Protein 6N1Z (pdb70)

Radius of gyration: 55.21 Å; Cα contacts (8 Å, |Δi|>4): 2971; chains: 6; bounding box: 134×99×136 Å

CATH classification: 1.10.20.10

Structure (mmCIF, N/CA/C/O backbone):
data_6N1Z
#
_entry.id   6N1Z
#
_cell.length_a   127.424
_cell.length_b   223.289
_cell.length_c   131.833
_cell.angle_alpha   90.00
_cell.angle_beta   90.00
_cell.angle_gamma   90.00
#
_symmetry.space_group_name_H-M   'P 21 21 2'
#
loop_
_entity.id
_entity.type
_entity.pdbx_description
1 polymer Importin-9
2 polymer 'Histone H2A'
3 polymer 'Histone H2B 1.1'
4 water water
#
loop_
_atom_site.group_PDB
_atom_site.id
_atom_site.type_symbol
_atom_site.label_atom_id
_atom_site.label_alt_id
_atom_site.label_comp_id
_atom_site.label_asym_id
_atom_site.label_entity_id
_atom_site.label_seq_id
_atom_site.pdbx_PDB_ins_code
_atom_site.Cartn_x
_atom_site.Cartn_y
_atom_site.Cartn_z
_atom_site.occupancy
_atom_site.B_iso_or_equiv
_atom_site.auth_seq_id
_atom_site.auth_comp_id
_atom_site.auth_asym_id
_atom_site.auth_atom_id
_atom_site.pdbx_PDB_model_num
ATOM 1 N N . GLY A 1 15 ? 11.758 -9.996 -29.856 1.00 83.38 15 GLY A N 1
ATOM 2 C CA . GLY A 1 15 ? 12.007 -9.928 -31.284 1.00 85.37 15 GLY A CA 1
ATOM 3 C C . GLY A 1 15 ? 13.368 -10.474 -31.667 1.00 85.86 15 GLY A C 1
ATOM 4 O O . GLY A 1 15 ? 14.224 -10.666 -30.804 1.00 84.55 15 GLY A O 1
ATOM 7 N N . PRO A 1 16 ? 13.579 -10.719 -32.963 1.00 78.52 16 PRO A N 1
ATOM 8 C CA . PRO A 1 16 ? 14.865 -11.296 -33.387 1.00 79.33 16 PRO A CA 1
ATOM 9 C C . PRO A 1 16 ? 16.032 -10.335 -33.262 1.00 77.98 16 PRO A C 1
ATOM 10 O O . PRO A 1 16 ? 17.163 -10.786 -33.035 1.00 77.87 16 PRO A O 1
ATOM 21 N N . VAL A 1 17 ? 15.806 -9.029 -33.414 1.00 87.76 17 VAL A N 1
ATOM 22 C CA . VAL A 1 17 ? 16.907 -8.081 -33.297 1.00 86.85 17 VAL A CA 1
ATOM 23 C C . VAL A 1 17 ? 17.289 -7.858 -31.836 1.00 84.95 17 VAL A C 1
ATOM 24 O O . VAL A 1 17 ? 18.452 -7.561 -31.537 1.00 84.33 17 VAL A O 1
ATOM 37 N N . ALA A 1 18 ? 16.339 -7.997 -30.908 1.00 76.26 18 ALA A N 1
ATOM 38 C CA . ALA A 1 18 ? 16.667 -7.869 -29.492 1.00 74.03 18 ALA A CA 1
ATOM 39 C C . ALA A 1 18 ? 17.448 -9.082 -29.001 1.00 74.33 18 ALA A C 1
ATOM 40 O O . ALA A 1 18 ? 18.401 -8.944 -28.225 1.00 72.89 18 ALA A O 1
ATOM 47 N N . GLN A 1 19 ? 17.049 -10.281 -29.433 1.00 80.25 19 GLN A N 1
ATOM 48 C CA . GLN A 1 19 ? 17.777 -11.489 -29.059 1.00 80.19 19 GLN A CA 1
ATOM 49 C C . GLN A 1 19 ? 19.202 -11.470 -29.596 1.00 79.39 19 GLN A C 1
ATOM 50 O O . GLN A 1 19 ? 20.113 -12.002 -28.951 1.00 78.58 19 GLN A O 1
ATOM 64 N N . GLY A 1 20 ? 19.414 -10.871 -30.770 1.00 74.49 20 GLY A N 1
ATOM 65 C CA . GLY A 1 20 ? 20.759 -10.747 -31.301 1.00 75.19 20 GLY A CA 1
ATOM 66 C C . GLY A 1 20 ? 21.555 -9.634 -30.660 1.00 73.36 20 GLY A C 1
ATOM 67 O O . GLY A 1 20 ? 22.778 -9.744 -30.525 1.00 73.46 20 GLY A O 1
ATOM 71 N N . LEU A 1 21 ? 20.884 -8.553 -30.255 1.00 71.80 21 LEU A N 1
ATOM 72 C CA . LEU A 1 21 ? 21.567 -7.502 -29.512 1.00 70.02 21 LEU A CA 1
ATOM 73 C C . LEU A 1 21 ? 21.951 -7.974 -28.117 1.00 68.51 21 LEU A C 1
ATOM 74 O O . LEU A 1 21 ? 22.907 -7.455 -27.529 1.00 67.51 21 LEU A O 1
ATOM 90 N N . LYS A 1 22 ? 21.220 -8.945 -27.569 1.00 77.11 22 LYS A N 1
ATOM 91 C CA . LYS A 1 22 ? 21.599 -9.508 -26.281 1.00 76.22 22 LYS A CA 1
ATOM 92 C C . LYS A 1 22 ? 22.788 -10.451 -26.411 1.00 77.53 22 LYS A C 1
ATOM 93 O O . LYS A 1 22 ? 23.697 -10.424 -25.574 1.00 76.81 22 LYS A O 1
ATOM 112 N N . GLU A 1 23 ? 22.803 -11.295 -27.448 1.00 70.71 23 GLU A N 1
ATOM 113 C CA . GLU A 1 23 ? 23.983 -12.112 -27.703 1.00 72.16 23 GLU A CA 1
ATOM 114 C C . GLU A 1 23 ? 25.210 -11.238 -27.916 1.00 71.95 23 GLU A C 1
ATOM 115 O O . GLU A 1 23 ? 26.322 -11.623 -27.536 1.00 72.27 23 GLU A O 1
ATOM 127 N N . ALA A 1 24 ? 25.029 -10.062 -28.521 1.00 71.59 24 ALA A N 1
ATOM 128 C CA . ALA A 1 24 ? 26.128 -9.113 -28.653 1.00 71.34 24 ALA A CA 1
ATOM 129 C C . ALA A 1 24 ? 26.620 -8.663 -27.283 1.00 69.35 24 ALA A C 1
ATOM 130 O O . ALA A 1 24 ? 27.830 -8.617 -27.027 1.00 69.55 24 ALA A O 1
ATOM 137 N N . LEU A 1 25 ? 25.690 -8.323 -26.387 1.00 67.53 25 LEU A N 1
ATOM 138 C CA . LEU A 1 25 ? 26.061 -7.933 -25.031 1.00 65.64 25 LEU A CA 1
ATOM 139 C C . LEU A 1 25 ? 26.868 -9.030 -24.347 1.00 66.05 25 LEU A C 1
ATOM 140 O O . LEU A 1 25 ? 27.966 -8.783 -23.836 1.00 65.76 25 LEU A O 1
ATOM 156 N N . VAL A 1 26 ? 26.333 -10.254 -24.325 1.00 69.90 26 VAL A N 1
ATOM 157 C CA . VAL A 1 26 ? 27.042 -11.366 -23.699 1.00 70.83 26 VAL A CA 1
ATOM 158 C C . VAL A 1 26 ? 28.444 -11.490 -24.277 1.00 73.66 26 VAL A C 1
ATOM 159 O O . VAL A 1 26 ? 29.422 -11.678 -23.543 1.00 74.13 26 VAL A O 1
ATOM 172 N N . ASP A 1 27 ? 28.567 -11.374 -25.602 1.00 82.04 27 ASP A N 1
ATOM 173 C CA . ASP A 1 27 ? 29.878 -11.484 -26.231 1.00 84.31 27 ASP A CA 1
ATOM 174 C C . ASP A 1 27 ? 30.795 -10.354 -25.783 1.00 83.14 27 ASP A C 1
ATOM 175 O O . ASP A 1 27 ? 32.000 -10.559 -25.595 1.00 84.11 27 ASP A O 1
ATOM 184 N N . THR A 1 28 ? 30.244 -9.151 -25.608 1.00 86.33 28 THR A N 1
ATOM 185 C CA . THR A 1 28 ? 31.062 -8.026 -25.173 1.00 85.62 28 THR A CA 1
ATOM 186 C C . THR A 1 28 ? 31.461 -8.175 -23.710 1.00 84.61 28 THR A C 1
ATOM 187 O O . THR A 1 28 ? 32.592 -7.848 -23.334 1.00 85.26 28 THR A O 1
ATOM 198 N N . LEU A 1 29 ? 30.551 -8.680 -22.872 1.00 78.40 29 LEU A N 1
ATOM 199 C CA . LEU A 1 29 ? 30.868 -8.872 -21.461 1.00 77.06 29 LEU A CA 1
ATOM 200 C C . LEU A 1 29 ? 31.970 -9.910 -21.288 1.00 79.20 29 LEU A C 1
ATOM 201 O O . LEU A 1 29 ? 32.920 -9.705 -20.524 1.00 79.44 29 LEU A O 1
ATOM 217 N N . THR A 1 30 ? 31.856 -11.042 -21.991 1.00 77.76 30 THR A N 1
ATOM 218 C CA . THR A 1 30 ? 32.917 -12.041 -21.950 1.00 79.12 30 THR A CA 1
ATOM 219 C C . THR A 1 30 ? 34.221 -11.486 -22.509 1.00 80.49 30 THR A C 1
ATOM 220 O O . THR A 1 30 ? 35.305 -11.932 -22.116 1.00 81.62 30 THR A O 1
ATOM 231 N N . GLY A 1 31 ? 34.138 -10.504 -23.412 1.00 78.09 31 GLY A N 1
ATOM 232 C CA . GLY A 1 31 ? 35.340 -9.898 -23.953 1.00 80.17 31 GLY A CA 1
ATOM 233 C C . GLY A 1 31 ? 35.994 -8.918 -23.002 1.00 79.56 31 GLY A C 1
ATOM 234 O O . GLY A 1 31 ? 37.219 -8.756 -23.025 1.00 80.64 31 GLY A O 1
ATOM 238 N N . ILE A 1 32 ? 35.196 -8.243 -22.169 1.00 87.89 32 ILE A N 1
ATOM 239 C CA . ILE A 1 32 ? 35.742 -7.361 -21.149 1.00 86.27 32 ILE A CA 1
ATOM 240 C C . ILE A 1 32 ? 36.464 -8.160 -20.071 1.00 86.22 32 ILE A C 1
ATOM 241 O O . ILE A 1 32 ? 37.349 -7.625 -19.397 1.00 85.85 32 ILE A O 1
ATOM 257 N N . LEU A 1 33 ? 36.122 -9.441 -19.915 1.00 90.43 33 LEU A N 1
ATOM 258 C CA . LEU A 1 33 ? 36.718 -10.308 -18.917 1.00 90.63 33 LEU A CA 1
ATOM 259 C C . LEU A 1 33 ? 37.831 -11.188 -19.485 1.00 94.35 33 LEU A C 1
ATOM 260 O O . LEU A 1 33 ? 37.983 -12.338 -19.064 1.00 95.08 33 LEU A O 1
ATOM 276 N N . SER A 1 34 ? 38.582 -10.676 -20.455 1.00 105.05 34 SER A N 1
ATOM 277 C CA . SER A 1 34 ? 39.610 -11.465 -21.114 1.00 108.30 34 SER A CA 1
ATOM 278 C C . SER A 1 34 ? 40.993 -10.884 -20.842 1.00 109.07 34 SER A C 1
ATOM 279 O O . SER A 1 34 ? 41.143 -9.667 -20.700 1.00 107.31 34 SER A O 1
ATOM 287 N N . PRO A 1 35 ? 42.028 -11.729 -20.771 1.00 120.82 35 PRO A N 1
ATOM 288 C CA . PRO A 1 35 ? 43.381 -11.194 -20.552 1.00 122.43 35 PRO A CA 1
ATOM 289 C C . PRO A 1 35 ? 43.945 -10.479 -21.766 1.00 124.65 35 PRO A C 1
ATOM 290 O O . PRO A 1 35 ? 44.681 -9.498 -21.604 1.00 124.99 35 PRO A O 1
ATOM 301 N N . VAL A 1 36 ? 43.619 -10.936 -22.976 1.00 103.98 36 VAL A N 1
ATOM 302 C CA . VAL A 1 36 ? 44.134 -10.299 -24.182 1.00 105.17 36 VAL A CA 1
ATOM 303 C C . VAL A 1 36 ? 43.591 -8.880 -24.254 1.00 102.98 36 VAL A C 1
ATOM 304 O O . VAL A 1 36 ? 42.376 -8.669 -24.351 1.00 100.91 36 VAL A O 1
ATOM 317 N N . GLN A 1 37 ? 44.495 -7.896 -24.212 1.00 128.30 37 GLN A N 1
ATOM 318 C CA . GLN A 1 37 ? 44.069 -6.502 -24.217 1.00 126.91 37 GLN A CA 1
ATOM 319 C C . GLN A 1 37 ? 43.297 -6.151 -25.483 1.00 127.78 37 GLN A C 1
ATOM 320 O O . GLN A 1 37 ? 42.446 -5.254 -25.459 1.00 126.27 37 GLN A O 1
ATOM 334 N N . GLU A 1 38 ? 43.573 -6.841 -26.595 1.00 143.11 38 GLU A N 1
ATOM 335 C CA . GLU A 1 38 ? 42.855 -6.559 -27.833 1.00 143.11 38 GLU A CA 1
ATOM 336 C C . GLU A 1 38 ? 41.361 -6.803 -27.681 1.00 140.32 38 GLU A C 1
ATOM 337 O O . GLU A 1 38 ? 40.544 -5.976 -28.107 1.00 138.96 38 GLU A O 1
ATOM 349 N N . VAL A 1 39 ? 40.983 -7.913 -27.048 1.00 127.78 39 VAL A N 1
ATOM 350 C CA . VAL A 1 39 ? 39.568 -8.213 -26.886 1.00 125.72 39 VAL A CA 1
ATOM 351 C C . VAL A 1 39 ? 38.925 -7.218 -25.929 1.00 123.05 39 VAL A C 1
ATOM 352 O O . VAL A 1 39 ? 37.750 -6.866 -26.088 1.00 122.19 39 VAL A O 1
ATOM 365 N N . ARG A 1 40 ? 39.673 -6.746 -24.930 1.00 111.64 40 ARG A N 1
ATOM 366 C CA . ARG A 1 40 ? 39.131 -5.781 -23.981 1.00 109.14 40 ARG A CA 1
ATOM 367 C C . ARG A 1 40 ? 39.029 -4.385 -24.585 1.00 108.59 40 ARG A C 1
ATOM 368 O O . ARG A 1 40 ? 38.061 -3.663 -24.321 1.00 106.61 40 ARG A O 1
ATOM 389 N N . ALA A 1 41 ? 40.012 -3.984 -25.395 1.00 114.46 41 ALA A N 1
ATOM 390 C CA . ALA A 1 41 ? 39.944 -2.676 -26.038 1.00 114.36 41 ALA A CA 1
ATOM 391 C C . ALA A 1 41 ? 38.823 -2.633 -27.068 1.00 114.04 41 ALA A C 1
ATOM 392 O O . ALA A 1 41 ? 38.143 -1.611 -27.213 1.00 112.50 41 ALA A O 1
ATOM 399 N N . ALA A 1 42 ? 38.622 -3.732 -27.798 1.00 116.02 42 ALA A N 1
ATOM 400 C CA . ALA A 1 42 ? 37.490 -3.819 -28.714 1.00 116.02 42 ALA A CA 1
ATOM 401 C C . ALA A 1 42 ? 36.175 -3.870 -27.947 1.00 112.85 42 ALA A C 1
ATOM 402 O O . ALA A 1 42 ? 35.261 -3.080 -28.208 1.00 111.77 42 ALA A O 1
ATOM 409 N N . ALA A 1 43 ? 36.064 -4.793 -26.986 1.00 88.21 43 ALA A N 1
ATOM 410 C CA . ALA A 1 43 ? 34.859 -4.877 -26.169 1.00 85.67 43 ALA A CA 1
ATOM 411 C C . ALA A 1 43 ? 34.543 -3.544 -25.504 1.00 83.41 43 ALA A C 1
ATOM 412 O O . ALA A 1 43 ? 33.377 -3.254 -25.215 1.00 81.18 43 ALA A O 1
ATOM 419 N N . GLU A 1 44 ? 35.566 -2.727 -25.243 1.00 104.32 44 GLU A N 1
ATOM 420 C CA . GLU A 1 44 ? 35.329 -1.397 -24.694 1.00 103.28 44 GLU A CA 1
ATOM 421 C C . GLU A 1 44 ? 34.620 -0.512 -25.710 1.00 103.01 44 GLU A C 1
ATOM 422 O O . GLU A 1 44 ? 33.611 0.129 -25.394 1.00 101.26 44 GLU A O 1
ATOM 434 N N . GLU A 1 45 ? 35.132 -0.466 -26.943 1.00 95.80 45 GLU A N 1
ATOM 435 C CA . GLU A 1 45 ? 34.485 0.324 -27.984 1.00 95.59 45 GLU A CA 1
ATOM 436 C C . GLU A 1 45 ? 33.112 -0.236 -28.341 1.00 94.15 45 GLU A C 1
ATOM 437 O O . GLU A 1 45 ? 32.214 0.527 -28.716 1.00 93.82 45 GLU A O 1
ATOM 449 N N . GLN A 1 46 ? 32.927 -1.554 -28.232 1.00 80.99 46 GLN A N 1
ATOM 450 C CA . GLN A 1 46 ? 31.628 -2.147 -28.528 1.00 80.68 46 GLN A CA 1
ATOM 451 C C . GLN A 1 46 ? 30.566 -1.643 -27.557 1.00 78.57 46 GLN A C 1
ATOM 452 O O . GLN A 1 46 ? 29.543 -1.082 -27.966 1.00 78.08 46 GLN A O 1
ATOM 466 N N . ILE A 1 47 ? 30.799 -1.830 -26.255 1.00 70.91 47 ILE A N 1
ATOM 467 C CA . ILE A 1 47 ? 29.796 -1.474 -25.260 1.00 68.34 47 ILE A CA 1
ATOM 468 C C . ILE A 1 47 ? 29.523 0.022 -25.253 1.00 66.96 47 ILE A C 1
ATOM 469 O O . ILE A 1 47 ? 28.453 0.452 -24.807 1.00 65.11 47 ILE A O 1
ATOM 485 N N . LYS A 1 48 ? 30.462 0.836 -25.746 1.00 94.46 48 LYS A N 1
ATOM 486 C CA . LYS A 1 48 ? 30.183 2.255 -25.924 1.00 94.63 48 LYS A CA 1
ATOM 487 C C . LYS A 1 48 ? 28.989 2.482 -26.841 1.00 94.78 48 LYS A C 1
ATOM 488 O O . LYS A 1 48 ? 28.339 3.529 -26.749 1.00 93.95 48 LYS A O 1
ATOM 507 N N . VAL A 1 49 ? 28.690 1.529 -27.719 1.00 71.06 49 VAL A N 1
ATOM 508 C CA . VAL A 1 49 ? 27.543 1.619 -28.611 1.00 71.01 49 VAL A CA 1
ATOM 509 C C . VAL A 1 49 ? 26.331 0.893 -28.040 1.00 69.18 49 VAL A C 1
ATOM 510 O O . VAL A 1 49 ? 25.211 1.399 -28.118 1.00 68.63 49 VAL A O 1
ATOM 523 N N . LEU A 1 50 ? 26.537 -0.297 -27.463 1.00 64.83 50 LEU A N 1
ATOM 524 C CA . LEU A 1 50 ? 25.438 -1.003 -26.815 1.00 63.76 50 LEU A CA 1
ATOM 525 C C . LEU A 1 50 ? 24.779 -0.148 -25.739 1.00 61.83 50 LEU A C 1
ATOM 526 O O . LEU A 1 50 ? 23.585 -0.308 -25.464 1.00 61.17 50 LEU A O 1
ATOM 542 N N . GLU A 1 51 ? 25.539 0.760 -25.120 1.00 81.04 51 GLU A N 1
ATOM 543 C CA . GLU A 1 51 ? 24.986 1.592 -24.057 1.00 79.70 51 GLU A CA 1
ATOM 544 C C . GLU A 1 51 ? 23.798 2.410 -24.543 1.00 79.63 51 GLU A C 1
ATOM 545 O O . GLU A 1 51 ? 22.903 2.732 -23.753 1.00 78.25 51 GLU A O 1
ATOM 557 N N . VAL A 1 52 ? 23.762 2.744 -25.838 1.00 84.82 52 VAL A N 1
ATOM 558 C CA . VAL A 1 52 ? 22.680 3.551 -26.393 1.00 84.59 52 VAL A CA 1
ATOM 559 C C . VAL A 1 52 ? 21.521 2.699 -26.890 1.00 84.14 52 VAL A C 1
ATOM 560 O O . VAL A 1 52 ? 20.514 3.247 -27.359 1.00 84.88 52 VAL A O 1
ATOM 573 N N . THR A 1 53 ? 21.616 1.379 -26.778 1.00 68.45 53 THR A N 1
ATOM 574 C CA . THR A 1 53 ? 20.501 0.515 -27.135 1.00 69.04 53 THR A CA 1
ATOM 575 C C . THR A 1 53 ? 19.349 0.726 -26.159 1.00 67.82 53 THR A C 1
ATOM 576 O O . THR A 1 53 ? 19.551 1.065 -24.989 1.00 67.31 53 THR A O 1
ATOM 587 N N . GLU A 1 54 ? 18.124 0.537 -26.654 1.00 67.85 54 GLU A N 1
ATOM 588 C CA . GLU A 1 54 ? 16.956 0.731 -25.804 1.00 67.20 54 GLU A CA 1
ATOM 589 C C . GLU A 1 54 ? 16.926 -0.297 -24.679 1.00 66.43 54 GLU A C 1
ATOM 590 O O . GLU A 1 54 ? 16.699 0.047 -23.512 1.00 65.44 54 GLU A O 1
ATOM 602 N N . GLU A 1 55 ? 17.165 -1.567 -25.011 1.00 65.96 55 GLU A N 1
ATOM 603 C CA . GLU A 1 55 ? 17.090 -2.661 -24.054 1.00 64.78 55 GLU A CA 1
ATOM 604 C C . GLU A 1 55 ? 18.453 -3.032 -23.477 1.00 63.09 55 GLU A C 1
ATOM 605 O O . GLU A 1 55 ? 18.626 -4.151 -22.981 1.00 62.17 55 GLU A O 1
ATOM 617 N N . PHE A 1 56 ? 19.422 -2.115 -23.530 1.00 61.46 56 PHE A N 1
ATOM 618 C CA . PHE A 1 56 ? 20.715 -2.366 -22.903 1.00 61.93 56 PHE A CA 1
ATOM 619 C C . PHE A 1 56 ? 20.546 -2.719 -21.433 1.00 61.47 56 PHE A C 1
ATOM 620 O O . PHE A 1 56 ? 21.014 -3.768 -20.974 1.00 61.97 56 PHE A O 1
ATOM 637 N N . GLY A 1 57 ? 19.854 -1.860 -20.681 1.00 65.71 57 GLY A N 1
ATOM 638 C CA . GLY A 1 57 ? 19.643 -2.124 -19.271 1.00 63.29 57 GLY A CA 1
ATOM 639 C C . GLY A 1 57 ? 18.770 -3.334 -19.022 1.00 63.01 57 GLY A C 1
ATOM 640 O O . GLY A 1 57 ? 18.955 -4.043 -18.028 1.00 63.06 57 GLY A O 1
ATOM 644 N N . VAL A 1 58 ? 17.807 -3.589 -19.910 1.00 56.69 58 VAL A N 1
ATOM 645 C CA . VAL A 1 58 ? 16.954 -4.764 -19.760 1.00 57.23 58 VAL A CA 1
ATOM 646 C C . VAL A 1 58 ? 17.797 -6.033 -19.823 1.00 59.06 58 VAL A C 1
ATOM 647 O O . VAL A 1 58 ? 17.662 -6.930 -18.984 1.00 59.78 58 VAL A O 1
ATOM 660 N N . HIS A 1 59 ? 18.688 -6.123 -20.816 1.00 59.79 59 HIS A N 1
ATOM 661 C CA . HIS A 1 59 ? 19.541 -7.300 -20.938 1.00 60.81 59 HIS A CA 1
ATOM 662 C C . HIS A 1 59 ? 20.487 -7.419 -19.748 1.00 59.59 59 HIS A C 1
ATOM 663 O O . HIS A 1 59 ? 20.694 -8.516 -19.213 1.00 59.90 59 HIS A O 1
ATOM 677 N N . LEU A 1 60 ? 21.070 -6.297 -19.313 1.00 57.41 60 LEU A N 1
ATOM 678 C CA . LEU A 1 60 ? 21.898 -6.309 -18.113 1.00 56.25 60 LEU A CA 1
ATOM 679 C C . LEU A 1 60 ? 21.101 -6.818 -16.920 1.00 55.19 60 LEU A C 1
ATOM 680 O O . LEU A 1 60 ? 21.579 -7.654 -16.144 1.00 55.12 60 LEU A O 1
ATOM 696 N N . ALA A 1 61 ? 19.869 -6.326 -16.765 1.00 58.91 61 ALA A N 1
ATOM 697 C CA . ALA A 1 61 ? 19.025 -6.773 -15.666 1.00 58.27 61 ALA A CA 1
ATOM 698 C C . ALA A 1 61 ? 18.801 -8.279 -15.727 1.00 60.34 61 ALA A C 1
ATOM 699 O O . ALA A 1 61 ? 18.859 -8.965 -14.700 1.00 59.94 61 ALA A O 1
ATOM 706 N N . GLU A 1 62 ? 18.539 -8.814 -16.923 1.00 60.36 62 GLU A N 1
ATOM 707 C CA . GLU A 1 62 ? 18.336 -10.252 -17.057 1.00 61.59 62 GLU A CA 1
ATOM 708 C C . GLU A 1 62 ? 19.608 -11.018 -16.712 1.00 60.91 62 GLU A C 1
ATOM 709 O O . GLU A 1 62 ? 19.570 -12.007 -15.971 1.00 60.30 62 GLU A O 1
ATOM 721 N N . LEU A 1 63 ? 20.753 -10.557 -17.220 1.00 57.47 63 LEU A N 1
ATOM 722 C CA . LEU A 1 63 ? 22.005 -11.263 -16.974 1.00 58.16 63 LEU A CA 1
ATOM 723 C C . LEU A 1 63 ? 22.350 -11.286 -15.492 1.00 56.76 63 LEU A C 1
ATOM 724 O O . LEU A 1 63 ? 22.946 -12.256 -15.007 1.00 57.47 63 LEU A O 1
ATOM 740 N N . THR A 1 64 ? 21.967 -10.244 -14.754 1.00 72.53 64 THR A N 1
ATOM 741 C CA . THR A 1 64 ? 22.321 -10.159 -13.344 1.00 70.70 64 THR A CA 1
ATOM 742 C C . THR A 1 64 ? 21.378 -10.972 -12.467 1.00 70.40 64 THR A C 1
ATOM 743 O O . THR A 1 64 ? 21.820 -11.604 -11.501 1.00 71.09 64 THR A O 1
ATOM 754 N N . VAL A 1 65 ? 20.086 -10.982 -12.793 1.00 65.28 65 VAL A N 1
ATOM 755 C CA . VAL A 1 65 ? 19.099 -11.569 -11.895 1.00 65.08 65 VAL A CA 1
ATOM 756 C C . VAL A 1 65 ? 19.062 -13.087 -12.021 1.00 68.07 65 VAL A C 1
ATOM 757 O O . VAL A 1 65 ? 18.970 -13.798 -11.015 1.00 67.86 65 VAL A O 1
ATOM 770 N N . ASP A 1 66 ? 19.124 -13.605 -13.240 1.00 109.52 66 ASP A N 1
ATOM 771 C CA . ASP A 1 66 ? 18.933 -15.035 -13.455 1.00 112.54 66 ASP A CA 1
ATOM 772 C C . ASP A 1 66 ? 19.968 -15.834 -12.667 1.00 112.45 66 ASP A C 1
ATOM 773 O O . ASP A 1 66 ? 21.174 -15.586 -12.805 1.00 112.02 66 ASP A O 1
ATOM 782 N N . PRO A 1 67 ? 19.543 -16.790 -11.835 1.00 78.94 67 PRO A N 1
ATOM 783 C CA . PRO A 1 67 ? 20.463 -17.414 -10.875 1.00 79.01 67 PRO A CA 1
ATOM 784 C C . PRO A 1 67 ? 21.385 -18.479 -11.451 1.00 81.66 67 PRO A C 1
ATOM 785 O O . PRO A 1 67 ? 22.213 -19.012 -10.702 1.00 81.49 67 PRO A O 1
ATOM 796 N N . GLN A 1 68 ? 21.272 -18.821 -12.734 1.00 108.90 68 GLN A N 1
ATOM 797 C CA . GLN A 1 68 ? 22.067 -19.901 -13.306 1.00 110.98 68 GLN A CA 1
ATOM 798 C C . GLN A 1 68 ? 23.263 -19.418 -14.117 1.00 110.30 68 GLN A C 1
ATOM 799 O O . GLN A 1 68 ? 24.089 -20.244 -14.520 1.00 112.61 68 GLN A O 1
ATOM 813 N N . GLY A 1 69 ? 23.390 -18.117 -14.352 1.00 79.92 69 GLY A N 1
ATOM 814 C CA . GLY A 1 69 ? 24.475 -17.611 -15.166 1.00 79.96 69 GLY A CA 1
ATOM 815 C C . GLY A 1 69 ? 25.822 -17.714 -14.471 1.00 80.51 69 GLY A C 1
ATOM 816 O O . GLY A 1 69 ? 25.934 -18.059 -13.294 1.00 80.49 69 GLY A O 1
ATOM 820 N N . ALA A 1 70 ? 26.868 -17.415 -15.240 1.00 79.91 70 ALA A N 1
ATOM 821 C CA . ALA A 1 70 ? 28.229 -17.448 -14.714 1.00 80.95 70 ALA A CA 1
ATOM 822 C C . ALA A 1 70 ? 28.471 -16.243 -13.814 1.00 79.14 70 ALA A C 1
ATOM 823 O O . ALA A 1 70 ? 28.121 -15.113 -14.165 1.00 77.72 70 ALA A O 1
ATOM 830 N N . LEU A 1 71 ? 29.066 -16.488 -12.643 1.00 96.53 71 LEU A N 1
ATOM 831 C CA . LEU A 1 71 ? 29.270 -15.418 -11.670 1.00 94.71 71 LEU A CA 1
ATOM 832 C C . LEU A 1 71 ? 30.090 -14.277 -12.261 1.00 94.22 71 LEU A C 1
ATOM 833 O O . LEU A 1 71 ? 29.852 -13.106 -11.951 1.00 92.63 71 LEU A O 1
ATOM 849 N N . ALA A 1 72 ? 31.062 -14.593 -13.119 1.00 94.04 72 ALA A N 1
ATOM 850 C CA . ALA A 1 72 ? 31.886 -13.538 -13.696 1.00 93.66 72 ALA A CA 1
ATOM 851 C C . ALA A 1 72 ? 31.070 -12.628 -14.606 1.00 92.97 72 ALA A C 1
ATOM 852 O O . ALA A 1 72 ? 31.401 -11.447 -14.757 1.00 92.04 72 ALA A O 1
ATOM 859 N N . ILE A 1 73 ? 30.006 -13.153 -15.214 1.00 75.27 73 ILE A N 1
ATOM 860 C CA . ILE A 1 73 ? 29.132 -12.338 -16.046 1.00 73.87 73 ILE A CA 1
ATOM 861 C C . ILE A 1 73 ? 28.168 -11.543 -15.180 1.00 71.02 73 ILE A C 1
ATOM 862 O O . ILE A 1 73 ? 27.987 -10.332 -15.354 1.00 69.44 73 ILE A O 1
ATOM 878 N N . ARG A 1 74 ? 27.531 -12.231 -14.236 1.00 86.72 74 ARG A N 1
ATOM 879 C CA . ARG A 1 74 ? 26.574 -11.596 -13.343 1.00 84.25 74 ARG A CA 1
ATOM 880 C C . ARG A 1 74 ? 27.208 -10.450 -12.580 1.00 83.20 74 ARG A C 1
ATOM 881 O O . ARG A 1 74 ? 26.629 -9.362 -12.473 1.00 81.72 74 ARG A O 1
ATOM 902 N N . GLN A 1 75 ? 28.391 -10.686 -12.017 1.00 86.35 75 GLN A N 1
ATOM 903 C CA . GLN A 1 75 ? 29.108 -9.610 -11.351 1.00 85.77 75 GLN A CA 1
ATOM 904 C C . GLN A 1 75 ? 29.292 -8.428 -12.292 1.00 84.79 75 GLN A C 1
ATOM 905 O O . GLN A 1 75 ? 29.055 -7.278 -11.905 1.00 83.56 75 GLN A O 1
ATOM 919 N N . LEU A 1 76 ? 29.678 -8.686 -13.541 1.00 69.33 76 LEU A N 1
ATOM 920 C CA . LEU A 1 76 ? 29.943 -7.578 -14.446 1.00 69.10 76 LEU A CA 1
ATOM 921 C C . LEU A 1 76 ? 28.654 -6.882 -14.867 1.00 67.55 76 LEU A C 1
ATOM 922 O O . LEU A 1 76 ? 28.579 -5.647 -14.876 1.00 66.15 76 LEU A O 1
ATOM 938 N N . ALA A 1 77 ? 27.629 -7.652 -15.232 1.00 70.36 77 ALA A N 1
ATOM 939 C CA . ALA A 1 77 ? 26.376 -7.031 -15.643 1.00 69.79 77 ALA A CA 1
ATOM 940 C C . ALA A 1 77 ? 25.811 -6.175 -14.521 1.00 67.68 77 ALA A C 1
ATOM 941 O O . ALA A 1 77 ? 25.313 -5.068 -14.758 1.00 66.51 77 ALA A O 1
ATOM 948 N N . SER A 1 78 ? 25.916 -6.660 -13.284 1.00 72.94 78 SER A N 1
ATOM 949 C CA . SER A 1 78 ? 25.396 -5.913 -12.149 1.00 71.04 78 SER A CA 1
ATOM 950 C C . SER A 1 78 ? 26.159 -4.609 -11.951 1.00 69.35 78 SER A C 1
ATOM 951 O O . SER A 1 78 ? 25.559 -3.573 -11.653 1.00 68.06 78 SER A O 1
ATOM 959 N N . VAL A 1 79 ? 27.482 -4.638 -12.115 1.00 63.35 79 VAL A N 1
ATOM 960 C CA . VAL A 1 79 ? 28.272 -3.425 -11.943 1.00 63.31 79 VAL A CA 1
ATOM 961 C C . VAL A 1 79 ? 27.894 -2.385 -12.989 1.00 63.76 79 VAL A C 1
ATOM 962 O O . VAL A 1 79 ? 27.814 -1.183 -12.697 1.00 62.85 79 VAL A O 1
ATOM 975 N N . ILE A 1 80 ? 27.688 -2.825 -14.228 1.00 58.69 80 ILE A N 1
ATOM 976 C CA . ILE A 1 80 ? 27.314 -1.912 -15.298 1.00 58.55 80 ILE A CA 1
ATOM 977 C C . ILE A 1 80 ? 25.837 -1.572 -15.206 1.00 56.19 80 ILE A C 1
ATOM 978 O O . ILE A 1 80 ? 25.425 -0.465 -15.571 1.00 55.44 80 ILE A O 1
ATOM 994 N N . LEU A 1 81 ? 25.021 -2.500 -14.714 1.00 52.36 81 LEU A N 1
ATOM 995 C CA . LEU A 1 81 ? 23.611 -2.205 -14.502 1.00 51.50 81 LEU A CA 1
ATOM 996 C C . LEU A 1 81 ? 23.437 -1.064 -13.511 1.00 50.60 81 LEU A C 1
ATOM 997 O O . LEU A 1 81 ? 22.640 -0.145 -13.736 1.00 50.02 81 LEU A O 1
ATOM 1013 N N . LYS A 1 82 ? 24.169 -1.109 -12.396 1.00 74.15 82 LYS A N 1
ATOM 1014 C CA . LYS A 1 82 ? 24.078 -0.032 -11.421 1.00 73.53 82 LYS A CA 1
ATOM 1015 C C . LYS A 1 82 ? 24.430 1.301 -12.067 1.00 73.46 82 LYS A C 1
ATOM 1016 O O . LYS A 1 82 ? 23.715 2.296 -11.904 1.00 73.46 82 LYS A O 1
ATOM 1035 N N . GLN A 1 83 ? 25.538 1.336 -12.812 1.00 68.92 83 GLN A N 1
ATOM 1036 C CA . GLN A 1 83 ? 25.979 2.583 -13.422 1.00 69.17 83 GLN A CA 1
ATOM 1037 C C . GLN A 1 83 ? 25.040 3.030 -14.534 1.00 69.65 83 GLN A C 1
ATOM 1038 O O . GLN A 1 83 ? 24.901 4.234 -14.774 1.00 69.68 83 GLN A O 1
ATOM 1052 N N . TYR A 1 84 ? 24.392 2.088 -15.224 1.00 54.76 84 TYR A N 1
ATOM 1053 C CA . TYR A 1 84 ? 23.439 2.466 -16.262 1.00 55.59 84 TYR A CA 1
ATOM 1054 C C . TYR A 1 84 ? 22.223 3.155 -15.655 1.00 54.78 84 TYR A C 1
ATOM 1055 O O . TYR A 1 84 ? 21.799 4.219 -16.122 1.00 54.78 84 TYR A O 1
ATOM 1073 N N . VAL A 1 85 ? 21.643 2.554 -14.615 1.00 61.31 85 VAL A N 1
ATOM 1074 C CA . VAL A 1 85 ? 20.473 3.142 -13.971 1.00 60.48 85 VAL A CA 1
ATOM 1075 C C . VAL A 1 85 ? 20.826 4.493 -13.362 1.00 59.57 85 VAL A C 1
ATOM 1076 O O . VAL A 1 85 ? 20.021 5.432 -13.386 1.00 58.76 85 VAL A O 1
ATOM 1089 N N . GLU A 1 86 ? 22.033 4.615 -12.804 1.00 90.00 86 GLU A N 1
ATOM 1090 C CA . GLU A 1 86 ? 22.442 5.878 -12.205 1.00 90.83 86 GLU A CA 1
ATOM 1091 C C . GLU A 1 86 ? 22.487 7.004 -13.230 1.00 91.39 86 GLU A C 1
ATOM 1092 O O . GLU A 1 86 ? 22.248 8.167 -12.884 1.00 91.17 86 GLU A O 1
ATOM 1104 N N . THR A 1 87 ? 22.785 6.685 -14.492 1.00 65.50 87 THR A N 1
ATOM 1105 C CA . THR A 1 87 ? 23.074 7.704 -15.491 1.00 65.65 87 THR A CA 1
ATOM 1106 C C . THR A 1 87 ? 22.027 7.842 -16.586 1.00 65.34 87 THR A C 1
ATOM 1107 O O . THR A 1 87 ? 22.043 8.851 -17.299 1.00 66.38 87 THR A O 1
ATOM 1118 N N . HIS A 1 88 ? 21.125 6.871 -16.741 1.00 49.41 88 HIS A N 1
ATOM 1119 C CA . HIS A 1 88 ? 20.176 6.881 -17.845 1.00 50.52 88 HIS A CA 1
ATOM 1120 C C . HIS A 1 88 ? 18.713 6.901 -17.424 1.00 49.95 88 HIS A C 1
ATOM 1121 O O . HIS A 1 88 ? 17.850 7.124 -18.280 1.00 50.95 88 HIS A O 1
ATOM 1136 N N . TRP A 1 89 ? 18.402 6.679 -16.145 1.00 51.55 89 TRP A N 1
ATOM 1137 C CA . TRP A 1 89 ? 17.011 6.452 -15.765 1.00 51.41 89 TRP A CA 1
ATOM 1138 C C . TRP A 1 89 ? 16.184 7.737 -15.790 1.00 52.54 89 TRP A C 1
ATOM 1139 O O . TRP A 1 89 ? 14.987 7.685 -16.095 1.00 53.00 89 TRP A O 1
ATOM 1160 N N . CYS A 1 90 ? 16.778 8.884 -15.456 1.00 54.53 90 CYS A N 1
ATOM 1161 C CA . CYS A 1 90 ? 16.061 10.156 -15.455 1.00 54.72 90 CYS A CA 1
ATOM 1162 C C . CYS A 1 90 ? 16.804 11.171 -16.313 1.00 55.72 90 CYS A C 1
ATOM 1163 O O . CYS A 1 90 ? 18.014 11.359 -16.151 1.00 54.41 90 CYS A O 1
ATOM 1171 N N . ALA A 1 91 ? 16.072 11.832 -17.217 1.00 78.06 91 ALA A N 1
ATOM 1172 C CA . ALA A 1 91 ? 16.685 12.833 -18.083 1.00 79.38 91 ALA A CA 1
ATOM 1173 C C . ALA A 1 91 ? 17.075 14.088 -17.313 1.00 79.52 91 ALA A C 1
ATOM 1174 O O . ALA A 1 91 ? 17.988 14.811 -17.730 1.00 80.60 91 ALA A O 1
ATOM 1181 N N . GLN A 1 92 ? 16.408 14.361 -16.194 1.00 71.30 92 GLN A N 1
ATOM 1182 C CA . GLN A 1 92 ? 16.704 15.532 -15.381 1.00 70.43 92 GLN A CA 1
ATOM 1183 C C . GLN A 1 92 ? 17.795 15.269 -14.350 1.00 68.11 92 GLN A C 1
ATOM 1184 O O . GLN A 1 92 ? 18.134 16.174 -13.581 1.00 67.08 92 GLN A O 1
ATOM 1198 N N . SER A 1 93 ? 18.352 14.061 -14.321 1.00 66.64 93 SER A N 1
ATOM 1199 C CA . SER A 1 93 ? 19.450 13.754 -13.419 1.00 65.27 93 SER A CA 1
ATOM 1200 C C . SER A 1 93 ? 20.658 14.633 -13.731 1.00 66.77 93 SER A C 1
ATOM 1201 O O . SER A 1 93 ? 20.811 15.162 -14.836 1.00 68.56 93 SER A O 1
ATOM 1209 N N . GLU A 1 94 ? 21.528 14.787 -12.731 1.00 71.75 94 GLU A N 1
ATOM 1210 C CA . GLU A 1 94 ? 22.721 15.611 -12.901 1.00 73.65 94 GLU A CA 1
ATOM 1211 C C . GLU A 1 94 ? 23.710 14.957 -13.855 1.00 74.67 94 GLU A C 1
ATOM 1212 O O . GLU A 1 94 ? 24.074 15.534 -14.886 1.00 76.27 94 GLU A O 1
ATOM 1224 N N . LYS A 1 95 ? 24.151 13.745 -13.529 1.00 98.00 95 LYS A N 1
ATOM 1225 C CA . LYS A 1 95 ? 25.083 13.004 -14.375 1.00 99.94 95 LYS A CA 1
ATOM 1226 C C . LYS A 1 95 ? 24.352 12.215 -15.447 1.00 99.77 95 LYS A C 1
ATOM 1227 O O . LYS A 1 95 ? 24.684 11.059 -15.725 1.00 99.08 95 LYS A O 1
ATOM 1246 N N . PHE A 1 96 ? 23.355 12.833 -16.074 1.00 69.09 96 PHE A N 1
ATOM 1247 C CA . PHE A 1 96 ? 22.539 12.135 -17.053 1.00 69.03 96 PHE A CA 1
ATOM 1248 C C . PHE A 1 96 ? 23.331 11.887 -18.328 1.00 70.17 96 PHE A C 1
ATOM 1249 O O . PHE A 1 96 ? 24.084 12.746 -18.792 1.00 70.52 96 PHE A O 1
ATOM 1266 N N . ARG A 1 97 ? 23.160 10.692 -18.888 1.00 86.27 97 ARG A N 1
ATOM 1267 C CA . ARG A 1 97 ? 23.802 10.304 -20.141 1.00 87.57 97 ARG A CA 1
ATOM 1268 C C . ARG A 1 97 ? 22.711 9.738 -21.039 1.00 87.27 97 ARG A C 1
ATOM 1269 O O . ARG A 1 97 ? 22.047 8.754 -20.655 1.00 86.24 97 ARG A O 1
ATOM 1290 N N . PRO A 1 98 ? 22.468 10.312 -22.214 1.00 67.44 98 PRO A N 1
ATOM 1291 C CA . PRO A 1 98 ? 21.386 9.807 -23.071 1.00 67.67 98 PRO A CA 1
ATOM 1292 C C . PRO A 1 98 ? 21.745 8.452 -23.651 1.00 67.89 98 PRO A C 1
ATOM 1293 O O . PRO A 1 98 ? 22.929 8.086 -23.703 1.00 68.10 98 PRO A O 1
ATOM 1304 N N . PRO A 1 99 ? 20.750 7.664 -24.092 1.00 63.70 99 PRO A N 1
ATOM 1305 C CA . PRO A 1 99 ? 19.315 7.969 -24.071 1.00 63.22 99 PRO A CA 1
ATOM 1306 C C . PRO A 1 99 ? 18.658 7.648 -22.740 1.00 61.37 99 PRO A C 1
ATOM 1307 O O . PRO A 1 99 ? 19.161 6.810 -21.991 1.00 59.93 99 PRO A O 1
ATOM 1318 N N . GLU A 1 100 ? 17.552 8.323 -22.437 1.00 67.18 100 GLU A N 1
ATOM 1319 C CA . GLU A 1 100 ? 16.806 8.010 -21.229 1.00 64.85 100 GLU A CA 1
ATOM 1320 C C . GLU A 1 100 ? 16.124 6.655 -21.382 1.00 64.79 100 GLU A C 1
ATOM 1321 O O . GLU A 1 100 ? 15.549 6.345 -22.431 1.00 65.77 100 GLU A O 1
ATOM 1333 N N . THR A 1 101 ? 16.188 5.846 -20.329 1.00 63.35 101 THR A N 1
ATOM 1334 C CA . THR A 1 101 ? 15.498 4.562 -20.332 1.00 63.74 101 THR A CA 1
ATOM 1335 C C . THR A 1 101 ? 14.034 4.767 -20.698 1.00 64.19 101 THR A C 1
ATOM 1336 O O . THR A 1 101 ? 13.340 5.594 -20.100 1.00 63.45 101 THR A O 1
ATOM 1347 N N . THR A 1 102 ? 13.571 4.019 -21.694 1.00 57.79 102 THR A N 1
ATOM 1348 C CA . THR A 1 102 ? 12.210 4.175 -22.179 1.00 58.86 102 THR A CA 1
ATOM 1349 C C . THR A 1 102 ? 11.213 3.558 -21.202 1.00 57.29 102 THR A C 1
ATOM 1350 O O . THR A 1 102 ? 11.547 2.683 -20.399 1.00 56.18 102 THR A O 1
ATOM 1361 N N . GLU A 1 103 ? 9.967 4.035 -21.281 1.00 66.41 103 GLU A N 1
ATOM 1362 C CA . GLU A 1 103 ? 8.911 3.483 -20.440 1.00 65.76 103 GLU A CA 1
ATOM 1363 C C . GLU A 1 103 ? 8.800 1.976 -20.630 1.00 66.96 103 GLU A C 1
ATOM 1364 O O . GLU A 1 103 ? 8.593 1.232 -19.663 1.00 66.88 103 GLU A O 1
ATOM 1376 N N . ARG A 1 104 ? 8.938 1.507 -21.871 1.00 72.59 104 ARG A N 1
ATOM 1377 C CA . ARG A 1 104 ? 8.928 0.073 -22.135 1.00 74.25 104 ARG A CA 1
ATOM 1378 C C . ARG A 1 104 ? 10.013 -0.636 -21.335 1.00 72.14 104 ARG A C 1
ATOM 1379 O O . ARG A 1 104 ? 9.760 -1.664 -20.695 1.00 70.76 104 ARG A O 1
ATOM 1400 N N . ALA A 1 105 ? 11.236 -0.100 -21.361 1.00 59.33 105 ALA A N 1
ATOM 1401 C CA . ALA A 1 105 ? 12.346 -0.754 -20.680 1.00 57.79 105 ALA A CA 1
ATOM 1402 C C . ALA A 1 105 ? 12.180 -0.693 -19.167 1.00 56.86 105 ALA A C 1
ATOM 1403 O O . ALA A 1 105 ? 12.443 -1.679 -18.468 1.00 56.64 105 ALA A O 1
ATOM 1410 N N . LYS A 1 106 ? 11.747 0.455 -18.642 1.00 60.30 106 LYS A N 1
ATOM 1411 C CA . LYS A 1 106 ? 11.589 0.598 -17.198 1.00 57.95 106 LYS A CA 1
ATOM 1412 C C . LYS A 1 106 ? 10.603 -0.426 -16.649 1.00 57.83 106 LYS A C 1
ATOM 1413 O O . LYS A 1 106 ? 10.864 -1.068 -15.625 1.00 57.89 106 LYS A O 1
ATOM 1432 N N . ILE A 1 107 ? 9.461 -0.597 -17.320 1.00 52.91 107 ILE A N 1
ATOM 1433 C CA . ILE A 1 107 ? 8.478 -1.585 -16.876 1.00 53.30 107 ILE A CA 1
ATOM 1434 C C . ILE A 1 107 ? 9.128 -2.957 -16.750 1.00 53.44 107 ILE A C 1
ATOM 1435 O O . ILE A 1 107 ? 8.934 -3.671 -15.759 1.00 52.82 107 ILE A O 1
ATOM 1451 N N . VAL A 1 108 ? 9.911 -3.346 -17.758 1.00 54.40 108 VAL A N 1
ATOM 1452 C CA . VAL A 1 108 ? 10.546 -4.660 -17.739 1.00 54.83 108 VAL A CA 1
ATOM 1453 C C . VAL A 1 108 ? 11.544 -4.746 -16.592 1.00 53.20 108 VAL A C 1
ATOM 1454 O O . VAL A 1 108 ? 11.514 -5.685 -15.789 1.00 52.94 108 VAL A O 1
ATOM 1467 N N . ILE A 1 109 ? 12.435 -3.758 -16.491 1.00 57.07 109 ILE A N 1
ATOM 1468 C CA . ILE A 1 109 ? 13.460 -3.781 -15.452 1.00 55.88 109 ILE A CA 1
ATOM 1469 C C . ILE A 1 109 ? 12.820 -3.749 -14.070 1.00 54.37 109 ILE A C 1
ATOM 1470 O O . ILE A 1 109 ? 13.304 -4.394 -13.131 1.00 53.03 109 ILE A O 1
ATOM 1486 N N . ARG A 1 110 ? 11.725 -2.998 -13.917 1.00 58.95 110 ARG A N 1
ATOM 1487 C CA . ARG A 1 110 ? 11.038 -2.959 -12.629 1.00 57.70 110 ARG A CA 1
ATOM 1488 C C . ARG A 1 110 ? 10.402 -4.305 -12.299 1.00 57.62 110 ARG A C 1
ATOM 1489 O O . ARG A 1 110 ? 10.401 -4.729 -11.137 1.00 56.97 110 ARG A O 1
ATOM 1510 N N . GLU A 1 111 ? 9.861 -4.995 -13.307 1.00 67.75 111 GLU A N 1
ATOM 1511 C CA . GLU A 1 111 ? 9.305 -6.326 -13.105 1.00 69.41 111 GLU A CA 1
ATOM 1512 C C . GLU A 1 111 ? 10.384 -7.378 -12.892 1.00 68.58 111 GLU A C 1
ATOM 1513 O O . GLU A 1 111 ? 10.066 -8.494 -12.467 1.00 68.62 111 GLU A O 1
ATOM 1525 N N . LEU A 1 112 ? 11.641 -7.048 -13.181 1.00 64.94 112 LEU A N 1
ATOM 1526 C CA . LEU A 1 112 ? 12.737 -8.008 -13.233 1.00 66.25 112 LEU A CA 1
ATOM 1527 C C . LEU A 1 112 ? 13.593 -8.013 -11.973 1.00 65.24 112 LEU A C 1
ATOM 1528 O O . LEU A 1 112 ? 13.818 -9.073 -11.381 1.00 66.25 112 LEU A O 1
ATOM 1544 N N . LEU A 1 113 ? 14.073 -6.846 -11.552 1.00 57.37 113 LEU A N 1
ATOM 1545 C CA . LEU A 1 113 ? 15.059 -6.793 -10.478 1.00 55.63 113 LEU A CA 1
ATOM 1546 C C . LEU A 1 113 ? 14.571 -7.359 -9.150 1.00 55.70 113 LEU A C 1
ATOM 1547 O O . LEU A 1 113 ? 15.353 -8.068 -8.492 1.00 55.42 113 LEU A O 1
ATOM 1563 N N . PRO A 1 114 ? 13.343 -7.089 -8.692 1.00 70.85 114 PRO A N 1
ATOM 1564 C CA . PRO A 1 114 ? 12.949 -7.533 -7.341 1.00 69.98 114 PRO A CA 1
ATOM 1565 C C . PRO A 1 114 ? 13.305 -8.975 -7.015 1.00 71.73 114 PRO A C 1
ATOM 1566 O O . PRO A 1 114 ? 13.766 -9.251 -5.900 1.00 71.59 114 PRO A O 1
ATOM 1577 N N . ASN A 1 115 ? 13.094 -9.908 -7.944 1.00 74.69 115 ASN A N 1
ATOM 1578 C CA . ASN A 1 115 ? 13.437 -11.302 -7.685 1.00 75.99 115 ASN A CA 1
ATOM 1579 C C . ASN A 1 115 ? 14.930 -11.498 -7.455 1.00 73.71 115 ASN A C 1
ATOM 1580 O O . ASN A 1 115 ? 15.322 -12.479 -6.814 1.00 73.63 115 ASN A O 1
ATOM 1591 N N . GLY A 1 116 ? 15.770 -10.595 -7.961 1.00 50.06 116 GLY A N 1
ATOM 1592 C CA . GLY A 1 116 ? 17.201 -10.683 -7.731 1.00 49.90 116 GLY A CA 1
ATOM 1593 C C . GLY A 1 116 ? 17.635 -10.338 -6.320 1.00 48.45 116 GLY A C 1
ATOM 1594 O O . GLY A 1 116 ? 18.781 -10.625 -5.955 1.00 48.53 116 GLY A O 1
ATOM 1598 N N . LEU A 1 117 ? 16.753 -9.729 -5.524 1.00 45.89 117 LEU A N 1
ATOM 1599 C CA . LEU A 1 117 ? 17.050 -9.479 -4.122 1.00 44.63 117 LEU A CA 1
ATOM 1600 C C . LEU A 1 117 ? 17.066 -10.758 -3.294 1.00 45.33 117 LEU A C 1
ATOM 1601 O O . LEU A 1 117 ? 17.536 -10.730 -2.152 1.00 44.55 117 LEU A O 1
ATOM 1617 N N . ARG A 1 118 ? 16.562 -11.864 -3.836 1.00 70.13 118 ARG A N 1
ATOM 1618 C CA . ARG A 1 118 ? 16.605 -13.158 -3.169 1.00 71.22 118 ARG A CA 1
ATOM 1619 C C . ARG A 1 118 ? 17.871 -13.940 -3.494 1.00 72.13 118 ARG A C 1
ATOM 1620 O O . ARG A 1 118 ? 17.998 -15.093 -3.070 1.00 73.41 118 ARG A O 1
ATOM 1641 N N . GLU A 1 119 ? 18.803 -13.343 -4.234 1.00 61.76 119 GLU A N 1
ATOM 1642 C CA . GLU A 1 119 ? 19.980 -14.065 -4.698 1.00 64.28 119 GLU A CA 1
ATOM 1643 C C . GLU A 1 119 ? 20.832 -14.549 -3.532 1.00 66.14 119 GLU A C 1
ATOM 1644 O O . GLU A 1 119 ? 20.996 -13.855 -2.524 1.00 65.90 119 GLU A O 1
ATOM 1656 N N . SER A 1 120 ? 21.386 -15.754 -3.686 1.00 69.74 120 SER A N 1
ATOM 1657 C CA . SER A 1 120 ? 22.236 -16.331 -2.652 1.00 70.55 120 SER A CA 1
ATOM 1658 C C . SER A 1 120 ? 23.562 -15.587 -2.547 1.00 70.09 120 SER A C 1
ATOM 1659 O O . SER A 1 120 ? 24.049 -15.329 -1.440 1.00 69.62 120 SER A O 1
ATOM 1667 N N . ILE A 1 121 ? 24.165 -15.246 -3.686 1.00 70.14 121 ILE A N 1
ATOM 1668 C CA . ILE A 1 121 ? 25.439 -14.538 -3.684 1.00 70.97 121 ILE A CA 1
ATOM 1669 C C . ILE A 1 121 ? 25.221 -13.121 -3.171 1.00 69.62 121 ILE A C 1
ATOM 1670 O O . ILE A 1 121 ? 24.281 -12.430 -3.585 1.00 69.30 121 ILE A O 1
ATOM 1686 N N . SER A 1 122 ? 26.093 -12.679 -2.262 1.00 66.95 122 SER A N 1
ATOM 1687 C CA . SER A 1 122 ? 25.905 -11.379 -1.626 1.00 65.14 122 SER A CA 1
ATOM 1688 C C . SER A 1 122 ? 26.217 -10.240 -2.588 1.00 63.21 122 SER A C 1
ATOM 1689 O O . SER A 1 122 ? 25.447 -9.279 -2.699 1.00 61.39 122 SER A O 1
ATOM 1697 N N . LYS A 1 123 ? 27.343 -10.333 -3.298 1.00 77.29 123 LYS A N 1
ATOM 1698 C CA . LYS A 1 123 ? 27.767 -9.234 -4.161 1.00 77.53 123 LYS A CA 1
ATOM 1699 C C . LYS A 1 123 ? 26.710 -8.927 -5.212 1.00 76.31 123 LYS A C 1
ATOM 1700 O O . LYS A 1 123 ? 26.506 -7.763 -5.578 1.00 76.24 123 LYS A O 1
ATOM 1719 N N . VAL A 1 124 ? 26.025 -9.956 -5.708 1.00 51.02 124 VAL A N 1
ATOM 1720 C CA . VAL A 1 124 ? 24.983 -9.739 -6.702 1.00 50.96 124 VAL A CA 1
ATOM 1721 C C . VAL A 1 124 ? 23.725 -9.180 -6.049 1.00 49.44 124 VAL A C 1
ATOM 1722 O O . VAL A 1 124 ? 23.105 -8.246 -6.571 1.00 48.76 124 VAL A O 1
ATOM 1735 N N . ARG A 1 125 ? 23.331 -9.731 -4.897 1.00 50.32 125 ARG A N 1
ATOM 1736 C CA . ARG A 1 125 ? 22.151 -9.226 -4.204 1.00 48.16 125 ARG A CA 1
ATOM 1737 C C . ARG A 1 125 ? 22.314 -7.756 -3.836 1.00 46.64 125 ARG A C 1
ATOM 1738 O O . ARG A 1 125 ? 21.360 -6.975 -3.933 1.00 45.80 125 ARG A O 1
ATOM 1759 N N . SER A 1 126 ? 23.515 -7.360 -3.409 1.00 57.17 126 SER A N 1
ATOM 1760 C CA . SER A 1 126 ? 23.741 -5.967 -3.041 1.00 57.62 126 SER A CA 1
ATOM 1761 C C . SER A 1 126 ? 23.638 -5.050 -4.252 1.00 57.94 126 SER A C 1
ATOM 1762 O O . SER A 1 126 ? 23.041 -3.970 -4.170 1.00 57.39 126 SER A O 1
ATOM 1770 N N . SER A 1 127 ? 24.213 -5.459 -5.386 1.00 48.37 127 SER A N 1
ATOM 1771 C CA . SER A 1 127 ? 24.129 -4.635 -6.587 1.00 47.69 127 SER A CA 1
ATOM 1772 C C . SER A 1 127 ? 22.684 -4.485 -7.045 1.00 46.21 127 SER A C 1
ATOM 1773 O O . SER A 1 127 ? 22.246 -3.382 -7.391 1.00 46.04 127 SER A O 1
ATOM 1781 N N . VAL A 1 128 ? 21.927 -5.584 -7.051 1.00 44.22 128 VAL A N 1
ATOM 1782 C CA . VAL A 1 128 ? 20.509 -5.506 -7.385 1.00 44.11 128 VAL A CA 1
ATOM 1783 C C . VAL A 1 128 ? 19.807 -4.523 -6.457 1.00 42.61 128 VAL A C 1
ATOM 1784 O O . VAL A 1 128 ? 18.936 -3.755 -6.883 1.00 42.37 128 VAL A O 1
ATOM 1797 N N . ALA A 1 129 ? 20.176 -4.532 -5.173 1.00 42.87 129 ALA A N 1
ATOM 1798 C CA . ALA A 1 129 ? 19.548 -3.639 -4.207 1.00 41.05 129 ALA A CA 1
ATOM 1799 C C . ALA A 1 129 ? 19.938 -2.187 -4.455 1.00 40.49 129 ALA A C 1
ATOM 1800 O O . ALA A 1 129 ? 19.093 -1.289 -4.363 1.00 39.88 129 ALA A O 1
ATOM 1807 N N . TYR A 1 130 ? 21.214 -1.934 -4.756 1.00 56.96 130 TYR A N 1
ATOM 1808 C CA . TYR A 1 130 ? 21.638 -0.575 -5.077 1.00 57.41 130 TYR A CA 1
ATOM 1809 C C . TYR A 1 130 ? 20.878 -0.039 -6.282 1.00 57.67 130 TYR A C 1
ATOM 1810 O O . TYR A 1 130 ? 20.462 1.125 -6.298 1.00 57.21 130 TYR A O 1
ATOM 1828 N N . ALA A 1 131 ? 20.680 -0.880 -7.301 1.00 41.51 131 ALA A N 1
ATOM 1829 C CA . ALA A 1 131 ? 19.958 -0.451 -8.493 1.00 42.21 131 ALA A CA 1
ATOM 1830 C C . ALA A 1 131 ? 18.489 -0.195 -8.184 1.00 41.70 131 ALA A C 1
ATOM 1831 O O . ALA A 1 131 ? 17.889 0.741 -8.725 1.00 41.83 131 ALA A O 1
ATOM 1838 N N . VAL A 1 132 ? 17.890 -1.018 -7.321 1.00 41.27 132 VAL A N 1
ATOM 1839 C CA . VAL A 1 132 ? 16.495 -0.808 -6.947 1.00 40.89 132 VAL A CA 1
ATOM 1840 C C . VAL A 1 132 ? 16.339 0.518 -6.213 1.00 39.81 132 VAL A C 1
ATOM 1841 O O . VAL A 1 132 ? 15.352 1.240 -6.404 1.00 39.83 132 VAL A O 1
ATOM 1854 N N . SER A 1 133 ? 17.308 0.863 -5.361 1.00 39.58 133 SER A N 1
ATOM 1855 C CA . SER A 1 133 ? 17.233 2.124 -4.631 1.00 38.67 133 SER A CA 1
ATOM 1856 C C . SER A 1 133 ? 17.389 3.314 -5.569 1.00 39.17 133 SER A C 1
ATOM 1857 O O . SER A 1 133 ? 16.707 4.332 -5.407 1.00 38.92 133 SER A O 1
ATOM 1865 N N . ALA A 1 134 ? 18.285 3.209 -6.553 1.00 49.62 134 ALA A N 1
ATOM 1866 C CA . ALA A 1 134 ? 18.425 4.278 -7.535 1.00 50.31 134 ALA A CA 1
ATOM 1867 C C . ALA A 1 134 ? 17.109 4.529 -8.259 1.00 50.79 134 ALA A C 1
ATOM 1868 O O . ALA A 1 134 ? 16.733 5.681 -8.503 1.00 51.08 134 ALA A O 1
ATOM 1875 N N . ILE A 1 135 ? 16.393 3.459 -8.605 1.00 47.03 135 ILE A N 1
ATOM 1876 C CA . ILE A 1 135 ? 15.128 3.601 -9.316 1.00 48.47 135 ILE A CA 1
ATOM 1877 C C . ILE A 1 135 ? 14.081 4.251 -8.419 1.00 48.26 135 ILE A C 1
ATOM 1878 O O . ILE A 1 135 ? 13.368 5.172 -8.835 1.00 48.34 135 ILE A O 1
ATOM 1894 N N . ALA A 1 136 ? 13.971 3.782 -7.173 1.00 41.81 136 ALA A N 1
ATOM 1895 C CA . ALA A 1 136 ? 12.961 4.320 -6.268 1.00 40.98 136 ALA A CA 1
ATOM 1896 C C . ALA A 1 136 ? 13.153 5.813 -6.039 1.00 40.10 136 ALA A C 1
ATOM 1897 O O . ALA A 1 136 ? 12.175 6.539 -5.827 1.00 40.47 136 ALA A O 1
ATOM 1904 N N . HIS A 1 137 ? 14.401 6.286 -6.071 1.00 42.25 137 HIS A N 1
ATOM 1905 C CA . HIS A 1 137 ? 14.662 7.714 -5.917 1.00 42.31 137 HIS A CA 1
ATOM 1906 C C . HIS A 1 137 ? 13.899 8.532 -6.953 1.00 44.10 137 HIS A C 1
ATOM 1907 O O . HIS A 1 137 ? 13.435 9.641 -6.660 1.00 44.38 137 HIS A O 1
ATOM 1921 N N . TRP A 1 138 ? 13.762 8.004 -8.169 1.00 56.04 138 TRP A N 1
ATOM 1922 C CA . TRP A 1 138 ? 13.100 8.718 -9.253 1.00 57.00 138 TRP A CA 1
ATOM 1923 C C . TRP A 1 138 ? 11.656 8.296 -9.476 1.00 59.07 138 TRP A C 1
ATOM 1924 O O . TRP A 1 138 ? 10.839 9.125 -9.893 1.00 60.71 138 TRP A O 1
ATOM 1945 N N . ASP A 1 139 ? 11.316 7.035 -9.211 1.00 51.35 139 ASP A N 1
ATOM 1946 C CA . ASP A 1 139 ? 10.035 6.484 -9.627 1.00 52.88 139 ASP A CA 1
ATOM 1947 C C . ASP A 1 139 ? 9.022 6.332 -8.501 1.00 51.92 139 ASP A C 1
ATOM 1948 O O . ASP A 1 139 ? 7.839 6.117 -8.789 1.00 52.60 139 ASP A O 1
ATOM 1957 N N . TRP A 1 140 ? 9.438 6.427 -7.244 1.00 47.36 140 TRP A N 1
ATOM 1958 C CA . TRP A 1 140 ? 8.427 6.217 -6.205 1.00 47.54 140 TRP A CA 1
ATOM 1959 C C . TRP A 1 140 ? 7.833 7.558 -5.764 1.00 47.85 140 TRP A C 1
ATOM 1960 O O . TRP A 1 140 ? 8.572 8.521 -5.557 1.00 46.13 140 TRP A O 1
ATOM 1981 N N . PRO A 1 141 ? 6.504 7.662 -5.577 1.00 63.86 141 PRO A N 1
ATOM 1982 C CA . PRO A 1 141 ? 5.471 6.629 -5.700 1.00 65.04 141 PRO A CA 1
ATOM 1983 C C . PRO A 1 141 ? 4.721 6.605 -7.033 1.00 67.63 141 PRO A C 1
ATOM 1984 O O . PRO A 1 141 ? 3.864 5.740 -7.229 1.00 68.24 141 PRO A O 1
ATOM 1995 N N . GLU A 1 142 ? 5.035 7.537 -7.934 1.00 70.60 142 GLU A N 1
ATOM 1996 C CA . GLU A 1 142 ? 4.207 7.723 -9.120 1.00 72.16 142 GLU A CA 1
ATOM 1997 C C . GLU A 1 142 ? 4.398 6.589 -10.122 1.00 71.31 142 GLU A C 1
ATOM 1998 O O . GLU A 1 142 ? 3.421 6.021 -10.623 1.00 72.92 142 GLU A O 1
ATOM 2010 N N . ALA A 1 143 ? 5.649 6.242 -10.422 1.00 58.55 143 ALA A N 1
ATOM 2011 C CA . ALA A 1 143 ? 5.941 5.274 -11.470 1.00 58.33 143 ALA A CA 1
ATOM 2012 C C . ALA A 1 143 ? 6.105 3.849 -10.959 1.00 57.76 143 ALA A C 1
ATOM 2013 O O . ALA A 1 143 ? 6.116 2.917 -11.769 1.00 58.99 143 ALA A O 1
ATOM 2020 N N . TRP A 1 144 ? 6.213 3.651 -9.648 1.00 48.24 144 TRP A N 1
ATOM 2021 C CA . TRP A 1 144 ? 6.392 2.320 -9.063 1.00 46.25 144 TRP A CA 1
ATOM 2022 C C . TRP A 1 144 ? 5.553 2.236 -7.797 1.00 45.97 144 TRP A C 1
ATOM 2023 O O . TRP A 1 144 ? 6.080 2.140 -6.682 1.00 44.17 144 TRP A O 1
ATOM 2044 N N . PRO A 1 145 ? 4.225 2.262 -7.935 1.00 67.75 145 PRO A N 1
ATOM 2045 C CA . PRO A 1 145 ? 3.370 2.345 -6.740 1.00 68.04 145 PRO A CA 1
ATOM 2046 C C . PRO A 1 145 ? 3.411 1.102 -5.868 1.00 65.97 145 PRO A C 1
ATOM 2047 O O . PRO A 1 145 ? 3.076 1.195 -4.680 1.00 65.35 145 PRO A O 1
ATOM 2058 N N . GLN A 1 146 ? 3.808 -0.048 -6.408 1.00 78.19 146 GLN A N 1
ATOM 2059 C CA . GLN A 1 146 ? 3.773 -1.307 -5.677 1.00 77.16 146 GLN A CA 1
ATOM 2060 C C . GLN A 1 146 ? 5.099 -1.663 -5.016 1.00 75.04 146 GLN A C 1
ATOM 2061 O O . GLN A 1 146 ? 5.238 -2.775 -4.495 1.00 74.44 146 GLN A O 1
ATOM 2075 N N . LEU A 1 147 ? 6.072 -0.750 -5.006 1.00 50.68 147 LEU A N 1
ATOM 2076 C CA . LEU A 1 147 ? 7.390 -1.100 -4.484 1.00 48.82 147 LEU A CA 1
ATOM 2077 C C . LEU A 1 147 ? 7.336 -1.426 -2.995 1.00 47.85 147 LEU A C 1
ATOM 2078 O O . LEU A 1 147 ? 7.960 -2.394 -2.545 1.00 47.48 147 LEU A O 1
ATOM 2094 N N . PHE A 1 148 ? 6.587 -0.643 -2.213 1.00 48.83 148 PHE A N 1
ATOM 2095 C CA . PHE A 1 148 ? 6.550 -0.868 -0.771 1.00 47.29 148 PHE A CA 1
ATOM 2096 C C . PHE A 1 148 ? 5.923 -2.219 -0.448 1.00 47.70 148 PHE A C 1
ATOM 2097 O O . PHE A 1 148 ? 6.542 -3.068 0.205 1.00 46.76 148 PHE A O 1
ATOM 2114 N N . ASN A 1 149 ? 4.682 -2.434 -0.896 1.00 63.81 149 ASN A N 1
ATOM 2115 C CA . ASN A 1 149 ? 4.028 -3.717 -0.670 1.00 64.87 149 ASN A CA 1
ATOM 2116 C C . ASN A 1 149 ? 4.883 -4.862 -1.192 1.00 63.99 149 ASN A C 1
ATOM 2117 O O . ASN A 1 149 ? 4.812 -5.982 -0.676 1.00 64.18 149 ASN A O 1
ATOM 2128 N N . LEU A 1 150 ? 5.709 -4.593 -2.207 1.00 53.47 150 LEU A N 1
ATOM 2129 C CA . LEU A 1 150 ? 6.563 -5.627 -2.780 1.00 54.53 150 LEU A CA 1
ATOM 2130 C C . LEU A 1 150 ? 7.718 -5.973 -1.850 1.00 53.17 150 LEU A C 1
ATOM 2131 O O . LEU A 1 150 ? 8.075 -7.148 -1.708 1.00 54.21 150 LEU A O 1
ATOM 2147 N N . LEU A 1 151 ? 8.307 -4.968 -1.199 1.00 43.55 151 LEU A N 1
ATOM 2148 C CA . LEU A 1 151 ? 9.432 -5.223 -0.306 1.00 42.22 151 LEU A CA 1
ATOM 2149 C C . LEU A 1 151 ? 8.972 -5.849 1.005 1.00 42.29 151 LEU A C 1
ATOM 2150 O O . LEU A 1 151 ? 9.652 -6.727 1.551 1.00 42.94 151 LEU A O 1
ATOM 2166 N N . MET A 1 152 ? 7.824 -5.411 1.531 1.00 46.49 152 MET A N 1
ATOM 2167 C CA . MET A 1 152 ? 7.303 -6.015 2.752 1.00 47.20 152 MET A CA 1
ATOM 2168 C C . MET A 1 152 ? 7.122 -7.520 2.580 1.00 50.35 152 MET A C 1
ATOM 2169 O O . MET A 1 152 ? 7.446 -8.299 3.484 1.00 50.63 152 MET A O 1
ATOM 2183 N N . GLU A 1 153 ? 6.611 -7.948 1.421 1.00 72.01 153 GLU A N 1
ATOM 2184 C CA . GLU A 1 153 ? 6.464 -9.375 1.162 1.00 74.00 153 GLU A CA 1
ATOM 2185 C C . GLU A 1 153 ? 7.784 -10.105 1.365 1.00 72.68 153 GLU A C 1
ATOM 2186 O O . GLU A 1 153 ? 7.824 -11.190 1.955 1.00 74.12 153 GLU A O 1
ATOM 2198 N N . MET A 1 154 ? 8.882 -9.516 0.885 1.00 59.29 154 MET A N 1
ATOM 2199 C CA . MET A 1 154 ? 10.173 -10.186 0.959 1.00 59.75 154 MET A CA 1
ATOM 2200 C C . MET A 1 154 ? 10.634 -10.353 2.398 1.00 60.21 154 MET A C 1
ATOM 2201 O O . MET A 1 154 ? 11.272 -11.361 2.728 1.00 61.70 154 MET A O 1
ATOM 2215 N N . LEU A 1 155 ? 10.302 -9.401 3.268 1.00 46.34 155 LEU A N 1
ATOM 2216 C CA . LEU A 1 155 ? 10.699 -9.510 4.665 1.00 45.52 155 LEU A CA 1
ATOM 2217 C C . LEU A 1 155 ? 10.065 -10.733 5.314 1.00 47.29 155 LEU A C 1
ATOM 2218 O O . LEU A 1 155 ? 10.752 -11.542 5.949 1.00 47.73 155 LEU A O 1
ATOM 2234 N N . VAL A 1 156 ? 8.746 -10.888 5.154 1.00 75.84 156 VAL A N 1
ATOM 2235 C CA . VAL A 1 156 ? 8.009 -11.949 5.826 1.00 77.39 156 VAL A CA 1
ATOM 2236 C C . VAL A 1 156 ? 8.019 -13.259 5.057 1.00 80.10 156 VAL A C 1
ATOM 2237 O O . VAL A 1 156 ? 7.370 -14.223 5.487 1.00 82.12 156 VAL A O 1
ATOM 2250 N N . SER A 1 157 ? 8.746 -13.336 3.942 1.00 79.29 157 SER A N 1
ATOM 2251 C CA . SER A 1 157 ? 8.748 -14.559 3.149 1.00 81.00 157 SER A CA 1
ATOM 2252 C C . SER A 1 157 ? 9.326 -15.729 3.934 1.00 82.29 157 SER A C 1
ATOM 2253 O O . SER A 1 157 ? 8.802 -16.848 3.873 1.00 85.26 157 SER A O 1
ATOM 2261 N N . GLY A 1 158 ? 10.392 -15.488 4.687 1.00 72.35 158 GLY A N 1
ATOM 2262 C CA . GLY A 1 158 ? 11.117 -16.531 5.381 1.00 73.02 158 GLY A CA 1
ATOM 2263 C C . GLY A 1 158 ? 12.438 -16.874 4.734 1.00 73.88 158 GLY A C 1
ATOM 2264 O O . GLY A 1 158 ? 13.240 -17.599 5.338 1.00 74.78 158 GLY A O 1
ATOM 2268 N N . ASP A 1 159 ? 12.694 -16.363 3.532 1.00 75.70 159 ASP A N 1
ATOM 2269 C CA . ASP A 1 159 ? 13.986 -16.517 2.874 1.00 75.92 159 ASP A CA 1
ATOM 2270 C C . ASP A 1 159 ? 14.917 -15.449 3.435 1.00 74.27 159 ASP A C 1
ATOM 2271 O O . ASP A 1 159 ? 14.707 -14.253 3.204 1.00 73.28 159 ASP A O 1
ATOM 2280 N N . LEU A 1 160 ? 15.940 -15.869 4.180 1.00 66.03 160 LEU A N 1
ATOM 2281 C CA . LEU A 1 160 ? 16.830 -14.901 4.809 1.00 64.33 160 LEU A CA 1
ATOM 2282 C C . LEU A 1 160 ? 17.615 -14.091 3.783 1.00 62.91 160 LEU A C 1
ATOM 2283 O O . LEU A 1 160 ? 18.150 -13.033 4.128 1.00 61.03 160 LEU A O 1
ATOM 2299 N N . ASN A 1 161 ? 17.722 -14.569 2.540 1.00 56.12 161 ASN A N 1
ATOM 2300 C CA . ASN A 1 161 ? 18.302 -13.738 1.492 1.00 55.38 161 ASN A CA 1
ATOM 2301 C C . ASN A 1 161 ? 17.334 -12.653 1.036 1.00 53.64 161 ASN A C 1
ATOM 2302 O O . ASN A 1 161 ? 17.771 -11.582 0.602 1.00 52.78 161 ASN A O 1
ATOM 2313 N N . ALA A 1 162 ? 16.025 -12.905 1.136 1.00 52.36 162 ALA A N 1
ATOM 2314 C CA . ALA A 1 162 ? 15.047 -11.888 0.769 1.00 51.52 162 ALA A CA 1
ATOM 2315 C C . ALA A 1 162 ? 15.068 -10.723 1.751 1.00 49.86 162 ALA A C 1
ATOM 2316 O O . ALA A 1 162 ? 14.987 -9.558 1.343 1.00 49.07 162 ALA A O 1
ATOM 2323 N N . VAL A 1 163 ? 15.183 -11.013 3.050 1.00 56.34 163 VAL A N 1
ATOM 2324 C CA . VAL A 1 163 ? 15.177 -9.942 4.041 1.00 54.90 163 VAL A CA 1
ATOM 2325 C C . VAL A 1 163 ? 16.463 -9.129 3.959 1.00 53.15 163 VAL A C 1
ATOM 2326 O O . VAL A 1 163 ? 16.442 -7.899 4.087 1.00 52.66 163 VAL A O 1
ATOM 2339 N N . HIS A 1 164 ? 17.602 -9.791 3.735 1.00 58.05 164 HIS A N 1
ATOM 2340 C CA . HIS A 1 164 ? 18.852 -9.056 3.574 1.00 60.16 164 HIS A CA 1
ATOM 2341 C C . HIS A 1 164 ? 18.767 -8.097 2.394 1.00 60.01 164 HIS A C 1
ATOM 2342 O O . HIS A 1 164 ? 19.218 -6.949 2.480 1.00 59.68 164 HIS A O 1
ATOM 2356 N N . GLY A 1 165 ? 18.190 -8.550 1.280 1.00 41.66 165 GLY A N 1
ATOM 2357 C CA . GLY A 1 165 ? 18.058 -7.681 0.126 1.00 41.54 165 GLY A CA 1
ATOM 2358 C C . GLY A 1 165 ? 17.011 -6.603 0.327 1.00 40.47 165 GLY A C 1
ATOM 2359 O O . GLY A 1 165 ? 17.237 -5.438 -0.012 1.00 39.80 165 GLY A O 1
ATOM 2363 N N . ALA A 1 166 ? 15.856 -6.972 0.886 1.00 39.19 166 ALA A N 1
ATOM 2364 C CA . ALA A 1 166 ? 14.795 -5.995 1.099 1.00 38.37 166 ALA A CA 1
ATOM 2365 C C . ALA A 1 166 ? 15.185 -4.974 2.161 1.00 36.98 166 ALA A C 1
ATOM 2366 O O . ALA A 1 166 ? 14.878 -3.784 2.027 1.00 36.29 166 ALA A O 1
ATOM 2373 N N . MET A 1 167 ? 15.865 -5.416 3.222 1.00 37.60 167 MET A N 1
ATOM 2374 C CA . MET A 1 167 ? 16.307 -4.483 4.252 1.00 36.40 167 MET A CA 1
ATOM 2375 C C . MET A 1 167 ? 17.361 -3.525 3.716 1.00 36.64 167 MET A C 1
ATOM 2376 O O . MET A 1 167 ? 17.406 -2.358 4.126 1.00 35.82 167 MET A O 1
ATOM 2390 N N . ARG A 1 168 ? 18.220 -4.000 2.812 1.00 50.21 168 ARG A N 1
ATOM 2391 C CA . ARG A 1 168 ? 19.226 -3.129 2.217 1.00 49.37 168 ARG A CA 1
ATOM 2392 C C . ARG A 1 168 ? 18.586 -2.090 1.307 1.00 49.49 168 ARG A C 1
ATOM 2393 O O . ARG A 1 168 ? 19.152 -1.011 1.108 1.00 50.77 168 ARG A O 1
ATOM 2414 N N . VAL A 1 169 ? 17.414 -2.395 0.746 1.00 36.17 169 VAL A N 1
ATOM 2415 C CA . VAL A 1 169 ? 16.685 -1.409 -0.043 1.00 36.15 169 VAL A CA 1
ATOM 2416 C C . VAL A 1 169 ? 15.841 -0.514 0.859 1.00 35.21 169 VAL A C 1
ATOM 2417 O O . VAL A 1 169 ? 15.735 0.696 0.630 1.00 34.90 169 VAL A O 1
ATOM 2430 N N . LEU A 1 170 ? 15.233 -1.091 1.898 1.00 34.88 170 LEU A N 1
ATOM 2431 C CA . LEU A 1 170 ? 14.332 -0.332 2.757 1.00 34.15 170 LEU A CA 1
ATOM 2432 C C . LEU A 1 170 ? 15.053 0.765 3.528 1.00 33.23 170 LEU A C 1
ATOM 2433 O O . LEU A 1 170 ? 14.412 1.738 3.942 1.00 32.76 170 LEU A O 1
ATOM 2449 N N . THR A 1 171 ? 16.365 0.632 3.733 1.00 33.12 171 THR A N 1
ATOM 2450 C CA . THR A 1 171 ? 17.131 1.706 4.353 1.00 32.46 171 THR A CA 1
ATOM 2451 C C . THR A 1 171 ? 17.023 2.988 3.538 1.00 32.56 171 THR A C 1
ATOM 2452 O O . THR A 1 171 ? 16.768 4.067 4.085 1.00 32.07 171 THR A O 1
ATOM 2463 N N . GLU A 1 172 ? 17.204 2.882 2.218 1.00 43.12 172 GLU A N 1
ATOM 2464 C CA . GLU A 1 172 ? 17.106 4.044 1.343 1.00 42.81 172 GLU A CA 1
ATOM 2465 C C . GLU A 1 172 ? 15.656 4.396 1.035 1.00 43.07 172 GLU A C 1
ATOM 2466 O O . GLU A 1 172 ? 15.303 5.579 0.965 1.00 43.53 172 GLU A O 1
ATOM 2478 N N . PHE A 1 173 ? 14.803 3.386 0.848 1.00 34.14 173 PHE A N 1
ATOM 2479 C CA . PHE A 1 173 ? 13.419 3.647 0.470 1.00 34.55 173 PHE A CA 1
ATOM 2480 C C . PHE A 1 173 ? 12.716 4.505 1.513 1.00 33.91 173 PHE A C 1
ATOM 2481 O O . PHE A 1 173 ? 12.025 5.473 1.175 1.00 34.22 173 PHE A O 1
ATOM 2498 N N . THR A 1 174 ? 12.877 4.162 2.795 1.00 36.73 174 THR A N 1
ATOM 2499 C CA . THR A 1 174 ? 12.175 4.894 3.843 1.00 36.48 174 THR A CA 1
ATOM 2500 C C . THR A 1 174 ? 12.646 6.338 3.932 1.00 36.75 174 THR A C 1
ATOM 2501 O O . THR A 1 174 ? 11.885 7.210 4.367 1.00 36.98 174 THR A O 1
ATOM 2512 N N . ARG A 1 175 ? 13.886 6.613 3.525 1.00 44.26 175 ARG A N 1
ATOM 2513 C CA . ARG A 1 175 ? 14.353 7.989 3.411 1.00 43.92 175 ARG A CA 1
ATOM 2514 C C . ARG A 1 175 ? 13.728 8.724 2.235 1.00 45.16 175 ARG A C 1
ATOM 2515 O O . ARG A 1 175 ? 13.882 9.945 2.138 1.00 45.41 175 ARG A O 1
ATOM 2536 N N . GLU A 1 176 ? 13.032 8.017 1.349 1.00 39.00 176 GLU A N 1
ATOM 2537 C CA . GLU A 1 176 ? 12.318 8.637 0.244 1.00 40.70 176 GLU A CA 1
ATOM 2538 C C . GLU A 1 176 ? 10.852 8.893 0.564 1.00 42.37 176 GLU A C 1
ATOM 2539 O O . GLU A 1 176 ? 10.165 9.544 -0.229 1.00 44.51 176 GLU A O 1
ATOM 2551 N N . VAL A 1 177 ? 10.364 8.401 1.698 1.00 34.54 177 VAL A N 1
ATOM 2552 C CA . VAL A 1 177 ? 8.953 8.516 2.048 1.00 34.89 177 VAL A CA 1
ATOM 2553 C C . VAL A 1 177 ? 8.706 9.873 2.690 1.00 34.83 177 VAL A C 1
ATOM 2554 O O . VAL A 1 177 ? 9.470 10.313 3.559 1.00 34.08 177 VAL A O 1
ATOM 2567 N N . THR A 1 178 ? 7.634 10.535 2.270 1.00 41.50 178 THR A N 1
ATOM 2568 C CA . THR A 1 178 ? 7.284 11.859 2.756 1.00 42.76 178 THR A CA 1
ATOM 2569 C C . THR A 1 178 ? 6.041 11.782 3.638 1.00 43.79 178 THR A C 1
ATOM 2570 O O . THR A 1 178 ? 5.449 10.718 3.835 1.00 43.82 178 THR A O 1
ATOM 2581 N N . ASP A 1 179 ? 5.641 12.945 4.156 1.00 53.31 179 ASP A N 1
ATOM 2582 C CA . ASP A 1 179 ? 4.479 13.022 5.034 1.00 54.82 179 ASP A CA 1
ATOM 2583 C C . ASP A 1 179 ? 3.222 12.505 4.350 1.00 57.35 179 ASP A C 1
ATOM 2584 O O . ASP A 1 179 ? 2.312 12.005 5.022 1.00 58.58 179 ASP A O 1
ATOM 2593 N N . THR A 1 180 ? 3.146 12.622 3.023 1.00 55.96 180 THR A N 1
ATOM 2594 C CA . THR A 1 180 ? 1.954 12.181 2.309 1.00 58.01 180 THR A CA 1
ATOM 2595 C C . THR A 1 180 ? 1.784 10.670 2.391 1.00 56.98 180 THR A C 1
ATOM 2596 O O . THR A 1 180 ? 0.659 10.172 2.523 1.00 57.73 180 THR A O 1
ATOM 2607 N N . GLN A 1 181 ? 2.887 9.927 2.331 1.00 57.78 181 GLN A N 1
ATOM 2608 C CA . GLN A 1 181 ? 2.849 8.474 2.268 1.00 55.26 181 GLN A CA 1
ATOM 2609 C C . GLN A 1 181 ? 3.180 7.808 3.597 1.00 51.85 181 GLN A C 1
ATOM 2610 O O . GLN A 1 181 ? 2.951 6.603 3.740 1.00 51.04 181 GLN A O 1
ATOM 2624 N N . MET A 1 182 ? 3.706 8.554 4.565 1.00 42.40 182 MET A N 1
ATOM 2625 C CA . MET A 1 182 ? 4.114 7.942 5.826 1.00 40.57 182 MET A CA 1
ATOM 2626 C C . MET A 1 182 ? 2.957 7.313 6.592 1.00 39.77 182 MET A C 1
ATOM 2627 O O . MET A 1 182 ? 3.178 6.276 7.243 1.00 37.31 182 MET A O 1
ATOM 2641 N N . PRO A 1 183 ? 1.736 7.856 6.577 1.00 41.44 183 PRO A N 1
ATOM 2642 C CA . PRO A 1 183 ? 0.628 7.166 7.259 1.00 39.77 183 PRO A CA 1
ATOM 2643 C C . PRO A 1 183 ? 0.382 5.762 6.741 1.00 39.51 183 PRO A C 1
ATOM 2644 O O . PRO A 1 183 ? -0.237 4.957 7.447 1.00 39.21 183 PRO A O 1
ATOM 2655 N N . LEU A 1 184 ? 0.838 5.445 5.529 1.00 42.31 184 LEU A N 1
ATOM 2656 C CA . LEU A 1 184 ? 0.642 4.130 4.937 1.00 41.60 184 LEU A CA 1
ATOM 2657 C C . LEU A 1 184 ? 1.865 3.232 5.064 1.00 39.10 184 LEU A C 1
ATOM 2658 O O . LEU A 1 184 ? 1.752 2.023 4.839 1.00 39.02 184 LEU A O 1
ATOM 2674 N N . VAL A 1 185 ? 3.017 3.787 5.422 1.00 36.42 185 VAL A N 1
ATOM 2675 C CA . VAL A 1 185 ? 4.256 3.025 5.533 1.00 35.62 185 VAL A CA 1
ATOM 2676 C C . VAL A 1 185 ? 4.615 2.761 6.988 1.00 34.67 185 VAL A C 1
ATOM 2677 O O . VAL A 1 185 ? 4.963 1.639 7.356 1.00 34.56 185 VAL A O 1
ATOM 2690 N N . ALA A 1 186 ? 4.529 3.788 7.833 1.00 40.35 186 ALA A N 1
ATOM 2691 C CA . ALA A 1 186 ? 4.950 3.635 9.223 1.00 38.42 186 ALA A CA 1
ATOM 2692 C C . ALA A 1 186 ? 4.179 2.547 9.952 1.00 38.22 186 ALA A C 1
ATOM 2693 O O . ALA A 1 186 ? 4.818 1.649 10.526 1.00 38.46 186 ALA A O 1
ATOM 2700 N N . PRO A 1 187 ? 2.843 2.544 9.972 1.00 34.56 187 PRO A N 1
ATOM 2701 C CA . PRO A 1 187 ? 2.138 1.481 10.705 1.00 35.09 187 PRO A CA 1
ATOM 2702 C C . PRO A 1 187 ? 2.516 0.090 10.242 1.00 35.50 187 PRO A C 1
ATOM 2703 O O . PRO A 1 187 ? 2.471 -0.855 11.040 1.00 35.63 187 PRO A O 1
ATOM 2714 N N . VAL A 1 188 ? 2.889 -0.069 8.981 1.00 35.83 188 VAL A N 1
ATOM 2715 C CA . VAL A 1 188 ? 3.170 -1.388 8.430 1.00 36.47 188 VAL A CA 1
ATOM 2716 C C . VAL A 1 188 ? 4.596 -1.824 8.713 1.00 35.59 188 VAL A C 1
ATOM 2717 O O . VAL A 1 188 ? 4.839 -2.950 9.147 1.00 35.87 188 VAL A O 1
ATOM 2730 N N . ILE A 1 189 ? 5.561 -0.930 8.495 1.00 36.82 189 ILE A N 1
ATOM 2731 C CA . ILE A 1 189 ? 6.958 -1.347 8.481 1.00 35.87 189 ILE A CA 1
ATOM 2732 C C . ILE A 1 189 ? 7.528 -1.418 9.891 1.00 35.04 189 ILE A C 1
ATOM 2733 O O . ILE A 1 189 ? 8.266 -2.352 10.221 1.00 36.08 189 ILE A O 1
ATOM 2749 N N . LEU A 1 190 ? 7.206 -0.449 10.746 1.00 32.61 190 LEU A N 1
ATOM 2750 C CA . LEU A 1 190 ? 7.763 -0.438 12.097 1.00 31.87 190 LEU A CA 1
ATOM 2751 C C . LEU A 1 190 ? 7.506 -1.738 12.848 1.00 32.38 190 LEU A C 1
ATOM 2752 O O . LEU A 1 190 ? 8.450 -2.271 13.453 1.00 32.08 190 LEU A O 1
ATOM 2768 N N . PRO A 1 191 ? 6.294 -2.301 12.852 1.00 36.48 191 PRO A N 1
ATOM 2769 C CA . PRO A 1 191 ? 6.102 -3.598 13.524 1.00 36.84 191 PRO A CA 1
ATOM 2770 C C . PRO A 1 191 ? 7.047 -4.680 13.031 1.00 37.25 191 PRO A C 1
ATOM 2771 O O . PRO A 1 191 ? 7.497 -5.511 13.829 1.00 37.45 191 PRO A O 1
ATOM 2782 N N . GLU A 1 192 ? 7.362 -4.698 11.734 1.00 43.97 192 GLU A N 1
ATOM 2783 C CA . GLU A 1 192 ? 8.277 -5.705 11.211 1.00 45.27 192 GLU A CA 1
ATOM 2784 C C . GLU A 1 192 ? 9.722 -5.391 11.574 1.00 44.66 192 GLU A C 1
ATOM 2785 O O . GLU A 1 192 ? 10.523 -6.313 11.761 1.00 45.71 192 GLU A O 1
ATOM 2797 N N . MET A 1 193 ? 10.071 -4.105 11.681 1.00 33.18 193 MET A N 1
ATOM 2798 C CA . MET A 1 193 ? 11.400 -3.742 12.155 1.00 32.42 193 MET A CA 1
ATOM 2799 C C . MET A 1 193 ? 11.600 -4.178 13.600 1.00 32.26 193 MET A C 1
ATOM 2800 O O . MET A 1 193 ? 12.723 -4.502 14.002 1.00 32.17 193 MET A O 1
ATOM 2814 N N . TYR A 1 194 ? 10.529 -4.174 14.398 1.00 39.87 194 TYR A N 1
ATOM 2815 C CA . TYR A 1 194 ? 10.626 -4.640 15.777 1.00 40.60 194 TYR A CA 1
ATOM 2816 C C . TYR A 1 194 ? 10.888 -6.141 15.837 1.00 42.45 194 TYR A C 1
ATOM 2817 O O . TYR A 1 194 ? 11.720 -6.598 16.631 1.00 42.37 194 TYR A O 1
ATOM 2835 N N . LYS A 1 195 ? 10.184 -6.926 15.017 1.00 46.11 195 LYS A N 1
ATOM 2836 C CA . LYS A 1 195 ? 10.454 -8.358 14.959 1.00 47.55 195 LYS A CA 1
ATOM 2837 C C . LYS A 1 195 ? 11.919 -8.616 14.635 1.00 47.20 195 LYS A C 1
ATOM 2838 O O . LYS A 1 195 ? 12.612 -9.347 15.350 1.00 48.32 195 LYS A O 1
ATOM 2857 N N . ILE A 1 196 ? 12.403 -8.026 13.540 1.00 37.23 196 ILE A N 1
ATOM 2858 C CA . ILE A 1 196 ? 13.773 -8.269 13.103 1.00 37.38 196 ILE A CA 1
ATOM 2859 C C . ILE A 1 196 ? 14.761 -7.807 14.163 1.00 36.63 196 ILE A C 1
ATOM 2860 O O . ILE A 1 196 ? 15.788 -8.456 14.402 1.00 37.18 196 ILE A O 1
ATOM 2876 N N . PHE A 1 197 ? 14.468 -6.683 14.819 1.00 37.66 197 PHE A N 1
ATOM 2877 C CA . PHE A 1 197 ? 15.411 -6.122 15.782 1.00 37.03 197 PHE A CA 1
ATOM 2878 C C . PHE A 1 197 ? 15.562 -7.017 17.006 1.00 38.15 197 PHE A C 1
ATOM 2879 O O . PHE A 1 197 ? 16.663 -7.141 17.556 1.00 38.79 197 PHE A O 1
ATOM 2896 N N . THR A 1 198 ? 14.470 -7.635 17.457 1.00 39.48 198 THR A N 1
ATOM 2897 C CA . THR A 1 198 ? 14.483 -8.414 18.687 1.00 38.89 198 THR A CA 1
ATOM 2898 C C . THR A 1 198 ? 14.844 -9.880 18.483 1.00 40.81 198 THR A C 1
ATOM 2899 O O . THR A 1 198 ? 15.086 -10.583 19.471 1.00 42.11 198 THR A O 1
ATOM 2910 N N . MET A 1 199 ? 14.910 -10.355 17.244 1.00 44.22 199 MET A N 1
ATOM 2911 C CA . MET A 1 199 ? 15.190 -11.765 16.978 1.00 46.62 199 MET A CA 1
ATOM 2912 C C . MET A 1 199 ? 16.679 -11.925 16.678 1.00 47.04 199 MET A C 1
ATOM 2913 O O . MET A 1 199 ? 17.109 -12.244 15.571 1.00 46.89 199 MET A O 1
ATOM 2927 N N . ALA A 1 200 ? 17.470 -11.696 17.730 1.00 58.89 200 ALA A N 1
ATOM 2928 C CA . ALA A 1 200 ? 18.923 -11.690 17.611 1.00 59.35 200 ALA A CA 1
ATOM 2929 C C . ALA A 1 200 ? 19.491 -13.052 17.253 1.00 61.54 200 ALA A C 1
ATOM 2930 O O . ALA A 1 200 ? 20.626 -13.131 16.771 1.00 62.34 200 ALA A O 1
ATOM 2937 N N . GLU A 1 201 ? 18.733 -14.119 17.491 1.00 94.89 201 GLU A N 1
ATOM 2938 C CA . GLU A 1 201 ? 19.191 -15.466 17.202 1.00 97.14 201 GLU A CA 1
ATOM 2939 C C . GLU A 1 201 ? 18.981 -15.854 15.745 1.00 97.33 201 GLU A C 1
ATOM 2940 O O . GLU A 1 201 ? 19.493 -16.892 15.322 1.00 99.27 201 GLU A O 1
ATOM 2952 N N . VAL A 1 202 ? 18.248 -15.059 14.977 1.00 57.15 202 VAL A N 1
ATOM 2953 C CA . VAL A 1 202 ? 17.933 -15.370 13.589 1.00 57.66 202 VAL A CA 1
ATOM 2954 C C . VAL A 1 202 ? 18.686 -14.457 12.627 1.00 56.88 202 VAL A C 1
ATOM 2955 O O . VAL A 1 202 ? 19.314 -14.926 11.676 1.00 57.99 202 VAL A O 1
ATOM 2968 N N . TYR A 1 203 ? 18.605 -13.149 12.846 1.00 49.52 203 TYR A N 1
ATOM 2969 C CA . TYR A 1 203 ? 19.149 -12.154 11.938 1.00 47.70 203 TYR A CA 1
ATOM 2970 C C . TYR A 1 203 ? 20.478 -11.625 12.460 1.00 47.77 203 TYR A C 1
ATOM 2971 O O . TYR A 1 203 ? 20.711 -11.555 13.668 1.00 47.16 203 TYR A O 1
ATOM 2989 N N . GLY A 1 204 ? 21.358 -11.259 11.523 1.00 48.07 204 GLY A N 1
ATOM 2990 C CA . GLY A 1 204 ? 22.680 -10.788 11.873 1.00 48.80 204 GLY A CA 1
ATOM 2991 C C . GLY A 1 204 ? 22.692 -9.358 12.380 1.00 46.57 204 GLY A C 1
ATOM 2992 O O . GLY A 1 204 ? 21.710 -8.622 12.289 1.00 44.47 204 GLY A O 1
ATOM 2996 N N . ILE A 1 205 ? 23.851 -8.962 12.914 1.00 37.96 205 ILE A N 1
ATOM 2997 C CA . ILE A 1 205 ? 23.981 -7.645 13.530 1.00 36.65 205 ILE A CA 1
ATOM 2998 C C . ILE A 1 205 ? 23.660 -6.548 12.522 1.00 35.75 205 ILE A C 1
ATOM 2999 O O . ILE A 1 205 ? 22.867 -5.639 12.796 1.00 34.60 205 ILE A O 1
ATOM 3015 N N . ARG A 1 206 ? 24.279 -6.611 11.341 1.00 36.37 206 ARG A N 1
ATOM 3016 C CA . ARG A 1 206 ? 24.103 -5.547 10.358 1.00 35.70 206 ARG A CA 1
ATOM 3017 C C . ARG A 1 206 ? 22.640 -5.407 9.959 1.00 35.08 206 ARG A C 1
ATOM 3018 O O . ARG A 1 206 ? 22.156 -4.292 9.729 1.00 34.17 206 ARG A O 1
ATOM 3039 N N . THR A 1 207 ? 21.919 -6.527 9.870 1.00 36.12 207 THR A N 1
ATOM 3040 C CA . THR A 1 207 ? 20.512 -6.473 9.488 1.00 35.77 207 THR A CA 1
ATOM 3041 C C . THR A 1 207 ? 19.663 -5.839 10.584 1.00 34.71 207 THR A C 1
ATOM 3042 O O . THR A 1 207 ? 18.800 -5.000 10.299 1.00 33.99 207 THR A O 1
ATOM 3053 N N . ARG A 1 208 ? 19.883 -6.229 11.843 1.00 37.89 208 ARG A N 1
ATOM 3054 C CA . ARG A 1 208 ? 19.159 -5.595 12.937 1.00 36.79 208 ARG A CA 1
ATOM 3055 C C . ARG A 1 208 ? 19.508 -4.115 13.033 1.00 36.12 208 ARG A C 1
ATOM 3056 O O . ARG A 1 208 ? 18.654 -3.292 13.382 1.00 34.26 208 ARG A O 1
ATOM 3077 N N . SER A 1 209 ? 20.759 -3.758 12.727 1.00 39.45 209 SER A N 1
ATOM 3078 C CA . SER A 1 209 ? 21.147 -2.353 12.721 1.00 39.12 209 SER A CA 1
ATOM 3079 C C . SER A 1 209 ? 20.350 -1.572 11.685 1.00 37.81 209 SER A C 1
ATOM 3080 O O . SER A 1 209 ? 19.887 -0.459 11.958 1.00 37.38 209 SER A O 1
ATOM 3088 N N . ARG A 1 210 ? 20.176 -2.139 10.488 1.00 33.10 210 ARG A N 1
ATOM 3089 C CA . ARG A 1 210 ? 19.368 -1.471 9.475 1.00 32.90 210 ARG A CA 1
ATOM 3090 C C . ARG A 1 210 ? 17.938 -1.267 9.953 1.00 32.41 210 ARG A C 1
ATOM 3091 O O . ARG A 1 210 ? 17.288 -0.290 9.565 1.00 32.03 210 ARG A O 1
ATOM 3112 N N . ALA A 1 211 ? 17.431 -2.174 10.791 1.00 31.58 211 ALA A N 1
ATOM 3113 C CA . ALA A 1 211 ? 16.093 -1.996 11.341 1.00 31.23 211 ALA A CA 1
ATOM 3114 C C . ALA A 1 211 ? 16.025 -0.752 12.218 1.00 30.33 211 ALA A C 1
ATOM 3115 O O . ALA A 1 211 ? 15.029 -0.020 12.194 1.00 30.02 211 ALA A O 1
ATOM 3122 N N . VAL A 1 212 ? 17.081 -0.490 12.992 1.00 34.78 212 VAL A N 1
ATOM 3123 C CA . VAL A 1 212 ? 17.113 0.712 13.816 1.00 34.02 212 VAL A CA 1
ATOM 3124 C C . VAL A 1 212 ? 17.168 1.957 12.937 1.00 33.44 212 VAL A C 1
ATOM 3125 O O . VAL A 1 212 ? 16.496 2.957 13.214 1.00 32.92 212 VAL A O 1
ATOM 3138 N N . GLU A 1 213 ? 17.969 1.917 11.868 1.00 38.02 213 GLU A N 1
ATOM 3139 C CA . GLU A 1 213 ? 17.999 3.025 10.920 1.00 40.15 213 GLU A CA 1
ATOM 3140 C C . GLU A 1 213 ? 16.595 3.375 10.447 1.00 39.52 213 GLU A C 1
ATOM 3141 O O . GLU A 1 213 ? 16.195 4.544 10.445 1.00 39.93 213 GLU A O 1
ATOM 3153 N N . ILE A 1 214 ? 15.833 2.361 10.031 1.00 29.75 214 ILE A N 1
ATOM 3154 C CA . ILE A 1 214 ? 14.502 2.600 9.488 1.00 29.95 214 ILE A CA 1
ATOM 3155 C C . ILE A 1 214 ? 13.579 3.159 10.559 1.00 29.51 214 ILE A C 1
ATOM 3156 O O . ILE A 1 214 ? 12.760 4.046 10.287 1.00 29.56 214 ILE A O 1
ATOM 3172 N N . PHE A 1 215 ? 13.693 2.664 11.792 1.00 29.19 215 PHE A N 1
ATOM 3173 C CA . PHE A 1 215 ? 12.935 3.257 12.887 1.00 28.80 215 P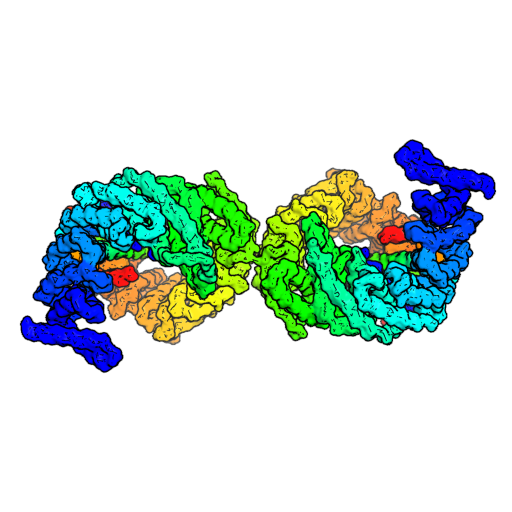HE A CA 1
ATOM 3174 C C . PHE A 1 215 ? 13.264 4.738 13.027 1.00 28.45 215 PHE A C 1
ATOM 3175 O O . PHE A 1 215 ? 12.368 5.589 13.051 1.00 28.49 215 PHE A O 1
ATOM 3192 N N . THR A 1 216 ? 14.556 5.064 13.125 1.00 28.53 216 THR A N 1
ATOM 3193 C CA . THR A 1 216 ? 14.958 6.451 13.327 1.00 28.35 216 THR A CA 1
ATOM 3194 C C . THR A 1 216 ? 14.517 7.332 12.164 1.00 28.73 216 THR A C 1
ATOM 3195 O O . THR A 1 216 ? 14.141 8.492 12.365 1.00 28.77 216 THR A O 1
ATOM 3206 N N . THR A 1 217 ? 14.563 6.805 10.938 1.00 28.87 217 THR A N 1
ATOM 3207 C CA . THR A 1 217 ? 14.128 7.591 9.789 1.00 29.37 217 THR A CA 1
ATOM 3208 C C . THR A 1 217 ? 12.638 7.901 9.881 1.00 29.57 217 THR A C 1
ATOM 3209 O O . THR A 1 217 ? 12.218 9.051 9.706 1.00 29.85 217 THR A O 1
ATOM 3220 N N . CYS A 1 218 ? 11.821 6.885 10.171 1.00 30.30 218 CYS A N 1
ATOM 3221 C CA . CYS A 1 218 ? 10.385 7.107 10.296 1.00 30.64 218 CYS A CA 1
ATOM 3222 C C . CYS A 1 218 ? 10.077 8.088 11.420 1.00 30.36 218 CYS A C 1
ATOM 3223 O O . CYS A 1 218 ? 9.172 8.922 11.297 1.00 30.81 218 CYS A O 1
ATOM 3231 N N . ALA A 1 219 ? 10.821 8.007 12.527 1.00 38.23 219 ALA A N 1
ATOM 3232 C CA . ALA A 1 219 ? 10.555 8.890 13.658 1.00 38.60 219 ALA A CA 1
ATOM 3233 C C . ALA A 1 219 ? 10.815 10.349 13.299 1.00 38.79 219 ALA A C 1
ATOM 3234 O O . ALA A 1 219 ? 10.044 11.235 13.681 1.00 39.47 219 ALA A O 1
ATOM 3241 N N . HIS A 1 220 ? 11.899 10.623 12.566 1.00 47.26 220 HIS A N 1
ATOM 3242 C CA . HIS A 1 220 ? 12.174 11.999 12.163 1.00 48.00 220 HIS A CA 1
ATOM 3243 C C . HIS A 1 220 ? 11.029 12.565 11.331 1.00 49.98 220 HIS A C 1
ATOM 3244 O O . HIS A 1 220 ? 10.598 13.704 11.547 1.00 49.62 220 HIS A O 1
ATOM 3258 N N . MET A 1 221 ? 10.520 11.782 10.375 1.00 50.11 221 MET A N 1
ATOM 3259 C CA . MET A 1 221 ? 9.422 12.254 9.538 1.00 52.83 221 MET A CA 1
ATOM 3260 C C . MET A 1 221 ? 8.152 12.444 10.357 1.00 52.78 221 MET A C 1
ATOM 3261 O O . MET A 1 221 ? 7.450 13.449 10.198 1.00 55.35 221 MET A O 1
ATOM 3275 N N . ILE A 1 222 ? 7.844 11.494 11.242 1.00 39.83 222 ILE A N 1
ATOM 3276 C CA . ILE A 1 222 ? 6.662 11.626 12.087 1.00 40.12 222 ILE A CA 1
ATOM 3277 C C . ILE A 1 222 ? 6.779 12.857 12.973 1.00 40.17 222 ILE A C 1
ATOM 3278 O O . ILE A 1 222 ? 5.773 13.500 13.297 1.00 41.55 222 ILE A O 1
ATOM 3294 N N . CYS A 1 223 ? 8.001 13.206 13.382 1.00 45.98 223 CYS A N 1
ATOM 3295 C CA . CYS A 1 223 ? 8.197 14.385 14.217 1.00 44.64 223 CYS A CA 1
ATOM 3296 C C . CYS A 1 223 ? 7.789 15.649 13.470 1.00 46.59 223 CYS A C 1
ATOM 3297 O O . CYS A 1 223 ? 7.086 16.506 14.016 1.00 48.01 223 CYS A O 1
ATOM 3305 N N . ASN A 1 224 ? 8.228 15.785 12.216 1.00 50.31 224 ASN A N 1
ATOM 3306 C CA . ASN A 1 224 ? 7.823 16.932 11.409 1.00 52.78 224 ASN A CA 1
ATOM 3307 C C . ASN A 1 224 ? 6.303 17.039 11.337 1.00 56.10 224 ASN A C 1
ATOM 3308 O O . ASN A 1 224 ? 5.734 18.125 11.505 1.00 57.67 224 ASN A O 1
ATOM 3319 N N . MET A 1 225 ? 5.627 15.914 11.097 1.00 49.32 225 MET A N 1
ATOM 3320 C CA . MET A 1 225 ? 4.177 15.936 10.948 1.00 52.52 225 MET A CA 1
ATOM 3321 C C . MET A 1 225 ? 3.492 16.247 12.272 1.00 51.81 225 MET A C 1
ATOM 3322 O O . MET A 1 225 ? 2.520 17.010 12.310 1.00 54.06 225 MET A O 1
ATOM 3336 N N . GLU A 1 226 ? 3.992 15.676 13.370 1.00 84.15 226 GLU A N 1
ATOM 3337 C CA . GLU A 1 226 ? 3.336 15.842 14.662 1.00 83.91 226 GLU A CA 1
ATOM 3338 C C . GLU A 1 226 ? 3.362 17.298 15.110 1.00 84.91 226 GLU A C 1
ATOM 3339 O O . GLU A 1 226 ? 2.335 17.853 15.515 1.00 87.00 226 GLU A O 1
ATOM 3351 N N . GLU A 1 227 ? 4.527 17.936 15.038 1.00 90.61 227 GLU A N 1
ATOM 3352 C CA . GLU A 1 227 ? 4.661 19.309 15.512 1.00 91.16 227 GLU A CA 1
ATOM 3353 C C . GLU A 1 227 ? 4.078 20.332 14.545 1.00 93.34 227 GLU A C 1
ATOM 3354 O O . GLU A 1 227 ? 4.065 21.524 14.872 1.00 93.84 227 GLU A O 1
ATOM 3366 N N . LEU A 1 228 ? 3.603 19.906 13.375 1.00 60.05 228 LEU A N 1
ATOM 3367 C CA . LEU A 1 228 ? 2.759 20.765 12.553 1.00 64.84 228 LEU A CA 1
ATOM 3368 C C . LEU A 1 228 ? 1.289 20.621 12.936 1.00 68.51 228 LEU A C 1
ATOM 3369 O O . LEU A 1 228 ? 0.600 21.619 13.167 1.00 70.25 228 LEU A O 1
ATOM 3385 N N . GLU A 1 229 ? 0.803 19.384 13.016 1.00 69.87 229 GLU A N 1
ATOM 3386 C CA . GLU A 1 229 ? -0.599 19.112 13.317 1.00 72.88 229 GLU A CA 1
ATOM 3387 C C . GLU A 1 229 ? -0.629 17.962 14.312 1.00 70.96 229 GLU A C 1
ATOM 3388 O O . GLU A 1 229 ? -0.359 16.815 13.942 1.00 69.53 229 GLU A O 1
ATOM 3400 N N . LYS A 1 230 ? -0.957 18.261 15.567 1.00 94.46 230 LYS A N 1
ATOM 3401 C CA . LYS A 1 230 ? -0.973 17.224 16.589 1.00 93.99 230 LYS A CA 1
ATOM 3402 C C . LYS A 1 230 ? -2.017 16.172 16.233 1.00 96.59 230 LYS A C 1
ATOM 3403 O O . LYS A 1 230 ? -3.066 16.472 15.653 1.00 99.59 230 LYS A O 1
ATOM 3422 N N . GLY A 1 231 ? -1.719 14.928 16.588 1.00 95.90 231 GLY A N 1
ATOM 3423 C CA . GLY A 1 231 ? -2.535 13.797 16.208 1.00 98.08 231 GLY A CA 1
ATOM 3424 C C . GLY A 1 231 ? -1.907 12.894 15.173 1.00 98.07 231 GLY A C 1
ATOM 3425 O O . GLY A 1 231 ? -2.608 12.046 14.607 1.00 99.77 231 GLY A O 1
ATOM 3429 N N . ALA A 1 232 ? -0.613 13.063 14.890 1.00 99.92 232 ALA A N 1
ATOM 3430 C CA . ALA A 1 232 ? 0.111 12.205 13.967 1.00 98.65 232 ALA A CA 1
ATOM 3431 C C . ALA A 1 232 ? 1.063 11.246 14.665 1.00 96.12 232 ALA A C 1
ATOM 3432 O O . ALA A 1 232 ? 1.389 10.202 14.092 1.00 96.14 232 ALA A O 1
ATOM 3439 N N . ALA A 1 233 ? 1.530 11.585 15.870 1.00 79.58 233 ALA A N 1
ATOM 3440 C CA . ALA A 1 233 ? 2.438 10.726 16.621 1.00 77.29 233 ALA A CA 1
ATOM 3441 C C . ALA A 1 233 ? 1.724 9.797 17.595 1.00 78.87 233 ALA A C 1
ATOM 3442 O O . ALA A 1 233 ? 2.311 8.789 18.004 1.00 77.35 233 ALA A O 1
ATOM 3449 N N . LYS A 1 234 ? 0.486 10.115 17.993 1.00 121.45 234 LYS A N 1
ATOM 3450 C CA . LYS A 1 234 ? -0.300 9.171 18.779 1.00 122.67 234 LYS A CA 1
ATOM 3451 C C . LYS A 1 234 ? -0.713 7.965 17.944 1.00 122.98 234 LYS A C 1
ATOM 3452 O O . LYS A 1 234 ? -0.838 6.853 18.470 1.00 122.21 234 LYS A O 1
ATOM 3471 N N . VAL A 1 235 ? -0.918 8.171 16.642 1.00 70.52 235 VAL A N 1
ATOM 3472 C CA . VAL A 1 235 ? -1.563 7.184 15.785 1.00 71.37 235 VAL A CA 1
ATOM 3473 C C . VAL A 1 235 ? -0.576 6.383 14.951 1.00 69.87 235 VAL A C 1
ATOM 3474 O O . VAL A 1 235 ? -0.983 5.398 14.311 1.00 71.13 235 VAL A O 1
ATOM 3487 N N . LEU A 1 236 ? 0.701 6.755 14.946 1.00 76.79 236 LEU A N 1
ATOM 3488 C CA . LEU A 1 236 ? 1.673 6.131 14.062 1.00 75.59 236 LEU A CA 1
ATOM 3489 C C . LEU A 1 236 ? 2.858 5.491 14.771 1.00 73.52 236 LEU A C 1
ATOM 3490 O O . LEU A 1 236 ? 3.404 4.517 14.247 1.00 73.00 236 LEU A O 1
ATOM 3506 N N . ILE A 1 237 ? 3.280 5.998 15.931 1.00 119.63 237 ILE A N 1
ATOM 3507 C CA . ILE A 1 237 ? 4.516 5.502 16.524 1.00 117.52 237 ILE A CA 1
ATOM 3508 C C . ILE A 1 237 ? 4.517 5.469 18.047 1.00 116.51 237 ILE A C 1
ATOM 3509 O O . ILE A 1 237 ? 5.257 4.681 18.648 1.00 115.52 237 ILE A O 1
ATOM 3525 N N . PHE A 1 238 ? 3.694 6.298 18.689 1.00 88.26 238 PHE A N 1
ATOM 3526 C CA . PHE A 1 238 ? 3.796 6.434 20.141 1.00 87.07 238 PHE A CA 1
ATOM 3527 C C . PHE A 1 238 ? 3.604 5.109 20.874 1.00 88.39 238 PHE A C 1
ATOM 3528 O O . PHE A 1 238 ? 4.419 4.795 21.759 1.00 87.48 238 PHE A O 1
ATOM 3545 N N . PRO A 1 239 ? 2.582 4.300 20.581 1.00 85.99 239 PRO A N 1
ATOM 3546 C CA . PRO A 1 239 ? 2.498 2.985 21.240 1.00 85.78 239 PRO A CA 1
ATOM 3547 C C . PRO A 1 239 ? 3.685 2.075 20.975 1.00 83.79 239 PRO A C 1
ATOM 3548 O O . PRO A 1 239 ? 4.040 1.278 21.853 1.00 83.65 239 PRO A O 1
ATOM 3559 N N . VAL A 1 240 ? 4.327 2.174 19.809 1.00 62.55 240 VAL A N 1
ATOM 3560 C CA . VAL A 1 240 ? 5.494 1.342 19.536 1.00 60.98 240 VAL A CA 1
ATOM 3561 C C . VAL A 1 240 ? 6.799 1.970 20.023 1.00 57.13 240 VAL A C 1
ATOM 3562 O O . VAL A 1 240 ? 7.817 1.268 20.104 1.00 55.75 240 VAL A O 1
ATOM 3575 N N . VAL A 1 241 ? 6.804 3.268 20.342 1.00 57.60 241 VAL A N 1
ATOM 3576 C CA . VAL A 1 241 ? 7.978 3.856 20.980 1.00 56.29 241 VAL A CA 1
ATOM 3577 C C . VAL A 1 241 ? 8.283 3.131 22.283 1.00 56.91 241 VAL A C 1
ATOM 3578 O O . VAL A 1 241 ? 9.444 2.836 22.594 1.00 55.69 241 VAL A O 1
ATOM 3591 N N . GLN A 1 242 ? 7.243 2.817 23.057 1.00 69.11 242 GLN A N 1
ATOM 3592 C CA . GLN A 1 242 ? 7.443 2.112 24.315 1.00 68.28 242 GLN A CA 1
ATOM 3593 C C . GLN A 1 242 ? 8.143 0.783 24.075 1.00 67.80 242 GLN A C 1
ATOM 3594 O O . GLN A 1 242 ? 9.142 0.465 24.729 1.00 67.20 242 GLN A O 1
ATOM 3608 N N . GLN A 1 243 ? 7.649 0.003 23.114 1.00 70.86 243 GLN A N 1
ATOM 3609 C CA . GLN A 1 243 ? 8.232 -1.308 22.862 1.00 71.47 243 GLN A CA 1
ATOM 3610 C C . GLN A 1 243 ? 9.652 -1.179 22.325 1.00 68.68 243 GLN A C 1
ATOM 3611 O O . GLN A 1 243 ? 10.528 -1.979 22.673 1.00 67.92 243 GLN A O 1
ATOM 3625 N N . PHE A 1 244 ? 9.903 -0.175 21.480 1.00 36.36 244 PHE A N 1
ATOM 3626 C CA . PHE A 1 244 ? 11.235 -0.004 20.907 1.00 34.73 244 PHE A CA 1
ATOM 3627 C C . PHE A 1 244 ? 12.234 0.493 21.945 1.00 32.82 244 PHE A C 1
ATOM 3628 O O . PHE A 1 244 ? 13.332 -0.062 22.074 1.00 31.92 244 PHE A O 1
ATOM 3645 N N . THR A 1 245 ? 11.878 1.541 22.694 1.00 51.10 245 THR A N 1
ATOM 3646 C CA . THR A 1 245 ? 12.772 2.042 23.733 1.00 50.24 245 THR A CA 1
ATOM 3647 C C . THR A 1 245 ? 13.163 0.924 24.691 1.00 50.22 245 THR A C 1
ATOM 3648 O O . THR A 1 245 ? 14.336 0.774 25.050 1.00 48.62 245 THR A O 1
ATOM 3659 N N . GLU A 1 246 ? 12.182 0.122 25.113 1.00 57.05 246 GLU A N 1
ATOM 3660 C CA . GLU A 1 246 ? 12.482 -1.017 25.970 1.00 57.82 246 GLU A CA 1
ATOM 3661 C C . GLU A 1 246 ? 13.456 -1.966 25.288 1.00 56.89 246 GLU A C 1
ATOM 3662 O O . GLU A 1 246 ? 14.394 -2.466 25.918 1.00 56.54 246 GLU A O 1
ATOM 3674 N N . ALA A 1 247 ? 13.259 -2.218 23.991 1.00 33.39 247 ALA A N 1
ATOM 3675 C CA . ALA A 1 247 ? 14.171 -3.091 23.264 1.00 33.32 247 ALA A CA 1
ATOM 3676 C C . ALA A 1 247 ? 15.532 -2.438 23.079 1.00 31.29 247 ALA A C 1
ATOM 3677 O O . ALA A 1 247 ? 16.559 -3.128 23.118 1.00 30.91 247 ALA A O 1
ATOM 3684 N N . PHE A 1 248 ? 15.563 -1.117 22.902 1.00 30.11 248 PHE A N 1
ATOM 3685 C CA . PHE A 1 248 ? 16.831 -0.419 22.736 1.00 28.30 248 PHE A CA 1
ATOM 3686 C C . PHE A 1 248 ? 17.671 -0.487 24.007 1.00 27.28 248 PHE A C 1
ATOM 3687 O O . PHE A 1 248 ? 18.886 -0.705 23.943 1.00 26.36 248 PHE A O 1
ATOM 3704 N N . VAL A 1 249 ? 17.047 -0.296 25.173 1.00 45.96 249 VAL A N 1
ATOM 3705 C CA . VAL A 1 249 ? 17.810 -0.292 26.417 1.00 45.94 249 VAL A CA 1
ATOM 3706 C C . VAL A 1 249 ? 18.290 -1.700 26.750 1.00 47.06 249 VAL A C 1
ATOM 3707 O O . VAL A 1 249 ? 19.393 -1.883 27.280 1.00 46.69 249 VAL A O 1
ATOM 3720 N N . GLN A 1 250 ? 17.477 -2.718 26.455 1.00 51.91 250 GLN A N 1
ATOM 3721 C CA . GLN A 1 250 ? 17.941 -4.092 26.618 1.00 52.85 250 GLN A CA 1
ATOM 3722 C C . GLN A 1 250 ? 19.179 -4.353 25.769 1.00 51.59 250 GLN A C 1
ATOM 3723 O O . GLN A 1 250 ? 20.138 -4.983 26.230 1.00 52.34 250 GLN A O 1
ATOM 3737 N N . ALA A 1 251 ? 19.183 -3.861 24.527 1.00 28.99 251 ALA A N 1
ATOM 3738 C CA . ALA A 1 251 ? 20.284 -4.146 23.616 1.00 28.53 251 ALA A CA 1
ATOM 3739 C C . ALA A 1 251 ? 21.539 -3.361 23.974 1.00 26.66 251 ALA A C 1
ATOM 3740 O O . ALA A 1 251 ? 22.652 -3.807 23.670 1.00 26.38 251 ALA A O 1
ATOM 3747 N N . LEU A 1 252 ? 21.389 -2.194 24.605 1.00 33.96 252 LEU A N 1
ATOM 3748 C CA . LEU A 1 252 ? 22.552 -1.392 24.966 1.00 32.83 252 LEU A CA 1
ATOM 3749 C C . LEU A 1 252 ? 23.409 -2.065 26.031 1.00 33.45 252 LEU A C 1
ATOM 3750 O O . LEU A 1 252 ? 24.570 -1.681 26.205 1.00 32.74 252 LEU A O 1
ATOM 3766 N N . GLN A 1 253 ? 22.867 -3.051 26.744 1.00 40.90 253 GLN A N 1
ATOM 3767 C CA . GLN A 1 253 ? 23.602 -3.756 27.782 1.00 40.73 253 GLN A CA 1
ATOM 3768 C C . GLN A 1 253 ? 24.272 -5.030 27.278 1.00 42.49 253 GLN A C 1
ATOM 3769 O O . GLN A 1 253 ? 24.793 -5.801 28.091 1.00 44.31 253 GLN A O 1
ATOM 3783 N N . ILE A 1 254 ? 24.250 -5.279 25.972 1.00 33.12 254 ILE A N 1
ATOM 3784 C CA . ILE A 1 254 ? 24.795 -6.512 25.412 1.00 34.22 254 ILE A CA 1
ATOM 3785 C C . ILE A 1 254 ? 26.286 -6.331 25.202 1.00 33.69 254 ILE A C 1
ATOM 3786 O O . ILE A 1 254 ? 26.699 -5.480 24.398 1.00 32.98 254 ILE A O 1
ATOM 3802 N N . PRO A 1 255 ? 27.142 -7.082 25.900 1.00 40.05 255 PRO A N 1
ATOM 3803 C CA . PRO A 1 255 ? 28.580 -6.982 25.631 1.00 39.08 255 PRO A CA 1
ATOM 3804 C C . PRO A 1 255 ? 28.890 -7.446 24.218 1.00 40.73 255 PRO A C 1
ATOM 3805 O O . PRO A 1 255 ? 28.233 -8.339 23.682 1.00 42.94 255 PRO A O 1
ATOM 3816 N N . ASP A 1 256 ? 29.912 -6.826 23.623 1.00 63.78 256 ASP A N 1
ATOM 3817 C CA . ASP A 1 256 ? 30.343 -7.166 22.272 1.00 65.39 256 ASP A CA 1
ATOM 3818 C C . ASP A 1 256 ? 30.446 -8.673 22.087 1.00 66.62 256 ASP A C 1
ATOM 3819 O O . ASP A 1 256 ? 31.085 -9.365 22.886 1.00 66.94 256 ASP A O 1
ATOM 3828 N N . GLY A 1 257 ? 29.826 -9.180 21.023 1.00 47.45 257 GLY A N 1
ATOM 3829 C CA . GLY A 1 257 ? 29.849 -10.596 20.737 1.00 49.40 257 GLY A CA 1
ATOM 3830 C C . GLY A 1 257 ? 29.069 -10.953 19.488 1.00 51.22 257 GLY A C 1
ATOM 3831 O O . GLY A 1 257 ? 28.927 -10.149 18.565 1.00 51.28 257 GLY A O 1
ATOM 3835 N N . PRO A 1 258 ? 28.547 -12.182 19.439 1.00 50.78 258 PRO A N 1
ATOM 3836 C CA . PRO A 1 258 ? 27.795 -12.613 18.247 1.00 52.83 258 PRO A CA 1
ATOM 3837 C C . PRO A 1 258 ? 26.528 -11.817 17.980 1.00 52.09 258 PRO A C 1
ATOM 3838 O O . PRO A 1 258 ? 26.035 -11.839 16.845 1.00 52.16 258 PRO A O 1
ATOM 3849 N N . THR A 1 259 ? 25.985 -11.120 18.979 1.00 54.46 259 THR A N 1
ATOM 3850 C CA . THR A 1 259 ? 24.714 -10.424 18.830 1.00 54.28 259 THR A CA 1
ATOM 3851 C C . THR A 1 259 ? 24.840 -8.911 18.924 1.00 50.78 259 THR A C 1
ATOM 3852 O O . THR A 1 259 ? 23.820 -8.215 18.872 1.00 49.67 259 THR A O 1
ATOM 3863 N N . SER A 1 260 ? 26.052 -8.378 19.040 1.00 50.27 260 SER A N 1
ATOM 3864 C CA . SER A 1 260 ? 26.210 -6.941 19.204 1.00 48.59 260 SER A CA 1
ATOM 3865 C C . SER A 1 260 ? 27.655 -6.549 18.939 1.00 47.67 260 SER A C 1
ATOM 3866 O O . SER A 1 260 ? 28.584 -7.301 19.246 1.00 48.92 260 SER A O 1
ATOM 3874 N N . ASP A 1 261 ? 27.825 -5.361 18.364 1.00 41.48 261 ASP A N 1
ATOM 3875 C CA . ASP A 1 261 ? 29.137 -4.747 18.216 1.00 40.64 261 ASP A CA 1
ATOM 3876 C C . ASP A 1 261 ? 28.961 -3.236 18.297 1.00 39.14 261 ASP A C 1
ATOM 3877 O O . ASP A 1 261 ? 27.840 -2.722 18.357 1.00 38.00 261 ASP A O 1
ATOM 3886 N N . SER A 1 262 ? 30.089 -2.524 18.292 1.00 37.81 262 SER A N 1
ATOM 3887 C CA . SER A 1 262 ? 30.065 -1.085 18.544 1.00 34.84 262 SER A CA 1
ATOM 3888 C C . SER A 1 262 ? 29.159 -0.356 17.557 1.00 33.90 262 SER A C 1
ATOM 3889 O O . SER A 1 262 ? 28.327 0.466 17.955 1.00 33.12 262 SER A O 1
ATOM 3897 N N . GLY A 1 263 ? 29.303 -0.643 16.264 1.00 29.91 263 GLY A N 1
ATOM 3898 C CA . GLY A 1 263 ? 28.477 0.035 15.281 1.00 29.76 263 GLY A CA 1
ATOM 3899 C C . GLY A 1 263 ? 26.997 -0.156 15.544 1.00 30.14 263 GLY A C 1
ATOM 3900 O O . GLY A 1 263 ? 26.205 0.781 15.414 1.00 29.50 263 GLY A O 1
ATOM 3904 N N . PHE A 1 264 ? 26.606 -1.370 15.931 1.00 25.22 264 PHE A N 1
ATOM 3905 C CA . PHE A 1 264 ? 25.208 -1.641 16.246 1.00 25.98 264 PHE A CA 1
ATOM 3906 C C . PHE A 1 264 ? 24.771 -0.882 17.492 1.00 24.73 264 PHE A C 1
ATOM 3907 O O . PHE A 1 264 ? 23.702 -0.261 17.510 1.00 24.84 264 PHE A O 1
ATOM 3924 N N . LYS A 1 265 ? 25.590 -0.916 18.546 1.00 30.39 265 LYS A N 1
ATOM 3925 C CA . LYS A 1 265 ? 25.257 -0.180 19.759 1.00 28.42 265 LYS A CA 1
ATOM 3926 C C . LYS A 1 265 ? 25.134 1.312 19.473 1.00 26.87 265 LYS A C 1
ATOM 3927 O O . LYS A 1 265 ? 24.273 1.993 20.043 1.00 26.54 265 LYS A O 1
ATOM 3946 N N . MET A 1 266 ? 25.988 1.839 18.591 1.00 25.90 266 MET A N 1
ATOM 3947 C CA . MET A 1 266 ? 25.903 3.247 18.220 1.00 25.17 266 MET A CA 1
ATOM 3948 C C . MET A 1 266 ? 24.543 3.569 17.614 1.00 26.56 266 MET A C 1
ATOM 3949 O O . MET A 1 266 ? 23.916 4.575 17.966 1.00 27.19 266 MET A O 1
ATOM 3963 N N . GLU A 1 267 ? 24.070 2.726 16.693 1.00 31.67 267 GLU A N 1
ATOM 3964 C CA . GLU A 1 267 ? 22.783 2.983 16.053 1.00 33.41 267 GLU A CA 1
ATOM 3965 C C . GLU A 1 267 ? 21.653 2.988 17.074 1.00 32.57 267 GLU A C 1
ATOM 3966 O O . GLU A 1 267 ? 20.767 3.850 17.024 1.00 32.31 267 GLU A O 1
ATOM 3978 N N . VAL A 1 268 ? 21.656 2.030 18.003 1.00 25.48 268 VAL A N 1
ATOM 3979 C CA . VAL A 1 268 ? 20.653 2.035 19.063 1.00 25.68 268 VAL A CA 1
ATOM 3980 C C . VAL A 1 268 ? 20.691 3.364 19.807 1.00 24.47 268 VAL A C 1
ATOM 3981 O O . VAL A 1 268 ? 19.663 4.025 19.995 1.00 25.03 268 VAL A O 1
ATOM 3994 N N . LEU A 1 269 ? 21.890 3.785 20.220 1.00 22.72 269 LEU A N 1
ATOM 3995 C CA . LEU A 1 269 ? 22.020 4.998 21.019 1.00 21.56 269 LEU A CA 1
ATOM 3996 C C . LEU A 1 269 ? 21.554 6.221 20.242 1.00 21.69 269 LEU A C 1
ATOM 3997 O O . LEU A 1 269 ? 20.909 7.112 20.807 1.00 21.64 269 LEU A O 1
ATOM 4013 N N . LYS A 1 270 ? 21.862 6.284 18.944 1.00 27.00 270 LYS A N 1
ATOM 4014 C CA . LYS A 1 270 ? 21.392 7.407 18.139 1.00 27.43 270 LYS A CA 1
ATOM 4015 C C . LYS A 1 270 ? 19.872 7.405 18.030 1.00 27.91 270 LYS A C 1
ATOM 4016 O O . LYS A 1 270 ? 19.244 8.469 18.020 1.00 28.49 270 LYS A O 1
ATOM 4035 N N . ALA A 1 271 ? 19.262 6.220 17.958 1.00 23.99 271 ALA A N 1
ATOM 4036 C CA . ALA A 1 271 ? 17.806 6.141 17.927 1.00 25.37 271 ALA A CA 1
ATOM 4037 C C . ALA A 1 271 ? 17.212 6.656 19.230 1.00 25.07 271 ALA A C 1
ATOM 4038 O O . ALA A 1 271 ? 16.250 7.433 19.227 1.00 25.79 271 ALA A O 1
ATOM 4045 N N . VAL A 1 272 ? 17.776 6.229 20.361 1.00 24.18 272 VAL A N 1
ATOM 4046 C CA . VAL A 1 272 ? 17.332 6.738 21.654 1.00 23.96 272 VAL A CA 1
ATOM 4047 C C . VAL A 1 272 ? 17.513 8.249 21.716 1.00 23.31 272 VAL A C 1
ATOM 4048 O O . VAL A 1 272 ? 16.623 8.979 22.171 1.00 23.90 272 VAL A O 1
ATOM 4061 N N . THR A 1 273 ? 18.666 8.745 21.258 1.00 22.24 273 THR A N 1
ATOM 4062 C CA . THR A 1 273 ? 18.910 10.183 21.280 1.00 21.75 273 THR A CA 1
ATOM 4063 C C . THR A 1 273 ? 17.913 10.924 20.396 1.00 22.96 273 THR A C 1
ATOM 4064 O O . THR A 1 273 ? 17.462 12.023 20.742 1.00 23.22 273 THR A O 1
ATOM 4075 N N . ALA A 1 274 ? 17.565 10.345 19.244 1.00 25.99 274 ALA A N 1
ATOM 4076 C CA . ALA A 1 274 ? 16.593 10.986 18.367 1.00 27.23 274 ALA A CA 1
ATOM 4077 C C . ALA A 1 274 ? 15.233 11.087 19.045 1.00 28.21 274 ALA A C 1
ATOM 4078 O O . ALA A 1 274 ? 14.545 12.107 18.927 1.00 30.32 274 ALA A O 1
ATOM 4085 N N . LEU A 1 275 ? 14.828 10.036 19.760 1.00 26.53 275 LEU A N 1
ATOM 4086 C CA . LEU A 1 275 ? 13.555 10.079 20.469 1.00 27.68 275 LEU A CA 1
ATOM 4087 C C . LEU A 1 275 ? 13.580 11.095 21.605 1.00 27.18 275 LEU A C 1
ATOM 4088 O O . LEU A 1 275 ? 12.552 11.713 21.904 1.00 28.31 275 LEU A O 1
ATOM 4104 N N . VAL A 1 276 ? 14.732 11.271 22.258 1.00 25.98 276 VAL A N 1
ATOM 4105 C CA . VAL A 1 276 ? 14.826 12.242 23.343 1.00 25.60 276 VAL A CA 1
ATOM 4106 C C . VAL A 1 276 ? 14.689 13.661 22.804 1.00 25.97 276 VAL A C 1
ATOM 4107 O O . VAL A 1 276 ? 14.060 14.518 23.434 1.00 26.69 276 VAL A O 1
ATOM 4120 N N . LYS A 1 277 ? 15.270 13.935 21.633 1.00 38.74 277 LYS A N 1
ATOM 4121 C CA . LYS A 1 277 ? 15.183 15.272 21.059 1.00 40.10 277 LYS A CA 1
ATOM 4122 C C . LYS A 1 277 ? 13.831 15.541 20.413 1.00 42.96 277 LYS A C 1
ATOM 4123 O O . LYS A 1 277 ? 13.371 16.689 20.411 1.00 43.62 277 LYS A O 1
ATOM 4142 N N . ASN A 1 278 ? 13.176 14.511 19.878 1.00 35.19 278 ASN A N 1
ATOM 4143 C CA . ASN A 1 278 ? 11.954 14.704 19.110 1.00 36.85 278 ASN A CA 1
ATOM 4144 C C . ASN A 1 278 ? 10.686 14.400 19.892 1.00 38.15 278 ASN A C 1
ATOM 4145 O O . ASN A 1 278 ? 9.656 15.035 19.644 1.00 40.45 278 ASN A O 1
ATOM 4156 N N . PHE A 1 279 ? 10.727 13.448 20.825 1.00 31.10 279 PHE A N 1
ATOM 4157 C CA . PHE A 1 279 ? 9.546 13.071 21.604 1.00 32.40 279 PHE A CA 1
ATOM 4158 C C . PHE A 1 279 ? 9.863 13.055 23.097 1.00 31.58 279 PHE A C 1
ATOM 4159 O O . PHE A 1 279 ? 9.599 12.074 23.793 1.00 31.76 279 PHE A O 1
ATOM 4176 N N . PRO A 1 280 ? 10.420 14.150 23.624 1.00 31.19 280 PRO A N 1
ATOM 4177 C CA . PRO A 1 280 ? 10.801 14.153 25.050 1.00 30.49 280 PRO A CA 1
ATOM 4178 C C . PRO A 1 280 ? 9.632 13.913 25.990 1.00 32.01 280 PRO A C 1
ATOM 4179 O O . PRO A 1 280 ? 9.726 13.065 26.887 1.00 31.78 280 PRO A O 1
ATOM 4190 N N . LYS A 1 281 ? 8.522 14.636 25.808 1.00 49.07 281 LYS A N 1
ATOM 4191 C CA . LYS A 1 281 ? 7.385 14.475 26.705 1.00 51.37 281 LYS A CA 1
ATOM 4192 C C . LYS A 1 281 ? 6.916 13.030 26.766 1.00 50.96 281 LYS A C 1
ATOM 4193 O O . LYS A 1 281 ? 6.427 12.578 27.807 1.00 51.28 281 LYS A O 1
ATOM 4212 N N . HIS A 1 282 ? 7.064 12.286 25.670 1.00 59.87 282 HIS A N 1
ATOM 4213 C CA . HIS A 1 282 ? 6.575 10.918 25.623 1.00 61.48 282 HIS A CA 1
ATOM 4214 C C . HIS A 1 282 ? 7.533 9.908 26.243 1.00 59.91 282 HIS A C 1
ATOM 4215 O O . HIS A 1 282 ? 7.137 8.757 26.453 1.00 60.72 282 HIS A O 1
ATOM 4229 N N . MET A 1 283 ? 8.775 10.292 26.527 1.00 50.74 283 MET A N 1
ATOM 4230 C CA . MET A 1 283 ? 9.758 9.364 27.070 1.00 49.21 283 MET A CA 1
ATOM 4231 C C . MET A 1 283 ? 10.193 9.688 28.492 1.00 47.24 283 MET A C 1
ATOM 4232 O O . MET A 1 283 ? 11.128 9.062 28.999 1.00 45.92 283 MET A O 1
ATOM 4246 N N . VAL A 1 284 ? 9.545 10.652 29.145 1.00 40.11 284 VAL A N 1
ATOM 4247 C CA . VAL A 1 284 ? 9.785 10.881 30.567 1.00 39.30 284 VAL A CA 1
ATOM 4248 C C . VAL A 1 284 ? 9.602 9.593 31.357 1.00 39.65 284 VAL A C 1
ATOM 4249 O O . VAL A 1 284 ? 10.309 9.352 32.344 1.00 39.90 284 VAL A O 1
ATOM 4262 N N . SER A 1 285 ? 8.669 8.738 30.930 1.00 43.28 285 SER A N 1
ATOM 4263 C CA . SER A 1 285 ? 8.382 7.507 31.657 1.00 44.77 285 SER A CA 1
ATOM 4264 C C . SER A 1 285 ? 9.510 6.488 31.582 1.00 43.46 285 SER A C 1
ATOM 4265 O O . SER A 1 285 ? 9.549 5.571 32.410 1.00 44.31 285 SER A O 1
ATOM 4273 N N . SER A 1 286 ? 10.443 6.637 30.639 1.00 44.95 286 SER A N 1
ATOM 4274 C CA . SER A 1 286 ? 11.484 5.641 30.430 1.00 43.55 286 SER A CA 1
ATOM 4275 C C . SER A 1 286 ? 12.865 6.119 30.853 1.00 41.10 286 SER A C 1
ATOM 4276 O O . SER A 1 286 ? 13.786 5.299 30.938 1.00 39.79 286 SER A O 1
ATOM 4284 N N . MET A 1 287 ? 13.027 7.411 31.145 1.00 43.68 287 MET A N 1
ATOM 4285 C CA . MET A 1 287 ? 14.354 7.952 31.418 1.00 42.48 287 MET A CA 1
ATOM 4286 C C . MET A 1 287 ? 15.014 7.251 32.600 1.00 43.04 287 MET A C 1
ATOM 4287 O O . MET A 1 287 ? 16.234 7.053 32.606 1.00 42.44 287 MET A O 1
ATOM 4301 N N . GLN A 1 288 ? 14.233 6.882 33.621 1.00 48.30 288 GLN A N 1
ATOM 4302 C CA . GLN A 1 288 ? 14.823 6.198 34.767 1.00 48.65 288 GLN A CA 1
ATOM 4303 C C . GLN A 1 288 ? 15.535 4.918 34.349 1.00 46.69 288 GLN A C 1
ATOM 4304 O O . GLN A 1 288 ? 16.498 4.504 35.003 1.00 46.85 288 GLN A O 1
ATOM 4318 N N . GLN A 1 289 ? 15.083 4.280 33.266 1.00 43.40 289 GLN A N 1
ATOM 4319 C CA . GLN A 1 289 ? 15.737 3.071 32.787 1.00 44.17 289 GLN A CA 1
ATOM 4320 C C . GLN A 1 289 ? 16.928 3.379 31.890 1.00 42.57 289 GLN A C 1
ATOM 4321 O O . GLN A 1 289 ? 17.925 2.646 31.916 1.00 42.07 289 GLN A O 1
ATOM 4335 N N . ILE A 1 290 ? 16.856 4.459 31.113 1.00 30.16 290 ILE A N 1
ATOM 4336 C CA . ILE A 1 290 ? 17.874 4.729 30.107 1.00 28.01 290 ILE A CA 1
ATOM 4337 C C . ILE A 1 290 ? 19.146 5.257 30.751 1.00 26.45 290 ILE A C 1
ATOM 4338 O O . ILE A 1 290 ? 20.248 4.774 30.465 1.00 25.41 290 ILE A O 1
ATOM 4354 N N . LEU A 1 291 ? 19.012 6.255 31.624 1.00 22.45 291 LEU A N 1
ATOM 4355 C CA . LEU A 1 291 ? 20.185 6.955 32.140 1.00 21.27 291 LEU A CA 1
ATOM 4356 C C . LEU A 1 291 ? 21.202 6.022 32.779 1.00 20.98 291 LEU A C 1
ATOM 4357 O O . LEU A 1 291 ? 22.392 6.117 32.434 1.00 19.84 291 LEU A O 1
ATOM 4373 N N . PRO A 1 292 ? 20.831 5.114 33.684 1.00 22.07 292 PRO A N 1
ATOM 4374 C CA . PRO A 1 292 ? 21.848 4.210 34.242 1.00 21.93 292 PRO A CA 1
ATOM 4375 C C . PRO A 1 292 ? 22.532 3.376 33.176 1.00 21.40 292 PRO A C 1
ATOM 4376 O O . PRO A 1 292 ? 23.725 3.073 33.301 1.00 20.75 292 PRO A O 1
ATOM 4387 N N . ILE A 1 293 ? 21.803 2.997 32.125 1.00 21.83 293 ILE A N 1
ATOM 4388 C CA . ILE A 1 293 ? 22.361 2.124 31.100 1.00 21.65 293 ILE A CA 1
ATOM 4389 C C . ILE A 1 293 ? 23.352 2.887 30.231 1.00 20.21 293 ILE A C 1
ATOM 4390 O O . ILE A 1 293 ? 24.459 2.406 29.959 1.00 19.70 293 ILE A O 1
ATOM 4406 N N . VAL A 1 294 ? 22.973 4.087 29.778 1.00 19.69 294 VAL A N 1
ATOM 4407 C CA . VAL A 1 294 ? 23.909 4.896 29.004 1.00 18.47 294 VAL A CA 1
ATOM 4408 C C . VAL A 1 294 ? 25.105 5.276 29.864 1.00 17.60 294 VAL A C 1
ATOM 4409 O O . VAL A 1 294 ? 26.223 5.430 29.358 1.00 16.76 294 VAL A O 1
ATOM 4422 N N . TRP A 1 295 ? 24.895 5.438 31.171 1.00 17.94 295 TRP A N 1
ATOM 4423 C CA . TRP A 1 295 ? 26.015 5.721 32.056 1.00 17.34 295 TRP A CA 1
ATOM 4424 C C . TRP A 1 295 ? 26.996 4.554 32.088 1.00 17.36 295 TRP A C 1
ATOM 4425 O O . TRP A 1 295 ? 28.214 4.757 32.036 1.00 16.58 295 TRP A O 1
ATOM 4446 N N . ASN A 1 296 ? 26.486 3.320 32.178 1.00 21.63 296 ASN A N 1
ATOM 4447 C CA . ASN A 1 296 ? 27.373 2.163 32.109 1.00 21.82 296 ASN A CA 1
ATOM 4448 C C . ASN A 1 296 ? 28.128 2.152 30.790 1.00 20.30 296 ASN A C 1
ATOM 4449 O O . ASN A 1 296 ? 29.317 1.817 30.745 1.00 21.40 296 ASN A O 1
ATOM 4460 N N . THR A 1 297 ? 27.447 2.511 29.700 1.00 17.81 297 THR A N 1
ATOM 4461 C CA . THR A 1 297 ? 28.111 2.578 28.406 1.00 17.28 297 THR A CA 1
ATOM 4462 C C . THR A 1 297 ? 29.185 3.655 28.402 1.00 16.09 297 THR A C 1
ATOM 4463 O O . THR A 1 297 ? 30.258 3.471 27.817 1.00 15.73 297 THR A O 1
ATOM 4474 N N . LEU A 1 298 ? 28.917 4.783 29.063 1.00 22.76 298 LEU A N 1
ATOM 4475 C CA . LEU A 1 298 ? 29.862 5.893 29.065 1.00 21.82 298 LEU A CA 1
ATOM 4476 C C . LEU A 1 298 ? 31.127 5.539 29.836 1.00 22.00 298 LEU A C 1
ATOM 4477 O O . LEU A 1 298 ? 32.238 5.839 29.384 1.00 22.46 298 LEU A O 1
ATOM 4493 N N . THR A 1 299 ? 30.981 4.900 30.998 1.00 17.90 299 THR A N 1
ATOM 4494 C CA . THR A 1 299 ? 32.144 4.588 31.819 1.00 18.51 299 THR A CA 1
ATOM 4495 C C . THR A 1 299 ? 32.922 3.400 31.263 1.00 19.16 299 THR A C 1
ATOM 4496 O O . THR A 1 299 ? 34.158 3.433 31.220 1.00 19.34 299 THR A O 1
ATOM 4507 N N . GLU A 1 300 ? 32.227 2.338 30.844 1.00 34.78 300 GLU A N 1
ATOM 4508 C CA . GLU A 1 300 ? 32.922 1.205 30.244 1.00 36.14 300 GLU A CA 1
ATOM 4509 C C . GLU A 1 300 ? 33.677 1.623 28.988 1.00 35.76 300 GLU A C 1
ATOM 4510 O O . GLU A 1 300 ? 34.829 1.220 28.786 1.00 35.78 300 GLU A O 1
ATOM 4522 N N . SER A 1 301 ? 33.048 2.436 28.133 1.00 17.90 301 SER A N 1
ATOM 4523 C CA . SER A 1 301 ? 33.716 2.889 26.918 1.00 16.49 301 SER A CA 1
ATOM 4524 C C . SER A 1 301 ? 34.943 3.731 27.241 1.00 16.17 301 SER A C 1
ATOM 4525 O O . SER A 1 301 ? 35.935 3.695 26.503 1.00 16.15 301 SER A O 1
ATOM 4533 N N . ALA A 1 302 ? 34.896 4.498 28.333 1.00 14.02 302 ALA A N 1
ATOM 4534 C CA . ALA A 1 302 ? 36.064 5.265 28.752 1.00 13.42 302 ALA A CA 1
ATOM 4535 C C . ALA A 1 302 ? 37.237 4.342 29.055 1.00 14.21 302 ALA A C 1
ATOM 4536 O O . ALA A 1 302 ? 38.359 4.569 28.588 1.00 15.01 302 ALA A O 1
ATOM 4543 N N . ALA A 1 303 ? 36.992 3.289 29.841 1.00 14.75 303 ALA A N 1
ATOM 4544 C CA . ALA A 1 303 ? 38.050 2.341 30.173 1.00 15.40 303 ALA A CA 1
ATOM 4545 C C . ALA A 1 303 ? 38.592 1.658 28.925 1.00 15.78 303 ALA A C 1
ATOM 4546 O O . ALA A 1 303 ? 39.806 1.458 28.795 1.00 17.20 303 ALA A O 1
ATOM 4553 N N . PHE A 1 304 ? 37.706 1.280 28.001 1.00 15.96 304 PHE A N 1
ATOM 4554 C CA . PHE A 1 304 ? 38.148 0.628 26.773 1.00 16.54 304 PHE A CA 1
ATOM 4555 C C . PHE A 1 304 ? 38.900 1.600 25.874 1.00 15.85 304 PHE A C 1
ATOM 4556 O O . PHE A 1 304 ? 39.915 1.236 25.268 1.00 16.66 304 PHE A O 1
ATOM 4573 N N . TYR A 1 305 ? 38.415 2.840 25.771 1.00 22.41 305 TYR A N 1
ATOM 4574 C CA . TYR A 1 305 ? 39.103 3.846 24.970 1.00 21.23 305 TYR A CA 1
ATOM 4575 C C . TYR A 1 305 ? 40.522 4.076 25.477 1.00 22.00 305 TYR A C 1
ATOM 4576 O O . TYR A 1 305 ? 41.474 4.124 24.690 1.00 23.19 305 TYR A O 1
ATOM 4594 N N . VAL A 1 306 ? 40.686 4.208 26.796 1.00 13.77 306 VAL A N 1
ATOM 4595 C CA . VAL A 1 306 ? 42.004 4.511 27.346 1.00 13.71 306 VAL A CA 1
ATOM 4596 C C . VAL A 1 306 ? 42.966 3.361 27.081 1.00 14.65 306 VAL A C 1
ATOM 4597 O O . VAL A 1 306 ? 44.155 3.576 26.817 1.00 14.80 306 VAL A O 1
ATOM 4610 N N . ARG A 1 307 ? 42.476 2.125 27.159 1.00 30.28 307 ARG A N 1
ATOM 4611 C CA . ARG A 1 307 ? 43.338 0.968 26.949 1.00 31.70 307 ARG A CA 1
ATOM 4612 C C . ARG A 1 307 ? 43.682 0.753 25.481 1.00 32.57 307 ARG A C 1
ATOM 4613 O O . ARG A 1 307 ? 44.791 0.304 25.175 1.00 35.55 307 ARG A O 1
ATOM 4634 N N . THR A 1 308 ? 42.760 1.063 24.568 1.00 21.65 308 THR A N 1
ATOM 4635 C CA . THR A 1 308 ? 42.928 0.720 23.160 1.00 23.55 308 THR A CA 1
ATOM 4636 C C . THR A 1 308 ? 43.298 1.902 22.269 1.00 24.31 308 THR A C 1
ATOM 4637 O O . THR A 1 308 ? 43.596 1.688 21.090 1.00 26.26 308 THR A O 1
ATOM 4648 N N . GLU A 1 309 ? 43.278 3.129 22.786 1.00 27.02 309 GLU A N 1
ATOM 4649 C CA . GLU A 1 309 ? 43.643 4.284 21.976 1.00 26.37 309 GLU A CA 1
ATOM 4650 C C . GLU A 1 309 ? 44.666 5.147 22.708 1.00 26.10 309 GLU A C 1
ATOM 4651 O O . GLU A 1 309 ? 45.750 5.428 22.183 1.00 27.05 309 GLU A O 1
ATOM 4663 N N . VAL A 1 310 ? 44.323 5.572 23.926 1.00 20.99 310 VAL A N 1
ATOM 4664 C CA . VAL A 1 310 ? 45.148 6.539 24.644 1.00 20.38 310 VAL A CA 1
ATOM 4665 C C . VAL A 1 310 ? 46.542 5.979 24.897 1.00 22.78 310 VAL A C 1
ATOM 4666 O O . VAL A 1 310 ? 47.552 6.610 24.567 1.00 23.94 310 VAL A O 1
ATOM 4679 N N . ASN A 1 311 ? 46.617 4.784 25.486 1.00 23.50 311 ASN A N 1
ATOM 4680 C CA . ASN A 1 311 ? 47.879 4.208 25.938 1.00 24.25 311 ASN A CA 1
ATOM 4681 C C . ASN A 1 311 ? 48.202 2.912 25.202 1.00 26.70 311 ASN A C 1
ATOM 4682 O O . ASN A 1 311 ? 48.778 1.988 25.781 1.00 28.32 311 ASN A O 1
ATOM 4693 N N . TYR A 1 312 ? 47.831 2.833 23.932 1.00 22.20 312 TYR A N 1
ATOM 4694 C CA . TYR A 1 312 ? 48.029 1.632 23.136 1.00 24.41 312 TYR A CA 1
ATOM 4695 C C . TYR A 1 312 ? 49.284 1.784 22.288 1.00 27.22 312 TYR A C 1
ATOM 4696 O O . TYR A 1 312 ? 49.390 2.724 21.493 1.00 28.87 312 TYR A O 1
ATOM 4714 N N . THR A 1 313 ? 50.233 0.870 22.466 1.00 30.17 313 THR A N 1
ATOM 4715 C CA . THR A 1 313 ? 51.445 0.822 21.657 1.00 32.06 313 THR A CA 1
ATOM 4716 C C . THR A 1 313 ? 51.306 -0.304 20.636 1.00 33.15 313 THR A C 1
ATOM 4717 O O . THR A 1 313 ? 51.078 -1.460 21.009 1.00 32.23 313 THR A O 1
ATOM 4728 N N . GLU A 1 314 ? 51.444 0.037 19.351 1.00 53.69 314 GLU A N 1
ATOM 4729 C CA . GLU A 1 314 ? 51.205 -0.939 18.293 1.00 55.44 314 GLU A CA 1
ATOM 4730 C C . GLU A 1 314 ? 52.261 -2.038 18.289 1.00 55.42 314 GLU A C 1
ATOM 4731 O O . GLU A 1 314 ? 51.984 -3.162 17.855 1.00 55.29 314 GLU A O 1
ATOM 4743 N N . GLU A 1 315 ? 53.467 -1.736 18.770 1.00 51.45 315 GLU A N 1
ATOM 4744 C CA . GLU A 1 315 ? 54.588 -2.658 18.659 1.00 52.90 315 GLU A CA 1
ATOM 4745 C C . GLU A 1 315 ? 54.503 -3.830 19.629 1.00 51.82 315 GLU A C 1
ATOM 4746 O O . GLU A 1 315 ? 55.263 -4.792 19.473 1.00 52.89 315 GLU A O 1
ATOM 4758 N N . VAL A 1 316 ? 53.604 -3.786 20.607 1.00 34.26 316 VAL A N 1
ATOM 4759 C CA . VAL A 1 316 ? 53.523 -4.831 21.623 1.00 33.41 316 VAL A CA 1
ATOM 4760 C C . VAL A 1 316 ? 52.752 -6.020 21.066 1.00 34.56 316 VAL A C 1
ATOM 4761 O O . VAL A 1 316 ? 51.612 -5.878 20.607 1.00 34.43 316 VAL A O 1
ATOM 4774 N N . GLU A 1 317 ? 53.367 -7.200 21.121 1.00 66.03 317 GLU A N 1
ATOM 4775 C CA . GLU A 1 317 ? 52.758 -8.418 20.602 1.00 67.68 317 GLU A CA 1
ATOM 4776 C C . GLU A 1 317 ? 51.938 -9.102 21.689 1.00 65.91 317 GLU A C 1
ATOM 4777 O O . GLU A 1 317 ? 52.408 -9.269 22.819 1.00 65.80 317 GLU A O 1
ATOM 4789 N N . ASP A 1 318 ? 50.719 -9.501 21.342 1.00 38.00 318 ASP A N 1
ATOM 4790 C CA . ASP A 1 318 ? 49.865 -10.197 22.291 1.00 37.15 318 ASP A CA 1
ATOM 4791 C C . ASP A 1 318 ? 50.397 -11.606 22.548 1.00 39.57 318 ASP A C 1
ATOM 4792 O O . ASP A 1 318 ? 50.843 -12.282 21.615 1.00 41.49 318 ASP A O 1
ATOM 4801 N N . PRO A 1 319 ? 50.363 -12.080 23.798 1.00 37.11 319 PRO A N 1
ATOM 4802 C CA . PRO A 1 319 ? 50.714 -13.483 24.059 1.00 39.75 319 PRO A CA 1
ATOM 4803 C C . PRO A 1 319 ? 49.606 -14.468 23.723 1.00 40.97 319 PRO A C 1
ATOM 4804 O O . PRO A 1 319 ? 49.879 -15.674 23.648 1.00 43.48 319 PRO A O 1
ATOM 4815 N N . VAL A 1 320 ? 48.377 -13.999 23.516 1.00 39.44 320 VAL A N 1
ATOM 4816 C CA . VAL A 1 320 ? 47.232 -14.865 23.243 1.00 40.54 320 VAL A CA 1
ATOM 4817 C C . VAL A 1 320 ? 46.387 -14.209 22.160 1.00 39.29 320 VAL A C 1
ATOM 4818 O O . VAL A 1 320 ? 45.887 -13.094 22.349 1.00 36.97 320 VAL A O 1
ATOM 4831 N N . ASP A 1 321 ? 46.220 -14.899 21.034 1.00 46.77 321 ASP A N 1
ATOM 4832 C CA . ASP A 1 321 ? 45.459 -14.366 19.916 1.00 46.63 321 ASP A CA 1
ATOM 4833 C C . ASP A 1 321 ? 43.960 -14.458 20.177 1.00 46.31 321 ASP A C 1
ATOM 4834 O O . ASP A 1 321 ? 43.482 -15.344 20.893 1.00 46.96 321 ASP A O 1
ATOM 4843 N N . SER A 1 322 ? 43.217 -13.530 19.575 1.00 49.77 322 SER A N 1
ATOM 4844 C CA . SER A 1 322 ? 41.762 -13.568 19.581 1.00 49.53 322 SER A CA 1
ATOM 4845 C C . SER A 1 322 ? 41.254 -13.244 18.183 1.00 49.54 322 SER A C 1
ATOM 4846 O O . SER A 1 322 ? 41.978 -12.699 17.347 1.00 49.64 322 SER A O 1
ATOM 4854 N N . ASP A 1 323 ? 39.991 -13.593 17.934 1.00 79.28 323 ASP A N 1
ATOM 4855 C CA . ASP A 1 323 ? 39.321 -13.243 16.680 1.00 81.15 323 ASP A CA 1
ATOM 4856 C C . ASP A 1 323 ? 38.672 -11.867 16.838 1.00 79.98 323 ASP A C 1
ATOM 4857 O O . ASP A 1 323 ? 37.452 -11.707 16.881 1.00 79.57 323 ASP A O 1
ATOM 4866 N N . GLY A 1 324 ? 39.535 -10.854 16.921 1.00 98.34 324 GLY A N 1
ATOM 4867 C CA . GLY A 1 324 ? 39.132 -9.535 17.345 1.00 96.99 324 GLY A CA 1
ATOM 4868 C C . GLY A 1 324 ? 38.809 -8.602 16.198 1.00 96.22 324 GLY A C 1
ATOM 4869 O O . GLY A 1 324 ? 39.629 -8.392 15.301 1.00 96.04 324 GLY A O 1
ATOM 4873 N N . GLU A 1 325 ? 37.602 -8.040 16.233 1.00 105.11 325 GLU A N 1
ATOM 4874 C CA . GLU A 1 325 ? 37.232 -6.917 15.375 1.00 104.20 325 GLU A CA 1
ATOM 4875 C C . GLU A 1 325 ? 36.460 -5.931 16.242 1.00 101.59 325 GLU A C 1
ATOM 4876 O O . GLU A 1 325 ? 35.356 -6.234 16.705 1.00 101.92 325 GLU A O 1
ATOM 4888 N N . VAL A 1 326 ? 37.058 -4.777 16.500 1.00 51.36 326 VAL A N 1
ATOM 4889 C CA . VAL A 1 326 ? 36.398 -3.686 17.214 1.00 48.33 326 VAL A CA 1
ATOM 4890 C C . VAL A 1 326 ? 36.417 -2.495 16.264 1.00 47.58 326 VAL A C 1
ATOM 4891 O O . VAL A 1 326 ? 37.332 -1.667 16.290 1.00 48.01 326 VAL A O 1
ATOM 4904 N N . LEU A 1 327 ? 35.400 -2.409 15.414 1.00 41.97 327 LEU A N 1
ATOM 4905 C CA . LEU A 1 327 ? 35.327 -1.389 14.381 1.00 40.95 327 LEU A CA 1
ATOM 4906 C C . LEU A 1 327 ? 34.377 -0.272 14.795 1.00 38.35 327 LEU A C 1
ATOM 4907 O O . LEU A 1 327 ? 33.372 -0.501 15.473 1.00 37.38 327 LEU A O 1
ATOM 4923 N N . GLY A 1 328 ? 34.712 0.945 14.379 1.00 39.33 328 GLY A N 1
ATOM 4924 C CA . GLY A 1 328 ? 33.849 2.083 14.631 1.00 38.44 328 GLY A CA 1
ATOM 4925 C C . GLY A 1 328 ? 33.610 2.380 16.092 1.00 36.88 328 GLY A C 1
ATOM 4926 O O . GLY A 1 328 ? 32.561 2.930 16.440 1.00 35.94 328 GLY A O 1
ATOM 4930 N N . PHE A 1 329 ? 34.562 2.043 16.964 1.00 29.49 329 PHE A N 1
ATOM 4931 C CA . PHE A 1 329 ? 34.373 2.327 18.381 1.00 27.48 329 PHE A CA 1
ATOM 4932 C C . PHE A 1 329 ? 34.435 3.825 18.644 1.00 25.87 329 PHE A C 1
ATOM 4933 O O . PHE A 1 329 ? 33.702 4.344 19.493 1.00 25.67 329 PHE A O 1
ATOM 4950 N N . GLU A 1 330 ? 35.309 4.534 17.930 1.00 37.92 330 GLU A N 1
ATOM 4951 C CA . GLU A 1 330 ? 35.392 5.981 18.086 1.00 36.53 330 GLU A CA 1
ATOM 4952 C C . GLU A 1 330 ? 34.040 6.634 17.820 1.00 36.65 330 GLU A C 1
ATOM 4953 O O . GLU A 1 330 ? 33.659 7.592 18.502 1.00 35.34 330 GLU A O 1
ATOM 4965 N N . ASN A 1 331 ? 33.294 6.119 16.836 1.00 34.00 331 ASN A N 1
ATOM 4966 C CA . ASN A 1 331 ? 31.998 6.698 16.497 1.00 33.04 331 ASN A CA 1
ATOM 4967 C C . ASN A 1 331 ? 30.946 6.412 17.560 1.00 32.07 331 ASN A C 1
ATOM 4968 O O . ASN A 1 331 ? 30.009 7.202 17.727 1.00 31.92 331 ASN A O 1
ATOM 4979 N N . LEU A 1 332 ? 31.071 5.298 18.284 1.00 21.87 332 LEU A N 1
ATOM 4980 C CA . LEU A 1 332 ? 30.203 5.074 19.433 1.00 20.58 332 LEU A CA 1
ATOM 4981 C C . LEU A 1 332 ? 30.427 6.151 20.484 1.00 20.43 332 LEU A C 1
ATOM 4982 O O . LEU A 1 332 ? 29.472 6.751 20.991 1.00 20.72 332 LEU A O 1
ATOM 4998 N N . VAL A 1 333 ? 31.695 6.419 20.813 1.00 19.39 333 VAL A N 1
ATOM 4999 C CA . VAL A 1 333 ? 32.024 7.436 21.808 1.00 17.23 333 VAL A CA 1
ATOM 5000 C C . VAL A 1 333 ? 31.359 8.759 21.456 1.00 16.89 333 VAL A C 1
ATOM 5001 O O . VAL A 1 333 ? 30.744 9.413 22.307 1.00 17.54 333 VAL A O 1
ATOM 5014 N N . PHE A 1 334 ? 31.474 9.176 20.194 1.00 14.51 334 PHE A N 1
ATOM 5015 C CA . PHE A 1 334 ? 30.851 10.426 19.772 1.00 14.66 334 PHE A CA 1
ATOM 5016 C C . PHE A 1 334 ? 29.355 10.415 20.060 1.00 15.12 334 PHE A C 1
ATOM 5017 O O . PHE A 1 334 ? 28.805 11.401 20.564 1.00 15.01 334 PHE A O 1
ATOM 5034 N N . SER A 1 335 ? 28.679 9.305 19.754 1.00 15.79 335 SER A N 1
ATOM 5035 C CA . SER A 1 335 ? 27.241 9.242 19.985 1.00 16.40 335 SER A CA 1
ATOM 5036 C C . SER A 1 335 ? 26.912 9.300 21.472 1.00 15.94 335 SER A C 1
ATOM 5037 O O . SER A 1 335 ? 25.818 9.738 21.843 1.00 16.34 335 SER A O 1
ATOM 5045 N N . ILE A 1 336 ? 27.836 8.877 22.336 1.00 15.25 336 ILE A N 1
ATOM 5046 C CA . ILE A 1 336 ? 27.605 9.006 23.771 1.00 14.94 336 ILE A CA 1
ATOM 5047 C C . ILE A 1 336 ? 27.576 10.479 24.162 1.00 14.57 336 ILE A C 1
ATOM 5048 O O . ILE A 1 336 ? 26.676 10.929 24.881 1.00 14.88 336 ILE A O 1
ATOM 5064 N N . PHE A 1 337 ? 28.556 11.253 23.687 1.00 14.08 337 PHE A N 1
ATOM 5065 C CA . PHE A 1 337 ? 28.555 12.684 23.958 1.00 13.93 337 PHE A CA 1
ATOM 5066 C C . PHE A 1 337 ? 27.291 13.330 23.409 1.00 14.74 337 PHE A C 1
ATOM 5067 O O . PHE A 1 337 ? 26.674 14.175 24.069 1.00 14.99 337 PHE A O 1
ATOM 5084 N N . GLU A 1 338 ? 26.887 12.938 22.200 1.00 26.49 338 GLU A N 1
ATOM 5085 C CA . GLU A 1 338 ? 25.676 13.495 21.614 1.00 26.62 338 GLU A CA 1
ATOM 5086 C C . GLU A 1 338 ? 24.458 13.216 22.483 1.00 27.04 338 GLU A C 1
ATOM 5087 O O . GLU A 1 338 ? 23.571 14.067 22.605 1.00 27.83 338 GLU A O 1
ATOM 5099 N N . PHE A 1 339 ? 24.392 12.033 23.095 1.00 16.62 339 PHE A N 1
ATOM 5100 C CA . PHE A 1 339 ? 23.275 11.743 23.983 1.00 17.22 339 PHE A CA 1
ATOM 5101 C C . PHE A 1 339 ? 23.264 12.698 25.168 1.00 17.02 339 PHE A C 1
ATOM 5102 O O . PHE A 1 339 ? 22.202 13.178 25.581 1.00 17.81 339 PHE A O 1
ATOM 5119 N N . VAL A 1 340 ? 24.437 12.972 25.741 1.00 16.11 340 VAL A N 1
ATOM 5120 C CA . VAL A 1 340 ? 24.514 13.891 26.870 1.00 16.03 340 VAL A CA 1
ATOM 5121 C C . VAL A 1 340 ? 24.131 15.302 26.438 1.00 16.50 340 VAL A C 1
ATOM 5122 O O . VAL A 1 340 ? 23.420 16.013 27.159 1.00 17.16 340 VAL A O 1
ATOM 5135 N N . HIS A 1 341 ? 24.594 15.734 25.263 1.00 18.43 341 HIS A N 1
ATOM 5136 C CA . HIS A 1 341 ? 24.186 17.035 24.744 1.00 19.05 341 HIS A CA 1
ATOM 5137 C C . HIS A 1 341 ? 22.672 17.122 24.609 1.00 20.56 341 HIS A C 1
ATOM 5138 O O . HIS A 1 341 ? 22.078 18.178 24.858 1.00 22.15 341 HIS A O 1
ATOM 5152 N N . ALA A 1 342 ? 22.026 16.024 24.208 1.00 19.88 342 ALA A N 1
ATOM 5153 C CA . ALA A 1 342 ? 20.575 16.034 24.064 1.00 21.06 342 ALA A CA 1
ATOM 5154 C C . ALA A 1 342 ? 19.899 16.304 25.403 1.00 21.54 342 ALA A C 1
ATOM 5155 O O . ALA A 1 342 ? 19.008 17.156 25.500 1.00 23.19 342 ALA A O 1
ATOM 5162 N N . LEU A 1 343 ? 20.313 15.589 26.453 1.00 20.38 343 LEU A N 1
ATOM 5163 C CA . LEU A 1 343 ? 19.769 15.853 27.780 1.00 20.95 343 LEU A CA 1
ATOM 5164 C C . LEU A 1 343 ? 20.006 17.302 28.183 1.00 21.42 343 LEU A C 1
ATOM 5165 O O . LEU A 1 343 ? 19.122 17.954 28.754 1.00 23.39 343 LEU A O 1
ATOM 5181 N N . LEU A 1 344 ? 21.201 17.821 27.897 1.00 26.97 344 LEU A N 1
ATOM 5182 C CA . LEU A 1 344 ? 21.547 19.182 28.283 1.00 27.78 344 LEU A CA 1
ATOM 5183 C C . LEU A 1 344 ? 20.645 20.210 27.612 1.00 29.84 344 LEU A C 1
ATOM 5184 O O . LEU A 1 344 ? 20.405 21.284 28.176 1.00 31.57 344 LEU A O 1
ATOM 5200 N N . GLU A 1 345 ? 20.142 19.907 26.419 1.00 31.20 345 GLU A N 1
ATOM 5201 C CA . GLU A 1 345 ? 19.331 20.839 25.647 1.00 32.14 345 GLU A CA 1
ATOM 5202 C C . GLU A 1 345 ? 17.837 20.704 25.917 1.00 33.85 345 GLU A C 1
ATOM 5203 O O . GLU A 1 345 ? 17.035 21.290 25.183 1.00 35.37 345 GLU A O 1
ATOM 5215 N N . ASN A 1 346 ? 17.447 19.949 26.939 1.00 32.90 346 ASN A N 1
ATOM 5216 C CA . ASN A 1 346 ? 16.050 19.806 27.333 1.00 34.72 346 ASN A CA 1
ATOM 5217 C C . ASN A 1 346 ? 15.858 20.411 28.718 1.00 36.03 346 ASN A C 1
ATOM 5218 O O . ASN A 1 346 ? 16.631 20.122 29.637 1.00 35.66 346 ASN A O 1
ATOM 5229 N N . SER A 1 347 ? 14.817 21.237 28.870 1.00 45.09 347 SER A N 1
ATOM 5230 C CA . SER A 1 347 ? 14.612 21.943 30.131 1.00 47.35 347 SER A CA 1
ATOM 5231 C C . SER A 1 347 ? 14.348 20.987 31.287 1.00 47.25 347 SER A C 1
ATOM 5232 O O . SER A 1 347 ? 14.653 21.313 32.441 1.00 47.87 347 SER A O 1
ATOM 5240 N N . LYS A 1 348 ? 13.792 19.806 31.007 1.00 54.17 348 LYS A N 1
ATOM 5241 C CA . LYS A 1 348 ? 13.445 18.867 32.063 1.00 54.30 348 LYS A CA 1
ATOM 5242 C C . LYS A 1 348 ? 14.545 17.851 32.336 1.00 52.61 348 LYS A C 1
ATOM 5243 O O . LYS A 1 348 ? 14.736 17.451 33.491 1.00 53.79 348 LYS A O 1
ATOM 5262 N N . PHE A 1 349 ? 15.281 17.435 31.306 1.00 38.92 349 PHE A N 1
ATOM 5263 C CA . PHE A 1 349 ? 16.284 16.391 31.454 1.00 36.76 349 PHE A CA 1
ATOM 5264 C C . PHE A 1 349 ? 17.640 16.916 31.900 1.00 34.86 349 PHE A C 1
ATOM 5265 O O . PHE A 1 349 ? 18.453 16.134 32.406 1.00 33.80 349 PHE A O 1
ATOM 5282 N N . LYS A 1 350 ? 17.910 18.210 31.724 1.00 31.19 350 LYS A N 1
ATOM 5283 C CA . LYS A 1 350 ? 19.232 18.735 32.044 1.00 29.90 350 LYS A CA 1
ATOM 5284 C C . LYS A 1 350 ? 19.550 18.649 33.529 1.00 30.73 350 LYS A C 1
ATOM 5285 O O . LYS A 1 350 ? 20.728 18.686 33.898 1.00 30.68 350 LYS A O 1
ATOM 5304 N N . SER A 1 351 ? 18.537 18.529 34.389 1.00 28.07 351 SER A N 1
ATOM 5305 C CA . SER A 1 351 ? 18.799 18.414 35.819 1.00 27.88 351 SER A CA 1
ATOM 5306 C C . SER A 1 351 ? 19.600 17.159 36.140 1.00 26.28 351 SER A C 1
ATOM 5307 O O . SER A 1 351 ? 20.364 17.145 37.112 1.00 26.15 351 SER A O 1
ATOM 5315 N N . THR A 1 352 ? 19.445 16.098 35.339 1.00 30.92 352 THR A N 1
ATOM 5316 C CA . THR A 1 352 ? 20.137 14.847 35.627 1.00 29.51 352 THR A CA 1
ATOM 5317 C C . THR A 1 352 ? 21.617 14.930 35.277 1.00 27.94 352 THR A C 1
ATOM 5318 O O . THR A 1 352 ? 22.430 14.210 35.867 1.00 27.16 352 THR A O 1
ATOM 5329 N N . VAL A 1 353 ? 21.981 15.788 34.321 1.00 27.53 353 VAL A N 1
ATOM 5330 C CA . VAL A 1 353 ? 23.391 16.046 34.049 1.00 25.80 353 VAL A CA 1
ATOM 5331 C C . VAL A 1 353 ? 23.983 16.909 35.155 1.00 25.56 353 VAL A C 1
ATOM 5332 O O . VAL A 1 353 ? 25.051 16.610 35.702 1.00 24.09 353 VAL A O 1
ATOM 5345 N N . LYS A 1 354 ? 23.291 17.999 35.494 1.00 32.45 354 LYS A N 1
ATOM 5346 C CA . LYS A 1 354 ? 23.703 18.850 36.603 1.00 32.81 354 LYS A CA 1
ATOM 5347 C C . LYS A 1 354 ? 24.013 18.025 37.843 1.00 31.11 354 LYS A C 1
ATOM 5348 O O . LYS A 1 354 ? 25.040 18.228 38.497 1.00 31.17 354 LYS A O 1
ATOM 5367 N N . LYS A 1 355 ? 23.149 17.060 38.163 1.00 30.90 355 LYS A N 1
ATOM 5368 C CA . LYS A 1 355 ? 23.358 16.233 39.343 1.00 31.40 355 LYS A CA 1
ATOM 5369 C C . LYS A 1 355 ? 24.558 15.304 39.199 1.00 30.07 355 LYS A C 1
ATOM 5370 O O . LYS A 1 355 ? 25.138 14.898 40.212 1.00 30.80 355 LYS A O 1
ATOM 5389 N N . ALA A 1 356 ? 24.958 14.979 37.971 1.00 25.55 356 ALA A N 1
ATOM 5390 C CA . ALA A 1 356 ? 26.023 14.019 37.721 1.00 24.02 356 ALA A CA 1
ATOM 5391 C C . ALA A 1 356 ? 27.347 14.681 37.357 1.00 22.77 356 ALA A C 1
ATOM 5392 O O . ALA A 1 356 ? 28.301 13.979 37.004 1.00 21.62 356 ALA A O 1
ATOM 5399 N N . LEU A 1 357 ? 27.425 16.008 37.421 1.00 19.44 357 LEU A N 1
ATOM 5400 C CA . LEU A 1 357 ? 28.616 16.706 36.947 1.00 18.83 357 LEU A CA 1
ATOM 5401 C C . LEU A 1 357 ? 29.914 16.199 37.559 1.00 18.48 357 LEU A C 1
ATOM 5402 O O . LEU A 1 357 ? 30.890 16.035 36.807 1.00 18.03 357 LEU A O 1
ATOM 5418 N N . PRO A 1 358 ? 30.011 15.941 38.868 1.00 23.91 358 PRO A N 1
ATOM 5419 C CA . PRO A 1 358 ? 31.299 15.464 39.410 1.00 22.54 358 PRO A CA 1
ATOM 5420 C C . PRO A 1 358 ? 31.784 14.188 38.745 1.00 21.78 358 PRO A C 1
ATOM 5421 O O . PRO A 1 358 ? 32.963 14.088 38.380 1.00 21.90 358 PRO A O 1
ATOM 5432 N N . GLU A 1 359 ? 30.901 13.201 38.577 1.00 34.66 359 GLU A N 1
ATOM 5433 C CA . GLU A 1 359 ? 31.289 11.953 37.931 1.00 33.49 359 GLU A CA 1
ATOM 5434 C C . GLU A 1 359 ? 31.428 12.122 36.423 1.00 31.78 359 GLU A C 1
ATOM 5435 O O . GLU A 1 359 ? 32.359 11.580 35.820 1.00 30.88 359 GLU A O 1
ATOM 5447 N N . LEU A 1 360 ? 30.513 12.865 35.798 1.00 20.09 360 LEU A N 1
ATOM 5448 C CA . LEU A 1 360 ? 30.607 13.096 34.360 1.00 18.87 360 LEU A CA 1
ATOM 5449 C C . LEU A 1 360 ? 31.940 13.740 33.997 1.00 18.08 360 LEU A C 1
ATOM 5450 O O . LEU A 1 360 ? 32.647 13.272 33.097 1.00 17.79 360 LEU A O 1
ATOM 5466 N N . ILE A 1 361 ? 32.305 14.814 34.699 1.00 16.79 361 ILE A N 1
ATOM 5467 C CA . ILE A 1 361 ? 33.528 15.528 34.360 1.00 16.60 361 ILE A CA 1
ATOM 5468 C C . ILE A 1 361 ? 34.756 14.680 34.661 1.00 16.38 361 ILE A C 1
ATOM 5469 O O . ILE A 1 361 ? 35.788 14.815 33.992 1.00 16.92 361 ILE A O 1
ATOM 5485 N N . TYR A 1 362 ? 34.678 13.799 35.657 1.00 21.07 362 TYR A N 1
ATOM 5486 C CA . TYR A 1 362 ? 35.774 12.867 35.898 1.00 20.96 362 TYR A CA 1
ATOM 5487 C C . TYR A 1 362 ? 36.044 12.014 34.662 1.00 19.87 362 TYR A C 1
ATOM 5488 O O . TYR A 1 362 ? 37.194 11.861 34.238 1.00 20.31 362 TYR A O 1
ATOM 5506 N N . TYR A 1 363 ? 34.992 11.448 34.070 1.00 18.56 363 TYR A N 1
ATOM 5507 C CA . TYR A 1 363 ? 35.167 10.583 32.910 1.00 19.28 363 TYR A CA 1
ATOM 5508 C C . TYR A 1 363 ? 35.443 11.375 31.640 1.00 18.16 363 TYR A C 1
ATOM 5509 O O . TYR A 1 363 ? 36.149 10.881 30.752 1.00 17.91 363 TYR A O 1
ATOM 5527 N N . ILE A 1 364 ? 34.901 12.589 31.529 1.00 17.26 364 ILE A N 1
ATOM 5528 C CA . ILE A 1 364 ? 35.265 13.460 30.416 1.00 17.43 364 ILE A CA 1
ATOM 5529 C C . ILE A 1 364 ? 36.777 13.626 30.360 1.00 18.14 364 ILE A C 1
ATOM 5530 O O . ILE A 1 364 ? 37.388 13.569 29.285 1.00 19.02 364 ILE A O 1
ATOM 5546 N N . ILE A 1 365 ? 37.405 13.823 31.521 1.00 13.36 365 ILE A N 1
ATOM 5547 C CA . ILE A 1 365 ? 38.846 14.052 31.568 1.00 12.48 365 ILE A CA 1
ATOM 5548 C C . ILE A 1 365 ? 39.603 12.831 31.061 1.00 12.38 365 ILE A C 1
ATOM 5549 O O . ILE A 1 365 ? 40.648 12.960 30.412 1.00 12.28 365 ILE A O 1
ATOM 5565 N N . LEU A 1 366 ? 39.099 11.628 31.351 1.00 11.50 366 LEU A N 1
ATOM 5566 C CA . LEU A 1 366 ? 39.707 10.426 30.789 1.00 11.44 366 LEU A CA 1
ATOM 5567 C C . LEU A 1 366 ? 39.684 10.470 29.265 1.00 11.33 366 LEU A C 1
ATOM 5568 O O . LEU A 1 366 ? 40.671 10.118 28.609 1.00 12.19 366 LEU A O 1
ATOM 5584 N N . TYR A 1 367 ? 38.560 10.904 28.682 1.00 11.77 367 TYR A N 1
ATOM 5585 C CA . TYR A 1 367 ? 38.447 10.986 27.232 1.00 11.77 367 TYR A CA 1
ATOM 5586 C C . TYR A 1 367 ? 39.346 12.059 26.634 1.00 11.43 367 TYR A C 1
ATOM 5587 O O . TYR A 1 367 ? 39.683 11.977 25.448 1.00 12.19 367 TYR A O 1
ATOM 5605 N N . MET A 1 368 ? 39.737 13.059 27.418 1.00 11.95 368 MET A N 1
ATOM 5606 C CA . MET A 1 368 ? 40.522 14.179 26.913 1.00 11.76 368 MET A CA 1
ATOM 5607 C C . MET A 1 368 ? 42.014 13.886 26.834 1.00 11.68 368 MET A C 1
ATOM 5608 O O . MET A 1 368 ? 42.772 14.760 26.404 1.00 13.16 368 MET A O 1
ATOM 5622 N N . GLN A 1 369 ? 42.456 12.698 27.234 1.00 14.59 369 GLN A N 1
ATOM 5623 C CA . GLN A 1 369 ? 43.883 12.418 27.308 1.00 15.51 369 GLN A CA 1
ATOM 5624 C C . GLN A 1 369 ? 44.507 12.320 25.921 1.00 16.51 369 GLN A C 1
ATOM 5625 O O . GLN A 1 369 ? 43.883 11.861 24.960 1.00 17.89 369 GLN A O 1
ATOM 5639 N N . ILE A 1 370 ? 45.765 12.760 25.830 1.00 19.88 370 ILE A N 1
ATOM 5640 C CA . ILE A 1 370 ? 46.519 12.678 24.585 1.00 21.19 370 ILE A CA 1
ATOM 5641 C C . ILE A 1 370 ? 46.801 11.216 24.265 1.00 22.39 370 ILE A C 1
ATOM 5642 O O . ILE A 1 370 ? 47.295 10.462 25.114 1.00 22.98 370 ILE A O 1
ATOM 5658 N N . THR A 1 371 ? 46.478 10.807 23.040 1.00 13.30 371 THR A N 1
ATOM 5659 C CA . THR A 1 371 ? 46.704 9.440 22.594 1.00 13.91 371 THR A CA 1
ATOM 5660 C C . THR A 1 371 ? 48.121 9.277 22.045 1.00 15.91 371 THR A C 1
ATOM 5661 O O . THR A 1 371 ? 48.806 10.251 21.725 1.00 16.71 371 THR A O 1
ATOM 5672 N N . GLU A 1 372 ? 48.554 8.018 21.933 1.00 18.19 372 GLU A N 1
ATOM 5673 C CA . GLU A 1 372 ? 49.861 7.741 21.346 1.00 20.40 372 GLU A CA 1
ATOM 5674 C C . GLU A 1 372 ? 49.900 8.155 19.881 1.00 22.00 372 GLU A C 1
ATOM 5675 O O . GLU A 1 372 ? 50.922 8.653 19.394 1.00 22.74 372 GLU A O 1
ATOM 5687 N N . GLU A 1 373 ? 48.793 7.953 19.159 1.00 24.61 373 GLU A N 1
ATOM 5688 C CA . GLU A 1 373 ? 48.737 8.379 17.764 1.00 24.41 373 GLU A CA 1
ATOM 5689 C C . GLU A 1 373 ? 48.835 9.896 17.657 1.00 22.89 373 GLU A C 1
ATOM 5690 O O . GLU A 1 373 ? 49.550 10.420 16.795 1.00 23.75 373 GLU A O 1
ATOM 5702 N N . GLN A 1 374 ? 48.125 10.618 18.530 1.00 28.17 374 GLN A N 1
ATOM 5703 C CA . GLN A 1 374 ? 48.219 12.073 18.539 1.00 26.29 374 GLN A CA 1
ATOM 5704 C C . GLN A 1 374 ? 49.645 12.531 18.818 1.00 27.51 374 GLN A C 1
ATOM 5705 O O . GLN A 1 374 ? 50.138 13.470 18.184 1.00 28.35 374 GLN A O 1
ATOM 5719 N N . ILE A 1 375 ? 50.323 11.885 19.772 1.00 16.13 375 ILE A N 1
ATOM 5720 C CA . ILE A 1 375 ? 51.723 12.206 20.033 1.00 16.73 375 ILE A CA 1
ATOM 5721 C C . ILE A 1 375 ? 52.555 11.987 18.777 1.00 18.06 375 ILE A C 1
ATOM 5722 O O . ILE A 1 375 ? 53.452 12.778 18.459 1.00 18.75 375 ILE A O 1
ATOM 5738 N N . LYS A 1 376 ? 52.275 10.904 18.046 1.00 26.30 376 LYS A N 1
ATOM 5739 C CA . LYS A 1 376 ? 53.027 10.604 16.833 1.00 27.80 376 LYS A CA 1
ATOM 5740 C C . LYS A 1 376 ? 52.826 11.686 15.781 1.00 26.52 376 LYS A C 1
ATOM 5741 O O . LYS A 1 376 ? 53.792 12.174 15.182 1.00 27.74 376 LYS A O 1
ATOM 5760 N N . VAL A 1 377 ? 51.574 12.079 15.545 1.00 24.17 377 VAL A N 1
ATOM 5761 C CA . VAL A 1 377 ? 51.282 13.065 14.508 1.00 24.68 377 VAL A CA 1
ATOM 5762 C C . VAL A 1 377 ? 51.874 14.421 14.876 1.00 24.14 377 VAL A C 1
ATOM 5763 O O . VAL A 1 377 ? 52.618 15.024 14.096 1.00 25.18 377 VAL A O 1
ATOM 5776 N N . TRP A 1 378 ? 51.551 14.919 16.073 1.00 23.43 378 TRP A N 1
ATOM 5777 C CA . TRP A 1 378 ? 51.974 16.260 16.461 1.00 22.12 378 TRP A CA 1
ATOM 5778 C C . TRP A 1 378 ? 53.492 16.389 16.478 1.00 23.09 378 TRP A C 1
ATOM 5779 O O . TRP A 1 378 ? 54.035 17.432 16.096 1.00 24.26 378 TRP A O 1
ATOM 5800 N N . THR A 1 379 ? 54.198 15.351 16.929 1.00 20.28 379 THR A N 1
ATOM 5801 C CA . THR A 1 379 ? 55.655 15.403 16.903 1.00 21.40 379 THR A CA 1
ATOM 5802 C C . THR A 1 379 ? 56.176 15.486 15.475 1.00 23.01 379 THR A C 1
ATOM 5803 O O . THR A 1 379 ? 57.203 16.128 15.223 1.00 24.13 379 THR A O 1
ATOM 5814 N N . ALA A 1 380 ? 55.478 14.857 14.529 1.00 25.51 380 ALA A N 1
ATOM 5815 C CA . ALA A 1 380 ? 55.944 14.825 13.149 1.00 26.55 380 ALA A CA 1
ATOM 5816 C C . ALA A 1 380 ? 55.539 16.067 12.368 1.00 26.48 380 ALA A C 1
ATOM 5817 O O . ALA A 1 380 ? 56.225 16.433 11.408 1.00 28.42 380 ALA A O 1
ATOM 5824 N N . ASN A 1 381 ? 54.445 16.726 12.752 1.00 36.48 381 ASN A N 1
ATOM 5825 C CA . ASN A 1 381 ? 53.973 17.918 12.050 1.00 36.27 381 ASN A CA 1
ATOM 5826 C C . ASN A 1 381 ? 53.581 18.997 13.049 1.00 33.85 381 ASN A C 1
ATOM 5827 O O . ASN A 1 381 ? 52.416 19.096 13.456 1.00 31.98 381 ASN A O 1
ATOM 5838 N N . PRO A 1 382 ? 54.532 19.838 13.458 1.00 26.69 382 PRO A N 1
ATOM 5839 C CA . PRO A 1 382 ? 54.186 20.953 14.355 1.00 26.75 382 PRO A CA 1
ATOM 5840 C C . PRO A 1 382 ? 53.055 21.831 13.847 1.00 27.47 382 PRO A C 1
ATOM 5841 O O . PRO A 1 382 ? 52.340 22.432 14.660 1.00 27.78 382 PRO A O 1
ATOM 5852 N N . GLN A 1 383 ? 52.875 21.943 12.529 1.00 25.16 383 GLN A N 1
ATOM 5853 C CA . GLN A 1 383 ? 51.774 22.745 12.008 1.00 25.45 383 GLN A CA 1
ATOM 5854 C C . GLN A 1 383 ? 50.430 22.144 12.399 1.00 23.97 383 GLN A C 1
ATOM 5855 O O . GLN A 1 383 ? 49.480 22.873 12.708 1.00 23.55 383 GLN A O 1
ATOM 5869 N N . GLN A 1 384 ? 50.329 20.810 12.397 1.00 41.84 384 GLN A N 1
ATOM 5870 C CA . GLN A 1 384 ? 49.115 20.160 12.879 1.00 41.00 384 GLN A CA 1
ATOM 5871 C C . GLN A 1 384 ? 48.877 20.474 14.349 1.00 38.49 384 GLN A C 1
ATOM 5872 O O . GLN A 1 384 ? 47.737 20.697 14.769 1.00 36.83 384 GLN A O 1
ATOM 5886 N N . PHE A 1 385 ? 49.946 20.504 15.148 1.00 20.31 385 PHE A N 1
ATOM 5887 C CA . PHE A 1 385 ? 49.812 20.825 16.565 1.00 19.19 385 PHE A CA 1
ATOM 5888 C C . PHE A 1 385 ? 49.190 22.205 16.751 1.00 19.40 385 PHE A C 1
ATOM 5889 O O . PHE A 1 385 ? 48.248 22.372 17.534 1.00 18.50 385 PHE A O 1
ATOM 5906 N N . VAL A 1 386 ? 49.698 23.207 16.029 1.00 22.83 386 VAL A N 1
ATOM 5907 C CA . VAL A 1 386 ? 49.104 24.540 16.091 1.00 23.35 386 VAL A CA 1
ATOM 5908 C C . VAL A 1 386 ? 47.643 24.487 15.670 1.00 23.38 386 VAL A C 1
ATOM 5909 O O . VAL A 1 386 ? 46.777 25.122 16.284 1.00 24.02 386 VAL A O 1
ATOM 5922 N N . GLU A 1 387 ? 47.350 23.743 14.605 1.00 44.10 387 GLU A N 1
ATOM 5923 C CA . GLU A 1 387 ? 45.998 23.705 14.059 1.00 45.06 387 GLU A CA 1
ATOM 5924 C C . GLU A 1 387 ? 45.050 22.926 14.961 1.00 44.48 387 GLU A C 1
ATOM 5925 O O . GLU A 1 387 ? 43.924 23.369 15.213 1.00 44.28 387 GLU A O 1
ATOM 5937 N N . ASP A 1 388 ? 45.494 21.779 15.483 1.00 36.40 388 ASP A N 1
ATOM 5938 C CA . ASP A 1 388 ? 44.613 20.934 16.279 1.00 33.80 388 ASP A CA 1
ATOM 5939 C C . ASP A 1 388 ? 44.349 21.530 17.656 1.00 34.07 388 ASP A C 1
ATOM 5940 O O . ASP A 1 388 ? 43.295 21.273 18.249 1.00 33.51 388 ASP A O 1
ATOM 5949 N N . GLU A 1 389 ? 45.298 22.296 18.190 1.00 50.22 389 GLU A N 1
ATOM 5950 C CA . GLU A 1 389 ? 45.201 22.843 19.536 1.00 50.40 389 GLU A CA 1
ATOM 5951 C C . GLU A 1 389 ? 44.830 24.322 19.536 1.00 51.65 389 GLU A C 1
ATOM 5952 O O . GLU A 1 389 ? 45.079 25.021 20.524 1.00 52.17 389 GLU A O 1
ATOM 5964 N N . ASP A 1 390 ? 44.249 24.807 18.445 1.00 63.29 390 ASP A N 1
ATOM 5965 C CA . ASP A 1 390 ? 43.654 26.134 18.406 1.00 63.79 390 ASP A CA 1
ATOM 5966 C C . ASP A 1 390 ? 42.230 26.061 18.946 1.00 63.10 390 ASP A C 1
ATOM 5967 O O . ASP A 1 390 ? 41.536 25.054 18.784 1.00 62.36 390 ASP A O 1
ATOM 5976 N N . ASP A 1 391 ? 41.802 27.130 19.619 1.00 76.74 391 ASP A N 1
ATOM 5977 C CA . ASP A 1 391 ? 40.452 27.146 20.173 1.00 77.86 391 ASP A CA 1
ATOM 5978 C C . ASP A 1 391 ? 39.395 27.100 19.076 1.00 78.89 391 ASP A C 1
ATOM 5979 O O . ASP A 1 391 ? 38.309 26.546 19.282 1.00 78.83 391 ASP A O 1
ATOM 5988 N N . ASP A 1 392 ? 39.692 27.669 17.905 1.00 68.90 392 ASP A N 1
ATOM 5989 C CA . ASP A 1 392 ? 38.773 27.676 16.773 1.00 68.67 392 ASP A CA 1
ATOM 5990 C C . ASP A 1 392 ? 39.136 26.621 15.733 1.00 66.89 392 ASP A C 1
ATOM 5991 O O . ASP A 1 392 ? 38.944 26.833 14.530 1.00 67.91 392 ASP A O 1
ATOM 6000 N N . THR A 1 393 ? 39.655 25.483 16.176 1.00 33.27 393 THR A N 1
ATOM 6001 C CA . THR A 1 393 ? 40.060 24.436 15.251 1.00 32.36 393 THR A CA 1
ATOM 6002 C C . THR A 1 393 ? 38.846 23.761 14.624 1.00 33.57 393 THR A C 1
ATOM 6003 O O . THR A 1 393 ? 37.783 23.641 15.239 1.00 33.69 393 THR A O 1
ATOM 6014 N N . PHE A 1 394 ? 39.024 23.300 13.394 1.00 57.03 394 PHE A N 1
ATOM 6015 C CA . PHE A 1 394 ? 38.008 22.516 12.709 1.00 57.56 394 PHE A CA 1
ATOM 6016 C C . PHE A 1 394 ? 38.172 21.019 12.941 1.00 56.44 394 PHE A C 1
ATOM 6017 O O . PHE A 1 394 ? 37.346 20.238 12.460 1.00 57.23 394 PHE A O 1
ATOM 6034 N N . SER A 1 395 ? 39.225 20.601 13.641 1.00 33.54 395 SER A N 1
ATOM 6035 C CA . SER A 1 395 ? 39.439 19.188 13.913 1.00 31.77 395 SER A CA 1
ATOM 6036 C C . SER A 1 395 ? 38.343 18.647 14.822 1.00 30.54 395 SER A C 1
ATOM 6037 O O . SER A 1 395 ? 37.805 19.356 15.676 1.00 30.03 395 SER A O 1
ATOM 6045 N N . TYR A 1 396 ? 38.020 17.367 14.643 1.00 28.70 396 TYR A N 1
ATOM 6046 C CA . TYR A 1 396 ? 37.029 16.699 15.481 1.00 27.95 396 TYR A CA 1
ATOM 6047 C C . TYR A 1 396 ? 37.608 15.365 15.932 1.00 28.26 396 TYR A C 1
ATOM 6048 O O . TYR A 1 396 ? 37.765 14.441 15.126 1.00 29.25 396 TYR A O 1
ATOM 6066 N N . THR A 1 397 ? 37.924 15.276 17.219 1.00 20.06 397 THR A N 1
ATOM 6067 C CA . THR A 1 397 ? 38.475 14.086 17.843 1.00 17.80 397 THR A CA 1
ATOM 6068 C C . THR A 1 397 ? 37.727 13.839 19.143 1.00 15.96 397 THR A C 1
ATOM 6069 O O . THR A 1 397 ? 37.026 14.716 19.657 1.00 16.19 397 THR A O 1
ATOM 6080 N N . VAL A 1 398 ? 37.886 12.630 19.688 1.00 13.37 398 VAL A N 1
ATOM 6081 C CA . VAL A 1 398 ? 37.321 12.339 21.002 1.00 12.78 398 VAL A CA 1
ATOM 6082 C C . VAL A 1 398 ? 37.752 13.401 21.999 1.00 12.28 398 VAL A C 1
ATOM 6083 O O . VAL A 1 398 ? 36.941 13.907 22.789 1.00 12.07 398 VAL A O 1
ATOM 6096 N N . ARG A 1 399 ? 39.034 13.771 21.967 1.00 16.40 399 ARG A N 1
ATOM 6097 C CA . ARG A 1 399 ? 39.556 14.770 22.890 1.00 16.10 399 ARG A CA 1
ATOM 6098 C C . ARG A 1 399 ? 38.827 16.097 22.737 1.00 16.06 399 ARG A C 1
ATOM 6099 O O . ARG A 1 399 ? 38.387 16.694 23.726 1.00 16.38 399 ARG A O 1
ATOM 6120 N N . ILE A 1 400 ? 38.673 16.570 21.500 1.00 16.29 400 ILE A N 1
ATOM 6121 C CA . ILE A 1 400 ? 38.028 17.861 21.290 1.00 16.97 400 ILE A CA 1
ATOM 6122 C C . ILE A 1 400 ? 36.541 17.772 21.602 1.00 17.10 400 ILE A C 1
ATOM 6123 O O . ILE A 1 400 ? 35.966 18.684 22.208 1.00 17.79 400 ILE A O 1
ATOM 6139 N N . ALA A 1 401 ? 35.893 16.676 21.201 1.00 12.80 401 ALA A N 1
ATOM 6140 C CA . ALA A 1 401 ? 34.483 16.497 21.524 1.00 12.90 401 ALA A CA 1
ATOM 6141 C C . ALA A 1 401 ? 34.272 16.487 23.031 1.00 12.41 401 ALA A C 1
ATOM 6142 O O . ALA A 1 401 ? 33.371 17.155 23.551 1.00 12.65 401 ALA A O 1
ATOM 6149 N N . ALA A 1 402 ? 35.105 15.735 23.753 1.00 11.89 402 ALA A N 1
ATOM 6150 C CA . ALA A 1 402 ? 35.011 15.714 25.206 1.00 11.59 402 ALA A CA 1
ATOM 6151 C C . ALA A 1 402 ? 35.148 17.120 25.771 1.00 11.75 402 ALA A C 1
ATOM 6152 O O . ALA A 1 402 ? 34.353 17.546 26.617 1.00 11.95 402 ALA A O 1
ATOM 6159 N N . GLN A 1 403 ? 36.145 17.866 25.292 1.00 21.20 403 GLN A N 1
ATOM 6160 C CA . GLN A 1 403 ? 36.336 19.237 25.749 1.00 21.91 403 GLN A CA 1
ATOM 6161 C C . GLN A 1 403 ? 35.100 20.083 25.475 1.00 22.24 403 GLN A C 1
ATOM 6162 O O . GLN A 1 403 ? 34.701 20.898 26.313 1.00 23.57 403 GLN A O 1
ATOM 6176 N N . ASP A 1 404 ? 34.473 19.894 24.311 1.00 19.81 404 ASP A N 1
ATOM 6177 C CA . ASP A 1 404 ? 33.268 20.650 23.987 1.00 20.95 404 ASP A CA 1
ATOM 6178 C C . ASP A 1 404 ? 32.141 20.338 24.962 1.00 21.07 404 ASP A C 1
ATOM 6179 O O . ASP A 1 404 ? 31.418 21.241 25.400 1.00 22.46 404 ASP A O 1
ATOM 6188 N N . LEU A 1 405 ? 31.966 19.061 25.310 1.00 18.12 405 LEU A N 1
ATOM 6189 C CA . LEU A 1 405 ? 30.944 18.704 26.287 1.00 17.80 405 LEU A CA 1
ATOM 6190 C C . LEU A 1 405 ? 31.224 19.369 27.627 1.00 18.26 405 LEU A C 1
ATOM 6191 O O . LEU A 1 405 ? 30.296 19.787 28.328 1.00 19.70 405 LEU A O 1
ATOM 6207 N N . LEU A 1 406 ? 32.502 19.493 27.990 1.00 17.38 406 LEU A N 1
ATOM 6208 C CA . LEU A 1 406 ? 32.855 20.188 29.222 1.00 17.60 406 LEU A CA 1
ATOM 6209 C C . LEU A 1 406 ? 32.464 21.657 29.141 1.00 20.12 406 LEU A C 1
ATOM 6210 O O . LEU A 1 406 ? 31.878 22.209 30.080 1.00 22.39 406 LEU A O 1
ATOM 6226 N N . LEU A 1 407 ? 32.792 22.312 28.024 1.00 26.06 407 LEU A N 1
ATOM 6227 C CA . LEU A 1 407 ? 32.430 23.714 27.858 1.00 28.33 407 LEU A CA 1
ATOM 6228 C C . LEU A 1 407 ? 30.923 23.912 27.930 1.00 28.92 407 LEU A C 1
ATOM 6229 O O . LEU A 1 407 ? 30.459 24.944 28.426 1.00 30.18 407 LEU A O 1
ATOM 6245 N N . ALA A 1 408 ? 30.147 22.940 27.446 1.00 19.68 408 ALA A N 1
ATOM 6246 C CA . ALA A 1 408 ? 28.692 23.055 27.479 1.00 19.93 408 ALA A CA 1
ATOM 6247 C C . ALA A 1 408 ? 28.173 23.043 28.912 1.00 21.06 408 ALA A C 1
ATOM 6248 O O . ALA A 1 408 ? 27.476 23.971 29.341 1.00 24.26 408 ALA A O 1
ATOM 6255 N N . VAL A 1 409 ? 28.496 21.991 29.672 1.00 17.85 409 VAL A N 1
ATOM 6256 C CA . VAL A 1 409 ? 28.020 21.907 31.049 1.00 18.67 409 VAL A CA 1
ATOM 6257 C C . VAL A 1 409 ? 28.543 23.079 31.865 1.00 19.92 409 VAL A C 1
ATOM 6258 O O . VAL A 1 409 ? 27.871 23.558 32.787 1.00 21.36 409 VAL A O 1
ATOM 6271 N N . ALA A 1 410 ? 29.732 23.577 31.530 1.00 26.00 410 ALA A N 1
ATOM 6272 C CA . ALA A 1 410 ? 30.288 24.703 32.268 1.00 27.12 410 ALA A CA 1
ATOM 6273 C C . ALA A 1 410 ? 29.568 26.001 31.934 1.00 29.50 410 ALA A C 1
ATOM 6274 O O . ALA A 1 410 ? 29.538 26.921 32.758 1.00 31.31 410 ALA A O 1
ATOM 6281 N N . THR A 1 411 ? 28.978 26.093 30.748 1.00 22.01 411 THR A N 1
ATOM 6282 C CA . THR A 1 411 ? 28.223 27.284 30.391 1.00 23.85 411 THR A CA 1
ATOM 6283 C C . THR A 1 411 ? 26.815 27.252 30.954 1.00 25.05 411 THR A C 1
ATOM 6284 O O . THR A 1 411 ? 26.223 28.306 31.210 1.00 26.99 411 THR A O 1
ATOM 6295 N N . ASP A 1 412 ? 26.275 26.059 31.145 1.00 40.29 412 ASP A N 1
ATOM 6296 C CA . ASP A 1 412 ? 24.917 25.899 31.626 1.00 42.15 412 ASP A CA 1
ATOM 6297 C C . ASP A 1 412 ? 24.847 25.874 33.142 1.00 42.65 412 ASP A C 1
ATOM 6298 O O . ASP A 1 412 ? 23.902 26.411 33.727 1.00 45.66 412 ASP A O 1
ATOM 6307 N N . PHE A 1 413 ? 25.836 25.261 33.789 1.00 30.68 413 PHE A N 1
ATOM 6308 C CA . PHE A 1 413 ? 25.875 25.139 35.246 1.00 30.32 413 PHE A CA 1
ATOM 6309 C C . PHE A 1 413 ? 27.244 25.641 35.715 1.00 29.12 413 PHE A C 1
ATOM 6310 O O . PHE A 1 413 ? 28.081 24.865 36.173 1.00 27.92 413 PHE A O 1
ATOM 6327 N N . GLN A 1 414 ? 27.460 26.953 35.568 1.00 28.37 414 GLN A N 1
ATOM 6328 C CA . GLN A 1 414 ? 28.734 27.575 35.913 1.00 28.43 414 GLN A CA 1
ATOM 6329 C C . GLN A 1 414 ? 29.243 27.136 37.284 1.00 28.10 414 GLN A C 1
ATOM 6330 O O . GLN A 1 414 ? 30.348 26.592 37.408 1.00 26.70 414 GLN A O 1
ATOM 6344 N N . ASN A 1 415 ? 28.456 27.385 38.331 1.00 37.85 415 ASN A N 1
ATOM 6345 C CA . ASN A 1 415 ? 28.933 27.131 39.686 1.00 37.85 415 ASN A CA 1
ATOM 6346 C C . ASN A 1 415 ? 29.044 25.641 39.972 1.00 36.02 415 ASN A C 1
ATOM 6347 O O . ASN A 1 415 ? 29.972 25.204 40.666 1.00 36.25 415 ASN A O 1
ATOM 6358 N N . GLU A 1 416 ? 28.115 24.845 39.452 1.00 31.63 416 GLU A N 1
ATOM 6359 C CA . GLU A 1 416 ? 28.152 23.416 39.725 1.00 30.15 416 GLU A CA 1
ATOM 6360 C C . GLU A 1 416 ? 29.276 22.738 38.957 1.00 28.25 416 GLU A C 1
ATOM 6361 O O . GLU A 1 416 ? 29.808 21.715 39.410 1.00 26.48 416 GLU A O 1
ATOM 6373 N N . SER A 1 417 ? 29.660 23.294 37.812 1.00 32.17 417 SER A N 1
ATOM 6374 C CA . SER A 1 417 ? 30.777 22.740 37.060 1.00 30.90 417 SER A CA 1
ATOM 6375 C C . SER A 1 417 ? 32.105 23.055 37.729 1.00 30.46 417 SER A C 1
ATOM 6376 O O . SER A 1 417 ? 33.023 22.225 37.722 1.00 29.99 417 SER A O 1
ATOM 6384 N N . ALA A 1 418 ? 32.237 24.255 38.290 1.00 27.44 418 ALA A N 1
ATOM 6385 C CA . ALA A 1 418 ? 33.471 24.608 38.977 1.00 27.88 418 ALA A CA 1
ATOM 6386 C C . ALA A 1 418 ? 33.712 23.699 40.174 1.00 26.50 418 ALA A C 1
ATOM 6387 O O . ALA A 1 418 ? 34.839 23.244 40.400 1.00 26.98 418 ALA A O 1
ATOM 6394 N N . ALA A 1 419 ? 32.669 23.440 40.963 1.00 23.22 419 ALA A N 1
ATOM 6395 C CA . ALA A 1 419 ? 32.809 22.535 42.095 1.00 23.93 419 ALA A CA 1
ATOM 6396 C C . ALA A 1 419 ? 33.012 21.097 41.633 1.00 23.59 419 ALA A C 1
ATOM 6397 O O . ALA A 1 419 ? 33.784 20.345 42.241 1.00 23.82 419 ALA A O 1
ATOM 6404 N N . ALA A 1 420 ? 32.320 20.692 40.565 1.00 20.20 420 ALA A N 1
ATOM 6405 C CA . ALA A 1 420 ? 32.472 19.336 40.054 1.00 18.49 420 ALA A CA 1
ATOM 6406 C C . ALA A 1 420 ? 33.853 19.132 39.447 1.00 17.43 420 ALA A C 1
ATOM 6407 O O . ALA A 1 420 ? 34.498 18.105 39.687 1.00 17.06 420 ALA A O 1
ATOM 6414 N N . LEU A 1 421 ? 34.322 20.101 38.657 1.00 21.89 421 LEU A N 1
ATOM 6415 C CA . LEU A 1 421 ? 35.643 19.989 38.048 1.00 21.50 421 LEU A CA 1
ATOM 6416 C C . LEU A 1 421 ? 36.741 19.993 39.104 1.00 21.15 421 LEU A C 1
ATOM 6417 O O . LEU A 1 421 ? 37.752 19.296 38.960 1.00 20.43 421 LEU A O 1
ATOM 6433 N N . ALA A 1 422 ? 36.564 20.769 40.173 1.00 22.48 422 ALA A N 1
ATOM 6434 C CA . ALA A 1 422 ? 37.541 20.760 41.256 1.00 22.55 422 ALA A CA 1
ATOM 6435 C C . ALA A 1 422 ? 37.614 19.383 41.903 1.00 22.95 422 ALA A C 1
ATOM 6436 O O . ALA A 1 422 ? 38.704 18.835 42.107 1.00 24.19 422 ALA A O 1
ATOM 6443 N N . ALA A 1 423 ? 36.456 18.801 42.225 1.00 18.23 423 ALA A N 1
ATOM 6444 C CA . ALA A 1 423 ? 36.435 17.469 42.819 1.00 18.40 423 ALA A CA 1
ATOM 6445 C C . ALA A 1 423 ? 37.009 16.436 41.861 1.00 17.19 423 ALA A C 1
ATOM 6446 O O . ALA A 1 423 ? 37.736 15.527 42.278 1.00 17.30 423 ALA A O 1
ATOM 6453 N N . ALA A 1 424 ? 36.687 16.553 40.571 1.00 16.19 424 ALA A N 1
ATOM 6454 C CA . ALA A 1 424 ? 37.184 15.594 39.592 1.00 15.19 424 ALA A CA 1
ATOM 6455 C C . ALA A 1 424 ? 38.700 15.675 39.468 1.00 14.90 424 ALA A C 1
ATOM 6456 O O . ALA A 1 424 ? 39.395 14.653 39.514 1.00 14.79 424 ALA A O 1
ATOM 6463 N N . ALA A 1 425 ? 39.235 16.889 39.306 1.00 18.45 425 ALA A N 1
ATOM 6464 C CA . ALA A 1 425 ? 40.680 17.052 39.192 1.00 18.63 425 ALA A CA 1
ATOM 6465 C C . ALA A 1 425 ? 41.390 16.581 40.454 1.00 19.58 425 ALA A C 1
ATOM 6466 O O . ALA A 1 425 ? 42.426 15.910 40.382 1.00 19.68 425 ALA A O 1
ATOM 6473 N N . THR A 1 426 ? 40.851 16.929 41.623 1.00 22.12 426 THR A N 1
ATOM 6474 C CA . THR A 1 426 ? 41.469 16.510 42.876 1.00 23.01 426 THR A CA 1
ATOM 6475 C C . THR A 1 426 ? 41.592 14.994 42.934 1.00 22.87 426 THR A C 1
ATOM 6476 O O . THR A 1 426 ? 42.648 14.456 43.287 1.00 23.89 426 THR A O 1
ATOM 6487 N N . ARG A 1 427 ? 40.518 14.285 42.580 1.00 20.85 427 ARG A N 1
ATOM 6488 C CA . ARG A 1 427 ? 40.576 12.829 42.523 1.00 20.32 427 ARG A CA 1
ATOM 6489 C C . ARG A 1 427 ? 41.605 12.363 41.500 1.00 19.89 427 ARG A C 1
ATOM 6490 O O . ARG A 1 427 ? 42.492 11.562 41.816 1.00 20.19 427 ARG A O 1
ATOM 6511 N N . HIS A 1 428 ? 41.504 12.864 40.264 1.00 16.96 428 HIS A N 1
ATOM 6512 C CA . HIS A 1 428 ? 42.424 12.445 39.213 1.00 16.29 428 HIS A CA 1
ATOM 6513 C C . HIS A 1 428 ? 43.876 12.619 39.639 1.00 16.75 428 HIS A C 1
ATOM 6514 O O . HIS A 1 428 ? 44.708 11.731 39.417 1.00 16.85 428 HIS A O 1
ATOM 6528 N N . LEU A 1 429 ? 44.205 13.760 40.249 1.00 20.47 429 LEU A N 1
ATOM 6529 C CA . LEU A 1 429 ? 45.583 13.999 40.662 1.00 21.62 429 LEU A CA 1
ATOM 6530 C C . LEU A 1 429 ? 46.007 13.026 41.753 1.00 23.15 429 LEU A C 1
ATOM 6531 O O . LEU A 1 429 ? 47.160 12.582 41.782 1.00 24.01 429 LEU A O 1
ATOM 6547 N N . GLN A 1 430 ? 45.089 12.683 42.659 1.00 29.58 430 GLN A N 1
ATOM 6548 C CA . GLN A 1 430 ? 45.385 11.686 43.682 1.00 29.08 430 GLN A CA 1
ATOM 6549 C C . GLN A 1 430 ? 45.663 10.331 43.046 1.00 29.74 430 GLN A C 1
ATOM 6550 O O . GLN A 1 430 ? 46.671 9.682 43.349 1.00 31.71 430 GLN A O 1
ATOM 6564 N N . GLU A 1 431 ? 44.778 9.891 42.150 1.00 25.37 431 GLU A N 1
ATOM 6565 C CA . GLU A 1 431 ? 45.002 8.641 41.435 1.00 25.47 431 GLU A CA 1
ATOM 6566 C C . GLU A 1 431 ? 46.272 8.696 40.594 1.00 24.94 431 GLU A C 1
ATOM 6567 O O . GLU A 1 431 ? 46.931 7.669 40.396 1.00 25.93 431 GLU A O 1
ATOM 6579 N N . ALA A 1 432 ? 46.633 9.881 40.092 1.00 17.56 432 ALA A N 1
ATOM 6580 C CA . ALA A 1 432 ? 47.810 9.996 39.239 1.00 17.31 432 ALA A CA 1
ATOM 6581 C C . ALA A 1 432 ? 49.102 9.846 40.033 1.00 18.40 432 ALA A C 1
ATOM 6582 O O . ALA A 1 432 ? 50.091 9.320 39.508 1.00 18.63 432 ALA A O 1
ATOM 6589 N N . GLU A 1 433 ? 49.118 10.297 41.290 1.00 25.98 433 GLU A N 1
ATOM 6590 C CA . GLU A 1 433 ? 50.292 10.094 42.133 1.00 27.81 433 GLU A CA 1
ATOM 6591 C C . GLU A 1 433 ? 50.542 8.610 42.369 1.00 28.86 433 GLU A C 1
ATOM 6592 O O . GLU A 1 433 ? 51.689 8.152 42.336 1.00 28.74 433 GLU A O 1
ATOM 6604 N N . GLN A 1 434 ? 49.475 7.844 42.607 1.00 29.15 434 GLN A N 1
ATOM 6605 C CA . GLN A 1 434 ? 49.606 6.399 42.765 1.00 28.92 434 GLN A CA 1
ATOM 6606 C C . GLN A 1 434 ? 50.113 5.753 41.483 1.00 28.78 434 GLN A C 1
ATOM 6607 O O . GLN A 1 434 ? 51.093 5.000 41.497 1.00 30.36 434 GLN A O 1
ATOM 6621 N N . THR A 1 435 ? 49.446 6.030 40.360 1.00 25.89 435 THR A N 1
ATOM 6622 C CA . THR A 1 435 ? 49.884 5.496 39.075 1.00 25.14 435 THR A CA 1
ATOM 6623 C C . THR A 1 435 ? 51.355 5.800 38.819 1.00 25.66 435 THR A C 1
ATOM 6624 O O . THR A 1 435 ? 52.111 4.928 38.372 1.00 26.10 435 THR A O 1
ATOM 6635 N N . LYS A 1 436 ? 51.778 7.036 39.094 1.00 31.28 436 LYS A N 1
ATOM 6636 C CA . LYS A 1 436 ? 53.169 7.414 38.874 1.00 32.46 436 LYS A CA 1
ATOM 6637 C C . LYS A 1 436 ? 54.113 6.587 39.736 1.00 33.63 436 LYS A C 1
ATOM 6638 O O . LYS A 1 436 ? 55.178 6.162 39.272 1.00 34.80 436 LYS A O 1
ATOM 6657 N N . ASN A 1 437 ? 53.749 6.358 40.998 1.00 26.98 437 ASN A N 1
ATOM 6658 C CA . ASN A 1 437 ? 54.610 5.593 41.891 1.00 29.47 437 ASN A CA 1
ATOM 6659 C C . ASN A 1 437 ? 54.619 4.108 41.556 1.00 30.65 437 ASN A C 1
ATOM 6660 O O . ASN A 1 437 ? 55.539 3.398 41.977 1.00 33.33 437 ASN A O 1
ATOM 6671 N N . SER A 1 438 ? 53.622 3.623 40.817 1.00 33.15 438 SER A N 1
ATOM 6672 C CA . SER A 1 438 ? 53.626 2.245 40.344 1.00 33.36 438 SER A CA 1
ATOM 6673 C C . SER A 1 438 ? 54.552 2.037 39.153 1.00 32.75 438 SER A C 1
ATOM 6674 O O . SER A 1 438 ? 54.666 0.906 38.670 1.00 34.06 438 SER A O 1
ATOM 6682 N N . GLY A 1 439 ? 55.209 3.088 38.672 1.00 26.74 439 GLY A N 1
ATOM 6683 C CA . GLY A 1 439 ? 56.103 2.978 37.541 1.00 26.65 439 GLY A CA 1
ATOM 6684 C C . GLY A 1 439 ? 55.451 3.144 36.190 1.00 26.50 439 GLY A C 1
ATOM 6685 O O . GLY A 1 439 ? 56.123 2.950 35.170 1.00 28.06 439 GLY A O 1
ATOM 6689 N N . THR A 1 440 ? 54.165 3.482 36.149 1.00 21.31 440 THR A N 1
ATOM 6690 C CA . THR A 1 440 ? 53.462 3.648 34.884 1.00 20.19 440 THR A CA 1
ATOM 6691 C C . THR A 1 440 ? 53.963 4.895 34.164 1.00 19.41 440 THR A C 1
ATOM 6692 O O . THR A 1 440 ? 53.945 5.997 34.721 1.00 18.91 440 THR A O 1
ATOM 6703 N N . GLU A 1 441 ? 54.397 4.723 32.914 1.00 34.74 441 GLU A N 1
ATOM 6704 C CA . GLU A 1 441 ? 55.020 5.823 32.185 1.00 35.17 441 GLU A CA 1
ATOM 6705 C C . GLU A 1 441 ? 54.036 6.955 31.913 1.00 33.89 441 GLU A C 1
ATOM 6706 O O . GLU A 1 441 ? 54.402 8.133 32.000 1.00 34.39 441 GLU A O 1
ATOM 6718 N N . HIS A 1 442 ? 52.788 6.624 31.572 1.00 23.66 442 HIS A N 1
ATOM 6719 C CA . HIS A 1 442 ? 51.839 7.607 31.067 1.00 22.39 442 HIS A CA 1
ATOM 6720 C C . HIS A 1 442 ? 51.001 8.263 32.164 1.00 21.31 442 HIS A C 1
ATOM 6721 O O . HIS A 1 442 ? 49.907 8.763 31.878 1.00 21.26 442 HIS A O 1
ATOM 6735 N N . TRP A 1 443 ? 51.493 8.290 33.404 1.00 18.95 443 TRP A N 1
ATOM 6736 C CA . TRP A 1 443 ? 50.780 8.988 34.470 1.00 18.42 443 TRP A CA 1
ATOM 6737 C C . TRP A 1 443 ? 50.546 10.453 34.115 1.00 17.43 443 TRP A C 1
ATOM 6738 O O . TRP A 1 443 ? 49.504 11.026 34.458 1.00 16.74 443 TRP A O 1
ATOM 6759 N N . TRP A 1 444 ? 51.508 11.081 33.431 1.00 15.75 444 TRP A N 1
ATOM 6760 C CA . TRP A 1 444 ? 51.440 12.512 33.172 1.00 15.38 444 TRP A CA 1
ATOM 6761 C C . TRP A 1 444 ? 50.228 12.891 32.336 1.00 14.51 444 TRP A C 1
ATOM 6762 O O . TRP A 1 444 ? 49.770 14.037 32.414 1.00 14.23 444 TRP A O 1
ATOM 6783 N N . LYS A 1 445 ? 49.694 11.961 31.548 1.00 13.42 445 LYS A N 1
ATOM 6784 C CA . LYS A 1 445 ? 48.548 12.285 30.709 1.00 12.74 445 LYS A CA 1
ATOM 6785 C C . LYS A 1 445 ? 47.362 12.755 31.538 1.00 12.36 445 LYS A C 1
ATOM 6786 O O . LYS A 1 445 ? 46.541 13.540 31.053 1.00 11.95 445 LYS A O 1
ATOM 6805 N N . ILE A 1 446 ? 47.251 12.292 32.784 1.00 12.66 446 ILE A N 1
ATOM 6806 C CA . ILE A 1 446 ? 46.178 12.764 33.652 1.00 12.52 446 ILE A CA 1
ATOM 6807 C C . ILE A 1 446 ? 46.439 14.204 34.081 1.00 12.66 446 ILE A C 1
ATOM 6808 O O . ILE A 1 446 ? 45.508 15.013 34.184 1.00 12.47 446 ILE A O 1
ATOM 6824 N N . HIS A 1 447 ? 47.704 14.550 34.340 1.00 13.15 447 HIS A N 1
ATOM 6825 C CA . HIS A 1 447 ? 48.041 15.945 34.610 1.00 13.44 447 HIS A CA 1
ATOM 6826 C C . HIS A 1 447 ? 47.733 16.816 33.399 1.00 13.04 447 HIS A C 1
ATOM 6827 O O . HIS A 1 447 ? 47.130 17.888 33.524 1.00 13.09 447 HIS A O 1
ATOM 6841 N N . GLU A 1 448 ? 48.146 16.366 32.213 1.00 12.90 448 GLU A N 1
ATOM 6842 C CA . GLU A 1 448 ? 47.921 17.144 31.001 1.00 12.72 448 GLU A CA 1
ATOM 6843 C C . GLU A 1 448 ? 46.432 17.366 30.761 1.00 12.25 448 GLU A C 1
ATOM 6844 O O . GLU A 1 448 ? 46.011 18.474 30.411 1.00 12.82 448 GLU A O 1
ATOM 6856 N N . ALA A 1 449 ? 45.617 16.327 30.953 1.00 11.87 449 ALA A N 1
ATOM 6857 C CA . ALA A 1 449 ? 44.182 16.465 30.724 1.00 11.54 449 ALA A CA 1
ATOM 6858 C C . ALA A 1 449 ? 43.535 17.343 31.790 1.00 11.78 449 ALA A C 1
ATOM 6859 O O . ALA A 1 449 ? 42.638 18.138 31.483 1.00 11.80 449 ALA A O 1
ATOM 6866 N N . CYS A 1 450 ? 43.973 17.217 33.046 1.00 12.06 450 CYS A N 1
ATOM 6867 C CA . CYS A 1 450 ? 43.434 18.070 34.101 1.00 12.52 450 CYS A CA 1
ATOM 6868 C C . CYS A 1 450 ? 43.792 19.532 33.861 1.00 12.93 450 CYS A C 1
ATOM 6869 O O . CYS A 1 450 ? 42.947 20.421 34.027 1.00 13.23 450 CYS A O 1
ATOM 6877 N N . MET A 1 451 ? 45.044 19.805 33.480 1.00 14.20 451 MET A N 1
ATOM 6878 C CA . MET A 1 451 ? 45.446 21.178 33.199 1.00 14.76 451 MET A CA 1
ATOM 6879 C C . MET A 1 451 ? 44.685 21.730 32.002 1.00 14.74 451 MET A C 1
ATOM 6880 O O . MET A 1 451 ? 44.273 22.896 32.001 1.00 16.41 451 MET A O 1
ATOM 6894 N N . LEU A 1 452 ? 44.474 20.902 30.978 1.00 12.87 452 LEU A N 1
ATOM 6895 C CA . LEU A 1 452 ? 43.661 21.325 29.845 1.00 12.79 452 LEU A CA 1
ATOM 6896 C C . LEU A 1 452 ? 42.247 21.666 30.296 1.00 12.85 452 LEU A C 1
ATOM 6897 O O . LEU A 1 452 ? 41.725 22.744 29.990 1.00 13.37 452 LEU A O 1
ATOM 6913 N N . ALA A 1 453 ? 41.620 20.759 31.048 1.00 14.47 453 ALA A N 1
ATOM 6914 C CA . ALA A 1 453 ? 40.252 20.973 31.501 1.00 14.39 453 ALA A CA 1
ATOM 6915 C C . ALA A 1 453 ? 40.134 22.257 32.311 1.00 16.12 453 ALA A C 1
ATOM 6916 O O . ALA A 1 453 ? 39.348 23.150 31.976 1.00 17.58 453 ALA A O 1
ATOM 6923 N N . LEU A 1 454 ? 40.920 22.368 33.385 1.00 21.45 454 LEU A N 1
ATOM 6924 C CA . LEU A 1 454 ? 40.827 23.532 34.260 1.00 22.49 454 LEU A CA 1
ATOM 6925 C C . LEU A 1 454 ? 41.090 24.825 33.498 1.00 23.42 454 LEU A C 1
ATOM 6926 O O . LEU A 1 454 ? 40.439 25.846 33.752 1.00 24.54 454 LEU A O 1
ATOM 6942 N N . GLY A 1 455 ? 42.035 24.806 32.558 1.00 15.40 455 GLY A N 1
ATOM 6943 C CA . GLY A 1 455 ? 42.298 25.997 31.772 1.00 16.11 455 GLY A CA 1
ATOM 6944 C C . GLY A 1 455 ? 41.172 26.341 30.818 1.00 16.19 455 GLY A C 1
ATOM 6945 O O . GLY A 1 455 ? 40.947 27.518 30.518 1.00 17.65 455 GLY A O 1
ATOM 6949 N N . SER A 1 456 ? 40.441 25.330 30.343 1.00 24.78 456 SER A N 1
ATOM 6950 C CA . SER A 1 456 ? 39.366 25.569 29.386 1.00 24.69 456 SER A CA 1
ATOM 6951 C C . SER A 1 456 ? 38.245 26.391 30.001 1.00 26.34 456 SER A C 1
ATOM 6952 O O . SER A 1 456 ? 37.521 27.091 29.287 1.00 28.69 456 SER A O 1
ATOM 6960 N N . VAL A 1 457 ? 38.070 26.292 31.314 1.00 19.76 457 VAL A N 1
ATOM 6961 C CA . VAL A 1 457 ? 36.984 26.964 32.009 1.00 20.63 457 VAL A CA 1
ATOM 6962 C C . VAL A 1 457 ? 37.583 27.752 33.164 1.00 22.55 457 VAL A C 1
ATOM 6963 O O . VAL A 1 457 ? 37.037 27.775 34.272 1.00 22.59 457 VAL A O 1
ATOM 6976 N N . LYS A 1 458 ? 38.704 28.420 32.900 1.00 40.13 458 LYS A N 1
ATOM 6977 C CA . LYS A 1 458 ? 39.449 29.070 33.965 1.00 40.20 458 LYS A CA 1
ATOM 6978 C C . LYS A 1 458 ? 38.611 30.122 34.675 1.00 41.55 458 LYS A C 1
ATOM 6979 O O . LYS A 1 458 ? 38.780 30.335 35.882 1.00 42.12 458 LYS A O 1
ATOM 6998 N N . ALA A 1 459 ? 37.708 30.785 33.958 1.00 35.91 459 ALA A N 1
ATOM 6999 C CA . ALA A 1 459 ? 36.975 31.887 34.561 1.00 37.33 459 ALA A CA 1
ATOM 7000 C C . ALA A 1 459 ? 36.076 31.421 35.693 1.00 37.54 459 ALA A C 1
ATOM 7001 O O . ALA A 1 459 ? 35.893 32.151 36.675 1.00 39.43 459 ALA A O 1
ATOM 7008 N N . ILE A 1 460 ? 35.517 30.220 35.586 1.00 33.21 460 ILE A N 1
ATOM 7009 C CA . ILE A 1 460 ? 34.610 29.763 36.626 1.00 33.35 460 ILE A CA 1
ATOM 7010 C C . ILE A 1 460 ? 35.354 29.158 37.809 1.00 31.68 460 ILE A C 1
ATOM 7011 O O . ILE A 1 460 ? 34.801 29.112 38.913 1.00 32.29 460 ILE A O 1
ATOM 7027 N N . ILE A 1 461 ? 36.595 28.714 37.615 1.00 28.28 461 ILE A N 1
ATOM 7028 C CA . ILE A 1 461 ? 37.377 28.183 38.723 1.00 28.06 461 ILE A CA 1
ATOM 7029 C C . ILE A 1 461 ? 37.903 29.318 39.592 1.00 29.91 461 ILE A C 1
ATOM 7030 O O . ILE A 1 461 ? 37.775 29.295 40.823 1.00 30.38 461 ILE A O 1
ATOM 7046 N N . THR A 1 462 ? 38.494 30.337 38.964 1.00 37.38 462 THR A N 1
ATOM 7047 C CA . THR A 1 462 ? 39.045 31.455 39.720 1.00 38.78 462 THR A CA 1
ATOM 7048 C C . THR A 1 462 ? 37.944 32.240 40.423 1.00 40.50 462 THR A C 1
ATOM 7049 O O . THR A 1 462 ? 38.109 32.649 41.577 1.00 41.69 462 THR A O 1
ATOM 7060 N N . ASP A 1 463 ? 36.813 32.462 39.748 1.00 53.49 463 ASP A N 1
ATOM 7061 C CA . ASP A 1 463 ? 35.726 33.208 40.373 1.00 55.08 463 ASP A CA 1
ATOM 7062 C C . ASP A 1 463 ? 35.159 32.454 41.570 1.00 55.16 463 ASP A C 1
ATOM 7063 O O . ASP A 1 463 ? 34.862 33.056 42.609 1.00 57.64 463 ASP A O 1
ATOM 7072 N N . SER A 1 464 ? 35.011 31.130 41.451 1.00 43.60 464 SER A N 1
ATOM 7073 C CA . SER A 1 464 ? 34.486 30.344 42.562 1.00 43.41 464 SER A CA 1
ATOM 7074 C C . SER A 1 464 ? 35.503 30.207 43.689 1.00 43.88 464 SER A C 1
ATOM 7075 O O . SER A 1 464 ? 35.115 30.099 44.858 1.00 46.08 464 SER A O 1
ATOM 7083 N N . VAL A 1 465 ? 36.799 30.205 43.367 1.00 38.12 465 VAL A N 1
ATOM 7084 C CA . VAL A 1 465 ? 37.816 30.137 44.412 1.00 39.56 465 VAL A CA 1
ATOM 7085 C C . VAL A 1 465 ? 37.934 31.474 45.135 1.00 42.76 465 VAL A C 1
ATOM 7086 O O . VAL A 1 465 ? 38.058 31.518 46.365 1.00 43.75 465 VAL A O 1
ATOM 7099 N N . LYS A 1 466 ? 37.891 32.584 44.391 1.00 68.16 466 LYS A N 1
ATOM 7100 C CA . LYS A 1 466 ? 37.970 33.900 45.018 1.00 70.95 466 LYS A CA 1
ATOM 7101 C C . LYS A 1 466 ? 36.850 34.089 46.034 1.00 72.40 466 LYS A C 1
ATOM 7102 O O . LYS A 1 466 ? 37.085 34.537 47.162 1.00 74.83 466 LYS A O 1
ATOM 7121 N N . ASN A 1 467 ? 35.621 33.743 45.653 1.00 54.92 467 ASN A N 1
ATOM 7122 C CA . ASN A 1 467 ? 34.459 33.905 46.511 1.00 55.72 467 ASN A CA 1
ATOM 7123 C C . ASN A 1 467 ? 34.251 32.725 47.457 1.00 55.31 467 ASN A C 1
ATOM 7124 O O . ASN A 1 467 ? 33.166 32.587 48.034 1.00 56.46 467 ASN A O 1
ATOM 7135 N N . GLY A 1 468 ? 35.266 31.880 47.635 1.00 53.10 468 GLY A N 1
ATOM 7136 C CA . GLY A 1 468 ? 35.192 30.804 48.609 1.00 53.50 468 GLY A CA 1
ATOM 7137 C C . GLY A 1 468 ? 34.011 29.877 48.436 1.00 53.51 468 GLY A C 1
ATOM 7138 O O . GLY A 1 468 ? 33.548 29.285 49.419 1.00 54.03 468 GLY A O 1
ATOM 7142 N N . ARG A 1 469 ? 33.503 29.736 47.212 1.00 68.66 469 ARG A N 1
ATOM 7143 C CA . ARG A 1 469 ? 32.349 28.874 46.983 1.00 67.20 469 ARG A CA 1
ATOM 7144 C C . ARG A 1 469 ? 32.734 27.402 46.888 1.00 64.93 469 ARG A C 1
ATOM 7145 O O . ARG A 1 469 ? 31.900 26.534 47.165 1.00 65.24 469 ARG A O 1
ATOM 7166 N N . ILE A 1 470 ? 33.976 27.100 46.506 1.00 39.33 470 ILE A N 1
ATOM 7167 C CA . ILE A 1 470 ? 34.413 25.726 46.305 1.00 37.79 470 ILE A CA 1
ATOM 7168 C C . ILE A 1 470 ? 35.682 25.478 47.108 1.00 38.62 470 ILE A C 1
ATOM 7169 O O . ILE A 1 470 ? 36.406 26.405 47.476 1.00 39.17 470 ILE A O 1
ATOM 7185 N N . HIS A 1 471 ? 35.944 24.199 47.371 1.00 93.57 471 HIS A N 1
ATOM 7186 C CA . HIS A 1 471 ? 37.150 23.763 48.070 1.00 95.41 471 HIS A CA 1
ATOM 7187 C C . HIS A 1 471 ? 38.168 23.366 47.005 1.00 92.91 471 HIS A C 1
ATOM 7188 O O . HIS A 1 471 ? 38.066 22.293 46.404 1.00 91.58 471 HIS A O 1
ATOM 7202 N N . PHE A 1 472 ? 39.150 24.236 46.770 1.00 50.30 472 PHE A N 1
ATOM 7203 C CA . PHE A 1 472 ? 40.185 23.953 45.776 1.00 47.56 472 PHE A CA 1
ATOM 7204 C C . PHE A 1 472 ? 41.434 24.740 46.131 1.00 47.12 472 PHE A C 1
ATOM 7205 O O . PHE A 1 472 ? 41.383 25.971 46.242 1.00 47.97 472 PHE A O 1
ATOM 7222 N N . ASP A 1 473 ? 42.551 24.035 46.307 1.00 40.52 473 ASP A N 1
ATOM 7223 C CA . ASP A 1 473 ? 43.826 24.646 46.682 1.00 42.31 473 ASP A CA 1
ATOM 7224 C C . ASP A 1 473 ? 44.479 25.234 45.433 1.00 41.81 473 ASP A C 1
ATOM 7225 O O . ASP A 1 473 ? 45.337 24.625 44.788 1.00 40.85 473 ASP A O 1
ATOM 7234 N N . MET A 1 474 ? 44.050 26.451 45.086 1.00 40.56 474 MET A N 1
ATOM 7235 C CA . MET A 1 474 ? 44.568 27.109 43.890 1.00 39.98 474 MET A CA 1
ATOM 7236 C C . MET A 1 474 ? 46.085 27.243 43.950 1.00 40.53 474 MET A C 1
ATOM 7237 O O . MET A 1 474 ? 46.792 26.865 43.008 1.00 39.56 474 MET A O 1
ATOM 7251 N N . HIS A 1 475 ? 46.603 27.787 45.053 1.00 40.23 475 HIS A N 1
ATOM 7252 C CA . HIS A 1 475 ? 48.044 27.970 45.183 1.00 40.21 475 HIS A CA 1
ATOM 7253 C C . HIS A 1 475 ? 48.770 26.633 45.123 1.00 37.73 475 HIS A C 1
ATOM 7254 O O . HIS A 1 475 ? 49.884 26.543 44.592 1.00 36.75 475 HIS A O 1
ATOM 7268 N N . GLY A 1 476 ? 48.161 25.579 45.676 1.00 33.86 476 GLY A N 1
ATOM 7269 C CA . GLY A 1 476 ? 48.746 24.253 45.564 1.00 32.33 476 GLY A CA 1
ATOM 7270 C C . GLY A 1 476 ? 48.702 23.719 44.146 1.00 31.26 476 GLY A C 1
ATOM 7271 O O . GLY A 1 476 ? 49.631 23.038 43.700 1.00 31.83 476 GLY A O 1
ATOM 7275 N N . PHE A 1 477 ? 47.619 24.007 43.422 1.00 25.56 477 PHE A N 1
ATOM 7276 C CA . PHE A 1 477 ? 47.527 23.587 42.028 1.00 24.01 477 PHE A CA 1
ATOM 7277 C C . PHE A 1 477 ? 48.610 24.250 41.186 1.00 24.45 477 PHE A C 1
ATOM 7278 O O . PHE A 1 477 ? 49.339 23.578 40.446 1.00 23.23 477 PHE A O 1
ATOM 7295 N N . LEU A 1 478 ? 48.733 25.575 41.292 1.00 25.16 478 LEU A N 1
ATOM 7296 C CA . LEU A 1 478 ? 49.748 26.293 40.532 1.00 25.53 478 LEU A CA 1
ATOM 7297 C C . LEU A 1 478 ? 51.150 25.828 40.905 1.00 26.19 478 LEU A C 1
ATOM 7298 O O . LEU A 1 478 ? 52.020 25.692 40.036 1.00 26.44 478 LEU A O 1
ATOM 7314 N N . THR A 1 479 ? 51.389 25.575 42.192 1.00 30.90 479 THR A N 1
ATOM 7315 C CA . THR A 1 479 ? 52.734 25.257 42.651 1.00 31.97 479 THR A CA 1
ATOM 7316 C C . THR A 1 479 ? 53.048 23.776 42.485 1.00 31.03 479 THR A C 1
ATOM 7317 O O . THR A 1 479 ? 54.061 23.412 41.880 1.00 31.44 479 THR A O 1
ATOM 7328 N N . ASN A 1 480 ? 52.182 22.909 43.007 1.00 28.81 480 ASN A N 1
ATOM 7329 C CA . ASN A 1 480 ? 52.481 21.487 43.085 1.00 29.01 480 ASN A CA 1
ATOM 7330 C C . ASN A 1 480 ? 52.119 20.724 41.821 1.00 27.24 480 ASN A C 1
ATOM 7331 O O . ASN A 1 480 ? 52.573 19.585 41.658 1.00 27.47 480 ASN A O 1
ATOM 7342 N N . VAL A 1 481 ? 51.316 21.307 40.930 1.00 19.76 481 VAL A N 1
ATOM 7343 C CA . VAL A 1 481 ? 50.989 20.648 39.671 1.00 18.43 481 VAL A CA 1
ATOM 7344 C C . VAL A 1 481 ? 51.635 21.400 38.513 1.00 18.30 481 VAL A C 1
ATOM 7345 O O . VAL A 1 481 ? 52.523 20.869 37.837 1.00 18.13 481 VAL A O 1
ATOM 7358 N N . ILE A 1 482 ? 51.201 22.640 38.275 1.00 19.17 482 ILE A N 1
ATOM 7359 C CA . ILE A 1 482 ? 51.655 23.369 37.092 1.00 19.12 482 ILE A CA 1
ATOM 7360 C C . ILE A 1 482 ? 53.152 23.645 37.177 1.00 20.09 482 ILE A C 1
ATOM 7361 O O . ILE A 1 482 ? 53.926 23.230 36.307 1.00 19.93 482 ILE A O 1
ATOM 7377 N N . LEU A 1 483 ? 53.579 24.368 38.214 1.00 20.69 483 LEU A N 1
ATOM 7378 C CA . LEU A 1 483 ? 54.993 24.712 38.343 1.00 21.81 483 LEU A CA 1
ATOM 7379 C C . LEU A 1 483 ? 55.854 23.458 38.442 1.00 21.68 483 LEU A C 1
ATOM 7380 O O . LEU A 1 483 ? 56.881 23.341 37.763 1.00 21.95 483 LEU A O 1
ATOM 7396 N N . ALA A 1 484 ? 55.447 22.502 39.281 1.00 29.40 484 ALA A N 1
ATOM 7397 C CA . ALA A 1 484 ? 56.210 21.266 39.420 1.00 29.47 484 ALA A CA 1
ATOM 7398 C C . ALA A 1 484 ? 56.386 20.572 38.075 1.00 29.99 484 ALA A C 1
ATOM 7399 O O . ALA A 1 484 ? 57.480 20.097 37.752 1.00 32.09 484 ALA A O 1
ATOM 7406 N N . ASP A 1 485 ? 55.324 20.512 37.271 1.00 28.21 485 ASP A N 1
ATOM 7407 C CA . ASP A 1 485 ? 55.409 19.836 35.984 1.00 28.73 485 ASP A CA 1
ATOM 7408 C C . ASP A 1 485 ? 56.265 20.600 34.980 1.00 30.44 485 ASP A C 1
ATOM 7409 O O . ASP A 1 485 ? 56.781 19.988 34.037 1.00 31.32 485 ASP A O 1
ATOM 7418 N N . LEU A 1 486 ? 56.425 21.917 35.150 1.00 35.67 486 LEU A N 1
ATOM 7419 C CA . LEU A 1 486 ? 57.328 22.664 34.281 1.00 36.63 486 LEU A CA 1
ATOM 7420 C C . LEU A 1 486 ? 58.776 22.235 34.474 1.00 37.28 486 LEU A C 1
ATOM 7421 O O . LEU A 1 486 ? 59.576 22.312 33.535 1.00 38.11 486 LEU A O 1
ATOM 7437 N N . ASN A 1 487 ? 59.134 21.793 35.675 1.00 54.88 487 ASN A N 1
ATOM 7438 C CA . ASN A 1 487 ? 60.499 21.395 35.980 1.00 56.50 487 ASN A CA 1
ATOM 7439 C C . ASN A 1 487 ? 60.687 19.885 35.887 1.00 56.13 487 ASN A C 1
ATOM 7440 O O . ASN A 1 487 ? 61.745 19.375 36.267 1.00 57.05 487 ASN A O 1
ATOM 7451 N N . LEU A 1 488 ? 59.695 19.168 35.359 1.00 51.35 488 LEU A N 1
ATOM 7452 C CA . LEU A 1 488 ? 59.785 17.742 35.084 1.00 50.74 488 LEU A CA 1
ATOM 7453 C C . LEU A 1 488 ? 60.052 17.522 33.597 1.00 51.47 488 LEU A C 1
ATOM 7454 O O . LEU A 1 488 ? 59.732 18.363 32.753 1.00 52.67 488 LEU A O 1
ATOM 7470 N N . SER A 1 489 ? 60.652 16.371 33.290 1.00 86.52 489 SER A N 1
ATOM 7471 C CA . SER A 1 489 ? 61.042 16.025 31.931 1.00 88.54 489 SER A CA 1
ATOM 7472 C C . SER A 1 489 ? 60.422 14.703 31.506 1.00 87.84 489 SER A C 1
ATOM 7473 O O . SER A 1 489 ? 61.136 13.729 31.215 1.00 88.51 489 SER A O 1
ATOM 7481 N N . VAL A 1 490 ? 59.098 14.652 31.462 1.00 38.87 490 VAL A N 1
ATOM 7482 C CA . VAL A 1 490 ? 58.378 13.428 31.151 1.00 37.02 490 VAL A CA 1
ATOM 7483 C C . VAL A 1 490 ? 57.862 13.427 29.719 1.00 36.39 490 VAL A C 1
ATOM 7484 O O . VAL A 1 490 ? 57.936 12.408 29.033 1.00 37.17 490 VAL A O 1
ATOM 7497 N N . SER A 1 491 ? 57.358 14.567 29.245 1.00 21.53 491 SER A N 1
ATOM 7498 C CA . SER A 1 491 ? 56.859 14.679 27.883 1.00 20.59 491 SER A CA 1
ATOM 7499 C C . SER A 1 491 ? 56.820 16.150 27.523 1.00 20.77 491 SER A C 1
ATOM 7500 O O . SER A 1 491 ? 56.380 16.961 28.349 1.00 19.79 491 SER A O 1
ATOM 7508 N N . PRO A 1 492 ? 57.264 16.537 26.326 1.00 15.49 492 PRO A N 1
ATOM 7509 C CA . PRO A 1 492 ? 57.124 17.949 25.937 1.00 15.54 492 PRO A CA 1
ATOM 7510 C C . PRO A 1 492 ? 55.686 18.427 25.967 1.00 14.80 492 PRO A C 1
ATOM 7511 O O . PRO A 1 492 ? 55.443 19.625 26.155 1.00 15.87 492 PRO A O 1
ATOM 7522 N N . PHE A 1 493 ? 54.719 17.522 25.797 1.00 11.44 493 PHE A N 1
ATOM 7523 C CA . PHE A 1 493 ? 53.315 17.914 25.816 1.00 11.40 493 PHE A CA 1
ATOM 7524 C C . PHE A 1 493 ? 52.815 18.205 27.221 1.00 10.95 493 PHE A C 1
ATOM 7525 O O . PHE A 1 493 ? 51.833 18.938 27.372 1.00 10.91 493 PHE A O 1
ATOM 7542 N N . LEU A 1 494 ? 53.462 17.649 28.247 1.00 12.76 494 LEU A N 1
ATOM 7543 C CA . LEU A 1 494 ? 53.185 18.071 29.616 1.00 12.39 494 LEU A CA 1
ATOM 7544 C C . LEU A 1 494 ? 53.773 19.450 29.876 1.00 12.29 494 LEU A C 1
ATOM 7545 O O . LEU A 1 494 ? 53.074 20.361 30.333 1.00 13.75 494 LEU A O 1
ATOM 7561 N N . LEU A 1 495 ? 55.063 19.621 29.580 1.00 20.83 495 LEU A N 1
ATOM 7562 C CA . LEU A 1 495 ? 55.717 20.912 29.762 1.00 21.30 495 LEU A CA 1
ATOM 7563 C C . LEU A 1 495 ? 54.971 22.010 29.017 1.00 21.34 495 LEU A C 1
ATOM 7564 O O . LEU A 1 495 ? 54.708 23.085 29.566 1.00 22.03 495 LEU A O 1
ATOM 7580 N N . GLY A 1 496 ? 54.617 21.751 27.756 1.00 14.29 496 GLY A N 1
ATOM 7581 C CA . GLY A 1 496 ? 53.907 22.749 26.976 1.00 13.96 496 GLY A CA 1
ATOM 7582 C C . GLY A 1 496 ? 52.529 23.056 27.529 1.00 13.72 496 GLY A C 1
ATOM 7583 O O . GLY A 1 496 ? 52.118 24.218 27.589 1.00 14.01 496 GLY A O 1
ATOM 7587 N N . ARG A 1 497 ? 51.789 22.018 27.933 1.00 11.60 497 ARG A N 1
ATOM 7588 C CA . ARG A 1 497 ? 50.473 22.242 28.519 1.00 11.54 497 ARG A CA 1
ATOM 7589 C C . ARG A 1 497 ? 50.567 23.073 29.789 1.00 12.75 497 ARG A C 1
ATOM 7590 O O . ARG A 1 497 ? 49.651 23.846 30.093 1.00 12.96 497 ARG A O 1
ATOM 7611 N N . ALA A 1 498 ? 51.653 22.914 30.551 1.00 13.55 498 ALA A N 1
ATOM 7612 C CA . ALA A 1 498 ? 51.801 23.657 31.797 1.00 13.69 498 ALA A CA 1
ATOM 7613 C C . ALA A 1 498 ? 52.020 25.142 31.534 1.00 13.47 498 ALA A C 1
ATOM 7614 O O . ALA A 1 498 ? 51.417 25.990 32.202 1.00 14.41 498 ALA A O 1
ATOM 7621 N N . LEU A 1 499 ? 52.885 25.480 30.576 1.00 15.55 499 LEU A N 1
ATOM 7622 C CA . LEU A 1 499 ? 53.069 26.882 30.218 1.00 15.75 499 LEU A CA 1
ATOM 7623 C C . LEU A 1 499 ? 51.743 27.512 29.810 1.00 16.11 499 LEU A C 1
ATOM 7624 O O . LEU A 1 499 ? 51.416 28.627 30.233 1.00 17.03 499 LEU A O 1
ATOM 7640 N N . TRP A 1 500 ? 50.964 26.803 28.989 1.00 11.33 500 TRP A N 1
ATOM 7641 C CA . TRP A 1 500 ? 49.648 27.293 28.592 1.00 11.71 500 TRP A CA 1
ATOM 7642 C C . TRP A 1 500 ? 48.737 27.453 29.804 1.00 11.91 500 TRP A C 1
ATOM 7643 O O . TRP A 1 500 ? 48.141 28.517 30.012 1.00 12.34 500 TRP A O 1
ATOM 7664 N N . ALA A 1 501 ? 48.630 26.407 30.627 1.00 12.01 501 ALA A N 1
ATOM 7665 C CA . ALA A 1 501 ? 47.716 26.450 31.763 1.00 12.96 501 ALA A CA 1
ATOM 7666 C C . ALA A 1 501 ? 48.060 27.591 32.710 1.00 14.34 501 ALA A C 1
ATOM 7667 O O . ALA A 1 501 ? 47.167 28.289 33.203 1.00 15.63 501 ALA A O 1
ATOM 7674 N N . ALA A 1 502 ? 49.349 27.790 32.989 1.00 17.84 502 ALA A N 1
ATOM 7675 C CA . ALA A 1 502 ? 49.750 28.880 33.871 1.00 18.76 502 ALA A CA 1
ATOM 7676 C C . ALA A 1 502 ? 49.247 30.218 33.343 1.00 18.83 502 ALA A C 1
ATOM 7677 O O . ALA A 1 502 ? 48.695 31.030 34.095 1.00 20.38 502 ALA A O 1
ATOM 7684 N N . SER A 1 503 ? 49.415 30.460 32.039 1.00 23.93 503 SER A N 1
ATOM 7685 C CA . SER A 1 503 ? 49.009 31.739 31.471 1.00 24.58 503 SER A CA 1
ATOM 7686 C C . SER A 1 503 ? 47.504 31.942 31.579 1.00 25.40 503 SER A C 1
ATOM 7687 O O . SER A 1 503 ? 47.036 33.085 31.626 1.00 25.80 503 SER A O 1
ATOM 7695 N N . ARG A 1 504 ? 46.730 30.855 31.604 1.00 27.41 504 ARG A N 1
ATOM 7696 C CA . ARG A 1 504 ? 45.288 30.993 31.763 1.00 28.14 504 ARG A CA 1
ATOM 7697 C C . ARG A 1 504 ? 44.931 31.454 33.170 1.00 29.59 504 ARG A C 1
ATOM 7698 O O . ARG A 1 504 ? 43.972 32.210 33.347 1.00 30.85 504 ARG A O 1
ATOM 7719 N N . PHE A 1 505 ? 45.709 31.047 34.174 1.00 23.98 505 PHE A N 1
ATOM 7720 C CA . PHE A 1 505 ? 45.432 31.377 35.565 1.00 25.33 505 PHE A CA 1
ATOM 7721 C C . PHE A 1 505 ? 46.233 32.579 36.048 1.00 25.37 505 PHE A C 1
ATOM 7722 O O . PHE A 1 505 ? 46.454 32.726 37.256 1.00 25.77 505 PHE A O 1
ATOM 7739 N N . THR A 1 506 ? 46.657 33.448 35.127 1.00 28.65 506 THR A N 1
ATOM 7740 C CA . THR A 1 506 ? 47.438 34.623 35.499 1.00 28.73 506 THR A CA 1
ATOM 7741 C C . THR A 1 506 ? 46.781 35.408 36.626 1.00 30.87 506 THR A C 1
ATOM 7742 O O . THR A 1 506 ? 47.467 35.952 37.498 1.00 32.58 506 THR A O 1
ATOM 7753 N N . VAL A 1 507 ? 45.448 35.477 36.625 1.00 32.08 507 VAL A N 1
ATOM 7754 C CA . VAL A 1 507 ? 44.745 36.334 37.567 1.00 33.79 507 VAL A CA 1
ATOM 7755 C C . VAL A 1 507 ? 44.846 35.820 38.996 1.00 34.93 507 VAL A C 1
ATOM 7756 O O . VAL A 1 507 ? 44.634 36.589 39.942 1.00 36.66 507 VAL A O 1
ATOM 7769 N N . ALA A 1 508 ? 45.162 34.541 39.182 1.00 31.43 508 ALA A N 1
ATOM 7770 C CA . ALA A 1 508 ? 45.190 33.922 40.501 1.00 31.90 508 ALA A CA 1
ATOM 7771 C C . ALA A 1 508 ? 46.605 33.686 41.013 1.00 32.10 508 ALA A C 1
ATOM 7772 O O . ALA A 1 508 ? 46.785 32.935 41.981 1.00 31.69 508 ALA A O 1
ATOM 7779 N N . MET A 1 509 ? 47.610 34.309 40.406 1.00 41.93 509 MET A N 1
ATOM 7780 C CA . MET A 1 509 ? 48.996 34.000 40.716 1.00 39.54 509 MET A CA 1
ATOM 7781 C C . MET A 1 509 ? 49.594 35.028 41.664 1.00 40.23 509 MET A C 1
ATOM 7782 O O . MET A 1 509 ? 49.315 36.227 41.565 1.00 40.35 509 MET A O 1
ATOM 7796 N N . SER A 1 510 ? 50.433 34.544 42.577 1.00 32.88 510 SER A N 1
ATOM 7797 C CA . SER A 1 510 ? 51.196 35.415 43.446 1.00 32.65 510 SER A CA 1
ATOM 7798 C C . SER A 1 510 ? 52.337 36.045 42.652 1.00 32.65 510 SER A C 1
ATOM 7799 O O . SER A 1 510 ? 52.743 35.522 41.610 1.00 31.84 510 SER A O 1
ATOM 7807 N N . PRO A 1 511 ? 52.882 37.166 43.128 1.00 40.13 511 PRO A N 1
ATOM 7808 C CA . PRO A 1 511 ? 54.028 37.757 42.415 1.00 38.71 511 PRO A CA 1
ATOM 7809 C C . PRO A 1 511 ? 55.199 36.801 42.287 1.00 35.98 511 PRO A C 1
ATOM 7810 O O . PRO A 1 511 ? 55.875 36.793 41.253 1.00 35.06 511 PRO A O 1
ATOM 7821 N N . GLU A 1 512 ? 55.453 35.981 43.309 1.00 46.06 512 GLU A N 1
ATOM 7822 C CA . GLU A 1 512 ? 56.527 34.999 43.208 1.00 47.10 512 GLU A CA 1
ATOM 7823 C C . GLU A 1 512 ? 56.264 34.018 42.072 1.00 45.97 512 GLU A C 1
ATOM 7824 O O . GLU A 1 512 ? 57.197 33.585 41.386 1.00 45.03 512 GLU A O 1
ATOM 7836 N N . LEU A 1 513 ? 54.998 33.652 41.859 1.00 26.29 513 LEU A N 1
ATOM 7837 C CA . LEU A 1 513 ? 54.674 32.676 40.824 1.00 23.56 513 LEU A CA 1
ATOM 7838 C C . LEU A 1 513 ? 54.778 33.286 39.432 1.00 21.90 513 LEU A C 1
ATOM 7839 O O . LEU A 1 513 ? 55.374 32.689 38.527 1.00 22.14 513 LEU A O 1
ATOM 7855 N N . ILE A 1 514 ? 54.205 34.477 39.237 1.00 21.32 514 ILE A N 1
ATOM 7856 C CA . ILE A 1 514 ? 54.230 35.093 37.913 1.00 21.83 514 ILE A CA 1
ATOM 7857 C C . ILE A 1 514 ? 55.663 35.303 37.442 1.00 20.58 514 ILE A C 1
ATOM 7858 O O . ILE A 1 514 ? 55.945 35.235 36.241 1.00 20.32 514 ILE A O 1
ATOM 7874 N N . GLN A 1 515 ? 56.588 35.568 38.367 1.00 25.01 515 GLN A N 1
ATOM 7875 C CA . GLN A 1 515 ? 57.991 35.699 37.991 1.00 25.05 515 GLN A CA 1
ATOM 7876 C C . GLN A 1 515 ? 58.542 34.379 37.467 1.00 24.23 515 GLN A C 1
ATOM 7877 O O . GLN A 1 515 ? 59.200 34.334 36.422 1.00 24.25 515 GLN A O 1
ATOM 7891 N N . GLN A 1 516 ? 58.279 33.285 38.185 1.00 22.04 516 GLN A N 1
ATOM 7892 C CA . GLN A 1 516 ? 58.819 31.987 37.793 1.00 21.44 516 GLN A CA 1
ATOM 7893 C C . GLN A 1 516 ? 58.188 31.496 36.497 1.00 20.76 516 GLN A C 1
ATOM 7894 O O . GLN A 1 516 ? 58.861 30.864 35.675 1.00 20.76 516 GLN A O 1
ATOM 7908 N N . PHE A 1 517 ? 56.894 31.764 36.303 1.00 18.46 517 PHE A N 1
ATOM 7909 C CA . PHE A 1 517 ? 56.213 31.292 35.101 1.00 17.88 517 PHE A CA 1
ATOM 7910 C C . PHE A 1 517 ? 56.636 32.081 33.865 1.00 16.96 517 PHE A C 1
ATOM 7911 O O . PHE A 1 517 ? 56.760 31.512 32.774 1.00 17.32 517 PHE A O 1
ATOM 7928 N N . LEU A 1 518 ? 56.850 33.391 34.004 1.00 17.17 518 LEU A N 1
ATOM 7929 C CA . LEU A 1 518 ? 57.343 34.165 32.871 1.00 17.12 518 LEU A CA 1
ATOM 7930 C C . LEU A 1 518 ? 58.742 33.708 32.478 1.00 17.67 518 LEU A C 1
ATOM 7931 O O . LEU A 1 518 ? 59.055 33.586 31.287 1.00 17.72 518 LEU A O 1
ATOM 7947 N N . GLN A 1 519 ? 59.601 33.451 33.470 1.00 17.60 519 GLN A N 1
ATOM 7948 C CA . GLN A 1 519 ? 60.925 32.909 33.189 1.00 17.17 519 GLN A CA 1
ATOM 7949 C C . GLN A 1 519 ? 60.830 31.568 32.476 1.00 17.54 519 GLN A C 1
ATOM 7950 O O . GLN A 1 519 ? 61.584 31.302 31.531 1.00 17.34 519 GLN A O 1
ATOM 7964 N N . ALA A 1 520 ? 59.909 30.706 32.917 1.00 14.06 520 ALA A N 1
ATOM 7965 C CA . ALA A 1 520 ? 59.759 29.398 32.294 1.00 13.33 520 ALA A CA 1
ATOM 7966 C C . ALA A 1 520 ? 59.212 29.516 30.882 1.00 13.30 520 ALA A C 1
ATOM 7967 O O . ALA A 1 520 ? 59.511 28.672 30.030 1.00 14.53 520 ALA A O 1
ATOM 7974 N N . THR A 1 521 ? 58.412 30.549 30.616 1.00 12.27 521 THR A N 1
ATOM 7975 C CA . THR A 1 521 ? 57.862 30.732 29.279 1.00 12.20 521 THR A CA 1
ATOM 7976 C C . THR A 1 521 ? 58.938 31.180 28.300 1.00 12.55 521 THR A C 1
ATOM 7977 O O . THR A 1 521 ? 58.989 30.698 27.163 1.00 12.45 521 THR A O 1
ATOM 7988 N N . VAL A 1 522 ? 59.808 32.101 28.720 1.00 12.89 522 VAL A N 1
ATOM 7989 C CA . VAL A 1 522 ? 60.925 32.509 27.873 1.00 13.35 522 VAL A CA 1
ATOM 7990 C C . VAL A 1 522 ? 61.827 31.317 27.572 1.00 13.20 522 VAL A C 1
ATOM 7991 O O . VAL A 1 522 ? 62.298 31.148 26.441 1.00 13.39 522 VAL A O 1
ATOM 8004 N N . SER A 1 523 ? 62.090 30.474 28.577 1.00 14.45 523 SER A N 1
ATOM 8005 C CA . SER A 1 523 ? 62.869 29.264 28.336 1.00 13.97 523 SER A CA 1
ATOM 8006 C C . SER A 1 523 ? 62.154 28.327 27.374 1.00 14.13 523 SER A C 1
ATOM 8007 O O . SER A 1 523 ? 62.806 27.588 26.627 1.00 13.91 523 SER A O 1
ATOM 8015 N N . GLY A 1 524 ? 60.819 28.340 27.377 1.00 21.28 524 GLY A N 1
ATOM 8016 C CA . GLY A 1 524 ? 60.069 27.493 26.471 1.00 20.85 524 GLY A CA 1
ATOM 8017 C C . GLY A 1 524 ? 60.207 27.880 25.017 1.00 20.40 524 GLY A C 1
ATOM 8018 O O . GLY A 1 524 ? 59.876 27.077 24.140 1.00 21.18 524 GLY A O 1
ATOM 8022 N N . LEU A 1 525 ? 60.702 29.087 24.740 1.00 20.56 525 LEU A N 1
ATOM 8023 C CA . LEU A 1 525 ? 60.845 29.557 23.369 1.00 20.47 525 LEU A CA 1
ATOM 8024 C C . LEU A 1 525 ? 62.136 29.095 22.703 1.00 19.87 525 LEU A C 1
ATOM 8025 O O . LEU A 1 525 ? 62.196 29.059 21.470 1.00 21.08 525 LEU A O 1
ATOM 8041 N N . HIS A 1 526 ? 63.160 28.745 23.475 1.00 26.00 526 HIS A N 1
ATOM 8042 C CA . HIS A 1 526 ? 64.491 28.546 22.912 1.00 28.71 526 HIS A CA 1
ATOM 8043 C C . HIS A 1 526 ? 64.551 27.307 22.026 1.00 29.48 526 HIS A C 1
ATOM 8044 O O . HIS A 1 526 ? 63.781 26.357 22.186 1.00 28.94 526 HIS A O 1
ATOM 8058 N N . GLU A 1 527 ? 65.494 27.331 21.076 1.00 33.97 527 GLU A N 1
ATOM 8059 C CA . GLU A 1 527 ? 65.559 26.314 20.032 1.00 34.69 527 GLU A CA 1
ATOM 8060 C C . GLU A 1 527 ? 65.931 24.935 20.568 1.00 34.46 527 GLU A C 1
ATOM 8061 O O . GLU A 1 527 ? 65.709 23.938 19.872 1.00 35.13 527 GLU A O 1
ATOM 8073 N N . THR A 1 528 ? 66.490 24.848 21.778 1.00 35.48 528 THR A N 1
ATOM 8074 C CA . THR A 1 528 ? 66.758 23.542 22.369 1.00 36.09 528 THR A CA 1
ATOM 8075 C C . THR A 1 528 ? 65.482 22.820 22.783 1.00 35.66 528 THR A C 1
ATOM 8076 O O . THR A 1 528 ? 65.556 21.665 23.213 1.00 36.69 528 THR A O 1
ATOM 8087 N N . GLN A 1 529 ? 64.326 23.479 22.694 1.00 24.85 529 GLN A N 1
ATOM 8088 C CA . GLN A 1 529 ? 63.046 22.882 23.050 1.00 23.03 529 GLN A CA 1
ATOM 8089 C C . GLN A 1 529 ? 62.380 22.283 21.814 1.00 22.71 529 GLN A C 1
ATOM 8090 O O . GLN A 1 529 ? 62.612 22.741 20.692 1.00 24.42 529 GLN A O 1
ATOM 8104 N N . PRO A 1 530 ? 61.556 21.248 21.981 1.00 17.35 530 PRO A N 1
ATOM 8105 C CA . PRO A 1 530 ? 60.851 20.696 20.823 1.00 18.09 530 PRO A CA 1
ATOM 8106 C C . PRO A 1 530 ? 59.770 21.638 20.350 1.00 18.10 530 PRO A C 1
ATOM 8107 O O . PRO A 1 530 ? 59.232 22.443 21.135 1.00 17.47 530 PRO A O 1
ATOM 8118 N N . PRO A 1 531 ? 59.395 21.582 19.065 1.00 15.10 531 PRO A N 1
ATOM 8119 C CA . PRO A 1 531 ? 58.497 22.608 18.511 1.00 15.08 531 PRO A CA 1
ATOM 8120 C C . PRO A 1 531 ? 57.210 22.812 19.293 1.00 14.44 531 PRO A C 1
ATOM 8121 O O . PRO A 1 531 ? 56.752 23.955 19.421 1.00 14.59 531 PRO A O 1
ATOM 8132 N N . SER A 1 532 ? 56.600 21.740 19.807 1.00 17.79 532 SER A N 1
ATOM 8133 C CA . SER A 1 532 ? 55.331 21.889 20.513 1.00 16.03 532 SER A CA 1
ATOM 8134 C C . SER A 1 532 ? 55.499 22.755 21.754 1.00 15.99 532 SER A C 1
ATOM 8135 O O . SER A 1 532 ? 54.605 23.535 22.104 1.00 15.59 532 SER A O 1
ATOM 8143 N N . VAL A 1 533 ? 56.642 22.631 22.431 1.00 20.54 533 VAL A N 1
ATOM 8144 C CA . VAL A 1 533 ? 56.902 23.446 23.612 1.00 19.99 533 VAL A CA 1
ATOM 8145 C C . VAL A 1 533 ? 57.019 24.915 23.226 1.00 20.99 533 VAL A C 1
ATOM 8146 O O . VAL A 1 533 ? 56.405 25.792 23.847 1.00 21.65 533 VAL A O 1
ATOM 8159 N N . ARG A 1 534 ? 57.811 25.205 22.193 1.00 15.65 534 ARG A N 1
ATOM 8160 C CA . ARG A 1 534 ? 57.982 26.586 21.758 1.00 15.72 534 ARG A CA 1
ATOM 8161 C C . ARG A 1 534 ? 56.655 27.182 21.310 1.00 15.30 534 ARG A C 1
ATOM 8162 O O . ARG A 1 534 ? 56.356 28.344 21.606 1.00 15.91 534 ARG A O 1
ATOM 8183 N N . ILE A 1 535 ? 55.834 26.394 20.615 1.00 16.33 535 ILE A N 1
ATOM 8184 C CA . ILE A 1 535 ? 54.514 26.869 20.212 1.00 16.15 535 ILE A CA 1
ATOM 8185 C C . ILE A 1 535 ? 53.665 27.166 21.442 1.00 15.49 535 ILE A C 1
ATOM 8186 O O . ILE A 1 535 ? 52.995 28.202 21.521 1.00 16.11 535 ILE A O 1
ATOM 8202 N N . SER A 1 536 ? 53.680 26.258 22.422 1.00 17.15 536 SER A N 1
ATOM 8203 C CA . SER A 1 536 ? 52.921 26.485 23.646 1.00 16.09 536 SER A CA 1
ATOM 8204 C C . SER A 1 536 ? 53.382 27.754 24.349 1.00 16.85 536 SER A C 1
ATOM 8205 O O . SER A 1 536 ? 52.563 28.506 24.890 1.00 17.85 536 SER A O 1
ATOM 8213 N N . ALA A 1 537 ? 54.692 28.010 24.355 1.00 14.42 537 ALA A N 1
ATOM 8214 C CA . ALA A 1 537 ? 55.204 29.205 25.016 1.00 14.49 537 ALA A CA 1
ATOM 8215 C C . ALA A 1 537 ? 54.727 30.471 24.315 1.00 14.32 537 ALA A C 1
ATOM 8216 O O . ALA A 1 537 ? 54.444 31.481 24.972 1.00 14.50 537 ALA A O 1
ATOM 8223 N N . VAL A 1 538 ? 54.632 30.440 22.983 1.00 13.98 538 VAL A N 1
ATOM 8224 C CA . VAL A 1 538 ? 54.133 31.598 22.246 1.00 13.65 538 VAL A CA 1
ATOM 8225 C C . VAL A 1 538 ? 52.697 31.900 22.654 1.00 14.13 538 VAL A C 1
ATOM 8226 O O . VAL A 1 538 ? 52.353 33.041 22.983 1.00 14.58 538 VAL A O 1
ATOM 8239 N N . ARG A 1 539 ? 51.834 30.879 22.632 1.00 25.26 539 ARG A N 1
ATOM 8240 C CA . ARG A 1 539 ? 50.471 31.055 23.114 1.00 25.53 539 ARG A CA 1
ATOM 8241 C C . ARG A 1 539 ? 50.468 31.647 24.515 1.00 25.41 539 ARG A C 1
ATOM 8242 O O . ARG A 1 539 ? 49.686 32.555 24.818 1.00 26.37 539 ARG A O 1
ATOM 8263 N N . ALA A 1 540 ? 51.339 31.134 25.387 1.00 15.40 540 ALA A N 1
ATOM 8264 C CA . ALA A 1 540 ? 51.404 31.620 26.758 1.00 15.60 540 ALA A CA 1
ATOM 8265 C C . ALA A 1 540 ? 51.731 33.107 26.799 1.00 16.43 540 ALA A C 1
ATOM 8266 O O . ALA A 1 540 ? 51.098 33.873 27.536 1.00 17.82 540 ALA A O 1
ATOM 8273 N N . ILE A 1 541 ? 52.723 33.535 26.016 1.00 13.87 541 ILE A N 1
ATOM 8274 C CA . ILE A 1 541 ? 53.095 34.946 26.000 1.00 13.79 541 ILE A CA 1
ATOM 8275 C C . ILE A 1 541 ? 51.924 35.795 25.533 1.00 14.48 541 ILE A C 1
ATOM 8276 O O . ILE A 1 541 ? 51.649 36.865 26.091 1.00 14.87 541 ILE A O 1
ATOM 8292 N N . TRP A 1 542 ? 51.211 35.334 24.503 1.00 19.96 542 TRP A N 1
ATOM 8293 C CA . TRP A 1 542 ? 50.024 36.056 24.068 1.00 20.17 542 TRP A CA 1
ATOM 8294 C C . TRP A 1 542 ? 49.043 36.222 25.220 1.00 20.72 542 TRP A C 1
ATOM 8295 O O . TRP A 1 542 ? 48.500 37.313 25.432 1.00 22.17 542 TRP A O 1
ATOM 8316 N N . GLY A 1 543 ? 48.817 35.155 25.986 1.00 14.34 543 GLY A N 1
ATOM 8317 C CA . GLY A 1 543 ? 47.884 35.234 27.095 1.00 14.61 543 GLY A CA 1
ATOM 8318 C C . GLY A 1 543 ? 48.329 36.204 28.171 1.00 15.00 543 GLY A C 1
ATOM 8319 O O . GLY A 1 543 ? 47.513 36.935 28.737 1.00 15.69 543 GLY A O 1
ATOM 8323 N N . TYR A 1 544 ? 49.628 36.213 28.482 1.00 15.80 544 TYR A N 1
ATOM 8324 C CA . TYR A 1 544 ? 50.143 37.146 29.478 1.00 16.61 544 TYR A CA 1
ATOM 8325 C C . TYR A 1 544 ? 49.945 38.591 29.029 1.00 17.44 544 TYR A C 1
ATOM 8326 O O . TYR A 1 544 ? 49.423 39.422 29.781 1.00 18.24 544 TYR A O 1
ATOM 8344 N N . CYS A 1 545 ? 50.373 38.915 27.804 1.00 20.45 545 CYS A N 1
ATOM 8345 C CA . CYS A 1 545 ? 50.207 40.276 27.307 1.00 21.48 545 CYS A CA 1
ATOM 8346 C C . CYS A 1 545 ? 48.744 40.697 27.339 1.00 22.92 545 CYS A C 1
ATOM 8347 O O . CYS A 1 545 ? 48.420 41.812 27.763 1.00 22.90 545 CYS A O 1
ATOM 8355 N N . ASP A 1 546 ? 47.844 39.811 26.906 1.00 30.59 546 ASP A N 1
ATOM 8356 C CA . ASP A 1 546 ? 46.432 40.166 26.829 1.00 31.06 546 ASP A CA 1
ATOM 8357 C C . ASP A 1 546 ? 45.837 40.388 28.213 1.00 31.26 546 ASP A C 1
ATOM 8358 O O . ASP A 1 546 ? 45.107 41.362 28.429 1.00 33.47 546 ASP A O 1
ATOM 8367 N N . GLN A 1 547 ? 46.140 39.505 29.163 1.00 31.48 547 GLN A N 1
ATOM 8368 C CA . GLN A 1 547 ? 45.521 39.598 30.478 1.00 33.16 547 GLN A CA 1
ATOM 8369 C C . GLN A 1 547 ? 46.131 40.712 31.318 1.00 35.09 547 GLN A C 1
ATOM 8370 O O . GLN A 1 547 ? 45.406 41.429 32.017 1.00 37.78 547 GLN A O 1
ATOM 8384 N N . LEU A 1 548 ? 47.455 40.868 31.278 1.00 27.77 548 LEU A N 1
ATOM 8385 C CA . LEU A 1 548 ? 48.097 41.891 32.093 1.00 28.08 548 LEU A CA 1
ATOM 8386 C C . LEU A 1 548 ? 47.815 43.299 31.577 1.00 29.76 548 LEU A C 1
ATOM 8387 O O . LEU A 1 548 ? 47.913 44.257 32.352 1.00 31.39 548 LEU A O 1
ATOM 8403 N N . LYS A 1 549 ? 47.461 43.450 30.298 1.00 42.15 549 LYS A N 1
ATOM 8404 C CA . LYS A 1 549 ? 47.009 44.749 29.810 1.00 42.37 549 LYS A CA 1
ATOM 8405 C C . LYS A 1 549 ? 45.637 45.094 30.377 1.00 45.08 549 LYS A C 1
ATOM 8406 O O . LYS A 1 549 ? 45.427 46.193 30.903 1.00 46.69 549 LYS A O 1
ATOM 8425 N N . VAL A 1 550 ? 44.692 44.155 30.290 1.00 41.35 550 VAL A N 1
ATOM 8426 C CA . VAL A 1 550 ? 43.351 44.395 30.813 1.00 42.06 550 VAL A CA 1
ATOM 8427 C C . VAL A 1 550 ? 43.416 44.743 32.294 1.00 43.09 550 VAL A C 1
ATOM 8428 O O . VAL A 1 550 ? 42.734 45.662 32.763 1.00 44.13 550 VAL A O 1
ATOM 8441 N N . SER A 1 551 ? 44.244 44.023 33.049 1.00 50.69 551 SER A N 1
ATOM 8442 C CA . SER A 1 551 ? 44.382 44.246 34.481 1.00 52.28 551 SER A CA 1
ATOM 8443 C C . SER A 1 551 ? 45.221 45.470 34.818 1.00 52.02 551 SER A C 1
ATOM 8444 O O . SER A 1 551 ? 45.380 45.781 36.003 1.00 52.70 551 SER A O 1
ATOM 8452 N N . GLU A 1 552 ? 45.752 46.173 33.820 1.00 55.29 552 GLU A N 1
ATOM 8453 C CA . GLU A 1 552 ? 46.618 47.323 34.061 1.00 55.61 552 GLU A CA 1
ATOM 8454 C C . GLU A 1 552 ? 47.827 46.935 34.908 1.00 55.01 552 GLU A C 1
ATOM 8455 O O . GLU A 1 552 ? 48.313 47.728 35.718 1.00 55.69 552 GLU A O 1
ATOM 8467 N N . SER A 1 553 ? 48.318 45.705 34.723 1.00 45.72 553 SER A N 1
ATOM 8468 C CA . SER A 1 553 ? 49.417 45.162 35.511 1.00 44.87 553 SER A CA 1
ATOM 8469 C C . SER A 1 553 ? 50.600 44.760 34.634 1.00 43.58 553 SER A C 1
ATOM 8470 O O . SER A 1 553 ? 51.336 43.828 34.964 1.00 43.09 553 SER A O 1
ATOM 8478 N N . THR A 1 554 ? 50.805 45.463 33.518 1.00 42.45 554 THR A N 1
ATOM 8479 C CA . THR A 1 554 ? 51.875 45.105 32.593 1.00 40.78 554 THR A CA 1
ATOM 8480 C C . THR A 1 554 ? 53.266 45.384 33.151 1.00 40.75 554 THR A C 1
ATOM 8481 O O . THR A 1 554 ? 54.254 45.016 32.508 1.00 40.29 554 THR A O 1
ATOM 8492 N N . HIS A 1 555 ? 53.371 46.020 34.320 1.00 50.59 555 HIS A N 1
ATOM 8493 C CA . HIS A 1 555 ? 54.683 46.371 34.852 1.00 51.23 555 HIS A CA 1
ATOM 8494 C C . HIS A 1 555 ? 55.520 45.130 35.134 1.00 49.11 555 HIS A C 1
ATOM 8495 O O . HIS A 1 555 ? 56.732 45.121 34.890 1.00 48.11 555 HIS A O 1
ATOM 8509 N N . VAL A 1 556 ? 54.888 44.065 35.637 1.00 30.70 556 VAL A N 1
ATOM 8510 C CA . VAL A 1 556 ? 55.622 42.852 35.968 1.00 29.17 556 VAL A CA 1
ATOM 8511 C C . VAL A 1 556 ? 56.201 42.210 34.717 1.00 27.38 556 VAL A C 1
ATOM 8512 O O . VAL A 1 556 ? 57.153 41.425 34.804 1.00 27.53 556 VAL A O 1
ATOM 8525 N N . LEU A 1 557 ? 55.654 42.540 33.552 1.00 24.36 557 LEU A N 1
ATOM 8526 C CA . LEU A 1 557 ? 56.066 41.945 32.291 1.00 23.45 557 LEU A CA 1
ATOM 8527 C C . LEU A 1 557 ? 57.206 42.702 31.626 1.00 24.04 557 LEU A C 1
ATOM 8528 O O . LEU A 1 557 ? 57.883 42.139 30.757 1.00 23.18 557 LEU A O 1
ATOM 8544 N N . GLN A 1 558 ? 57.440 43.952 32.023 1.00 33.88 558 GLN A N 1
ATOM 8545 C CA . GLN A 1 558 ? 58.384 44.797 31.301 1.00 33.18 558 GLN A CA 1
ATOM 8546 C C . GLN A 1 558 ? 59.798 44.234 31.252 1.00 32.45 558 GLN A C 1
ATOM 8547 O O . GLN A 1 558 ? 60.426 44.322 30.183 1.00 34.48 558 GLN A O 1
ATOM 8561 N N . PRO A 1 559 ? 60.363 43.674 32.326 1.00 21.11 559 PRO A N 1
ATOM 8562 C CA . PRO A 1 559 ? 61.749 43.182 32.242 1.00 21.07 559 PRO A CA 1
ATOM 8563 C C . PRO A 1 559 ? 61.931 41.992 31.315 1.00 19.84 559 PRO A C 1
ATOM 8564 O O . PRO A 1 559 ? 63.072 41.701 30.935 1.00 19.92 559 PRO A O 1
ATOM 8575 N N . PHE A 1 560 ? 60.860 41.286 30.949 1.00 20.99 560 PHE A N 1
ATOM 8576 C CA . PHE A 1 560 ? 60.977 40.116 30.089 1.00 19.40 560 PHE A CA 1
ATOM 8577 C C . PHE A 1 560 ? 60.810 40.437 28.609 1.00 19.32 560 PHE A C 1
ATOM 8578 O O . PHE A 1 560 ? 61.054 39.561 27.773 1.00 19.56 560 PHE A O 1
ATOM 8595 N N . LEU A 1 561 ? 60.392 41.653 28.266 1.00 20.50 561 LEU A N 1
ATOM 8596 C CA . LEU A 1 561 ? 60.138 41.975 26.866 1.00 20.12 561 LEU A CA 1
ATOM 8597 C C . LEU A 1 561 ? 61.364 41.789 25.979 1.00 20.26 561 LEU A C 1
ATOM 8598 O O . LEU A 1 561 ? 61.209 41.247 24.871 1.00 20.13 561 LEU A O 1
ATOM 8614 N N . PRO A 1 562 ? 62.572 42.209 26.370 1.00 19.32 562 PRO A N 1
ATOM 8615 C CA . PRO A 1 562 ? 63.728 41.993 25.478 1.00 19.57 562 PRO A CA 1
ATOM 8616 C C . PRO A 1 562 ? 63.928 40.538 25.090 1.00 18.65 562 PRO A C 1
ATOM 8617 O O . PRO A 1 562 ? 64.149 40.238 23.910 1.00 18.57 562 PRO A O 1
ATOM 8628 N N . SER A 1 563 ? 63.863 39.619 26.057 1.00 20.80 563 SER A N 1
ATOM 8629 C CA . SER A 1 563 ? 64.082 38.211 25.750 1.00 20.26 563 SER A CA 1
ATOM 8630 C C . SER A 1 563 ? 62.888 37.605 25.024 1.00 19.34 563 SER A C 1
ATOM 8631 O O . SER A 1 563 ? 63.060 36.697 24.203 1.00 19.45 563 SER A O 1
ATOM 8639 N N . ILE A 1 564 ? 61.676 38.083 25.312 1.00 16.30 564 ILE A N 1
ATOM 8640 C CA . ILE A 1 564 ? 60.502 37.617 24.578 1.00 15.72 564 ILE A CA 1
ATOM 8641 C C . ILE A 1 564 ? 60.621 37.989 23.106 1.00 16.08 564 ILE A C 1
ATOM 8642 O O . ILE A 1 564 ? 60.451 37.147 22.217 1.00 15.73 564 ILE A O 1
ATOM 8658 N N . LEU A 1 565 ? 60.922 39.259 22.829 1.00 16.88 565 LEU A N 1
ATOM 8659 C CA . LEU A 1 565 ? 61.034 39.717 21.448 1.00 17.35 565 LEU A CA 1
ATOM 8660 C C . LEU A 1 565 ? 62.066 38.898 20.683 1.00 17.37 565 LEU A C 1
ATOM 8661 O O . LEU A 1 565 ? 61.816 38.461 19.553 1.00 17.32 565 LEU A O 1
ATOM 8677 N N . ASP A 1 566 ? 63.244 38.689 21.280 1.00 25.13 566 ASP A N 1
ATOM 8678 C CA . ASP A 1 566 ? 64.277 37.901 20.617 1.00 24.53 566 ASP A CA 1
ATOM 8679 C C . ASP A 1 566 ? 63.816 36.466 20.402 1.00 23.87 566 ASP A C 1
ATOM 8680 O O . ASP A 1 566 ? 64.134 35.849 19.380 1.00 24.43 566 ASP A O 1
ATOM 8689 N N . GLY A 1 567 ? 63.064 35.915 21.356 1.00 19.63 567 GLY A N 1
ATOM 8690 C CA . GLY A 1 567 ? 62.569 34.558 21.201 1.00 18.60 567 GLY A CA 1
ATOM 8691 C C . GLY A 1 567 ? 61.568 34.419 20.071 1.00 18.22 567 GLY A C 1
ATOM 8692 O O . GLY A 1 567 ? 61.581 33.426 19.338 1.00 18.87 567 GLY A O 1
ATOM 8696 N N . LEU A 1 568 ? 60.683 35.405 19.915 1.00 15.57 568 LEU A N 1
ATOM 8697 C CA . LEU A 1 568 ? 59.679 35.340 18.857 1.00 15.61 568 LEU A CA 1
ATOM 8698 C C . LEU A 1 568 ? 60.317 35.509 17.483 1.00 16.31 568 LEU A C 1
ATOM 8699 O O . LEU A 1 568 ? 60.030 34.742 16.557 1.00 16.37 568 LEU A O 1
ATOM 8715 N N . ILE A 1 569 ? 61.192 36.508 17.330 1.00 17.15 569 ILE A N 1
ATOM 8716 C CA . ILE A 1 569 ? 61.853 36.725 16.047 1.00 17.94 569 ILE A CA 1
ATOM 8717 C C . ILE A 1 569 ? 62.667 35.499 15.652 1.00 18.00 569 ILE A C 1
ATOM 8718 O O . ILE A 1 569 ? 62.712 35.117 14.475 1.00 18.46 569 ILE A O 1
ATOM 8734 N N . HIS A 1 570 ? 63.319 34.862 16.619 1.00 28.57 570 HIS A N 1
ATOM 8735 C CA . HIS A 1 570 ? 64.135 33.701 16.292 1.00 29.68 570 HIS A CA 1
ATOM 8736 C C . HIS A 1 570 ? 63.270 32.535 15.835 1.00 30.92 570 HIS A C 1
ATOM 8737 O O . HIS A 1 570 ? 63.650 31.781 14.931 1.00 32.34 570 HIS A O 1
ATOM 8751 N N . LEU A 1 571 ? 62.099 32.381 16.443 1.00 20.09 571 LEU A N 1
ATOM 8752 C CA . LEU A 1 571 ? 61.191 31.310 16.061 1.00 19.94 571 LEU A CA 1
ATOM 8753 C C . LEU A 1 571 ? 60.638 31.525 14.661 1.00 20.65 571 LEU A C 1
ATOM 8754 O O . LEU A 1 571 ? 60.501 30.571 13.886 1.00 21.12 571 LEU A O 1
ATOM 8770 N N . ALA A 1 572 ? 60.327 32.772 14.314 1.00 29.34 572 ALA A N 1
ATOM 8771 C CA . ALA A 1 572 ? 59.776 33.051 12.998 1.00 29.90 572 ALA A CA 1
ATOM 8772 C C . ALA A 1 572 ? 60.741 32.663 11.888 1.00 30.97 572 ALA A C 1
ATOM 8773 O O . ALA A 1 572 ? 60.312 32.380 10.764 1.00 31.53 572 ALA A O 1
ATOM 8780 N N . ALA A 1 573 ? 62.041 32.640 12.179 1.00 30.17 573 ALA A N 1
ATOM 8781 C CA . ALA A 1 573 ? 63.029 32.291 11.170 1.00 31.66 573 ALA A CA 1
ATOM 8782 C C . ALA A 1 573 ? 63.060 30.801 10.861 1.00 33.20 573 ALA A C 1
ATOM 8783 O O . ALA A 1 573 ? 63.667 30.410 9.857 1.00 34.71 573 ALA A O 1
ATOM 8790 N N . GLN A 1 574 ? 62.417 29.968 11.685 1.00 42.03 574 GLN A N 1
ATOM 8791 C CA . GLN A 1 574 ? 62.477 28.523 11.529 1.00 41.62 574 GLN A CA 1
ATOM 8792 C C . GLN A 1 574 ? 61.149 27.882 11.153 1.00 41.30 574 GLN A C 1
ATOM 8793 O O . GLN A 1 574 ? 61.121 26.676 10.883 1.00 43.17 574 GLN A O 1
ATOM 8807 N N . PHE A 1 575 ? 60.054 28.637 11.142 1.00 29.63 575 PHE A N 1
ATOM 8808 C CA . PHE A 1 575 ? 58.744 28.078 10.848 1.00 30.19 575 PHE A CA 1
ATOM 8809 C C . PHE A 1 575 ? 57.958 29.019 9.953 1.00 30.44 575 PHE A C 1
ATOM 8810 O O . PHE A 1 575 ? 58.074 30.243 10.073 1.00 30.14 575 PHE A O 1
ATOM 8827 N N . SER A 1 576 ? 57.165 28.438 9.059 1.00 40.58 576 SER A N 1
ATOM 8828 C CA . SER A 1 576 ? 56.252 29.203 8.223 1.00 41.90 576 SER A CA 1
ATOM 8829 C C . SER A 1 576 ? 54.813 28.813 8.539 1.00 41.66 576 SER A C 1
ATOM 8830 O O . SER A 1 576 ? 54.542 28.217 9.586 1.00 41.53 576 SER A O 1
ATOM 8838 N N . SER A 1 577 ? 53.888 29.149 7.645 1.00 44.64 577 SER A N 1
ATOM 8839 C CA . SER A 1 577 ? 52.496 28.688 7.723 1.00 44.92 577 SER A CA 1
ATOM 8840 C C . SER A 1 577 ? 51.922 29.066 9.086 1.00 43.10 577 SER A C 1
ATOM 8841 O O . SER A 1 577 ? 52.100 30.217 9.517 1.00 42.42 577 SER A O 1
ATOM 8849 N N . GLU A 1 578 ? 51.239 28.156 9.787 1.00 43.30 578 GLU A N 1
ATOM 8850 C CA . GLU A 1 578 ? 50.425 28.543 10.935 1.00 42.97 578 GLU A CA 1
ATOM 8851 C C . GLU A 1 578 ? 51.266 28.905 12.152 1.00 41.30 578 GLU A C 1
ATOM 8852 O O . GLU A 1 578 ? 50.859 29.764 12.942 1.00 41.18 578 GLU A O 1
ATOM 8864 N N . VAL A 1 579 ? 52.423 28.266 12.336 1.00 23.73 579 VAL A N 1
ATOM 8865 C CA . VAL A 1 579 ? 53.305 28.656 13.433 1.00 22.92 579 VAL A CA 1
ATOM 8866 C C . VAL A 1 579 ? 53.693 30.122 13.292 1.00 23.93 579 VAL A C 1
ATOM 8867 O O . VAL A 1 579 ? 53.653 30.894 14.258 1.00 23.34 579 VAL A O 1
ATOM 8880 N N . LEU A 1 580 ? 54.074 30.527 12.078 1.00 23.03 580 LEU A N 1
ATOM 8881 C CA . LEU A 1 580 ? 54.487 31.905 11.843 1.00 21.61 580 LEU A CA 1
ATOM 8882 C C . LEU A 1 580 ? 53.349 32.872 12.135 1.00 20.70 580 LEU A C 1
ATOM 8883 O O . LEU A 1 580 ? 53.540 33.886 12.817 1.00 20.07 580 LEU A O 1
ATOM 8899 N N . ASN A 1 581 ? 52.150 32.570 11.631 1.00 24.71 581 ASN A N 1
ATOM 8900 C CA . ASN A 1 581 ? 50.993 33.413 11.912 1.00 24.78 581 ASN A CA 1
ATOM 8901 C C . ASN A 1 581 ? 50.800 33.588 13.411 1.00 23.94 581 ASN A C 1
ATOM 8902 O O . ASN A 1 581 ? 50.429 34.670 13.879 1.00 24.14 581 ASN A O 1
ATOM 8913 N N . LEU A 1 582 ? 51.050 32.527 14.182 1.00 22.51 582 LEU A N 1
ATOM 8914 C CA . LEU A 1 582 ? 50.945 32.617 15.633 1.00 21.82 582 LEU A CA 1
ATOM 8915 C C . LEU A 1 582 ? 52.029 33.523 16.202 1.00 21.80 582 LEU A C 1
ATOM 8916 O O . LEU A 1 582 ? 51.773 34.308 17.123 1.00 21.19 582 LEU A O 1
ATOM 8932 N N . VAL A 1 583 ? 53.248 33.430 15.666 1.00 22.78 583 VAL A N 1
ATOM 8933 C CA . VAL A 1 583 ? 54.337 34.284 16.128 1.00 21.97 583 VAL A CA 1
ATOM 8934 C C . VAL A 1 583 ? 54.081 35.735 15.743 1.00 22.06 583 VAL A C 1
ATOM 8935 O O . VAL A 1 583 ? 54.410 36.657 16.498 1.00 22.14 583 VAL A O 1
ATOM 8948 N N . MET A 1 584 ? 53.504 35.966 14.561 1.00 25.31 584 MET A N 1
ATOM 8949 C CA . MET A 1 584 ? 53.224 37.333 14.131 1.00 25.70 584 MET A CA 1
ATOM 8950 C C . MET A 1 584 ? 52.118 37.961 14.970 1.00 25.66 584 MET A C 1
ATOM 8951 O O . MET A 1 584 ? 52.206 39.139 15.338 1.00 25.94 584 MET A O 1
ATOM 8965 N N . GLU A 1 585 ? 51.065 37.197 15.275 1.00 30.97 585 GLU A N 1
ATOM 8966 C CA . GLU A 1 585 ? 50.021 37.698 16.163 1.00 30.75 585 GLU A CA 1
ATOM 8967 C C . GLU A 1 585 ? 50.596 38.061 17.524 1.00 30.78 585 GLU A C 1
ATOM 8968 O O . GLU A 1 585 ? 50.249 39.099 18.099 1.00 31.19 585 GLU A O 1
ATOM 8980 N N . THR A 1 586 ? 51.471 37.206 18.060 1.00 21.70 586 THR A N 1
ATOM 8981 C CA . THR A 1 586 ? 52.041 37.451 19.379 1.00 20.78 586 THR A CA 1
ATOM 8982 C C . THR A 1 586 ? 53.053 38.586 19.337 1.00 20.17 586 THR A C 1
ATOM 8983 O O . THR A 1 586 ? 53.106 39.412 20.256 1.00 20.31 586 THR A O 1
ATOM 8994 N N . LEU A 1 587 ? 53.870 38.645 18.285 1.00 22.42 587 LEU A N 1
ATOM 8995 C CA . LEU A 1 587 ? 54.777 39.775 18.131 1.00 23.09 587 LEU A CA 1
ATOM 8996 C C . LEU A 1 587 ? 54.006 41.085 18.147 1.00 23.99 587 LEU A C 1
ATOM 8997 O O . LEU A 1 587 ? 54.461 42.077 18.726 1.00 25.63 587 LEU A O 1
ATOM 9013 N N . CYS A 1 588 ? 52.825 41.104 17.526 1.00 22.30 588 CYS A N 1
ATOM 9014 C CA . CYS A 1 588 ? 52.050 42.334 17.453 1.00 22.62 588 CYS A CA 1
ATOM 9015 C C . CYS A 1 588 ? 51.561 42.761 18.832 1.00 23.28 588 CYS A C 1
ATOM 9016 O O . CYS A 1 588 ? 51.697 43.928 19.213 1.00 25.32 588 CYS A O 1
ATOM 9024 N N . ILE A 1 589 ? 50.991 41.831 19.602 1.00 20.91 589 ILE A N 1
ATOM 9025 C CA . ILE A 1 589 ? 50.446 42.229 20.895 1.00 21.67 589 ILE A CA 1
ATOM 9026 C C . ILE A 1 589 ? 51.571 42.632 21.837 1.00 22.13 589 ILE A C 1
ATOM 9027 O O . ILE A 1 589 ? 51.407 43.545 22.655 1.00 22.68 589 ILE A O 1
ATOM 9043 N N . VAL A 1 590 ? 52.730 41.973 21.735 1.00 20.84 590 VAL A N 1
ATOM 9044 C CA . VAL A 1 590 ? 53.894 42.381 22.518 1.00 20.17 590 VAL A CA 1
ATOM 9045 C C . VAL A 1 590 ? 54.203 43.852 22.282 1.00 20.82 590 VAL A C 1
ATOM 9046 O O . VAL A 1 590 ? 54.561 44.586 23.212 1.00 21.35 590 VAL A O 1
ATOM 9059 N N . CYS A 1 591 ? 54.055 44.313 21.037 1.00 25.20 591 CYS A N 1
ATOM 9060 C CA . CYS A 1 591 ? 54.373 45.697 20.707 1.00 26.63 591 CYS A CA 1
ATOM 9061 C C . CYS A 1 591 ? 53.486 46.695 21.441 1.00 27.55 591 CYS A C 1
ATOM 9062 O O . CYS A 1 591 ? 53.827 47.881 21.497 1.00 28.73 591 CYS A O 1
ATOM 9070 N N . THR A 1 592 ? 52.361 46.255 22.003 1.00 26.02 592 THR A N 1
ATOM 9071 C CA . THR A 1 592 ? 51.427 47.155 22.666 1.00 26.48 592 THR A CA 1
ATOM 9072 C C . THR A 1 592 ? 51.580 47.170 24.183 1.00 27.75 592 THR A C 1
ATOM 9073 O O . THR A 1 592 ? 50.794 47.836 24.864 1.00 29.55 592 THR A O 1
ATOM 9084 N N . VAL A 1 593 ? 52.557 46.446 24.728 1.00 24.03 593 VAL A N 1
ATOM 9085 C CA . VAL A 1 593 ? 52.722 46.376 26.177 1.00 23.83 593 VAL A CA 1
ATOM 9086 C C . VAL A 1 593 ? 53.359 47.654 26.710 1.00 26.17 593 VAL A C 1
ATOM 9087 O O . VAL A 1 593 ? 52.795 48.340 27.570 1.00 27.14 593 VAL A O 1
ATOM 9100 N N . ASP A 1 594 ? 54.544 47.989 26.206 1.00 29.80 594 ASP A N 1
ATOM 9101 C CA . ASP A 1 594 ? 55.313 49.141 26.676 1.00 30.21 594 ASP A CA 1
ATOM 9102 C C . ASP A 1 594 ? 55.772 49.931 25.458 1.00 30.67 594 ASP A C 1
ATOM 9103 O O . ASP A 1 594 ? 56.736 49.529 24.783 1.00 30.17 594 ASP A O 1
ATOM 9112 N N . PRO A 1 595 ? 55.119 51.055 25.144 1.00 30.81 595 PRO A N 1
ATOM 9113 C CA . PRO A 1 595 ? 55.537 51.828 23.962 1.00 30.79 595 PRO A CA 1
ATOM 9114 C C . PRO A 1 595 ? 56.988 52.262 24.015 1.00 32.16 595 PRO A C 1
ATOM 9115 O O . PRO A 1 595 ? 57.648 52.315 22.970 1.00 32.42 595 PRO A O 1
ATOM 9126 N N . GLU A 1 596 ? 57.507 52.579 25.204 1.00 50.94 596 GLU A N 1
ATOM 9127 C CA . GLU A 1 596 ? 58.923 52.903 25.324 1.00 52.15 596 GLU A CA 1
ATOM 9128 C C . GLU A 1 596 ? 59.783 51.758 24.806 1.00 50.46 596 GLU A C 1
ATOM 9129 O O . GLU A 1 596 ? 60.756 51.981 24.078 1.00 51.06 596 GLU A O 1
ATOM 9141 N N . PHE A 1 597 ? 59.439 50.522 25.176 1.00 26.45 597 PHE A N 1
ATOM 9142 C CA . PHE A 1 597 ? 60.207 49.372 24.717 1.00 25.42 597 PHE A CA 1
ATOM 9143 C C . PHE A 1 597 ? 60.097 49.197 23.207 1.00 25.06 597 PHE A C 1
ATOM 9144 O O . PHE A 1 597 ? 61.108 49.025 22.518 1.00 25.14 597 PHE A O 1
ATOM 9161 N N . THR A 1 598 ? 58.873 49.215 22.675 1.00 24.79 598 THR A N 1
ATOM 9162 C CA . THR A 1 598 ? 58.693 49.020 21.242 1.00 24.89 598 THR A CA 1
ATOM 9163 C C . THR A 1 598 ? 59.522 50.025 20.452 1.00 26.52 598 THR A C 1
ATOM 9164 O O . THR A 1 598 ? 60.144 49.675 19.441 1.00 26.15 598 THR A O 1
ATOM 9175 N N . ALA A 1 599 ? 59.555 51.280 20.908 1.00 36.34 599 ALA A N 1
ATOM 9176 C CA . ALA A 1 599 ? 60.336 52.301 20.218 1.00 37.58 599 ALA A CA 1
ATOM 9177 C C . ALA A 1 599 ? 61.829 51.986 20.256 1.00 38.04 599 ALA A C 1
ATOM 9178 O O . ALA A 1 599 ? 62.530 52.170 19.257 1.00 39.03 599 ALA A O 1
ATOM 9185 N N . SER A 1 600 ? 62.340 51.510 21.396 1.00 33.80 600 SER A N 1
ATOM 9186 C CA . SER A 1 600 ? 63.763 51.200 21.467 1.00 34.56 600 SER A CA 1
ATOM 9187 C C . SER A 1 600 ? 64.125 49.986 20.620 1.00 33.68 600 SER A C 1
ATOM 9188 O O . SER A 1 600 ? 65.286 49.847 20.222 1.00 34.92 600 SER A O 1
ATOM 9196 N N . MET A 1 601 ? 63.166 49.112 20.331 1.00 31.60 601 MET A N 1
ATOM 9197 C CA . MET A 1 601 ? 63.423 47.948 19.499 1.00 30.32 601 MET A CA 1
ATOM 9198 C C . MET A 1 601 ? 62.883 48.104 18.085 1.00 29.44 601 MET A C 1
ATOM 9199 O O . MET A 1 601 ? 62.788 47.113 17.355 1.00 28.44 601 MET A O 1
ATOM 9213 N N . GLU A 1 602 ? 62.528 49.323 17.680 1.00 28.02 602 GLU A N 1
ATOM 9214 C CA . GLU A 1 602 ? 62.107 49.547 16.301 1.00 28.49 602 GLU A CA 1
ATOM 9215 C C . GLU A 1 602 ? 63.172 49.066 15.323 1.00 29.32 602 GLU A C 1
ATOM 9216 O O . GLU A 1 602 ? 62.849 48.534 14.255 1.00 28.71 602 GLU A O 1
ATOM 9228 N N . SER A 1 603 ? 64.452 49.232 15.678 1.00 32.95 603 SER A N 1
ATOM 9229 C CA . SER A 1 603 ? 65.537 48.920 14.755 1.00 33.13 603 SER A CA 1
ATOM 9230 C C . SER A 1 603 ? 65.582 47.448 14.365 1.00 31.18 603 SER A C 1
ATOM 9231 O O . SER A 1 603 ? 66.270 47.098 13.401 1.00 30.91 603 SER A O 1
ATOM 9239 N N . LYS A 1 604 ? 64.899 46.575 15.098 1.00 34.08 604 LYS A N 1
ATOM 9240 C CA . LYS A 1 604 ? 64.815 45.172 14.714 1.00 34.23 604 LYS A CA 1
ATOM 9241 C C . LYS A 1 604 ? 63.399 44.712 14.406 1.00 33.06 604 LYS A C 1
ATOM 9242 O O . LYS A 1 604 ? 63.226 43.852 13.540 1.00 33.03 604 LYS A O 1
ATOM 9261 N N . ILE A 1 605 ? 62.383 45.266 15.073 1.00 24.02 605 ILE A N 1
ATOM 9262 C CA . ILE A 1 605 ? 61.006 44.877 14.779 1.00 23.20 605 ILE A CA 1
ATOM 9263 C C . ILE A 1 605 ? 60.653 45.239 13.341 1.00 23.83 605 ILE A C 1
ATOM 9264 O O . ILE A 1 605 ? 60.100 44.423 12.594 1.00 23.49 605 ILE A O 1
ATOM 9280 N N . CYS A 1 606 ? 60.968 46.473 12.930 1.00 26.14 606 CYS A N 1
ATOM 9281 C CA . CYS A 1 606 ? 60.509 46.939 11.624 1.00 27.10 606 CYS A CA 1
ATOM 9282 C C . CYS A 1 606 ? 61.241 46.254 10.478 1.00 27.39 606 CYS A C 1
ATOM 9283 O O . CYS A 1 606 ? 60.577 45.846 9.508 1.00 28.00 606 CYS A O 1
ATOM 9291 N N . PRO A 1 607 ? 62.570 46.099 10.498 1.00 32.53 607 PRO A N 1
ATOM 9292 C CA . PRO A 1 607 ? 63.210 45.347 9.403 1.00 32.71 607 PRO A CA 1
ATOM 9293 C C . PRO A 1 607 ? 62.766 43.898 9.349 1.00 31.72 607 PRO A C 1
ATOM 9294 O O . PRO A 1 607 ? 62.629 43.333 8.257 1.00 32.02 607 PRO A O 1
ATOM 9305 N N . PHE A 1 608 ? 62.545 43.274 10.509 1.00 25.59 608 PHE A N 1
ATOM 9306 C CA . PHE A 1 608 ? 62.006 41.920 10.530 1.00 24.86 608 PHE A CA 1
ATOM 9307 C C . PHE A 1 608 ? 60.653 41.8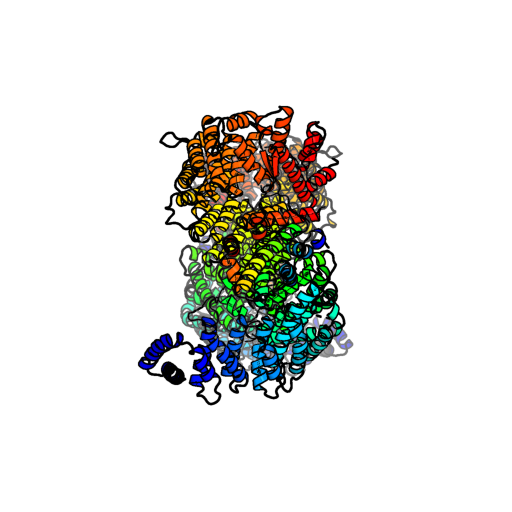68 9.834 1.00 24.94 608 PHE A C 1
ATOM 9308 O O . PHE A 1 608 ? 60.429 41.039 8.944 1.00 24.97 608 PHE A O 1
ATOM 9325 N N . THR A 1 609 ? 59.739 42.762 10.223 1.00 29.22 609 THR A N 1
ATOM 9326 C CA . THR A 1 609 ? 58.386 42.724 9.681 1.00 29.02 609 THR A CA 1
ATOM 9327 C C . THR A 1 609 ? 58.382 43.009 8.186 1.00 30.71 609 THR A C 1
ATOM 9328 O O . THR A 1 609 ? 57.632 42.381 7.430 1.00 31.45 609 THR A O 1
ATOM 9339 N N . ILE A 1 610 ? 59.210 43.956 7.737 1.00 24.42 610 ILE A N 1
ATOM 9340 C CA . ILE A 1 610 ? 59.305 44.228 6.307 1.00 25.50 610 ILE A CA 1
ATOM 9341 C C . ILE A 1 610 ? 59.745 42.972 5.566 1.00 25.57 610 ILE A C 1
ATOM 9342 O O . ILE A 1 610 ? 59.156 42.589 4.548 1.00 26.04 610 ILE A O 1
ATOM 9358 N N . ALA A 1 611 ? 60.783 42.302 6.077 1.00 25.20 611 ALA A N 1
ATOM 9359 C CA . ALA A 1 611 ? 61.276 41.094 5.427 1.00 25.38 611 ALA A CA 1
ATOM 9360 C C . ALA A 1 611 ? 60.190 40.029 5.351 1.00 24.78 611 ALA A C 1
ATOM 9361 O O . ALA A 1 611 ? 60.007 39.393 4.306 1.00 25.40 611 ALA A O 1
ATOM 9368 N N . ILE A 1 612 ? 59.456 39.821 6.448 1.00 31.39 612 ILE A N 1
ATOM 9369 C CA . ILE A 1 612 ? 58.316 38.909 6.415 1.00 30.69 612 ILE A CA 1
ATOM 9370 C C . ILE A 1 612 ? 57.302 39.382 5.384 1.00 31.32 612 ILE A C 1
ATOM 9371 O O . ILE A 1 612 ? 56.824 38.605 4.548 1.00 32.44 612 ILE A O 1
ATOM 9387 N N . PHE A 1 613 ? 56.958 40.671 5.435 1.00 26.60 613 PHE A N 1
ATOM 9388 C CA . PHE A 1 613 ? 55.963 41.233 4.527 1.00 27.17 613 PHE A CA 1
ATOM 9389 C C . PHE A 1 613 ? 56.287 40.894 3.078 1.00 28.96 613 PHE A C 1
ATOM 9390 O O . PHE A 1 613 ? 55.409 40.473 2.314 1.00 29.80 613 PHE A O 1
ATOM 9407 N N . LEU A 1 614 ? 57.552 41.055 2.686 1.00 32.21 614 LEU A N 1
ATOM 9408 C CA . LEU A 1 614 ? 57.943 40.807 1.304 1.00 33.91 614 LEU A CA 1
ATOM 9409 C C . LEU A 1 614 ? 58.096 39.318 1.016 1.00 34.26 614 LEU A C 1
ATOM 9410 O O . LEU A 1 614 ? 57.678 38.844 -0.047 1.00 35.63 614 LEU A O 1
ATOM 9426 N N . LYS A 1 615 ? 58.696 38.567 1.943 1.00 33.25 615 LYS A N 1
ATOM 9427 C CA . LYS A 1 615 ? 58.982 37.160 1.684 1.00 33.52 615 LYS A CA 1
ATOM 9428 C C . LYS A 1 615 ? 57.707 36.368 1.432 1.00 33.70 615 LYS A C 1
ATOM 9429 O O . LYS A 1 615 ? 57.657 35.533 0.520 1.00 34.84 615 LYS A O 1
ATOM 9448 N N . TYR A 1 616 ? 56.669 36.610 2.228 1.00 31.69 616 TYR A N 1
ATOM 9449 C CA . TYR A 1 616 ? 55.368 35.972 2.045 1.00 31.26 616 TYR A CA 1
ATOM 9450 C C . TYR A 1 616 ? 54.376 36.928 1.399 1.00 32.12 616 TYR A C 1
ATOM 9451 O O . TYR A 1 616 ? 53.190 36.944 1.737 1.00 31.41 616 TYR A O 1
ATOM 9469 N N . SER A 1 617 ? 54.857 37.736 0.450 1.00 38.48 617 SER A N 1
ATOM 9470 C CA . SER A 1 617 ? 54.004 38.700 -0.233 1.00 40.14 617 SER A CA 1
ATOM 9471 C C . SER A 1 617 ? 52.824 38.042 -0.932 1.00 40.71 617 SER A C 1
ATOM 9472 O O . SER A 1 617 ? 51.835 38.722 -1.227 1.00 40.80 617 SER A O 1
ATOM 9480 N N . ASN A 1 618 ? 52.907 36.744 -1.212 1.00 54.59 618 ASN A N 1
ATOM 9481 C CA . ASN A 1 618 ? 51.825 36.039 -1.885 1.00 56.18 618 ASN A CA 1
ATOM 9482 C C . ASN A 1 618 ? 50.722 35.600 -0.931 1.00 54.30 618 ASN A C 1
ATOM 9483 O O . ASN A 1 618 ? 49.714 35.049 -1.388 1.00 54.39 618 ASN A O 1
ATOM 9494 N N . ASP A 1 619 ? 50.880 35.838 0.368 1.00 40.96 619 ASP A N 1
ATOM 9495 C CA . ASP A 1 619 ? 49.944 35.353 1.376 1.00 38.63 619 ASP A CA 1
ATOM 9496 C C . ASP A 1 619 ? 49.234 36.522 2.043 1.00 38.37 619 ASP A C 1
ATOM 9497 O O . ASP A 1 619 ? 49.857 37.247 2.835 1.00 38.45 619 ASP A O 1
ATOM 9506 N N . PRO A 1 620 ? 47.946 36.751 1.765 1.00 31.98 620 PRO A N 1
ATOM 9507 C CA . PRO A 1 620 ? 47.260 37.891 2.397 1.00 31.48 620 PRO A CA 1
ATOM 9508 C C . PRO A 1 620 ? 47.205 37.821 3.912 1.00 30.89 620 PRO A C 1
ATOM 9509 O O . PRO A 1 620 ? 47.190 38.871 4.567 1.00 30.87 620 PRO A O 1
ATOM 9520 N N . VAL A 1 621 ? 47.173 36.622 4.495 1.00 32.94 621 VAL A N 1
ATOM 9521 C CA . VAL A 1 621 ? 47.064 36.520 5.946 1.00 31.67 621 VAL A CA 1
ATOM 9522 C C . VAL A 1 621 ? 48.311 37.088 6.610 1.00 30.11 621 VAL A C 1
ATOM 9523 O O . VAL A 1 621 ? 48.223 37.807 7.613 1.00 29.01 621 VAL A O 1
ATOM 9536 N N . VAL A 1 622 ? 49.489 36.787 6.060 1.00 25.17 622 VAL A N 1
ATOM 9537 C CA . VAL A 1 622 ? 50.725 37.332 6.610 1.00 24.59 622 VAL A CA 1
ATOM 9538 C C . VAL A 1 622 ? 50.807 38.831 6.352 1.00 25.52 622 VAL A C 1
ATOM 9539 O O . VAL A 1 622 ? 51.211 39.606 7.228 1.00 24.67 622 VAL A O 1
ATOM 9552 N N . ALA A 1 623 ? 50.437 39.265 5.143 1.00 27.91 623 ALA A N 1
ATOM 9553 C CA . ALA A 1 623 ? 50.446 40.690 4.833 1.00 27.72 623 ALA A CA 1
ATOM 9554 C C . ALA A 1 623 ? 49.609 41.473 5.834 1.00 26.58 623 ALA A C 1
ATOM 9555 O O . ALA A 1 623 ? 50.036 42.525 6.326 1.00 26.97 623 ALA A O 1
ATOM 9562 N N . SER A 1 624 ? 48.420 40.969 6.163 1.00 25.80 624 SER A N 1
ATOM 9563 C CA . SER A 1 624 ? 47.569 41.653 7.126 1.00 25.61 624 SER A CA 1
ATOM 9564 C C . SER A 1 624 ? 48.192 41.655 8.516 1.00 24.58 624 SER A C 1
ATOM 9565 O O . SER A 1 624 ? 48.021 42.620 9.269 1.00 24.51 624 SER A O 1
ATOM 9573 N N . LEU A 1 625 ? 48.912 40.589 8.878 1.00 29.36 625 LEU A N 1
ATOM 9574 C CA . LEU A 1 625 ? 49.591 40.561 10.169 1.00 28.47 625 LEU A CA 1
ATOM 9575 C C . LEU A 1 625 ? 50.787 41.504 10.180 1.00 28.63 625 LEU A C 1
ATOM 9576 O O . LEU A 1 625 ? 51.016 42.214 11.166 1.00 28.73 625 LEU A O 1
ATOM 9592 N N . ALA A 1 626 ? 51.570 41.518 9.099 1.00 25.92 626 ALA A N 1
ATOM 9593 C CA . ALA A 1 626 ? 52.597 42.542 8.958 1.00 26.85 626 ALA A CA 1
ATOM 9594 C C . ALA A 1 626 ? 51.981 43.926 9.092 1.00 28.42 626 ALA A C 1
ATOM 9595 O O . ALA A 1 626 ? 52.531 44.803 9.769 1.00 28.61 626 ALA A O 1
ATOM 9602 N N . GLN A 1 627 ? 50.825 44.135 8.455 1.00 25.78 627 GLN A N 1
ATOM 9603 C CA . GLN A 1 627 ? 50.156 45.428 8.519 1.00 25.96 627 GLN A CA 1
ATOM 9604 C C . GLN A 1 627 ? 49.766 45.781 9.948 1.00 25.28 627 GLN A C 1
ATOM 9605 O O . GLN A 1 627 ? 49.862 46.945 10.353 1.00 25.84 627 GLN A O 1
ATOM 9619 N N . ASP A 1 628 ? 49.321 44.794 10.729 1.00 30.70 628 ASP A N 1
ATOM 9620 C CA . ASP A 1 628 ? 48.938 45.076 12.108 1.00 30.76 628 ASP A CA 1
ATOM 9621 C C . ASP A 1 628 ? 50.133 45.565 12.916 1.00 30.36 628 ASP A C 1
ATOM 9622 O O . ASP A 1 628 ? 50.005 46.484 13.733 1.00 30.92 628 ASP A O 1
ATOM 9631 N N . ILE A 1 629 ? 51.308 44.976 12.689 1.00 22.12 629 ILE A N 1
ATOM 9632 C CA . ILE A 1 629 ? 52.509 45.415 13.393 1.00 21.98 629 ILE A CA 1
ATOM 9633 C C . ILE A 1 629 ? 52.879 46.831 12.968 1.00 23.04 629 ILE A C 1
ATOM 9634 O O . ILE A 1 629 ? 53.133 47.702 13.807 1.00 23.35 629 ILE A O 1
ATOM 9650 N N . PHE A 1 630 ? 52.915 47.082 11.655 1.00 23.74 630 PHE A N 1
ATOM 9651 C CA . PHE A 1 630 ? 53.213 48.423 11.163 1.00 24.85 630 PHE A CA 1
ATOM 9652 C C . PHE A 1 630 ? 52.260 49.451 11.762 1.00 25.44 630 PHE A C 1
ATOM 9653 O O . PHE A 1 630 ? 52.665 50.574 12.084 1.00 26.18 630 PHE A O 1
ATOM 9670 N N . LYS A 1 631 ? 50.986 49.085 11.918 1.00 38.42 631 LYS A N 1
ATOM 9671 C CA . LYS A 1 631 ? 50.024 50.006 12.509 1.00 39.95 631 LYS A CA 1
ATOM 9672 C C . LYS A 1 631 ? 50.400 50.346 13.946 1.00 39.88 631 LYS A C 1
ATOM 9673 O O . LYS A 1 631 ? 50.354 51.515 14.346 1.00 41.14 631 LYS A O 1
ATOM 9692 N N . GLU A 1 632 ? 50.783 49.339 14.737 1.00 33.60 632 GLU A N 1
ATOM 9693 C CA . GLU A 1 632 ? 51.137 49.591 16.130 1.00 33.38 632 GLU A CA 1
ATOM 9694 C C . GLU A 1 632 ? 52.398 50.439 16.244 1.00 33.90 632 GLU A C 1
ATOM 9695 O O . GLU A 1 632 ? 52.525 51.233 17.184 1.00 34.45 632 GLU A O 1
ATOM 9707 N N . LEU A 1 633 ? 53.336 50.294 15.303 1.00 33.01 633 LEU A N 1
ATOM 9708 C CA . LEU A 1 633 ? 54.522 51.144 15.310 1.00 33.87 633 LEU A CA 1
ATOM 9709 C C . LEU A 1 633 ? 54.177 52.564 14.878 1.00 35.25 633 LEU A C 1
ATOM 9710 O O . LEU A 1 633 ? 54.664 53.536 15.466 1.00 36.14 633 LEU A O 1
ATOM 9726 N N . SER A 1 634 ? 53.336 52.701 13.850 1.00 27.44 634 SER A N 1
ATOM 9727 C CA . SER A 1 634 ? 52.947 54.019 13.370 1.00 28.81 634 SER A CA 1
ATOM 9728 C C . SER A 1 634 ? 52.256 54.843 14.447 1.00 29.46 634 SER A C 1
ATOM 9729 O O . SER A 1 634 ? 52.277 56.077 14.375 1.00 30.74 634 SER A O 1
ATOM 9737 N N . GLN A 1 635 ? 51.646 54.197 15.437 1.00 35.67 635 GLN A N 1
ATOM 9738 C CA . GLN A 1 635 ? 50.953 54.898 16.509 1.00 36.30 635 GLN A CA 1
ATOM 9739 C C . GLN A 1 635 ? 51.873 55.291 17.657 1.00 37.22 635 GLN A C 1
ATOM 9740 O O . GLN A 1 635 ? 51.390 55.827 18.660 1.00 37.99 635 GLN A O 1
ATOM 9754 N N . ILE A 1 636 ? 53.173 55.041 17.539 1.00 39.31 636 ILE A N 1
ATOM 9755 C CA . ILE A 1 636 ? 54.153 55.424 18.551 1.00 39.53 636 ILE A CA 1
ATOM 9756 C C . ILE A 1 636 ? 55.040 56.503 17.945 1.00 41.85 636 ILE A C 1
ATOM 9757 O O . ILE A 1 636 ? 55.718 56.268 16.936 1.00 41.62 636 ILE A O 1
ATOM 9773 N N . GLU A 1 637 ? 55.035 57.686 18.565 1.00 58.59 637 GLU A N 1
ATOM 9774 C CA . GLU A 1 637 ? 55.695 58.845 17.973 1.00 60.24 637 GLU A CA 1
ATOM 9775 C C . GLU A 1 637 ? 57.183 58.596 17.765 1.00 59.31 637 GLU A C 1
ATOM 9776 O O . GLU A 1 637 ? 57.728 58.913 16.700 1.00 59.49 637 GLU A O 1
ATOM 9788 N N . ALA A 1 638 ? 57.856 58.019 18.760 1.00 40.12 638 ALA A N 1
ATOM 9789 C CA . ALA A 1 638 ? 59.291 57.787 18.663 1.00 39.00 638 ALA A CA 1
ATOM 9790 C C . ALA A 1 638 ? 59.663 56.779 17.581 1.00 38.41 638 ALA A C 1
ATOM 9791 O O . ALA A 1 638 ? 60.847 56.681 17.237 1.00 38.47 638 ALA A O 1
ATOM 9798 N N . CYS A 1 639 ? 58.697 56.035 17.038 1.00 44.44 639 CYS A N 1
ATOM 9799 C CA . CYS A 1 639 ? 58.975 55.094 15.962 1.00 43.57 639 CYS A CA 1
ATOM 9800 C C . CYS A 1 639 ? 58.860 55.717 14.576 1.00 44.22 639 CYS A C 1
ATOM 9801 O O . CYS A 1 639 ? 59.526 55.255 13.643 1.00 44.61 639 CYS A O 1
ATOM 9809 N N . GLN A 1 640 ? 58.044 56.763 14.427 1.00 34.86 640 GLN A N 1
ATOM 9810 C CA . GLN A 1 640 ? 57.632 57.215 13.100 1.00 35.81 640 GLN A CA 1
ATOM 9811 C C . GLN A 1 640 ? 58.828 57.567 12.223 1.00 35.77 640 GLN A C 1
ATOM 9812 O O . GLN A 1 640 ? 58.912 57.130 11.070 1.00 35.37 640 GLN A O 1
ATOM 9826 N N . GLY A 1 641 ? 59.757 58.362 12.745 1.00 34.10 641 GLY A N 1
ATOM 9827 C CA . GLY A 1 641 ? 60.906 58.780 11.979 1.00 35.04 641 GLY A CA 1
ATOM 9828 C C . GLY A 1 641 ? 61.738 57.613 11.487 1.00 34.14 641 GLY A C 1
ATOM 9829 O O . GLY A 1 641 ? 61.914 57.404 10.281 1.00 34.31 641 GLY A O 1
ATOM 9833 N N . PRO A 1 642 ? 62.274 56.826 12.422 1.00 38.54 642 PRO A N 1
ATOM 9834 C CA . PRO A 1 642 ? 63.108 55.683 12.012 1.00 37.51 642 PRO A CA 1
ATOM 9835 C C . PRO A 1 642 ? 62.389 54.672 11.135 1.00 37.26 642 PRO A C 1
ATOM 9836 O O . PRO A 1 642 ? 62.978 54.187 10.161 1.00 38.77 642 PRO A O 1
ATOM 9847 N N . MET A 1 643 ? 61.136 54.328 11.443 1.00 43.97 643 MET A N 1
ATOM 9848 C CA . MET A 1 643 ? 60.451 53.315 10.645 1.00 43.63 643 MET A CA 1
ATOM 9849 C C . MET A 1 643 ? 60.130 53.830 9.245 1.00 43.98 643 MET A C 1
ATOM 9850 O O . MET A 1 643 ? 60.164 53.066 8.275 1.00 42.61 643 MET A O 1
ATOM 9864 N N . GLN A 1 644 ? 59.786 55.117 9.119 1.00 31.81 644 GLN A N 1
ATOM 9865 C CA . GLN A 1 644 ? 59.383 55.652 7.821 1.00 32.74 644 GLN A CA 1
ATOM 9866 C C . GLN A 1 644 ? 60.544 55.661 6.835 1.00 33.49 644 GLN A C 1
ATOM 9867 O O . GLN A 1 644 ? 60.385 55.270 5.673 1.00 33.66 644 GLN A O 1
ATOM 9881 N N . MET A 1 645 ? 61.724 56.117 7.272 1.00 44.84 645 MET A N 1
ATOM 9882 C CA . MET A 1 645 ? 62.901 56.034 6.412 1.00 46.16 645 MET A CA 1
ATOM 9883 C C . MET A 1 645 ? 63.136 54.601 5.962 1.00 44.62 645 MET A C 1
ATOM 9884 O O . MET A 1 645 ? 63.739 54.361 4.909 1.00 44.62 645 MET A O 1
ATOM 9898 N N . ARG A 1 646 ? 62.658 53.642 6.750 1.00 42.35 646 ARG A N 1
ATOM 9899 C CA . ARG A 1 646 ? 62.785 52.216 6.497 1.00 41.11 646 ARG A CA 1
ATOM 9900 C C . ARG A 1 646 ? 61.659 51.699 5.611 1.00 40.17 646 ARG A C 1
ATOM 9901 O O . ARG A 1 646 ? 61.908 51.052 4.588 1.00 39.69 646 ARG A O 1
ATOM 9922 N N . LEU A 1 647 ? 60.419 52.001 5.986 1.00 34.96 647 LEU A N 1
ATOM 9923 C CA . LEU A 1 647 ? 59.240 51.393 5.388 1.00 34.43 647 LEU A CA 1
ATOM 9924 C C . LEU A 1 647 ? 58.785 52.109 4.125 1.00 35.80 647 LEU A C 1
ATOM 9925 O O . LEU A 1 647 ? 58.347 51.457 3.171 1.00 36.04 647 LEU A O 1
ATOM 9941 N N . ILE A 1 648 ? 58.870 53.441 4.103 1.00 34.13 648 ILE A N 1
ATOM 9942 C CA . ILE A 1 648 ? 58.354 54.192 2.961 1.00 35.34 648 ILE A CA 1
ATOM 9943 C C . ILE A 1 648 ? 59.054 53.796 1.667 1.00 36.04 648 ILE A C 1
ATOM 9944 O O . ILE A 1 648 ? 58.360 53.546 0.667 1.00 36.44 648 ILE A O 1
ATOM 9960 N N . PRO A 1 649 ? 60.386 53.710 1.603 1.00 34.88 649 PRO A N 1
ATOM 9961 C CA . PRO A 1 649 ? 61.020 53.279 0.346 1.00 35.67 649 PRO A CA 1
ATOM 9962 C C . PRO A 1 649 ? 60.532 51.924 -0.131 1.00 34.97 649 PRO A C 1
ATOM 9963 O O . PRO A 1 649 ? 60.446 51.694 -1.344 1.00 35.80 649 PRO A O 1
ATOM 9974 N N . THR A 1 650 ? 60.216 51.013 0.791 1.00 48.46 650 THR A N 1
ATOM 9975 C CA . THR A 1 650 ? 59.736 49.695 0.393 1.00 48.39 650 THR A CA 1
ATOM 9976 C C . THR A 1 650 ? 58.313 49.772 -0.146 1.00 48.12 650 THR A C 1
ATOM 9977 O O . THR A 1 650 ? 58.000 49.158 -1.172 1.00 48.50 650 THR A O 1
ATOM 9988 N N . LEU A 1 651 ? 57.439 50.520 0.532 1.00 32.89 651 LEU A N 1
ATOM 9989 C CA . LEU A 1 651 ? 56.090 50.731 0.017 1.00 33.29 651 LEU A CA 1
ATOM 9990 C C . LEU A 1 651 ? 56.135 51.392 -1.355 1.00 34.85 651 LEU A C 1
ATOM 9991 O O . LEU A 1 651 ? 55.447 50.962 -2.288 1.00 35.38 651 LEU A O 1
ATOM 10007 N N . VAL A 1 652 ? 56.948 52.442 -1.496 1.00 35.72 652 VAL A N 1
ATOM 10008 C CA . VAL A 1 652 ? 57.076 53.115 -2.785 1.00 37.31 652 VAL A CA 1
ATOM 10009 C C . VAL A 1 652 ? 57.518 52.126 -3.854 1.00 37.73 652 VAL A C 1
ATOM 10010 O O . VAL A 1 652 ? 57.006 52.134 -4.979 1.00 38.76 652 VAL A O 1
ATOM 10023 N N . SER A 1 653 ? 58.475 51.259 -3.520 1.00 39.50 653 SER A N 1
ATOM 10024 C CA . SER A 1 653 ? 58.914 50.242 -4.468 1.00 40.69 653 SER A CA 1
ATOM 10025 C C . SER A 1 653 ? 57.747 49.370 -4.910 1.00 39.84 653 SER A C 1
ATOM 10026 O O . SER A 1 653 ? 57.642 49.008 -6.088 1.00 40.42 653 SER A O 1
ATOM 10034 N N . ILE A 1 654 ? 56.853 49.029 -3.979 1.00 37.36 654 ILE A N 1
ATOM 10035 C CA . ILE A 1 654 ? 55.714 48.182 -4.311 1.00 37.21 654 ILE A CA 1
ATOM 10036 C C . ILE A 1 654 ? 54.764 48.908 -5.254 1.00 38.49 654 ILE A C 1
ATOM 10037 O O . ILE A 1 654 ? 54.243 48.317 -6.208 1.00 39.27 654 ILE A O 1
ATOM 10053 N N . MET A 1 655 ? 54.525 50.199 -5.007 1.00 44.34 655 MET A N 1
ATOM 10054 C CA . MET A 1 655 ? 53.543 50.934 -5.797 1.00 46.45 655 MET A CA 1
ATOM 10055 C C . MET A 1 655 ? 54.034 51.200 -7.213 1.00 49.06 655 MET A C 1
ATOM 10056 O O . MET A 1 655 ? 53.217 51.334 -8.132 1.00 51.08 655 MET A O 1
ATOM 10070 N N . GLN A 1 656 ? 55.347 51.274 -7.413 1.00 59.23 656 GLN A N 1
ATOM 10071 C CA . GLN A 1 656 ? 55.904 51.483 -8.741 1.00 60.95 656 GLN A CA 1
ATOM 10072 C C . GLN A 1 656 ? 56.166 50.177 -9.476 1.00 61.80 656 GLN A C 1
ATOM 10073 O O . GLN A 1 656 ? 56.401 50.204 -10.689 1.00 63.40 656 GLN A O 1
ATOM 10087 N N . ALA A 1 657 ? 56.116 49.044 -8.782 1.00 54.07 657 ALA A N 1
ATOM 10088 C CA . ALA A 1 657 ? 56.328 47.762 -9.428 1.00 55.18 657 ALA A CA 1
ATOM 10089 C C . ALA A 1 657 ? 55.203 47.487 -10.426 1.00 56.48 657 ALA A C 1
ATOM 10090 O O . ALA A 1 657 ? 54.080 47.965 -10.252 1.00 56.10 657 ALA A O 1
ATOM 10097 N N . PRO A 1 658 ? 55.483 46.728 -11.486 1.00 69.98 658 PRO A N 1
ATOM 10098 C CA . PRO A 1 658 ? 54.426 46.420 -12.458 1.00 71.23 658 PRO A CA 1
ATOM 10099 C C . PRO A 1 658 ? 53.339 45.566 -11.825 1.00 69.47 658 PRO A C 1
ATOM 10100 O O . PRO A 1 658 ? 53.617 44.671 -11.025 1.00 68.12 658 PRO A O 1
ATOM 10111 N N . ALA A 1 659 ? 52.088 45.851 -12.193 1.00 65.88 659 ALA A N 1
ATOM 10112 C CA . ALA A 1 659 ? 50.964 45.159 -11.570 1.00 65.55 659 ALA A CA 1
ATOM 10113 C C . ALA A 1 659 ? 51.002 43.662 -11.851 1.00 66.04 659 ALA A C 1
ATOM 10114 O O . ALA A 1 659 ? 50.765 42.848 -10.951 1.00 65.33 659 ALA A O 1
ATOM 10121 N N . ASP A 1 660 ? 51.320 43.277 -13.089 1.00 82.91 660 ASP A N 1
ATOM 10122 C CA . ASP A 1 660 ? 51.297 41.869 -13.466 1.00 84.22 660 ASP A CA 1
ATOM 10123 C C . ASP A 1 660 ? 52.448 41.072 -12.867 1.00 82.77 660 ASP A C 1
ATOM 10124 O O . ASP A 1 660 ? 52.467 39.846 -13.018 1.00 83.37 660 ASP A O 1
ATOM 10133 N N . LYS A 1 661 ? 53.385 41.724 -12.175 1.00 66.21 661 LYS A N 1
ATOM 10134 C CA . LYS A 1 661 ? 54.577 41.058 -11.671 1.00 65.19 661 LYS A CA 1
ATOM 10135 C C . LYS A 1 661 ? 54.595 40.874 -10.160 1.00 61.59 661 LYS A C 1
ATOM 10136 O O . LYS A 1 661 ? 55.380 40.056 -9.670 1.00 60.25 661 LYS A O 1
ATOM 10155 N N . ILE A 1 662 ? 53.766 41.600 -9.417 1.00 48.27 662 ILE A N 1
ATOM 10156 C CA . ILE A 1 662 ? 53.699 41.448 -7.964 1.00 45.65 662 ILE A CA 1
ATOM 10157 C C . ILE A 1 662 ? 52.412 40.715 -7.604 1.00 44.80 662 ILE A C 1
ATOM 10158 O O . ILE A 1 662 ? 51.446 40.745 -8.381 1.00 45.79 662 ILE A O 1
ATOM 10174 N N . PRO A 1 663 ? 52.347 40.049 -6.455 1.00 55.64 663 PRO A N 1
ATOM 10175 C CA . PRO A 1 663 ? 51.144 39.279 -6.121 1.00 55.32 663 PRO A CA 1
ATOM 10176 C C . PRO A 1 663 ? 49.939 40.181 -5.901 1.00 56.30 663 PRO A C 1
ATOM 10177 O O . PRO A 1 663 ? 50.055 41.367 -5.586 1.00 56.47 663 PRO A O 1
ATOM 10188 N N . ALA A 1 664 ? 48.761 39.583 -6.068 1.00 64.94 664 ALA A N 1
ATOM 10189 C CA . ALA A 1 664 ? 47.513 40.322 -5.948 1.00 64.79 664 ALA A CA 1
ATOM 10190 C C . ALA A 1 664 ? 47.300 40.785 -4.513 1.00 62.35 664 ALA A C 1
ATOM 10191 O O . ALA A 1 664 ? 47.448 40.005 -3.568 1.00 61.05 664 ALA A O 1
ATOM 10198 N N . GLY A 1 665 ? 46.963 42.064 -4.352 1.00 44.13 665 GLY A N 1
ATOM 10199 C CA . GLY A 1 665 ? 46.662 42.626 -3.058 1.00 41.70 665 GLY A CA 1
ATOM 10200 C C . GLY A 1 665 ? 47.832 43.276 -2.352 1.00 40.50 665 GLY A C 1
ATOM 10201 O O . GLY A 1 665 ? 47.615 44.089 -1.446 1.00 39.93 665 GLY A O 1
ATOM 10205 N N . LEU A 1 666 ? 49.067 42.946 -2.736 1.00 40.06 666 LEU A N 1
ATOM 10206 C CA . LEU A 1 666 ? 50.222 43.535 -2.068 1.00 39.70 666 LEU A CA 1
ATOM 10207 C C . LEU A 1 666 ? 50.236 45.049 -2.229 1.00 40.43 666 LEU A C 1
ATOM 10208 O O . LEU A 1 666 ? 50.520 45.780 -1.273 1.00 39.62 666 LEU A O 1
ATOM 10224 N N . CYS A 1 667 ? 49.940 45.540 -3.434 1.00 42.37 667 CYS A N 1
ATOM 10225 C CA . CYS A 1 667 ? 49.944 46.981 -3.654 1.00 42.98 667 CYS A CA 1
ATOM 10226 C C . CYS A 1 667 ? 48.840 47.660 -2.856 1.00 42.86 667 CYS A C 1
ATOM 10227 O O . CYS A 1 667 ? 49.064 48.714 -2.250 1.00 43.73 667 CYS A O 1
ATOM 10235 N N . ALA A 1 668 ? 47.640 47.073 -2.842 1.00 40.15 668 ALA A N 1
ATOM 10236 C CA . ALA A 1 668 ? 46.540 47.667 -2.090 1.00 40.50 668 ALA A CA 1
ATOM 10237 C C . ALA A 1 668 ? 46.851 47.699 -0.598 1.00 38.26 668 ALA A C 1
ATOM 10238 O O . ALA A 1 668 ? 46.507 48.664 0.095 1.00 37.17 668 ALA A O 1
ATOM 10245 N N . THR A 1 669 ? 47.502 46.652 -0.083 1.00 38.21 669 THR A N 1
ATOM 10246 C CA . THR A 1 669 ? 47.904 46.657 1.319 1.00 36.29 669 THR A CA 1
ATOM 10247 C C . THR A 1 669 ? 49.002 47.684 1.568 1.00 35.04 669 THR A C 1
ATOM 10248 O O . THR A 1 669 ? 49.012 48.350 2.610 1.00 34.00 669 THR A O 1
ATOM 10259 N N . ALA A 1 670 ? 49.937 47.826 0.624 1.00 31.52 670 ALA A N 1
ATOM 10260 C CA . ALA A 1 670 ? 50.982 48.832 0.768 1.00 31.75 670 ALA A CA 1
ATOM 10261 C C . ALA A 1 670 ? 50.380 50.221 0.927 1.00 32.53 670 ALA A C 1
ATOM 10262 O O . ALA A 1 670 ? 50.821 51.004 1.779 1.00 32.30 670 ALA A O 1
ATOM 10269 N N . ILE A 1 671 ? 49.364 50.544 0.122 1.00 33.59 671 ILE A N 1
ATOM 10270 C CA . ILE A 1 671 ? 48.726 51.853 0.223 1.00 34.49 671 ILE A CA 1
ATOM 10271 C C . ILE A 1 671 ? 48.065 52.020 1.586 1.00 33.74 671 ILE A C 1
ATOM 10272 O O . ILE A 1 671 ? 48.173 53.080 2.217 1.00 34.01 671 ILE A O 1
ATOM 10288 N N . ASP A 1 672 ? 47.371 50.984 2.065 1.00 41.93 672 ASP A N 1
ATOM 10289 C CA . ASP A 1 672 ? 46.720 51.082 3.366 1.00 42.42 672 ASP A CA 1
ATOM 10290 C C . ASP A 1 672 ? 47.740 51.291 4.479 1.00 41.28 672 ASP A C 1
ATOM 10291 O O . ASP A 1 672 ? 47.481 52.029 5.437 1.00 41.73 672 ASP A O 1
ATOM 10300 N N . ILE A 1 673 ? 48.902 50.639 4.384 1.00 30.63 673 ILE A N 1
ATOM 10301 C CA . ILE A 1 673 ? 49.953 50.877 5.368 1.00 29.94 673 ILE A CA 1
ATOM 10302 C C . ILE A 1 673 ? 50.391 52.334 5.322 1.00 30.96 673 ILE A C 1
ATOM 10303 O O . ILE A 1 673 ? 50.580 52.977 6.362 1.00 30.85 673 ILE A O 1
ATOM 10319 N N . LEU A 1 674 ? 50.554 52.880 4.113 1.00 32.07 674 LEU A N 1
ATOM 10320 C CA . LEU A 1 674 ? 50.934 54.282 3.970 1.00 33.20 674 LEU A CA 1
ATOM 10321 C C . LEU A 1 674 ? 49.873 55.196 4.567 1.00 33.81 674 LEU A C 1
ATOM 10322 O O . LEU A 1 674 ? 50.192 56.142 5.297 1.00 34.18 674 LEU A O 1
ATOM 10338 N N . THR A 1 675 ? 48.598 54.927 4.268 1.00 34.04 675 THR A N 1
ATOM 10339 C CA . THR A 1 675 ? 47.521 55.733 4.830 1.00 34.73 675 THR A CA 1
ATOM 10340 C C . THR A 1 675 ? 47.607 55.778 6.349 1.00 33.96 675 THR A C 1
ATOM 10341 O O . THR A 1 675 ? 47.397 56.831 6.962 1.00 34.72 675 THR A O 1
ATOM 10352 N N . THR A 1 676 ? 47.914 54.641 6.976 1.00 35.10 676 THR A N 1
ATOM 10353 C CA . THR A 1 676 ? 48.000 54.599 8.430 1.00 34.52 676 THR A CA 1
ATOM 10354 C C . THR A 1 676 ? 49.165 55.442 8.933 1.00 35.20 676 THR A C 1
ATOM 10355 O O . THR A 1 676 ? 49.066 56.082 9.986 1.00 35.60 676 THR A O 1
ATOM 10366 N N . VAL A 1 677 ? 50.273 55.464 8.187 1.00 32.53 677 VAL A N 1
ATOM 10367 C CA . VAL A 1 677 ? 51.403 56.315 8.551 1.00 33.01 677 VAL A CA 1
ATOM 10368 C C . VAL A 1 677 ? 50.991 57.781 8.506 1.00 34.54 677 VAL A C 1
ATOM 10369 O O . VAL A 1 677 ? 51.190 58.533 9.468 1.00 34.97 677 VAL A O 1
ATOM 10382 N N . VAL A 1 678 ? 50.407 58.206 7.382 1.00 35.16 678 VAL A N 1
ATOM 10383 C CA . VAL A 1 678 ? 49.996 59.597 7.228 1.00 36.75 678 VAL A CA 1
ATOM 10384 C C . VAL A 1 678 ? 48.997 59.980 8.310 1.00 36.99 678 VAL A C 1
ATOM 10385 O O . VAL A 1 678 ? 49.097 61.055 8.917 1.00 37.99 678 VAL A O 1
ATOM 10398 N N . ARG A 1 679 ? 48.021 59.111 8.568 1.00 46.34 679 ARG A N 1
ATOM 10399 C CA . ARG A 1 679 ? 46.985 59.415 9.545 1.00 46.68 679 ARG A CA 1
ATOM 10400 C C . ARG A 1 679 ? 47.559 59.646 10.936 1.00 46.14 679 ARG A C 1
ATOM 10401 O O . ARG A 1 679 ? 46.954 60.363 11.742 1.00 45.96 679 ARG A O 1
ATOM 10422 N N . ASN A 1 680 ? 48.716 59.055 11.240 1.00 40.73 680 ASN A N 1
ATOM 10423 C CA . ASN A 1 680 ? 49.268 59.094 12.586 1.00 40.43 680 ASN A CA 1
ATOM 10424 C C . ASN A 1 680 ? 50.452 60.038 12.742 1.00 40.76 680 ASN A C 1
ATOM 10425 O O . ASN A 1 680 ? 50.901 60.253 13.874 1.00 39.67 680 ASN A O 1
ATOM 10436 N N . THR A 1 681 ? 50.970 60.596 11.653 1.00 46.09 681 THR A N 1
ATOM 10437 C CA . THR A 1 681 ? 52.081 61.534 11.723 1.00 48.25 681 THR A CA 1
ATOM 10438 C C . THR A 1 681 ? 51.543 62.958 11.811 1.00 50.88 681 THR A C 1
ATOM 10439 O O . THR A 1 681 ? 50.752 63.383 10.962 1.00 50.82 681 THR A O 1
ATOM 10450 N N . LYS A 1 682 ? 51.966 63.687 12.840 1.00 56.42 682 LYS A N 1
ATOM 10451 C CA . LYS A 1 682 ? 51.550 65.074 12.984 1.00 57.69 682 LYS A CA 1
ATOM 10452 C C . LYS A 1 682 ? 52.241 65.931 11.927 1.00 59.61 682 LYS A C 1
ATOM 10453 O O . LYS A 1 682 ? 53.424 65.726 11.635 1.00 58.44 682 LYS A O 1
ATOM 10472 N N . PRO A 1 683 ? 51.538 66.892 11.334 1.00 62.58 683 PRO A N 1
ATOM 10473 C CA . PRO A 1 683 ? 52.152 67.717 10.289 1.00 63.37 683 PRO A CA 1
ATOM 10474 C C . PRO A 1 683 ? 53.105 68.730 10.894 1.00 63.84 683 PRO A C 1
ATOM 10475 O O . PRO A 1 683 ? 52.967 69.096 12.071 1.00 64.06 683 PRO A O 1
ATOM 10486 N N . PRO A 1 684 ? 54.094 69.208 10.125 1.00 60.03 684 PRO A N 1
ATOM 10487 C CA . PRO A 1 684 ? 54.366 68.834 8.731 1.00 59.91 684 PRO A CA 1
ATOM 10488 C C . PRO A 1 684 ? 54.986 67.450 8.587 1.00 58.28 684 PRO A C 1
ATOM 10489 O O . PRO A 1 684 ? 55.653 66.970 9.503 1.00 57.84 684 PRO A O 1
ATOM 10500 N N . LEU A 1 685 ? 54.746 66.814 7.446 1.00 48.92 685 LEU A N 1
ATOM 10501 C CA . LEU A 1 685 ? 55.296 65.496 7.172 1.00 46.59 685 LEU A CA 1
ATOM 10502 C C . LEU A 1 685 ? 56.672 65.626 6.526 1.00 46.99 685 LEU A C 1
ATOM 10503 O O . LEU A 1 685 ? 56.963 66.607 5.836 1.00 48.10 685 LEU A O 1
ATOM 10519 N N . SER A 1 686 ? 57.515 64.618 6.759 1.00 55.15 686 SER A N 1
ATOM 10520 C CA . SER A 1 686 ? 58.850 64.595 6.171 1.00 55.92 686 SER A CA 1
ATOM 10521 C C . SER A 1 686 ? 58.757 64.783 4.663 1.00 56.47 686 SER A C 1
ATOM 10522 O O . SER A 1 686 ? 57.740 64.495 4.040 1.00 56.15 686 SER A O 1
ATOM 10530 N N . GLN A 1 687 ? 59.846 65.287 4.063 1.00 59.53 687 GLN A N 1
ATOM 10531 C CA . GLN A 1 687 ? 59.903 65.338 2.603 1.00 60.76 687 GLN A CA 1
ATOM 10532 C C . GLN A 1 687 ? 59.835 63.940 2.003 1.00 58.31 687 GLN A C 1
ATOM 10533 O O . GLN A 1 687 ? 59.425 63.782 0.848 1.00 57.96 687 GLN A O 1
ATOM 10547 N N . LEU A 1 688 ? 60.224 62.925 2.778 1.00 55.67 688 LEU A N 1
ATOM 10548 C CA . LEU A 1 688 ? 60.080 61.543 2.343 1.00 53.96 688 LEU A CA 1
ATOM 10549 C C . LEU A 1 688 ? 58.625 61.211 2.046 1.00 52.53 688 LEU A C 1
ATOM 10550 O O . LEU A 1 688 ? 58.319 60.571 1.033 1.00 51.49 688 LEU A O 1
ATOM 10566 N N . LEU A 1 689 ? 57.710 61.642 2.918 1.00 46.61 689 LEU A N 1
ATOM 10567 C CA . LEU A 1 689 ? 56.293 61.374 2.714 1.00 46.38 689 LEU A CA 1
ATOM 10568 C C . LEU A 1 689 ? 55.688 62.257 1.629 1.00 49.08 689 LEU A C 1
ATOM 10569 O O . LEU A 1 689 ? 54.752 61.828 0.943 1.00 49.73 689 LEU A O 1
ATOM 10585 N N . ILE A 1 690 ? 56.192 63.477 1.458 1.00 45.92 690 ILE A N 1
ATOM 10586 C CA . ILE A 1 690 ? 55.579 64.427 0.533 1.00 47.11 690 ILE A CA 1
ATOM 10587 C C . ILE A 1 690 ? 56.154 64.296 -0.872 1.00 47.85 690 ILE A C 1
ATOM 10588 O O . ILE A 1 690 ? 55.410 64.272 -1.855 1.00 48.41 690 ILE A O 1
ATOM 10604 N N . CYS A 1 691 ? 57.477 64.216 -1.001 1.00 48.98 691 CYS A N 1
ATOM 10605 C CA . CYS A 1 691 ? 58.101 64.239 -2.318 1.00 49.98 691 CYS A CA 1
ATOM 10606 C C . CYS A 1 691 ? 58.291 62.858 -2.927 1.00 48.98 691 CYS A C 1
ATOM 10607 O O . CYS A 1 691 ? 58.459 62.759 -4.148 1.00 49.84 691 CYS A O 1
ATOM 10615 N N . GLN A 1 692 ? 58.271 61.798 -2.121 1.00 73.31 692 GLN A N 1
ATOM 10616 C CA . GLN A 1 692 ? 58.406 60.441 -2.631 1.00 72.87 692 GLN A CA 1
ATOM 10617 C C . GLN A 1 692 ? 57.111 59.648 -2.537 1.00 70.37 692 GLN A C 1
ATOM 10618 O O . GLN A 1 692 ? 56.661 59.078 -3.535 1.00 69.86 692 GLN A O 1
ATOM 10632 N N . ALA A 1 693 ? 56.486 59.608 -1.359 1.00 49.70 693 ALA A N 1
ATOM 10633 C CA . ALA A 1 693 ? 55.320 58.751 -1.161 1.00 48.93 693 ALA A CA 1
ATOM 10634 C C . ALA A 1 693 ? 54.091 59.310 -1.869 1.00 49.88 693 ALA A C 1
ATOM 10635 O O . ALA A 1 693 ? 53.458 58.619 -2.677 1.00 49.49 693 ALA A O 1
ATOM 10642 N N . PHE A 1 694 ? 53.731 60.559 -1.573 1.00 43.19 694 PHE A N 1
ATOM 10643 C CA . PHE A 1 694 ? 52.519 61.147 -2.143 1.00 44.24 694 PHE A CA 1
ATOM 10644 C C . PHE A 1 694 ? 52.481 61.065 -3.663 1.00 45.32 694 PHE A C 1
ATOM 10645 O O . PHE A 1 694 ? 51.428 60.704 -4.212 1.00 45.54 694 PHE A O 1
ATOM 10662 N N . PRO A 1 695 ? 53.551 61.384 -4.396 1.00 50.52 695 PRO A N 1
ATOM 10663 C CA . PRO A 1 695 ? 53.491 61.222 -5.859 1.00 51.78 695 PRO A CA 1
ATOM 10664 C C . PRO A 1 695 ? 53.335 59.776 -6.289 1.00 51.39 695 PRO A C 1
ATOM 10665 O O . PRO A 1 695 ? 52.583 59.487 -7.227 1.00 51.99 695 PRO A O 1
ATOM 10676 N N . ALA A 1 696 ? 54.023 58.851 -5.617 1.00 53.43 696 ALA A N 1
ATOM 10677 C CA . ALA A 1 696 ? 53.954 57.450 -6.012 1.00 52.02 696 ALA A CA 1
ATOM 10678 C C . ALA A 1 696 ? 52.540 56.907 -5.856 1.00 50.34 696 ALA A C 1
ATOM 10679 O O . ALA A 1 696 ? 52.062 56.146 -6.705 1.00 49.87 696 ALA A O 1
ATOM 10686 N N . VAL A 1 697 ? 51.853 57.289 -4.777 1.00 42.07 697 VAL A N 1
ATOM 10687 C CA . VAL A 1 697 ? 50.506 56.778 -4.545 1.00 41.66 697 VAL A CA 1
ATOM 10688 C C . VAL A 1 697 ? 49.515 57.427 -5.504 1.00 43.23 697 VAL A C 1
ATOM 10689 O O . VAL A 1 697 ? 48.604 56.765 -6.016 1.00 43.43 697 VAL A O 1
ATOM 10702 N N . ALA A 1 698 ? 49.674 58.725 -5.770 1.00 48.22 698 ALA A N 1
ATOM 10703 C CA . ALA A 1 698 ? 48.824 59.380 -6.759 1.00 49.85 698 ALA A CA 1
ATOM 10704 C C . ALA A 1 698 ? 49.023 58.755 -8.134 1.00 49.64 698 ALA A C 1
ATOM 10705 O O . ALA A 1 698 ? 48.055 58.427 -8.829 1.00 49.87 698 ALA A O 1
ATOM 10712 N N . GLN A 1 699 ? 50.283 58.577 -8.540 1.00 57.60 699 GLN A N 1
ATOM 10713 C CA . GLN A 1 699 ? 50.573 57.945 -9.821 1.00 59.58 699 GLN A CA 1
ATOM 10714 C C . GLN A 1 699 ? 50.062 56.510 -9.854 1.00 58.41 699 GLN A C 1
ATOM 10715 O O . GLN A 1 699 ? 49.505 56.063 -10.863 1.00 59.11 699 GLN A O 1
ATOM 10729 N N . CYS A 1 700 ? 50.245 55.769 -8.758 1.00 54.32 700 CYS A N 1
ATOM 10730 C CA . CYS A 1 700 ? 49.774 54.389 -8.710 1.00 53.54 700 CYS A CA 1
ATOM 10731 C C . CYS A 1 700 ? 48.261 54.322 -8.868 1.00 53.42 700 CYS A C 1
ATOM 10732 O O . CYS A 1 700 ? 47.737 53.430 -9.546 1.00 53.34 700 CYS A O 1
ATOM 10740 N N . THR A 1 701 ? 47.543 55.269 -8.259 1.00 49.42 701 THR A N 1
ATOM 10741 C CA . THR A 1 701 ? 46.089 55.271 -8.338 1.00 50.23 701 THR A CA 1
ATOM 10742 C C . THR A 1 701 ? 45.603 55.659 -9.727 1.00 52.54 701 THR A C 1
ATOM 10743 O O . THR A 1 701 ? 44.565 55.165 -10.181 1.00 52.87 701 THR A O 1
ATOM 10754 N N . LEU A 1 702 ? 46.327 56.546 -10.409 1.00 49.49 702 LEU A N 1
ATOM 10755 C CA . LEU A 1 702 ? 45.926 56.990 -11.736 1.00 51.47 702 LEU A CA 1
ATOM 10756 C C . LEU A 1 702 ? 46.265 55.985 -12.829 1.00 52.05 702 LEU A C 1
ATOM 10757 O O . LEU A 1 702 ? 45.696 56.071 -13.924 1.00 53.70 702 LEU A O 1
ATOM 10773 N N . HIS A 1 703 ? 47.165 55.038 -12.562 1.00 75.94 703 HIS A N 1
ATOM 10774 C CA . HIS A 1 703 ? 47.604 54.080 -13.567 1.00 77.33 703 HIS A CA 1
ATOM 10775 C C . HIS A 1 703 ? 47.118 52.662 -13.304 1.00 76.40 703 HIS A C 1
ATOM 10776 O O . HIS A 1 703 ? 47.440 51.759 -14.084 1.00 77.24 703 HIS A O 1
ATOM 10790 N N . THR A 1 704 ? 46.360 52.437 -12.236 1.00 64.46 704 THR A N 1
ATOM 10791 C CA . THR A 1 704 ? 45.941 51.094 -11.869 1.00 63.28 704 THR A CA 1
ATOM 10792 C C . THR A 1 704 ? 44.606 50.742 -12.513 1.00 63.97 704 THR A C 1
ATOM 10793 O O . THR A 1 704 ? 43.785 51.614 -12.810 1.00 64.56 704 THR A O 1
ATOM 10804 N N . ASP A 1 705 ? 44.404 49.443 -12.735 1.00 75.81 705 ASP A N 1
ATOM 10805 C CA . ASP A 1 705 ? 43.129 48.909 -13.190 1.00 77.64 705 ASP A CA 1
ATOM 10806 C C . ASP A 1 705 ? 42.418 48.107 -12.108 1.00 76.30 705 ASP A C 1
ATOM 10807 O O . ASP A 1 705 ? 41.362 47.524 -12.377 1.00 76.99 705 ASP A O 1
ATOM 10816 N N . ASP A 1 706 ? 42.969 48.062 -10.899 1.00 74.88 706 ASP A N 1
ATOM 10817 C CA . ASP A 1 706 ? 42.412 47.292 -9.795 1.00 72.94 706 ASP A CA 1
ATOM 10818 C C . ASP A 1 706 ? 41.553 48.193 -8.919 1.00 72.11 706 ASP A C 1
ATOM 10819 O O . ASP A 1 706 ? 41.999 49.265 -8.497 1.00 71.38 706 ASP A O 1
ATOM 10828 N N . ASN A 1 707 ? 40.322 47.752 -8.645 1.00 60.45 707 ASN A N 1
ATOM 10829 C CA . ASN A 1 707 ? 39.399 48.565 -7.860 1.00 59.80 707 ASN A CA 1
ATOM 10830 C C . ASN A 1 707 ? 39.883 48.730 -6.425 1.00 58.35 707 ASN A C 1
ATOM 10831 O O . ASN A 1 707 ? 39.729 49.804 -5.833 1.00 58.01 707 ASN A O 1
ATOM 10842 N N . ALA A 1 708 ? 40.473 47.680 -5.846 1.00 51.72 708 ALA A N 1
ATOM 10843 C CA . ALA A 1 708 ? 40.951 47.769 -4.470 1.00 49.87 708 ALA A CA 1
ATOM 10844 C C . ALA A 1 708 ? 42.063 48.804 -4.337 1.00 50.33 708 ALA A C 1
ATOM 10845 O O . ALA A 1 708 ? 42.079 49.589 -3.382 1.00 50.14 708 ALA A O 1
ATOM 10852 N N . THR A 1 709 ? 43.001 48.825 -5.286 1.00 48.11 709 THR A N 1
ATOM 10853 C CA . THR A 1 709 ? 44.076 49.809 -5.240 1.00 49.47 709 THR A CA 1
ATOM 10854 C C . THR A 1 709 ? 43.517 51.221 -5.335 1.00 50.84 709 THR A C 1
ATOM 10855 O O . THR A 1 709 ? 43.830 52.087 -4.509 1.00 51.02 709 THR A O 1
ATOM 10866 N N . MET A 1 710 ? 42.667 51.461 -6.336 1.00 52.56 710 MET A N 1
ATOM 10867 C CA . MET A 1 710 ? 42.079 52.778 -6.545 1.00 52.67 710 MET A CA 1
ATOM 10868 C C . MET A 1 710 ? 41.418 53.298 -5.275 1.00 51.22 710 MET A C 1
ATOM 10869 O O . MET A 1 710 ? 41.691 54.419 -4.831 1.00 50.61 710 MET A O 1
ATOM 10883 N N . GLN A 1 711 ? 40.538 52.490 -4.678 1.00 48.24 711 GLN A N 1
ATOM 10884 C CA . GLN A 1 711 ? 39.829 52.912 -3.474 1.00 47.38 711 GLN A CA 1
ATOM 10885 C C . GLN A 1 711 ? 40.806 53.281 -2.366 1.00 46.40 711 GLN A C 1
ATOM 10886 O O . GLN A 1 711 ? 40.685 54.339 -1.739 1.00 45.55 711 GLN A O 1
ATOM 10900 N N . ASN A 1 712 ? 41.782 52.408 -2.106 1.00 43.08 712 ASN A N 1
ATOM 10901 C CA . ASN A 1 712 ? 42.762 52.684 -1.062 1.00 43.84 712 ASN A CA 1
ATOM 10902 C C . ASN A 1 712 ? 43.607 53.897 -1.419 1.00 44.73 712 ASN A C 1
ATOM 10903 O O . ASN A 1 712 ? 43.963 54.696 -0.545 1.00 45.43 712 ASN A O 1
ATOM 10914 N N . GLY A 1 713 ? 43.942 54.053 -2.702 1.00 44.86 713 GLY A N 1
ATOM 10915 C CA . GLY A 1 713 ? 44.681 55.230 -3.123 1.00 46.18 713 GLY A CA 1
ATOM 10916 C C . GLY A 1 713 ? 43.943 56.519 -2.817 1.00 46.76 713 GLY A C 1
ATOM 10917 O O . GLY A 1 713 ? 44.537 57.486 -2.336 1.00 47.41 713 GLY A O 1
ATOM 10921 N N . GLY A 1 714 ? 42.638 56.550 -3.097 1.00 46.60 714 GLY A N 1
ATOM 10922 C CA . GLY A 1 714 ? 41.851 57.732 -2.789 1.00 47.13 714 GLY A CA 1
ATOM 10923 C C . GLY A 1 714 ? 41.762 58.007 -1.301 1.00 46.46 714 GLY A C 1
ATOM 10924 O O . GLY A 1 714 ? 41.831 59.159 -0.867 1.00 47.17 714 GLY A O 1
ATOM 10928 N N . GLU A 1 715 ? 41.600 56.951 -0.498 1.00 45.12 715 GLU A N 1
ATOM 10929 C CA . GLU A 1 715 ? 41.588 57.124 0.950 1.00 44.47 715 GLU A CA 1
ATOM 10930 C C . GLU A 1 715 ? 42.937 57.614 1.459 1.00 44.96 715 GLU A C 1
ATOM 10931 O O . GLU A 1 715 ? 43.005 58.279 2.499 1.00 44.99 715 GLU A O 1
ATOM 10943 N N . CYS A 1 716 ? 44.019 57.294 0.744 1.00 45.38 716 CYS A N 1
ATOM 10944 C CA . CYS A 1 716 ? 45.341 57.768 1.137 1.00 45.95 716 CYS A CA 1
ATOM 10945 C C . CYS A 1 716 ? 45.495 59.254 0.841 1.00 47.39 716 CYS A C 1
ATOM 10946 O O . CYS A 1 716 ? 45.921 60.031 1.704 1.00 47.75 716 CYS A O 1
ATOM 10954 N N . LEU A 1 717 ? 45.150 59.669 -0.380 1.00 48.29 717 LEU A N 1
ATOM 10955 C CA . LEU A 1 717 ? 45.184 61.088 -0.717 1.00 49.72 717 LEU A CA 1
ATOM 10956 C C . LEU A 1 717 ? 44.243 61.882 0.180 1.00 49.65 717 LEU A C 1
ATOM 10957 O O . LEU A 1 717 ? 44.566 63.000 0.596 1.00 50.56 717 LEU A O 1
ATOM 10973 N N . ARG A 1 718 ? 43.074 61.315 0.494 1.00 48.63 718 ARG A N 1
ATOM 10974 C CA . ARG A 1 718 ? 42.185 61.944 1.465 1.00 48.44 718 ARG A CA 1
ATOM 10975 C C . ARG A 1 718 ? 42.907 62.182 2.785 1.00 48.21 718 ARG A C 1
ATOM 10976 O O . ARG A 1 718 ? 42.719 63.223 3.427 1.00 48.81 718 ARG A O 1
ATOM 10997 N N . ALA A 1 719 ? 43.736 61.226 3.207 1.00 47.39 719 ALA A N 1
ATOM 10998 C CA . ALA A 1 719 ? 44.485 61.386 4.448 1.00 47.18 719 ALA A CA 1
ATOM 10999 C C . ALA A 1 719 ? 45.480 62.534 4.336 1.00 48.60 719 ALA A C 1
ATOM 11000 O O . ALA A 1 719 ? 45.594 63.362 5.249 1.00 49.01 719 ALA A O 1
ATOM 11007 N N . TYR A 1 720 ? 46.211 62.601 3.221 1.00 49.42 720 TYR A N 1
ATOM 11008 C CA . TYR A 1 720 ? 47.119 63.720 2.997 1.00 50.88 720 TYR A CA 1
ATOM 11009 C C . TYR A 1 720 ? 46.374 65.046 3.080 1.00 51.88 720 TYR A C 1
ATOM 11010 O O . TYR A 1 720 ? 46.768 65.950 3.826 1.00 52.57 720 TYR A O 1
ATOM 11028 N N . VAL A 1 721 ? 45.284 65.175 2.319 1.00 57.38 721 VAL A N 1
ATOM 11029 C CA . VAL A 1 721 ? 44.524 66.420 2.297 1.00 57.50 721 VAL A CA 1
ATOM 11030 C C . VAL A 1 721 ? 44.023 66.767 3.692 1.00 56.42 721 VAL A C 1
ATOM 11031 O O . VAL A 1 721 ? 43.990 67.940 4.083 1.00 58.11 721 VAL A O 1
ATOM 11044 N N . SER A 1 722 ? 43.625 65.756 4.464 1.00 51.06 722 SER A N 1
ATOM 11045 C CA . SER A 1 722 ? 43.072 66.000 5.791 1.00 50.57 722 SER A CA 1
ATOM 11046 C C . SER A 1 722 ? 44.138 66.360 6.815 1.00 50.85 722 SER A C 1
ATOM 11047 O O . SER A 1 722 ? 43.847 67.086 7.772 1.00 51.13 722 SER A O 1
ATOM 11055 N N . VAL A 1 723 ? 45.362 65.873 6.642 1.00 50.82 723 VAL A N 1
ATOM 11056 C CA . VAL A 1 723 ? 46.386 66.038 7.669 1.00 50.94 723 VAL A CA 1
ATOM 11057 C C . VAL A 1 723 ? 47.253 67.263 7.410 1.00 52.61 723 VAL A C 1
ATOM 11058 O O . VAL A 1 723 ? 47.586 67.998 8.342 1.00 53.16 723 VAL A O 1
ATOM 11071 N N . THR A 1 724 ? 47.627 67.508 6.149 1.00 54.15 724 THR A N 1
ATOM 11072 C CA . THR A 1 724 ? 48.519 68.621 5.822 1.00 55.80 724 THR A CA 1
ATOM 11073 C C . THR A 1 724 ? 48.126 69.139 4.434 1.00 56.79 724 THR A C 1
ATOM 11074 O O . THR A 1 724 ? 48.767 68.862 3.418 1.00 57.18 724 THR A O 1
ATOM 11085 N N . LEU A 1 725 ? 47.040 69.915 4.396 1.00 56.81 725 LEU A N 1
ATOM 11086 C CA . LEU A 1 725 ? 46.603 70.506 3.138 1.00 57.87 725 LEU A CA 1
ATOM 11087 C C . LEU A 1 725 ? 47.666 71.436 2.570 1.00 59.55 725 LEU A C 1
ATOM 11088 O O . LEU A 1 725 ? 47.907 71.447 1.358 1.00 60.22 725 LEU A O 1
ATOM 11104 N N . GLU A 1 726 ? 48.316 72.221 3.433 1.00 84.35 726 GLU A N 1
ATOM 11105 C CA . GLU A 1 726 ? 49.319 73.174 2.972 1.00 86.66 726 GLU A CA 1
ATOM 11106 C C . GLU A 1 726 ? 50.369 72.491 2.103 1.00 85.87 726 GLU A C 1
ATOM 11107 O O . GLU A 1 726 ? 50.661 72.940 0.988 1.00 86.93 726 GLU A O 1
ATOM 11119 N N . GLN A 1 727 ? 50.951 71.398 2.603 1.00 67.97 727 GLN A N 1
ATOM 11120 C CA . GLN A 1 727 ? 52.039 70.743 1.888 1.00 67.72 727 GLN A CA 1
ATOM 11121 C C . GLN A 1 727 ? 51.570 70.103 0.588 1.00 67.42 727 GLN A C 1
ATOM 11122 O O . GLN A 1 727 ? 52.344 70.025 -0.373 1.00 68.09 727 GLN A O 1
ATOM 11136 N N . VAL A 1 728 ? 50.323 69.634 0.534 1.00 59.32 728 VAL A N 1
ATOM 11137 C CA . VAL A 1 728 ? 49.809 69.080 -0.713 1.00 59.16 728 VAL A CA 1
ATOM 11138 C C . VAL A 1 728 ? 49.686 70.178 -1.762 1.00 60.86 728 VAL A C 1
ATOM 11139 O O . VAL A 1 728 ? 49.947 69.955 -2.949 1.00 61.38 728 VAL A O 1
ATOM 11152 N N . ALA A 1 729 ? 49.302 71.384 -1.340 1.00 61.83 729 ALA A N 1
ATOM 11153 C CA . ALA A 1 729 ? 49.169 72.492 -2.279 1.00 63.54 729 ALA A CA 1
ATOM 11154 C C . ALA A 1 729 ? 50.532 72.987 -2.748 1.00 64.91 729 ALA A C 1
ATOM 11155 O O . ALA A 1 729 ? 50.749 73.195 -3.948 1.00 65.92 729 ALA A O 1
ATOM 11162 N N . GLN A 1 730 ? 51.469 73.170 -1.816 1.00 93.96 730 GLN A N 1
ATOM 11163 C CA . GLN A 1 730 ? 52.761 73.767 -2.133 1.00 95.93 730 GLN A CA 1
ATOM 11164 C C . GLN A 1 730 ? 53.697 72.819 -2.874 1.00 95.18 730 GLN A C 1
ATOM 11165 O O . GLN A 1 730 ? 54.762 73.259 -3.317 1.00 96.70 730 GLN A O 1
ATOM 11179 N N . TRP A 1 731 ? 53.340 71.543 -3.004 1.00 64.56 731 TRP A N 1
ATOM 11180 C CA . TRP A 1 731 ? 54.151 70.602 -3.764 1.00 64.29 731 TRP A CA 1
ATOM 11181 C C . TRP A 1 731 ? 53.799 70.683 -5.242 1.00 65.09 731 TRP A C 1
ATOM 11182 O O . TRP A 1 731 ? 52.637 70.877 -5.607 1.00 65.03 731 TRP A O 1
ATOM 11203 N N . HIS A 1 732 ? 54.813 70.539 -6.094 1.00 73.75 732 HIS A N 1
ATOM 11204 C CA . HIS A 1 732 ? 54.613 70.523 -7.534 1.00 75.29 732 HIS A CA 1
ATOM 11205 C C . HIS A 1 732 ? 55.524 69.479 -8.165 1.00 74.33 732 HIS A C 1
ATOM 11206 O O . HIS A 1 732 ? 56.595 69.165 -7.639 1.00 73.23 732 HIS A O 1
ATOM 11220 N N . ASP A 1 733 ? 55.087 68.953 -9.306 1.00 94.34 733 ASP A N 1
ATOM 11221 C CA . ASP A 1 733 ? 55.931 68.133 -10.159 1.00 96.23 733 ASP A CA 1
ATOM 11222 C C . ASP A 1 733 ? 56.664 69.047 -11.142 1.00 99.97 733 ASP A C 1
ATOM 11223 O O . ASP A 1 733 ? 56.581 70.276 -11.059 1.00 101.39 733 ASP A O 1
ATOM 11232 N N . GLU A 1 734 ? 57.404 68.458 -12.083 1.00 128.20 734 GLU A N 1
ATOM 11233 C CA . GLU A 1 734 ? 58.192 69.263 -13.010 1.00 131.15 734 GLU A CA 1
ATOM 11234 C C . GLU A 1 734 ? 57.312 70.107 -13.927 1.00 132.02 734 GLU A C 1
ATOM 11235 O O . GLU A 1 734 ? 57.753 71.159 -14.405 1.00 133.57 734 GLU A O 1
ATOM 11247 N N . GLN A 1 735 ? 56.077 69.677 -14.177 1.00 101.89 735 GLN A N 1
ATOM 11248 C CA . GLN A 1 735 ? 55.193 70.358 -15.113 1.00 101.99 735 GLN A CA 1
ATOM 11249 C C . GLN A 1 735 ? 54.408 71.511 -14.495 1.00 101.85 735 GLN A C 1
ATOM 11250 O O . GLN A 1 735 ? 53.681 72.199 -15.220 1.00 102.50 735 GLN A O 1
ATOM 11264 N N . GLY A 1 736 ? 54.530 71.740 -13.191 1.00 99.52 736 GLY A N 1
ATOM 11265 C CA . GLY A 1 736 ? 53.766 72.757 -12.511 1.00 99.72 736 GLY A CA 1
ATOM 11266 C C . GLY A 1 736 ? 52.542 72.238 -11.785 1.00 98.21 736 GLY A C 1
ATOM 11267 O O . GLY A 1 736 ? 52.019 72.934 -10.905 1.00 97.97 736 GLY A O 1
ATOM 11271 N N . HIS A 1 737 ? 52.076 71.037 -12.126 1.00 95.41 737 HIS A N 1
ATOM 11272 C CA . HIS A 1 737 ? 50.923 70.457 -11.452 1.00 92.96 737 HIS A CA 1
ATOM 11273 C C . HIS A 1 737 ? 51.207 70.318 -9.962 1.00 90.83 737 HIS A C 1
ATOM 11274 O O . HIS A 1 737 ? 52.233 69.760 -9.563 1.00 90.41 737 HIS A O 1
ATOM 11288 N N . ASN A 1 738 ? 50.289 70.813 -9.137 1.00 76.60 738 ASN A N 1
ATOM 11289 C CA . ASN A 1 738 ? 50.440 70.746 -7.693 1.00 75.19 738 ASN A CA 1
ATOM 11290 C C . ASN A 1 738 ? 49.693 69.530 -7.144 1.00 73.06 738 ASN A C 1
ATOM 11291 O O . ASN A 1 738 ? 49.126 68.723 -7.884 1.00 72.39 738 ASN A O 1
ATOM 11302 N N . GLY A 1 739 ? 49.708 69.393 -5.817 1.00 67.94 739 GLY A N 1
ATOM 11303 C CA . GLY A 1 739 ? 49.096 68.230 -5.196 1.00 66.28 739 GLY A CA 1
ATOM 11304 C C . GLY A 1 739 ? 47.593 68.184 -5.397 1.00 65.56 739 GLY A C 1
ATOM 11305 O O . GLY A 1 739 ? 47.036 67.148 -5.772 1.00 64.41 739 GLY A O 1
ATOM 11309 N N . LEU A 1 740 ? 46.914 69.305 -5.137 1.00 60.85 740 LEU A N 1
ATOM 11310 C CA . LEU A 1 740 ? 45.469 69.344 -5.323 1.00 60.52 740 LEU A CA 1
ATOM 11311 C C . LEU A 1 740 ? 45.090 69.029 -6.762 1.00 60.97 740 LEU A C 1
ATOM 11312 O O . LEU A 1 740 ? 43.978 68.556 -7.023 1.00 60.30 740 LEU A O 1
ATOM 11328 N N . TRP A 1 741 ? 45.997 69.278 -7.709 1.00 67.54 741 TRP A N 1
ATOM 11329 C CA . TRP A 1 741 ? 45.751 68.876 -9.087 1.00 67.97 741 TRP A CA 1
ATOM 11330 C C . TRP A 1 741 ? 45.640 67.361 -9.194 1.00 66.45 741 TRP A C 1
ATOM 11331 O O . TRP A 1 741 ? 44.724 66.837 -9.837 1.00 66.09 741 TRP A O 1
ATOM 11352 N N . TYR A 1 742 ? 46.561 66.636 -8.551 1.00 78.47 742 TYR A N 1
ATOM 11353 C CA . TYR A 1 742 ? 46.529 65.179 -8.612 1.00 76.91 742 TYR A CA 1
ATOM 11354 C C . TYR A 1 742 ? 45.302 64.621 -7.902 1.00 74.24 742 TYR A C 1
ATOM 11355 O O . TYR A 1 742 ? 44.670 63.678 -8.392 1.00 72.85 742 TYR A O 1
ATOM 11373 N N . VAL A 1 743 ? 44.955 65.183 -6.743 1.00 57.04 743 VAL A N 1
ATOM 11374 C CA . VAL A 1 743 ? 43.727 64.780 -6.063 1.00 55.85 743 VAL A CA 1
ATOM 11375 C C . VAL A 1 743 ? 42.536 64.947 -6.997 1.00 56.27 743 VAL A C 1
ATOM 11376 O O . VAL A 1 743 ? 41.683 64.059 -7.112 1.00 55.28 743 VAL A O 1
ATOM 11389 N N . MET A 1 744 ? 42.467 66.087 -7.690 1.00 69.81 744 MET A N 1
ATOM 11390 C CA . MET A 1 744 ? 41.358 66.334 -8.604 1.00 70.51 744 MET A CA 1
ATOM 11391 C C . MET A 1 744 ? 41.328 65.301 -9.722 1.00 69.30 744 MET A C 1
ATOM 11392 O O . MET A 1 744 ? 40.257 64.803 -10.091 1.00 68.73 744 MET A O 1
ATOM 11406 N N . GLN A 1 745 ? 42.495 64.970 -10.281 1.00 64.18 745 GLN A N 1
ATOM 11407 C CA . GLN A 1 745 ? 42.551 63.969 -11.340 1.00 64.04 745 GLN A CA 1
ATOM 11408 C C . GLN A 1 745 ? 42.080 62.611 -10.833 1.00 62.67 745 GLN A C 1
ATOM 11409 O O . GLN A 1 745 ? 41.390 61.877 -11.552 1.00 62.10 745 GLN A O 1
ATOM 11423 N N . VAL A 1 746 ? 42.443 62.258 -9.597 1.00 63.22 746 VAL A N 1
ATOM 11424 C CA . VAL A 1 746 ? 41.995 60.993 -9.022 1.00 61.58 746 VAL A CA 1
ATOM 11425 C C . VAL A 1 746 ? 40.492 61.027 -8.773 1.00 59.95 746 VAL A C 1
ATOM 11426 O O . VAL A 1 746 ? 39.766 60.093 -9.131 1.00 57.92 746 VAL A O 1
ATOM 11439 N N . VAL A 1 747 ? 40.004 62.102 -8.147 1.00 60.42 747 VAL A N 1
ATOM 11440 C CA . VAL A 1 747 ? 38.564 62.267 -7.972 1.00 59.68 747 VAL A CA 1
ATOM 11441 C C . VAL A 1 747 ? 37.856 62.151 -9.312 1.00 61.20 747 VAL A C 1
ATOM 11442 O O . VAL A 1 747 ? 36.727 61.650 -9.390 1.00 60.43 747 VAL A O 1
ATOM 11455 N N . SER A 1 748 ? 38.503 62.607 -10.389 1.00 70.55 748 SER A N 1
ATOM 11456 C CA . SER A 1 748 ? 37.915 62.487 -11.717 1.00 71.29 748 SER A CA 1
ATOM 11457 C C . SER A 1 748 ? 37.858 61.031 -12.165 1.00 70.06 748 SER A C 1
ATOM 11458 O O . SER A 1 748 ? 36.842 60.584 -12.711 1.00 70.14 748 SER A O 1
ATOM 11466 N N . GLN A 1 749 ? 38.938 60.276 -11.949 1.00 85.39 749 GLN A N 1
ATOM 11467 C CA . GLN A 1 749 ? 38.960 58.886 -12.388 1.00 84.59 749 GLN A CA 1
ATOM 11468 C C . GLN A 1 749 ? 38.001 58.025 -11.575 1.00 82.21 749 GLN A C 1
ATOM 11469 O O . GLN A 1 749 ? 37.416 57.077 -12.112 1.00 81.36 749 GLN A O 1
ATOM 11483 N N . LEU A 1 750 ? 37.827 58.330 -10.285 1.00 62.88 750 LEU A N 1
ATOM 11484 C CA . LEU A 1 750 ? 36.938 57.529 -9.452 1.00 61.33 750 LEU A CA 1
ATOM 11485 C C . LEU A 1 750 ? 35.473 57.769 -9.800 1.00 61.84 750 LEU A C 1
ATOM 11486 O O . LEU A 1 750 ? 34.658 56.843 -9.714 1.00 60.52 750 LEU A O 1
ATOM 11502 N N . LEU A 1 751 ? 35.123 58.992 -10.194 1.00 64.60 751 LEU A N 1
ATOM 11503 C CA . LEU A 1 751 ? 33.760 59.334 -10.573 1.00 64.17 751 LEU A CA 1
ATOM 11504 C C . LEU A 1 751 ? 33.489 59.115 -12.056 1.00 66.03 751 LEU A C 1
ATOM 11505 O O . LEU A 1 751 ? 32.426 59.512 -12.544 1.00 67.29 751 LEU A O 1
ATOM 11521 N N . ASP A 1 752 ? 34.412 58.493 -12.773 1.00 77.10 752 ASP A N 1
ATOM 11522 C CA . ASP A 1 752 ? 34.263 58.316 -14.213 1.00 78.83 752 ASP A CA 1
ATOM 11523 C C . ASP A 1 752 ? 33.129 57.341 -14.500 1.00 78.56 752 ASP A C 1
ATOM 11524 O O . ASP A 1 752 ? 33.226 56.167 -14.122 1.00 77.71 752 ASP A O 1
ATOM 11533 N N . PRO A 1 753 ? 32.042 57.769 -15.152 1.00 75.99 753 PRO A N 1
ATOM 11534 C CA . PRO A 1 753 ? 30.943 56.829 -15.433 1.00 75.55 753 PRO A CA 1
ATOM 11535 C C . PRO A 1 753 ? 31.323 55.683 -16.358 1.00 75.49 753 PRO A C 1
ATOM 11536 O O . PRO A 1 753 ? 30.541 54.731 -16.481 1.00 74.43 753 PRO A O 1
ATOM 11547 N N . ARG A 1 754 ? 32.487 55.736 -17.001 1.00 86.00 754 ARG A N 1
ATOM 11548 C CA . ARG A 1 754 ? 32.880 54.718 -17.967 1.00 86.88 754 ARG A CA 1
ATOM 11549 C C . ARG A 1 754 ? 33.543 53.509 -17.320 1.00 85.28 754 ARG A C 1
ATOM 11550 O O . ARG A 1 754 ? 33.597 52.443 -17.945 1.00 84.37 754 ARG A O 1
ATOM 11571 N N . THR A 1 755 ? 34.043 53.650 -16.095 1.00 96.61 755 THR A N 1
ATOM 11572 C CA . THR A 1 755 ? 34.704 52.566 -15.386 1.00 94.94 755 THR A CA 1
ATOM 11573 C C . THR A 1 755 ? 33.695 51.841 -14.495 1.00 92.88 755 THR A C 1
ATOM 11574 O O . THR A 1 755 ? 32.483 52.033 -14.608 1.00 93.37 755 THR A O 1
ATOM 11585 N N . SER A 1 756 ? 34.187 50.989 -13.601 1.00 62.40 756 SER A N 1
ATOM 11586 C CA . SER A 1 756 ? 33.300 50.248 -12.723 1.00 60.37 756 SER A CA 1
ATOM 11587 C C . SER A 1 756 ? 32.559 51.176 -11.761 1.00 60.05 756 SER A C 1
ATOM 11588 O O . SER A 1 756 ? 32.972 52.303 -11.479 1.00 60.74 756 SER A O 1
ATOM 11596 N N . GLU A 1 757 ? 31.434 50.668 -11.261 1.00 75.99 757 GLU A N 1
ATOM 11597 C CA . GLU A 1 757 ? 30.661 51.381 -10.255 1.00 75.77 757 GLU A CA 1
ATOM 11598 C C . GLU A 1 757 ? 31.446 51.531 -8.961 1.00 74.52 757 GLU A C 1
ATOM 11599 O O . GLU A 1 757 ? 31.347 52.558 -8.276 1.00 73.80 757 GLU A O 1
ATOM 11611 N N . PHE A 1 758 ? 32.240 50.521 -8.615 1.00 65.77 758 PHE A N 1
ATOM 11612 C CA . PHE A 1 758 ? 32.914 50.471 -7.326 1.00 64.22 758 PHE A CA 1
ATOM 11613 C C . PHE A 1 758 ? 34.096 51.421 -7.206 1.00 63.95 758 PHE A C 1
ATOM 11614 O O . PHE A 1 758 ? 34.579 51.627 -6.087 1.00 62.40 758 PHE A O 1
ATOM 11631 N N . THR A 1 759 ? 34.562 52.018 -8.302 1.00 60.94 759 THR A N 1
ATOM 11632 C CA . THR A 1 759 ? 35.624 53.010 -8.191 1.00 61.62 759 THR A CA 1
ATOM 11633 C C . THR A 1 759 ? 35.220 54.175 -7.296 1.00 61.01 759 THR A C 1
ATOM 11634 O O . THR A 1 759 ? 36.094 54.879 -6.777 1.00 61.07 759 THR A O 1
ATOM 11645 N N . ALA A 1 760 ? 33.919 54.390 -7.100 1.00 57.02 760 ALA A N 1
ATOM 11646 C CA . ALA A 1 760 ? 33.415 55.482 -6.280 1.00 57.75 760 ALA A CA 1
ATOM 11647 C C . ALA A 1 760 ? 32.959 55.026 -4.899 1.00 56.27 760 ALA A C 1
ATOM 11648 O O . ALA A 1 760 ? 32.286 55.789 -4.198 1.00 56.34 760 ALA A O 1
ATOM 11655 N N . ALA A 1 761 ? 33.321 53.809 -4.485 1.00 48.09 761 ALA A N 1
ATOM 11656 C CA . ALA A 1 761 ? 32.837 53.282 -3.214 1.00 46.10 761 ALA A CA 1
ATOM 11657 C C . ALA A 1 761 ? 33.224 54.161 -2.033 1.00 45.12 761 ALA A C 1
ATOM 11658 O O . ALA A 1 761 ? 32.554 54.110 -0.995 1.00 44.34 761 ALA A O 1
ATOM 11665 N N . PHE A 1 762 ? 34.287 54.959 -2.163 1.00 44.79 762 PHE A N 1
ATOM 11666 C CA . PHE A 1 762 ? 34.725 55.842 -1.093 1.00 45.57 762 PHE A CA 1
ATOM 11667 C C . PHE A 1 762 ? 35.028 57.258 -1.563 1.00 47.67 762 PHE A C 1
ATOM 11668 O O . PHE A 1 762 ? 35.453 58.082 -0.746 1.00 48.11 762 PHE A O 1
ATOM 11685 N N . VAL A 1 763 ? 34.829 57.565 -2.848 1.00 50.12 763 VAL A N 1
ATOM 11686 C CA . VAL A 1 763 ? 35.142 58.900 -3.349 1.00 51.31 763 VAL A CA 1
ATOM 11687 C C . VAL A 1 763 ? 34.342 59.957 -2.603 1.00 51.29 763 VAL A C 1
ATOM 11688 O O . VAL A 1 763 ? 34.774 61.111 -2.492 1.00 52.48 763 VAL A O 1
ATOM 11701 N N . GLY A 1 764 ? 33.162 59.593 -2.093 1.00 46.86 764 GLY A N 1
ATOM 11702 C CA . GLY A 1 764 ? 32.359 60.553 -1.357 1.00 47.23 764 GLY A CA 1
ATOM 11703 C C . GLY A 1 764 ? 33.112 61.182 -0.201 1.00 47.26 764 GLY A C 1
ATOM 11704 O O . GLY A 1 764 ? 32.999 62.386 0.045 1.00 48.19 764 GLY A O 1
ATOM 11708 N N . ARG A 1 765 ? 33.892 60.378 0.523 1.00 56.02 765 ARG A N 1
ATOM 11709 C CA . ARG A 1 765 ? 34.678 60.908 1.631 1.00 56.53 765 ARG A CA 1
ATOM 11710 C C . ARG A 1 765 ? 35.753 61.868 1.136 1.00 56.84 765 ARG A C 1
ATOM 11711 O O . ARG A 1 765 ? 35.988 62.916 1.748 1.00 56.82 765 ARG A O 1
ATOM 11732 N N . LEU A 1 766 ? 36.419 61.523 0.031 1.00 47.76 766 LEU A N 1
ATOM 11733 C CA . LEU A 1 766 ? 37.461 62.389 -0.512 1.00 48.92 766 LEU A CA 1
ATOM 11734 C C . LEU A 1 766 ? 36.891 63.746 -0.901 1.00 50.30 766 LEU A C 1
ATOM 11735 O O . LEU A 1 766 ? 37.432 64.792 -0.522 1.00 51.18 766 LEU A O 1
ATOM 11751 N N . VAL A 1 767 ? 35.788 63.748 -1.652 1.00 50.56 767 VAL A N 1
ATOM 11752 C CA . VAL A 1 767 ? 35.177 65.001 -2.085 1.00 51.91 767 VAL A CA 1
ATOM 11753 C C . VAL A 1 767 ? 34.760 65.835 -0.880 1.00 52.06 767 VAL A C 1
ATOM 11754 O O . VAL A 1 767 ? 35.021 67.042 -0.817 1.00 53.25 767 VAL A O 1
ATOM 11767 N N . SER A 1 768 ? 34.109 65.202 0.099 1.00 50.89 768 SER A N 1
ATOM 11768 C CA . SER A 1 768 ? 33.634 65.936 1.266 1.00 51.00 768 SER A CA 1
ATOM 11769 C C . SER A 1 768 ? 34.795 66.542 2.046 1.00 51.36 768 SER A C 1
ATOM 11770 O O . SER A 1 768 ? 34.697 67.672 2.541 1.00 52.26 768 SER A O 1
ATOM 11778 N N . THR A 1 769 ? 35.901 65.806 2.173 1.00 57.71 769 THR A N 1
ATOM 11779 C CA . THR A 1 769 ? 37.076 66.345 2.852 1.00 57.85 769 THR A CA 1
ATOM 11780 C C . THR A 1 769 ? 37.743 67.432 2.018 1.00 58.71 769 THR A C 1
ATOM 11781 O O . THR A 1 769 ? 38.256 68.415 2.567 1.00 58.92 769 THR A O 1
ATOM 11792 N N . LEU A 1 770 ? 37.759 67.270 0.694 1.00 56.15 770 LEU A N 1
ATOM 11793 C CA . LEU A 1 770 ? 38.348 68.287 -0.173 1.00 57.74 770 LEU A CA 1
ATOM 11794 C C . LEU A 1 770 ? 37.558 69.589 -0.095 1.00 59.48 770 LEU A C 1
ATOM 11795 O O . LEU A 1 770 ? 38.134 70.672 0.065 1.00 61.25 770 LEU A O 1
ATOM 11811 N N . ILE A 1 771 ? 36.228 69.500 -0.194 1.00 59.80 771 ILE A N 1
ATOM 11812 C CA . ILE A 1 771 ? 35.385 70.679 -0.029 1.00 60.88 771 ILE A CA 1
ATOM 11813 C C . ILE A 1 771 ? 35.608 71.305 1.341 1.00 60.95 771 ILE A C 1
ATOM 11814 O O . ILE A 1 771 ? 35.695 72.531 1.476 1.00 62.54 771 ILE A O 1
ATOM 11830 N N . SER A 1 772 ? 35.716 70.471 2.375 1.00 63.66 772 SER A N 1
ATOM 11831 C CA . SER A 1 772 ? 35.827 70.975 3.738 1.00 63.97 772 SER A CA 1
ATOM 11832 C C . SER A 1 772 ? 37.151 71.692 3.965 1.00 65.15 772 SER A C 1
ATOM 11833 O O . SER A 1 772 ? 37.217 72.629 4.772 1.00 65.31 772 SER A O 1
ATOM 11841 N N . LYS A 1 773 ? 38.214 71.253 3.288 1.00 86.04 773 LYS A N 1
ATOM 11842 C CA . LYS A 1 773 ? 39.540 71.833 3.466 1.00 87.27 773 LYS A CA 1
ATOM 11843 C C . LYS A 1 773 ? 39.845 72.918 2.437 1.00 89.50 773 LYS A C 1
ATOM 11844 O O . LYS A 1 773 ? 40.205 74.039 2.793 1.00 91.43 773 LYS A O 1
ATOM 11863 N N . ALA A 1 774 ? 39.741 72.583 1.155 1.00 93.64 774 ALA A N 1
ATOM 11864 C CA . ALA A 1 774 ? 40.014 73.550 0.099 1.00 96.22 774 ALA A CA 1
ATOM 11865 C C . ALA A 1 774 ? 38.691 74.074 -0.443 1.00 97.79 774 ALA A C 1
ATOM 11866 O O . ALA A 1 774 ? 38.118 75.025 0.096 1.00 99.25 774 ALA A O 1
ATOM 11873 N N . GLY A 1 775 ? 38.207 73.467 -1.518 1.00 85.72 775 GLY A N 1
ATOM 11874 C CA . GLY A 1 775 ? 36.907 73.830 -2.035 1.00 86.34 775 GLY A CA 1
ATOM 11875 C C . GLY A 1 775 ? 36.907 75.196 -2.683 1.00 88.72 775 GLY A C 1
ATOM 11876 O O . GLY A 1 775 ? 36.846 75.306 -3.913 1.00 89.25 775 GLY A O 1
ATOM 11880 N N . ARG A 1 776 ? 36.959 76.244 -1.854 1.00 131.81 776 ARG A N 1
ATOM 11881 C CA . ARG A 1 776 ? 37.104 77.600 -2.363 1.00 134.75 776 ARG A CA 1
ATOM 11882 C C . ARG A 1 776 ? 38.280 77.664 -3.326 1.00 135.19 776 ARG A C 1
ATOM 11883 O O . ARG A 1 776 ? 38.148 78.078 -4.483 1.00 136.29 776 ARG A O 1
ATOM 11904 N N . GLU A 1 777 ? 39.449 77.248 -2.843 1.00 98.68 777 GLU A N 1
ATOM 11905 C CA . GLU A 1 777 ? 40.626 77.097 -3.683 1.00 99.05 777 GLU A CA 1
ATOM 11906 C C . GLU A 1 777 ? 40.269 76.209 -4.866 1.00 99.38 777 GLU A C 1
ATOM 11907 O O . GLU A 1 777 ? 39.926 75.037 -4.689 1.00 97.96 777 GLU A O 1
ATOM 11919 N N . LEU A 1 778 ? 40.336 76.765 -6.076 1.00 132.25 778 LEU A N 1
ATOM 11920 C CA . LEU A 1 778 ? 39.827 76.083 -7.265 1.00 132.29 778 LEU A CA 1
ATOM 11921 C C . LEU A 1 778 ? 38.335 75.768 -7.087 1.00 131.12 778 LEU A C 1
ATOM 11922 O O . LEU A 1 778 ? 37.911 74.620 -6.947 1.00 129.41 778 LEU A O 1
ATOM 11938 N N . GLY A 1 779 ? 37.557 76.863 -7.087 1.00 96.10 779 GLY A N 1
ATOM 11939 C CA . GLY A 1 779 ? 36.135 76.775 -6.775 1.00 95.12 779 GLY A CA 1
ATOM 11940 C C . GLY A 1 779 ? 35.229 76.426 -7.933 1.00 94.77 779 GLY A C 1
ATOM 11941 O O . GLY A 1 779 ? 34.141 75.877 -7.719 1.00 93.45 779 GLY A O 1
ATOM 11945 N N . GLU A 1 780 ? 35.634 76.735 -9.169 1.00 101.34 780 GLU A N 1
ATOM 11946 C CA . GLU A 1 780 ? 34.850 76.297 -10.317 1.00 101.37 780 GLU A CA 1
ATOM 11947 C C . GLU A 1 780 ? 34.792 74.780 -10.388 1.00 99.59 780 GLU A C 1
ATOM 11948 O O . GLU A 1 780 ? 33.801 74.212 -10.860 1.00 98.76 780 GLU A O 1
ATOM 11960 N N . ASN A 1 781 ? 35.837 74.110 -9.898 1.00 110.62 781 ASN A N 1
ATOM 11961 C CA . ASN A 1 781 ? 35.903 72.660 -9.981 1.00 109.00 781 ASN A CA 1
ATOM 11962 C C . ASN A 1 781 ? 34.766 72.003 -9.219 1.00 106.45 781 ASN A C 1
ATOM 11963 O O . ASN A 1 781 ? 34.304 70.924 -9.605 1.00 105.52 781 ASN A O 1
ATOM 11974 N N . LEU A 1 782 ? 34.288 72.642 -8.146 1.00 78.99 782 LEU A N 1
ATOM 11975 C CA . LEU A 1 782 ? 33.236 72.043 -7.333 1.00 76.68 782 LEU A CA 1
ATOM 11976 C C . LEU A 1 782 ? 32.063 71.620 -8.208 1.00 76.61 782 LEU A C 1
ATOM 11977 O O . LEU A 1 782 ? 31.621 70.467 -8.159 1.00 75.56 782 LEU A O 1
ATOM 11993 N N . ASP A 1 783 ? 31.547 72.545 -9.021 1.00 73.53 783 ASP A N 1
ATOM 11994 C CA . ASP A 1 783 ? 30.442 72.206 -9.910 1.00 73.25 783 ASP A CA 1
ATOM 11995 C C . ASP A 1 783 ? 30.802 71.014 -10.788 1.00 72.11 783 ASP A C 1
ATOM 11996 O O . ASP A 1 783 ? 30.038 70.047 -10.881 1.00 71.19 783 ASP A O 1
ATOM 12005 N N . GLN A 1 784 ? 31.986 71.045 -11.406 1.00 104.17 784 GLN A N 1
ATOM 12006 C CA . GLN A 1 784 ? 32.384 69.956 -12.290 1.00 104.96 784 GLN A CA 1
ATOM 12007 C C . GLN A 1 784 ? 32.430 68.625 -11.552 1.00 102.44 784 GLN A C 1
ATOM 12008 O O . GLN A 1 784 ? 32.193 67.573 -12.156 1.00 101.71 784 GLN A O 1
ATOM 12022 N N . ILE A 1 785 ? 32.736 68.645 -10.253 1.00 77.13 785 ILE A N 1
ATOM 12023 C CA . ILE A 1 785 ? 32.722 67.411 -9.474 1.00 74.80 785 ILE A CA 1
ATOM 12024 C C . ILE A 1 785 ? 31.287 66.956 -9.235 1.00 72.77 785 ILE A C 1
ATOM 12025 O O . ILE A 1 785 ? 30.964 65.770 -9.376 1.00 71.66 785 ILE A O 1
ATOM 12041 N N . LEU A 1 786 ? 30.402 67.888 -8.865 1.00 58.29 786 LEU A N 1
ATOM 12042 C CA . LEU A 1 786 ? 29.009 67.527 -8.625 1.00 57.70 786 LEU A CA 1
ATOM 12043 C C . LEU A 1 786 ? 28.360 66.973 -9.886 1.00 57.94 786 LEU A C 1
ATOM 12044 O O . LEU A 1 786 ? 27.613 65.990 -9.826 1.00 56.92 786 LEU A O 1
ATOM 12060 N N . ARG A 1 787 ? 28.631 67.587 -11.041 1.00 70.04 787 ARG A N 1
ATOM 12061 C CA . ARG A 1 787 ? 28.122 67.037 -12.292 1.00 70.86 787 ARG A CA 1
ATOM 12062 C C . ARG A 1 787 ? 28.659 65.629 -12.511 1.00 69.15 787 ARG A C 1
ATOM 12063 O O . ARG A 1 787 ? 27.953 64.759 -13.036 1.00 68.68 787 ARG A O 1
ATOM 12084 N N . ALA A 1 788 ? 29.910 65.385 -12.107 1.00 57.96 788 ALA A N 1
ATOM 12085 C CA . ALA A 1 788 ? 30.481 64.049 -12.217 1.00 56.81 788 ALA A CA 1
ATOM 12086 C C . ALA A 1 788 ? 29.826 63.091 -11.231 1.00 55.22 788 ALA A C 1
ATOM 12087 O O . ALA A 1 788 ? 29.589 61.923 -11.559 1.00 54.39 788 ALA A O 1
ATOM 12094 N N . ILE A 1 789 ? 29.530 63.565 -10.018 1.00 54.83 789 ILE A N 1
ATOM 12095 C CA . ILE A 1 789 ? 28.828 62.733 -9.045 1.00 53.42 789 ILE A CA 1
ATOM 12096 C C . ILE A 1 789 ? 27.471 62.313 -9.594 1.00 53.37 789 ILE A C 1
ATOM 12097 O O . ILE A 1 789 ? 27.109 61.131 -9.570 1.00 52.32 789 ILE A O 1
ATOM 12113 N N . LEU A 1 790 ? 26.696 63.279 -10.094 1.00 55.53 790 LEU A N 1
ATOM 12114 C CA . LEU A 1 790 ? 25.392 62.963 -10.666 1.00 55.63 790 LEU A CA 1
ATOM 12115 C C . LEU A 1 790 ? 25.525 61.931 -11.779 1.00 55.48 790 LEU A C 1
ATOM 12116 O O . LEU A 1 790 ? 24.833 60.906 -11.781 1.00 54.61 790 LEU A O 1
ATOM 12132 N N . SER A 1 791 ? 26.420 62.186 -12.737 1.00 63.98 791 SER A N 1
ATOM 12133 C CA . SER A 1 791 ? 26.627 61.243 -13.828 1.00 64.72 791 SER A CA 1
ATOM 12134 C C . SER A 1 791 ? 27.039 59.876 -13.301 1.00 63.13 791 SER A C 1
ATOM 12135 O O . SER A 1 791 ? 26.757 58.853 -13.935 1.00 62.13 791 SER A O 1
ATOM 12143 N N . LYS A 1 792 ? 27.711 59.839 -12.148 1.00 61.31 792 LYS A N 1
ATOM 12144 C CA . LYS A 1 792 ? 28.140 58.574 -11.562 1.00 59.61 792 LYS A CA 1
ATOM 12145 C C . LYS A 1 792 ? 26.996 57.881 -10.831 1.00 57.43 792 LYS A C 1
ATOM 12146 O O . LYS A 1 792 ? 26.909 56.648 -10.842 1.00 55.97 792 LYS A O 1
ATOM 12165 N N . MET A 1 793 ? 26.114 58.651 -10.188 1.00 50.66 793 MET A N 1
ATOM 12166 C CA . MET A 1 793 ? 24.940 58.060 -9.554 1.00 49.78 793 MET A CA 1
ATOM 12167 C C . MET A 1 793 ? 24.053 57.357 -10.572 1.00 49.93 793 MET A C 1
ATOM 12168 O O . MET A 1 793 ? 23.434 56.334 -10.254 1.00 48.96 793 MET A O 1
ATOM 12182 N N . GLN A 1 794 ? 23.976 57.886 -11.796 1.00 67.92 794 GLN A N 1
ATOM 12183 C CA . GLN A 1 794 ? 23.180 57.243 -12.836 1.00 69.65 794 GLN A CA 1
ATOM 12184 C C . GLN A 1 794 ? 23.696 55.842 -13.130 1.00 68.62 794 GLN A C 1
ATOM 12185 O O . GLN A 1 794 ? 22.907 54.907 -13.309 1.00 68.91 794 GLN A O 1
ATOM 12199 N N . GLN A 1 795 ? 25.018 55.676 -13.186 1.00 82.75 795 GLN A N 1
ATOM 12200 C CA . GLN A 1 795 ? 25.592 54.358 -13.427 1.00 82.29 795 GLN A CA 1
ATOM 12201 C C . GLN A 1 795 ? 25.509 53.466 -12.195 1.00 79.70 795 GLN A C 1
ATOM 12202 O O . GLN A 1 795 ? 25.356 52.247 -12.329 1.00 79.42 795 GLN A O 1
ATOM 12216 N N . ALA A 1 796 ? 25.607 54.044 -11.001 1.00 69.59 796 ALA A N 1
ATOM 12217 C CA . ALA A 1 796 ? 25.713 53.245 -9.791 1.00 67.35 796 ALA A CA 1
ATOM 12218 C C . ALA A 1 796 ? 24.377 52.605 -9.439 1.00 67.01 796 ALA A C 1
ATOM 12219 O O . ALA A 1 796 ? 23.324 53.244 -9.485 1.00 68.09 796 ALA A O 1
ATOM 12226 N N . GLU A 1 797 ? 24.434 51.317 -9.084 1.00 100.35 797 GLU A N 1
ATOM 12227 C CA . GLU A 1 797 ? 23.278 50.564 -8.620 1.00 100.27 797 GLU A CA 1
ATOM 12228 C C . GLU A 1 797 ? 23.425 50.054 -7.193 1.00 99.11 797 GLU A C 1
ATOM 12229 O O . GLU A 1 797 ? 22.410 49.736 -6.564 1.00 99.25 797 GLU A O 1
ATOM 12241 N N . THR A 1 798 ? 24.652 49.956 -6.679 1.00 62.84 798 THR A N 1
ATOM 12242 C CA . THR A 1 798 ? 24.923 49.373 -5.372 1.00 60.53 798 THR A CA 1
ATOM 12243 C C . THR A 1 798 ? 24.733 50.404 -4.267 1.00 59.70 798 THR A C 1
ATOM 12244 O O . THR A 1 798 ? 25.001 51.596 -4.446 1.00 60.83 798 THR A O 1
ATOM 12255 N N . LEU A 1 799 ? 24.276 49.929 -3.104 1.00 46.75 799 LEU A N 1
ATOM 12256 C CA . LEU A 1 799 ? 23.996 50.839 -1.999 1.00 46.49 799 LEU A CA 1
ATOM 12257 C C . LEU A 1 799 ? 25.261 51.556 -1.546 1.00 47.55 799 LEU A C 1
ATOM 12258 O O . LEU A 1 799 ? 25.285 52.787 -1.432 1.00 48.81 799 LEU A O 1
ATOM 12274 N N . SER A 1 800 ? 26.324 50.796 -1.265 1.00 51.84 800 SER A N 1
ATOM 12275 C CA . SER A 1 800 ? 27.539 51.388 -0.717 1.00 51.94 800 SER A CA 1
ATOM 12276 C C . SER A 1 800 ? 28.021 52.540 -1.587 1.00 51.84 800 SER A C 1
ATOM 12277 O O . SER A 1 800 ? 28.348 53.621 -1.086 1.00 52.53 800 SER A O 1
ATOM 12285 N N . VAL A 1 801 ? 28.062 52.325 -2.903 1.00 41.54 801 VAL A N 1
ATOM 12286 C CA . VAL A 1 801 ? 28.487 53.381 -3.816 1.00 42.78 801 VAL A CA 1
ATOM 12287 C C . VAL A 1 801 ? 27.522 54.558 -3.749 1.00 43.57 801 VAL A C 1
ATOM 12288 O O . VAL A 1 801 ? 27.930 55.710 -3.560 1.00 44.32 801 VAL A O 1
ATOM 12301 N N . MET A 1 802 ? 26.223 54.283 -3.898 1.00 48.71 802 MET A N 1
ATOM 12302 C CA . MET A 1 802 ? 25.234 55.355 -3.888 1.00 49.93 802 MET A CA 1
ATOM 12303 C C . MET A 1 802 ? 25.300 56.154 -2.593 1.00 49.34 802 MET A C 1
ATOM 12304 O O . MET A 1 802 ? 25.215 57.388 -2.612 1.00 51.26 802 MET A O 1
ATOM 12318 N N . GLN A 1 803 ? 25.454 55.471 -1.456 1.00 43.00 803 GLN A N 1
ATOM 12319 C CA . GLN A 1 803 ? 25.568 56.181 -0.187 1.00 42.88 803 GLN A CA 1
ATOM 12320 C C . GLN A 1 803 ? 26.787 57.095 -0.181 1.00 43.58 803 GLN A C 1
ATOM 12321 O O . GLN A 1 803 ? 26.709 58.241 0.275 1.00 44.26 803 GLN A O 1
ATOM 12335 N N . SER A 1 804 ? 27.924 56.608 -0.683 1.00 43.48 804 SER A N 1
ATOM 12336 C CA . SER A 1 804 ? 29.120 57.441 -0.730 1.00 44.19 804 SER A CA 1
ATOM 12337 C C . SER A 1 804 ? 28.861 58.719 -1.517 1.00 45.60 804 SER A C 1
ATOM 12338 O O . SER A 1 804 ? 29.238 59.814 -1.080 1.00 46.30 804 SER A O 1
ATOM 12346 N N . LEU A 1 805 ? 28.201 58.601 -2.668 1.00 46.10 805 LEU A N 1
ATOM 12347 C CA . LEU A 1 805 ? 27.916 59.772 -3.487 1.00 47.50 805 LEU A CA 1
ATOM 12348 C C . LEU A 1 805 ? 26.859 60.656 -2.838 1.00 47.87 805 LEU A C 1
ATOM 12349 O O . LEU A 1 805 ? 27.061 61.864 -2.671 1.00 48.82 805 LEU A O 1
ATOM 12365 N N . ILE A 1 806 ? 25.719 60.069 -2.464 1.00 47.16 806 ILE A N 1
ATOM 12366 C CA . ILE A 1 806 ? 24.629 60.858 -1.899 1.00 47.52 806 ILE A CA 1
ATOM 12367 C C . ILE A 1 806 ? 25.080 61.583 -0.642 1.00 47.49 806 ILE A C 1
ATOM 12368 O O . ILE A 1 806 ? 24.561 62.658 -0.315 1.00 48.26 806 ILE A O 1
ATOM 12384 N N . MET A 1 807 ? 26.047 61.020 0.084 1.00 46.65 807 MET A N 1
ATOM 12385 C CA . MET A 1 807 ? 26.526 61.669 1.296 1.00 46.62 807 MET A CA 1
ATOM 12386 C C . MET A 1 807 ? 27.223 62.991 1.001 1.00 47.95 807 MET A C 1
ATOM 12387 O O . MET A 1 807 ? 27.278 63.854 1.883 1.00 48.32 807 MET A O 1
ATOM 12401 N N . VAL A 1 808 ? 27.755 63.170 -0.211 1.00 50.48 808 VAL A N 1
ATOM 12402 C CA . VAL A 1 808 ? 28.343 64.457 -0.579 1.00 52.77 808 VAL A CA 1
ATOM 12403 C C . VAL A 1 808 ? 27.302 65.562 -0.457 1.00 54.68 808 VAL A C 1
ATOM 12404 O O . VAL A 1 808 ? 27.534 66.594 0.183 1.00 56.36 808 VAL A O 1
ATOM 12417 N N . PHE A 1 809 ? 26.134 65.360 -1.074 1.00 51.15 809 PHE A N 1
ATOM 12418 C CA . PHE A 1 809 ? 25.065 66.346 -0.975 1.00 52.03 809 PHE A CA 1
ATOM 12419 C C . PHE A 1 809 ? 24.508 66.424 0.439 1.00 51.38 809 PHE A C 1
ATOM 12420 O O . PHE A 1 809 ? 24.084 67.498 0.878 1.00 52.21 809 PHE A O 1
ATOM 12437 N N . ALA A 1 810 ? 24.502 65.304 1.166 1.00 54.19 810 ALA A N 1
ATOM 12438 C CA . ALA A 1 810 ? 24.052 65.329 2.553 1.00 53.81 810 ALA A CA 1
ATOM 12439 C C . ALA A 1 810 ? 24.937 66.237 3.399 1.00 55.02 810 ALA A C 1
ATOM 12440 O O . ALA A 1 810 ? 24.445 66.942 4.288 1.00 55.51 810 ALA A O 1
ATOM 12447 N N . HIS A 1 811 ? 26.248 66.228 3.145 1.00 68.80 811 HIS A N 1
ATOM 12448 C CA . HIS A 1 811 ? 27.146 67.115 3.878 1.00 70.45 811 HIS A CA 1
ATOM 12449 C C . HIS A 1 811 ? 26.908 68.572 3.503 1.00 70.87 811 HIS A C 1
ATOM 12450 O O . HIS A 1 811 ? 26.957 69.457 4.365 1.00 71.82 811 HIS A O 1
ATOM 12464 N N . LEU A 1 812 ? 26.658 68.843 2.220 1.00 52.99 812 LEU A N 1
ATOM 12465 C CA . LEU A 1 812 ? 26.451 70.214 1.770 1.00 54.62 812 LEU A CA 1
ATOM 12466 C C . LEU A 1 812 ? 25.169 70.820 2.324 1.00 54.96 812 LEU A C 1
ATOM 12467 O O . LEU A 1 812 ? 25.027 72.047 2.313 1.00 56.29 812 LEU A O 1
ATOM 12483 N N . VAL A 1 813 ? 24.231 69.996 2.799 1.00 67.42 813 VAL A N 1
ATOM 12484 C CA . VAL A 1 813 ? 23.009 70.526 3.401 1.00 67.83 813 VAL A CA 1
ATOM 12485 C C . VAL A 1 813 ? 23.327 71.302 4.672 1.00 68.65 813 VAL A C 1
ATOM 12486 O O . VAL A 1 813 ? 22.583 72.216 5.052 1.00 70.17 813 VAL A O 1
ATOM 12499 N N . HIS A 1 814 ? 24.427 70.964 5.347 1.00 63.96 814 HIS A N 1
ATOM 12500 C CA . HIS A 1 814 ? 24.782 71.632 6.591 1.00 65.47 814 HIS A CA 1
ATOM 12501 C C . HIS A 1 814 ? 25.606 72.898 6.390 1.00 66.55 814 HIS A C 1
ATOM 12502 O O . HIS A 1 814 ? 25.698 73.710 7.318 1.00 66.65 814 HIS A O 1
ATOM 12516 N N . THR A 1 815 ? 26.196 73.087 5.213 1.00 74.54 815 THR A N 1
ATOM 12517 C CA . THR A 1 815 ? 27.143 74.173 4.991 1.00 75.86 815 THR A CA 1
ATOM 12518 C C . THR A 1 815 ? 26.710 75.143 3.906 1.00 77.23 815 THR A C 1
ATOM 12519 O O . THR A 1 815 ? 26.898 76.352 4.058 1.00 78.80 815 THR A O 1
ATOM 12530 N N . GLN A 1 816 ? 26.126 74.647 2.815 1.00 67.34 816 GLN A N 1
ATOM 12531 C CA . GLN A 1 816 ? 25.737 75.481 1.685 1.00 68.37 816 GLN A CA 1
ATOM 12532 C C . GLN A 1 816 ? 24.356 75.040 1.193 1.00 66.87 816 GLN A C 1
ATOM 12533 O O . GLN A 1 816 ? 24.160 74.659 0.043 1.00 66.05 816 GLN A O 1
ATOM 12547 N N . LEU A 1 817 ? 23.370 75.108 2.090 1.00 62.43 817 LEU A N 1
ATOM 12548 C CA . LEU A 1 817 ? 22.030 74.637 1.759 1.00 62.02 817 LEU A CA 1
ATOM 12549 C C . LEU A 1 817 ? 21.464 75.365 0.546 1.00 64.31 817 LEU A C 1
ATOM 12550 O O . LEU A 1 817 ? 21.034 74.732 -0.426 1.00 63.89 817 LEU A O 1
ATOM 12566 N N . GLU A 1 818 ? 21.453 76.702 0.582 1.00 75.20 818 GLU A N 1
ATOM 12567 C CA A GLU A 1 818 ? 20.816 77.450 -0.499 0.53 76.79 818 GLU A CA 1
ATOM 12568 C CA B GLU A 1 818 ? 20.817 77.449 -0.500 0.47 76.79 818 GLU A CA 1
ATOM 12569 C C . GLU A 1 818 ? 21.602 77.345 -1.799 1.00 75.81 818 GLU A C 1
ATOM 12570 O O . GLU A 1 818 ? 20.986 77.100 -2.851 1.00 75.11 818 GLU A O 1
ATOM 12593 N N . PRO A 1 819 ? 22.928 77.515 -1.819 1.00 70.03 819 PRO A N 1
ATOM 12594 C CA . PRO A 1 819 ? 23.653 77.308 -3.084 1.00 70.53 819 PRO A CA 1
ATOM 12595 C C . PRO A 1 819 ? 23.434 75.922 -3.666 1.00 69.32 819 PRO A C 1
ATOM 12596 O O . PRO A 1 819 ? 23.392 75.770 -4.894 1.00 69.52 819 PRO A O 1
ATOM 12607 N N . LEU A 1 820 ? 23.298 74.904 -2.813 1.00 62.03 820 LEU A N 1
ATOM 12608 C CA . LEU A 1 820 ? 23.068 73.546 -3.296 1.00 60.75 820 LEU A CA 1
ATOM 12609 C C . LEU A 1 820 ? 21.751 73.452 -4.055 1.00 61.08 820 LEU A C 1
ATOM 12610 O O . LEU A 1 820 ? 21.712 72.993 -5.203 1.00 61.23 820 LEU A O 1
ATOM 12626 N N . LEU A 1 821 ? 20.655 73.878 -3.423 1.00 61.21 821 LEU A N 1
ATOM 12627 C CA . LEU A 1 821 ? 19.357 73.859 -4.089 1.00 61.59 821 LEU A CA 1
ATOM 12628 C C . LEU A 1 821 ? 19.391 74.688 -5.364 1.00 63.27 821 LEU A C 1
ATOM 12629 O O . LEU A 1 821 ? 18.853 74.276 -6.399 1.00 63.45 821 LEU A O 1
ATOM 12645 N N . GLU A 1 822 ? 20.022 75.862 -5.309 1.00 73.51 822 GLU A N 1
ATOM 12646 C CA . GLU A 1 822 ? 20.205 76.668 -6.509 1.00 76.03 822 GLU A CA 1
ATOM 12647 C C . GLU A 1 822 ? 20.945 75.883 -7.584 1.00 74.91 822 GLU A C 1
ATOM 12648 O O . GLU A 1 822 ? 20.490 75.795 -8.730 1.00 75.51 822 GLU A O 1
ATOM 12660 N N . PHE A 1 823 ? 22.082 75.285 -7.223 1.00 65.03 823 PHE A N 1
ATOM 12661 C CA . PHE A 1 823 ? 22.886 74.569 -8.206 1.00 64.82 823 PHE A CA 1
ATOM 12662 C C . PHE A 1 823 ? 22.121 73.390 -8.793 1.00 63.88 823 PHE A C 1
ATOM 12663 O O . PHE A 1 823 ? 22.128 73.174 -10.010 1.00 64.44 823 PHE A O 1
ATOM 12680 N N . LEU A 1 824 ? 21.453 72.612 -7.938 1.00 62.49 824 LEU A N 1
ATOM 12681 C CA . LEU A 1 824 ? 20.831 71.374 -8.395 1.00 61.46 824 LEU A CA 1
ATOM 12682 C C . LEU A 1 824 ? 19.595 71.637 -9.246 1.00 62.34 824 LEU A C 1
ATOM 12683 O O . LEU A 1 824 ? 19.255 70.817 -10.106 1.00 62.07 824 LEU A O 1
ATOM 12699 N N . CYS A 1 825 ? 18.915 72.762 -9.033 1.00 66.78 825 CYS A N 1
ATOM 12700 C CA . CYS A 1 825 ? 17.808 73.139 -9.902 1.00 68.82 825 CYS A CA 1
ATOM 12701 C C . CYS A 1 825 ? 18.270 73.749 -11.219 1.00 70.60 825 CYS A C 1
ATOM 12702 O O . CYS A 1 825 ? 17.435 73.992 -12.098 1.00 70.79 825 CYS A O 1
ATOM 12710 N N . SER A 1 826 ? 19.568 73.995 -11.377 1.00 83.43 826 SER A N 1
ATOM 12711 C CA . SER A 1 826 ? 20.095 74.715 -12.527 1.00 84.72 826 SER A CA 1
ATOM 12712 C C . SER A 1 826 ? 20.563 73.802 -13.657 1.00 83.24 826 SER A C 1
ATOM 12713 O O . SER A 1 826 ? 21.129 74.298 -14.635 1.00 84.64 826 SER A O 1
ATOM 12721 N N . LEU A 1 827 ? 20.346 72.496 -13.554 1.00 67.68 827 LEU A N 1
ATOM 12722 C CA . LEU A 1 827 ? 20.722 71.583 -14.622 1.00 67.47 827 LEU A CA 1
ATOM 12723 C C . LEU A 1 827 ? 19.793 70.381 -14.582 1.00 66.22 827 LEU A C 1
ATOM 12724 O O . LEU A 1 827 ? 19.145 70.126 -13.560 1.00 65.24 827 LEU A O 1
ATOM 12740 N N . PRO A 1 828 ? 19.705 69.619 -15.678 1.00 86.83 828 PRO A N 1
ATOM 12741 C CA . PRO A 1 828 ? 18.773 68.486 -15.711 1.00 87.03 828 PRO A CA 1
ATOM 12742 C C . PRO A 1 828 ? 19.387 67.206 -15.170 1.00 86.18 828 PRO A C 1
ATOM 12743 O O . PRO A 1 828 ? 18.671 66.303 -14.726 1.00 84.88 828 PRO A O 1
ATOM 12754 N N . GLY A 1 829 ? 20.713 67.113 -15.217 1.00 97.62 829 GLY A N 1
ATOM 12755 C CA . GLY A 1 829 ? 21.393 65.907 -14.813 1.00 96.22 829 GLY A CA 1
ATOM 12756 C C . GLY A 1 829 ? 21.110 64.792 -15.797 1.00 95.47 829 GLY A C 1
ATOM 12757 O O . GLY A 1 829 ? 20.809 65.034 -16.971 1.00 96.12 829 GLY A O 1
ATOM 12761 N N . PRO A 1 830 ? 21.202 63.545 -15.341 1.00 91.49 830 PRO A N 1
ATOM 12762 C CA . PRO A 1 830 ? 20.804 62.423 -16.204 1.00 91.75 830 PRO A CA 1
ATOM 12763 C C . PRO A 1 830 ? 19.307 62.147 -16.139 1.00 91.81 830 PRO A C 1
ATOM 12764 O O . PRO A 1 830 ? 18.889 60.988 -16.053 1.00 90.28 830 PRO A O 1
ATOM 12775 N N . THR A 1 831 ? 18.495 63.205 -16.182 1.00 117.03 831 THR A N 1
ATOM 12776 C CA . THR A 1 831 ? 17.050 63.062 -16.082 1.00 117.38 831 THR A CA 1
ATOM 12777 C C . THR A 1 831 ? 16.371 64.114 -16.952 1.00 118.66 831 THR A C 1
ATOM 12778 O O . THR A 1 831 ? 16.997 65.070 -17.416 1.00 120.08 831 THR A O 1
ATOM 12789 N N . GLY A 1 832 ? 15.068 63.929 -17.151 1.00 84.00 832 GLY A N 1
ATOM 12790 C CA . GLY A 1 832 ? 14.236 64.922 -17.799 1.00 85.51 832 GLY A CA 1
ATOM 12791 C C . GLY A 1 832 ? 13.597 65.859 -16.792 1.00 85.80 832 GLY A C 1
ATOM 12792 O O . GLY A 1 832 ? 12.592 66.515 -17.094 1.00 86.20 832 GLY A O 1
ATOM 12796 N N . LYS A 1 833 ? 14.134 65.893 -15.587 1.00 106.92 833 LYS A N 1
ATOM 12797 C CA . LYS A 1 833 ? 13.651 66.724 -14.491 1.00 106.22 833 LYS A CA 1
ATOM 12798 C C . LYS A 1 833 ? 14.814 67.419 -13.817 1.00 104.58 833 LYS A C 1
ATOM 12799 O O . LYS A 1 833 ? 15.974 67.117 -14.076 1.00 104.53 833 LYS A O 1
ATOM 12818 N N . PRO A 1 834 ? 14.530 68.399 -12.942 1.00 69.08 834 PRO A N 1
ATOM 12819 C CA . PRO A 1 834 ? 15.628 69.038 -12.194 1.00 68.80 834 PRO A CA 1
ATOM 12820 C C . PRO A 1 834 ? 16.489 68.000 -11.485 1.00 67.22 834 PRO A C 1
ATOM 12821 O O . PRO A 1 834 ? 15.987 66.995 -10.977 1.00 66.19 834 PRO A O 1
ATOM 12832 N N . ALA A 1 835 ? 17.803 68.243 -11.464 1.00 62.40 835 ALA A N 1
ATOM 12833 C CA . ALA A 1 835 ? 18.706 67.331 -10.768 1.00 60.96 835 ALA A CA 1
ATOM 12834 C C . ALA A 1 835 ? 18.307 67.174 -9.309 1.00 59.85 835 ALA A C 1
ATOM 12835 O O . ALA A 1 835 ? 18.558 66.127 -8.701 1.00 58.43 835 ALA A O 1
ATOM 12842 N N . LEU A 1 836 ? 17.690 68.204 -8.729 1.00 58.58 836 LEU A N 1
ATOM 12843 C CA . LEU A 1 836 ? 17.213 68.112 -7.354 1.00 57.64 836 LEU A CA 1
ATOM 12844 C C . LEU A 1 836 ? 16.163 67.022 -7.210 1.00 56.57 836 LEU A C 1
ATOM 12845 O O . LEU A 1 836 ? 16.062 66.391 -6.151 1.00 55.31 836 LEU A O 1
ATOM 12861 N N . GLU A 1 837 ? 15.372 66.787 -8.254 1.00 57.08 837 GLU A N 1
ATOM 12862 C CA . GLU A 1 837 ? 14.431 65.675 -8.225 1.00 56.11 837 GLU A CA 1
ATOM 12863 C C . GLU A 1 837 ? 15.160 64.343 -8.256 1.00 54.84 837 GLU A C 1
ATOM 12864 O O . GLU A 1 837 ? 14.679 63.356 -7.691 1.00 53.64 837 GLU A O 1
ATOM 12876 N N . PHE A 1 838 ? 16.321 64.307 -8.906 1.00 56.50 838 PHE A N 1
ATOM 12877 C CA . PHE A 1 838 ? 17.102 63.086 -9.039 1.00 55.43 838 PHE A CA 1
ATOM 12878 C C . PHE A 1 838 ? 17.832 62.742 -7.749 1.00 54.09 838 PHE A C 1
ATOM 12879 O O . PHE A 1 838 ? 17.847 61.580 -7.330 1.00 52.82 838 PHE A O 1
ATOM 12896 N N . VAL A 1 839 ? 18.444 63.737 -7.114 1.00 53.28 839 VAL A N 1
ATOM 12897 C CA . VAL A 1 839 ? 19.150 63.493 -5.861 1.00 52.25 839 VAL A CA 1
ATOM 12898 C C . VAL A 1 839 ? 18.170 63.051 -4.780 1.00 51.27 839 VAL A C 1
ATOM 12899 O O . VAL A 1 839 ? 18.411 62.073 -4.061 1.00 49.98 839 VAL A O 1
ATOM 12912 N N . MET A 1 840 ? 17.051 63.767 -4.645 1.00 51.91 840 MET A N 1
ATOM 12913 C CA . MET A 1 840 ? 16.097 63.445 -3.590 1.00 51.08 840 MET A CA 1
ATOM 12914 C C . MET A 1 840 ? 15.365 62.137 -3.868 1.00 50.17 840 MET A C 1
ATOM 12915 O O . MET A 1 840 ? 14.986 61.431 -2.929 1.00 49.07 840 MET A O 1
ATOM 12929 N N . ALA A 1 841 ? 15.162 61.790 -5.141 1.00 50.65 841 ALA A N 1
ATOM 12930 C CA . ALA A 1 841 ? 14.531 60.516 -5.465 1.00 49.84 841 ALA A CA 1
ATOM 12931 C C . ALA A 1 841 ? 15.434 59.349 -5.081 1.00 48.57 841 ALA A C 1
ATOM 12932 O O . ALA A 1 841 ? 14.977 58.364 -4.488 1.00 47.48 841 ALA A O 1
ATOM 12939 N N . GLU A 1 842 ? 16.724 59.442 -5.412 1.00 49.57 842 GLU A N 1
ATOM 12940 C CA . GLU A 1 842 ? 17.661 58.379 -5.063 1.00 48.43 842 GLU A CA 1
ATOM 12941 C C . GLU A 1 842 ? 17.957 58.368 -3.567 1.00 47.52 842 GLU A C 1
ATOM 12942 O O . GLU A 1 842 ? 18.103 57.299 -2.965 1.00 46.34 842 GLU A O 1
ATOM 12954 N N . TRP A 1 843 ? 18.045 59.548 -2.952 1.00 47.26 843 TRP A N 1
ATOM 12955 C CA . TRP A 1 843 ? 18.357 59.637 -1.529 1.00 46.53 843 TRP A CA 1
ATOM 12956 C C . TRP A 1 843 ? 17.211 59.096 -0.681 1.00 45.73 843 TRP A C 1
ATOM 12957 O O . TRP A 1 843 ? 17.431 58.280 0.221 1.00 44.60 843 TRP A O 1
ATOM 12978 N N . THR A 1 844 ? 15.978 59.528 -0.955 1.00 46.32 844 THR A N 1
ATOM 12979 C CA . THR A 1 844 ? 14.862 59.121 -0.106 1.00 45.66 844 THR A CA 1
ATOM 12980 C C . THR A 1 844 ? 14.562 57.631 -0.226 1.00 44.59 844 THR A C 1
ATOM 12981 O O . THR A 1 844 ? 14.088 57.020 0.739 1.00 43.68 844 THR A O 1
ATOM 12992 N N . SER A 1 845 ? 14.825 57.026 -1.385 1.00 44.71 845 SER A N 1
ATOM 12993 C CA . SER A 1 845 ? 14.548 55.606 -1.560 1.00 43.79 845 SER A CA 1
ATOM 12994 C C . SER A 1 845 ? 15.623 54.712 -0.958 1.00 42.71 845 SER A C 1
ATOM 12995 O O . SER A 1 845 ? 15.437 53.491 -0.920 1.00 41.86 845 SER A O 1
ATOM 13003 N N . ARG A 1 846 ? 16.729 55.285 -0.480 1.00 42.76 846 ARG A N 1
ATOM 13004 C CA . ARG A 1 846 ? 17.818 54.512 0.097 1.00 41.82 846 ARG A CA 1
ATOM 13005 C C . ARG A 1 846 ? 18.162 54.916 1.523 1.00 41.37 846 ARG A C 1
ATOM 13006 O O . ARG A 1 846 ? 18.945 54.213 2.172 1.00 40.51 846 ARG A O 1
ATOM 13027 N N . GLN A 1 847 ? 17.594 56.013 2.031 1.00 43.43 847 GLN A N 1
ATOM 13028 C CA . GLN A 1 847 ? 17.938 56.496 3.364 1.00 43.14 847 GLN A CA 1
ATOM 13029 C C . GLN A 1 847 ? 17.775 55.411 4.421 1.00 41.88 847 GLN A C 1
ATOM 13030 O O . GLN A 1 847 ? 18.547 55.351 5.385 1.00 41.37 847 GLN A O 1
ATOM 13044 N N . HIS A 1 848 ? 16.770 54.549 4.265 1.00 46.36 848 HIS A N 1
ATOM 13045 C CA . HIS A 1 848 ? 16.497 53.527 5.267 1.00 44.73 848 HIS A CA 1
ATOM 13046 C C . HIS A 1 848 ? 17.555 52.434 5.306 1.00 44.52 848 HIS A C 1
ATOM 13047 O O . HIS A 1 848 ? 17.497 51.576 6.194 1.00 44.41 848 HIS A O 1
ATOM 13061 N N . LEU A 1 849 ? 18.511 52.440 4.375 1.00 45.24 849 LEU A N 1
ATOM 13062 C CA . LEU A 1 849 ? 19.543 51.416 4.314 1.00 44.93 849 LEU A CA 1
ATOM 13063 C C . LEU A 1 849 ? 20.931 51.924 4.680 1.00 45.83 849 LEU A C 1
ATOM 13064 O O . LEU A 1 849 ? 21.862 51.116 4.771 1.00 45.14 849 LEU A O 1
ATOM 13080 N N . PHE A 1 850 ? 21.102 53.230 4.874 1.00 38.84 850 PHE A N 1
ATOM 13081 C CA . PHE A 1 850 ? 22.423 53.767 5.165 1.00 39.05 850 PHE A CA 1
ATOM 13082 C C . PHE A 1 850 ? 22.954 53.195 6.474 1.00 38.10 850 PHE A C 1
ATOM 13083 O O . PHE A 1 850 ? 22.230 53.085 7.468 1.00 37.65 850 PHE A O 1
ATOM 13100 N N . TYR A 1 851 ? 24.235 52.838 6.468 1.00 76.05 851 TYR A N 1
ATOM 13101 C CA . TYR A 1 851 ? 24.901 52.246 7.617 1.00 76.38 851 TYR A CA 1
ATOM 13102 C C . TYR A 1 851 ? 26.076 53.122 8.022 1.00 76.66 851 TYR A C 1
ATOM 13103 O O . TYR A 1 851 ? 26.849 53.577 7.172 1.00 76.58 851 TYR A O 1
ATOM 13121 N N . GLY A 1 852 ? 26.213 53.335 9.326 1.00 52.36 852 GLY A N 1
ATOM 13122 C CA . GLY A 1 852 ? 27.250 54.188 9.861 1.00 52.75 852 GLY A CA 1
ATOM 13123 C C . GLY A 1 852 ? 26.692 55.145 10.890 1.00 53.65 852 GLY A C 1
ATOM 13124 O O . GLY A 1 852 ? 25.776 55.920 10.596 1.00 54.34 852 GLY A O 1
ATOM 13128 N N . GLN A 1 853 ? 27.228 55.092 12.111 1.00 86.75 853 GLN A N 1
ATOM 13129 C CA . GLN A 1 853 ? 26.749 55.983 13.161 1.00 90.58 853 GLN A CA 1
ATOM 13130 C C . GLN A 1 853 ? 26.963 57.439 12.770 1.00 91.56 853 GLN A C 1
ATOM 13131 O O . GLN A 1 853 ? 26.090 58.286 12.994 1.00 93.03 853 GLN A O 1
ATOM 13145 N N . TYR A 1 854 ? 28.118 57.749 12.172 1.00 67.10 854 TYR A N 1
ATOM 13146 C CA . TYR A 1 854 ? 28.380 59.113 11.727 1.00 68.46 854 TYR A CA 1
ATOM 13147 C C . TYR A 1 854 ? 27.575 59.444 10.477 1.00 65.09 854 TYR A C 1
ATOM 13148 O O . TYR A 1 854 ? 26.831 60.434 10.450 1.00 64.85 854 TYR A O 1
ATOM 13166 N N . GLU A 1 855 ? 27.700 58.620 9.435 1.00 66.76 855 GLU A N 1
ATOM 13167 C CA . GLU A 1 855 ? 26.953 58.865 8.206 1.00 63.38 855 GLU A CA 1
ATOM 13168 C C . GLU A 1 855 ? 25.454 58.923 8.470 1.00 61.89 855 GLU A C 1
ATOM 13169 O O . GLU A 1 855 ? 24.716 59.562 7.711 1.00 60.81 855 GLU A O 1
ATOM 13181 N N . GLY A 1 856 ? 24.986 58.267 9.534 1.00 50.59 856 GLY A N 1
ATOM 13182 C CA . GLY A 1 856 ? 23.573 58.324 9.868 1.00 49.08 856 GLY A CA 1
ATOM 13183 C C . GLY A 1 856 ? 23.142 59.678 10.399 1.00 49.82 856 GLY A C 1
ATOM 13184 O O . GLY A 1 856 ? 22.097 60.203 10.006 1.00 48.58 856 GLY A O 1
ATOM 13188 N N . LYS A 1 857 ? 23.934 60.263 11.301 1.00 58.12 857 LYS A N 1
ATOM 13189 C CA . LYS A 1 857 ? 23.591 61.571 11.851 1.00 61.14 857 LYS A CA 1
ATOM 13190 C C . LYS A 1 857 ? 23.610 62.642 10.767 1.00 58.87 857 LYS A C 1
ATOM 13191 O O . LYS A 1 857 ? 22.678 63.447 10.656 1.00 58.88 857 LYS A O 1
ATOM 13210 N N . VAL A 1 858 ? 24.668 62.664 9.953 1.00 53.56 858 VAL A N 1
ATOM 13211 C CA . VAL A 1 858 ? 24.766 63.651 8.881 1.00 53.66 858 VAL A CA 1
ATOM 13212 C C . VAL A 1 858 ? 23.540 63.577 7.979 1.00 51.30 858 VAL A C 1
ATOM 13213 O O . VAL A 1 858 ? 22.936 64.600 7.635 1.00 51.35 858 VAL A O 1
ATOM 13226 N N . SER A 1 859 ? 23.147 62.362 7.591 1.00 51.84 859 SER A N 1
ATOM 13227 C CA . SER A 1 859 ? 22.005 62.208 6.697 1.00 47.63 859 SER A CA 1
ATOM 13228 C C . SER A 1 859 ? 20.696 62.500 7.420 1.00 47.81 859 SER A C 1
ATOM 13229 O O . SER A 1 859 ? 19.779 63.089 6.837 1.00 46.99 859 SER A O 1
ATOM 13237 N N . SER A 1 860 ? 20.585 62.090 8.685 1.00 49.35 860 SER A N 1
ATOM 13238 C CA . SER A 1 860 ? 19.340 62.277 9.422 1.00 51.95 860 SER A CA 1
ATOM 13239 C C . SER A 1 860 ? 19.010 63.757 9.582 1.00 55.75 860 SER A C 1
ATOM 13240 O O . SER A 1 860 ? 17.943 64.218 9.158 1.00 55.59 860 SER A O 1
ATOM 13248 N N . VAL A 1 861 ? 19.915 64.523 10.197 1.00 60.16 861 VAL A N 1
ATOM 13249 C CA . VAL A 1 861 ? 19.623 65.931 10.444 1.00 61.80 861 VAL A CA 1
ATOM 13250 C C . VAL A 1 861 ? 19.573 66.707 9.132 1.00 58.89 861 VAL A C 1
ATOM 13251 O O . VAL A 1 861 ? 18.832 67.691 9.017 1.00 59.76 861 VAL A O 1
ATOM 13264 N N . ALA A 1 862 ? 20.347 66.289 8.126 1.00 50.86 862 ALA A N 1
ATOM 13265 C CA . ALA A 1 862 ? 20.227 66.900 6.806 1.00 50.62 862 ALA A CA 1
ATOM 13266 C C . ALA A 1 862 ? 18.797 66.800 6.290 1.00 49.01 862 ALA A C 1
ATOM 13267 O O . ALA A 1 862 ? 18.270 67.753 5.700 1.00 49.53 862 ALA A O 1
ATOM 13274 N N . LEU A 1 863 ? 18.150 65.652 6.504 1.00 47.30 863 LEU A N 1
ATOM 13275 C CA . LEU A 1 863 ? 16.752 65.510 6.116 1.00 46.05 863 LEU A CA 1
ATOM 13276 C C . LEU A 1 863 ? 15.854 66.384 6.984 1.00 47.08 863 LEU A C 1
ATOM 13277 O O . LEU A 1 863 ? 14.875 66.956 6.492 1.00 47.08 863 LEU A O 1
ATOM 13293 N N . CYS A 1 864 ? 16.170 66.498 8.277 1.00 48.23 864 CYS A N 1
ATOM 13294 C CA . CYS A 1 864 ? 15.425 67.412 9.135 1.00 49.64 864 CYS A CA 1
ATOM 13295 C C . CYS A 1 864 ? 15.552 68.846 8.638 1.00 51.21 864 CYS A C 1
ATOM 13296 O O . CYS A 1 864 ? 14.564 69.590 8.603 1.00 52.45 864 CYS A O 1
ATOM 13304 N N . LYS A 1 865 ? 16.763 69.251 8.243 1.00 52.12 865 LYS A N 1
ATOM 13305 C CA . LYS A 1 865 ? 16.968 70.615 7.768 1.00 53.93 865 LYS A CA 1
ATOM 13306 C C . LYS A 1 865 ? 16.311 70.833 6.411 1.00 53.10 865 LYS A C 1
ATOM 13307 O O . LYS A 1 865 ? 15.756 71.907 6.151 1.00 54.42 865 LYS A O 1
ATOM 13326 N N . LEU A 1 866 ? 16.357 69.828 5.531 1.00 51.62 866 LEU A N 1
ATOM 13327 C CA . LEU A 1 866 ? 15.619 69.921 4.276 1.00 50.46 866 LEU A CA 1
ATOM 13328 C C . LEU A 1 866 ? 14.126 70.079 4.537 1.00 50.97 866 LEU A C 1
ATOM 13329 O O . LEU A 1 866 ? 13.442 70.848 3.851 1.00 51.02 866 LEU A O 1
ATOM 13345 N N . LEU A 1 867 ? 13.605 69.366 5.539 1.00 54.04 867 LEU A N 1
ATOM 13346 C CA . LEU A 1 867 ? 12.190 69.475 5.873 1.00 55.92 867 LEU A CA 1
ATOM 13347 C C . LEU A 1 867 ? 11.899 70.793 6.578 1.00 59.70 867 LEU A C 1
ATOM 13348 O O . LEU A 1 867 ? 10.857 71.414 6.340 1.00 61.00 867 LEU A O 1
ATOM 13364 N N . GLN A 1 868 ? 12.807 71.235 7.452 1.00 66.75 868 GLN A N 1
ATOM 13365 C CA . GLN A 1 868 ? 12.599 72.488 8.167 1.00 69.84 868 GLN A CA 1
ATOM 13366 C C . GLN A 1 868 ? 12.635 73.680 7.218 1.00 68.82 868 GLN A C 1
ATOM 13367 O O . GLN A 1 868 ? 11.898 74.655 7.409 1.00 70.81 868 GLN A O 1
ATOM 13381 N N . HIS A 1 869 ? 13.475 73.617 6.184 1.00 65.13 869 HIS A N 1
ATOM 13382 C CA . HIS A 1 869 ? 13.583 74.725 5.243 1.00 65.05 869 HIS A CA 1
ATOM 13383 C C . HIS A 1 869 ? 12.398 74.766 4.288 1.00 64.21 869 HIS A C 1
ATOM 13384 O O . HIS A 1 869 ? 11.843 75.840 4.030 1.00 66.30 869 HIS A O 1
ATOM 13398 N N . GLY A 1 870 ? 11.993 73.611 3.762 1.00 79.63 870 GLY A N 1
ATOM 13399 C CA . GLY A 1 870 ? 10.859 73.554 2.857 1.00 79.04 870 GLY A CA 1
ATOM 13400 C C . GLY A 1 870 ? 9.549 74.005 3.467 1.00 81.78 870 GLY A C 1
ATOM 13401 O O . GLY A 1 870 ? 8.590 74.243 2.723 1.00 81.36 870 GLY A O 1
ATOM 13405 N N . ILE A 1 871 ? 9.479 74.125 4.788 1.00 81.32 871 ILE A N 1
ATOM 13406 C CA . ILE A 1 871 ? 8.258 74.532 5.475 1.00 84.39 871 ILE A CA 1
ATOM 13407 C C . ILE A 1 871 ? 8.345 75.978 5.955 1.00 87.22 871 ILE A C 1
ATOM 13408 O O . ILE A 1 871 ? 7.472 76.792 5.651 1.00 88.41 871 ILE A O 1
ATOM 13424 N N . ASN A 1 872 ? 9.387 76.314 6.725 1.00 96.66 872 ASN A N 1
ATOM 13425 C CA . ASN A 1 872 ? 9.540 77.682 7.217 1.00 99.25 872 ASN A CA 1
ATOM 13426 C C . ASN A 1 872 ? 9.598 78.666 6.057 1.00 98.58 872 ASN A C 1
ATOM 13427 O O . ASN A 1 872 ? 8.949 79.716 6.077 1.00 101.36 872 ASN A O 1
ATOM 13438 N N . ALA A 1 873 ? 10.383 78.342 5.038 1.00 87.17 873 ALA A N 1
ATOM 13439 C CA . ALA A 1 873 ? 10.244 78.989 3.748 1.00 86.94 873 ALA A CA 1
ATOM 13440 C C . ALA A 1 873 ? 9.205 78.210 2.955 1.00 85.56 873 ALA A C 1
ATOM 13441 O O . ALA A 1 873 ? 8.779 77.122 3.344 1.00 84.38 873 ALA A O 1
ATOM 13448 N N . ASP A 1 874 ? 8.781 78.770 1.837 1.00 86.80 874 ASP A N 1
ATOM 13449 C CA . ASP A 1 874 ? 7.883 78.061 0.935 1.00 86.30 874 ASP A CA 1
ATOM 13450 C C . ASP A 1 874 ? 8.663 77.593 -0.285 1.00 84.93 874 ASP A C 1
ATOM 13451 O O . ASP A 1 874 ? 8.192 77.671 -1.417 1.00 85.15 874 ASP A O 1
ATOM 13460 N N . ASP A 1 875 ? 9.878 77.095 -0.044 1.00 83.75 875 ASP A N 1
ATOM 13461 C CA . ASP A 1 875 ? 10.737 76.623 -1.114 1.00 82.22 875 ASP A CA 1
ATOM 13462 C C . ASP A 1 875 ? 9.982 75.542 -1.864 1.00 80.11 875 ASP A C 1
ATOM 13463 O O . ASP A 1 875 ? 9.926 74.385 -1.438 1.00 78.42 875 ASP A O 1
ATOM 13472 N N . LYS A 1 876 ? 9.349 75.942 -2.963 1.00 78.39 876 LYS A N 1
ATOM 13473 C CA . LYS A 1 876 ? 8.546 75.044 -3.779 1.00 77.09 876 LYS A CA 1
ATOM 13474 C C . LYS A 1 876 ? 9.400 74.151 -4.664 1.00 74.72 876 LYS A C 1
ATOM 13475 O O . LYS A 1 876 ? 8.858 73.245 -5.303 1.00 72.70 876 LYS A O 1
ATOM 13494 N N . ARG A 1 877 ? 10.714 74.400 -4.721 1.00 64.21 877 ARG A N 1
ATOM 13495 C CA . ARG A 1 877 ? 11.626 73.469 -5.369 1.00 63.16 877 ARG A CA 1
ATOM 13496 C C . ARG A 1 877 ? 11.629 72.126 -4.658 1.00 59.29 877 ARG A C 1
ATOM 13497 O O . ARG A 1 877 ? 11.874 71.088 -5.285 1.00 57.64 877 ARG A O 1
ATOM 13518 N N . LEU A 1 878 ? 11.378 72.131 -3.349 1.00 56.66 878 LEU A N 1
ATOM 13519 C CA . LEU A 1 878 ? 11.271 70.907 -2.570 1.00 54.65 878 LEU A CA 1
ATOM 13520 C C . LEU A 1 878 ? 9.831 70.394 -2.526 1.00 53.99 878 LEU A C 1
ATOM 13521 O O . LEU A 1 878 ? 9.584 69.216 -2.802 1.00 51.96 878 LEU A O 1
ATOM 13537 N N . GLN A 1 879 ? 8.876 71.273 -2.198 1.00 63.31 879 GLN A N 1
ATOM 13538 C CA . GLN A 1 879 ? 7.484 70.857 -2.056 1.00 62.12 879 GLN A CA 1
ATOM 13539 C C . GLN A 1 879 ? 6.973 70.172 -3.318 1.00 61.22 879 GLN A C 1
ATOM 13540 O O . GLN A 1 879 ? 6.415 69.069 -3.258 1.00 61.23 879 GLN A O 1
ATOM 13554 N N . ASP A 1 880 ? 7.157 70.807 -4.475 1.00 54.72 880 ASP A N 1
ATOM 13555 C CA . ASP A 1 880 ? 6.541 70.335 -5.708 1.00 56.04 880 ASP A CA 1
ATOM 13556 C C . ASP A 1 880 ? 7.078 68.992 -6.181 1.00 53.43 880 ASP A C 1
ATOM 13557 O O . ASP A 1 880 ? 6.614 68.498 -7.216 1.00 53.11 880 ASP A O 1
ATOM 13566 N N . ILE A 1 881 ? 8.017 68.387 -5.469 1.00 51.14 881 ILE A N 1
ATOM 13567 C CA . ILE A 1 881 ? 8.608 67.120 -5.883 1.00 48.82 881 ILE A CA 1
ATOM 13568 C C . ILE A 1 881 ? 7.798 65.977 -5.293 1.00 46.74 881 ILE A C 1
ATOM 13569 O O . ILE A 1 881 ? 7.303 66.060 -4.162 1.00 46.48 881 ILE A O 1
ATOM 13585 N N . ARG A 1 882 ? 7.666 64.903 -6.064 1.00 47.46 882 ARG A N 1
ATOM 13586 C CA . ARG A 1 882 ? 6.992 63.687 -5.634 1.00 46.14 882 ARG A CA 1
ATOM 13587 C C . ARG A 1 882 ? 7.946 62.511 -5.788 1.00 44.69 882 ARG A C 1
ATOM 13588 O O . ARG A 1 882 ? 8.744 62.466 -6.729 1.00 44.98 882 ARG A O 1
ATOM 13609 N N . VAL A 1 883 ? 7.866 61.569 -4.848 1.00 43.41 883 VAL A N 1
ATOM 13610 C CA . VAL A 1 883 ? 8.758 60.418 -4.801 1.00 41.69 883 VAL A CA 1
ATOM 13611 C C . VAL A 1 883 ? 7.949 59.183 -4.429 1.00 40.89 883 VAL A C 1
ATOM 13612 O O . VAL A 1 883 ? 6.777 59.266 -4.059 1.00 41.30 883 VAL A O 1
ATOM 13625 N N . LYS A 1 884 ? 8.592 58.023 -4.540 1.00 54.34 884 LYS A N 1
ATOM 13626 C CA . LYS A 1 884 ? 8.010 56.801 -4.008 1.00 53.86 884 LYS A CA 1
ATOM 13627 C C . LYS A 1 884 ? 7.818 56.939 -2.501 1.00 53.36 884 LYS A C 1
ATOM 13628 O O . LYS A 1 884 ? 8.613 57.579 -1.808 1.00 53.67 884 LYS A O 1
ATOM 13647 N N . GLY A 1 885 ? 6.745 56.337 -1.995 1.00 37.03 885 GLY A N 1
ATOM 13648 C CA . GLY A 1 885 ? 6.430 56.427 -0.584 1.00 37.05 885 GLY A CA 1
ATOM 13649 C C . GLY A 1 885 ? 6.588 55.116 0.155 1.00 36.50 885 GLY A C 1
ATOM 13650 O O . GLY A 1 885 ? 7.585 54.902 0.851 1.00 36.06 885 GLY A O 1
ATOM 13654 N N . GLU A 1 886 ? 5.607 54.230 0.000 1.00 42.26 886 GLU A N 1
ATOM 13655 C CA . GLU A 1 886 ? 5.616 52.935 0.656 1.00 42.63 886 GLU A CA 1
ATOM 13656 C C . GLU A 1 886 ? 5.004 51.906 -0.281 1.00 42.85 886 GLU A C 1
ATOM 13657 O O . GLU A 1 886 ? 4.331 52.249 -1.256 1.00 43.23 886 GLU A O 1
ATOM 13669 N N . GLU A 1 887 ? 5.247 50.637 0.023 1.00 78.92 887 GLU A N 1
ATOM 13670 C CA . GLU A 1 887 ? 4.504 49.537 -0.575 1.00 81.15 887 GLU A CA 1
ATOM 13671 C C . GLU A 1 887 ? 3.406 49.127 0.399 1.00 82.92 887 GLU A C 1
ATOM 13672 O O . GLU A 1 887 ? 3.665 48.962 1.596 1.00 81.92 887 GLU A O 1
ATOM 13684 N N . ILE A 1 888 ? 2.191 48.970 -0.112 1.00 55.80 888 ILE A N 1
ATOM 13685 C CA . ILE A 1 888 ? 1.041 48.591 0.700 1.00 59.86 888 ILE A CA 1
ATOM 13686 C C . ILE A 1 888 ? 0.878 47.081 0.584 1.00 61.32 888 ILE A C 1
ATOM 13687 O O . ILE A 1 888 ? 0.581 46.557 -0.496 1.00 62.10 888 ILE A O 1
ATOM 13703 N N . TYR A 1 889 ? 1.080 46.382 1.698 1.00 71.76 889 TYR A N 1
ATOM 13704 C CA . TYR A 1 889 ? 0.993 44.933 1.747 1.00 72.06 889 TYR A CA 1
ATOM 13705 C C . TYR A 1 889 ? -0.139 44.512 2.674 1.00 74.85 889 TYR A C 1
ATOM 13706 O O . TYR A 1 889 ? -0.510 45.240 3.600 1.00 75.21 889 TYR A O 1
ATOM 13724 N N . SER A 1 890 ? -0.689 43.332 2.411 1.00 88.04 890 SER A N 1
ATOM 13725 C CA . SER A 1 890 ? -1.704 42.759 3.280 1.00 91.58 890 SER A CA 1
ATOM 13726 C C . SER A 1 890 ? -1.049 42.048 4.458 1.00 91.89 890 SER A C 1
ATOM 13727 O O . SER A 1 890 ? 0.063 41.523 4.354 1.00 89.65 890 SER A O 1
ATOM 13735 N N . MET A 1 891 ? -1.758 42.030 5.589 1.00 124.07 891 MET A N 1
ATOM 13736 C CA . MET A 1 891 ? -1.267 41.348 6.778 1.00 124.23 891 MET A CA 1
ATOM 13737 C C . MET A 1 891 ? -1.751 39.909 6.876 1.00 125.28 891 MET A C 1
ATOM 13738 O O . MET A 1 891 ? -1.143 39.113 7.601 1.00 125.02 891 MET A O 1
ATOM 13752 N N . ASP A 1 892 ? -2.806 39.548 6.142 1.00 104.87 892 ASP A N 1
ATOM 13753 C CA . ASP A 1 892 ? -3.353 38.197 6.159 1.00 106.53 892 ASP A CA 1
ATOM 13754 C C . ASP A 1 892 ? -2.860 37.363 4.980 1.00 106.12 892 ASP A C 1
ATOM 13755 O O . ASP A 1 892 ? -3.550 36.438 4.538 1.00 107.86 892 ASP A O 1
ATOM 13764 N N . GLU A 1 893 ? -1.685 37.687 4.448 1.00 122.90 893 GLU A N 1
ATOM 13765 C CA . GLU A 1 893 ? -1.078 36.923 3.372 1.00 122.32 893 GLU A CA 1
ATOM 13766 C C . GLU A 1 893 ? 0.280 36.403 3.827 1.00 119.40 893 GLU A C 1
ATOM 13767 O O . GLU A 1 893 ? 0.970 37.038 4.631 1.00 117.60 893 GLU A O 1
ATOM 13779 N N . GLY A 1 894 ? 0.657 35.241 3.303 1.00 86.53 894 GLY A N 1
ATOM 13780 C CA . GLY A 1 894 ? 1.883 34.592 3.712 1.00 84.63 894 GLY A CA 1
ATOM 13781 C C . GLY A 1 894 ? 3.141 35.290 3.245 1.00 81.45 894 GLY A C 1
ATOM 13782 O O . GLY A 1 894 ? 3.203 36.521 3.191 1.00 80.30 894 GLY A O 1
ATOM 13786 N N . ILE A 1 895 ? 4.152 34.502 2.901 1.00 65.30 895 ILE A N 1
ATOM 13787 C CA . ILE A 1 895 ? 5.452 35.025 2.495 1.00 62.01 895 ILE A CA 1
ATOM 13788 C C . ILE A 1 895 ? 5.345 35.540 1.063 1.00 61.38 895 ILE A C 1
ATOM 13789 O O . ILE A 1 895 ? 4.936 34.808 0.158 1.00 63.01 895 ILE A O 1
ATOM 13805 N N . ARG A 1 896 ? 5.703 36.807 0.862 1.00 83.24 896 ARG A N 1
ATOM 13806 C CA . ARG A 1 896 ? 5.603 37.441 -0.450 1.00 83.24 896 ARG A CA 1
ATOM 13807 C C . ARG A 1 896 ? 6.887 37.158 -1.218 1.00 81.90 896 ARG A C 1
ATOM 13808 O O . ARG A 1 896 ? 7.896 37.845 -1.041 1.00 79.19 896 ARG A O 1
ATOM 13829 N N . THR A 1 897 ? 6.846 36.150 -2.080 1.00 52.61 897 THR A N 1
ATOM 13830 C CA . THR A 1 897 ? 7.996 35.787 -2.889 1.00 52.16 897 THR A CA 1
ATOM 13831 C C . THR A 1 897 ? 8.030 36.613 -4.171 1.00 51.35 897 THR A C 1
ATOM 13832 O O . THR A 1 897 ? 7.041 37.237 -4.569 1.00 51.08 897 THR A O 1
ATOM 13843 N N . ARG A 1 898 ? 9.197 36.600 -4.821 1.00 50.00 898 ARG A N 1
ATOM 13844 C CA . ARG A 1 898 ? 9.384 37.350 -6.057 1.00 48.05 898 ARG A CA 1
ATOM 13845 C C . ARG A 1 898 ? 8.326 36.988 -7.087 1.00 50.22 898 ARG A C 1
ATOM 13846 O O . ARG A 1 898 ? 7.861 37.847 -7.845 1.00 50.33 898 ARG A O 1
ATOM 13867 N N . SER A 1 899 ? 7.936 35.716 -7.138 1.00 50.83 899 SER A N 1
ATOM 13868 C CA . SER A 1 899 ? 6.897 35.312 -8.076 1.00 53.41 899 SER A CA 1
ATOM 13869 C C . SER A 1 899 ? 5.556 35.928 -7.708 1.00 54.07 899 SER A C 1
ATOM 13870 O O . SER A 1 899 ? 4.765 36.265 -8.599 1.00 55.39 899 SER A O 1
ATOM 13878 N N . LYS A 1 900 ? 5.287 36.083 -6.415 1.00 91.45 900 LYS A N 1
ATOM 13879 C CA . LYS A 1 900 ? 4.077 36.752 -5.958 1.00 92.60 900 LYS A CA 1
ATOM 13880 C C . LYS A 1 900 ? 4.124 38.256 -6.206 1.00 90.83 900 LYS A C 1
ATOM 13881 O O . LYS A 1 900 ? 3.090 38.920 -6.072 1.00 91.67 900 LYS A O 1
ATOM 13900 N N . SER A 1 901 ? 5.291 38.804 -6.551 1.00 83.53 901 SER A N 1
ATOM 13901 C CA . SER A 1 901 ? 5.429 40.235 -6.793 1.00 81.65 901 SER A CA 1
ATOM 13902 C C . SER A 1 901 ? 5.212 40.624 -8.250 1.00 82.66 901 SER A C 1
ATOM 13903 O O . SER A 1 901 ? 4.842 41.769 -8.530 1.00 81.95 901 SER A O 1
ATOM 13911 N N . ALA A 1 902 ? 5.456 39.706 -9.185 1.00 75.89 902 ALA A N 1
ATOM 13912 C CA . ALA A 1 902 ? 5.241 39.961 -10.603 1.00 75.91 902 ALA A CA 1
ATOM 13913 C C . ALA A 1 902 ? 3.820 39.644 -11.049 1.00 79.25 902 ALA A C 1
ATOM 13914 O O . ALA A 1 902 ? 3.449 39.985 -12.178 1.00 80.20 902 ALA A O 1
ATOM 13921 N N . LYS A 1 903 ? 3.029 38.990 -10.200 1.00 81.12 903 LYS A N 1
ATOM 13922 C CA . LYS A 1 903 ? 1.645 38.652 -10.495 1.00 83.74 903 LYS A CA 1
ATOM 13923 C C . LYS A 1 903 ? 0.670 39.702 -9.962 1.00 84.02 903 LYS A C 1
ATOM 13924 O O . LYS A 1 903 ? -0.531 39.425 -9.845 1.00 85.89 903 LYS A O 1
ATOM 13943 N N . ASN A 1 904 ? 1.160 40.891 -9.623 1.00 90.91 904 ASN A N 1
ATOM 13944 C CA . ASN A 1 904 ? 0.318 41.949 -9.077 1.00 90.94 904 ASN A CA 1
ATOM 13945 C C . ASN A 1 904 ? 0.687 43.314 -9.652 1.00 89.99 904 ASN A C 1
ATOM 13946 O O . ASN A 1 904 ? 1.750 43.485 -10.247 1.00 87.47 904 ASN A O 1
ATOM 13957 N N . TRP A 1 908 ? 2.907 50.718 -4.952 1.00 75.83 908 TRP A N 1
ATOM 13958 C CA . TRP A 1 908 ? 3.770 51.728 -4.347 1.00 73.25 908 TRP A CA 1
ATOM 13959 C C . TRP A 1 908 ? 3.158 53.117 -4.453 1.00 72.52 908 TRP A C 1
ATOM 13960 O O . TRP A 1 908 ? 2.831 53.581 -5.543 1.00 73.51 908 TRP A O 1
ATOM 13980 N N . THR A 1 909 ? 3.019 53.786 -3.313 1.00 38.93 909 THR A N 1
ATOM 13981 C CA . THR A 1 909 ? 2.423 55.110 -3.301 1.00 39.78 909 THR A CA 1
ATOM 13982 C C . THR A 1 909 ? 3.415 56.146 -3.826 1.00 39.51 909 THR A C 1
ATOM 13983 O O . THR A 1 909 ? 4.635 55.958 -3.797 1.00 38.54 909 THR A O 1
ATOM 13994 N N . ASN A 1 910 ? 2.865 57.256 -4.308 1.00 40.94 910 ASN A N 1
ATOM 13995 C CA . ASN A 1 910 ? 3.632 58.391 -4.808 1.00 41.17 910 ASN A CA 1
ATOM 13996 C C . ASN A 1 910 ? 3.183 59.610 -4.017 1.00 41.97 910 ASN A C 1
ATOM 13997 O O . ASN A 1 910 ? 2.016 60.008 -4.102 1.00 43.30 910 ASN A O 1
ATOM 14008 N N . ILE A 1 911 ? 4.098 60.197 -3.249 1.00 41.12 911 ILE A N 1
ATOM 14009 C CA . ILE A 1 911 ? 3.711 61.195 -2.257 1.00 41.89 911 ILE A CA 1
ATOM 14010 C C . ILE A 1 911 ? 4.625 62.413 -2.299 1.00 42.31 911 ILE A C 1
ATOM 14011 O O . ILE A 1 911 ? 5.700 62.363 -2.913 1.00 41.79 911 ILE A O 1
ATOM 14027 N N . PRO A 1 912 ? 4.235 63.524 -1.670 1.00 43.50 912 PRO A N 1
ATOM 14028 C CA . PRO A 1 912 ? 5.115 64.698 -1.637 1.00 44.15 912 PRO A CA 1
ATOM 14029 C C . PRO A 1 912 ? 6.442 64.383 -0.961 1.00 42.98 912 PRO A C 1
ATOM 14030 O O . PRO A 1 912 ? 6.502 63.634 0.016 1.00 42.08 912 PRO A O 1
ATOM 14041 N N . LEU A 1 913 ? 7.510 64.984 -1.490 1.00 43.27 913 LEU A N 1
ATOM 14042 C CA . LEU A 1 913 ? 8.847 64.748 -0.957 1.00 42.52 913 LEU A CA 1
ATOM 14043 C C . LEU A 1 913 ? 8.896 64.998 0.545 1.00 42.68 913 LEU A C 1
ATOM 14044 O O . LEU A 1 913 ? 9.473 64.208 1.301 1.00 41.75 913 LEU A O 1
ATOM 14060 N N . LEU A 1 914 ? 8.302 66.105 0.993 1.00 44.12 914 LEU A N 1
ATOM 14061 C CA . LEU A 1 914 ? 8.383 66.469 2.403 1.00 44.68 914 LEU A CA 1
ATOM 14062 C C . LEU A 1 914 ? 7.689 65.446 3.291 1.00 43.87 914 LEU A C 1
ATOM 14063 O O . LEU A 1 914 ? 8.115 65.227 4.431 1.00 43.83 914 LEU A O 1
ATOM 14079 N N . VAL A 1 915 ? 6.625 64.812 2.796 1.00 43.47 915 VAL A N 1
ATOM 14080 C CA . VAL A 1 915 ? 5.979 63.751 3.560 1.00 42.86 915 VAL A CA 1
ATOM 14081 C C . VAL A 1 915 ? 6.905 62.545 3.670 1.00 41.33 915 VAL A C 1
ATOM 14082 O O . VAL A 1 915 ? 7.086 61.976 4.753 1.00 41.27 915 VAL A O 1
ATOM 14095 N N . LYS A 1 916 ? 7.506 62.136 2.549 1.00 41.30 916 LYS A N 1
ATOM 14096 C CA . LYS A 1 916 ? 8.447 61.022 2.576 1.00 39.56 916 LYS A CA 1
ATOM 14097 C C . LYS A 1 916 ? 9.614 61.314 3.511 1.00 40.95 916 LYS A C 1
ATOM 14098 O O . LYS A 1 916 ? 10.088 60.419 4.220 1.00 41.63 916 LYS A O 1
ATOM 14117 N N . ILE A 1 917 ? 10.089 62.562 3.533 1.00 43.77 917 ILE A N 1
ATOM 14118 C CA . ILE A 1 917 ? 11.197 62.911 4.415 1.00 44.77 917 ILE A CA 1
ATOM 14119 C C . ILE A 1 917 ? 10.763 62.818 5.873 1.00 47.89 917 ILE A C 1
ATOM 14120 O O . ILE A 1 917 ? 11.496 62.295 6.720 1.00 48.63 917 ILE A O 1
ATOM 14136 N N . LEU A 1 918 ? 9.568 63.323 6.190 1.00 42.34 918 LEU A N 1
ATOM 14137 C CA . LEU A 1 918 ? 9.056 63.202 7.550 1.00 45.43 918 LEU A CA 1
ATOM 14138 C C . LEU A 1 918 ? 9.031 61.747 7.994 1.00 44.36 918 LEU A C 1
ATOM 14139 O O . LEU A 1 918 ? 9.326 61.436 9.154 1.00 47.04 918 LEU A O 1
ATOM 14155 N N . LYS A 1 919 ? 8.673 60.840 7.085 1.00 40.95 919 LYS A N 1
ATOM 14156 C CA . LYS A 1 919 ? 8.615 59.426 7.431 1.00 40.24 919 LYS A CA 1
ATOM 14157 C C . LYS A 1 919 ? 10.006 58.858 7.667 1.00 39.83 919 LYS A C 1
ATOM 14158 O O . LYS A 1 919 ? 10.223 58.111 8.628 1.00 40.13 919 LYS A O 1
ATOM 14177 N N . LEU A 1 920 ? 10.961 59.199 6.799 1.00 39.41 920 LEU A N 1
ATOM 14178 C CA . LEU A 1 920 ? 12.326 58.720 6.980 1.00 39.33 920 LEU A CA 1
ATOM 14179 C C . LEU A 1 920 ? 12.889 59.181 8.316 1.00 40.61 920 LEU A C 1
ATOM 14180 O O . LEU A 1 920 ? 13.617 58.436 8.982 1.00 40.89 920 LEU A O 1
ATOM 14196 N N . ILE A 1 921 ? 12.556 60.405 8.731 1.00 41.65 921 ILE A N 1
ATOM 14197 C CA . ILE A 1 921 ? 12.997 60.891 10.034 1.00 43.18 921 ILE A CA 1
ATOM 14198 C C . ILE A 1 921 ? 12.390 60.041 11.144 1.00 43.56 921 ILE A C 1
ATOM 14199 O O . ILE A 1 921 ? 13.082 59.623 12.080 1.00 44.41 921 ILE A O 1
ATOM 14215 N N . ILE A 1 922 ? 11.085 59.771 11.054 1.00 43.19 922 ILE A N 1
ATOM 14216 C CA . ILE A 1 922 ? 10.438 58.918 12.044 1.00 43.74 922 ILE A CA 1
ATOM 14217 C C . ILE A 1 922 ? 11.077 57.538 12.054 1.00 43.08 922 ILE A C 1
ATOM 14218 O O . ILE A 1 922 ? 11.121 56.871 13.095 1.00 44.65 922 ILE A O 1
ATOM 14234 N N . ASN A 1 923 ? 11.578 57.083 10.903 1.00 56.17 923 ASN A N 1
ATOM 14235 C CA . ASN A 1 923 ? 12.238 55.784 10.856 1.00 53.88 923 ASN A CA 1
ATOM 14236 C C . ASN A 1 923 ? 13.602 55.839 11.532 1.00 54.67 923 ASN A C 1
ATOM 14237 O O . ASN A 1 923 ? 13.970 54.920 12.272 1.00 55.10 923 ASN A O 1
ATOM 14248 N N . GLU A 1 924 ? 14.359 56.915 11.301 1.00 57.96 924 GLU A N 1
ATOM 14249 C CA . GLU A 1 924 ? 15.652 57.064 11.960 1.00 58.96 924 GLU A CA 1
ATOM 14250 C C . GLU A 1 924 ? 15.494 57.130 13.472 1.00 62.70 924 GLU A C 1
ATOM 14251 O O . GLU A 1 924 ? 16.379 56.682 14.209 1.00 63.97 924 GLU A O 1
ATOM 14263 N N . LEU A 1 925 ? 14.378 57.683 13.952 1.00 50.19 925 LEU A N 1
ATOM 14264 C CA . LEU A 1 925 ? 14.112 57.666 15.385 1.00 54.98 925 LEU A CA 1
ATOM 14265 C C . LEU A 1 925 ? 13.837 56.249 15.867 1.00 55.67 925 LEU A C 1
ATOM 14266 O O . LEU A 1 925 ? 14.332 55.840 16.923 1.00 58.75 925 LEU A O 1
ATOM 14282 N N . SER A 1 926 ? 13.064 55.482 15.096 1.00 62.44 926 SER A N 1
ATOM 14283 C CA . SER A 1 926 ? 12.793 54.096 15.459 1.00 60.95 926 SER A CA 1
ATOM 14284 C C . SER A 1 926 ? 14.086 53.300 15.579 1.00 58.93 926 SER A C 1
ATOM 14285 O O . SER A 1 926 ? 14.319 52.619 16.584 1.00 60.79 926 SER A O 1
ATOM 14293 N N . ASN A 1 927 ? 14.953 53.390 14.567 1.00 65.88 927 ASN A N 1
ATOM 14294 C CA . ASN A 1 927 ? 16.176 52.597 14.576 1.00 65.16 927 ASN A CA 1
ATOM 14295 C C . ASN A 1 927 ? 17.126 53.039 15.681 1.00 68.32 927 ASN A C 1
ATOM 14296 O O . ASN A 1 927 ? 17.864 52.212 16.227 1.00 67.68 927 ASN A O 1
ATOM 14307 N N . VAL A 1 928 ? 17.125 54.328 16.024 1.00 68.52 928 VAL A N 1
ATOM 14308 C CA . VAL A 1 928 ? 18.007 54.807 17.081 1.00 72.09 928 VAL A CA 1
ATOM 14309 C C . VAL A 1 928 ? 17.447 54.462 18.457 1.00 75.02 928 VAL A C 1
ATOM 14310 O O . VAL A 1 928 ? 18.213 54.245 19.404 1.00 76.95 928 VAL A O 1
ATOM 14323 N N . MET A 1 929 ? 16.121 54.404 18.599 1.00 72.56 929 MET A N 1
ATOM 14324 C CA . MET A 1 929 ? 15.535 53.959 19.859 1.00 75.13 929 MET A CA 1
ATOM 14325 C C . MET A 1 929 ? 15.816 52.480 20.092 1.00 74.36 929 MET A C 1
ATOM 14326 O O . MET A 1 929 ? 16.212 52.077 21.192 1.00 77.18 929 MET A O 1
ATOM 14340 N N . GLU A 1 930 ? 15.622 51.655 19.061 1.00 104.50 930 GLU A N 1
ATOM 14341 C CA . GLU A 1 930 ? 15.857 50.223 19.200 1.00 102.59 930 GLU A CA 1
ATOM 14342 C C . GLU A 1 930 ? 17.330 49.916 19.437 1.00 101.78 930 GLU A C 1
ATOM 14343 O O . GLU A 1 930 ? 17.654 48.916 20.089 1.00 101.92 930 GLU A O 1
ATOM 14355 N N . ALA A 1 931 ? 18.234 50.752 18.920 1.00 71.06 931 ALA A N 1
ATOM 14356 C CA . ALA A 1 931 ? 19.661 50.515 19.109 1.00 71.05 931 ALA A CA 1
ATOM 14357 C C . ALA A 1 931 ? 20.123 50.907 20.507 1.00 75.80 931 ALA A C 1
ATOM 14358 O O . ALA A 1 931 ? 21.063 50.302 21.035 1.00 76.58 931 ALA A O 1
ATOM 14365 N N . ASN A 1 932 ? 19.484 51.907 21.117 1.00 74.46 932 ASN A N 1
ATOM 14366 C CA . ASN A 1 932 ? 19.823 52.279 22.485 1.00 77.52 932 ASN A CA 1
ATOM 14367 C C . ASN A 1 932 ? 19.141 51.366 23.497 1.00 78.46 932 ASN A C 1
ATOM 14368 O O . ASN A 1 932 ? 19.743 51.005 24.515 1.00 79.85 932 ASN A O 1
ATOM 14379 N N . ALA A 1 933 ? 17.897 50.966 23.226 1.00 85.45 933 ALA A N 1
ATOM 14380 C CA . ALA A 1 933 ? 17.168 50.091 24.136 1.00 86.11 933 ALA A CA 1
ATOM 14381 C C . ALA A 1 933 ? 17.738 48.679 24.189 1.00 84.29 933 ALA A C 1
ATOM 14382 O O . ALA A 1 933 ? 17.200 47.844 24.926 1.00 84.20 933 ALA A O 1
ATOM 14389 N N . ALA A 1 934 ? 18.809 48.399 23.453 1.00 101.71 934 ALA A N 1
ATOM 14390 C CA . ALA A 1 934 ? 19.438 47.085 23.477 1.00 102.34 934 ALA A CA 1
ATOM 14391 C C . ALA A 1 934 ? 20.618 47.091 24.445 1.00 106.61 934 ALA A C 1
ATOM 14392 O O . ALA A 1 934 ? 21.413 46.153 24.477 1.00 109.08 934 ALA A O 1
ATOM 14399 N N . ASP A 1 997 ? 32.365 66.723 10.166 1.00 142.84 997 ASP A N 1
ATOM 14400 C CA . ASP A 1 997 ? 31.568 67.745 10.838 1.00 144.38 997 ASP A CA 1
ATOM 14401 C C . ASP A 1 997 ? 31.504 67.476 12.343 1.00 146.30 997 ASP A C 1
ATOM 14402 O O . ASP A 1 997 ? 31.733 66.355 12.787 1.00 146.36 997 ASP A O 1
ATOM 14410 N N . PRO A 1 998 ? 31.195 68.518 13.128 1.00 110.88 998 PRO A N 1
ATOM 14411 C CA . PRO A 1 998 ? 31.106 68.363 14.586 1.00 112.43 998 PRO A CA 1
ATOM 14412 C C . PRO A 1 998 ? 29.767 67.855 15.099 1.00 111.67 998 PRO A C 1
ATOM 14413 O O . PRO A 1 998 ? 29.581 67.796 16.322 1.00 113.06 998 PRO A O 1
ATOM 14424 N N . LEU A 1 999 ? 28.819 67.515 14.221 1.00 113.07 999 LEU A N 1
ATOM 14425 C CA . LEU A 1 999 ? 27.555 66.918 14.642 1.00 111.45 999 LEU A CA 1
ATOM 14426 C C . LEU A 1 999 ? 27.752 65.661 15.481 1.00 112.51 999 LEU A C 1
ATOM 14427 O O . LEU A 1 999 ? 26.798 65.205 16.122 1.00 112.41 999 LEU A O 1
ATOM 14443 N N . TYR A 1 1000 ? 28.961 65.100 15.487 1.00 127.24 1000 TYR A N 1
ATOM 14444 C CA . TYR A 1 1000 ? 29.278 63.850 16.162 1.00 127.73 1000 TYR A CA 1
ATOM 14445 C C . TYR A 1 1000 ? 28.709 63.731 17.569 1.00 129.64 1000 TYR A C 1
ATOM 14446 O O . TYR A 1 1000 ? 28.277 62.645 17.969 1.00 129.10 1000 TYR A O 1
ATOM 14464 N N . GLN A 1 1001 ? 28.677 64.827 18.323 1.00 126.87 1001 GLN A N 1
ATOM 14465 C CA . GLN A 1 1001 ? 28.336 64.745 19.736 1.00 128.70 1001 GLN A CA 1
ATOM 14466 C C . GLN A 1 1001 ? 26.839 64.821 19.998 1.00 127.99 1001 GLN A C 1
ATOM 14467 O O . GLN A 1 1001 ? 26.404 64.489 21.107 1.00 128.71 1001 GLN A O 1
ATOM 14481 N N . ILE A 1 1002 ? 26.044 65.230 19.011 1.00 123.87 1002 ILE A N 1
ATOM 14482 C CA . ILE A 1 1002 ? 24.613 65.389 19.223 1.00 122.79 1002 ILE A CA 1
ATOM 14483 C C . ILE A 1 1002 ? 23.986 64.028 19.483 1.00 121.64 1002 ILE A C 1
ATOM 14484 O O . ILE A 1 1002 ? 24.236 63.060 18.755 1.00 120.03 1002 ILE A O 1
ATOM 14500 N N . ASP A 1 1003 ? 23.173 63.947 20.533 1.00 105.69 1003 ASP A N 1
ATOM 14501 C CA . ASP A 1 1003 ? 22.363 62.760 20.794 1.00 104.30 1003 ASP A CA 1
ATOM 14502 C C . ASP A 1 1003 ? 21.270 62.698 19.735 1.00 102.16 1003 ASP A C 1
ATOM 14503 O O . ASP A 1 1003 ? 20.285 63.437 19.799 1.00 103.10 1003 ASP A O 1
ATOM 14512 N N . LEU A 1 1004 ? 21.442 61.816 18.747 1.00 80.59 1004 LEU A N 1
ATOM 14513 C CA . LEU A 1 1004 ? 20.497 61.763 17.636 1.00 77.06 1004 LEU A CA 1
ATOM 14514 C C . LEU A 1 1004 ? 19.077 61.530 18.136 1.00 77.15 1004 LEU A C 1
ATOM 14515 O O . LEU A 1 1004 ? 18.126 62.138 17.630 1.00 76.05 1004 LEU A O 1
ATOM 14531 N N . GLN A 1 1005 ? 18.911 60.656 19.131 1.00 66.72 1005 GLN A N 1
ATOM 14532 C CA . GLN A 1 1005 ? 17.581 60.399 19.673 1.00 68.10 1005 GLN A CA 1
ATOM 14533 C C . GLN A 1 1005 ? 16.970 61.667 20.258 1.00 70.70 1005 GLN A C 1
ATOM 14534 O O . GLN A 1 1005 ? 15.783 61.945 20.050 1.00 70.86 1005 GLN A O 1
ATOM 14548 N N . ALA A 1 1006 ? 17.766 62.451 20.989 1.00 70.18 1006 ALA A N 1
ATOM 14549 C CA . ALA A 1 1006 ? 17.255 63.687 21.568 1.00 72.01 1006 ALA A CA 1
ATOM 14550 C C . ALA A 1 1006 ? 16.938 64.711 20.486 1.00 70.43 1006 ALA A C 1
ATOM 14551 O O . ALA A 1 1006 ? 15.885 65.360 20.527 1.00 71.26 1006 ALA A O 1
ATOM 14558 N N . TYR A 1 1007 ? 17.838 64.878 19.514 1.00 79.59 1007 TYR A N 1
ATOM 14559 C CA . TYR A 1 1007 ? 17.609 65.849 18.450 1.00 78.14 1007 TYR A CA 1
ATOM 14560 C C . TYR A 1 1007 ? 16.377 65.485 17.631 1.00 77.37 1007 TYR A C 1
ATOM 14561 O O . TYR A 1 1007 ? 15.502 66.327 17.394 1.00 78.22 1007 TYR A O 1
ATOM 14579 N N . LEU A 1 1008 ? 16.291 64.229 17.182 1.00 68.33 1008 LEU A N 1
ATOM 14580 C CA . LEU A 1 1008 ? 15.125 63.799 16.418 1.00 65.07 1008 LEU A CA 1
ATOM 14581 C C . LEU A 1 1008 ? 13.856 63.940 17.247 1.00 67.83 1008 LEU A C 1
ATOM 14582 O O . LEU A 1 1008 ? 12.821 64.394 16.744 1.00 67.76 1008 LEU A O 1
ATOM 14598 N N . THR A 1 1009 ? 13.918 63.555 18.524 1.00 64.12 1009 THR A N 1
ATOM 14599 C CA . THR A 1 1009 ? 12.786 63.769 19.417 1.00 68.19 1009 THR A CA 1
ATOM 14600 C C . THR A 1 1009 ? 12.427 65.247 19.492 1.00 69.53 1009 THR A C 1
ATOM 14601 O O . THR A 1 1009 ? 11.247 65.613 19.444 1.00 70.15 1009 THR A O 1
ATOM 14612 N N . ASP A 1 1010 ? 13.436 66.113 19.609 1.00 93.34 1010 ASP A N 1
ATOM 14613 C CA . ASP A 1 1010 ? 13.179 67.547 19.678 1.00 95.69 1010 ASP A CA 1
ATOM 14614 C C . ASP A 1 1010 ? 12.564 68.059 18.381 1.00 93.82 1010 ASP A C 1
ATOM 14615 O O . ASP A 1 1010 ? 11.632 68.870 18.404 1.00 95.63 1010 ASP A O 1
ATOM 14624 N N . PHE A 1 1011 ? 13.073 67.594 17.237 1.00 74.47 1011 PHE A N 1
ATOM 14625 C CA . PHE A 1 1011 ? 12.567 68.071 15.954 1.00 71.29 1011 PHE A CA 1
ATOM 14626 C C . PHE A 1 1011 ? 11.105 67.690 15.757 1.00 72.07 1011 PHE A C 1
ATOM 14627 O O . PHE A 1 1011 ? 10.304 68.501 15.278 1.00 72.72 1011 PHE A O 1
ATOM 14644 N N . LEU A 1 1012 ? 10.739 66.456 16.111 1.00 62.76 1012 LEU A N 1
ATOM 14645 C CA . LEU A 1 1012 ? 9.394 65.968 15.820 1.00 62.99 1012 LEU A CA 1
ATOM 14646 C C . LEU A 1 1012 ? 8.344 66.628 16.707 1.00 68.05 1012 LEU A C 1
ATOM 14647 O O . LEU A 1 1012 ? 7.253 66.966 16.232 1.00 68.79 1012 LEU A O 1
ATOM 14663 N N . CYS A 1 1013 ? 8.653 66.833 17.991 1.00 73.64 1013 CYS A N 1
ATOM 14664 C CA . CYS A 1 1013 ? 7.687 67.469 18.880 1.00 77.84 1013 CYS A CA 1
ATOM 14665 C C . CYS A 1 1013 ? 7.375 68.887 18.421 1.00 77.89 1013 CYS A C 1
ATOM 14666 O O . CYS A 1 1013 ? 6.206 69.294 18.387 1.00 79.69 1013 CYS A O 1
ATOM 14674 N N . GLN A 1 1014 ? 8.404 69.653 18.055 1.00 94.09 1014 GLN A N 1
ATOM 14675 C CA . GLN A 1 1014 ? 8.171 70.989 17.529 1.00 94.98 1014 GLN A CA 1
ATOM 14676 C C . GLN A 1 1014 ? 7.487 70.948 16.170 1.00 92.88 1014 GLN A C 1
ATOM 14677 O O . GLN A 1 1014 ? 6.685 71.833 15.853 1.00 94.18 1014 GLN A O 1
ATOM 14691 N N . PHE A 1 1015 ? 7.784 69.931 15.358 1.00 83.38 1015 PHE A N 1
ATOM 14692 C CA . PHE A 1 1015 ? 7.185 69.849 14.032 1.00 80.21 1015 PHE A CA 1
ATOM 14693 C C . PHE A 1 1015 ? 5.698 69.531 14.117 1.00 82.19 1015 PHE A C 1
ATOM 14694 O O . PHE A 1 1015 ? 4.902 70.042 13.321 1.00 82.20 1015 PHE A O 1
ATOM 14711 N N . ALA A 1 1016 ? 5.304 68.688 15.074 1.00 67.52 1016 ALA A N 1
ATOM 14712 C CA . ALA A 1 1016 ? 3.916 68.254 15.157 1.00 70.77 1016 ALA A CA 1
ATOM 14713 C C . ALA A 1 1016 ? 2.965 69.381 15.536 1.00 75.51 1016 ALA A C 1
ATOM 14714 O O . ALA A 1 1016 ? 1.754 69.245 15.325 1.00 77.31 1016 ALA A O 1
ATOM 14721 N N . GLN A 1 1017 ? 3.474 70.491 16.069 1.00 108.95 1017 GLN A N 1
ATOM 14722 C CA . GLN A 1 1017 ? 2.613 71.600 16.457 1.00 111.86 1017 GLN A CA 1
ATOM 14723 C C . GLN A 1 1017 ? 2.481 72.664 15.377 1.00 109.39 1017 GLN A C 1
ATOM 14724 O O . GLN A 1 1017 ? 1.616 73.539 15.496 1.00 111.22 1017 GLN A O 1
ATOM 14738 N N . GLN A 1 1018 ? 3.302 72.615 14.333 1.00 117.16 1018 GLN A N 1
ATOM 14739 C CA . GLN A 1 1018 ? 3.147 73.554 13.236 1.00 115.57 1018 GLN A CA 1
ATOM 14740 C C . GLN A 1 1018 ? 1.851 73.252 12.485 1.00 115.10 1018 GLN A C 1
ATOM 14741 O O . GLN A 1 1018 ? 1.408 72.102 12.431 1.00 114.56 1018 GLN A O 1
ATOM 14755 N N . PRO A 1 1019 ? 1.220 74.272 11.899 1.00 104.31 1019 PRO A N 1
ATOM 14756 C CA . PRO A 1 1019 ? -0.101 74.054 11.285 1.00 104.70 1019 PRO A CA 1
ATOM 14757 C C . PRO A 1 1019 ? -0.081 73.082 10.117 1.00 100.69 1019 PRO A C 1
ATOM 14758 O O . PRO A 1 1019 ? -1.138 72.545 9.763 1.00 100.60 1019 PRO A O 1
ATOM 14769 N N . CYS A 1 1020 ? 1.078 72.848 9.496 1.00 118.10 1020 CYS A N 1
ATOM 14770 C CA . CYS A 1 1020 ? 1.145 71.923 8.372 1.00 114.72 1020 CYS A CA 1
ATOM 14771 C C . CYS A 1 1020 ? 0.985 70.468 8.795 1.00 114.70 1020 CYS A C 1
ATOM 14772 O O . CYS A 1 1020 ? 0.593 69.636 7.968 1.00 112.70 1020 CYS A O 1
ATOM 14780 N N . TYR A 1 1021 ? 1.268 70.144 10.059 1.00 69.46 1021 TYR A N 1
ATOM 14781 C CA . TYR A 1 1021 ? 1.225 68.757 10.508 1.00 68.93 1021 TYR A CA 1
ATOM 14782 C C . TYR A 1 1021 ? -0.142 68.119 10.310 1.00 70.88 1021 TYR A C 1
ATOM 14783 O O . TYR A 1 1021 ? -0.232 66.889 10.230 1.00 70.36 1021 TYR A O 1
ATOM 14801 N N . ILE A 1 1022 ? -1.203 68.924 10.226 1.00 102.20 1022 ILE A N 1
ATOM 14802 C CA . ILE A 1 1022 ? -2.555 68.377 10.162 1.00 104.02 1022 ILE A CA 1
ATOM 14803 C C . ILE A 1 1022 ? -2.684 67.414 8.988 1.00 100.48 1022 ILE A C 1
ATOM 14804 O O . ILE A 1 1022 ? -3.206 66.302 9.126 1.00 100.80 1022 ILE A O 1
ATOM 14820 N N . MET A 1 1023 ? -2.208 67.827 7.813 1.00 102.21 1023 MET A N 1
ATOM 14821 C CA . MET A 1 1023 ? -2.286 66.993 6.621 1.00 98.49 1023 MET A CA 1
ATOM 14822 C C . MET A 1 1023 ? -1.082 66.073 6.463 1.00 95.24 1023 MET A C 1
ATOM 14823 O O . MET A 1 1023 ? -1.140 65.133 5.661 1.00 92.10 1023 MET A O 1
ATOM 14837 N N . PHE A 1 1024 ? 0.008 66.324 7.193 1.00 72.49 1024 PHE A N 1
ATOM 14838 C CA . PHE A 1 1024 ? 1.117 65.375 7.218 1.00 69.09 1024 PHE A CA 1
ATOM 14839 C C . PHE A 1 1024 ? 0.741 64.104 7.973 1.00 69.86 1024 PHE A C 1
ATOM 14840 O O . PHE A 1 1024 ? 1.089 62.997 7.547 1.00 66.22 1024 PHE A O 1
ATOM 14857 N N . SER A 1 1025 ? 0.035 64.244 9.099 1.00 59.51 1025 SER A N 1
ATOM 14858 C CA . SER A 1 1025 ? -0.304 63.083 9.915 1.00 59.86 1025 SER A CA 1
ATOM 14859 C C . SER A 1 1025 ? -1.128 62.070 9.129 1.00 57.07 1025 SER A C 1
ATOM 14860 O O . SER A 1 1025 ? -0.894 60.859 9.230 1.00 54.57 1025 SER A O 1
ATOM 14868 N N . GLY A 1 1026 ? -2.095 62.541 8.347 1.00 67.07 1026 GLY A N 1
ATOM 14869 C CA . GLY A 1 1026 ? -2.943 61.657 7.573 1.00 64.76 1026 GLY A CA 1
ATOM 14870 C C . GLY A 1 1026 ? -2.169 60.696 6.696 1.00 60.35 1026 GLY A C 1
ATOM 14871 O O . GLY A 1 1026 ? -2.678 59.634 6.324 1.00 58.93 1026 GLY A O 1
ATOM 14875 N N . HIS A 1 1027 ? -0.937 61.062 6.353 1.00 60.37 1027 HIS A N 1
ATOM 14876 C CA . HIS A 1 1027 ? -0.094 60.243 5.496 1.00 56.59 1027 HIS A CA 1
ATOM 14877 C C . HIS A 1 1027 ? 0.688 59.175 6.248 1.00 55.76 1027 HIS A C 1
ATOM 14878 O O . HIS A 1 1027 ? 1.242 58.274 5.609 1.00 52.75 1027 HIS A O 1
ATOM 14892 N N . LEU A 1 1028 ? 0.750 59.248 7.574 1.00 56.87 1028 LEU A N 1
ATOM 14893 C CA . LEU A 1 1028 ? 1.547 58.307 8.350 1.00 55.44 1028 LEU A CA 1
ATOM 14894 C C . LEU A 1 1028 ? 0.792 57.001 8.555 1.00 55.17 1028 LEU A C 1
ATOM 14895 O O . LEU A 1 1028 ? -0.425 56.994 8.757 1.00 57.91 1028 LEU A O 1
ATOM 14911 N N . ASN A 1 1029 ? 1.525 55.890 8.502 1.00 54.75 1029 ASN A N 1
ATOM 14912 C CA . ASN A 1 1029 ? 0.939 54.578 8.720 1.00 55.10 1029 ASN A CA 1
ATOM 14913 C C . ASN A 1 1029 ? 0.983 54.224 10.207 1.00 58.29 1029 ASN A C 1
ATOM 14914 O O . ASN A 1 1029 ? 1.498 54.975 11.040 1.00 60.20 1029 ASN A O 1
ATOM 14925 N N . ASP A 1 1030 ? 0.432 53.056 10.546 1.00 58.91 1030 ASP A N 1
ATOM 14926 C CA . ASP A 1 1030 ? 0.255 52.693 11.949 1.00 61.28 1030 ASP A CA 1
ATOM 14927 C C . ASP A 1 1030 ? 1.589 52.641 12.684 1.00 59.89 1030 ASP A C 1
ATOM 14928 O O . ASP A 1 1030 ? 1.735 53.216 13.769 1.00 62.56 1030 ASP A O 1
ATOM 14937 N N . ASN A 1 1031 ? 2.578 51.953 12.109 1.00 67.65 1031 ASN A N 1
ATOM 14938 C CA . ASN A 1 1031 ? 3.867 51.817 12.780 1.00 66.74 1031 ASN A CA 1
ATOM 14939 C C . ASN A 1 1031 ? 4.509 53.177 13.024 1.00 68.01 1031 ASN A C 1
ATOM 14940 O O . ASN A 1 1031 ? 5.066 53.425 14.100 1.00 69.40 1031 ASN A O 1
ATOM 14951 N N . GLU A 1 1032 ? 4.441 54.074 12.039 1.00 57.38 1032 GLU A N 1
ATOM 14952 C CA . GLU A 1 1032 ? 5.007 55.407 12.214 1.00 58.28 1032 GLU A CA 1
ATOM 14953 C C . GLU A 1 1032 ? 4.266 56.188 13.294 1.00 62.96 1032 GLU A C 1
ATOM 14954 O O . GLU A 1 1032 ? 4.890 56.902 14.087 1.00 64.20 1032 GLU A O 1
ATOM 14966 N N . ARG A 1 1033 ? 2.935 56.079 13.335 1.00 71.10 1033 ARG A N 1
ATOM 14967 C CA . ARG A 1 1033 ? 2.174 56.770 14.371 1.00 76.36 1033 ARG A CA 1
ATOM 14968 C C . ARG A 1 1033 ? 2.508 56.222 15.754 1.00 78.22 1033 ARG A C 1
ATOM 14969 O O . ARG A 1 1033 ? 2.576 56.980 16.729 1.00 81.86 1033 ARG A O 1
ATOM 14990 N N . ARG A 1 1034 ? 2.706 54.904 15.859 1.00 82.92 1034 ARG A N 1
ATOM 14991 C CA . ARG A 1 1034 ? 3.114 54.304 17.126 1.00 84.07 1034 ARG A CA 1
ATOM 14992 C C . ARG A 1 1034 ? 4.386 54.955 17.652 1.00 84.56 1034 ARG A C 1
ATOM 14993 O O . ARG A 1 1034 ? 4.485 55.286 18.839 1.00 88.41 1034 ARG A O 1
ATOM 15014 N N . VAL A 1 1035 ? 5.374 55.143 16.778 1.00 58.95 1035 VAL A N 1
ATOM 15015 C CA . VAL A 1 1035 ? 6.642 55.732 17.195 1.00 59.01 1035 VAL A CA 1
ATOM 15016 C C . VAL A 1 1035 ? 6.421 57.140 17.739 1.00 63.52 1035 VAL A C 1
ATOM 15017 O O . VAL A 1 1035 ? 7.105 57.575 18.672 1.00 66.45 1035 VAL A O 1
ATOM 15030 N N . LEU A 1 1036 ? 5.466 57.877 17.159 1.00 62.63 1036 LEU A N 1
ATOM 15031 C CA . LEU A 1 1036 ? 5.214 59.248 17.599 1.00 66.54 1036 LEU A CA 1
ATOM 15032 C C . LEU A 1 1036 ? 4.474 59.297 18.932 1.00 71.92 1036 LEU A C 1
ATOM 15033 O O . LEU A 1 1036 ? 4.651 60.249 19.700 1.00 75.30 1036 LEU A O 1
ATOM 15049 N N . GLN A 1 1037 ? 3.638 58.295 19.225 1.00 86.51 1037 GLN A N 1
ATOM 15050 C CA . GLN A 1 1037 ? 2.984 58.239 20.528 1.00 91.21 1037 GLN A CA 1
ATOM 15051 C C . GLN A 1 1037 ? 3.978 57.890 21.627 1.00 91.52 1037 GLN A C 1
ATOM 15052 O O . GLN A 1 1037 ? 3.825 58.335 22.770 1.00 95.60 1037 GLN A O 1
ATOM 15066 N N . THR A 1 1038 ? 4.999 57.097 21.297 1.00 78.33 1038 THR A N 1
ATOM 15067 C CA . THR A 1 1038 ? 6.078 56.811 22.233 1.00 79.48 1038 THR A CA 1
ATOM 15068 C C . THR A 1 1038 ? 6.785 58.074 22.706 1.00 82.68 1038 THR A C 1
ATOM 15069 O O . THR A 1 1038 ? 7.505 58.026 23.709 1.00 85.10 1038 THR A O 1
ATOM 15080 N N . ILE A 1 1039 ? 6.607 59.193 22.007 1.00 90.64 1039 ILE A N 1
ATOM 15081 C CA . ILE A 1 1039 ? 7.319 60.422 22.331 1.00 92.29 1039 ILE A CA 1
ATOM 15082 C C . ILE A 1 1039 ? 6.403 61.558 22.766 1.00 96.21 1039 ILE A C 1
ATOM 15083 O O . ILE A 1 1039 ? 6.891 62.526 23.374 1.00 97.94 1039 ILE A O 1
ATOM 15099 N N . GLY A 1 1040 ? 5.101 61.487 22.511 1.00 79.26 1040 GLY A N 1
ATOM 15100 C CA . GLY A 1 1040 ? 4.196 62.549 22.909 1.00 82.53 1040 GLY A CA 1
ATOM 15101 C C . GLY A 1 1040 ? 2.781 62.340 22.410 1.00 83.82 1040 GLY A C 1
ATOM 15102 O O . GLY A 1 1040 ? 2.086 61.429 22.858 1.00 85.21 1040 GLY A O 1
ATOM 15106 N N . THR B 2 17 ? 4.509 31.796 21.021 1.00 85.39 17 THR B N 1
ATOM 15107 C CA . THR B 2 17 ? 3.761 33.011 20.731 1.00 88.65 17 THR B CA 1
ATOM 15108 C C . THR B 2 17 ? 4.657 34.132 20.215 1.00 88.43 17 THR B C 1
ATOM 15109 O O . THR B 2 17 ? 4.190 35.034 19.520 1.00 90.87 17 THR B O 1
ATOM 15119 N N . ARG B 2 18 ? 5.948 34.070 20.548 1.00 77.25 18 ARG B N 1
ATOM 15120 C CA . ARG B 2 18 ? 6.869 35.115 20.113 1.00 76.74 18 ARG B CA 1
ATOM 15121 C C . ARG B 2 18 ? 6.956 35.160 18.591 1.00 74.20 18 ARG B C 1
ATOM 15122 O O . ARG B 2 18 ? 6.880 36.234 17.983 1.00 75.92 18 ARG B O 1
ATOM 15143 N N . SER B 2 19 ? 7.132 33.999 17.956 1.00 64.54 19 SER B N 1
ATOM 15144 C CA . SER B 2 19 ? 7.074 33.938 16.500 1.00 60.43 19 SER B CA 1
ATOM 15145 C C . SER B 2 19 ? 5.669 34.217 15.977 1.00 62.83 19 SER B C 1
ATOM 15146 O O . SER B 2 19 ? 5.517 34.740 14.867 1.00 62.24 19 SER B O 1
ATOM 15154 N N . SER B 2 20 ? 4.635 33.872 16.748 1.00 71.18 20 SER B N 1
ATOM 15155 C CA . SER B 2 20 ? 3.267 34.046 16.270 1.00 74.16 20 SER B CA 1
ATOM 15156 C C . SER B 2 20 ? 2.908 35.521 16.130 1.00 77.95 20 SER B C 1
ATOM 15157 O O . SER B 2 20 ? 2.255 35.913 15.156 1.00 78.56 20 SER B O 1
ATOM 15165 N N . ARG B 2 21 ? 3.314 36.356 17.089 1.00 93.16 21 ARG B N 1
ATOM 15166 C CA . ARG B 2 21 ? 3.050 37.785 16.975 1.00 97.98 21 ARG B CA 1
ATOM 15167 C C . ARG B 2 21 ? 4.012 38.482 16.020 1.00 94.50 21 ARG B C 1
ATOM 15168 O O . ARG B 2 21 ? 3.855 39.683 15.774 1.00 95.09 21 ARG B O 1
ATOM 15189 N N . ALA B 2 22 ? 4.995 37.763 15.484 1.00 80.75 22 ALA B N 1
ATOM 15190 C CA . ALA B 2 22 ? 5.790 38.234 14.360 1.00 75.93 22 ALA B CA 1
ATOM 15191 C C . ALA B 2 22 ? 5.307 37.662 13.033 1.00 72.67 22 ALA B C 1
ATOM 15192 O O . ALA B 2 22 ? 5.902 37.957 11.992 1.00 70.66 22 ALA B O 1
ATOM 15199 N N . GLY B 2 23 ? 4.255 36.845 13.046 1.00 70.87 23 GLY B N 1
ATOM 15200 C CA . GLY B 2 23 ? 3.740 36.259 11.827 1.00 69.21 23 GLY B CA 1
ATOM 15201 C C . GLY B 2 23 ? 4.697 35.304 11.154 1.00 64.74 23 GLY B C 1
ATOM 15202 O O . GLY B 2 23 ? 4.716 35.221 9.921 1.00 63.86 23 GLY B O 1
ATOM 15206 N N . LEU B 2 24 ? 5.487 34.571 11.934 1.00 58.68 24 LEU B N 1
ATOM 15207 C CA . LEU B 2 24 ? 6.551 33.737 11.403 1.00 54.42 24 LEU B CA 1
ATOM 15208 C C . LEU B 2 24 ? 6.385 32.291 11.843 1.00 53.55 24 LEU B C 1
ATOM 15209 O O . LEU B 2 24 ? 5.991 32.016 12.982 1.00 55.99 24 LEU B O 1
ATOM 15225 N N . GLN B 2 25 ? 6.703 31.371 10.929 1.00 59.99 25 GLN B N 1
ATOM 15226 C CA . GLN B 2 25 ? 6.801 29.962 11.284 1.00 58.51 25 GLN B CA 1
ATOM 15227 C C . GLN B 2 25 ? 8.141 29.655 11.938 1.00 56.72 25 GLN B C 1
ATOM 15228 O O . GLN B 2 25 ? 8.210 28.857 12.879 1.00 57.54 25 GLN B O 1
ATOM 15242 N N . PHE B 2 26 ? 9.211 30.287 11.460 1.00 44.38 26 PHE B N 1
ATOM 15243 C CA . PHE B 2 26 ? 10.541 30.013 11.974 1.00 42.95 26 PHE B CA 1
ATOM 15244 C C . PHE B 2 26 ? 10.668 30.508 13.411 1.00 45.40 26 PHE B C 1
ATOM 15245 O O . PHE B 2 26 ? 9.919 31.385 13.849 1.00 47.80 26 PHE B O 1
ATOM 15262 N N . PRO B 2 27 ? 11.618 29.955 14.168 1.00 52.99 27 PRO B N 1
ATOM 15263 C CA . PRO B 2 27 ? 11.674 30.239 15.607 1.00 55.32 27 PRO B CA 1
ATOM 15264 C C . PRO B 2 27 ? 12.475 31.484 15.946 1.00 55.19 27 PRO B C 1
ATOM 15265 O O . PRO B 2 27 ? 13.709 31.465 15.898 1.00 54.95 27 PRO B O 1
ATOM 15276 N N . VAL B 2 28 ? 11.785 32.569 16.302 1.00 64.35 28 VAL B N 1
ATOM 15277 C CA . VAL B 2 28 ? 12.482 33.786 16.706 1.00 63.21 28 VAL B CA 1
ATOM 15278 C C . VAL B 2 28 ? 13.316 33.526 17.954 1.00 64.05 28 VAL B C 1
ATOM 15279 O O . VAL B 2 28 ? 14.442 34.024 18.082 1.00 64.33 28 VAL B O 1
ATOM 15292 N N . GLY B 2 29 ? 12.780 32.743 18.892 1.00 67.88 29 GLY B N 1
ATOM 15293 C CA . GLY B 2 29 ? 13.477 32.519 20.147 1.00 68.42 29 GLY B CA 1
ATOM 15294 C C . GLY B 2 29 ? 14.812 31.823 19.965 1.00 68.59 29 GLY B C 1
ATOM 15295 O O . GLY B 2 29 ? 15.839 32.279 20.473 1.00 70.11 29 GLY B O 1
ATOM 15299 N N . ARG B 2 30 ? 14.815 30.700 19.244 1.00 72.70 30 ARG B N 1
ATOM 15300 C CA . ARG B 2 30 ? 16.053 29.948 19.059 1.00 73.22 30 ARG B CA 1
ATOM 15301 C C . ARG B 2 30 ? 17.084 30.757 18.281 1.00 73.61 30 ARG B C 1
ATOM 15302 O O . ARG B 2 30 ? 18.282 30.697 18.583 1.00 75.04 30 ARG B O 1
ATOM 15323 N N . VAL B 2 31 ? 16.645 31.515 17.274 1.00 60.80 31 VAL B N 1
ATOM 15324 C CA . VAL B 2 31 ? 17.570 32.386 16.555 1.00 60.58 31 VAL B CA 1
ATOM 15325 C C . VAL B 2 31 ? 18.208 33.386 17.511 1.00 62.41 31 VAL B C 1
ATOM 15326 O O . VAL B 2 31 ? 19.399 33.700 17.402 1.00 64.18 31 VAL B O 1
ATOM 15339 N N . HIS B 2 32 ? 17.426 33.901 18.461 1.00 66.12 32 HIS B N 1
ATOM 15340 C CA . HIS B 2 32 ? 17.959 34.859 19.422 1.00 68.98 32 HIS B CA 1
ATOM 15341 C C . HIS B 2 32 ? 19.091 34.242 20.233 1.00 72.85 32 HIS B C 1
ATOM 15342 O O . HIS B 2 32 ? 20.143 34.862 20.427 1.00 76.59 32 HIS B O 1
ATOM 15356 N N . ARG B 2 33 ? 18.891 33.013 20.713 1.00 91.31 33 ARG B N 1
ATOM 15357 C CA . ARG B 2 33 ? 19.899 32.367 21.547 1.00 94.18 33 ARG B CA 1
ATOM 15358 C C . ARG B 2 33 ? 21.127 31.983 20.734 1.00 95.23 33 ARG B C 1
ATOM 15359 O O . ARG B 2 33 ? 22.257 32.065 21.229 1.00 99.03 33 ARG B O 1
ATOM 15380 N N . LEU B 2 34 ? 20.930 31.566 19.480 1.00 74.43 34 LEU B N 1
ATOM 15381 C CA . LEU B 2 34 ? 22.067 31.241 18.627 1.00 75.45 34 LEU B CA 1
ATOM 15382 C C . LEU B 2 34 ? 22.948 32.467 18.418 1.00 78.79 34 LEU B C 1
ATOM 15383 O O . LEU B 2 34 ? 24.178 32.357 18.356 1.00 81.92 34 LEU B O 1
ATOM 15399 N N . LEU B 2 35 ? 22.331 33.647 18.310 1.00 74.65 35 LEU B N 1
ATOM 15400 C CA . LEU B 2 35 ? 23.097 34.884 18.214 1.00 77.89 35 LEU B CA 1
ATOM 15401 C C . LEU B 2 35 ? 23.859 35.158 19.505 1.00 83.84 35 LEU B C 1
ATOM 15402 O O . LEU B 2 35 ? 25.065 35.429 19.482 1.00 88.38 35 LEU B O 1
ATOM 15418 N N . ARG B 2 36 ? 23.169 35.082 20.648 1.00 101.02 36 ARG B N 1
ATOM 15419 C CA . ARG B 2 36 ? 23.820 35.360 21.923 1.00 106.25 36 ARG B CA 1
ATOM 15420 C C . ARG B 2 36 ? 24.891 34.321 22.225 1.00 109.38 36 ARG B C 1
ATOM 15421 O O . ARG B 2 36 ? 26.005 34.669 22.639 1.00 115.30 36 ARG B O 1
ATOM 15442 N N . LYS B 2 37 ? 24.577 33.043 22.009 1.00 92.67 37 LYS B N 1
ATOM 15443 C CA . LYS B 2 37 ? 25.512 31.973 22.330 1.00 94.11 37 LYS B CA 1
ATOM 15444 C C . LYS B 2 37 ? 26.768 32.030 21.471 1.00 96.65 37 LYS B C 1
ATOM 15445 O O . LYS B 2 37 ? 27.777 31.412 21.828 1.00 98.65 37 LYS B O 1
ATOM 15464 N N . GLY B 2 38 ? 26.726 32.736 20.338 1.00 106.74 38 GLY B N 1
ATOM 15465 C CA . GLY B 2 38 ? 27.895 32.894 19.503 1.00 111.03 38 GLY B CA 1
ATOM 15466 C C . GLY B 2 38 ? 28.735 34.105 19.872 1.00 119.11 38 GLY B C 1
ATOM 15467 O O . GLY B 2 38 ? 28.273 35.039 20.523 1.00 119.69 38 GLY B O 1
ATOM 15471 N N . ASN B 2 39 ? 30.006 34.069 19.457 1.00 134.75 39 ASN B N 1
ATOM 15472 C CA . ASN B 2 39 ? 30.906 35.196 19.663 1.00 139.07 39 ASN B CA 1
ATOM 15473 C C . ASN B 2 39 ? 30.713 36.241 18.570 1.00 136.20 39 ASN B C 1
ATOM 15474 O O . ASN B 2 39 ? 31.683 36.668 17.936 1.00 138.97 39 ASN B O 1
ATOM 15485 N N . TYR B 2 40 ? 29.467 36.659 18.347 1.00 112.17 40 TYR B N 1
ATOM 15486 C CA . TYR B 2 40 ? 29.150 37.651 17.326 1.00 109.15 40 TYR B CA 1
ATOM 15487 C C . TYR B 2 40 ? 29.149 39.061 17.912 1.00 111.40 40 TYR B C 1
ATOM 15488 O O . TYR B 2 40 ? 29.920 39.925 17.481 1.00 113.34 40 TYR B O 1
ATOM 15506 N N . ALA B 2 41 ? 28.288 39.299 18.897 1.00 128.53 41 ALA B N 1
ATOM 15507 C CA . ALA B 2 41 ? 28.248 40.565 19.610 1.00 131.65 41 ALA B CA 1
ATOM 15508 C C . ALA B 2 41 ? 27.867 40.279 21.055 1.00 134.12 41 ALA B C 1
ATOM 15509 O O . ALA B 2 41 ? 27.462 39.167 21.403 1.00 133.28 41 ALA B O 1
ATOM 15516 N N . GLU B 2 42 ? 27.985 41.304 21.895 1.00 156.45 42 GLU B N 1
ATOM 15517 C CA . GLU B 2 42 ? 27.682 41.181 23.314 1.00 158.49 42 GLU B CA 1
ATOM 15518 C C . GLU B 2 42 ? 26.347 41.817 23.682 1.00 155.59 42 GLU B C 1
ATOM 15519 O O . GLU B 2 42 ? 26.004 41.876 24.867 1.00 156.97 42 GLU B O 1
ATOM 15531 N N . ARG B 2 43 ? 25.588 42.286 22.695 1.00 128.76 43 ARG B N 1
ATOM 15532 C CA . ARG B 2 43 ? 24.252 42.821 22.917 1.00 126.20 43 ARG B CA 1
ATOM 15533 C C . ARG B 2 43 ? 23.443 42.608 21.646 1.00 120.28 43 ARG B C 1
ATOM 15534 O O . ARG B 2 43 ? 23.952 42.810 20.540 1.00 119.71 43 ARG B O 1
ATOM 15555 N N . VAL B 2 44 ? 22.191 42.189 21.809 1.00 87.43 44 VAL B N 1
ATOM 15556 C CA . VAL B 2 44 ? 21.311 41.901 20.682 1.00 80.16 44 VAL B CA 1
ATOM 15557 C C . VAL B 2 44 ? 19.905 42.370 21.027 1.00 77.46 44 VAL B C 1
ATOM 15558 O O . VAL B 2 44 ? 19.377 42.040 22.094 1.00 78.98 44 VAL B O 1
ATOM 15571 N N . GLY B 2 45 ? 19.307 43.154 20.131 1.00 96.81 45 GLY B N 1
ATOM 15572 C CA . GLY B 2 45 ? 17.957 43.624 20.340 1.00 95.99 45 GLY B CA 1
ATOM 15573 C C . GLY B 2 45 ? 16.916 42.564 20.039 1.00 92.09 45 GLY B C 1
ATOM 15574 O O . GLY B 2 45 ? 17.154 41.601 19.312 1.00 89.38 45 GLY B O 1
ATOM 15578 N N . ALA B 2 46 ? 15.730 42.748 20.628 1.00 108.01 46 ALA B N 1
ATOM 15579 C CA . ALA B 2 46 ? 14.625 41.835 20.372 1.00 108.21 46 ALA B CA 1
ATOM 15580 C C . ALA B 2 46 ? 14.198 41.842 18.910 1.00 106.16 46 ALA B C 1
ATOM 15581 O O . ALA B 2 46 ? 13.626 40.853 18.438 1.00 106.15 46 ALA B O 1
ATOM 15588 N N . GLY B 2 47 ? 14.467 42.929 18.181 1.00 64.26 47 GLY B N 1
ATOM 15589 C CA . GLY B 2 47 ? 14.082 43.009 16.785 1.00 61.61 47 GLY B CA 1
ATOM 15590 C C . GLY B 2 47 ? 15.014 42.295 15.833 1.00 59.46 47 GLY B C 1
ATOM 15591 O O . GLY B 2 47 ? 14.631 42.039 14.686 1.00 57.84 47 GLY B O 1
ATOM 15595 N N . ALA B 2 48 ? 16.231 41.962 16.276 1.00 59.93 48 ALA B N 1
ATOM 15596 C CA . ALA B 2 48 ? 17.160 41.276 15.380 1.00 58.91 48 ALA B CA 1
ATOM 15597 C C . ALA B 2 48 ? 16.695 39.861 15.067 1.00 58.92 48 ALA B C 1
ATOM 15598 O O . ALA B 2 48 ? 16.567 39.524 13.878 1.00 57.99 48 ALA B O 1
ATOM 15605 N N . PRO B 2 49 ? 16.415 38.996 16.047 1.00 57.70 49 PRO B N 1
ATOM 15606 C CA . PRO B 2 49 ? 15.951 37.642 15.701 1.00 56.15 49 PRO B CA 1
ATOM 15607 C C . PRO B 2 49 ? 14.668 37.638 14.893 1.00 53.57 49 PRO B C 1
ATOM 15608 O O . PRO B 2 49 ? 14.479 36.751 14.050 1.00 52.39 49 PRO B O 1
ATOM 15619 N N . VAL B 2 50 ? 13.775 38.602 15.124 1.00 60.83 50 VAL B N 1
ATOM 15620 C CA . VAL B 2 50 ? 12.541 38.673 14.348 1.00 60.67 50 VAL B CA 1
ATOM 15621 C C . VAL B 2 50 ? 12.862 38.900 12.878 1.00 59.81 50 VAL B C 1
ATOM 15622 O O . VAL B 2 50 ? 12.412 38.156 11.998 1.00 59.80 50 VAL B O 1
ATOM 15635 N N . TYR B 2 51 ? 13.656 39.931 12.596 1.00 61.60 51 TYR B N 1
ATOM 15636 C CA . TYR B 2 51 ? 14.032 40.236 11.221 1.00 61.01 51 TYR B CA 1
ATOM 15637 C C . TYR B 2 51 ? 14.770 39.067 10.587 1.00 58.59 51 TYR B C 1
ATOM 15638 O O . TYR B 2 51 ? 14.414 38.608 9.496 1.00 57.37 51 TYR B O 1
ATOM 15656 N N . LEU B 2 52 ? 15.807 38.570 11.264 1.00 46.72 52 LEU B N 1
ATOM 15657 C CA . LEU B 2 52 ? 16.596 37.477 10.711 1.00 45.85 52 LEU B CA 1
ATOM 15658 C C . LEU B 2 52 ? 15.740 36.239 10.482 1.00 44.77 52 LEU B C 1
ATOM 15659 O O . LEU B 2 52 ? 15.880 35.560 9.456 1.00 43.78 52 LEU B O 1
ATOM 15675 N N . ALA B 2 53 ? 14.843 35.929 11.421 1.00 46.80 53 ALA B N 1
ATOM 15676 C CA . ALA B 2 53 ? 13.986 34.759 11.264 1.00 46.19 53 ALA B CA 1
ATOM 15677 C C . ALA B 2 53 ? 13.106 34.885 10.027 1.00 45.69 53 ALA B C 1
ATOM 15678 O O . ALA B 2 53 ? 12.931 33.915 9.280 1.00 45.12 53 ALA B O 1
ATOM 15685 N N . ALA B 2 54 ? 12.541 36.073 9.795 1.00 49.65 54 ALA B N 1
ATOM 15686 C CA . ALA B 2 54 ? 11.724 36.281 8.605 1.00 49.56 54 ALA B CA 1
ATOM 15687 C C . ALA B 2 54 ? 12.549 36.134 7.334 1.00 48.25 54 ALA B C 1
ATOM 15688 O O . ALA B 2 54 ? 12.025 35.700 6.301 1.00 47.86 54 ALA B O 1
ATOM 15695 N N . VAL B 2 55 ? 13.833 36.495 7.384 1.00 43.69 55 VAL B N 1
ATOM 15696 C CA . VAL B 2 55 ? 14.696 36.353 6.215 1.00 43.32 55 VAL B CA 1
ATOM 15697 C C . VAL B 2 55 ? 14.985 34.882 5.943 1.00 42.33 55 VAL B C 1
ATOM 15698 O O . VAL B 2 55 ? 14.835 34.402 4.813 1.00 41.85 55 VAL B O 1
ATOM 15711 N N . LEU B 2 56 ? 15.419 34.147 6.970 1.00 42.79 56 LEU B N 1
ATOM 15712 C CA . LEU B 2 56 ? 15.597 32.707 6.822 1.00 41.50 56 LEU B CA 1
ATOM 15713 C C . LEU B 2 56 ? 14.323 32.055 6.302 1.00 40.77 56 LEU B C 1
ATOM 15714 O O . LEU B 2 56 ? 14.368 31.205 5.406 1.00 40.52 56 LEU B O 1
ATOM 15730 N N . GLU B 2 57 ? 13.173 32.440 6.860 1.00 44.11 57 GLU B N 1
ATOM 15731 C CA . GLU B 2 57 ? 11.904 31.873 6.419 1.00 44.08 57 GLU B CA 1
ATOM 15732 C C . GLU B 2 57 ? 11.574 32.285 4.990 1.00 44.02 57 GLU B C 1
ATOM 15733 O O . GLU B 2 57 ? 11.022 31.489 4.222 1.00 43.10 57 GLU B O 1
ATOM 15745 N N . TYR B 2 58 ? 11.905 33.522 4.612 1.00 42.44 58 TYR B N 1
ATOM 15746 C CA . TYR B 2 58 ? 11.630 33.965 3.250 1.00 42.77 58 TYR B CA 1
ATOM 15747 C C . TYR B 2 58 ? 12.485 33.208 2.243 1.00 42.22 58 TYR B C 1
ATOM 15748 O O . TYR B 2 58 ? 12.021 32.890 1.142 1.00 42.33 58 TYR B O 1
ATOM 15766 N N . LEU B 2 59 ? 13.742 32.920 2.593 1.00 46.34 59 LEU B N 1
ATOM 15767 C CA . LEU B 2 59 ? 14.623 32.225 1.661 1.00 46.89 59 LEU B CA 1
ATOM 15768 C C . LEU B 2 59 ? 14.181 30.781 1.447 1.00 46.11 59 LEU B C 1
ATOM 15769 O O . LEU B 2 59 ? 14.163 30.297 0.310 1.00 46.35 59 LEU B O 1
ATOM 15785 N N . THR B 2 60 ? 13.817 30.077 2.523 1.00 50.26 60 THR B N 1
ATOM 15786 C CA . THR B 2 60 ? 13.358 28.702 2.363 1.00 50.46 60 THR B CA 1
ATOM 15787 C C . THR B 2 60 ? 12.065 28.648 1.562 1.00 50.59 60 THR B C 1
ATOM 15788 O O . THR B 2 60 ? 11.855 27.708 0.786 1.00 51.80 60 THR B O 1
ATOM 15799 N N . ALA B 2 61 ? 11.198 29.648 1.723 1.00 39.00 61 ALA B N 1
ATOM 15800 C CA . ALA B 2 61 ? 9.975 29.693 0.934 1.00 39.57 61 ALA B CA 1
ATOM 15801 C C . ALA B 2 61 ? 10.287 29.907 -0.539 1.00 39.99 61 ALA B C 1
ATOM 15802 O O . ALA B 2 61 ? 9.614 29.346 -1.412 1.00 40.31 61 ALA B O 1
ATOM 15809 N N . GLU B 2 62 ? 11.317 30.701 -0.835 1.00 49.33 62 GLU B N 1
ATOM 15810 C CA . GLU B 2 62 ? 11.689 30.947 -2.223 1.00 50.56 62 GLU B CA 1
ATOM 15811 C C . GLU B 2 62 ? 12.308 29.704 -2.851 1.00 50.63 62 GLU B C 1
ATOM 15812 O O . GLU B 2 62 ? 12.040 29.393 -4.017 1.00 52.20 62 GLU B O 1
ATOM 15824 N N . ILE B 2 63 ? 13.133 28.977 -2.094 1.00 40.54 63 ILE B N 1
ATOM 15825 C CA . ILE B 2 63 ? 13.761 27.771 -2.624 1.00 40.83 63 ILE B CA 1
ATOM 15826 C C . ILE B 2 63 ? 12.740 26.645 -2.742 1.00 41.29 63 ILE B C 1
ATOM 15827 O O . ILE B 2 63 ? 12.676 25.949 -3.761 1.00 42.81 63 ILE B O 1
ATOM 15843 N N . LEU B 2 64 ? 11.929 26.446 -1.701 1.00 41.55 64 LEU B N 1
ATOM 15844 C CA . LEU B 2 64 ? 10.922 25.391 -1.749 1.00 42.79 64 LEU B CA 1
ATOM 15845 C C . LEU B 2 64 ? 9.912 25.647 -2.859 1.00 45.32 64 LEU B C 1
ATOM 15846 O O . LEU B 2 64 ? 9.439 24.706 -3.507 1.00 47.89 64 LEU B O 1
ATOM 15862 N N . GLU B 2 65 ? 9.564 26.914 -3.092 1.00 42.81 65 GLU B N 1
ATOM 15863 C CA . GLU B 2 65 ? 8.623 27.237 -4.158 1.00 46.09 65 GLU B CA 1
ATOM 15864 C C . GLU B 2 65 ? 9.162 26.800 -5.514 1.00 46.95 65 GLU B C 1
ATOM 15865 O O . GLU B 2 65 ? 8.469 26.124 -6.283 1.00 49.37 65 GLU B O 1
ATOM 15877 N N . LEU B 2 66 ? 10.410 27.164 -5.819 1.00 45.86 66 LEU B N 1
ATOM 15878 C CA . LEU B 2 66 ? 10.977 26.830 -7.119 1.00 47.45 66 LEU B CA 1
ATOM 15879 C C . LEU B 2 66 ? 11.339 25.353 -7.213 1.00 48.50 66 LEU B C 1
ATOM 15880 O O . LEU B 2 66 ? 11.215 24.753 -8.287 1.00 50.57 66 LEU B O 1
ATOM 15896 N N . ALA B 2 67 ? 11.785 24.749 -6.108 1.00 43.60 67 ALA B N 1
ATOM 15897 C CA . ALA B 2 67 ? 12.112 23.328 -6.128 1.00 44.17 67 ALA B CA 1
ATOM 15898 C C . ALA B 2 67 ? 10.853 22.478 -6.235 1.00 45.74 67 ALA B C 1
ATOM 15899 O O . ALA B 2 67 ? 10.846 21.450 -6.922 1.00 47.20 67 ALA B O 1
ATOM 15906 N N . GLY B 2 68 ? 9.780 22.885 -5.555 1.00 51.68 68 GLY B N 1
ATOM 15907 C CA . GLY B 2 68 ? 8.506 22.211 -5.733 1.00 54.13 68 GLY B CA 1
ATOM 15908 C C . GLY B 2 68 ? 7.918 22.457 -7.108 1.00 57.24 68 GLY B C 1
ATOM 15909 O O . GLY B 2 68 ? 7.290 21.569 -7.692 1.00 59.77 68 GLY B O 1
ATOM 15913 N N . ASN B 2 69 ? 8.114 23.664 -7.647 1.00 49.60 69 ASN B N 1
ATOM 15914 C CA . ASN B 2 69 ? 7.710 23.934 -9.022 1.00 50.94 69 ASN B CA 1
ATOM 15915 C C . ASN B 2 69 ? 8.378 22.956 -9.980 1.00 51.95 69 ASN B C 1
ATOM 15916 O O . ASN B 2 69 ? 7.725 22.378 -10.856 1.00 54.62 69 ASN B O 1
ATOM 15927 N N . ALA B 2 70 ? 9.690 22.758 -9.823 1.00 49.62 70 ALA B N 1
ATOM 15928 C CA . ALA B 2 70 ? 10.409 21.835 -10.693 1.00 50.54 70 ALA B CA 1
ATOM 15929 C C . ALA B 2 70 ? 9.903 20.409 -10.520 1.00 52.93 70 ALA B C 1
ATOM 15930 O O . ALA B 2 70 ? 9.777 19.665 -11.500 1.00 55.35 70 ALA B O 1
ATOM 15937 N N . ALA B 2 71 ? 9.604 20.011 -9.281 1.00 52.67 71 ALA B N 1
ATOM 15938 C CA . ALA B 2 71 ? 9.055 18.680 -9.049 1.00 54.18 71 ALA B CA 1
ATOM 15939 C C . ALA B 2 71 ? 7.672 18.545 -9.675 1.00 56.48 71 ALA B C 1
ATOM 15940 O O . ALA B 2 71 ? 7.341 17.498 -10.242 1.00 58.17 71 ALA B O 1
ATOM 15947 N N . ARG B 2 72 ? 6.849 19.594 -9.579 1.00 76.47 72 ARG B N 1
ATOM 15948 C CA . ARG B 2 72 ? 5.538 19.560 -10.216 1.00 80.51 72 ARG B CA 1
ATOM 15949 C C . ARG B 2 72 ? 5.663 19.541 -11.735 1.00 80.93 72 ARG B C 1
ATOM 15950 O O . ARG B 2 72 ? 4.817 18.954 -12.419 1.00 83.36 72 ARG B O 1
ATOM 15971 N N . ASP B 2 73 ? 6.711 20.169 -12.278 1.00 66.11 73 ASP B N 1
ATOM 15972 C CA . ASP B 2 73 ? 6.912 20.195 -13.721 1.00 67.29 73 ASP B CA 1
ATOM 15973 C C . ASP B 2 73 ? 7.284 18.826 -14.276 1.00 69.12 73 ASP B C 1
ATOM 15974 O O . ASP B 2 73 ? 7.142 18.601 -15.483 1.00 71.01 73 ASP B O 1
ATOM 15983 N N . ASN B 2 74 ? 7.761 17.916 -13.427 1.00 64.38 74 ASN B N 1
ATOM 15984 C CA . ASN B 2 74 ? 7.993 16.529 -13.806 1.00 64.82 74 ASN B CA 1
ATOM 15985 C C . ASN B 2 74 ? 6.901 15.604 -13.279 1.00 65.67 74 ASN B C 1
ATOM 15986 O O . ASN B 2 74 ? 7.107 14.387 -13.203 1.00 65.12 74 ASN B O 1
ATOM 15997 N N . LYS B 2 75 ? 5.744 16.162 -12.920 1.00 82.04 75 LYS B N 1
ATOM 15998 C CA . LYS B 2 75 ? 4.645 15.406 -12.320 1.00 84.07 75 LYS B CA 1
ATOM 15999 C C . LYS B 2 75 ? 5.162 14.484 -11.218 1.00 82.83 75 LYS B C 1
ATOM 16000 O O . LYS B 2 75 ? 4.828 13.298 -11.145 1.00 83.38 75 LYS B O 1
ATOM 16019 N N . LYS B 2 76 ? 5.979 15.057 -10.342 1.00 63.16 76 LYS B N 1
ATOM 16020 C CA . LYS B 2 76 ? 6.421 14.412 -9.118 1.00 61.36 76 LYS B CA 1
ATOM 16021 C C . LYS B 2 76 ? 5.762 15.133 -7.948 1.00 61.20 76 LYS B C 1
ATOM 16022 O O . LYS B 2 76 ? 5.380 16.303 -8.049 1.00 60.07 76 LYS B O 1
ATOM 16041 N N . THR B 2 77 ? 5.630 14.423 -6.833 1.00 69.19 77 THR B N 1
ATOM 16042 C CA . THR B 2 77 ? 4.994 14.972 -5.645 1.00 67.81 77 THR B CA 1
ATOM 16043 C C . THR B 2 77 ? 5.960 15.140 -4.483 1.00 61.94 77 THR B C 1
ATOM 16044 O O . THR B 2 77 ? 5.547 15.604 -3.415 1.00 59.27 77 THR B O 1
ATOM 16055 N N . ARG B 2 78 ? 7.234 14.800 -4.668 1.00 53.96 78 ARG B N 1
ATOM 16056 C CA . ARG B 2 78 ? 8.224 14.861 -3.602 1.00 50.93 78 ARG B CA 1
ATOM 16057 C C . ARG B 2 78 ? 9.415 15.682 -4.069 1.00 49.52 78 ARG B C 1
ATOM 16058 O O . ARG B 2 78 ? 9.902 15.492 -5.187 1.00 51.87 78 ARG B O 1
ATOM 16079 N N . ILE B 2 79 ? 9.874 16.591 -3.217 1.00 41.24 79 ILE B N 1
ATOM 16080 C CA . ILE B 2 79 ? 11.111 17.321 -3.471 1.00 40.38 79 ILE B CA 1
ATOM 16081 C C . ILE B 2 79 ? 12.289 16.436 -3.086 1.00 40.35 79 ILE B C 1
ATOM 16082 O O . ILE B 2 79 ? 12.346 15.906 -1.969 1.00 39.13 79 ILE B O 1
ATOM 16098 N N . ILE B 2 80 ? 13.225 16.266 -4.014 1.00 38.68 80 ILE B N 1
ATOM 16099 C CA . ILE B 2 80 ? 14.441 15.498 -3.763 1.00 39.46 80 ILE B CA 1
ATOM 16100 C C . ILE B 2 80 ? 15.644 16.407 -3.988 1.00 40.10 80 ILE B C 1
ATOM 16101 O O . ILE B 2 80 ? 15.491 17.504 -4.545 1.00 39.84 80 ILE B O 1
ATOM 16117 N N . PRO B 2 81 ? 16.850 16.001 -3.582 1.00 46.35 81 PRO B N 1
ATOM 16118 C CA . PRO B 2 81 ? 18.005 16.911 -3.690 1.00 47.72 81 PRO B CA 1
ATOM 16119 C C . PRO B 2 81 ? 18.220 17.493 -5.077 1.00 50.99 81 PRO B C 1
ATOM 16120 O O . PRO B 2 81 ? 18.683 18.636 -5.187 1.00 51.30 81 PRO B O 1
ATOM 16131 N N . ARG B 2 82 ? 17.907 16.752 -6.143 1.00 56.71 82 ARG B N 1
ATOM 16132 C CA . ARG B 2 82 ? 18.074 17.299 -7.486 1.00 58.75 82 ARG B CA 1
ATOM 16133 C C . ARG B 2 82 ? 17.126 18.465 -7.741 1.00 55.39 82 ARG B C 1
ATOM 16134 O O . ARG B 2 82 ? 17.475 19.393 -8.479 1.00 55.40 82 ARG B O 1
ATOM 16155 N N . HIS B 2 83 ? 15.928 18.440 -7.148 1.00 53.16 83 HIS B N 1
ATOM 16156 C CA . HIS B 2 83 ? 14.981 19.530 -7.355 1.00 51.08 83 HIS B CA 1
ATOM 16157 C C . HIS B 2 83 ? 15.482 20.821 -6.719 1.00 48.83 83 HIS B C 1
ATOM 16158 O O . HIS B 2 83 ? 15.373 21.898 -7.318 1.00 48.47 83 HIS B O 1
ATOM 16172 N N . LEU B 2 84 ? 16.036 20.736 -5.507 1.00 48.38 84 LEU B N 1
ATOM 16173 C CA . LEU B 2 84 ? 16.693 21.895 -4.916 1.00 47.12 84 LEU B CA 1
ATOM 16174 C C . LEU B 2 84 ? 17.825 22.385 -5.808 1.00 49.90 84 LEU B C 1
ATOM 16175 O O . LEU B 2 84 ? 18.005 23.594 -5.994 1.00 49.74 84 LEU B O 1
ATOM 16191 N N . GLN B 2 85 ? 18.605 21.454 -6.362 1.00 53.84 85 GLN B N 1
ATOM 16192 C CA . GLN B 2 85 ? 19.720 21.826 -7.226 1.00 56.46 85 GLN B CA 1
ATOM 16193 C C . GLN B 2 85 ? 19.240 22.592 -8.451 1.00 55.73 85 GLN B C 1
ATOM 16194 O O . GLN B 2 85 ? 19.830 23.614 -8.822 1.00 56.72 85 GLN B O 1
ATOM 16208 N N . LEU B 2 86 ? 18.168 22.120 -9.091 1.00 49.19 86 LEU B N 1
ATOM 16209 C CA . LEU B 2 86 ? 17.647 22.806 -10.268 1.00 49.80 86 LEU B CA 1
ATOM 16210 C C . LEU B 2 86 ? 17.113 24.184 -9.901 1.00 47.92 86 LEU B C 1
ATOM 16211 O O . LEU B 2 86 ? 17.390 25.175 -10.589 1.00 49.04 86 LEU B O 1
ATOM 16227 N N . ALA B 2 87 ? 16.338 24.265 -8.816 1.00 50.32 87 ALA B N 1
ATOM 16228 C CA . ALA B 2 87 ? 15.759 25.537 -8.401 1.00 48.24 87 ALA B CA 1
ATOM 16229 C C . ALA B 2 87 ? 16.838 26.597 -8.223 1.00 48.32 87 ALA B C 1
ATOM 16230 O O . ALA B 2 87 ? 16.699 27.731 -8.697 1.00 47.97 87 ALA B O 1
ATOM 16237 N N . VAL B 2 88 ? 17.934 26.234 -7.557 1.00 53.78 88 VAL B N 1
ATOM 16238 C CA . VAL B 2 88 ? 18.996 27.195 -7.275 1.00 54.96 88 VAL B CA 1
ATOM 16239 C C . VAL B 2 88 ? 19.686 27.625 -8.565 1.00 57.84 88 VAL B C 1
ATOM 16240 O O . VAL B 2 88 ? 19.776 28.819 -8.873 1.00 57.56 88 VAL B O 1
ATOM 16253 N N . ARG B 2 89 ? 20.182 26.659 -9.339 1.00 73.90 89 ARG B N 1
ATOM 16254 C CA . ARG B 2 89 ? 20.981 26.991 -10.514 1.00 76.09 89 ARG B CA 1
ATOM 16255 C C . ARG B 2 89 ? 20.154 27.710 -11.573 1.00 74.15 89 ARG B C 1
ATOM 16256 O O . ARG B 2 89 ? 20.623 28.684 -12.174 1.00 75.99 89 ARG B O 1
ATOM 16277 N N . ASN B 2 90 ? 18.922 27.258 -11.811 1.00 67.91 90 ASN B N 1
ATOM 16278 C CA . ASN B 2 90 ? 18.085 27.864 -12.841 1.00 68.38 90 ASN B CA 1
ATOM 16279 C C . ASN B 2 90 ? 17.528 29.225 -12.440 1.00 67.89 90 ASN B C 1
ATOM 16280 O O . ASN B 2 90 ? 16.771 29.815 -13.221 1.00 69.55 90 ASN B O 1
ATOM 16291 N N . ASP B 2 91 ? 17.879 29.737 -11.263 1.00 69.25 91 ASP B N 1
ATOM 16292 C CA . ASP B 2 91 ? 17.493 31.075 -10.830 1.00 68.24 91 ASP B CA 1
ATOM 16293 C C . ASP B 2 91 ? 18.763 31.885 -10.613 1.00 69.22 91 ASP B C 1
ATOM 16294 O O . ASP B 2 91 ? 19.617 31.502 -9.806 1.00 67.78 91 ASP B O 1
ATOM 16303 N N . GLU B 2 92 ? 18.882 33.003 -11.331 1.00 87.21 92 GLU B N 1
ATOM 16304 C CA . GLU B 2 92 ? 20.123 33.770 -11.323 1.00 86.29 92 GLU B CA 1
ATOM 16305 C C . GLU B 2 92 ? 20.495 34.216 -9.914 1.00 82.51 92 GLU B C 1
ATOM 16306 O O . GLU B 2 92 ? 21.640 34.046 -9.480 1.00 81.93 92 GLU B O 1
ATOM 16318 N N . GLU B 2 93 ? 19.539 34.793 -9.181 1.00 64.43 93 GLU B N 1
ATOM 16319 C CA . GLU B 2 93 ? 19.856 35.365 -7.877 1.00 61.47 93 GLU B CA 1
ATOM 16320 C C . GLU B 2 93 ? 20.164 34.284 -6.845 1.00 60.72 93 GLU B C 1
ATOM 16321 O O . GLU B 2 93 ? 21.111 34.422 -6.061 1.00 58.98 93 GLU B O 1
ATOM 16333 N N . LEU B 2 94 ? 19.385 33.202 -6.823 1.00 57.80 94 LEU B N 1
ATOM 16334 C CA . LEU B 2 94 ? 19.668 32.127 -5.878 1.00 57.27 94 LEU B CA 1
ATOM 16335 C C . LEU B 2 94 ? 20.996 31.452 -6.199 1.00 57.43 94 LEU B C 1
ATOM 16336 O O . LEU B 2 94 ? 21.733 31.051 -5.290 1.00 56.94 94 LEU B O 1
ATOM 16352 N N . ASN B 2 95 ? 21.314 31.306 -7.485 1.00 63.87 95 ASN B N 1
ATOM 16353 C CA . ASN B 2 95 ? 22.621 30.782 -7.863 1.00 66.74 95 ASN B CA 1
ATOM 16354 C C . ASN B 2 95 ? 23.723 31.718 -7.396 1.00 65.79 95 ASN B C 1
ATOM 16355 O O . ASN B 2 95 ? 24.737 31.284 -6.833 1.00 67.08 95 ASN B O 1
ATOM 16366 N N . LYS B 2 96 ? 23.536 33.017 -7.625 1.00 72.27 96 LYS B N 1
ATOM 16367 C CA . LYS B 2 96 ? 24.513 33.997 -7.178 1.00 72.07 96 LYS B CA 1
ATOM 16368 C C . LYS B 2 96 ? 24.670 33.960 -5.666 1.00 71.29 96 LYS B C 1
ATOM 16369 O O . LYS B 2 96 ? 25.780 34.113 -5.145 1.00 71.76 96 LYS B O 1
ATOM 16388 N N . LEU B 2 97 ? 23.568 33.762 -4.943 1.00 67.82 97 LEU B N 1
ATOM 16389 C CA . LEU B 2 97 ? 23.634 33.777 -3.487 1.00 67.17 97 LEU B CA 1
ATOM 16390 C C . LEU B 2 97 ? 24.378 32.566 -2.935 1.00 70.50 97 LEU B C 1
ATOM 16391 O O . LEU B 2 97 ? 25.064 32.669 -1.915 1.00 72.00 97 LEU B O 1
ATOM 16407 N N . LEU B 2 98 ? 24.218 31.398 -3.555 1.00 69.91 98 LEU B N 1
ATOM 16408 C CA . LEU B 2 98 ? 24.805 30.198 -2.973 1.00 74.16 98 LEU B CA 1
ATOM 16409 C C . LEU B 2 98 ? 26.292 30.059 -3.262 1.00 78.96 98 LEU B C 1
ATOM 16410 O O . LEU B 2 98 ? 26.980 29.330 -2.542 1.00 82.96 98 LEU B O 1
ATOM 16426 N N . GLY B 2 99 ? 26.806 30.730 -4.292 1.00 92.00 99 GLY B N 1
ATOM 16427 C CA . GLY B 2 99 ? 28.239 30.715 -4.507 1.00 95.45 99 GLY B CA 1
ATOM 16428 C C . GLY B 2 99 ? 28.978 31.482 -3.428 1.00 94.53 99 GLY B C 1
ATOM 16429 O O . GLY B 2 99 ? 30.023 31.040 -2.943 1.00 95.00 99 GLY B O 1
ATOM 16433 N N . ARG B 2 100 ? 28.442 32.638 -3.025 1.00 88.73 100 ARG B N 1
ATOM 16434 C CA . ARG B 2 100 ? 29.107 33.428 -1.998 1.00 88.60 100 ARG B CA 1
ATOM 16435 C C . ARG B 2 100 ? 28.958 32.806 -0.613 1.00 90.50 100 ARG B C 1
ATOM 16436 O O . ARG B 2 100 ? 29.803 33.039 0.257 1.00 92.97 100 ARG B O 1
ATOM 16457 N N . VAL B 2 101 ? 27.907 32.019 -0.379 1.00 102.60 101 VAL B N 1
ATOM 16458 C CA . VAL B 2 101 ? 27.704 31.444 0.947 1.00 104.94 101 VAL B CA 1
ATOM 16459 C C . VAL B 2 101 ? 28.398 30.098 1.131 1.00 110.92 101 VAL B C 1
ATOM 16460 O O . VAL B 2 101 ? 28.597 29.670 2.277 1.00 113.45 101 VAL B O 1
ATOM 16473 N N . THR B 2 102 ? 28.776 29.424 0.051 1.00 97.57 102 THR B N 1
ATOM 16474 C CA . THR B 2 102 ? 29.474 28.147 0.171 1.00 102.88 102 THR B CA 1
ATOM 16475 C C . THR B 2 102 ? 30.979 28.381 0.207 1.00 106.76 102 THR B C 1
ATOM 16476 O O . THR B 2 102 ? 31.483 29.103 1.062 1.00 106.18 102 THR B O 1
ATOM 16487 N N . LYS C 3 26 ? 33.581 18.065 12.057 1.00 78.08 26 LYS C N 1
ATOM 16488 C CA . LYS C 3 26 ? 32.250 17.537 12.346 1.00 77.17 26 LYS C CA 1
ATOM 16489 C C . LYS C 3 26 ? 31.891 17.799 13.814 1.00 77.19 26 LYS C C 1
ATOM 16490 O O . LYS C 3 26 ? 31.506 16.889 14.552 1.00 76.17 26 LYS C O 1
ATOM 16508 N N . ARG C 3 27 ? 32.034 19.056 14.225 1.00 82.69 27 ARG C N 1
ATOM 16509 C CA . ARG C 3 27 ? 31.759 19.475 15.589 1.00 82.99 27 ARG C CA 1
ATOM 16510 C C . ARG C 3 27 ? 30.282 19.833 15.748 1.00 82.68 27 ARG C C 1
ATOM 16511 O O . ARG C 3 27 ? 29.447 19.537 14.889 1.00 82.29 27 ARG C O 1
ATOM 16532 N N . ARG C 3 28 ? 29.943 20.462 16.870 1.00 89.14 28 ARG C N 1
ATOM 16533 C CA . ARG C 3 28 ? 28.570 20.862 17.151 1.00 88.66 28 ARG C CA 1
ATOM 16534 C C . ARG C 3 28 ? 28.545 22.195 17.892 1.00 90.61 28 ARG C C 1
ATOM 16535 O O . ARG C 3 28 ? 27.477 22.731 18.186 1.00 90.50 28 ARG C O 1
ATOM 16556 N N . ARG C 3 31 ? 26.492 22.613 10.996 1.00 125.52 31 ARG C N 1
ATOM 16557 C CA . ARG C 3 31 ? 25.213 21.911 11.008 1.00 124.19 31 ARG C CA 1
ATOM 16558 C C . ARG C 3 31 ? 24.749 21.694 12.449 1.00 122.31 31 ARG C C 1
ATOM 16559 O O . ARG C 3 31 ? 24.482 20.569 12.870 1.00 121.27 31 ARG C O 1
ATOM 16579 N N . LYS C 3 32 ? 24.668 22.783 13.197 1.00 109.94 32 LYS C N 1
ATOM 16580 C CA . LYS C 3 32 ? 24.365 22.709 14.620 1.00 108.89 32 LYS C CA 1
ATOM 16581 C C . LYS C 3 32 ? 22.874 22.544 14.876 1.00 107.17 32 LYS C C 1
ATOM 16582 O O . LYS C 3 32 ? 22.464 21.722 15.700 1.00 106.36 32 LYS C O 1
ATOM 16601 N N . GLU C 3 33 ? 22.055 23.342 14.203 1.00 96.43 33 GLU C N 1
ATOM 16602 C CA . GLU C 3 33 ? 20.640 23.453 14.511 1.00 93.94 33 GLU C CA 1
ATOM 16603 C C . GLU C 3 33 ? 19.797 22.601 13.572 1.00 93.09 33 GLU C C 1
ATOM 16604 O O . GLU C 3 33 ? 20.197 22.279 12.452 1.00 94.85 33 GLU C O 1
ATOM 16616 N N . SER C 3 34 ? 18.609 22.239 14.054 1.00 74.60 34 SER C N 1
ATOM 16617 C CA . SER C 3 34 ? 17.641 21.471 13.281 1.00 74.02 34 SER C CA 1
ATOM 16618 C C . SER C 3 34 ? 16.427 22.356 13.020 1.00 72.42 34 SER C C 1
ATOM 16619 O O . SER C 3 34 ? 15.619 22.598 13.924 1.00 70.51 34 SER C O 1
ATOM 16627 N N . TYR C 3 35 ? 16.303 22.836 11.784 1.00 66.58 35 TYR C N 1
ATOM 16628 C CA . TYR C 3 35 ? 15.162 23.634 11.358 1.00 67.41 35 TYR C CA 1
ATOM 16629 C C . TYR C 3 35 ? 14.137 22.811 10.589 1.00 68.13 35 TYR C C 1
ATOM 16630 O O . TYR C 3 35 ? 13.217 23.382 9.995 1.00 69.18 35 TYR C O 1
ATOM 16648 N N . ALA C 3 36 ? 14.271 21.482 10.601 1.00 36.13 36 ALA C N 1
ATOM 16649 C CA . ALA C 3 36 ? 13.451 20.633 9.742 1.00 36.18 36 ALA C CA 1
ATOM 16650 C C . ALA C 3 36 ? 11.965 20.889 9.956 1.00 36.68 36 ALA C C 1
ATOM 16651 O O . ALA C 3 36 ? 11.204 21.035 8.991 1.00 36.91 36 ALA C O 1
ATOM 16658 N N . ILE C 3 37 ? 11.528 20.949 11.216 1.00 37.64 37 ILE C N 1
ATOM 16659 C CA . ILE C 3 37 ? 10.106 21.121 11.489 1.00 40.29 37 ILE C CA 1
ATOM 16660 C C . ILE C 3 37 ? 9.608 22.458 10.957 1.00 41.14 37 ILE C C 1
ATOM 16661 O O . ILE C 3 37 ? 8.436 22.587 10.586 1.00 43.62 37 ILE C O 1
ATOM 16677 N N . TYR C 3 38 ? 10.481 23.467 10.893 1.00 38.78 38 TYR C N 1
ATOM 16678 C CA . TYR C 3 38 ? 10.071 24.776 10.395 1.00 39.92 38 TYR C CA 1
ATOM 16679 C C . TYR C 3 38 ? 10.140 24.843 8.874 1.00 38.31 38 TYR C C 1
ATOM 16680 O O . TYR C 3 38 ? 9.278 25.463 8.239 1.00 38.94 38 TYR C O 1
ATOM 16698 N N . VAL C 3 39 ? 11.161 24.226 8.275 1.00 35.59 39 VAL C N 1
ATOM 16699 C CA . VAL C 3 39 ? 11.177 24.058 6.827 1.00 35.64 39 VAL C CA 1
ATOM 16700 C C . VAL C 3 39 ? 9.905 23.358 6.374 1.00 36.07 39 VAL C C 1
ATOM 16701 O O . VAL C 3 39 ? 9.335 23.680 5.325 1.00 36.75 39 VAL C O 1
ATOM 16714 N N . TYR C 3 40 ? 9.440 22.389 7.166 1.00 36.05 40 TYR C N 1
ATOM 16715 C CA . TYR C 3 40 ? 8.264 21.614 6.794 1.00 37.20 40 TYR C CA 1
ATOM 16716 C C . TYR C 3 40 ? 7.003 22.469 6.816 1.00 39.63 40 TYR C C 1
ATOM 16717 O O . TYR C 3 40 ? 6.158 22.357 5.921 1.00 41.15 40 TYR C O 1
ATOM 16735 N N . LYS C 3 41 ? 6.854 23.322 7.831 1.00 38.80 41 LYS C N 1
ATOM 16736 C CA . LYS C 3 41 ? 5.707 24.223 7.883 1.00 42.89 41 LYS C CA 1
ATOM 16737 C C . LYS C 3 41 ? 5.669 25.130 6.658 1.00 42.91 41 LYS C C 1
ATOM 16738 O O . LYS C 3 41 ? 4.640 25.241 5.981 1.00 45.58 41 LYS C O 1
ATOM 16757 N N . VAL C 3 42 ? 6.790 25.793 6.359 1.00 39.90 42 VAL C N 1
ATOM 16758 C CA . VAL C 3 42 ? 6.846 26.685 5.205 1.00 40.85 42 VAL C CA 1
ATOM 16759 C C . VAL C 3 42 ? 6.552 25.925 3.920 1.00 41.02 42 VAL C C 1
ATOM 16760 O O . VAL C 3 42 ? 5.953 26.476 2.988 1.00 42.66 42 VAL C O 1
ATOM 16773 N N . LEU C 3 43 ? 6.973 24.661 3.837 1.00 47.90 43 LEU C N 1
ATOM 16774 C CA . LEU C 3 43 ? 6.670 23.864 2.654 1.00 48.18 43 LEU C CA 1
ATOM 16775 C C . LEU C 3 43 ? 5.166 23.702 2.473 1.00 51.41 43 LEU C C 1
ATOM 16776 O O . LEU C 3 43 ? 4.660 23.753 1.346 1.00 53.52 43 LEU C O 1
ATOM 16792 N N . LYS C 3 44 ? 4.434 23.505 3.568 1.00 54.95 44 LYS C N 1
ATOM 16793 C CA . LYS C 3 44 ? 2.997 23.272 3.496 1.00 59.40 44 LYS C CA 1
ATOM 16794 C C . LYS C 3 44 ? 2.193 24.547 3.272 1.00 63.70 44 LYS C C 1
ATOM 16795 O O . LYS C 3 44 ? 0.962 24.472 3.192 1.00 69.03 44 LYS C O 1
ATOM 16814 N N . GLN C 3 45 ? 2.845 25.705 3.172 1.00 71.82 45 GLN C N 1
ATOM 16815 C CA . GLN C 3 45 ? 2.184 26.933 2.746 1.00 74.85 45 GLN C CA 1
ATOM 16816 C C . GLN C 3 45 ? 2.369 27.203 1.259 1.00 73.79 45 GLN C C 1
ATOM 16817 O O . GLN C 3 45 ? 1.412 27.588 0.579 1.00 78.31 45 GLN C O 1
ATOM 16831 N N . VAL C 3 46 ? 3.579 26.996 0.734 1.00 52.17 46 VAL C N 1
ATOM 16832 C CA . VAL C 3 46 ? 3.835 27.235 -0.682 1.00 51.90 46 VAL C CA 1
ATOM 16833 C C . VAL C 3 46 ? 3.323 26.075 -1.528 1.00 53.61 46 VAL C C 1
ATOM 16834 O O . VAL C 3 46 ? 2.824 26.279 -2.640 1.00 55.75 46 VAL C O 1
ATOM 16847 N N . HIS C 3 47 ? 3.434 24.847 -1.021 1.00 58.64 47 HIS C N 1
ATOM 16848 C CA . HIS C 3 47 ? 3.002 23.648 -1.743 1.00 60.26 47 HIS C CA 1
ATOM 16849 C C . HIS C 3 47 ? 2.389 22.669 -0.753 1.00 61.12 47 HIS C C 1
ATOM 16850 O O . HIS C 3 47 ? 3.054 21.743 -0.274 1.00 59.73 47 HIS C O 1
ATOM 16864 N N . PRO C 3 48 ? 1.107 22.843 -0.422 1.00 53.90 48 PRO C N 1
ATOM 16865 C CA . PRO C 3 48 ? 0.498 21.990 0.614 1.00 55.58 48 PRO C CA 1
ATOM 16866 C C . PRO C 3 48 ? 0.451 20.511 0.271 1.00 56.45 48 PRO C C 1
ATOM 16867 O O . PRO C 3 48 ? 0.395 19.686 1.192 1.00 57.12 48 PRO C O 1
ATOM 16878 N N . ASP C 3 49 ? 0.471 20.142 -1.009 1.00 63.02 49 ASP C N 1
ATOM 16879 C CA . ASP C 3 49 ? 0.331 18.749 -1.413 1.00 64.63 49 ASP C CA 1
ATOM 16880 C C . ASP C 3 49 ? 1.648 18.125 -1.860 1.00 61.18 49 ASP C C 1
ATOM 16881 O O . ASP C 3 49 ? 1.640 17.045 -2.460 1.00 63.48 49 ASP C O 1
ATOM 16890 N N . THR C 3 50 ? 2.772 18.780 -1.592 1.00 53.09 50 THR C N 1
ATOM 16891 C CA . THR C 3 50 ? 4.087 18.293 -1.983 1.00 50.97 50 THR C CA 1
ATOM 16892 C C . THR C 3 50 ? 4.901 17.940 -0.746 1.00 48.11 50 THR C C 1
ATOM 16893 O O . THR C 3 50 ? 4.865 18.660 0.258 1.00 46.96 50 THR C O 1
ATOM 16904 N N . GLY C 3 51 ? 5.629 16.824 -0.820 1.00 43.78 51 GLY C N 1
ATOM 16905 C CA . GLY C 3 51 ? 6.500 16.397 0.250 1.00 41.13 51 GLY C CA 1
ATOM 16906 C C . GLY C 3 51 ? 7.967 16.670 -0.053 1.00 39.99 51 GLY C C 1
ATOM 16907 O O . GLY C 3 51 ? 8.339 17.160 -1.116 1.00 40.74 51 GLY C O 1
ATOM 16911 N N . ILE C 3 52 ? 8.810 16.331 0.920 1.00 44.91 52 ILE C N 1
ATOM 16912 C CA . ILE C 3 52 ? 10.254 16.527 0.815 1.00 44.18 52 ILE C CA 1
ATOM 16913 C C . ILE C 3 52 ? 10.951 15.327 1.441 1.00 44.29 52 ILE C C 1
ATOM 16914 O O . ILE C 3 52 ? 10.573 14.880 2.528 1.00 43.67 52 ILE C O 1
ATOM 16930 N N . SER C 3 53 ? 11.965 14.803 0.752 1.00 48.58 53 SER C N 1
ATOM 16931 C CA . SER C 3 53 ? 12.667 13.613 1.204 1.00 49.21 53 SER C CA 1
ATOM 16932 C C . SER C 3 53 ? 13.691 13.960 2.284 1.00 47.17 53 SER C C 1
ATOM 16933 O O . SER C 3 53 ? 14.050 15.122 2.494 1.00 46.77 53 SER C O 1
ATOM 16941 N N . SER C 3 54 ? 14.171 12.919 2.970 1.00 38.12 54 SER C N 1
ATOM 16942 C CA . SER C 3 54 ? 15.091 13.120 4.084 1.00 39.29 54 SER C CA 1
ATOM 16943 C C . SER C 3 54 ? 16.353 13.849 3.641 1.00 43.07 54 SER C C 1
ATOM 16944 O O . SER C 3 54 ? 16.824 14.763 4.328 1.00 45.31 54 SER C O 1
ATOM 16952 N N . LYS C 3 55 ? 16.924 13.457 2.499 1.00 44.06 55 LYS C N 1
ATOM 16953 C CA . LYS C 3 55 ? 18.155 14.093 2.037 1.00 47.61 55 LYS C CA 1
ATOM 16954 C C . LYS C 3 55 ? 17.903 15.536 1.619 1.00 48.08 55 LYS C C 1
ATOM 16955 O O . LYS C 3 55 ? 18.735 16.415 1.875 1.00 50.99 55 LYS C O 1
ATOM 16974 N N . ALA C 3 56 ? 16.760 15.803 0.983 1.00 41.51 56 ALA C N 1
ATOM 16975 C CA . ALA C 3 56 ? 16.419 17.173 0.617 1.00 41.31 56 ALA C CA 1
ATOM 16976 C C . ALA C 3 56 ? 16.258 18.045 1.856 1.00 40.37 56 ALA C C 1
ATOM 16977 O O . ALA C 3 56 ? 16.766 19.171 1.908 1.00 41.05 56 ALA C O 1
ATOM 16984 N N . MET C 3 57 ? 15.544 17.540 2.866 1.00 39.98 57 MET C N 1
ATOM 16985 C CA . MET C 3 57 ? 15.385 18.287 4.109 1.00 39.30 57 MET C CA 1
ATOM 16986 C C . MET C 3 57 ? 16.735 18.566 4.759 1.00 42.96 57 MET C C 1
ATOM 16987 O O . MET C 3 57 ? 16.986 19.682 5.230 1.00 44.49 57 MET C O 1
ATOM 17001 N N . SER C 3 58 ? 17.616 17.563 4.801 1.00 43.30 58 SER C N 1
ATOM 17002 C CA . SER C 3 58 ? 18.932 17.762 5.399 1.00 47.96 58 SER C CA 1
ATOM 17003 C C . SER C 3 58 ? 19.708 18.849 4.667 1.00 51.62 58 SER C C 1
ATOM 17004 O O . SER C 3 58 ? 20.452 19.618 5.287 1.00 54.46 58 SER C O 1
ATOM 17012 N N . ILE C 3 59 ? 19.548 18.928 3.343 1.00 45.03 59 ILE C N 1
ATOM 17013 C CA . ILE C 3 59 ? 20.209 19.977 2.576 1.00 46.72 59 ILE C CA 1
ATOM 17014 C C . ILE C 3 59 ? 19.640 21.337 2.947 1.00 45.51 59 ILE C C 1
ATOM 17015 O O . ILE C 3 59 ? 20.387 22.304 3.152 1.00 48.09 59 ILE C O 1
ATOM 17031 N N . MET C 3 60 ? 18.313 21.436 3.044 1.00 50.89 60 MET C N 1
ATOM 17032 C CA . MET C 3 60 ? 17.690 22.685 3.462 1.00 49.21 60 MET C CA 1
ATOM 17033 C C . MET C 3 60 ? 18.179 23.100 4.841 1.00 51.75 60 MET C C 1
ATOM 17034 O O . MET C 3 60 ? 18.465 24.279 5.079 1.00 54.13 60 MET C O 1
ATOM 17048 N N . ASN C 3 61 ? 18.285 22.143 5.765 1.00 48.95 61 ASN C N 1
ATOM 17049 C CA . ASN C 3 61 ? 18.748 22.465 7.109 1.00 51.46 61 ASN C CA 1
ATOM 17050 C C . ASN C 3 61 ? 20.183 22.972 7.082 1.00 56.22 61 ASN C C 1
ATOM 17051 O O . ASN C 3 61 ? 20.527 23.924 7.792 1.00 58.04 61 ASN C O 1
ATOM 17062 N N . SER C 3 62 ? 21.034 22.356 6.259 1.00 63.72 62 SER C N 1
ATOM 17063 C CA . SER C 3 62 ? 22.398 22.850 6.109 1.00 69.59 62 SER C CA 1
ATOM 17064 C C . SER C 3 62 ? 22.403 24.246 5.500 1.00 70.18 62 SER C C 1
ATOM 17065 O O . SER C 3 62 ? 23.145 25.127 5.949 1.00 73.52 62 SER C O 1
ATOM 17073 N N . PHE C 3 63 ? 21.570 24.468 4.481 1.00 65.62 63 PHE C N 1
ATOM 17074 C CA . PHE C 3 63 ? 21.498 25.779 3.846 1.00 64.66 63 PHE C CA 1
ATOM 17075 C C . PHE C 3 63 ? 21.077 26.853 4.842 1.00 63.88 63 PHE C C 1
ATOM 17076 O O . PHE C 3 63 ? 21.738 27.888 4.971 1.00 66.42 63 PHE C O 1
ATOM 17093 N N . VAL C 3 64 ? 19.983 26.615 5.569 1.00 50.71 64 VAL C N 1
ATOM 17094 C CA . VAL C 3 64 ? 19.519 27.587 6.554 1.00 49.49 64 VAL C CA 1
ATOM 17095 C C . VAL C 3 64 ? 20.611 27.859 7.580 1.00 54.39 64 VAL C C 1
ATOM 17096 O O . VAL C 3 64 ? 20.852 29.010 7.964 1.00 55.58 64 VAL C O 1
ATOM 17109 N N . ASN C 3 65 ? 21.291 26.805 8.040 1.00 58.48 65 ASN C N 1
ATOM 17110 C CA . ASN C 3 65 ? 22.367 26.985 9.006 1.00 63.29 65 ASN C CA 1
ATOM 17111 C C . ASN C 3 65 ? 23.513 27.809 8.431 1.00 66.71 65 ASN C C 1
ATOM 17112 O O . ASN C 3 65 ? 24.154 28.573 9.163 1.00 68.81 65 ASN C O 1
ATOM 17123 N N . ASP C 3 66 ? 23.795 27.666 7.135 1.00 64.55 66 ASP C N 1
ATOM 17124 C CA . ASP C 3 66 ? 24.887 28.420 6.528 1.00 66.89 66 ASP C CA 1
ATOM 17125 C C . ASP C 3 66 ? 24.521 29.893 6.380 1.00 65.23 66 ASP C C 1
ATOM 17126 O O . ASP C 3 66 ? 25.305 30.777 6.743 1.00 67.95 66 ASP C O 1
ATOM 17135 N N . VAL C 3 67 ? 23.329 30.176 5.846 1.00 67.52 67 VAL C N 1
ATOM 17136 C CA . VAL C 3 67 ? 22.898 31.559 5.677 1.00 65.59 67 VAL C CA 1
ATOM 17137 C C . VAL C 3 67 ? 22.860 32.281 7.014 1.00 66.76 67 VAL C C 1
ATOM 17138 O O . VAL C 3 67 ? 23.135 33.485 7.088 1.00 68.61 67 VAL C O 1
ATOM 17151 N N . PHE C 3 68 ? 22.523 31.567 8.088 1.00 60.05 68 PHE C N 1
ATOM 17152 C CA . PHE C 3 68 ? 22.531 32.174 9.414 1.00 60.85 68 PHE C CA 1
ATOM 17153 C C . PHE C 3 68 ? 23.946 32.570 9.818 1.00 65.46 68 PHE C C 1
ATOM 17154 O O . PHE C 3 68 ? 24.193 33.709 10.229 1.00 66.12 68 PHE C O 1
ATOM 17171 N N . GLU C 3 69 ? 24.891 31.634 9.697 1.00 99.48 69 GLU C N 1
ATOM 17172 C CA . GLU C 3 69 ? 26.264 31.898 10.116 1.00 103.67 69 GLU C CA 1
ATOM 17173 C C . GLU C 3 69 ? 26.922 32.981 9.269 1.00 104.88 69 GLU C C 1
ATOM 17174 O O . GLU C 3 69 ? 27.857 33.642 9.733 1.00 107.87 69 GLU C O 1
ATOM 17186 N N . ARG C 3 70 ? 26.474 33.166 8.021 1.00 74.79 70 ARG C N 1
ATOM 17187 C CA . ARG C 3 70 ? 27.041 34.224 7.189 1.00 76.45 70 ARG C CA 1
ATOM 17188 C C . ARG C 3 70 ? 26.445 35.583 7.535 1.00 75.27 70 ARG C C 1
ATOM 17189 O O . ARG C 3 70 ? 27.172 36.581 7.616 1.00 78.68 70 ARG C O 1
ATOM 17210 N N . ILE C 3 71 ? 25.128 35.644 7.741 1.00 63.36 71 ILE C N 1
ATOM 17211 C CA . ILE C 3 71 ? 24.512 36.881 8.205 1.00 64.20 71 ILE C CA 1
ATOM 17212 C C . ILE C 3 71 ? 25.008 37.221 9.602 1.00 65.96 71 ILE C C 1
ATOM 17213 O O . ILE C 3 71 ? 25.108 38.397 9.968 1.00 68.66 71 ILE C O 1
ATOM 17229 N N . ALA C 3 72 ? 25.325 36.202 10.405 1.00 68.43 72 ALA C N 1
ATOM 17230 C CA . ALA C 3 72 ? 25.880 36.413 11.736 1.00 71.29 72 ALA C CA 1
ATOM 17231 C C . ALA C 3 72 ? 27.363 36.758 11.709 1.00 76.47 72 ALA C C 1
ATOM 17232 O O . ALA C 3 72 ? 27.913 37.138 12.748 1.00 78.06 72 ALA C O 1
ATOM 17239 N N . GLY C 3 73 ? 28.022 36.621 10.560 1.00 103.25 73 GLY C N 1
ATOM 17240 C CA . GLY C 3 73 ? 29.403 37.034 10.425 1.00 107.64 73 GLY C CA 1
ATOM 17241 C C . GLY C 3 73 ? 29.511 38.466 9.949 1.00 108.72 73 GLY C C 1
ATOM 17242 O O . GLY C 3 73 ? 30.318 39.245 10.464 1.00 112.51 73 GLY C O 1
ATOM 17246 N N . GLU C 3 74 ? 28.690 38.825 8.960 1.00 109.44 74 GLU C N 1
ATOM 17247 C CA . GLU C 3 74 ? 28.675 40.195 8.460 1.00 110.47 74 GLU C CA 1
ATOM 17248 C C . GLU C 3 74 ? 28.079 41.145 9.492 1.00 109.98 74 GLU C C 1
ATOM 17249 O O . GLU C 3 74 ? 28.698 42.152 9.856 1.00 113.35 74 GLU C O 1
ATOM 17261 N N . ALA C 3 75 ? 26.871 40.842 9.973 1.00 103.40 75 ALA C N 1
ATOM 17262 C CA . ALA C 3 75 ? 26.248 41.673 10.996 1.00 102.71 75 ALA C CA 1
ATOM 17263 C C . ALA C 3 75 ? 27.111 41.789 12.245 1.00 105.92 75 ALA C C 1
ATOM 17264 O O . ALA C 3 75 ? 26.935 42.735 13.020 1.00 106.67 75 ALA C O 1
ATOM 17271 N N . SER C 3 76 ? 28.033 40.848 12.461 1.00 86.49 76 SER C N 1
ATOM 17272 C CA . SER C 3 76 ? 28.927 40.919 13.612 1.00 90.24 76 SER C CA 1
ATOM 17273 C C . SER C 3 76 ? 30.096 41.862 13.347 1.00 95.86 76 SER C C 1
ATOM 17274 O O . SER C 3 76 ? 30.364 42.770 14.142 1.00 98.68 76 SER C O 1
ATOM 17282 N N . ARG C 3 77 ? 30.802 41.662 12.231 1.00 140.65 77 ARG C N 1
ATOM 17283 C CA . ARG C 3 77 ? 31.933 42.523 11.905 1.00 144.65 77 ARG C CA 1
ATOM 17284 C C . ARG C 3 77 ? 31.490 43.962 11.682 1.00 145.28 77 ARG C C 1
ATOM 17285 O O . ARG C 3 77 ? 32.279 44.892 11.885 1.00 150.64 77 ARG C O 1
ATOM 17306 N N . LEU C 3 78 ? 30.235 44.168 11.271 1.00 102.75 78 LEU C N 1
ATOM 17307 C CA . LEU C 3 78 ? 29.742 45.515 11.016 1.00 103.92 78 LEU C CA 1
ATOM 17308 C C . LEU C 3 78 ? 29.399 46.281 12.286 1.00 106.57 78 LEU C C 1
ATOM 17309 O O . LEU C 3 78 ? 29.462 47.515 12.289 1.00 110.84 78 LEU C O 1
ATOM 17325 N N . ALA C 3 79 ? 29.058 45.586 13.372 1.00 109.97 79 ALA C N 1
ATOM 17326 C CA . ALA C 3 79 ? 28.708 46.278 14.605 1.00 111.45 79 ALA C CA 1
ATOM 17327 C C . ALA C 3 79 ? 29.842 47.149 15.126 1.00 118.51 79 ALA C C 1
ATOM 17328 O O . ALA C 3 79 ? 29.602 47.997 15.993 1.00 121.07 79 ALA C O 1
ATOM 17335 N N . HIS C 3 80 ? 31.059 46.967 14.619 1.00 148.03 80 HIS C N 1
ATOM 17336 C CA . HIS C 3 80 ? 32.188 47.820 14.968 1.00 154.53 80 HIS C CA 1
ATOM 17337 C C . HIS C 3 80 ? 32.235 49.068 14.097 1.00 157.62 80 HIS C C 1
ATOM 17338 O O . HIS C 3 80 ? 32.608 50.144 14.576 1.00 162.02 80 HIS C O 1
ATOM 17352 N N . TYR C 3 81 ? 31.854 48.945 12.821 1.00 145.86 81 TYR C N 1
ATOM 17353 C CA . TYR C 3 81 ? 31.733 50.108 11.955 1.00 146.92 81 TYR C CA 1
ATOM 17354 C C . TYR C 3 81 ? 30.604 51.039 12.386 1.00 145.54 81 TYR C C 1
ATOM 17355 O O . TYR C 3 81 ? 30.493 52.143 11.840 1.00 147.02 81 TYR C O 1
ATOM 17373 N N . ASN C 3 82 ? 29.776 50.628 13.343 1.00 134.92 82 ASN C N 1
ATOM 17374 C CA . ASN C 3 82 ? 28.610 51.408 13.738 1.00 133.76 82 ASN C CA 1
ATOM 17375 C C . ASN C 3 82 ? 28.584 51.594 15.252 1.00 135.68 82 ASN C C 1
ATOM 17376 O O . ASN C 3 82 ? 29.562 51.299 15.940 1.00 138.21 82 ASN C O 1
ATOM 17387 N N . SER C 3 85 ? 29.491 47.286 18.930 1.00 121.70 85 SER C N 1
ATOM 17388 C CA . SER C 3 85 ? 29.116 45.906 19.218 1.00 118.79 85 SER C CA 1
ATOM 17389 C C . SER C 3 85 ? 27.693 45.838 19.766 1.00 115.73 85 SER C C 1
ATOM 17390 O O . SER C 3 85 ? 27.487 45.652 20.966 1.00 116.90 85 SER C O 1
ATOM 17397 N N . THR C 3 86 ? 26.714 45.991 18.875 1.00 135.01 86 THR C N 1
ATOM 17398 C CA . THR C 3 86 ? 25.306 45.941 19.265 1.00 131.93 86 THR C CA 1
ATOM 17399 C C . THR C 3 86 ? 24.495 45.650 18.008 1.00 127.66 86 THR C C 1
ATOM 17400 O O . THR C 3 86 ? 24.330 46.535 17.163 1.00 128.07 86 THR C O 1
ATOM 17411 N N . ILE C 3 87 ? 23.993 44.423 17.892 1.00 92.56 87 ILE C N 1
ATOM 17412 C CA . ILE C 3 87 ? 23.273 43.988 16.700 1.00 88.50 87 ILE C CA 1
ATOM 17413 C C . ILE C 3 87 ? 21.781 44.227 16.901 1.00 86.46 87 ILE C C 1
ATOM 17414 O O . ILE C 3 87 ? 21.225 43.918 17.964 1.00 86.64 87 ILE C O 1
ATOM 17430 N N . THR C 3 88 ? 21.137 44.781 15.879 1.00 83.92 88 THR C N 1
ATOM 17431 C CA . THR C 3 88 ? 19.711 45.067 15.908 1.00 82.18 88 THR C CA 1
ATOM 17432 C C . THR C 3 88 ? 19.164 44.835 14.503 1.00 79.16 88 THR C C 1
ATOM 17433 O O . THR C 3 88 ? 19.872 44.362 13.609 1.00 78.30 88 THR C O 1
ATOM 17444 N N . SER C 3 89 ? 17.887 45.175 14.301 1.00 77.78 89 SER C N 1
ATOM 17445 C CA . SER C 3 89 ? 17.263 44.981 12.998 1.00 75.23 89 SER C CA 1
ATOM 17446 C C . SER C 3 89 ? 17.964 45.768 11.896 1.00 76.17 89 SER C C 1
ATOM 17447 O O . SER C 3 89 ? 17.733 45.496 10.714 1.00 74.29 89 SER C O 1
ATOM 17455 N N . ARG C 3 90 ? 18.804 46.744 12.256 1.00 101.19 90 ARG C N 1
ATOM 17456 C CA . ARG C 3 90 ? 19.491 47.552 11.255 1.00 103.32 90 ARG C CA 1
ATOM 17457 C C . ARG C 3 90 ? 20.726 46.847 10.706 1.00 103.32 90 ARG C C 1
ATOM 17458 O O . ARG C 3 90 ? 20.985 46.891 9.498 1.00 102.82 90 ARG C O 1
ATOM 17479 N N . GLU C 3 91 ? 21.496 46.188 11.575 1.00 115.89 91 GLU C N 1
ATOM 17480 C CA . GLU C 3 91 ? 22.769 45.600 11.173 1.00 118.14 91 GLU C CA 1
ATOM 17481 C C . GLU C 3 91 ? 22.622 44.225 10.540 1.00 114.77 91 GLU C C 1
ATOM 17482 O O . GLU C 3 91 ? 23.525 43.800 9.811 1.00 115.44 91 GLU C O 1
ATOM 17494 N N . ILE C 3 92 ? 21.523 43.512 10.808 1.00 92.96 92 ILE C N 1
ATOM 17495 C CA . ILE C 3 92 ? 21.250 42.297 10.045 1.00 89.06 92 ILE C CA 1
ATOM 17496 C C . ILE C 3 92 ? 20.539 42.629 8.739 1.00 86.23 92 ILE C C 1
ATOM 17497 O O . ILE C 3 92 ? 20.761 41.960 7.723 1.00 85.57 92 ILE C O 1
ATOM 17513 N N . GLN C 3 93 ? 19.674 43.650 8.730 1.00 75.21 93 GLN C N 1
ATOM 17514 C CA . GLN C 3 93 ? 19.131 44.138 7.467 1.00 73.99 93 GLN C CA 1
ATOM 17515 C C . GLN C 3 93 ? 20.257 44.558 6.532 1.00 75.84 93 GLN C C 1
ATOM 17516 O O . GLN C 3 93 ? 20.203 44.303 5.324 1.00 74.61 93 GLN C O 1
ATOM 17530 N N . THR C 3 94 ? 21.294 45.194 7.079 1.00 75.72 94 THR C N 1
ATOM 17531 C CA . THR C 3 94 ? 22.427 45.606 6.260 1.00 77.61 94 THR C CA 1
ATOM 17532 C C . THR C 3 94 ? 23.192 44.392 5.752 1.00 76.35 94 THR C C 1
ATOM 17533 O O . THR C 3 94 ? 23.433 44.255 4.547 1.00 75.74 94 THR C O 1
ATOM 17544 N N . ALA C 3 95 ? 23.567 43.484 6.659 1.00 76.65 95 ALA C N 1
ATOM 17545 C CA . ALA C 3 95 ? 24.243 42.262 6.243 1.00 75.56 95 ALA C CA 1
ATOM 17546 C C . ALA C 3 95 ? 23.390 41.456 5.275 1.00 72.29 95 ALA C C 1
ATOM 17547 O O . ALA C 3 95 ? 23.926 40.701 4.456 1.00 71.57 95 ALA C O 1
ATOM 17554 N N . VAL C 3 96 ? 22.067 41.617 5.339 1.00 88.00 96 VAL C N 1
ATOM 17555 C CA . VAL C 3 96 ? 21.192 40.910 4.412 1.00 84.82 96 VAL C CA 1
ATOM 17556 C C . VAL C 3 96 ? 21.323 41.495 3.014 1.00 85.20 96 VAL C C 1
ATOM 17557 O O . VAL C 3 96 ? 21.189 40.774 2.019 1.00 84.41 96 VAL C O 1
ATOM 17570 N N . ARG C 3 97 ? 21.574 42.800 2.907 1.00 98.86 97 ARG C N 1
ATOM 17571 C CA . ARG C 3 97 ? 21.727 43.442 1.607 1.00 99.78 97 ARG C CA 1
ATOM 17572 C C . ARG C 3 97 ? 23.146 43.343 1.063 1.00 101.23 97 ARG C C 1
ATOM 17573 O O . ARG C 3 97 ? 23.334 43.336 -0.159 1.00 101.00 97 ARG C O 1
ATOM 17594 N N . LEU C 3 98 ? 24.147 43.267 1.941 1.00 101.30 98 LEU C N 1
ATOM 17595 C CA . LEU C 3 98 ? 25.505 43.000 1.489 1.00 103.83 98 LEU C CA 1
ATOM 17596 C C . LEU C 3 98 ? 25.586 41.635 0.822 1.00 101.55 98 LEU C C 1
ATOM 17597 O O . LEU C 3 98 ? 26.409 41.424 -0.077 1.00 102.63 98 LEU C O 1
ATOM 17613 N N . LEU C 3 99 ? 24.741 40.699 1.256 1.00 82.71 99 LEU C N 1
ATOM 17614 C CA . LEU C 3 99 ? 24.824 39.299 0.862 1.00 79.61 99 LEU C CA 1
ATOM 17615 C C . LEU C 3 99 ? 23.780 38.887 -0.168 1.00 76.51 99 LEU C C 1
ATOM 17616 O O . LEU C 3 99 ? 24.103 38.134 -1.090 1.00 75.90 99 LEU C O 1
ATOM 17632 N N . LEU C 3 100 ? 22.544 39.376 -0.057 1.00 65.19 100 LEU C N 1
ATOM 17633 C CA . LEU C 3 100 ? 21.525 38.930 -1.006 1.00 63.31 100 LEU C CA 1
ATOM 17634 C C . LEU C 3 100 ? 21.550 39.799 -2.260 1.00 64.22 100 LEU C C 1
ATOM 17635 O O . LEU C 3 100 ? 21.704 41.019 -2.164 1.00 65.94 100 LEU C O 1
ATOM 17651 N N . PRO C 3 101 ? 21.401 39.210 -3.460 1.00 66.79 101 PRO C N 1
ATOM 17652 C CA . PRO C 3 101 ? 21.454 40.026 -4.678 1.00 67.17 101 PRO C CA 1
ATOM 17653 C C . PRO C 3 101 ? 20.092 40.366 -5.257 1.00 66.41 101 PRO C C 1
ATOM 17654 O O . PRO C 3 101 ? 19.189 39.526 -5.296 1.00 64.73 101 PRO C O 1
ATOM 17665 N N . GLY C 3 102 ? 19.939 41.613 -5.695 1.00 65.35 102 GLY C N 1
ATOM 17666 C CA . GLY C 3 102 ? 18.776 41.983 -6.481 1.00 65.18 102 GLY C CA 1
ATOM 17667 C C . GLY C 3 102 ? 17.485 41.852 -5.703 1.00 63.89 102 GLY C C 1
ATOM 17668 O O . GLY C 3 102 ? 17.356 42.334 -4.572 1.00 64.11 102 GLY C O 1
ATOM 17672 N N . GLU C 3 103 ? 16.500 41.200 -6.329 1.00 71.47 103 GLU C N 1
ATOM 17673 C CA . GLU C 3 103 ? 15.163 41.125 -5.751 1.00 71.30 103 GLU C CA 1
ATOM 17674 C C . GLU C 3 103 ? 15.127 40.281 -4.483 1.00 69.69 103 GLU C C 1
ATOM 17675 O O . GLU C 3 103 ? 14.354 40.587 -3.568 1.00 69.40 103 GLU C O 1
ATOM 17687 N N . LEU C 3 104 ? 15.934 39.219 -4.405 1.00 65.84 104 LEU C N 1
ATOM 17688 C CA . LEU C 3 104 ? 16.023 38.466 -3.158 1.00 65.29 104 LEU C CA 1
ATOM 17689 C C . LEU C 3 104 ? 16.296 39.401 -1.987 1.00 65.56 104 LEU C C 1
ATOM 17690 O O . LEU C 3 104 ? 15.719 39.248 -0.905 1.00 64.81 104 LEU C O 1
ATOM 17706 N N . ALA C 3 105 ? 17.180 40.379 -2.192 1.00 61.61 105 ALA C N 1
ATOM 17707 C CA . ALA C 3 105 ? 17.499 41.329 -1.136 1.00 63.21 105 ALA C CA 1
ATOM 17708 C C . ALA C 3 105 ? 16.320 42.251 -0.849 1.00 63.66 105 ALA C C 1
ATOM 17709 O O . ALA C 3 105 ? 16.025 42.545 0.315 1.00 64.30 105 ALA C O 1
ATOM 17716 N N . LYS C 3 106 ? 15.627 42.710 -1.895 1.00 65.58 106 LYS C N 1
ATOM 17717 C CA . LYS C 3 106 ? 14.483 43.592 -1.695 1.00 66.41 106 LYS C CA 1
ATOM 17718 C C . LYS C 3 106 ? 13.353 42.867 -0.974 1.00 64.77 106 LYS C C 1
ATOM 17719 O O . LYS C 3 106 ? 12.840 43.349 0.042 1.00 65.46 106 LYS C O 1
ATOM 17738 N N . HIS C 3 107 ? 12.946 41.707 -1.496 1.00 61.14 107 HIS C N 1
ATOM 17739 C CA . HIS C 3 107 ? 11.859 40.957 -0.877 1.00 60.22 107 HIS C CA 1
ATOM 17740 C C . HIS C 3 107 ? 12.221 40.527 0.537 1.00 59.74 107 HIS C C 1
ATOM 17741 O O . HIS C 3 107 ? 11.372 40.545 1.435 1.00 59.79 107 HIS C O 1
ATOM 17755 N N . ALA C 3 108 ? 13.477 40.129 0.753 1.00 59.52 108 ALA C N 1
ATOM 17756 C CA . ALA C 3 108 ? 13.916 39.763 2.095 1.00 59.44 108 ALA C CA 1
ATOM 17757 C C . ALA C 3 108 ? 13.682 40.909 3.071 1.00 60.71 108 ALA C C 1
ATOM 17758 O O . ALA C 3 108 ? 13.104 40.717 4.147 1.00 60.66 108 ALA C O 1
ATOM 17765 N N . VAL C 3 109 ? 14.127 42.115 2.709 1.00 62.12 109 VAL C N 1
ATOM 17766 C CA . VAL C 3 109 ? 13.903 43.282 3.558 1.00 63.70 109 VAL C CA 1
ATOM 17767 C C . VAL C 3 109 ? 12.418 43.580 3.685 1.00 63.63 109 VAL C C 1
ATOM 17768 O O . VAL C 3 109 ? 11.958 44.043 4.736 1.00 64.43 109 VAL C O 1
ATOM 17781 N N . SER C 3 110 ? 11.642 43.333 2.627 1.00 68.17 110 SER C N 1
ATOM 17782 C CA . SER C 3 110 ? 10.199 43.528 2.710 1.00 69.54 110 SER C CA 1
ATOM 17783 C C . SER C 3 110 ? 9.580 42.575 3.725 1.00 69.41 110 SER C C 1
ATOM 17784 O O . SER C 3 110 ? 8.757 42.980 4.554 1.00 70.37 110 SER C O 1
ATOM 17792 N N . GLU C 3 111 ? 9.972 41.298 3.679 1.00 69.28 111 GLU C N 1
ATOM 17793 C CA . GLU C 3 111 ? 9.456 40.332 4.641 1.00 68.42 111 GLU C CA 1
ATOM 17794 C C . GLU C 3 111 ? 10.050 40.547 6.027 1.00 68.46 111 GLU C C 1
ATOM 17795 O O . GLU C 3 111 ? 9.387 40.268 7.033 1.00 69.39 111 GLU C O 1
ATOM 17807 N N . GLY C 3 112 ? 11.293 41.024 6.103 1.00 61.37 112 GLY C N 1
ATOM 17808 C CA . GLY C 3 112 ? 11.895 41.282 7.399 1.00 62.33 112 GLY C CA 1
ATOM 17809 C C . GLY C 3 112 ? 11.249 42.451 8.119 1.00 63.85 112 GLY C C 1
ATOM 17810 O O . GLY C 3 112 ? 10.860 42.339 9.285 1.00 64.37 112 GLY C O 1
ATOM 17814 N N . THR C 3 113 ? 11.119 43.590 7.433 1.00 81.06 113 THR C N 1
ATOM 17815 C CA . THR C 3 113 ? 10.546 44.766 8.074 1.00 82.82 113 THR C CA 1
ATOM 17816 C C . THR C 3 113 ? 9.083 44.546 8.435 1.00 82.61 113 THR C C 1
ATOM 17817 O O . THR C 3 113 ? 8.606 45.089 9.439 1.00 84.53 113 THR C O 1
ATOM 17828 N N . LYS C 3 114 ? 8.358 43.756 7.639 1.00 70.14 114 LYS C N 1
ATOM 17829 C CA . LYS C 3 114 ? 6.979 43.437 7.989 1.00 70.13 114 LYS C CA 1
ATOM 17830 C C . LYS C 3 114 ? 6.915 42.634 9.279 1.00 70.08 114 LYS C C 1
ATOM 17831 O O . LYS C 3 114 ? 5.984 42.811 10.075 1.00 71.00 114 LYS C O 1
ATOM 17850 N N . ALA C 3 115 ? 7.906 41.774 9.516 1.00 70.55 115 ALA C N 1
ATOM 17851 C CA . ALA C 3 115 ? 7.925 40.981 10.737 1.00 70.49 115 ALA C CA 1
ATOM 17852 C C . ALA C 3 115 ? 8.143 41.865 11.957 1.00 72.62 115 ALA C C 1
ATOM 17853 O O . ALA C 3 115 ? 7.390 41.788 12.935 1.00 74.45 115 ALA C O 1
ATOM 17860 N N . VAL C 3 116 ? 9.167 42.721 11.915 1.00 66.55 116 VAL C N 1
ATOM 17861 C CA . VAL C 3 116 ? 9.454 43.591 13.051 1.00 68.51 116 VAL C CA 1
ATOM 17862 C C . VAL C 3 116 ? 8.278 44.521 13.316 1.00 69.79 116 VAL C C 1
ATOM 17863 O O . VAL C 3 116 ? 7.924 44.786 14.472 1.00 71.18 116 VAL C O 1
ATOM 17876 N N . THR C 3 117 ? 7.654 45.034 12.253 1.00 93.42 117 THR C N 1
ATOM 17877 C CA . THR C 3 117 ? 6.502 45.913 12.417 1.00 95.48 117 THR C CA 1
ATOM 17878 C C . THR C 3 117 ? 5.385 45.218 13.187 1.00 95.85 117 THR C C 1
ATOM 17879 O O . THR C 3 117 ? 4.900 45.733 14.200 1.00 98.29 117 THR C O 1
ATOM 17890 N N . LYS C 3 118 ? 4.968 44.036 12.724 1.00 93.37 118 LYS C N 1
ATOM 17891 C CA . LYS C 3 118 ? 3.919 43.301 13.421 1.00 93.36 118 LYS C CA 1
ATOM 17892 C C . LYS C 3 118 ? 4.382 42.843 14.798 1.00 92.79 118 LYS C C 1
ATOM 17893 O O . LYS C 3 118 ? 3.561 42.696 15.711 1.00 92.92 118 LYS C O 1
ATOM 17912 N N . TYR C 3 119 ? 5.687 42.623 14.967 1.00 75.02 119 TYR C N 1
ATOM 17913 C CA . TYR C 3 119 ? 6.218 42.184 16.252 1.00 76.12 119 TYR C CA 1
ATOM 17914 C C . TYR C 3 119 ? 6.119 43.281 17.303 1.00 78.95 119 TYR C C 1
ATOM 17915 O O . TYR C 3 119 ? 5.954 42.984 18.492 1.00 80.68 119 TYR C O 1
ATOM 17933 N N . THR C 3 120 ? 6.208 44.543 16.889 1.00 80.66 120 THR C N 1
ATOM 17934 C CA . THR C 3 120 ? 6.122 45.671 17.806 1.00 82.89 120 THR C CA 1
ATOM 17935 C C . THR C 3 120 ? 4.734 46.298 17.849 1.00 83.25 120 THR C C 1
ATOM 17936 O O . THR C 3 120 ? 4.541 47.293 18.554 1.00 85.02 120 THR C O 1
ATOM 17947 N N . SER C 3 121 ? 3.766 45.742 17.127 1.00 100.11 121 SER C N 1
ATOM 17948 C CA . SER C 3 121 ? 2.413 46.288 17.120 1.00 101.95 121 SER C CA 1
ATOM 17949 C C . SER C 3 121 ? 1.657 45.829 18.364 1.00 103.01 121 SER C C 1
ATOM 17950 O O . SER C 3 121 ? 2.149 44.998 19.129 1.00 102.49 121 SER C O 1
ATOM 17958 N N . GLY D 1 15 ? 115.451 -8.811 99.322 1.00 86.64 15 GLY D N 1
ATOM 17959 C CA . GLY D 1 15 ? 115.240 -8.659 100.749 1.00 89.51 15 GLY D CA 1
ATOM 17960 C C . GLY D 1 15 ? 113.905 -9.201 101.215 1.00 91.24 15 GLY D C 1
ATOM 17961 O O . GLY D 1 15 ? 113.027 -9.485 100.400 1.00 90.17 15 GLY D O 1
ATOM 17964 N N . PRO D 1 16 ? 113.740 -9.352 102.533 1.00 77.27 16 PRO D N 1
ATOM 17965 C CA . PRO D 1 16 ? 112.470 -9.901 103.038 1.00 78.93 16 PRO D CA 1
ATOM 17966 C C . PRO D 1 16 ? 111.323 -8.912 102.960 1.00 77.80 16 PRO D C 1
ATOM 17967 O O . PRO D 1 16 ? 110.184 -9.311 102.691 1.00 77.97 16 PRO D O 1
ATOM 17978 N N . VAL D 1 17 ? 111.594 -7.623 103.186 1.00 93.20 17 VAL D N 1
ATOM 17979 C CA . VAL D 1 17 ? 110.535 -6.622 103.122 1.00 92.64 17 VAL D CA 1
ATOM 17980 C C . VAL D 1 17 ? 110.089 -6.409 101.682 1.00 90.21 17 VAL D C 1
ATOM 17981 O O . VAL D 1 17 ? 108.950 -5.994 101.432 1.00 89.46 17 VAL D O 1
ATOM 17994 N N . ALA D 1 18 ? 110.968 -6.684 100.714 1.00 83.63 18 ALA D N 1
ATOM 17995 C CA . ALA D 1 18 ? 110.582 -6.582 99.311 1.00 79.90 18 ALA D CA 1
ATOM 17996 C C . ALA D 1 18 ? 109.690 -7.748 98.904 1.00 80.58 18 ALA D C 1
ATOM 17997 O O . ALA D 1 18 ? 108.654 -7.553 98.256 1.00 79.67 18 ALA D O 1
ATOM 18004 N N . GLN D 1 19 ? 110.070 -8.972 99.284 1.00 86.30 19 GLN D N 1
ATOM 18005 C CA . GLN D 1 19 ? 109.244 -10.132 98.970 1.00 87.33 19 GLN D CA 1
ATOM 18006 C C . GLN D 1 19 ? 107.849 -9.991 99.560 1.00 88.42 19 GLN D C 1
ATOM 18007 O O . GLN D 1 19 ? 106.874 -10.471 98.971 1.00 88.56 19 GLN D O 1
ATOM 18021 N N . GLY D 1 20 ? 107.730 -9.335 100.716 1.00 75.13 20 GLY D N 1
ATOM 18022 C CA . GLY D 1 20 ? 106.420 -9.105 101.294 1.00 76.54 20 GLY D CA 1
ATOM 18023 C C . GLY D 1 20 ? 105.643 -8.026 100.573 1.00 74.41 20 GLY D C 1
ATOM 18024 O O . GLY D 1 20 ? 104.410 -8.071 100.527 1.00 75.13 20 GLY D O 1
ATOM 18028 N N . LEU D 1 21 ? 106.343 -7.043 100.004 1.00 71.96 21 LEU D N 1
ATOM 18029 C CA . LEU D 1 21 ? 105.681 -5.999 99.231 1.00 69.88 21 LEU D CA 1
ATOM 18030 C C . LEU D 1 21 ? 105.277 -6.485 97.844 1.00 68.16 21 LEU D C 1
ATOM 18031 O O . LEU D 1 21 ? 104.308 -5.972 97.274 1.00 67.27 21 LEU D O 1
ATOM 18047 N N . LYS D 1 22 ? 105.999 -7.460 97.283 1.00 68.32 22 LYS D N 1
ATOM 18048 C CA . LYS D 1 22 ? 105.574 -8.042 96.016 1.00 67.07 22 LYS D CA 1
ATOM 18049 C C . LYS D 1 22 ? 104.343 -8.919 96.214 1.00 69.14 22 LYS D C 1
ATOM 18050 O O . LYS D 1 22 ? 103.433 -8.923 95.376 1.00 68.40 22 LYS D O 1
ATOM 18069 N N . GLU D 1 23 ? 104.301 -9.676 97.315 1.00 73.83 23 GLU D N 1
ATOM 18070 C CA . GLU D 1 23 ? 103.106 -10.447 97.637 1.00 76.22 23 GLU D CA 1
ATOM 18071 C C . GLU D 1 23 ? 101.907 -9.533 97.852 1.00 75.89 23 GLU D C 1
ATOM 18072 O O . GLU D 1 23 ? 100.780 -9.873 97.473 1.00 76.42 23 GLU D O 1
ATOM 18084 N N . ALA D 1 24 ? 102.129 -8.364 98.458 1.00 73.42 24 ALA D N 1
ATOM 18085 C CA . ALA D 1 24 ? 101.048 -7.401 98.634 1.00 73.58 24 ALA D CA 1
ATOM 18086 C C . ALA D 1 24 ? 100.511 -6.936 97.286 1.00 71.23 24 ALA D C 1
ATOM 18087 O O . ALA D 1 24 ? 99.294 -6.894 97.069 1.00 71.98 24 ALA D O 1
ATOM 18094 N N . LEU D 1 25 ? 101.410 -6.581 96.365 1.00 72.67 25 LEU D N 1
ATOM 18095 C CA . LEU D 1 25 ? 100.990 -6.172 95.029 1.00 69.92 25 LEU D CA 1
ATOM 18096 C C . LEU D 1 25 ? 100.131 -7.248 94.378 1.00 70.49 25 LEU D C 1
ATOM 18097 O O . LEU D 1 25 ? 99.045 -6.964 93.861 1.00 70.29 25 LEU D O 1
ATOM 18113 N N . VAL D 1 26 ? 100.607 -8.497 94.394 1.00 80.12 26 VAL D N 1
ATOM 18114 C CA . VAL D 1 26 ? 99.856 -9.597 93.792 1.00 81.31 26 VAL D CA 1
ATOM 18115 C C . VAL D 1 26 ? 98.447 -9.665 94.367 1.00 85.00 26 VAL D C 1
ATOM 18116 O O . VAL D 1 26 ? 97.474 -9.902 93.641 1.00 85.36 26 VAL D O 1
ATOM 18129 N N . ASP D 1 27 ? 98.313 -9.463 95.681 1.00 96.85 27 ASP D N 1
ATOM 18130 C CA . ASP D 1 27 ? 96.994 -9.505 96.304 1.00 99.72 27 ASP D CA 1
ATOM 18131 C C . ASP D 1 27 ? 96.123 -8.340 95.850 1.00 98.73 27 ASP D C 1
ATOM 18132 O O . ASP D 1 27 ? 94.913 -8.504 95.654 1.00 100.33 27 ASP D O 1
ATOM 18141 N N . THR D 1 28 ? 96.714 -7.155 95.685 1.00 83.78 28 THR D N 1
ATOM 18142 C CA . THR D 1 28 ? 95.938 -5.998 95.253 1.00 82.10 28 THR D CA 1
ATOM 18143 C C . THR D 1 28 ? 95.526 -6.134 93.792 1.00 80.27 28 THR D C 1
ATOM 18144 O O . THR D 1 28 ? 94.405 -5.763 93.421 1.00 80.65 28 THR D O 1
ATOM 18155 N N . LEU D 1 29 ? 96.413 -6.676 92.954 1.00 88.96 29 LEU D N 1
ATOM 18156 C CA . LEU D 1 29 ? 96.093 -6.888 91.545 1.00 88.06 29 LEU D CA 1
ATOM 18157 C C . LEU D 1 29 ? 94.967 -7.900 91.395 1.00 91.14 29 LEU D C 1
ATOM 18158 O O . LEU D 1 29 ? 94.012 -7.683 90.641 1.00 91.51 29 LEU D O 1
ATOM 18174 N N . THR D 1 30 ? 95.064 -9.018 92.117 1.00 94.60 30 THR D N 1
ATOM 18175 C CA . THR D 1 30 ? 93.989 -9.999 92.131 1.00 97.14 30 THR D CA 1
ATOM 18176 C C . THR D 1 30 ? 92.705 -9.418 92.707 1.00 99.56 30 THR D C 1
ATOM 18177 O O . THR D 1 30 ? 91.622 -9.943 92.429 1.00 101.55 30 THR D O 1
ATOM 18188 N N . GLY D 1 31 ? 92.803 -8.350 93.506 1.00 97.76 31 GLY D N 1
ATOM 18189 C CA . GLY D 1 31 ? 91.614 -7.733 94.063 1.00 100.03 31 GLY D CA 1
ATOM 18190 C C . GLY D 1 31 ? 90.904 -6.789 93.118 1.00 98.69 31 GLY D C 1
ATOM 18191 O O . GLY D 1 31 ? 89.672 -6.696 93.147 1.00 100.20 31 GLY D O 1
ATOM 18195 N N . ILE D 1 32 ? 91.656 -6.072 92.274 1.00 109.89 32 ILE D N 1
ATOM 18196 C CA . ILE D 1 32 ? 91.030 -5.163 91.322 1.00 108.49 32 ILE D CA 1
ATOM 18197 C C . ILE D 1 32 ? 90.332 -5.948 90.217 1.00 108.68 32 ILE D C 1
ATOM 18198 O O . ILE D 1 32 ? 89.455 -5.409 89.534 1.00 108.31 32 ILE D O 1
ATOM 18214 N N . LEU D 1 33 ? 90.692 -7.220 90.033 1.00 92.24 33 LEU D N 1
ATOM 18215 C CA . LEU D 1 33 ? 90.060 -8.074 89.039 1.00 92.88 33 LEU D CA 1
ATOM 18216 C C . LEU D 1 33 ? 88.994 -8.979 89.638 1.00 96.20 33 LEU D C 1
ATOM 18217 O O . LEU D 1 33 ? 88.729 -10.058 89.100 1.00 96.82 33 LEU D O 1
ATOM 18233 N N . SER D 1 34 ? 88.377 -8.564 90.734 1.00 118.28 34 SER D N 1
ATOM 18234 C CA . SER D 1 34 ? 87.433 -9.417 91.432 1.00 122.71 34 SER D CA 1
ATOM 18235 C C . SER D 1 34 ? 86.007 -8.939 91.191 1.00 124.66 34 SER D C 1
ATOM 18236 O O . SER D 1 34 ? 85.779 -7.753 90.937 1.00 123.45 34 SER D O 1
ATOM 18244 N N . PRO D 1 35 ? 85.020 -9.839 91.251 1.00 121.32 35 PRO D N 1
ATOM 18245 C CA . PRO D 1 35 ? 83.636 -9.399 91.033 1.00 123.27 35 PRO D CA 1
ATOM 18246 C C . PRO D 1 35 ? 83.102 -8.541 92.165 1.00 125.27 35 PRO D C 1
ATOM 18247 O O . PRO D 1 35 ? 82.319 -7.617 91.912 1.00 125.51 35 PRO D O 1
ATOM 18258 N N . VAL D 1 36 ? 83.500 -8.818 93.404 1.00 133.55 36 VAL D N 1
ATOM 18259 C CA . VAL D 1 36 ? 83.005 -8.066 94.551 1.00 135.96 36 VAL D CA 1
ATOM 18260 C C . VAL D 1 36 ? 83.652 -6.686 94.562 1.00 132.89 36 VAL D C 1
ATOM 18261 O O . VAL D 1 36 ? 84.876 -6.559 94.686 1.00 130.60 36 VAL D O 1
ATOM 18274 N N . GLN D 1 37 ? 82.828 -5.642 94.431 1.00 124.15 37 GLN D N 1
ATOM 18275 C CA . GLN D 1 37 ? 83.351 -4.279 94.439 1.00 121.66 37 GLN D CA 1
ATOM 18276 C C . GLN D 1 37 ? 83.951 -3.918 95.791 1.00 123.02 37 GLN D C 1
ATOM 18277 O O . GLN D 1 37 ? 84.847 -3.069 95.864 1.00 120.84 37 GLN D O 1
ATOM 18291 N N . GLU D 1 38 ? 83.469 -4.542 96.868 1.00 131.39 38 GLU D N 1
ATOM 18292 C CA . GLU D 1 38 ? 84.052 -4.309 98.185 1.00 132.26 38 GLU D CA 1
ATOM 18293 C C . GLU D 1 38 ? 85.528 -4.693 98.202 1.00 129.15 38 GLU D C 1
ATOM 18294 O O . GLU D 1 38 ? 86.294 -4.182 99.025 1.00 128.45 38 GLU D O 1
ATOM 18306 N N . VAL D 1 39 ? 85.933 -5.622 97.333 1.00 117.86 39 VAL D N 1
ATOM 18307 C CA . VAL D 1 39 ? 87.339 -5.998 97.190 1.00 114.65 39 VAL D CA 1
ATOM 18308 C C . VAL D 1 39 ? 88.067 -5.082 96.213 1.00 110.51 39 VAL D C 1
ATOM 18309 O O . VAL D 1 39 ? 89.235 -4.744 96.424 1.00 108.34 39 VAL D O 1
ATOM 18322 N N . ARG D 1 40 ? 87.394 -4.669 95.135 1.00 128.21 40 ARG D N 1
ATOM 18323 C CA . ARG D 1 40 ? 88.025 -3.794 94.152 1.00 124.93 40 ARG D CA 1
ATOM 18324 C C . ARG D 1 40 ? 88.221 -2.388 94.704 1.00 123.84 40 ARG D C 1
ATOM 18325 O O . ARG D 1 40 ? 89.209 -1.725 94.369 1.00 120.70 40 ARG D O 1
ATOM 18346 N N . ALA D 1 41 ? 87.292 -1.914 95.539 1.00 123.25 41 ALA D N 1
ATOM 18347 C CA . ALA D 1 41 ? 87.462 -0.610 96.169 1.00 122.55 41 ALA D CA 1
ATOM 18348 C C . ALA D 1 41 ? 88.592 -0.638 97.189 1.00 121.80 41 ALA D C 1
ATOM 18349 O O . ALA D 1 41 ? 89.364 0.322 97.297 1.00 119.75 41 ALA D O 1
ATOM 18356 N N . ALA D 1 42 ? 88.707 -1.732 97.946 1.00 100.29 42 ALA D N 1
ATOM 18357 C CA . ALA D 1 42 ? 89.835 -1.886 98.857 1.00 100.10 42 ALA D CA 1
ATOM 18358 C C . ALA D 1 42 ? 91.144 -1.955 98.081 1.00 95.84 42 ALA D C 1
ATOM 18359 O O . ALA D 1 42 ? 92.096 -1.225 98.377 1.00 93.85 42 ALA D O 1
ATOM 18366 N N . ALA D 1 43 ? 91.204 -2.830 97.072 1.00 84.57 43 ALA D N 1
ATOM 18367 C CA . ALA D 1 43 ? 92.398 -2.929 96.243 1.00 80.94 43 ALA D CA 1
ATOM 18368 C C . ALA D 1 43 ? 92.753 -1.593 95.603 1.00 77.31 43 ALA D C 1
ATOM 18369 O O . ALA D 1 43 ? 93.935 -1.304 95.389 1.00 74.31 43 ALA D O 1
ATOM 18376 N N . GLU D 1 44 ? 91.752 -0.765 95.293 1.00 101.05 44 GLU D N 1
ATOM 18377 C CA . GLU D 1 44 ? 92.036 0.551 94.730 1.00 99.62 44 GLU D CA 1
ATOM 18378 C C . GLU D 1 44 ? 92.750 1.433 95.746 1.00 99.62 44 GLU D C 1
ATOM 18379 O O . GLU D 1 44 ? 93.786 2.034 95.442 1.00 97.50 44 GLU D O 1
ATOM 18391 N N . GLU D 1 45 ? 92.216 1.517 96.968 1.00 93.70 45 GLU D N 1
ATOM 18392 C CA . GLU D 1 45 ? 92.881 2.292 98.009 1.00 92.99 45 GLU D CA 1
ATOM 18393 C C . GLU D 1 45 ? 94.252 1.720 98.340 1.00 90.72 45 GLU D C 1
ATOM 18394 O O . GLU D 1 45 ? 95.177 2.473 98.664 1.00 88.91 45 GLU D O 1
ATOM 18406 N N . GLN D 1 46 ? 94.404 0.397 98.261 1.00 81.36 46 GLN D N 1
ATOM 18407 C CA . GLN D 1 46 ? 95.695 -0.223 98.536 1.00 81.17 46 GLN D CA 1
ATOM 18408 C C . GLN D 1 46 ? 96.735 0.191 97.501 1.00 77.52 46 GLN D C 1
ATOM 18409 O O . GLN D 1 46 ? 97.819 0.671 97.853 1.00 76.49 46 GLN D O 1
ATOM 18423 N N . ILE D 1 47 ? 96.426 0.013 96.214 1.00 67.85 47 ILE D N 1
ATOM 18424 C CA . ILE D 1 47 ? 97.396 0.324 95.171 1.00 64.84 47 ILE D CA 1
ATOM 18425 C C . ILE D 1 47 ? 97.717 1.811 95.132 1.00 63.61 47 ILE D C 1
ATOM 18426 O O . ILE D 1 47 ? 98.766 2.201 94.611 1.00 61.50 47 ILE D O 1
ATOM 18442 N N . LYS D 1 48 ? 96.835 2.660 95.670 1.00 78.89 48 LYS D N 1
ATOM 18443 C CA . LYS D 1 48 ? 97.176 4.068 95.841 1.00 79.02 48 LYS D CA 1
ATOM 18444 C C . LYS D 1 48 ? 98.383 4.249 96.752 1.00 79.16 48 LYS D C 1
ATOM 18445 O O . LYS D 1 48 ? 99.056 5.283 96.676 1.00 77.75 48 LYS D O 1
ATOM 18464 N N . VAL D 1 49 ? 98.666 3.274 97.614 1.00 66.99 49 VAL D N 1
ATOM 18465 C CA . VAL D 1 49 ? 99.816 3.344 98.510 1.00 67.44 49 VAL D CA 1
ATOM 18466 C C . VAL D 1 49 ? 101.036 2.670 97.895 1.00 65.56 49 VAL D C 1
ATOM 18467 O O . VAL D 1 49 ? 102.152 3.188 97.990 1.00 64.64 49 VAL D O 1
ATOM 18480 N N . LEU D 1 50 ? 100.843 1.511 97.262 1.00 64.35 50 LEU D N 1
ATOM 18481 C CA . LEU D 1 50 ? 101.949 0.824 96.605 1.00 62.68 50 LEU D CA 1
ATOM 18482 C C . LEU D 1 50 ? 102.627 1.712 95.571 1.00 60.00 50 LEU D C 1
ATOM 18483 O O . LEU D 1 50 ? 103.826 1.553 95.308 1.00 58.84 50 LEU D O 1
ATOM 18499 N N . GLU D 1 51 ? 101.887 2.656 94.979 1.00 76.00 51 GLU D N 1
ATOM 18500 C CA . GLU D 1 51 ? 102.462 3.515 93.948 1.00 73.89 51 GLU D CA 1
ATOM 18501 C C . GLU D 1 51 ? 103.680 4.278 94.456 1.00 72.75 51 GLU D C 1
ATOM 18502 O O . GLU D 1 51 ? 104.555 4.644 93.661 1.00 70.43 51 GLU D O 1
ATOM 18514 N N . VAL D 1 52 ? 103.756 4.537 95.764 1.00 70.67 52 VAL D N 1
ATOM 18515 C CA . VAL D 1 52 ? 104.841 5.331 96.330 1.00 70.42 52 VAL D CA 1
ATOM 18516 C C . VAL D 1 52 ? 105.964 4.473 96.903 1.00 69.98 52 VAL D C 1
ATOM 18517 O O . VAL D 1 52 ? 106.917 5.018 97.476 1.00 69.82 52 VAL D O 1
ATOM 18530 N N . THR D 1 53 ? 105.881 3.152 96.780 1.00 59.48 53 THR D N 1
ATOM 18531 C CA . THR D 1 53 ? 106.979 2.283 97.187 1.00 60.02 53 THR D CA 1
ATOM 18532 C C . THR D 1 53 ? 108.070 2.270 96.118 1.00 57.82 53 THR D C 1
ATOM 18533 O O . THR D 1 53 ? 107.807 2.466 94.928 1.00 55.88 53 THR D O 1
ATOM 18544 N N . GLU D 1 54 ? 109.307 2.025 96.557 1.00 65.30 54 GLU D N 1
ATOM 18545 C CA . GLU D 1 54 ? 110.447 2.124 95.649 1.00 62.82 54 GLU D CA 1
ATOM 18546 C C . GLU D 1 54 ? 110.375 1.083 94.537 1.00 61.94 54 GLU D C 1
ATOM 18547 O O . GLU D 1 54 ? 110.684 1.386 93.378 1.00 61.26 54 GLU D O 1
ATOM 18559 N N . GLU D 1 55 ? 109.982 -0.148 94.865 1.00 66.72 55 GLU D N 1
ATOM 18560 C CA . GLU D 1 55 ? 110.002 -1.243 93.904 1.00 66.49 55 GLU D CA 1
ATOM 18561 C C . GLU D 1 55 ? 108.629 -1.532 93.301 1.00 65.40 55 GLU D C 1
ATOM 18562 O O . GLU D 1 55 ? 108.399 -2.640 92.803 1.00 65.28 55 GLU D O 1
ATOM 18574 N N . PHE D 1 56 ? 107.715 -0.560 93.329 1.00 54.90 56 PHE D N 1
ATOM 18575 C CA . PHE D 1 56 ? 106.422 -0.733 92.672 1.00 54.54 56 PHE D CA 1
ATOM 18576 C C . PHE D 1 56 ? 106.607 -1.092 91.202 1.00 52.50 56 PHE D C 1
ATOM 18577 O O . PHE D 1 56 ? 105.983 -2.033 90.695 1.00 52.71 56 PHE D O 1
ATOM 18594 N N . GLY D 1 57 ? 107.461 -0.346 90.497 1.00 50.68 57 GLY D N 1
ATOM 18595 C CA . GLY D 1 57 ? 107.704 -0.641 89.095 1.00 48.82 57 GLY D CA 1
ATOM 18596 C C . GLY D 1 57 ? 108.502 -1.913 88.885 1.00 49.11 57 GLY D C 1
ATOM 18597 O O . GLY D 1 57 ? 108.279 -2.641 87.913 1.00 48.41 57 GLY D O 1
ATOM 18601 N N . VAL D 1 58 ? 109.444 -2.198 89.787 1.00 51.19 58 VAL D N 1
ATOM 18602 C CA . VAL D 1 58 ? 110.252 -3.409 89.661 1.00 51.75 58 VAL D CA 1
ATOM 18603 C C . VAL D 1 58 ? 109.364 -4.647 89.726 1.00 53.06 58 VAL D C 1
ATOM 18604 O O . VAL D 1 58 ? 109.422 -5.522 88.855 1.00 52.65 58 VAL D O 1
ATOM 18617 N N . HIS D 1 59 ? 108.521 -4.732 90.758 1.00 54.60 59 HIS D N 1
ATOM 18618 C CA . HIS D 1 59 ? 107.643 -5.887 90.913 1.00 56.20 59 HIS D CA 1
ATOM 18619 C C . HIS D 1 59 ? 106.619 -5.957 89.787 1.00 55.12 59 HIS D C 1
ATOM 18620 O O . HIS D 1 59 ? 106.267 -7.052 89.330 1.00 55.82 59 HIS D O 1
ATOM 18634 N N . LEU D 1 60 ? 106.115 -4.805 89.336 1.00 60.28 60 LEU D N 1
ATOM 18635 C CA . LEU D 1 60 ? 105.243 -4.799 88.166 1.00 58.56 60 LEU D CA 1
ATOM 18636 C C . LEU D 1 60 ? 105.962 -5.385 86.956 1.00 56.21 60 LEU D C 1
ATOM 18637 O O . LEU D 1 60 ? 105.370 -6.148 86.183 1.00 56.28 60 LEU D O 1
ATOM 18653 N N . ALA D 1 61 ? 107.241 -5.044 86.777 1.00 50.87 61 ALA D N 1
ATOM 18654 C CA . ALA D 1 61 ? 108.008 -5.598 85.668 1.00 49.90 61 ALA D CA 1
ATOM 18655 C C . ALA D 1 61 ? 108.140 -7.112 85.791 1.00 51.95 61 ALA D C 1
ATOM 18656 O O . ALA D 1 61 ? 107.937 -7.849 84.818 1.00 52.42 61 ALA D O 1
ATOM 18663 N N . GLU D 1 62 ? 108.486 -7.595 86.986 1.00 53.57 62 GLU D N 1
ATOM 18664 C CA . GLU D 1 62 ? 108.645 -9.031 87.196 1.00 55.43 62 GLU D CA 1
ATOM 18665 C C . GLU D 1 62 ? 107.334 -9.773 86.966 1.00 56.45 62 GLU D C 1
ATOM 18666 O O . GLU D 1 62 ? 107.329 -10.883 86.420 1.00 56.62 62 GLU D O 1
ATOM 18678 N N . LEU D 1 63 ? 106.212 -9.182 87.385 1.00 59.18 63 LEU D N 1
ATOM 18679 C CA . LEU D 1 63 ? 104.920 -9.838 87.207 1.00 61.22 63 LEU D CA 1
ATOM 18680 C C . LEU D 1 63 ? 104.531 -9.937 85.738 1.00 61.40 63 LEU D C 1
ATOM 18681 O O . LEU D 1 63 ? 103.878 -10.907 85.336 1.00 63.07 63 LEU D O 1
ATOM 18697 N N . THR D 1 64 ? 104.915 -8.952 84.925 1.00 72.09 64 THR D N 1
ATOM 18698 C CA . THR D 1 64 ? 104.584 -8.984 83.506 1.00 71.30 64 THR D CA 1
ATOM 18699 C C . THR D 1 64 ? 105.552 -9.858 82.719 1.00 70.40 64 THR D C 1
ATOM 18700 O O . THR D 1 64 ? 105.152 -10.494 81.738 1.00 71.19 64 THR D O 1
ATOM 18711 N N . VAL D 1 65 ? 106.818 -9.900 83.134 1.00 61.52 65 VAL D N 1
ATOM 18712 C CA . VAL D 1 65 ? 107.847 -10.586 82.360 1.00 61.62 65 VAL D CA 1
ATOM 18713 C C . VAL D 1 65 ? 107.827 -12.087 82.621 1.00 65.26 65 VAL D C 1
ATOM 18714 O O . VAL D 1 65 ? 108.076 -12.884 81.709 1.00 65.48 65 VAL D O 1
ATOM 18727 N N . ASP D 1 66 ? 107.544 -12.503 83.856 1.00 75.62 66 ASP D N 1
ATOM 18728 C CA . ASP D 1 66 ? 107.549 -13.925 84.187 1.00 77.62 66 ASP D CA 1
ATOM 18729 C C . ASP D 1 66 ? 106.576 -14.663 83.275 1.00 78.07 66 ASP D C 1
ATOM 18730 O O . ASP D 1 66 ? 105.362 -14.429 83.349 1.00 77.74 66 ASP D O 1
ATOM 18739 N N . PRO D 1 67 ? 107.056 -15.561 82.406 1.00 83.89 67 PRO D N 1
ATOM 18740 C CA . PRO D 1 67 ? 106.158 -16.173 81.416 1.00 85.92 67 PRO D CA 1
ATOM 18741 C C . PRO D 1 67 ? 105.222 -17.233 81.969 1.00 89.30 67 PRO D C 1
ATOM 18742 O O . PRO D 1 67 ? 104.333 -17.686 81.234 1.00 90.40 67 PRO D O 1
ATOM 18753 N N . GLN D 1 68 ? 105.369 -17.630 83.231 1.00 105.06 68 GLN D N 1
ATOM 18754 C CA . GLN D 1 68 ? 104.538 -18.673 83.817 1.00 107.06 68 GLN D CA 1
ATOM 18755 C C . GLN D 1 68 ? 103.377 -18.117 84.634 1.00 106.87 68 GLN D C 1
ATOM 18756 O O . GLN D 1 68 ? 102.565 -18.898 85.140 1.00 108.52 68 GLN D O 1
ATOM 18770 N N . GLY D 1 69 ? 103.281 -16.792 84.778 1.00 90.76 69 GLY D N 1
ATOM 18771 C CA . GLY D 1 69 ? 102.246 -16.195 85.593 1.00 91.02 69 GLY D CA 1
ATOM 18772 C C . GLY D 1 69 ? 100.881 -16.180 84.929 1.00 91.66 69 GLY D C 1
ATOM 18773 O O . GLY D 1 69 ? 100.728 -16.444 83.736 1.00 91.76 69 GLY D O 1
ATOM 18777 N N . ALA D 1 70 ? 99.873 -15.840 85.732 1.00 82.53 70 ALA D N 1
ATOM 18778 C CA . ALA D 1 70 ? 98.499 -15.812 85.250 1.00 84.16 70 ALA D CA 1
ATOM 18779 C C . ALA D 1 70 ? 98.278 -14.617 84.332 1.00 82.77 70 ALA D C 1
ATOM 18780 O O . ALA D 1 70 ? 98.579 -13.475 84.694 1.00 81.36 70 ALA D O 1
ATOM 18787 N N . LEU D 1 71 ? 97.708 -14.885 83.157 1.00 125.66 71 LEU D N 1
ATOM 18788 C CA . LEU D 1 71 ? 97.537 -13.847 82.145 1.00 124.59 71 LEU D CA 1
ATOM 18789 C C . LEU D 1 71 ? 96.768 -12.646 82.684 1.00 124.10 71 LEU D C 1
ATOM 18790 O O . LEU D 1 71 ? 97.049 -11.503 82.313 1.00 122.83 71 LEU D O 1
ATOM 18806 N N . ALA D 1 72 ? 95.777 -12.882 83.540 1.00 94.73 72 ALA D N 1
ATOM 18807 C CA . ALA D 1 72 ? 94.964 -11.771 84.015 1.00 94.49 72 ALA D CA 1
ATOM 18808 C C . ALA D 1 72 ? 95.759 -10.844 84.925 1.00 93.02 72 ALA D C 1
ATOM 18809 O O . ALA D 1 72 ? 95.465 -9.645 84.995 1.00 92.02 72 ALA D O 1
ATOM 18816 N N . ILE D 1 73 ? 96.761 -11.373 85.626 1.00 90.12 73 ILE D N 1
ATOM 18817 C CA . ILE D 1 73 ? 97.618 -10.531 86.449 1.00 88.85 73 ILE D CA 1
ATOM 18818 C C . ILE D 1 73 ? 98.684 -9.871 85.587 1.00 85.76 73 ILE D C 1
ATOM 18819 O O . ILE D 1 73 ? 98.979 -8.680 85.735 1.00 83.95 73 ILE D O 1
ATOM 18835 N N . ARG D 1 74 ? 99.284 -10.639 84.682 1.00 86.16 74 ARG D N 1
ATOM 18836 C CA . ARG D 1 74 ? 100.275 -10.083 83.777 1.00 83.47 74 ARG D CA 1
ATOM 18837 C C . ARG D 1 74 ? 99.684 -8.950 82.958 1.00 81.89 74 ARG D C 1
ATOM 18838 O O . ARG D 1 74 ? 100.271 -7.866 82.853 1.00 79.84 74 ARG D O 1
ATOM 18859 N N . GLN D 1 75 ? 98.527 -9.194 82.341 1.00 77.81 75 GLN D N 1
ATOM 18860 C CA . GLN D 1 75 ? 97.904 -8.147 81.550 1.00 77.42 75 GLN D CA 1
ATOM 18861 C C . GLN D 1 75 ? 97.606 -6.936 82.418 1.00 76.72 75 GLN D C 1
ATOM 18862 O O . GLN D 1 75 ? 97.867 -5.797 82.017 1.00 74.81 75 GLN D O 1
ATOM 18876 N N . LEU D 1 76 ? 97.085 -7.157 83.626 1.00 96.79 76 LEU D N 1
ATOM 18877 C CA . LEU D 1 76 ? 96.789 -6.017 84.484 1.00 96.57 76 LEU D CA 1
ATOM 18878 C C . LEU D 1 76 ? 98.075 -5.349 84.956 1.00 94.26 76 LEU D C 1
ATOM 18879 O O . LEU D 1 76 ? 98.161 -4.117 84.990 1.00 93.28 76 LEU D O 1
ATOM 18895 N N . ALA D 1 77 ? 99.086 -6.134 85.325 1.00 62.99 77 ALA D N 1
ATOM 18896 C CA . ALA D 1 77 ? 100.345 -5.534 85.755 1.00 60.91 77 ALA D CA 1
ATOM 18897 C C . ALA D 1 77 ? 101.015 -4.768 84.623 1.00 58.46 77 ALA D C 1
ATOM 18898 O O . ALA D 1 77 ? 101.705 -3.772 84.869 1.00 57.11 77 ALA D O 1
ATOM 18905 N N . SER D 1 78 ? 100.837 -5.222 83.384 1.00 57.06 78 SER D N 1
ATOM 18906 C CA . SER D 1 78 ? 101.487 -4.569 82.255 1.00 54.22 78 SER D CA 1
ATOM 18907 C C . SER D 1 78 ? 100.894 -3.192 81.988 1.00 52.80 78 SER D C 1
ATOM 18908 O O . SER D 1 78 ? 101.626 -2.250 81.666 1.00 50.99 78 SER D O 1
ATOM 18916 N N . VAL D 1 79 ? 99.575 -3.048 82.119 1.00 62.32 79 VAL D N 1
ATOM 18917 C CA . VAL D 1 79 ? 98.976 -1.740 81.901 1.00 61.99 79 VAL D CA 1
ATOM 18918 C C . VAL D 1 79 ? 99.450 -0.766 82.972 1.00 62.01 79 VAL D C 1
ATOM 18919 O O . VAL D 1 79 ? 99.723 0.409 82.691 1.00 60.85 79 VAL D O 1
ATOM 18932 N N . ILE D 1 80 ? 99.545 -1.229 84.220 1.00 63.36 80 ILE D N 1
ATOM 18933 C CA . ILE D 1 80 ? 99.970 -0.337 85.290 1.00 62.35 80 ILE D CA 1
ATOM 18934 C C . ILE D 1 80 ? 101.469 -0.092 85.203 1.00 59.45 80 ILE D C 1
ATOM 18935 O O . ILE D 1 80 ? 101.953 0.972 85.600 1.00 58.53 80 ILE D O 1
ATOM 18951 N N . LEU D 1 81 ? 102.229 -1.064 84.701 1.00 46.52 81 LEU D N 1
ATOM 18952 C CA . LEU D 1 81 ? 103.647 -0.836 84.465 1.00 45.11 81 LEU D CA 1
ATOM 18953 C C . LEU D 1 81 ? 103.847 0.295 83.468 1.00 43.13 81 LEU D C 1
ATOM 18954 O O . LEU D 1 81 ? 104.679 1.186 83.673 1.00 42.38 81 LEU D O 1
ATOM 18970 N N . LYS D 1 82 ? 103.084 0.270 82.376 1.00 56.76 82 LYS D N 1
ATOM 18971 C CA . LYS D 1 82 ? 103.189 1.312 81.362 1.00 55.21 82 LYS D CA 1
ATOM 18972 C C . LYS D 1 82 ? 102.809 2.675 81.924 1.00 54.89 82 LYS D C 1
ATOM 18973 O O . LYS D 1 82 ? 103.524 3.663 81.718 1.00 53.16 82 LYS D O 1
ATOM 18992 N N . GLN D 1 83 ? 101.683 2.753 82.638 1.00 62.48 83 GLN D N 1
ATOM 18993 C CA . GLN D 1 83 ? 101.289 4.024 83.234 1.00 62.70 83 GLN D CA 1
ATOM 18994 C C . GLN D 1 83 ? 102.289 4.475 84.291 1.00 61.97 83 GLN D C 1
ATOM 18995 O O . GLN D 1 83 ? 102.469 5.680 84.500 1.00 60.76 83 GLN D O 1
ATOM 19009 N N . TYR D 1 84 ? 102.954 3.528 84.959 1.00 52.21 84 TYR D N 1
ATOM 19010 C CA . TYR D 1 84 ? 103.950 3.887 85.962 1.00 52.35 84 TYR D CA 1
ATOM 19011 C C . TYR D 1 84 ? 105.165 4.542 85.317 1.00 51.22 84 TYR D C 1
ATOM 19012 O O . TYR D 1 84 ? 105.626 5.599 85.767 1.00 51.50 84 TYR D O 1
ATOM 19030 N N . VAL D 1 85 ? 105.704 3.922 84.264 1.00 48.81 85 VAL D N 1
ATOM 19031 C CA . VAL D 1 85 ? 106.871 4.479 83.590 1.00 46.94 85 VAL D CA 1
ATOM 19032 C C . VAL D 1 85 ? 106.563 5.873 83.061 1.00 46.59 85 VAL D C 1
ATOM 19033 O O . VAL D 1 85 ? 107.387 6.790 83.165 1.00 46.07 85 VAL D O 1
ATOM 19046 N N . GLU D 1 86 ? 105.370 6.056 82.493 1.00 67.29 86 GLU D N 1
ATOM 19047 C CA . GLU D 1 86 ? 105.011 7.340 81.904 1.00 67.25 86 GLU D CA 1
ATOM 19048 C C . GLU D 1 86 ? 104.951 8.446 82.950 1.00 66.82 86 GLU D C 1
ATOM 19049 O O . GLU D 1 86 ? 105.266 9.603 82.649 1.00 65.50 86 GLU D O 1
ATOM 19061 N N . THR D 1 87 ? 104.565 8.112 84.183 1.00 48.52 87 THR D N 1
ATOM 19062 C CA . THR D 1 87 ? 104.292 9.115 85.201 1.00 49.34 87 THR D CA 1
ATOM 19063 C C . THR D 1 87 ? 105.332 9.178 86.312 1.00 49.08 87 THR D C 1
ATOM 19064 O O . THR D 1 87 ? 105.334 10.156 87.069 1.00 49.56 87 THR D O 1
ATOM 19075 N N . HIS D 1 88 ? 106.208 8.178 86.438 1.00 45.31 88 HIS D N 1
ATOM 19076 C CA . HIS D 1 88 ? 107.186 8.160 87.515 1.00 46.06 88 HIS D CA 1
ATOM 19077 C C . HIS D 1 88 ? 108.639 8.132 87.063 1.00 45.58 88 HIS D C 1
ATOM 19078 O O . HIS D 1 88 ? 109.518 8.415 87.884 1.00 46.61 88 HIS D O 1
ATOM 19092 N N . TRP D 1 89 ? 108.926 7.817 85.799 1.00 46.47 89 TRP D N 1
ATOM 19093 C CA . TRP D 1 89 ? 110.312 7.548 85.431 1.00 44.96 89 TRP D CA 1
ATOM 19094 C C . TRP D 1 89 ? 111.160 8.815 85.449 1.00 44.37 89 TRP D C 1
ATOM 19095 O O . TRP D 1 89 ? 112.314 8.784 85.892 1.00 44.65 89 TRP D O 1
ATOM 19116 N N . CYS D 1 90 ? 110.613 9.939 84.989 1.00 51.77 90 CYS D N 1
ATOM 19117 C CA . CYS D 1 90 ? 111.361 11.187 84.912 1.00 52.14 90 CYS D CA 1
ATOM 19118 C C . CYS D 1 90 ? 110.635 12.283 85.677 1.00 53.82 90 CYS D C 1
ATOM 19119 O O . CYS D 1 90 ? 109.436 12.506 85.469 1.00 53.65 90 CYS D O 1
ATOM 19127 N N . ALA D 1 91 ? 111.374 12.978 86.546 1.00 59.05 91 ALA D N 1
ATOM 19128 C CA . ALA D 1 91 ? 110.798 14.038 87.363 1.00 61.05 91 ALA D CA 1
ATOM 19129 C C . ALA D 1 91 ? 110.415 15.264 86.546 1.00 60.41 91 ALA D C 1
ATOM 19130 O O . ALA D 1 91 ? 109.591 16.063 87.001 1.00 61.72 91 ALA D O 1
ATOM 19137 N N . GLN D 1 92 ? 110.998 15.437 85.364 1.00 58.89 92 GLN D N 1
ATOM 19138 C CA . GLN D 1 92 ? 110.699 16.576 84.507 1.00 57.68 92 GLN D CA 1
ATOM 19139 C C . GLN D 1 92 ? 109.592 16.282 83.501 1.00 55.30 92 GLN D C 1
ATOM 19140 O O . GLN D 1 92 ? 109.294 17.138 82.662 1.00 54.18 92 GLN D O 1
ATOM 19154 N N . SER D 1 93 ? 108.983 15.098 83.564 1.00 55.78 93 SER D N 1
ATOM 19155 C CA . SER D 1 93 ? 107.863 14.767 82.696 1.00 55.60 93 SER D CA 1
ATOM 19156 C C . SER D 1 93 ? 106.694 15.719 82.939 1.00 57.37 93 SER D C 1
ATOM 19157 O O . SER D 1 93 ? 106.580 16.353 83.991 1.00 59.77 93 SER D O 1
ATOM 19165 N N . GLU D 1 94 ? 105.809 15.809 81.944 1.00 74.73 94 GLU D N 1
ATOM 19166 C CA . GLU D 1 94 ? 104.679 16.725 82.051 1.00 76.75 94 GLU D CA 1
ATOM 19167 C C . GLU D 1 94 ? 103.684 16.240 83.101 1.00 79.09 94 GLU D C 1
ATOM 19168 O O . GLU D 1 94 ? 103.279 17.001 83.987 1.00 80.77 94 GLU D O 1
ATOM 19180 N N . LYS D 1 95 ? 103.260 14.984 83.001 1.00 75.48 95 LYS D N 1
ATOM 19181 C CA . LYS D 1 95 ? 102.300 14.396 83.939 1.00 77.42 95 LYS D CA 1
ATOM 19182 C C . LYS D 1 95 ? 103.003 13.583 85.022 1.00 77.41 95 LYS D C 1
ATOM 19183 O O . LYS D 1 95 ? 102.650 12.439 85.306 1.00 78.12 95 LYS D O 1
ATOM 19202 N N . PHE D 1 96 ? 104.017 14.182 85.643 1.00 64.99 96 PHE D N 1
ATOM 19203 C CA . PHE D 1 96 ? 104.851 13.484 86.611 1.00 65.34 96 PHE D CA 1
ATOM 19204 C C . PHE D 1 96 ? 104.156 13.346 87.959 1.00 67.61 96 PHE D C 1
ATOM 19205 O O . PHE D 1 96 ? 103.506 14.278 88.442 1.00 69.14 96 PHE D O 1
ATOM 19222 N N . ARG D 1 97 ? 104.309 12.172 88.567 1.00 84.84 97 ARG D N 1
ATOM 19223 C CA . ARG D 1 97 ? 103.789 11.884 89.899 1.00 86.74 97 ARG D CA 1
ATOM 19224 C C . ARG D 1 97 ? 104.940 11.405 90.770 1.00 86.51 97 ARG D C 1
ATOM 19225 O O . ARG D 1 97 ? 105.536 10.355 90.470 1.00 84.96 97 ARG D O 1
ATOM 19246 N N . PRO D 1 98 ? 105.302 12.106 91.837 1.00 52.75 98 PRO D N 1
ATOM 19247 C CA . PRO D 1 98 ? 106.358 11.596 92.713 1.00 53.07 98 PRO D CA 1
ATOM 19248 C C . PRO D 1 98 ? 105.933 10.303 93.360 1.00 54.05 98 PRO D C 1
ATOM 19249 O O . PRO D 1 98 ? 104.729 10.040 93.520 1.00 54.85 98 PRO D O 1
ATOM 19260 N N . PRO D 1 99 ? 106.884 9.443 93.760 1.00 53.17 99 PRO D N 1
ATOM 19261 C CA . PRO D 1 99 ? 108.336 9.643 93.663 1.00 52.57 99 PRO D CA 1
ATOM 19262 C C . PRO D 1 99 ? 108.924 9.182 92.336 1.00 50.35 99 PRO D C 1
ATOM 19263 O O . PRO D 1 99 ? 108.450 8.205 91.754 1.00 49.57 99 PRO D O 1
ATOM 19274 N N . GLU D 1 100 ? 109.966 9.871 91.877 1.00 52.53 100 GLU D N 1
ATOM 19275 C CA . GLU D 1 100 ? 110.679 9.436 90.684 1.00 50.41 100 GLU D CA 1
ATOM 19276 C C . GLU D 1 100 ? 111.316 8.076 90.930 1.00 50.86 100 GLU D C 1
ATOM 19277 O O . GLU D 1 100 ? 111.833 7.801 92.016 1.00 53.01 100 GLU D O 1
ATOM 19289 N N . THR D 1 101 ? 111.258 7.215 89.918 1.00 48.83 101 THR D N 1
ATOM 19290 C CA . THR D 1 101 ? 111.915 5.919 90.008 1.00 49.41 101 THR D CA 1
ATOM 19291 C C . THR D 1 101 ? 113.378 6.106 90.389 1.00 50.43 101 THR D C 1
ATOM 19292 O O . THR D 1 101 ? 114.095 6.906 89.781 1.00 49.51 101 THR D O 1
ATOM 19303 N N . THR D 1 102 ? 113.813 5.373 91.409 1.00 58.76 102 THR D N 1
ATOM 19304 C CA . THR D 1 102 ? 115.179 5.498 91.891 1.00 60.15 102 THR D CA 1
ATOM 19305 C C . THR D 1 102 ? 116.148 4.818 90.927 1.00 58.66 102 THR D C 1
ATOM 19306 O O . THR D 1 102 ? 115.780 3.928 90.154 1.00 57.46 102 THR D O 1
ATOM 19317 N N . GLU D 1 103 ? 117.409 5.257 90.979 1.00 78.18 103 GLU D N 1
ATOM 19318 C CA . GLU D 1 103 ? 118.424 4.692 90.095 1.00 78.13 103 GLU D CA 1
ATOM 19319 C C . GLU D 1 103 ? 118.547 3.186 90.287 1.00 79.59 103 GLU D C 1
ATOM 19320 O O . GLU D 1 103 ? 118.671 2.438 89.310 1.00 79.59 103 GLU D O 1
ATOM 19332 N N . ARG D 1 104 ? 118.519 2.719 91.539 1.00 84.63 104 ARG D N 1
ATOM 19333 C CA . ARG D 1 104 ? 118.542 1.282 91.789 1.00 85.98 104 ARG D CA 1
ATOM 19334 C C . ARG D 1 104 ? 117.379 0.592 91.085 1.00 83.76 104 ARG D C 1
ATOM 19335 O O . ARG D 1 104 ? 117.554 -0.465 90.468 1.00 83.23 104 ARG D O 1
ATOM 19356 N N . ALA D 1 105 ? 116.181 1.177 91.166 1.00 51.98 105 ALA D N 1
ATOM 19357 C CA . ALA D 1 105 ? 115.016 0.569 90.535 1.00 50.94 105 ALA D CA 1
ATOM 19358 C C . ALA D 1 105 ? 115.124 0.616 89.016 1.00 48.84 105 ALA D C 1
ATOM 19359 O O . ALA D 1 105 ? 114.794 -0.363 88.335 1.00 48.40 105 ALA D O 1
ATOM 19366 N N . LYS D 1 106 ? 115.580 1.744 88.463 1.00 50.65 106 LYS D N 1
ATOM 19367 C CA . LYS D 1 106 ? 115.747 1.841 87.018 1.00 47.88 106 LYS D CA 1
ATOM 19368 C C . LYS D 1 106 ? 116.702 0.766 86.511 1.00 48.51 106 LYS D C 1
ATOM 19369 O O . LYS D 1 106 ? 116.411 0.072 85.530 1.00 48.35 106 LYS D O 1
ATOM 19388 N N . ILE D 1 107 ? 117.848 0.609 87.179 1.00 45.71 107 ILE D N 1
ATOM 19389 C CA . ILE D 1 107 ? 118.819 -0.407 86.779 1.00 46.12 107 ILE D CA 1
ATOM 19390 C C . ILE D 1 107 ? 118.149 -1.772 86.693 1.00 46.55 107 ILE D C 1
ATOM 19391 O O . ILE D 1 107 ? 118.334 -2.518 85.725 1.00 45.94 107 ILE D O 1
ATOM 19407 N N . VAL D 1 108 ? 117.361 -2.118 87.710 1.00 48.76 108 VAL D N 1
ATOM 19408 C CA . VAL D 1 108 ? 116.712 -3.425 87.737 1.00 49.53 108 VAL D CA 1
ATOM 19409 C C . VAL D 1 108 ? 115.690 -3.534 86.612 1.00 47.96 108 VAL D C 1
ATOM 19410 O O . VAL D 1 108 ? 115.659 -4.528 85.878 1.00 47.85 108 VAL D O 1
ATOM 19423 N N . ILE D 1 109 ? 114.839 -2.517 86.460 1.00 45.89 109 ILE D N 1
ATOM 19424 C CA . ILE D 1 109 ? 113.806 -2.566 85.428 1.00 44.56 109 ILE D CA 1
ATOM 19425 C C . ILE D 1 109 ? 114.439 -2.624 84.044 1.00 43.06 109 ILE D C 1
ATOM 19426 O O . ILE D 1 109 ? 113.973 -3.355 83.162 1.00 42.57 109 ILE D O 1
ATOM 19442 N N . ARG D 1 110 ? 115.517 -1.864 83.832 1.00 44.61 110 ARG D N 1
ATOM 19443 C CA . ARG D 1 110 ? 116.200 -1.905 82.545 1.00 43.86 110 ARG D CA 1
ATOM 19444 C C . ARG D 1 110 ? 116.787 -3.285 82.275 1.00 45.76 110 ARG D C 1
ATOM 19445 O O . ARG D 1 110 ? 116.880 -3.704 81.115 1.00 45.57 110 ARG D O 1
ATOM 19466 N N . GLU D 1 111 ? 117.199 -3.998 83.324 1.00 66.55 111 GLU D N 1
ATOM 19467 C CA . GLU D 1 111 ? 117.723 -5.347 83.160 1.00 68.50 111 GLU D CA 1
ATOM 19468 C C . GLU D 1 111 ? 116.627 -6.387 82.965 1.00 68.68 111 GLU D C 1
ATOM 19469 O O . GLU D 1 111 ? 116.898 -7.449 82.393 1.00 69.91 111 GLU D O 1
ATOM 19481 N N . LEU D 1 112 ? 115.397 -6.102 83.396 1.00 58.88 112 LEU D N 1
ATOM 19482 C CA . LEU D 1 112 ? 114.332 -7.097 83.355 1.00 60.73 112 LEU D CA 1
ATOM 19483 C C . LEU D 1 112 ? 113.508 -7.011 82.074 1.00 60.69 112 LEU D C 1
ATOM 19484 O O . LEU D 1 112 ? 113.312 -8.021 81.391 1.00 62.13 112 LEU D O 1
ATOM 19500 N N . LEU D 1 113 ? 113.026 -5.811 81.740 1.00 52.24 113 LEU D N 1
ATOM 19501 C CA . LEU D 1 113 ? 112.072 -5.680 80.644 1.00 51.36 113 LEU D CA 1
ATOM 19502 C C . LEU D 1 113 ? 112.567 -6.265 79.329 1.00 50.92 113 LEU D C 1
ATOM 19503 O O . LEU D 1 113 ? 111.767 -6.929 78.645 1.00 52.16 113 LEU D O 1
ATOM 19519 N N . PRO D 1 114 ? 113.817 -6.057 78.904 1.00 53.53 114 PRO D N 1
ATOM 19520 C CA . PRO D 1 114 ? 114.247 -6.636 77.619 1.00 53.07 114 PRO D CA 1
ATOM 19521 C C . PRO D 1 114 ? 113.837 -8.090 77.445 1.00 55.51 114 PRO D C 1
ATOM 19522 O O . PRO D 1 114 ? 113.298 -8.456 76.395 1.00 56.02 114 PRO D O 1
ATOM 19533 N N . ASN D 1 115 ? 114.038 -8.926 78.468 1.00 70.33 115 ASN D N 1
ATOM 19534 C CA . ASN D 1 115 ? 113.667 -10.332 78.349 1.00 72.82 115 ASN D CA 1
ATOM 19535 C C . ASN D 1 115 ? 112.188 -10.497 78.023 1.00 72.43 115 ASN D C 1
ATOM 19536 O O . ASN D 1 115 ? 111.797 -11.495 77.407 1.00 73.71 115 ASN D O 1
ATOM 19547 N N . GLY D 1 116 ? 111.357 -9.531 78.412 1.00 44.97 116 GLY D N 1
ATOM 19548 C CA . GLY D 1 116 ? 109.933 -9.608 78.150 1.00 45.90 116 GLY D CA 1
ATOM 19549 C C . GLY D 1 116 ? 109.547 -9.428 76.698 1.00 45.39 116 GLY D C 1
ATOM 19550 O O . GLY D 1 116 ? 108.392 -9.694 76.348 1.00 46.00 116 GLY D O 1
ATOM 19554 N N . LEU D 1 117 ? 110.473 -8.975 75.853 1.00 50.11 117 LEU D N 1
ATOM 19555 C CA . LEU D 1 117 ? 110.196 -8.847 74.428 1.00 49.47 117 LEU D CA 1
ATOM 19556 C C . LEU D 1 117 ? 110.171 -10.193 73.715 1.00 51.46 117 LEU D C 1
ATOM 19557 O O . LEU D 1 117 ? 109.698 -10.260 72.576 1.00 51.70 117 LEU D O 1
ATOM 19573 N N . ARG D 1 118 ? 110.664 -11.254 74.351 1.00 72.70 118 ARG D N 1
ATOM 19574 C CA . ARG D 1 118 ? 110.574 -12.605 73.814 1.00 74.17 118 ARG D CA 1
ATOM 19575 C C . ARG D 1 118 ? 109.287 -13.310 74.222 1.00 75.90 118 ARG D C 1
ATOM 19576 O O . ARG D 1 118 ? 109.106 -14.485 73.884 1.00 78.02 118 ARG D O 1
ATOM 19597 N N . GLU D 1 119 ? 108.392 -12.622 74.929 1.00 53.90 119 GLU D N 1
ATOM 19598 C CA . GLU D 1 119 ? 107.169 -13.244 75.414 1.00 56.70 119 GLU D CA 1
ATOM 19599 C C . GLU D 1 119 ? 106.372 -13.832 74.256 1.00 59.22 119 GLU D C 1
ATOM 19600 O O . GLU D 1 119 ? 106.323 -13.265 73.162 1.00 58.89 119 GLU D O 1
ATOM 19612 N N . SER D 1 120 ? 105.744 -14.983 74.507 1.00 67.29 120 SER D N 1
ATOM 19613 C CA . SER D 1 120 ? 104.953 -15.640 73.472 1.00 69.29 120 SER D CA 1
ATOM 19614 C C . SER D 1 120 ? 103.671 -14.867 73.191 1.00 69.32 120 SER D C 1
ATOM 19615 O O . SER D 1 120 ? 103.316 -14.630 72.030 1.00 69.58 120 SER D O 1
ATOM 19623 N N . ILE D 1 121 ? 102.966 -14.461 74.246 1.00 71.23 121 ILE D N 1
ATOM 19624 C CA . ILE D 1 121 ? 101.698 -13.763 74.090 1.00 71.92 121 ILE D CA 1
ATOM 19625 C C . ILE D 1 121 ? 101.957 -12.378 73.516 1.00 69.95 121 ILE D C 1
ATOM 19626 O O . ILE D 1 121 ? 102.826 -11.638 73.997 1.00 68.48 121 ILE D O 1
ATOM 19642 N N . SER D 1 122 ? 101.196 -12.020 72.483 1.00 63.85 122 SER D N 1
ATOM 19643 C CA . SER D 1 122 ? 101.457 -10.776 71.769 1.00 61.64 122 SER D CA 1
ATOM 19644 C C . SER D 1 122 ? 101.048 -9.561 72.592 1.00 60.76 122 SER D C 1
ATOM 19645 O O . SER D 1 122 ? 101.761 -8.550 72.606 1.00 58.92 122 SER D O 1
ATOM 19653 N N . LYS D 1 123 ? 99.907 -9.633 73.282 1.00 78.67 123 LYS D N 1
ATOM 19654 C CA . LYS D 1 123 ? 99.431 -8.472 74.027 1.00 78.13 123 LYS D CA 1
ATOM 19655 C C . LYS D 1 123 ? 100.441 -8.047 75.086 1.00 76.82 123 LYS D C 1
ATOM 19656 O O . LYS D 1 123 ? 100.677 -6.849 75.283 1.00 75.78 123 LYS D O 1
ATOM 19675 N N . VAL D 1 124 ? 101.054 -9.014 75.773 1.00 57.53 124 VAL D N 1
ATOM 19676 C CA . VAL D 1 124 ? 102.045 -8.685 76.792 1.00 56.10 124 VAL D CA 1
ATOM 19677 C C . VAL D 1 124 ? 103.349 -8.237 76.146 1.00 53.35 124 VAL D C 1
ATOM 19678 O O . VAL D 1 124 ? 104.000 -7.299 76.622 1.00 51.69 124 VAL D O 1
ATOM 19691 N N . ARG D 1 125 ? 103.757 -8.897 75.059 1.00 51.45 125 ARG D N 1
ATOM 19692 C CA . ARG D 1 125 ? 104.962 -8.468 74.358 1.00 48.91 125 ARG D CA 1
ATOM 19693 C C . ARG D 1 125 ? 104.830 -7.023 73.895 1.00 46.52 125 ARG D C 1
ATOM 19694 O O . ARG D 1 125 ? 105.788 -6.244 73.978 1.00 44.70 125 ARG D O 1
ATOM 19715 N N . SER D 1 126 ? 103.643 -6.642 73.415 1.00 50.51 126 SER D N 1
ATOM 19716 C CA . SER D 1 126 ? 103.422 -5.269 72.975 1.00 49.32 126 SER D CA 1
ATOM 19717 C C . SER D 1 126 ? 103.455 -4.302 74.152 1.00 48.71 126 SER D C 1
ATOM 19718 O O . SER D 1 126 ? 104.024 -3.210 74.048 1.00 47.89 126 SER D O 1
ATOM 19726 N N . SER D 1 127 ? 102.845 -4.682 75.277 1.00 51.11 127 SER D N 1
ATOM 19727 C CA . SER D 1 127 ? 102.892 -3.834 76.463 1.00 50.62 127 SER D CA 1
ATOM 19728 C C . SER D 1 127 ? 104.326 -3.652 76.944 1.00 48.64 127 SER D C 1
ATOM 19729 O O . SER D 1 127 ? 104.740 -2.537 77.284 1.00 47.15 127 SER D O 1
ATOM 19737 N N . VAL D 1 128 ? 105.099 -4.740 76.983 1.00 39.81 128 VAL D N 1
ATOM 19738 C CA . VAL D 1 128 ? 106.508 -4.639 77.350 1.00 39.33 128 VAL D CA 1
ATOM 19739 C C . VAL D 1 128 ? 107.242 -3.716 76.386 1.00 37.41 128 VAL D C 1
ATOM 19740 O O . VAL D 1 128 ? 108.093 -2.917 76.795 1.00 36.79 128 VAL D O 1
ATOM 19753 N N . ALA D 1 129 ? 106.922 -3.806 75.093 1.00 36.59 129 ALA D N 1
ATOM 19754 C CA . ALA D 1 129 ? 107.578 -2.951 74.111 1.00 34.91 129 ALA D CA 1
ATOM 19755 C C . ALA D 1 129 ? 107.217 -1.487 74.332 1.00 34.10 129 ALA D C 1
ATOM 19756 O O . ALA D 1 129 ? 108.082 -0.608 74.237 1.00 33.14 129 ALA D O 1
ATOM 19763 N N . TYR D 1 130 ? 105.946 -1.205 74.628 1.00 48.48 130 TYR D N 1
ATOM 19764 C CA . TYR D 1 130 ? 105.543 0.168 74.913 1.00 47.93 130 TYR D CA 1
ATOM 19765 C C . TYR D 1 130 ? 106.318 0.726 76.099 1.00 48.16 130 TYR D C 1
ATOM 19766 O O . TYR D 1 130 ? 106.741 1.888 76.083 1.00 47.44 130 TYR D O 1
ATOM 19784 N N . ALA D 1 131 ? 106.515 -0.090 77.139 1.00 35.69 131 ALA D N 1
ATOM 19785 C CA . ALA D 1 131 ? 107.216 0.378 78.328 1.00 36.19 131 ALA D CA 1
ATOM 19786 C C . ALA D 1 131 ? 108.693 0.617 78.045 1.00 35.33 131 ALA D C 1
ATOM 19787 O O . ALA D 1 131 ? 109.277 1.587 78.543 1.00 35.15 131 ALA D O 1
ATOM 19794 N N . VAL D 1 132 ? 109.317 -0.255 77.248 1.00 34.99 132 VAL D N 1
ATOM 19795 C CA . VAL D 1 132 ? 110.733 -0.086 76.935 1.00 34.38 132 VAL D CA 1
ATOM 19796 C C . VAL D 1 132 ? 110.953 1.208 76.164 1.00 33.02 132 VAL D C 1
ATOM 19797 O O . VAL D 1 132 ? 111.938 1.922 76.388 1.00 32.81 132 VAL D O 1
ATOM 19810 N N . SER D 1 133 ? 110.042 1.534 75.244 1.00 32.24 133 SER D N 1
ATOM 19811 C CA . SER D 1 133 ? 110.168 2.778 74.493 1.00 31.10 133 SER D CA 1
ATOM 19812 C C . SER D 1 133 ? 109.976 3.985 75.403 1.00 31.38 133 SER D C 1
ATOM 19813 O O . SER D 1 133 ? 110.684 4.990 75.268 1.00 30.90 133 SER D O 1
ATOM 19821 N N . ALA D 1 134 ? 109.027 3.903 76.339 1.00 35.01 134 ALA D N 1
ATOM 19822 C CA . ALA D 1 134 ? 108.836 4.989 77.294 1.00 35.48 134 ALA D CA 1
ATOM 19823 C C . ALA D 1 134 ? 110.116 5.268 78.072 1.00 35.17 134 ALA D C 1
ATOM 19824 O O . ALA D 1 134 ? 110.475 6.430 78.296 1.00 35.13 134 ALA D O 1
ATOM 19831 N N . ILE D 1 135 ? 110.820 4.214 78.493 1.00 33.84 135 ILE D N 1
ATOM 19832 C CA . ILE D 1 135 ? 112.093 4.399 79.182 1.00 34.37 135 ILE D CA 1
ATOM 19833 C C . ILE D 1 135 ? 113.128 4.989 78.231 1.00 33.38 135 ILE D C 1
ATOM 19834 O O . ILE D 1 135 ? 113.835 5.945 78.571 1.00 33.57 135 ILE D O 1
ATOM 19850 N N . ALA D 1 136 ? 113.229 4.430 77.021 1.00 32.47 136 ALA D N 1
ATOM 19851 C CA . ALA D 1 136 ? 114.237 4.890 76.072 1.00 31.69 136 ALA D CA 1
ATOM 19852 C C . ALA D 1 136 ? 114.069 6.367 75.743 1.00 31.12 136 ALA D C 1
ATOM 19853 O O . ALA D 1 136 ? 115.059 7.065 75.497 1.00 31.03 136 ALA D O 1
ATOM 19860 N N . HIS D 1 137 ? 112.829 6.861 75.736 1.00 31.87 137 HIS D N 1
ATOM 19861 C CA . HIS D 1 137 ? 112.591 8.277 75.475 1.00 31.48 137 HIS D CA 1
ATOM 19862 C C . HIS D 1 137 ? 113.412 9.150 76.415 1.00 32.33 137 HIS D C 1
ATOM 19863 O O . HIS D 1 137 ? 113.926 10.200 76.012 1.00 32.15 137 HIS D O 1
ATOM 19877 N N . TRP D 1 138 ? 113.562 8.720 77.666 1.00 36.80 138 TRP D N 1
ATOM 19878 C CA . TRP D 1 138 ? 114.296 9.483 78.666 1.00 37.24 138 TRP D CA 1
ATOM 19879 C C . TRP D 1 138 ? 115.736 9.024 78.845 1.00 37.68 138 TRP D C 1
ATOM 19880 O O . TRP D 1 138 ? 116.607 9.855 79.122 1.00 38.67 138 TRP D O 1
ATOM 19901 N N . ASP D 1 139 ? 116.014 7.730 78.682 1.00 40.28 139 ASP D N 1
ATOM 19902 C CA . ASP D 1 139 ? 117.300 7.172 79.078 1.00 40.58 139 ASP D CA 1
ATOM 19903 C C . ASP D 1 139 ? 118.269 6.964 77.924 1.00 39.66 139 ASP D C 1
ATOM 19904 O O . ASP D 1 139 ? 119.465 6.781 78.174 1.00 40.17 139 ASP D O 1
ATOM 19913 N N . TRP D 1 140 ? 117.801 6.995 76.679 1.00 40.83 140 TRP D N 1
ATOM 19914 C CA . TRP D 1 140 ? 118.754 6.820 75.585 1.00 39.95 140 TRP D CA 1
ATOM 19915 C C . TRP D 1 140 ? 119.381 8.157 75.204 1.00 40.08 140 TRP D C 1
ATOM 19916 O O . TRP D 1 140 ? 118.675 9.164 75.103 1.00 40.97 140 TRP D O 1
ATOM 19937 N N . PRO D 1 141 ? 120.704 8.225 74.976 1.00 38.99 141 PRO D N 1
ATOM 19938 C CA . PRO D 1 141 ? 121.720 7.171 75.086 1.00 40.27 141 PRO D CA 1
ATOM 19939 C C . PRO D 1 141 ? 122.501 7.206 76.395 1.00 42.20 141 PRO D C 1
ATOM 19940 O O . PRO D 1 141 ? 123.307 6.312 76.664 1.00 43.43 141 PRO D O 1
ATOM 19951 N N . GLU D 1 142 ? 122.246 8.232 77.210 1.00 58.62 142 GLU D N 1
ATOM 19952 C CA . GLU D 1 142 ? 123.110 8.502 78.353 1.00 60.71 142 GLU D CA 1
ATOM 19953 C C . GLU D 1 142 ? 122.951 7.436 79.431 1.00 61.56 142 GLU D C 1
ATOM 19954 O O . GLU D 1 142 ? 123.942 6.929 79.970 1.00 63.72 142 GLU D O 1
ATOM 19966 N N . ALA D 1 143 ? 121.708 7.086 79.760 1.00 37.83 143 ALA D N 1
ATOM 19967 C CA . ALA D 1 143 ? 121.421 6.179 80.861 1.00 38.78 143 ALA D CA 1
ATOM 19968 C C . ALA D 1 143 ? 121.228 4.735 80.425 1.00 38.45 143 ALA D C 1
ATOM 19969 O O . ALA D 1 143 ? 121.113 3.855 81.285 1.00 39.43 143 ALA D O 1
ATOM 19976 N N . TRP D 1 144 ? 121.178 4.462 79.125 1.00 37.23 144 TRP D N 1
ATOM 19977 C CA . TRP D 1 144 ? 120.984 3.098 78.616 1.00 37.01 144 TRP D CA 1
ATOM 19978 C C . TRP D 1 144 ? 121.779 2.924 77.330 1.00 36.47 144 TRP D C 1
ATOM 19979 O O . TRP D 1 144 ? 121.224 2.710 76.258 1.00 35.29 144 TRP D O 1
ATOM 20000 N N . PRO D 1 145 ? 123.117 2.991 77.417 1.00 42.67 145 PRO D N 1
ATOM 20001 C CA . PRO D 1 145 ? 123.920 3.012 76.178 1.00 41.79 145 PRO D CA 1
ATOM 20002 C C . PRO D 1 145 ? 123.909 1.699 75.419 1.00 41.43 145 PRO D C 1
ATOM 20003 O O . PRO D 1 145 ? 124.144 1.704 74.204 1.00 41.22 145 PRO D O 1
ATOM 20014 N N . GLN D 1 146 ? 123.641 0.581 76.087 1.00 58.52 146 GLN D N 1
ATOM 20015 C CA . GLN D 1 146 ? 123.662 -0.728 75.454 1.00 59.69 146 GLN D CA 1
ATOM 20016 C C . GLN D 1 146 ? 122.293 -1.154 74.938 1.00 57.88 146 GLN D C 1
ATOM 20017 O O . GLN D 1 146 ? 122.134 -2.305 74.520 1.00 58.09 146 GLN D O 1
ATOM 20031 N N . LEU D 1 147 ? 121.305 -0.255 74.948 1.00 35.75 147 LEU D N 1
ATOM 20032 C CA . LEU D 1 147 ? 119.968 -0.625 74.498 1.00 34.84 147 LEU D CA 1
ATOM 20033 C C . LEU D 1 147 ? 119.968 -1.024 73.026 1.00 34.06 147 LEU D C 1
ATOM 20034 O O . LEU D 1 147 ? 119.250 -1.949 72.628 1.00 34.03 147 LEU D O 1
ATOM 20050 N N . PHE D 1 148 ? 120.757 -0.333 72.200 1.00 37.63 148 PHE D N 1
ATOM 20051 C CA . PHE D 1 148 ? 120.747 -0.604 70.765 1.00 36.96 148 PHE D CA 1
ATOM 20052 C C . PHE D 1 148 ? 121.330 -1.979 70.456 1.00 38.62 148 PHE D C 1
ATOM 20053 O O . PHE D 1 148 ? 120.654 -2.837 69.878 1.00 38.94 148 PHE D O 1
ATOM 20070 N N . ASN D 1 149 ? 122.597 -2.202 70.819 1.00 49.72 149 ASN D N 1
ATOM 20071 C CA . ASN D 1 149 ? 123.199 -3.519 70.631 1.00 50.82 149 ASN D CA 1
ATOM 20072 C C . ASN D 1 149 ? 122.366 -4.615 71.273 1.00 50.48 149 ASN D C 1
ATOM 20073 O O . ASN D 1 149 ? 122.444 -5.775 70.852 1.00 51.52 149 ASN D O 1
ATOM 20084 N N . LEU D 1 150 ? 121.566 -4.269 72.281 1.00 44.84 150 LEU D N 1
ATOM 20085 C CA . LEU D 1 150 ? 120.717 -5.252 72.943 1.00 46.12 150 LEU D CA 1
ATOM 20086 C C . LEU D 1 150 ? 119.528 -5.629 72.069 1.00 46.17 150 LEU D C 1
ATOM 20087 O O . LEU D 1 150 ? 119.091 -6.785 72.074 1.00 48.20 150 LEU D O 1
ATOM 20103 N N . LEU D 1 151 ? 118.991 -4.670 71.314 1.00 35.09 151 LEU D N 1
ATOM 20104 C CA . LEU D 1 151 ? 117.895 -4.960 70.395 1.00 34.37 151 LEU D CA 1
ATOM 20105 C C . LEU D 1 151 ? 118.398 -5.629 69.119 1.00 34.52 151 LEU D C 1
ATOM 20106 O O . LEU D 1 151 ? 117.711 -6.486 68.553 1.00 34.81 151 LEU D O 1
ATOM 20122 N N . MET D 1 152 ? 119.588 -5.246 68.649 1.00 41.45 152 MET D N 1
ATOM 20123 C CA . MET D 1 152 ? 120.176 -5.909 67.489 1.00 42.18 152 MET D CA 1
ATOM 20124 C C . MET D 1 152 ? 120.310 -7.411 67.717 1.00 44.51 152 MET D C 1
ATOM 20125 O O . MET D 1 152 ? 120.035 -8.208 66.813 1.00 44.74 152 MET D O 1
ATOM 20139 N N . GLU D 1 153 ? 120.739 -7.817 68.914 1.00 61.09 153 GLU D N 1
ATOM 20140 C CA . GLU D 1 153 ? 120.852 -9.240 69.214 1.00 63.51 153 GLU D CA 1
ATOM 20141 C C . GLU D 1 153 ? 119.521 -9.955 69.020 1.00 63.45 153 GLU D C 1
ATOM 20142 O O . GLU D 1 153 ? 119.481 -11.082 68.513 1.00 65.22 153 GLU D O 1
ATOM 20154 N N . MET D 1 154 ? 118.420 -9.318 69.422 1.00 46.26 154 MET D N 1
ATOM 20155 C CA . MET D 1 154 ? 117.108 -9.949 69.306 1.00 47.58 154 MET D CA 1
ATOM 20156 C C . MET D 1 154 ? 116.696 -10.142 67.854 1.00 47.21 154 MET D C 1
ATOM 20157 O O . MET D 1 154 ? 115.921 -11.057 67.550 1.00 48.70 154 MET D O 1
ATOM 20171 N N . LEU D 1 155 ? 117.180 -9.292 66.949 1.00 48.97 155 LEU D N 1
ATOM 20172 C CA . LEU D 1 155 ? 116.871 -9.472 65.534 1.00 50.06 155 LEU D CA 1
ATOM 20173 C C . LEU D 1 155 ? 117.619 -10.670 64.961 1.00 52.78 155 LEU D C 1
ATOM 20174 O O . LEU D 1 155 ? 117.033 -11.507 64.264 1.00 55.17 155 LEU D O 1
ATOM 20190 N N . VAL D 1 156 ? 118.923 -10.759 65.236 1.00 59.49 156 VAL D N 1
ATOM 20191 C CA . VAL D 1 156 ? 119.748 -11.816 64.653 1.00 60.80 156 VAL D CA 1
ATOM 20192 C C . VAL D 1 156 ? 119.639 -13.124 65.412 1.00 63.13 156 VAL D C 1
ATOM 20193 O O . VAL D 1 156 ? 120.339 -14.086 65.071 1.00 65.14 156 VAL D O 1
ATOM 20206 N N . SER D 1 157 ? 118.793 -13.189 66.436 1.00 59.61 157 SER D N 1
ATOM 20207 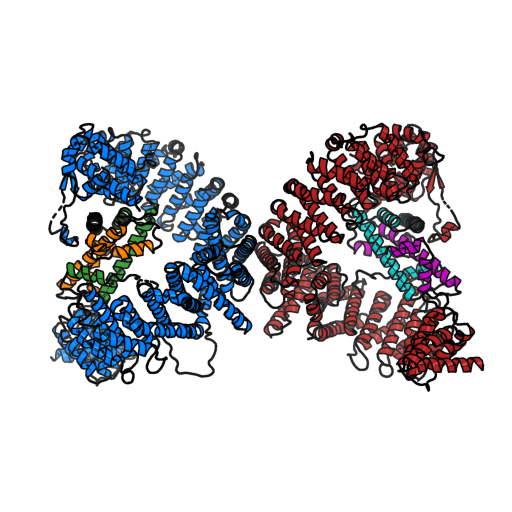C CA . SER D 1 157 ? 118.455 -14.455 67.068 1.00 61.84 157 SER D CA 1
ATOM 20208 C C . SER D 1 157 ? 117.437 -15.201 66.209 1.00 64.39 157 SER D C 1
ATOM 20209 O O . SER D 1 157 ? 116.804 -14.637 65.309 1.00 64.42 157 SER D O 1
ATOM 20217 N N . GLY D 1 158 ? 117.280 -16.486 66.498 1.00 64.56 158 GLY D N 1
ATOM 20218 C CA . GLY D 1 158 ? 116.315 -17.311 65.808 1.00 66.53 158 GLY D CA 1
ATOM 20219 C C . GLY D 1 158 ? 114.931 -17.288 66.405 1.00 67.27 158 GLY D C 1
ATOM 20220 O O . GLY D 1 158 ? 114.052 -18.025 65.949 1.00 69.36 158 GLY D O 1
ATOM 20224 N N . ASP D 1 159 ? 114.714 -16.474 67.437 1.00 53.54 159 ASP D N 1
ATOM 20225 C CA . ASP D 1 159 ? 113.434 -16.406 68.135 1.00 53.77 159 ASP D CA 1
ATOM 20226 C C . ASP D 1 159 ? 112.525 -15.419 67.413 1.00 53.18 159 ASP D C 1
ATOM 20227 O O . ASP D 1 159 ? 112.794 -14.213 67.397 1.00 51.15 159 ASP D O 1
ATOM 20236 N N . LEU D 1 160 ? 111.444 -15.933 66.819 1.00 59.06 160 LEU D N 1
ATOM 20237 C CA . LEU D 1 160 ? 110.549 -15.083 66.042 1.00 58.85 160 LEU D CA 1
ATOM 20238 C C . LEU D 1 160 ? 109.790 -14.103 66.924 1.00 57.36 160 LEU D C 1
ATOM 20239 O O . LEU D 1 160 ? 109.449 -13.003 66.475 1.00 55.44 160 LEU D O 1
ATOM 20255 N N . ASN D 1 161 ? 109.518 -14.475 68.175 1.00 49.24 161 ASN D N 1
ATOM 20256 C CA . ASN D 1 161 ? 108.887 -13.541 69.097 1.00 48.38 161 ASN D CA 1
ATOM 20257 C C . ASN D 1 161 ? 109.840 -12.416 69.470 1.00 45.71 161 ASN D C 1
ATOM 20258 O O . ASN D 1 161 ? 109.399 -11.301 69.770 1.00 43.97 161 ASN D O 1
ATOM 20269 N N . ALA D 1 162 ? 111.147 -12.688 69.448 1.00 60.20 162 ALA D N 1
ATOM 20270 C CA . ALA D 1 162 ? 112.128 -11.670 69.802 1.00 57.74 162 ALA D CA 1
ATOM 20271 C C . ALA D 1 162 ? 112.217 -10.587 68.734 1.00 55.33 162 ALA D C 1
ATOM 20272 O O . ALA D 1 162 ? 112.345 -9.401 69.060 1.00 54.37 162 ALA D O 1
ATOM 20279 N N . VAL D 1 163 ? 112.162 -10.966 67.454 1.00 44.02 163 VAL D N 1
ATOM 20280 C CA . VAL D 1 163 ? 112.221 -9.952 66.408 1.00 41.94 163 VAL D CA 1
ATOM 20281 C C . VAL D 1 163 ? 110.934 -9.135 66.397 1.00 40.84 163 VAL D C 1
ATOM 20282 O O . VAL D 1 163 ? 110.960 -7.930 66.122 1.00 39.90 163 VAL D O 1
ATOM 20295 N N . HIS D 1 164 ? 109.794 -9.765 66.694 1.00 54.82 164 HIS D N 1
ATOM 20296 C CA . HIS D 1 164 ? 108.536 -9.028 66.760 1.00 55.88 164 HIS D CA 1
ATOM 20297 C C . HIS D 1 164 ? 108.591 -7.949 67.835 1.00 54.99 164 HIS D C 1
ATOM 20298 O O . HIS D 1 164 ? 108.182 -6.805 67.606 1.00 54.44 164 HIS D O 1
ATOM 20312 N N . GLY D 1 165 ? 109.096 -8.298 69.020 1.00 38.61 165 GLY D N 1
ATOM 20313 C CA . GLY D 1 165 ? 109.161 -7.328 70.099 1.00 36.78 165 GLY D CA 1
ATOM 20314 C C . GLY D 1 165 ? 110.228 -6.275 69.878 1.00 34.87 165 GLY D C 1
ATOM 20315 O O . GLY D 1 165 ? 110.004 -5.088 70.131 1.00 33.89 165 GLY D O 1
ATOM 20319 N N . ALA D 1 166 ? 111.404 -6.693 69.404 1.00 34.60 166 ALA D N 1
ATOM 20320 C CA . ALA D 1 166 ? 112.484 -5.744 69.160 1.00 33.47 166 ALA D CA 1
ATOM 20321 C C . ALA D 1 166 ? 112.125 -4.783 68.034 1.00 32.04 166 ALA D C 1
ATOM 20322 O O . ALA D 1 166 ? 112.484 -3.601 68.081 1.00 31.03 166 ALA D O 1
ATOM 20329 N N . MET D 1 167 ? 111.418 -5.269 67.011 1.00 32.08 167 MET D N 1
ATOM 20330 C CA . MET D 1 167 ? 111.014 -4.399 65.912 1.00 30.89 167 MET D CA 1
ATOM 20331 C C . MET D 1 167 ? 109.961 -3.392 66.361 1.00 30.34 167 MET D C 1
ATOM 20332 O O . MET D 1 167 ? 109.986 -2.230 65.937 1.00 29.25 167 MET D O 1
ATOM 20346 N N . ARG D 1 168 ? 109.030 -3.812 67.220 1.00 36.10 168 ARG D N 1
ATOM 20347 C CA . ARG D 1 168 ? 108.036 -2.872 67.725 1.00 35.86 168 ARG D CA 1
ATOM 20348 C C . ARG D 1 168 ? 108.683 -1.797 68.585 1.00 35.39 168 ARG D C 1
ATOM 20349 O O . ARG D 1 168 ? 108.164 -0.677 68.672 1.00 35.54 168 ARG D O 1
ATOM 20370 N N . VAL D 1 169 ? 109.815 -2.113 69.216 1.00 30.64 169 VAL D N 1
ATOM 20371 C CA . VAL D 1 169 ? 110.560 -1.113 69.970 1.00 30.22 169 VAL D CA 1
ATOM 20372 C C . VAL D 1 169 ? 111.397 -0.250 69.035 1.00 29.10 169 VAL D C 1
ATOM 20373 O O . VAL D 1 169 ? 111.511 0.965 69.231 1.00 28.51 169 VAL D O 1
ATOM 20386 N N . LEU D 1 170 ? 111.981 -0.853 67.997 1.00 30.27 170 LEU D N 1
ATOM 20387 C CA . LEU D 1 170 ? 112.945 -0.135 67.170 1.00 29.18 170 LEU D CA 1
ATOM 20388 C C . LEU D 1 170 ? 112.300 0.969 66.338 1.00 27.89 170 LEU D C 1
ATOM 20389 O O . LEU D 1 170 ? 112.982 1.935 65.976 1.00 26.79 170 LEU D O 1
ATOM 20405 N N . THR D 1 171 ? 111.008 0.859 66.018 1.00 28.08 171 THR D N 1
ATOM 20406 C CA . THR D 1 171 ? 110.355 1.942 65.286 1.00 27.28 171 THR D CA 1
ATOM 20407 C C . THR D 1 171 ? 110.380 3.233 66.096 1.00 26.89 171 THR D C 1
ATOM 20408 O O . THR D 1 171 ? 110.649 4.312 65.554 1.00 25.96 171 THR D O 1
ATOM 20419 N N . GLU D 1 172 ? 110.104 3.143 67.400 1.00 32.49 172 GLU D N 1
ATOM 20420 C CA . GLU D 1 172 ? 110.167 4.321 68.258 1.00 32.08 172 GLU D CA 1
ATOM 20421 C C . GLU D 1 172 ? 111.605 4.679 68.612 1.00 31.42 172 GLU D C 1
ATOM 20422 O O . GLU D 1 172 ? 111.946 5.863 68.705 1.00 31.08 172 GLU D O 1
ATOM 20434 N N . PHE D 1 173 ? 112.461 3.674 68.814 1.00 27.11 173 PHE D N 1
ATOM 20435 C CA . PHE D 1 173 ? 113.840 3.940 69.208 1.00 27.35 173 PHE D CA 1
ATOM 20436 C C . PHE D 1 173 ? 114.566 4.767 68.153 1.00 26.70 173 PHE D C 1
ATOM 20437 O O . PHE D 1 173 ? 115.255 5.741 68.478 1.00 26.79 173 PHE D O 1
ATOM 20454 N N . THR D 1 174 ? 114.430 4.387 66.878 1.00 30.81 174 THR D N 1
ATOM 20455 C CA . THR D 1 174 ? 115.159 5.077 65.821 1.00 30.13 174 THR D CA 1
ATOM 20456 C C . THR D 1 174 ? 114.656 6.502 65.626 1.00 30.68 174 THR D C 1
ATOM 20457 O O . THR D 1 174 ? 115.408 7.361 65.150 1.00 30.95 174 THR D O 1
ATOM 20468 N N . ARG D 1 175 ? 113.397 6.773 65.976 1.00 32.62 175 ARG D N 1
ATOM 20469 C CA . ARG D 1 175 ? 112.915 8.149 66.000 1.00 31.60 175 ARG D CA 1
ATOM 20470 C C . ARG D 1 175 ? 113.533 8.946 67.139 1.00 32.27 175 ARG D C 1
ATOM 20471 O O . ARG D 1 175 ? 113.376 10.171 67.178 1.00 32.99 175 ARG D O 1
ATOM 20492 N N . GLU D 1 176 ? 114.228 8.280 68.058 1.00 33.30 176 GLU D N 1
ATOM 20493 C CA . GLU D 1 176 ? 114.943 8.935 69.141 1.00 34.31 176 GLU D CA 1
ATOM 20494 C C . GLU D 1 176 ? 116.410 9.184 68.812 1.00 34.33 176 GLU D C 1
ATOM 20495 O O . GLU D 1 176 ? 117.081 9.906 69.557 1.00 34.85 176 GLU D O 1
ATOM 20507 N N . VAL D 1 177 ? 116.916 8.617 67.719 1.00 28.16 177 VAL D N 1
ATOM 20508 C CA . VAL D 1 177 ? 118.326 8.739 67.369 1.00 28.23 177 VAL D CA 1
ATOM 20509 C C . VAL D 1 177 ? 118.558 10.072 66.674 1.00 28.62 177 VAL D C 1
ATOM 20510 O O . VAL D 1 177 ? 117.784 10.481 65.800 1.00 29.42 177 VAL D O 1
ATOM 20523 N N . THR D 1 178 ? 119.633 10.750 67.059 1.00 32.90 178 THR D N 1
ATOM 20524 C CA . THR D 1 178 ? 119.986 12.057 66.528 1.00 33.09 178 THR D CA 1
ATOM 20525 C C . THR D 1 178 ? 121.210 11.938 65.626 1.00 33.34 178 THR D C 1
ATOM 20526 O O . THR D 1 178 ? 121.751 10.851 65.409 1.00 34.38 178 THR D O 1
ATOM 20537 N N . ASP D 1 179 ? 121.647 13.083 65.096 1.00 32.40 179 ASP D N 1
ATOM 20538 C CA . ASP D 1 179 ? 122.787 13.086 64.188 1.00 33.96 179 ASP D CA 1
ATOM 20539 C C . ASP D 1 179 ? 124.061 12.602 64.871 1.00 34.71 179 ASP D C 1
ATOM 20540 O O . ASP D 1 179 ? 124.921 11.999 64.219 1.00 34.93 179 ASP D O 1
ATOM 20549 N N . THR D 1 180 ? 124.208 12.856 66.173 1.00 54.80 180 THR D N 1
ATOM 20550 C CA . THR D 1 180 ? 125.428 12.449 66.861 1.00 56.31 180 THR D CA 1
ATOM 20551 C C . THR D 1 180 ? 125.563 10.931 66.920 1.00 54.98 180 THR D C 1
ATOM 20552 O O . THR D 1 180 ? 126.686 10.411 66.894 1.00 55.72 180 THR D O 1
ATOM 20563 N N . GLN D 1 181 ? 124.447 10.205 66.999 1.00 44.03 181 GLN D N 1
ATOM 20564 C CA . GLN D 1 181 ? 124.478 8.752 67.113 1.00 42.12 181 GLN D CA 1
ATOM 20565 C C . GLN D 1 181 ? 124.123 8.023 65.825 1.00 40.80 181 GLN D C 1
ATOM 20566 O O . GLN D 1 181 ? 124.387 6.821 65.726 1.00 39.51 181 GLN D O 1
ATOM 20580 N N . MET D 1 182 ? 123.541 8.705 64.843 1.00 33.62 182 MET D N 1
ATOM 20581 C CA . MET D 1 182 ? 123.105 8.009 63.634 1.00 32.34 182 MET D CA 1
ATOM 20582 C C . MET D 1 182 ? 124.255 7.378 62.859 1.00 32.65 182 MET D C 1
ATOM 20583 O O . MET D 1 182 ? 124.047 6.302 62.270 1.00 32.42 182 MET D O 1
ATOM 20597 N N . PRO D 1 183 ? 125.458 7.964 62.795 1.00 43.27 183 PRO D N 1
ATOM 20598 C CA . PRO D 1 183 ? 126.573 7.266 62.127 1.00 43.37 183 PRO D CA 1
ATOM 20599 C C . PRO D 1 183 ? 126.897 5.913 62.732 1.00 43.31 183 PRO D C 1
ATOM 20600 O O . PRO D 1 183 ? 127.468 5.063 62.039 1.00 43.41 183 PRO D O 1
ATOM 20611 N N . LEU D 1 184 ? 126.553 5.684 64.000 1.00 43.59 184 LEU D N 1
ATOM 20612 C CA . LEU D 1 184 ? 126.799 4.410 64.657 1.00 42.65 184 LEU D CA 1
ATOM 20613 C C . LEU D 1 184 ? 125.586 3.486 64.639 1.00 41.60 184 LEU D C 1
ATOM 20614 O O . LEU D 1 184 ? 125.711 2.320 65.026 1.00 41.90 184 LEU D O 1
ATOM 20630 N N . VAL D 1 185 ? 124.427 3.975 64.208 1.00 33.25 185 VAL D N 1
ATOM 20631 C CA . VAL D 1 185 ? 123.198 3.193 64.177 1.00 32.00 185 VAL D CA 1
ATOM 20632 C C . VAL D 1 185 ? 122.813 2.810 62.751 1.00 31.64 185 VAL D C 1
ATOM 20633 O O . VAL D 1 185 ? 122.490 1.654 62.476 1.00 32.15 185 VAL D O 1
ATOM 20646 N N . ALA D 1 186 ? 122.841 3.772 61.829 1.00 28.97 186 ALA D N 1
ATOM 20647 C CA . ALA D 1 186 ? 122.373 3.504 60.472 1.00 28.50 186 ALA D CA 1
ATOM 20648 C C . ALA D 1 186 ? 123.165 2.401 59.785 1.00 29.41 186 ALA D C 1
ATOM 20649 O O . ALA D 1 186 ? 122.543 1.473 59.239 1.00 29.26 186 ALA D O 1
ATOM 20656 N N . PRO D 1 187 ? 124.500 2.426 59.761 1.00 31.73 187 PRO D N 1
ATOM 20657 C CA . PRO D 1 187 ? 125.228 1.349 59.070 1.00 32.80 187 PRO D CA 1
ATOM 20658 C C . PRO D 1 187 ? 124.894 -0.036 59.592 1.00 33.21 187 PRO D C 1
ATOM 20659 O O . PRO D 1 187 ? 124.942 -1.007 58.826 1.00 33.76 187 PRO D O 1
ATOM 20670 N N . VAL D 1 188 ? 124.555 -0.157 60.872 1.00 32.16 188 VAL D N 1
ATOM 20671 C CA . VAL D 1 188 ? 124.313 -1.461 61.481 1.00 32.81 188 VAL D CA 1
ATOM 20672 C C . VAL D 1 188 ? 122.877 -1.918 61.275 1.00 31.91 188 VAL D C 1
ATOM 20673 O O . VAL D 1 188 ? 122.628 -3.097 61.011 1.00 32.52 188 VAL D O 1
ATOM 20686 N N . ILE D 1 189 ? 121.914 -1.006 61.400 1.00 37.35 189 ILE D N 1
ATOM 20687 C CA . ILE D 1 189 ? 120.515 -1.414 61.421 1.00 36.53 189 ILE D CA 1
ATOM 20688 C C . ILE D 1 189 ? 119.962 -1.562 60.009 1.00 36.82 189 ILE D C 1
ATOM 20689 O O . ILE D 1 189 ? 119.217 -2.506 59.724 1.00 36.70 189 ILE D O 1
ATOM 20705 N N . LEU D 1 190 ? 120.311 -0.647 59.102 1.00 38.81 190 LEU D N 1
ATOM 20706 C CA . LEU D 1 190 ? 119.757 -0.700 57.750 1.00 38.77 190 LEU D CA 1
ATOM 20707 C C . LEU D 1 190 ? 119.975 -2.049 57.075 1.00 38.92 190 LEU D C 1
ATOM 20708 O O . LEU D 1 190 ? 119.009 -2.599 56.522 1.00 39.54 190 LEU D O 1
ATOM 20724 N N . PRO D 1 191 ? 121.175 -2.636 57.081 1.00 36.83 191 PRO D N 1
ATOM 20725 C CA . PRO D 1 191 ? 121.324 -3.969 56.473 1.00 36.88 191 PRO D CA 1
ATOM 20726 C C . PRO D 1 191 ? 120.381 -4.999 57.067 1.00 37.19 191 PRO D C 1
ATOM 20727 O O . PRO D 1 191 ? 119.903 -5.883 56.346 1.00 37.88 191 PRO D O 1
ATOM 20738 N N . GLU D 1 192 ? 120.099 -4.911 58.367 1.00 42.67 192 GLU D N 1
ATOM 20739 C CA . GLU D 1 192 ? 119.227 -5.883 59.016 1.00 43.13 192 GLU D CA 1
ATOM 20740 C C . GLU D 1 192 ? 117.761 -5.640 58.681 1.00 42.92 192 GLU D C 1
ATOM 20741 O O . GLU D 1 192 ? 116.972 -6.591 58.661 1.00 43.26 192 GLU D O 1
ATOM 20753 N N . MET D 1 193 ? 117.374 -4.388 58.420 1.00 30.20 193 MET D N 1
ATOM 20754 C CA . MET D 1 193 ? 116.021 -4.123 57.940 1.00 29.53 193 MET D CA 1
ATOM 20755 C C . MET D 1 193 ? 115.828 -4.673 56.531 1.00 29.98 193 MET D C 1
ATOM 20756 O O . MET D 1 193 ? 114.749 -5.175 56.193 1.00 30.23 193 MET D O 1
ATOM 20770 N N . TYR D 1 194 ? 116.869 -4.591 55.696 1.00 38.22 194 TYR D N 1
ATOM 20771 C CA . TYR D 1 194 ? 116.782 -5.126 54.344 1.00 38.97 194 TYR D CA 1
ATOM 20772 C C . TYR D 1 194 ? 116.508 -6.622 54.369 1.00 39.38 194 TYR D C 1
ATOM 20773 O O . TYR D 1 194 ? 115.669 -7.123 53.613 1.00 39.05 194 TYR D O 1
ATOM 20791 N N . LYS D 1 195 ? 117.211 -7.353 55.235 1.00 51.66 195 LYS D N 1
ATOM 20792 C CA . LYS D 1 195 ? 116.977 -8.786 55.364 1.00 52.37 195 LYS D CA 1
ATOM 20793 C C . LYS D 1 195 ? 115.526 -9.071 55.734 1.00 52.43 195 LYS D C 1
ATOM 20794 O O . LYS D 1 195 ? 114.835 -9.831 55.045 1.00 52.76 195 LYS D O 1
ATOM 20813 N N . ILE D 1 196 ? 115.047 -8.467 56.824 1.00 37.16 196 ILE D N 1
ATOM 20814 C CA . ILE D 1 196 ? 113.678 -8.707 57.271 1.00 37.74 196 ILE D CA 1
ATOM 20815 C C . ILE D 1 196 ? 112.687 -8.346 56.175 1.00 38.05 196 ILE D C 1
ATOM 20816 O O . ILE D 1 196 ? 111.706 -9.064 55.943 1.00 39.42 196 ILE D O 1
ATOM 20832 N N . PHE D 1 197 ? 112.930 -7.237 55.476 1.00 40.16 197 PHE D N 1
ATOM 20833 C CA . PHE D 1 197 ? 111.979 -6.774 54.473 1.00 40.15 197 PHE D CA 1
ATOM 20834 C C . PHE D 1 197 ? 111.881 -7.749 53.309 1.00 41.13 197 PHE D C 1
ATOM 20835 O O . PHE D 1 197 ? 110.775 -8.072 52.855 1.00 42.68 197 PHE D O 1
ATOM 20852 N N . THR D 1 198 ? 113.016 -8.252 52.836 1.00 40.39 198 THR D N 1
ATOM 20853 C CA . THR D 1 198 ? 113.054 -9.081 51.639 1.00 40.50 198 THR D CA 1
ATOM 20854 C C . THR D 1 198 ? 112.751 -10.548 51.917 1.00 41.64 198 THR D C 1
ATOM 20855 O O . THR D 1 198 ? 112.820 -11.360 50.988 1.00 43.94 198 THR D O 1
ATOM 20866 N N . MET D 1 199 ? 112.446 -10.912 53.157 1.00 53.97 199 MET D N 1
ATOM 20867 C CA . MET D 1 199 ? 112.171 -12.299 53.528 1.00 55.59 199 MET D CA 1
ATOM 20868 C C . MET D 1 199 ? 110.692 -12.461 53.869 1.00 56.96 199 MET D C 1
ATOM 20869 O O . MET D 1 199 ? 110.314 -12.714 55.014 1.00 57.03 199 MET D O 1
ATOM 20883 N N . ALA D 1 200 ? 109.847 -12.337 52.842 1.00 53.73 200 ALA D N 1
ATOM 20884 C CA . ALA D 1 200 ? 108.406 -12.411 53.056 1.00 55.77 200 ALA D CA 1
ATOM 20885 C C . ALA D 1 200 ? 107.957 -13.779 53.551 1.00 57.40 200 ALA D C 1
ATOM 20886 O O . ALA D 1 200 ? 106.835 -13.905 54.055 1.00 58.89 200 ALA D O 1
ATOM 20893 N N . GLU D 1 201 ? 108.802 -14.806 53.420 1.00 69.51 201 GLU D N 1
ATOM 20894 C CA . GLU D 1 201 ? 108.409 -16.152 53.812 1.00 71.74 201 GLU D CA 1
ATOM 20895 C C . GLU D 1 201 ? 108.603 -16.423 55.298 1.00 72.02 201 GLU D C 1
ATOM 20896 O O . GLU D 1 201 ? 108.018 -17.380 55.817 1.00 73.70 201 GLU D O 1
ATOM 20908 N N . VAL D 1 202 ? 109.390 -15.605 55.990 1.00 60.00 202 VAL D N 1
ATOM 20909 C CA . VAL D 1 202 ? 109.694 -15.805 57.401 1.00 59.70 202 VAL D CA 1
ATOM 20910 C C . VAL D 1 202 ? 108.961 -14.795 58.276 1.00 58.54 202 VAL D C 1
ATOM 20911 O O . VAL D 1 202 ? 108.337 -15.161 59.273 1.00 59.19 202 VAL D O 1
ATOM 20924 N N . TYR D 1 203 ? 109.028 -13.518 57.916 1.00 48.51 203 TYR D N 1
ATOM 20925 C CA . TYR D 1 203 ? 108.503 -12.442 58.745 1.00 47.13 203 TYR D CA 1
ATOM 20926 C C . TYR D 1 203 ? 107.161 -11.963 58.212 1.00 48.28 203 TYR D C 1
ATOM 20927 O O . TYR D 1 203 ? 106.948 -11.896 56.998 1.00 49.02 203 TYR D O 1
ATOM 20945 N N . GLY D 1 204 ? 106.262 -11.620 59.132 1.00 46.32 204 GLY D N 1
ATOM 20946 C CA . GLY D 1 204 ? 104.922 -11.219 58.762 1.00 47.46 204 GLY D CA 1
ATOM 20947 C C . GLY D 1 204 ? 104.870 -9.825 58.170 1.00 45.88 204 GLY D C 1
ATOM 20948 O O . GLY D 1 204 ? 105.829 -9.054 58.201 1.00 44.46 204 GLY D O 1
ATOM 20952 N N . ILE D 1 205 ? 103.698 -9.497 57.620 1.00 37.57 205 ILE D N 1
ATOM 20953 C CA . ILE D 1 205 ? 103.530 -8.232 56.911 1.00 36.09 205 ILE D CA 1
ATOM 20954 C C . ILE D 1 205 ? 103.840 -7.059 57.834 1.00 34.54 205 ILE D C 1
ATOM 20955 O O . ILE D 1 205 ? 104.605 -6.154 57.483 1.00 33.10 205 ILE D O 1
ATOM 20971 N N . ARG D 1 206 ? 103.245 -7.057 59.029 1.00 38.53 206 ARG D N 1
ATOM 20972 C CA . ARG D 1 206 ? 103.423 -5.936 59.945 1.00 36.33 206 ARG D CA 1
ATOM 20973 C C . ARG D 1 206 ? 104.884 -5.777 60.350 1.00 35.69 206 ARG D C 1
ATOM 20974 O O . ARG D 1 206 ? 105.385 -4.652 60.468 1.00 35.00 206 ARG D O 1
ATOM 20995 N N . THR D 1 207 ? 105.586 -6.892 60.568 1.00 38.63 207 THR D N 1
ATOM 20996 C CA . THR D 1 207 ? 106.996 -6.814 60.932 1.00 37.69 207 THR D CA 1
ATOM 20997 C C . THR D 1 207 ? 107.820 -6.229 59.792 1.00 38.08 207 THR D C 1
ATOM 20998 O O . THR D 1 207 ? 108.682 -5.370 60.016 1.00 37.42 207 THR D O 1
ATOM 21009 N N . ARG D 1 208 ? 107.570 -6.685 58.562 1.00 33.47 208 ARG D N 1
ATOM 21010 C CA . ARG D 1 208 ? 108.275 -6.138 57.409 1.00 32.42 208 ARG D CA 1
ATOM 21011 C C . ARG D 1 208 ? 107.894 -4.683 57.166 1.00 30.26 208 ARG D C 1
ATOM 21012 O O . ARG D 1 208 ? 108.734 -3.877 56.747 1.00 29.23 208 ARG D O 1
ATOM 21033 N N . SER D 1 209 ? 106.631 -4.327 57.417 1.00 30.31 209 SER D N 1
ATOM 21034 C CA . SER D 1 209 ? 106.225 -2.933 57.287 1.00 29.24 209 SER D CA 1
ATOM 21035 C C . SER D 1 209 ? 107.009 -2.048 58.246 1.00 28.25 209 SER D C 1
ATOM 21036 O O . SER D 1 209 ? 107.435 -0.948 57.879 1.00 27.28 209 SER D O 1
ATOM 21044 N N . ARG D 1 210 ? 107.208 -2.512 59.484 1.00 28.65 210 ARG D N 1
ATOM 21045 C CA . ARG D 1 210 ? 107.991 -1.746 60.446 1.00 27.92 210 ARG D CA 1
ATOM 21046 C C . ARG D 1 210 ? 109.427 -1.566 59.976 1.00 27.38 210 ARG D C 1
ATOM 21047 O O . ARG D 1 210 ? 110.059 -0.550 60.289 1.00 26.61 210 ARG D O 1
ATOM 21068 N N . ALA D 1 211 ? 109.960 -2.536 59.227 1.00 27.94 211 ALA D N 1
ATOM 21069 C CA . ALA D 1 211 ? 111.293 -2.379 58.657 1.00 27.63 211 ALA D CA 1
ATOM 21070 C C . ALA D 1 211 ? 111.336 -1.195 57.699 1.00 26.72 211 ALA D C 1
ATOM 21071 O O . ALA D 1 211 ? 112.342 -0.479 57.630 1.00 26.23 211 ALA D O 1
ATOM 21078 N N . VAL D 1 212 ? 110.254 -0.974 56.948 1.00 26.65 212 VAL D N 1
ATOM 21079 C CA . VAL D 1 212 ? 110.196 0.180 56.058 1.00 25.93 212 VAL D CA 1
ATOM 21080 C C . VAL D 1 212 ? 110.086 1.469 56.864 1.00 25.19 212 VAL D C 1
ATOM 21081 O O . VAL D 1 212 ? 110.719 2.479 56.532 1.00 24.63 212 VAL D O 1
ATOM 21094 N N . GLU D 1 213 ? 109.274 1.461 57.926 1.00 30.81 213 GLU D N 1
ATOM 21095 C CA . GLU D 1 213 ? 109.220 2.607 58.826 1.00 30.41 213 GLU D CA 1
ATOM 21096 C C . GLU D 1 213 ? 110.617 2.989 59.293 1.00 30.36 213 GLU D C 1
ATOM 21097 O O . GLU D 1 213 ? 110.999 4.164 59.272 1.00 31.82 213 GLU D O 1
ATOM 21109 N N . ILE D 1 214 ? 111.390 1.997 59.737 1.00 24.99 214 ILE D N 1
ATOM 21110 C CA . ILE D 1 214 ? 112.702 2.277 60.305 1.00 24.95 214 ILE D CA 1
ATOM 21111 C C . ILE D 1 214 ? 113.647 2.793 59.230 1.00 24.92 214 ILE D C 1
ATOM 21112 O O . ILE D 1 214 ? 114.449 3.702 59.477 1.00 25.63 214 ILE D O 1
ATOM 21128 N N . PHE D 1 215 ? 113.569 2.232 58.020 1.00 24.97 215 PHE D N 1
ATOM 21129 C CA . PHE D 1 215 ? 114.357 2.762 56.914 1.00 24.85 215 PHE D CA 1
ATOM 21130 C C . PHE D 1 215 ? 114.043 4.235 56.679 1.00 24.77 215 PHE D C 1
ATOM 21131 O O . PHE D 1 215 ? 114.948 5.074 56.605 1.00 24.89 215 PHE D O 1
ATOM 21148 N N . THR D 1 216 ? 112.756 4.564 56.549 1.00 30.72 216 THR D N 1
ATOM 21149 C CA . THR D 1 216 ? 112.366 5.942 56.270 1.00 30.47 216 THR D CA 1
ATOM 21150 C C . THR D 1 216 ? 112.833 6.882 57.374 1.00 31.03 216 THR D C 1
ATOM 21151 O O . THR D 1 216 ? 113.251 8.013 57.099 1.00 31.66 216 THR D O 1
ATOM 21162 N N . THR D 1 217 ? 112.774 6.435 58.630 1.00 27.84 217 THR D N 1
ATOM 21163 C CA . THR D 1 217 ? 113.247 7.269 59.729 1.00 26.91 217 THR D CA 1
ATOM 21164 C C . THR D 1 217 ? 114.739 7.547 59.590 1.00 27.84 217 THR D C 1
ATOM 21165 O O . THR D 1 217 ? 115.187 8.688 59.752 1.00 29.78 217 THR D O 1
ATOM 21176 N N . CYS D 1 218 ? 115.527 6.513 59.289 1.00 25.41 218 CYS D N 1
ATOM 21177 C CA . CYS D 1 218 ? 116.960 6.708 59.101 1.00 26.63 218 CYS D CA 1
ATOM 21178 C C . CYS D 1 218 ? 117.244 7.601 57.901 1.00 27.03 218 CYS D C 1
ATOM 21179 O O . CYS D 1 218 ? 118.113 8.479 57.964 1.00 27.79 218 CYS D O 1
ATOM 21187 N N . ALA D 1 219 ? 116.515 7.401 56.800 1.00 32.41 219 ALA D N 1
ATOM 21188 C CA . ALA D 1 219 ? 116.771 8.184 55.595 1.00 33.34 219 ALA D CA 1
ATOM 21189 C C . ALA D 1 219 ? 116.536 9.669 55.841 1.00 33.37 219 ALA D C 1
ATOM 21190 O O . ALA D 1 219 ? 117.281 10.514 55.331 1.00 34.15 219 ALA D O 1
ATOM 21197 N N . HIS D 1 220 ? 115.503 10.011 56.614 1.00 42.84 220 HIS D N 1
ATOM 21198 C CA . HIS D 1 220 ? 115.265 11.414 56.936 1.00 44.05 220 HIS D CA 1
ATOM 21199 C C . HIS D 1 220 ? 116.453 12.014 57.677 1.00 45.49 220 HIS D C 1
ATOM 21200 O O . HIS D 1 220 ? 116.888 13.129 57.368 1.00 46.44 220 HIS D O 1
ATOM 21214 N N . MET D 1 221 ? 116.992 11.290 58.661 1.00 43.70 221 MET D N 1
ATOM 21215 C CA . MET D 1 221 ? 118.128 11.804 59.420 1.00 44.81 221 MET D CA 1
ATOM 21216 C C . MET D 1 221 ? 119.366 11.908 58.541 1.00 45.02 221 MET D C 1
ATOM 21217 O O . MET D 1 221 ? 120.127 12.878 58.641 1.00 47.01 221 MET D O 1
ATOM 21231 N N . ILE D 1 222 ? 119.587 10.919 57.671 1.00 25.73 222 ILE D N 1
ATOM 21232 C CA . ILE D 1 222 ? 120.723 10.973 56.757 1.00 26.46 222 ILE D CA 1
ATOM 21233 C C . ILE D 1 222 ? 120.617 12.180 55.842 1.00 26.66 222 ILE D C 1
ATOM 21234 O O . ILE D 1 222 ? 121.636 12.793 55.489 1.00 27.57 222 ILE D O 1
ATOM 21250 N N . CYS D 1 223 ? 119.399 12.554 55.451 1.00 41.89 223 CYS D N 1
ATOM 21251 C CA . CYS D 1 223 ? 119.224 13.723 54.598 1.00 42.43 223 CYS D CA 1
ATOM 21252 C C . CYS D 1 223 ? 119.634 14.997 55.325 1.00 44.24 223 CYS D C 1
ATOM 21253 O O . CYS D 1 223 ? 120.404 15.806 54.791 1.00 44.43 223 CYS D O 1
ATOM 21261 N N . ASN D 1 224 ? 119.131 15.194 56.546 1.00 42.45 224 ASN D N 1
ATOM 21262 C CA . ASN D 1 224 ? 119.516 16.366 57.323 1.00 44.30 224 ASN D CA 1
ATOM 21263 C C . ASN D 1 224 ? 121.033 16.498 57.408 1.00 44.74 224 ASN D C 1
ATOM 21264 O O . ASN D 1 224 ? 121.580 17.598 57.269 1.00 45.31 224 ASN D O 1
ATOM 21275 N N . MET D 1 225 ? 121.728 15.380 57.634 1.00 41.93 225 MET D N 1
ATOM 21276 C CA . MET D 1 225 ? 123.171 15.430 57.845 1.00 42.31 225 MET D CA 1
ATOM 21277 C C . MET D 1 225 ? 123.928 15.668 56.543 1.00 42.59 225 MET D C 1
ATOM 21278 O O . MET D 1 225 ? 124.931 16.392 56.531 1.00 43.74 225 MET D O 1
ATOM 21292 N N . GLU D 1 226 ? 123.490 15.051 55.443 1.00 58.23 226 GLU D N 1
ATOM 21293 C CA . GLU D 1 226 ? 124.211 15.202 54.183 1.00 57.56 226 GLU D CA 1
ATOM 21294 C C . GLU D 1 226 ? 124.081 16.612 53.621 1.00 57.19 226 GLU D C 1
ATOM 21295 O O . GLU D 1 226 ? 125.001 17.096 52.953 1.00 57.62 226 GLU D O 1
ATOM 21307 N N . GLU D 1 227 ? 122.955 17.285 53.872 1.00 55.85 227 GLU D N 1
ATOM 21308 C CA . GLU D 1 227 ? 122.747 18.615 53.312 1.00 56.08 227 GLU D CA 1
ATOM 21309 C C . GLU D 1 227 ? 123.597 19.679 53.996 1.00 57.83 227 GLU D C 1
ATOM 21310 O O . GLU D 1 227 ? 123.786 20.760 53.428 1.00 58.39 227 GLU D O 1
ATOM 21322 N N . LEU D 1 228 ? 124.121 19.400 55.189 1.00 48.02 228 LEU D N 1
ATOM 21323 C CA . LEU D 1 228 ? 125.065 20.306 55.836 1.00 50.18 228 LEU D CA 1
ATOM 21324 C C . LEU D 1 228 ? 126.507 19.963 55.479 1.00 50.13 228 LEU D C 1
ATOM 21325 O O . LEU D 1 228 ? 127.301 20.861 55.182 1.00 51.22 228 LEU D O 1
ATOM 21341 N N . GLU D 1 229 ? 126.857 18.679 55.506 1.00 72.24 229 GLU D N 1
ATOM 21342 C CA . GLU D 1 229 ? 128.203 18.205 55.198 1.00 74.97 229 GLU D CA 1
ATOM 21343 C C . GLU D 1 229 ? 128.088 16.898 54.427 1.00 74.83 229 GLU D C 1
ATOM 21344 O O . GLU D 1 229 ? 127.347 15.999 54.836 1.00 74.14 229 GLU D O 1
ATOM 21356 N N . LYS D 1 230 ? 128.813 16.803 53.307 1.00 102.77 230 LYS D N 1
ATOM 21357 C CA . LYS D 1 230 ? 128.608 15.714 52.358 1.00 102.42 230 LYS D CA 1
ATOM 21358 C C . LYS D 1 230 ? 129.040 14.346 52.879 1.00 102.63 230 LYS D C 1
ATOM 21359 O O . LYS D 1 230 ? 128.638 13.331 52.301 1.00 101.82 230 LYS D O 1
ATOM 21378 N N . GLY D 1 231 ? 129.841 14.286 53.940 1.00 79.85 231 GLY D N 1
ATOM 21379 C CA . GLY D 1 231 ? 130.319 13.010 54.442 1.00 80.12 231 GLY D CA 1
ATOM 21380 C C . GLY D 1 231 ? 129.985 12.764 55.899 1.00 80.28 231 GLY D C 1
ATOM 21381 O O . GLY D 1 231 ? 130.606 11.918 56.551 1.00 80.58 231 GLY D O 1
ATOM 21385 N N . ALA D 1 232 ? 128.982 13.480 56.415 1.00 88.69 232 ALA D N 1
ATOM 21386 C CA . ALA D 1 232 ? 128.687 13.438 57.842 1.00 87.71 232 ALA D CA 1
ATOM 21387 C C . ALA D 1 232 ? 127.874 12.215 58.244 1.00 86.05 232 ALA D C 1
ATOM 21388 O O . ALA D 1 232 ? 127.981 11.761 59.389 1.00 86.08 232 ALA D O 1
ATOM 21395 N N . ALA D 1 233 ? 127.081 11.658 57.335 1.00 72.49 233 ALA D N 1
ATOM 21396 C CA . ALA D 1 233 ? 126.256 10.500 57.663 1.00 70.46 233 ALA D CA 1
ATOM 21397 C C . ALA D 1 233 ? 127.107 9.236 57.704 1.00 69.99 233 ALA D C 1
ATOM 21398 O O . ALA D 1 233 ? 126.769 8.272 58.390 1.00 68.80 233 ALA D O 1
ATOM 21405 N N . LEU D 1 236 ? 129.391 8.092 51.385 1.00 99.71 236 LEU D N 1
ATOM 21406 C CA . LEU D 1 236 ? 129.001 6.873 50.693 1.00 99.31 236 LEU D CA 1
ATOM 21407 C C . LEU D 1 236 ? 128.220 5.938 51.606 1.00 97.85 236 LEU D C 1
ATOM 21408 O O . LEU D 1 236 ? 128.797 5.150 52.353 1.00 99.23 236 LEU D O 1
ATOM 21423 N N . ILE D 1 237 ? 126.897 6.045 51.548 1.00 77.51 237 ILE D N 1
ATOM 21424 C CA . ILE D 1 237 ? 126.007 5.105 52.219 1.00 76.09 237 ILE D CA 1
ATOM 21425 C C . ILE D 1 237 ? 124.892 4.784 51.227 1.00 74.34 237 ILE D C 1
ATOM 21426 O O . ILE D 1 237 ? 123.937 4.071 51.551 1.00 72.70 237 ILE D O 1
ATOM 21442 N N . PHE D 1 238 ? 125.019 5.299 50.001 1.00 86.85 238 PHE D N 1
ATOM 21443 C CA . PHE D 1 238 ? 123.913 5.320 49.056 1.00 84.76 238 PHE D CA 1
ATOM 21444 C C . PHE D 1 238 ? 123.839 4.145 48.087 1.00 85.14 238 PHE D C 1
ATOM 21445 O O . PHE D 1 238 ? 123.036 4.193 47.147 1.00 84.45 238 PHE D O 1
ATOM 21462 N N . PRO D 1 239 ? 124.634 3.079 48.247 1.00 71.83 239 PRO D N 1
ATOM 21463 C CA . PRO D 1 239 ? 124.207 1.789 47.678 1.00 71.73 239 PRO D CA 1
ATOM 21464 C C . PRO D 1 239 ? 123.002 1.198 48.396 1.00 70.53 239 PRO D C 1
ATOM 21465 O O . PRO D 1 239 ? 122.489 0.165 47.950 1.00 70.38 239 PRO D O 1
ATOM 21476 N N . VAL D 1 240 ? 122.559 1.795 49.502 1.00 77.61 240 VAL D N 1
ATOM 21477 C CA . VAL D 1 240 ? 121.324 1.361 50.143 1.00 76.57 240 VAL D CA 1
ATOM 21478 C C . VAL D 1 240 ? 120.113 2.039 49.507 1.00 74.13 240 VAL D C 1
ATOM 21479 O O . VAL D 1 240 ? 119.011 1.483 49.528 1.00 72.68 240 VAL D O 1
ATOM 21492 N N . VAL D 1 241 ? 120.298 3.232 48.937 1.00 83.57 241 VAL D N 1
ATOM 21493 C CA . VAL D 1 241 ? 119.228 3.881 48.188 1.00 82.49 241 VAL D CA 1
ATOM 21494 C C . VAL D 1 241 ? 118.907 3.083 46.930 1.00 81.83 241 VAL D C 1
ATOM 21495 O O . VAL D 1 241 ? 117.777 3.125 46.429 1.00 80.48 241 VAL D O 1
ATOM 21508 N N . GLN D 1 242 ? 119.897 2.376 46.382 1.00 72.64 242 GLN D N 1
ATOM 21509 C CA . GLN D 1 242 ? 119.676 1.539 45.207 1.00 71.57 242 GLN D CA 1
ATOM 21510 C C . GLN D 1 242 ? 119.005 0.222 45.583 1.00 70.34 242 GLN D C 1
ATOM 21511 O O . GLN D 1 242 ? 118.014 -0.180 44.963 1.00 69.95 242 GLN D O 1
ATOM 21525 N N . GLN D 1 243 ? 119.539 -0.463 46.599 1.00 60.65 243 GLN D N 1
ATOM 21526 C CA . GLN D 1 243 ? 119.086 -1.814 46.917 1.00 62.35 243 GLN D CA 1
ATOM 21527 C C . GLN D 1 243 ? 117.703 -1.817 47.552 1.00 61.08 243 GLN D C 1
ATOM 21528 O O . GLN D 1 243 ? 116.862 -2.656 47.210 1.00 61.05 243 GLN D O 1
ATOM 21542 N N . PHE D 1 244 ? 117.447 -0.898 48.485 1.00 41.22 244 PHE D N 1
ATOM 21543 C CA . PHE D 1 244 ? 116.115 -0.819 49.070 1.00 39.07 244 PHE D CA 1
ATOM 21544 C C . PHE D 1 244 ? 115.095 -0.410 48.017 1.00 37.66 244 PHE D C 1
ATOM 21545 O O . PHE D 1 244 ? 113.985 -0.951 47.975 1.00 36.57 244 PHE D O 1
ATOM 21562 N N . THR D 1 245 ? 115.458 0.547 47.159 1.00 48.62 245 THR D N 1
ATOM 21563 C CA . THR D 1 245 ? 114.570 0.963 46.079 1.00 47.48 245 THR D CA 1
ATOM 21564 C C . THR D 1 245 ? 114.184 -0.218 45.198 1.00 47.31 245 THR D C 1
ATOM 21565 O O . THR D 1 245 ? 113.008 -0.401 44.864 1.00 46.39 245 THR D O 1
ATOM 21576 N N . GLU D 1 246 ? 115.166 -1.029 44.804 1.00 49.14 246 GLU D N 1
ATOM 21577 C CA . GLU D 1 246 ? 114.868 -2.208 43.995 1.00 49.33 246 GLU D CA 1
ATOM 21578 C C . GLU D 1 246 ? 113.976 -3.183 44.753 1.00 47.77 246 GLU D C 1
ATOM 21579 O O . GLU D 1 246 ? 113.089 -3.806 44.160 1.00 47.24 246 GLU D O 1
ATOM 21591 N N . ALA D 1 247 ? 114.188 -3.330 46.062 1.00 35.63 247 ALA D N 1
ATOM 21592 C CA . ALA D 1 247 ? 113.309 -4.187 46.851 1.00 34.86 247 ALA D CA 1
ATOM 21593 C C . ALA D 1 247 ? 111.938 -3.552 47.044 1.00 32.79 247 ALA D C 1
ATOM 21594 O O . ALA D 1 247 ? 110.939 -4.269 47.188 1.00 32.20 247 ALA D O 1
ATOM 21601 N N . PHE D 1 248 ? 111.869 -2.217 47.059 1.00 33.38 248 PHE D N 1
ATOM 21602 C CA . PHE D 1 248 ? 110.584 -1.539 47.187 1.00 31.42 248 PHE D CA 1
ATOM 21603 C C . PHE D 1 248 ? 109.701 -1.783 45.965 1.00 31.37 248 PHE D C 1
ATOM 21604 O O . PHE D 1 248 ? 108.490 -1.993 46.101 1.00 30.99 248 PHE D O 1
ATOM 21621 N N . VAL D 1 249 ? 110.280 -1.745 44.760 1.00 57.66 249 VAL D N 1
ATOM 21622 C CA . VAL D 1 249 ? 109.473 -1.927 43.558 1.00 58.46 249 VAL D CA 1
ATOM 21623 C C . VAL D 1 249 ? 109.027 -3.378 43.422 1.00 58.66 249 VAL D C 1
ATOM 21624 O O . VAL D 1 249 ? 107.880 -3.654 43.052 1.00 58.68 249 VAL D O 1
ATOM 21637 N N . GLN D 1 250 ? 109.916 -4.330 43.724 1.00 51.72 250 GLN D N 1
ATOM 21638 C CA . GLN D 1 250 ? 109.519 -5.733 43.699 1.00 51.71 250 GLN D CA 1
ATOM 21639 C C . GLN D 1 250 ? 108.308 -5.958 44.595 1.00 50.74 250 GLN D C 1
ATOM 21640 O O . GLN D 1 250 ? 107.388 -6.704 44.241 1.00 51.77 250 GLN D O 1
ATOM 21654 N N . ALA D 1 251 ? 108.289 -5.307 45.761 1.00 31.22 251 ALA D N 1
ATOM 21655 C CA . ALA D 1 251 ? 107.207 -5.508 46.716 1.00 30.14 251 ALA D CA 1
ATOM 21656 C C . ALA D 1 251 ? 105.915 -4.850 46.254 1.00 28.97 251 ALA D C 1
ATOM 21657 O O . ALA D 1 251 ? 104.826 -5.326 46.596 1.00 30.16 251 ALA D O 1
ATOM 21664 N N . LEU D 1 252 ? 106.007 -3.760 45.486 1.00 29.90 252 LEU D N 1
ATOM 21665 C CA . LEU D 1 252 ? 104.802 -3.084 45.020 1.00 29.25 252 LEU D CA 1
ATOM 21666 C C . LEU D 1 252 ? 104.032 -3.909 43.998 1.00 30.18 252 LEU D C 1
ATOM 21667 O O . LEU D 1 252 ? 102.837 -3.665 43.801 1.00 30.04 252 LEU D O 1
ATOM 21683 N N . GLN D 1 253 ? 104.681 -4.878 43.355 1.00 45.80 253 GLN D N 1
ATOM 21684 C CA . GLN D 1 253 ? 104.033 -5.723 42.362 1.00 45.69 253 GLN D CA 1
ATOM 21685 C C . GLN D 1 253 ? 103.400 -6.972 42.962 1.00 47.52 253 GLN D C 1
ATOM 21686 O O . GLN D 1 253 ? 102.854 -7.791 42.216 1.00 48.36 253 GLN D O 1
ATOM 21700 N N . ILE D 1 254 ? 103.459 -7.143 44.280 1.00 47.82 254 ILE D N 1
ATOM 21701 C CA . ILE D 1 254 ? 102.885 -8.308 44.948 1.00 48.23 254 ILE D CA 1
ATOM 21702 C C . ILE D 1 254 ? 101.427 -7.983 45.269 1.00 48.21 254 ILE D C 1
ATOM 21703 O O . ILE D 1 254 ? 101.175 -7.126 46.133 1.00 48.29 254 ILE D O 1
ATOM 21719 N N . PRO D 1 255 ? 100.456 -8.623 44.619 1.00 48.38 255 PRO D N 1
ATOM 21720 C CA . PRO D 1 255 ? 99.053 -8.332 44.938 1.00 48.87 255 PRO D CA 1
ATOM 21721 C C . PRO D 1 255 ? 98.701 -8.772 46.350 1.00 49.07 255 PRO D C 1
ATOM 21722 O O . PRO D 1 255 ? 99.326 -9.669 46.920 1.00 49.47 255 PRO D O 1
ATOM 21733 N N . ASP D 1 256 ? 97.689 -8.113 46.915 1.00 49.70 256 ASP D N 1
ATOM 21734 C CA . ASP D 1 256 ? 97.249 -8.413 48.272 1.00 50.35 256 ASP D CA 1
ATOM 21735 C C . ASP D 1 256 ? 97.149 -9.917 48.489 1.00 51.34 256 ASP D C 1
ATOM 21736 O O . ASP D 1 256 ? 96.556 -10.640 47.685 1.00 51.85 256 ASP D O 1
ATOM 21745 N N . GLY D 1 257 ? 97.744 -10.379 49.583 1.00 48.69 257 GLY D N 1
ATOM 21746 C CA . GLY D 1 257 ? 97.760 -11.781 49.916 1.00 50.78 257 GLY D CA 1
ATOM 21747 C C . GLY D 1 257 ? 98.451 -12.023 51.241 1.00 51.53 257 GLY D C 1
ATOM 21748 O O . GLY D 1 257 ? 98.513 -11.142 52.104 1.00 50.80 257 GLY D O 1
ATOM 21752 N N . PRO D 1 258 ? 98.985 -13.230 51.431 1.00 48.39 258 PRO D N 1
ATOM 21753 C CA . PRO D 1 258 ? 99.656 -13.536 52.707 1.00 49.09 258 PRO D CA 1
ATOM 21754 C C . PRO D 1 258 ? 100.903 -12.709 52.959 1.00 47.26 258 PRO D C 1
ATOM 21755 O O . PRO D 1 258 ? 101.368 -12.662 54.104 1.00 47.63 258 PRO D O 1
ATOM 21766 N N . THR D 1 259 ? 101.469 -12.067 51.934 1.00 49.39 259 THR D N 1
ATOM 21767 C CA . THR D 1 259 ? 102.713 -11.321 52.082 1.00 48.31 259 THR D CA 1
ATOM 21768 C C . THR D 1 259 ? 102.572 -9.839 51.751 1.00 46.15 259 THR D C 1
ATOM 21769 O O . THR D 1 259 ? 103.592 -9.152 51.605 1.00 45.60 259 THR D O 1
ATOM 21780 N N . SER D 1 260 ? 101.351 -9.325 51.621 1.00 40.83 260 SER D N 1
ATOM 21781 C CA . SER D 1 260 ? 101.169 -7.927 51.254 1.00 39.50 260 SER D CA 1
ATOM 21782 C C . SER D 1 260 ? 99.737 -7.509 51.549 1.00 39.75 260 SER D C 1
ATOM 21783 O O . SER D 1 260 ? 98.812 -8.320 51.469 1.00 41.51 260 SER D O 1
ATOM 21791 N N . ASP D 1 261 ? 99.568 -6.237 51.905 1.00 30.08 261 ASP D N 1
ATOM 21792 C CA . ASP D 1 261 ? 98.246 -5.643 52.045 1.00 28.71 261 ASP D CA 1
ATOM 21793 C C . ASP D 1 261 ? 98.367 -4.140 51.828 1.00 26.53 261 ASP D C 1
ATOM 21794 O O . ASP D 1 261 ? 99.466 -3.602 51.670 1.00 25.16 261 ASP D O 1
ATOM 21803 N N . SER D 1 262 ? 97.217 -3.458 51.828 1.00 32.30 262 SER D N 1
ATOM 21804 C CA . SER D 1 262 ? 97.189 -2.038 51.493 1.00 30.06 262 SER D CA 1
ATOM 21805 C C . SER D 1 262 ? 98.122 -1.231 52.387 1.00 29.16 262 SER D C 1
ATOM 21806 O O . SER D 1 262 ? 98.848 -0.353 51.905 1.00 27.75 262 SER D O 1
ATOM 21814 N N . GLY D 1 263 ? 98.107 -1.501 53.692 1.00 24.91 263 GLY D N 1
ATOM 21815 C CA . GLY D 1 263 ? 98.979 -0.769 54.597 1.00 23.63 263 GLY D CA 1
ATOM 21816 C C . GLY D 1 263 ? 100.448 -0.975 54.288 1.00 24.02 263 GLY D C 1
ATOM 21817 O O . GLY D 1 263 ? 101.248 -0.039 54.365 1.00 22.45 263 GLY D O 1
ATOM 21821 N N . PHE D 1 264 ? 100.825 -2.205 53.935 1.00 24.96 264 PHE D N 1
ATOM 21822 C CA . PHE D 1 264 ? 102.219 -2.501 53.622 1.00 25.36 264 PHE D CA 1
ATOM 21823 C C . PHE D 1 264 ? 102.665 -1.777 52.356 1.00 25.26 264 PHE D C 1
ATOM 21824 O O . PHE D 1 264 ? 103.753 -1.190 52.325 1.00 25.73 264 PHE D O 1
ATOM 21841 N N . LYS D 1 265 ? 101.841 -1.797 51.303 1.00 31.38 265 LYS D N 1
ATOM 21842 C CA . LYS D 1 265 ? 102.181 -1.054 50.094 1.00 31.27 265 LYS D CA 1
ATOM 21843 C C . LYS D 1 265 ? 102.270 0.440 50.378 1.00 29.21 265 LYS D C 1
ATOM 21844 O O . LYS D 1 265 ? 103.138 1.134 49.833 1.00 29.60 265 LYS D O 1
ATOM 21863 N N . MET D 1 266 ? 101.375 0.955 51.224 1.00 34.45 266 MET D N 1
ATOM 21864 C CA . MET D 1 266 ? 101.409 2.372 51.567 1.00 32.90 266 MET D CA 1
ATOM 21865 C C . MET D 1 266 ? 102.763 2.760 52.147 1.00 34.08 266 MET D C 1
ATOM 21866 O O . MET D 1 266 ? 103.364 3.760 51.740 1.00 34.16 266 MET D O 1
ATOM 21880 N N . GLU D 1 267 ? 103.260 1.976 53.105 1.00 29.00 267 GLU D N 1
ATOM 21881 C CA . GLU D 1 267 ? 104.544 2.285 53.724 1.00 29.06 267 GLU D CA 1
ATOM 21882 C C . GLU D 1 267 ? 105.667 2.250 52.699 1.00 30.50 267 GLU D C 1
ATOM 21883 O O . GLU D 1 267 ? 106.518 3.146 52.664 1.00 31.85 267 GLU D O 1
ATOM 21895 N N . VAL D 1 268 ? 105.690 1.215 51.857 1.00 22.06 268 VAL D N 1
ATOM 21896 C CA . VAL D 1 268 ? 106.697 1.134 50.803 1.00 23.05 268 VAL D CA 1
ATOM 21897 C C . VAL D 1 268 ? 106.638 2.376 49.923 1.00 22.49 268 VAL D C 1
ATOM 21898 O O . VAL D 1 268 ? 107.666 2.984 49.602 1.00 23.16 268 VAL D O 1
ATOM 21911 N N . LEU D 1 269 ? 105.429 2.770 49.520 1.00 21.38 269 LEU D N 1
ATOM 21912 C CA . LEU D 1 269 ? 105.282 3.908 48.619 1.00 20.91 269 LEU D CA 1
ATOM 21913 C C . LEU D 1 269 ? 105.700 5.207 49.295 1.00 20.55 269 LEU D C 1
ATOM 21914 O O . LEU D 1 269 ? 106.344 6.057 48.670 1.00 20.93 269 LEU D O 1
ATOM 21930 N N . LYS D 1 270 ? 105.350 5.378 50.572 1.00 33.14 270 LYS D N 1
ATOM 21931 C CA . LYS D 1 270 ? 105.804 6.554 51.306 1.00 31.76 270 LYS D CA 1
ATOM 21932 C C . LYS D 1 270 ? 107.321 6.577 51.431 1.00 33.17 270 LYS D C 1
ATOM 21933 O O . LYS D 1 270 ? 107.926 7.654 51.434 1.00 33.56 270 LYS D O 1
ATOM 21952 N N . ALA D 1 271 ? 107.952 5.407 51.537 1.00 21.99 271 ALA D N 1
ATOM 21953 C CA . ALA D 1 271 ? 109.409 5.351 51.572 1.00 23.39 271 ALA D CA 1
ATOM 21954 C C . ALA D 1 271 ? 110.002 5.796 50.241 1.00 24.13 271 ALA D C 1
ATOM 21955 O O . ALA D 1 271 ? 110.949 6.590 50.207 1.00 24.91 271 ALA D O 1
ATOM 21962 N N . VAL D 1 272 ? 109.458 5.294 49.129 1.00 24.43 272 VAL D N 1
ATOM 21963 C CA . VAL D 1 272 ? 109.906 5.747 47.816 1.00 24.95 272 VAL D CA 1
ATOM 21964 C C . VAL D 1 272 ? 109.688 7.247 47.671 1.00 24.33 272 VAL D C 1
ATOM 21965 O O . VAL D 1 272 ? 110.555 7.971 47.166 1.00 25.29 272 VAL D O 1
ATOM 21978 N N . THR D 1 273 ? 108.524 7.740 48.105 1.00 24.87 273 THR D N 1
ATOM 21979 C CA . THR D 1 273 ? 108.242 9.166 47.991 1.00 23.60 273 THR D CA 1
ATOM 21980 C C . THR D 1 273 ? 109.258 9.989 48.773 1.00 25.37 273 THR D C 1
ATOM 21981 O O . THR D 1 273 ? 109.712 11.040 48.304 1.00 25.55 273 THR D O 1
ATOM 21992 N N . ALA D 1 274 ? 109.631 9.525 49.968 1.00 22.87 274 ALA D N 1
ATOM 21993 C CA . ALA D 1 274 ? 110.602 10.256 50.772 1.00 23.60 274 ALA D CA 1
ATOM 21994 C C . ALA D 1 274 ? 111.958 10.308 50.081 1.00 25.34 274 ALA D C 1
ATOM 21995 O O . ALA D 1 274 ? 112.632 11.344 50.096 1.00 26.06 274 ALA D O 1
ATOM 22002 N N . LEU D 1 275 ? 112.375 9.196 49.469 1.00 26.19 275 LEU D N 1
ATOM 22003 C CA . LEU D 1 275 ? 113.647 9.181 48.756 1.00 28.02 275 LEU D CA 1
ATOM 22004 C C . LEU D 1 275 ? 113.608 10.107 47.546 1.00 28.34 275 LEU D C 1
ATOM 22005 O O . LEU D 1 275 ? 114.608 10.760 47.224 1.00 29.76 275 LEU D O 1
ATOM 22021 N N . VAL D 1 276 ? 112.460 10.187 46.871 1.00 28.28 276 VAL D N 1
ATOM 22022 C CA . VAL D 1 276 ? 112.349 11.048 45.700 1.00 27.75 276 VAL D CA 1
ATOM 22023 C C . VAL D 1 276 ? 112.472 12.512 46.100 1.00 27.68 276 VAL D C 1
ATOM 22024 O O . VAL D 1 276 ? 113.085 13.315 45.386 1.00 28.85 276 VAL D O 1
ATOM 22037 N N . LYS D 1 277 ? 111.892 12.884 47.240 1.00 39.35 277 LYS D N 1
ATOM 22038 C CA . LYS D 1 277 ? 111.927 14.276 47.669 1.00 39.86 277 LYS D CA 1
ATOM 22039 C C . LYS D 1 277 ? 113.277 14.662 48.261 1.00 42.96 277 LYS D C 1
ATOM 22040 O O . LYS D 1 277 ? 113.686 15.823 48.152 1.00 43.29 277 LYS D O 1
ATOM 22059 N N . ASN D 1 278 ? 113.981 13.712 48.875 1.00 29.19 278 ASN D N 1
ATOM 22060 C CA . ASN D 1 278 ? 115.186 14.005 49.639 1.00 31.44 278 ASN D CA 1
ATOM 22061 C C . ASN D 1 278 ? 116.477 13.566 48.967 1.00 33.13 278 ASN D C 1
ATOM 22062 O O . ASN D 1 278 ? 117.514 14.193 49.196 1.00 35.12 278 ASN D O 1
ATOM 22073 N N . PHE D 1 279 ? 116.449 12.510 48.148 1.00 36.36 279 PHE D N 1
ATOM 22074 C CA . PHE D 1 279 ? 117.638 12.057 47.421 1.00 38.03 279 PHE D CA 1
ATOM 22075 C C . PHE D 1 279 ? 117.327 11.918 45.930 1.00 36.40 279 PHE D C 1
ATOM 22076 O O . PHE D 1 279 ? 117.586 10.878 45.323 1.00 36.43 279 PHE D O 1
ATOM 22093 N N . PRO D 1 280 ? 116.779 12.965 45.305 1.00 42.44 280 PRO D N 1
ATOM 22094 C CA . PRO D 1 280 ? 116.372 12.831 43.894 1.00 42.71 280 PRO D CA 1
ATOM 22095 C C . PRO D 1 280 ? 117.502 12.425 42.965 1.00 45.75 280 PRO D C 1
ATOM 22096 O O . PRO D 1 280 ? 117.308 11.555 42.106 1.00 46.26 280 PRO D O 1
ATOM 22107 N N . LYS D 1 281 ? 118.680 13.038 43.102 1.00 46.97 281 LYS D N 1
ATOM 22108 C CA . LYS D 1 281 ? 119.771 12.758 42.173 1.00 49.61 281 LYS D CA 1
ATOM 22109 C C . LYS D 1 281 ? 120.165 11.286 42.187 1.00 50.00 281 LYS D C 1
ATOM 22110 O O . LYS D 1 281 ? 120.581 10.750 41.153 1.00 52.00 281 LYS D O 1
ATOM 22129 N N . HIS D 1 282 ? 120.036 10.613 43.331 1.00 54.58 282 HIS D N 1
ATOM 22130 C CA . HIS D 1 282 ? 120.354 9.194 43.404 1.00 56.16 282 HIS D CA 1
ATOM 22131 C C . HIS D 1 282 ? 119.227 8.310 42.886 1.00 54.73 282 HIS D C 1
ATOM 22132 O O . HIS D 1 282 ? 119.459 7.122 42.633 1.00 55.56 282 HIS D O 1
ATOM 22146 N N . MET D 1 283 ? 118.026 8.857 42.711 1.00 46.40 283 MET D N 1
ATOM 22147 C CA . MET D 1 283 ? 116.888 8.080 42.248 1.00 44.75 283 MET D CA 1
ATOM 22148 C C . MET D 1 283 ? 116.730 8.119 40.735 1.00 45.23 283 MET D C 1
ATOM 22149 O O . MET D 1 283 ? 115.982 7.304 40.184 1.00 45.00 283 MET D O 1
ATOM 22163 N N . VAL D 1 284 ? 117.440 9.023 40.054 1.00 38.33 284 VAL D N 1
ATOM 22164 C CA . VAL D 1 284 ? 117.308 9.152 38.605 1.00 39.21 284 VAL D CA 1
ATOM 22165 C C . VAL D 1 284 ? 117.563 7.817 37.918 1.00 40.30 284 VAL D C 1
ATOM 22166 O O . VAL D 1 284 ? 116.883 7.459 36.948 1.00 40.04 284 VAL D O 1
ATOM 22179 N N . SER D 1 285 ? 118.536 7.053 38.416 1.00 49.69 285 SER D N 1
ATOM 22180 C CA . SER D 1 285 ? 118.912 5.792 37.785 1.00 51.84 285 SER D CA 1
ATOM 22181 C C . SER D 1 285 ? 117.865 4.697 37.962 1.00 50.30 285 SER D C 1
ATOM 22182 O O . SER D 1 285 ? 118.073 3.589 37.453 1.00 51.17 285 SER D O 1
ATOM 22190 N N . SER D 1 286 ? 116.773 4.961 38.687 1.00 48.91 286 SER D N 1
ATOM 22191 C CA . SER D 1 286 ? 115.747 3.956 38.939 1.00 47.07 286 SER D CA 1
ATOM 22192 C C . SER D 1 286 ? 114.324 4.398 38.622 1.00 44.33 286 SER D C 1
ATOM 22193 O O . SER D 1 286 ? 113.414 3.565 38.712 1.00 42.84 286 SER D O 1
ATOM 22201 N N . MET D 1 287 ? 114.096 5.665 38.263 1.00 49.64 287 MET D N 1
ATOM 22202 C CA . MET D 1 287 ? 112.736 6.135 38.018 1.00 48.78 287 MET D CA 1
ATOM 22203 C C . MET D 1 287 ? 112.053 5.339 36.911 1.00 49.96 287 MET D C 1
ATOM 22204 O O . MET D 1 287 ? 110.854 5.048 36.995 1.00 48.82 287 MET D O 1
ATOM 22218 N N . GLN D 1 288 ? 112.798 4.981 35.862 1.00 61.11 288 GLN D N 1
ATOM 22219 C CA . GLN D 1 288 ? 112.210 4.225 34.761 1.00 61.63 288 GLN D CA 1
ATOM 22220 C C . GLN D 1 288 ? 111.547 2.948 35.254 1.00 59.67 288 GLN D C 1
ATOM 22221 O O . GLN D 1 288 ? 110.546 2.503 34.682 1.00 59.30 288 GLN D O 1
ATOM 22235 N N . GLN D 1 289 ? 112.092 2.351 36.312 1.00 68.10 289 GLN D N 1
ATOM 22236 C CA . GLN D 1 289 ? 111.559 1.106 36.852 1.00 68.54 289 GLN D CA 1
ATOM 22237 C C . GLN D 1 289 ? 110.407 1.356 37.815 1.00 65.50 289 GLN D C 1
ATOM 22238 O O . GLN D 1 289 ? 109.540 0.491 37.974 1.00 64.16 289 GLN D O 1
ATOM 22252 N N . ILE D 1 290 ? 110.382 2.522 38.458 1.00 40.36 290 ILE D N 1
ATOM 22253 C CA . ILE D 1 290 ? 109.366 2.809 39.464 1.00 37.37 290 ILE D CA 1
ATOM 22254 C C . ILE D 1 290 ? 108.065 3.257 38.811 1.00 34.93 290 ILE D C 1
ATOM 22255 O O . ILE D 1 290 ? 106.983 2.760 39.144 1.00 34.16 290 ILE D O 1
ATOM 22271 N N . LEU D 1 291 ? 108.151 4.211 37.885 1.00 28.32 291 LEU D N 1
ATOM 22272 C CA . LEU D 1 291 ? 106.954 4.846 37.336 1.00 27.14 291 LEU D CA 1
ATOM 22273 C C . LEU D 1 291 ? 105.938 3.845 36.805 1.00 26.81 291 LEU D C 1
ATOM 22274 O O . LEU D 1 291 ? 104.747 3.980 37.130 1.00 25.37 291 LEU D O 1
ATOM 22290 N N . PRO D 1 292 ? 106.314 2.838 36.013 1.00 28.16 292 PRO D N 1
ATOM 22291 C CA . PRO D 1 292 ? 105.305 1.859 35.575 1.00 27.90 292 PRO D CA 1
ATOM 22292 C C . PRO D 1 292 ? 104.661 1.117 36.730 1.00 26.90 292 PRO D C 1
ATOM 22293 O O . PRO D 1 292 ? 103.451 0.860 36.708 1.00 25.97 292 PRO D O 1
ATOM 22304 N N . ILE D 1 293 ? 105.443 0.769 37.752 1.00 27.19 293 ILE D N 1
ATOM 22305 C CA . ILE D 1 293 ? 104.925 -0.050 38.841 1.00 26.55 293 ILE D CA 1
ATOM 22306 C C . ILE D 1 293 ? 103.979 0.757 39.720 1.00 24.78 293 ILE D C 1
ATOM 22307 O O . ILE D 1 293 ? 102.900 0.279 40.090 1.00 24.00 293 ILE D O 1
ATOM 22323 N N . VAL D 1 294 ? 104.356 1.989 40.070 1.00 24.90 294 VAL D N 1
ATOM 22324 C CA . VAL D 1 294 ? 103.445 2.833 40.835 1.00 23.33 294 VAL D CA 1
ATOM 22325 C C . VAL D 1 294 ? 102.204 3.142 40.012 1.00 22.58 294 VAL D C 1
ATOM 22326 O O . VAL D 1 294 ? 101.104 3.292 40.561 1.00 21.59 294 VAL D O 1
ATOM 22339 N N . TRP D 1 295 ? 102.354 3.233 38.687 1.00 22.70 295 TRP D N 1
ATOM 22340 C CA . TRP D 1 295 ? 101.204 3.486 37.830 1.00 22.14 295 TRP D CA 1
ATOM 22341 C C . TRP D 1 295 ? 100.190 2.352 37.918 1.00 21.93 295 TRP D C 1
ATOM 22342 O O . TRP D 1 295 ? 98.981 2.599 37.990 1.00 20.95 295 TRP D O 1
ATOM 22363 N N . ASN D 1 296 ? 100.655 1.100 37.907 1.00 29.22 296 ASN D N 1
ATOM 22364 C CA . ASN D 1 296 ? 99.724 -0.013 38.045 1.00 28.93 296 ASN D CA 1
ATOM 22365 C C . ASN D 1 296 ? 99.037 0.015 39.403 1.00 28.19 296 ASN D C 1
ATOM 22366 O O . ASN D 1 296 ? 97.847 -0.298 39.513 1.00 28.74 296 ASN D O 1
ATOM 22377 N N . THR D 1 297 ? 99.774 0.374 40.456 1.00 24.36 297 THR D N 1
ATOM 22378 C CA . THR D 1 297 ? 99.140 0.555 41.756 1.00 23.86 297 THR D CA 1
ATOM 22379 C C . THR D 1 297 ? 98.085 1.649 41.696 1.00 22.30 297 THR D C 1
ATOM 22380 O O . THR D 1 297 ? 97.050 1.555 42.368 1.00 21.25 297 THR D O 1
ATOM 22391 N N . LEU D 1 298 ? 98.321 2.685 40.887 1.00 23.08 298 LEU D N 1
ATOM 22392 C CA . LEU D 1 298 ? 97.369 3.785 40.788 1.00 21.69 298 LEU D CA 1
ATOM 22393 C C . LEU D 1 298 ? 96.078 3.335 40.114 1.00 20.66 298 LEU D C 1
ATOM 22394 O O . LEU D 1 298 ? 94.980 3.608 40.613 1.00 19.95 298 LEU D O 1
ATOM 22410 N N . THR D 1 299 ? 96.187 2.632 38.983 1.00 18.95 299 THR D N 1
ATOM 22411 C CA . THR D 1 299 ? 94.994 2.204 38.260 1.00 18.96 299 THR D CA 1
ATOM 22412 C C . THR D 1 299 ? 94.322 1.016 38.937 1.00 19.15 299 THR D C 1
ATOM 22413 O O . THR D 1 299 ? 93.091 0.978 39.048 1.00 18.71 299 THR D O 1
ATOM 22424 N N . GLU D 1 300 ? 95.107 0.038 39.394 1.00 42.91 300 GLU D N 1
ATOM 22425 C CA . GLU D 1 300 ? 94.531 -1.077 40.137 1.00 44.30 300 GLU D CA 1
ATOM 22426 C C . GLU D 1 300 ? 93.741 -0.566 41.337 1.00 43.71 300 GLU D C 1
ATOM 22427 O O . GLU D 1 300 ? 92.620 -1.020 41.595 1.00 44.65 300 GLU D O 1
ATOM 22439 N N . SER D 1 301 ? 94.305 0.399 42.071 1.00 30.17 301 SER D N 1
ATOM 22440 C CA . SER D 1 301 ? 93.634 0.944 43.246 1.00 28.76 301 SER D CA 1
ATOM 22441 C C . SER D 1 301 ? 92.391 1.743 42.879 1.00 28.51 301 SER D C 1
ATOM 22442 O O . SER D 1 301 ? 91.421 1.759 43.646 1.00 28.93 301 SER D O 1
ATOM 22450 N N . ALA D 1 302 ? 92.399 2.427 41.731 1.00 16.67 302 ALA D N 1
ATOM 22451 C CA . ALA D 1 302 ? 91.210 3.156 41.306 1.00 16.07 302 ALA D CA 1
ATOM 22452 C C . ALA D 1 302 ? 90.036 2.205 41.115 1.00 16.52 302 ALA D C 1
ATOM 22453 O O . ALA D 1 302 ? 88.928 2.457 41.603 1.00 16.12 302 ALA D O 1
ATOM 22460 N N . ALA D 1 303 ? 90.266 1.094 40.411 1.00 17.49 303 ALA D N 1
ATOM 22461 C CA . ALA D 1 303 ? 89.218 0.098 40.222 1.00 18.13 303 ALA D CA 1
ATOM 22462 C C . ALA D 1 303 ? 88.720 -0.429 41.561 1.00 18.17 303 ALA D C 1
ATOM 22463 O O . ALA D 1 303 ? 87.510 -0.530 41.792 1.00 18.20 303 ALA D O 1
ATOM 22470 N N . PHE D 1 304 ? 89.648 -0.769 42.460 1.00 18.30 304 PHE D N 1
ATOM 22471 C CA . PHE D 1 304 ? 89.263 -1.285 43.767 1.00 18.47 304 PHE D CA 1
ATOM 22472 C C . PHE D 1 304 ? 88.570 -0.213 44.593 1.00 17.50 304 PHE D C 1
ATOM 22473 O O . PHE D 1 304 ? 87.560 -0.484 45.253 1.00 17.70 304 PHE D O 1
ATOM 22490 N N . TYR D 1 305 ? 89.096 1.014 44.562 1.00 22.19 305 TYR D N 1
ATOM 22491 C CA . TYR D 1 305 ? 88.450 2.115 45.263 1.00 20.47 305 TYR D CA 1
ATOM 22492 C C . TYR D 1 305 ? 87.000 2.265 44.826 1.00 21.21 305 TYR D C 1
ATOM 22493 O O . TYR D 1 305 ? 86.106 2.458 45.658 1.00 22.11 305 TYR D O 1
ATOM 22511 N N . VAL D 1 306 ? 86.747 2.182 43.519 1.00 15.94 306 VAL D N 1
ATOM 22512 C CA . VAL D 1 306 ? 85.401 2.417 43.011 1.00 15.97 306 VAL D CA 1
ATOM 22513 C C . VAL D 1 306 ? 84.460 1.289 43.419 1.00 16.89 306 VAL D C 1
ATOM 22514 O O . VAL D 1 306 ? 83.314 1.539 43.812 1.00 16.92 306 VAL D O 1
ATOM 22527 N N . ARG D 1 307 ? 84.920 0.038 43.351 1.00 23.07 307 ARG D N 1
ATOM 22528 C CA . ARG D 1 307 ? 84.045 -1.071 43.716 1.00 25.80 307 ARG D CA 1
ATOM 22529 C C . ARG D 1 307 ? 83.739 -1.072 45.210 1.00 26.28 307 ARG D C 1
ATOM 22530 O O . ARG D 1 307 ? 82.606 -1.355 45.614 1.00 28.31 307 ARG D O 1
ATOM 22551 N N . THR D 1 308 ? 84.727 -0.748 46.047 1.00 26.90 308 THR D N 1
ATOM 22552 C CA . THR D 1 308 ? 84.589 -0.926 47.486 1.00 28.02 308 THR D CA 1
ATOM 22553 C C . THR D 1 308 ? 84.232 0.352 48.233 1.00 26.56 308 THR D C 1
ATOM 22554 O O . THR D 1 308 ? 83.921 0.280 49.426 1.00 27.39 308 THR D O 1
ATOM 22565 N N . GLU D 1 309 ? 84.262 1.510 47.573 1.00 35.56 309 GLU D N 1
ATOM 22566 C CA . GLU D 1 309 ? 83.945 2.763 48.245 1.00 33.20 309 GLU D CA 1
ATOM 22567 C C . GLU D 1 309 ? 82.884 3.545 47.488 1.00 32.61 309 GLU D C 1
ATOM 22568 O O . GLU D 1 309 ? 81.817 3.849 48.033 1.00 32.94 309 GLU D O 1
ATOM 22580 N N . VAL D 1 310 ? 83.166 3.869 46.226 1.00 26.56 310 VAL D N 1
ATOM 22581 C CA . VAL D 1 310 ? 82.278 4.745 45.469 1.00 25.52 310 VAL D CA 1
ATOM 22582 C C . VAL D 1 310 ? 80.888 4.133 45.362 1.00 27.78 310 VAL D C 1
ATOM 22583 O O . VAL D 1 310 ? 79.881 4.790 45.650 1.00 28.51 310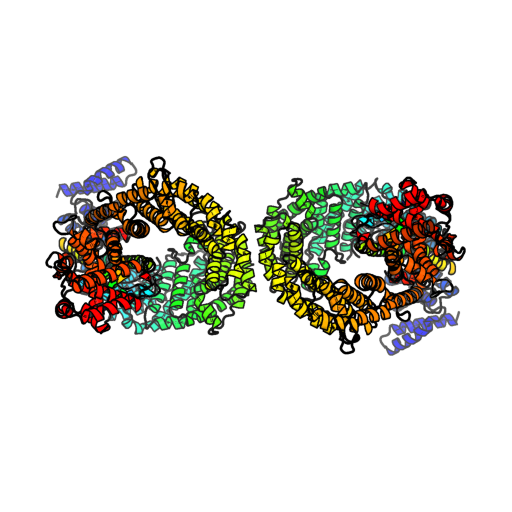 VAL D O 1
ATOM 22596 N N . ASN D 1 311 ? 80.809 2.865 44.953 1.00 24.10 311 ASN D N 1
ATOM 22597 C CA . ASN D 1 311 ? 79.527 2.226 44.675 1.00 25.80 311 ASN D CA 1
ATOM 22598 C C . ASN D 1 311 ? 79.267 1.021 45.575 1.00 28.05 311 ASN D C 1
ATOM 22599 O O . ASN D 1 311 ? 78.521 0.115 45.200 1.00 31.01 311 ASN D O 1
ATOM 22610 N N . TYR D 1 312 ? 79.835 1.010 46.776 1.00 40.06 312 TYR D N 1
ATOM 22611 C CA . TYR D 1 312 ? 79.667 -0.117 47.684 1.00 43.66 312 TYR D CA 1
ATOM 22612 C C . TYR D 1 312 ? 78.416 0.093 48.531 1.00 44.13 312 TYR D C 1
ATOM 22613 O O . TYR D 1 312 ? 78.350 1.030 49.337 1.00 41.08 312 TYR D O 1
ATOM 22631 N N . THR D 1 313 ? 77.438 -0.792 48.357 1.00 70.24 313 THR D N 1
ATOM 22632 C CA . THR D 1 313 ? 76.196 -0.755 49.119 1.00 70.97 313 THR D CA 1
ATOM 22633 C C . THR D 1 313 ? 76.276 -1.692 50.320 1.00 72.30 313 THR D C 1
ATOM 22634 O O . THR D 1 313 ? 76.139 -2.907 50.182 1.00 74.09 313 THR D O 1
ATOM 22645 N N . LEU D 1 327 ? 90.318 1.535 56.873 1.00 105.08 327 LEU D N 1
ATOM 22646 C CA . LEU D 1 327 ? 91.116 2.738 56.663 1.00 104.86 327 LEU D CA 1
ATOM 22647 C C . LEU D 1 327 ? 92.432 2.441 55.948 1.00 104.02 327 LEU D C 1
ATOM 22648 O O . LEU D 1 327 ? 93.063 3.344 55.396 1.00 101.91 327 LEU D O 1
ATOM 22663 N N . GLY D 1 328 ? 92.836 1.170 55.948 1.00 72.41 328 GLY D N 1
ATOM 22664 C CA . GLY D 1 328 ? 94.097 0.801 55.330 1.00 71.74 328 GLY D CA 1
ATOM 22665 C C . GLY D 1 328 ? 94.199 1.179 53.865 1.00 68.61 328 GLY D C 1
ATOM 22666 O O . GLY D 1 328 ? 95.286 1.509 53.382 1.00 67.04 328 GLY D O 1
ATOM 22670 N N . PHE D 1 329 ? 93.082 1.133 53.136 1.00 34.05 329 PHE D N 1
ATOM 22671 C CA . PHE D 1 329 ? 93.129 1.386 51.702 1.00 29.82 329 PHE D CA 1
ATOM 22672 C C . PHE D 1 329 ? 93.041 2.866 51.344 1.00 26.48 329 PHE D C 1
ATOM 22673 O O . PHE D 1 329 ? 93.763 3.329 50.454 1.00 24.70 329 PHE D O 1
ATOM 22690 N N . GLU D 1 330 ? 92.148 3.615 51.994 1.00 41.86 330 GLU D N 1
ATOM 22691 C CA . GLU D 1 330 ? 92.043 5.044 51.720 1.00 40.38 330 GLU D CA 1
ATOM 22692 C C . GLU D 1 330 ? 93.393 5.728 51.875 1.00 41.05 330 GLU D C 1
ATOM 22693 O O . GLU D 1 330 ? 93.753 6.605 51.081 1.00 40.05 330 GLU D O 1
ATOM 22705 N N . ASN D 1 331 ? 94.162 5.328 52.887 1.00 32.99 331 ASN D N 1
ATOM 22706 C CA . ASN D 1 331 ? 95.467 5.929 53.121 1.00 34.08 331 ASN D CA 1
ATOM 22707 C C . ASN D 1 331 ? 96.482 5.529 52.060 1.00 34.08 331 ASN D C 1
ATOM 22708 O O . ASN D 1 331 ? 97.461 6.254 51.854 1.00 34.54 331 ASN D O 1
ATOM 22719 N N . LEU D 1 332 ? 96.284 4.389 51.393 1.00 23.00 332 LEU D N 1
ATOM 22720 C CA . LEU D 1 332 ? 97.115 4.057 50.240 1.00 22.88 332 LEU D CA 1
ATOM 22721 C C . LEU D 1 332 ? 96.852 5.026 49.092 1.00 21.37 332 LEU D C 1
ATOM 22722 O O . LEU D 1 332 ? 97.791 5.537 48.468 1.00 21.39 332 LEU D O 1
ATOM 22738 N N . VAL D 1 333 ? 95.576 5.289 48.796 1.00 20.23 333 VAL D N 1
ATOM 22739 C CA . VAL D 1 333 ? 95.233 6.235 47.738 1.00 18.98 333 VAL D CA 1
ATOM 22740 C C . VAL D 1 333 ? 95.889 7.584 48.011 1.00 19.05 333 VAL D C 1
ATOM 22741 O O . VAL D 1 333 ? 96.475 8.203 47.116 1.00 18.82 333 VAL D O 1
ATOM 22754 N N . PHE D 1 334 ? 95.799 8.059 49.258 1.00 19.59 334 PHE D N 1
ATOM 22755 C CA . PHE D 1 334 ? 96.457 9.310 49.619 1.00 20.04 334 PHE D CA 1
ATOM 22756 C C . PHE D 1 334 ? 97.950 9.252 49.311 1.00 20.93 334 PHE D C 1
ATOM 22757 O O . PHE D 1 334 ? 98.514 10.200 48.754 1.00 20.94 334 PHE D O 1
ATOM 22774 N N . SER D 1 335 ? 98.608 8.142 49.665 1.00 21.87 335 SER D N 1
ATOM 22775 C CA . SER D 1 335 ? 100.044 8.030 49.436 1.00 22.91 335 SER D CA 1
ATOM 22776 C C . SER D 1 335 ? 100.379 7.989 47.949 1.00 22.27 335 SER D C 1
ATOM 22777 O O . SER D 1 335 ? 101.485 8.375 47.556 1.00 22.93 335 SER D O 1
ATOM 22785 N N . ILE D 1 336 ? 99.452 7.517 47.111 1.00 21.18 336 ILE D N 1
ATOM 22786 C CA . ILE D 1 336 ? 99.680 7.536 45.670 1.00 20.72 336 ILE D CA 1
ATOM 22787 C C . ILE D 1 336 ? 99.671 8.967 45.150 1.00 20.24 336 ILE D C 1
ATOM 22788 O O . ILE D 1 336 ? 100.497 9.341 44.307 1.00 20.60 336 ILE D O 1
ATOM 22804 N N . PHE D 1 337 ? 98.725 9.785 45.621 1.00 19.59 337 PHE D N 1
ATOM 22805 C CA . PHE D 1 337 ? 98.681 11.178 45.196 1.00 19.40 337 PHE D CA 1
ATOM 22806 C C . PHE D 1 337 ? 99.927 11.927 45.648 1.00 20.65 337 PHE D C 1
ATOM 22807 O O . PHE D 1 337 ? 100.514 12.696 44.879 1.00 21.01 337 PHE D O 1
ATOM 22824 N N . GLU D 1 338 ? 100.345 11.716 46.899 1.00 26.69 338 GLU D N 1
ATOM 22825 C CA . GLU D 1 338 ? 101.547 12.370 47.398 1.00 27.56 338 GLU D CA 1
ATOM 22826 C C . GLU D 1 338 ? 102.758 12.027 46.542 1.00 28.64 338 GLU D C 1
ATOM 22827 O O . GLU D 1 338 ? 103.655 12.860 46.370 1.00 30.32 338 GLU D O 1
ATOM 22839 N N . PHE D 1 339 ? 102.806 10.806 46.001 1.00 23.26 339 PHE D N 1
ATOM 22840 C CA . PHE D 1 339 ? 103.911 10.428 45.130 1.00 23.97 339 PHE D CA 1
ATOM 22841 C C . PHE D 1 339 ? 103.906 11.251 43.849 1.00 23.61 339 PHE D C 1
ATOM 22842 O O . PHE D 1 339 ? 104.959 11.733 43.412 1.00 24.63 339 PHE D O 1
ATOM 22859 N N . VAL D 1 340 ? 102.735 11.428 43.236 1.00 23.13 340 VAL D N 1
ATOM 22860 C CA . VAL D 1 340 ? 102.650 12.248 42.033 1.00 22.98 340 VAL D CA 1
ATOM 22861 C C . VAL D 1 340 ? 103.072 13.676 42.345 1.00 23.79 340 VAL D C 1
ATOM 22862 O O . VAL D 1 340 ? 103.836 14.294 41.591 1.00 24.71 340 VAL D O 1
ATOM 22875 N N . HIS D 1 341 ? 102.594 14.219 43.469 1.00 22.95 341 HIS D N 1
ATOM 22876 C CA . HIS D 1 341 ? 102.996 15.559 43.879 1.00 24.03 341 HIS D CA 1
ATOM 22877 C C . HIS D 1 341 ? 104.512 15.674 43.983 1.00 25.68 341 HIS D C 1
ATOM 22878 O O . HIS D 1 341 ? 105.092 16.696 43.596 1.00 26.78 341 HIS D O 1
ATOM 22892 N N . ALA D 1 342 ? 105.172 14.636 44.504 1.00 26.05 342 ALA D N 1
ATOM 22893 C CA . ALA D 1 342 ? 106.620 14.684 44.671 1.00 27.75 342 ALA D CA 1
ATOM 22894 C C . ALA D 1 342 ? 107.328 14.799 43.326 1.00 28.20 342 ALA D C 1
ATOM 22895 O O . ALA D 1 342 ? 108.271 15.584 43.179 1.00 29.69 342 ALA D O 1
ATOM 22902 N N . LEU D 1 343 ? 106.900 14.011 42.335 1.00 27.15 343 LEU D N 1
ATOM 22903 C CA . LEU D 1 343 ? 107.431 14.176 40.987 1.00 27.65 343 LEU D CA 1
ATOM 22904 C C . LEU D 1 343 ? 107.177 15.588 40.479 1.00 28.00 343 LEU D C 1
ATOM 22905 O O . LEU D 1 343 ? 108.065 16.225 39.898 1.00 29.39 343 LEU D O 1
ATOM 22921 N N . LEU D 1 344 ? 105.963 16.092 40.702 1.00 37.80 344 LEU D N 1
ATOM 22922 C CA . LEU D 1 344 ? 105.575 17.400 40.196 1.00 39.01 344 LEU D CA 1
ATOM 22923 C C . LEU D 1 344 ? 106.473 18.498 40.744 1.00 40.33 344 LEU D C 1
ATOM 22924 O O . LEU D 1 344 ? 106.714 19.500 40.062 1.00 41.48 344 LEU D O 1
ATOM 22940 N N . GLU D 1 345 ? 106.981 18.325 41.960 1.00 36.09 345 GLU D N 1
ATOM 22941 C CA . GLU D 1 345 ? 107.795 19.340 42.612 1.00 37.88 345 GLU D CA 1
ATOM 22942 C C . GLU D 1 345 ? 109.281 19.173 42.335 1.00 39.31 345 GLU D C 1
ATOM 22943 O O . GLU D 1 345 ? 110.086 19.936 42.879 1.00 41.30 345 GLU D O 1
ATOM 22955 N N . ASN D 1 346 ? 109.660 18.214 41.493 1.00 32.88 346 ASN D N 1
ATOM 22956 C CA . ASN D 1 346 ? 111.040 18.041 41.058 1.00 34.49 346 ASN D CA 1
ATOM 22957 C C . ASN D 1 346 ? 111.156 18.490 39.608 1.00 34.93 346 ASN D C 1
ATOM 22958 O O . ASN D 1 346 ? 110.331 18.114 38.767 1.00 33.57 346 ASN D O 1
ATOM 22969 N N . SER D 1 347 ? 112.184 19.290 39.324 1.00 51.81 347 SER D N 1
ATOM 22970 C CA . SER D 1 347 ? 112.317 19.906 38.008 1.00 52.33 347 SER D CA 1
ATOM 22971 C C . SER D 1 347 ? 112.594 18.885 36.910 1.00 51.15 347 SER D C 1
ATOM 22972 O O . SER D 1 347 ? 112.280 19.141 35.743 1.00 52.03 347 SER D O 1
ATOM 22980 N N . LYS D 1 348 ? 113.188 17.739 37.246 1.00 59.42 348 LYS D N 1
ATOM 22981 C CA . LYS D 1 348 ? 113.535 16.736 36.243 1.00 60.42 348 LYS D CA 1
ATOM 22982 C C . LYS D 1 348 ? 112.496 15.632 36.111 1.00 59.85 348 LYS D C 1
ATOM 22983 O O . LYS D 1 348 ? 112.345 15.068 35.021 1.00 60.92 348 LYS D O 1
ATOM 23002 N N . PHE D 1 349 ? 111.780 15.305 37.187 1.00 49.10 349 PHE D N 1
ATOM 23003 C CA . PHE D 1 349 ? 110.775 14.254 37.135 1.00 45.91 349 PHE D CA 1
ATOM 23004 C C . PHE D 1 349 ? 109.410 14.756 36.683 1.00 43.49 349 PHE D C 1
ATOM 23005 O O . PHE D 1 349 ? 108.589 13.949 36.233 1.00 42.31 349 PHE D O 1
ATOM 23022 N N . LYS D 1 350 ? 109.145 16.061 36.790 1.00 36.61 350 LYS D N 1
ATOM 23023 C CA . LYS D 1 350 ? 107.811 16.566 36.488 1.00 35.65 350 LYS D CA 1
ATOM 23024 C C . LYS D 1 350 ? 107.432 16.353 35.029 1.00 36.37 350 LYS D C 1
ATOM 23025 O O . LYS D 1 350 ? 106.239 16.360 34.705 1.00 36.06 350 LYS D O 1
ATOM 23044 N N . SER D 1 351 ? 108.412 16.154 34.145 1.00 35.78 351 SER D N 1
ATOM 23045 C CA . SER D 1 351 ? 108.094 15.914 32.742 1.00 35.40 351 SER D CA 1
ATOM 23046 C C . SER D 1 351 ? 107.319 14.615 32.559 1.00 33.73 351 SER D C 1
ATOM 23047 O O . SER D 1 351 ? 106.495 14.510 31.643 1.00 33.76 351 SER D O 1
ATOM 23055 N N . THR D 1 352 ? 107.561 13.618 33.416 1.00 43.92 352 THR D N 1
ATOM 23056 C CA . THR D 1 352 ? 106.881 12.338 33.260 1.00 44.10 352 THR D CA 1
ATOM 23057 C C . THR D 1 352 ? 105.411 12.417 33.652 1.00 42.37 352 THR D C 1
ATOM 23058 O O . THR D 1 352 ? 104.614 11.599 33.181 1.00 42.21 352 THR D O 1
ATOM 23069 N N . VAL D 1 353 ? 105.035 13.372 34.503 1.00 38.30 353 VAL D N 1
ATOM 23070 C CA . VAL D 1 353 ? 103.626 13.575 34.823 1.00 37.36 353 VAL D CA 1
ATOM 23071 C C . VAL D 1 353 ? 102.920 14.284 33.676 1.00 38.50 353 VAL D C 1
ATOM 23072 O O . VAL D 1 353 ? 101.868 13.840 33.203 1.00 38.14 353 VAL D O 1
ATOM 23085 N N . LYS D 1 354 ? 103.489 15.407 33.224 1.00 52.40 354 LYS D N 1
ATOM 23086 C CA . LYS D 1 354 ? 102.974 16.109 32.052 1.00 52.71 354 LYS D CA 1
ATOM 23087 C C . LYS D 1 354 ? 102.723 15.150 30.898 1.00 51.51 354 LYS D C 1
ATOM 23088 O O . LYS D 1 354 ? 101.717 15.263 30.189 1.00 51.64 354 LYS D O 1
ATOM 23107 N N . LYS D 1 355 ? 103.626 14.193 30.703 1.00 54.31 355 LYS D N 1
ATOM 23108 C CA . LYS D 1 355 ? 103.503 13.219 29.627 1.00 55.75 355 LYS D CA 1
ATOM 23109 C C . LYS D 1 355 ? 102.350 12.247 29.839 1.00 54.67 355 LYS D C 1
ATOM 23110 O O . LYS D 1 355 ? 101.925 11.598 28.877 1.00 55.74 355 LYS D O 1
ATOM 23129 N N . ALA D 1 356 ? 101.833 12.128 31.063 1.00 40.50 356 ALA D N 1
ATOM 23130 C CA . ALA D 1 356 ? 100.772 11.178 31.371 1.00 38.20 356 ALA D CA 1
ATOM 23131 C C . ALA D 1 356 ? 99.423 11.828 31.653 1.00 36.46 356 ALA D C 1
ATOM 23132 O O . ALA D 1 356 ? 98.449 11.109 31.910 1.00 34.99 356 ALA D O 1
ATOM 23139 N N . LEU D 1 357 ? 99.332 13.156 31.588 1.00 27.58 357 LEU D N 1
ATOM 23140 C CA . LEU D 1 357 ? 98.110 13.849 31.981 1.00 26.11 357 LEU D CA 1
ATOM 23141 C C . LEU D 1 357 ? 96.845 13.262 31.370 1.00 26.23 357 LEU D C 1
ATOM 23142 O O . LEU D 1 357 ? 95.827 13.194 32.080 1.00 25.82 357 LEU D O 1
ATOM 23158 N N . PRO D 1 358 ? 96.819 12.840 30.105 1.00 41.42 358 PRO D N 1
ATOM 23159 C CA . PRO D 1 358 ? 95.577 12.251 29.574 1.00 40.93 358 PRO D CA 1
ATOM 23160 C C . PRO D 1 358 ? 95.050 11.097 30.412 1.00 39.22 358 PRO D C 1
ATOM 23161 O O . PRO D 1 358 ? 93.875 11.099 30.797 1.00 38.96 358 PRO D O 1
ATOM 23172 N N . GLU D 1 359 ? 95.896 10.110 30.712 1.00 47.24 359 GLU D N 1
ATOM 23173 C CA . GLU D 1 359 ? 95.463 8.965 31.504 1.00 46.46 359 GLU D CA 1
ATOM 23174 C C . GLU D 1 359 ? 95.343 9.323 32.982 1.00 43.11 359 GLU D C 1
ATOM 23175 O O . GLU D 1 359 ? 94.381 8.919 33.645 1.00 41.48 359 GLU D O 1
ATOM 23187 N N . LEU D 1 360 ? 96.305 10.084 33.509 1.00 22.19 360 LEU D N 1
ATOM 23188 C CA . LEU D 1 360 ? 96.272 10.464 34.916 1.00 20.92 360 LEU D CA 1
ATOM 23189 C C . LEU D 1 360 ? 94.973 11.180 35.261 1.00 20.87 360 LEU D C 1
ATOM 23190 O O . LEU D 1 360 ? 94.321 10.862 36.262 1.00 21.03 360 LEU D O 1
ATOM 23206 N N . ILE D 1 361 ? 94.588 12.168 34.450 1.00 18.97 361 ILE D N 1
ATOM 23207 C CA . ILE D 1 361 ? 93.389 12.937 34.762 1.00 18.22 361 ILE D CA 1
ATOM 23208 C C . ILE D 1 361 ? 92.145 12.083 34.576 1.00 17.65 361 ILE D C 1
ATOM 23209 O O . ILE D 1 361 ? 91.141 12.280 35.268 1.00 17.17 361 ILE D O 1
ATOM 23225 N N . TYR D 1 362 ? 92.183 11.125 33.650 1.00 19.26 362 TYR D N 1
ATOM 23226 C CA . TYR D 1 362 ? 91.082 10.178 33.522 1.00 19.30 362 TYR D CA 1
ATOM 23227 C C . TYR D 1 362 ? 90.866 9.429 34.831 1.00 18.90 362 TYR D C 1
ATOM 23228 O O . TYR D 1 362 ? 89.733 9.295 35.305 1.00 19.23 362 TYR D O 1
ATOM 23246 N N . TYR D 1 363 ? 91.950 8.939 35.436 1.00 19.16 363 TYR D N 1
ATOM 23247 C CA . TYR D 1 363 ? 91.834 8.188 36.681 1.00 18.39 363 TYR D CA 1
ATOM 23248 C C . TYR D 1 363 ? 91.606 9.097 37.878 1.00 16.76 363 TYR D C 1
ATOM 23249 O O . TYR D 1 363 ? 90.935 8.695 38.834 1.00 16.17 363 TYR D O 1
ATOM 23267 N N . ILE D 1 364 ? 92.157 10.312 37.854 1.00 16.93 364 ILE D N 1
ATOM 23268 C CA . ILE D 1 364 ? 91.808 11.298 38.871 1.00 16.37 364 ILE D CA 1
ATOM 23269 C C . ILE D 1 364 ? 90.297 11.476 38.927 1.00 15.35 364 ILE D C 1
ATOM 23270 O O . ILE D 1 364 ? 89.701 11.538 40.009 1.00 16.77 364 ILE D O 1
ATOM 23286 N N . ILE D 1 365 ? 89.653 11.549 37.761 1.00 14.24 365 ILE D N 1
ATOM 23287 C CA . ILE D 1 365 ? 88.206 11.736 37.717 1.00 13.80 365 ILE D CA 1
ATOM 23288 C C . ILE D 1 365 ? 87.494 10.571 38.392 1.00 13.46 365 ILE D C 1
ATOM 23289 O O . ILE D 1 365 ? 86.485 10.761 39.081 1.00 13.03 365 ILE D O 1
ATOM 23305 N N . LEU D 1 366 ? 88.001 9.349 38.209 1.00 13.84 366 LEU D N 1
ATOM 23306 C CA . LEU D 1 366 ? 87.418 8.208 38.905 1.00 13.82 366 LEU D CA 1
ATOM 23307 C C . LEU D 1 366 ? 87.505 8.389 40.415 1.00 13.50 366 LEU D C 1
ATOM 23308 O O . LEU D 1 366 ? 86.538 8.123 41.139 1.00 13.30 366 LEU D O 1
ATOM 23324 N N . TYR D 1 367 ? 88.658 8.847 40.911 1.00 13.63 367 TYR D N 1
ATOM 23325 C CA . TYR D 1 367 ? 88.829 9.048 42.343 1.00 13.61 367 TYR D CA 1
ATOM 23326 C C . TYR D 1 367 ? 87.934 10.157 42.885 1.00 13.15 367 TYR D C 1
ATOM 23327 O O . TYR D 1 367 ? 87.693 10.199 44.097 1.00 13.22 367 TYR D O 1
ATOM 23345 N N . MET D 1 368 ? 87.440 11.051 42.028 1.00 14.42 368 MET D N 1
ATOM 23346 C CA . MET D 1 368 ? 86.641 12.176 42.493 1.00 14.20 368 MET D CA 1
ATOM 23347 C C . MET D 1 368 ? 85.176 11.826 42.720 1.00 13.87 368 MET D C 1
ATOM 23348 O O . MET D 1 368 ? 84.422 12.681 43.197 1.00 14.30 368 MET D O 1
ATOM 23362 N N . GLN D 1 369 ? 84.751 10.611 42.392 1.00 16.71 369 GLN D N 1
ATOM 23363 C CA . GLN D 1 369 ? 83.329 10.304 42.390 1.00 15.96 369 GLN D CA 1
ATOM 23364 C C . GLN D 1 369 ? 82.754 10.359 43.795 1.00 15.77 369 GLN D C 1
ATOM 23365 O O . GLN D 1 369 ? 83.408 9.981 44.771 1.00 16.78 369 GLN D O 1
ATOM 23379 N N . ILE D 1 370 ? 81.516 10.837 43.887 1.00 18.25 370 ILE D N 1
ATOM 23380 C CA . ILE D 1 370 ? 80.827 10.936 45.168 1.00 18.78 370 ILE D CA 1
ATOM 23381 C C . ILE D 1 370 ? 80.531 9.530 45.670 1.00 17.73 370 ILE D C 1
ATOM 23382 O O . ILE D 1 370 ? 79.829 8.756 45.010 1.00 18.59 370 ILE D O 1
ATOM 23398 N N . THR D 1 371 ? 81.055 9.199 46.847 1.00 15.12 371 THR D N 1
ATOM 23399 C CA . THR D 1 371 ? 80.869 7.873 47.409 1.00 15.65 371 THR D CA 1
ATOM 23400 C C . THR D 1 371 ? 79.475 7.739 48.016 1.00 17.12 371 THR D C 1
ATOM 23401 O O . THR D 1 371 ? 78.773 8.725 48.259 1.00 18.50 371 THR D O 1
ATOM 23412 N N . GLU D 1 372 ? 79.075 6.490 48.263 1.00 19.31 372 GLU D N 1
ATOM 23413 C CA . GLU D 1 372 ? 77.806 6.245 48.940 1.00 19.42 372 GLU D CA 1
ATOM 23414 C C . GLU D 1 372 ? 77.824 6.800 50.359 1.00 19.86 372 GLU D C 1
ATOM 23415 O O . GLU D 1 372 ? 76.796 7.276 50.853 1.00 20.35 372 GLU D O 1
ATOM 23427 N N . GLU D 1 373 ? 78.978 6.749 51.030 1.00 35.25 373 GLU D N 1
ATOM 23428 C CA . GLU D 1 373 ? 79.075 7.316 52.371 1.00 35.00 373 GLU D CA 1
ATOM 23429 C C . GLU D 1 373 ? 78.888 8.828 52.340 1.00 35.12 373 GLU D C 1
ATOM 23430 O O . GLU D 1 373 ? 78.195 9.389 53.196 1.00 36.73 373 GLU D O 1
ATOM 23442 N N . GLN D 1 374 ? 79.498 9.506 51.363 1.00 27.22 374 GLN D N 1
ATOM 23443 C CA . GLN D 1 374 ? 79.311 10.948 51.236 1.00 26.22 374 GLN D CA 1
ATOM 23444 C C . GLN D 1 374 ? 77.844 11.293 51.005 1.00 26.10 374 GLN D C 1
ATOM 23445 O O . GLN D 1 374 ? 77.315 12.225 51.622 1.00 28.03 374 GLN D O 1
ATOM 23459 N N . ILE D 1 375 ? 77.168 10.549 50.125 1.00 16.34 375 ILE D N 1
ATOM 23460 C CA . ILE D 1 375 ? 75.746 10.781 49.887 1.00 18.08 375 ILE D CA 1
ATOM 23461 C C . ILE D 1 375 ? 74.960 10.649 51.184 1.00 19.59 375 ILE D C 1
ATOM 23462 O O . ILE D 1 375 ? 74.076 11.462 51.480 1.00 19.66 375 ILE D O 1
ATOM 23478 N N . LYS D 1 376 ? 75.270 9.623 51.978 1.00 27.55 376 LYS D N 1
ATOM 23479 C CA . LYS D 1 376 ? 74.575 9.422 53.244 1.00 28.32 376 LYS D CA 1
ATOM 23480 C C . LYS D 1 376 ? 74.818 10.592 54.188 1.00 28.27 376 LYS D C 1
ATOM 23481 O O . LYS D 1 376 ? 73.880 11.126 54.792 1.00 29.37 376 LYS D O 1
ATOM 23500 N N . VAL D 1 377 ? 76.077 11.013 54.316 1.00 17.32 377 VAL D N 1
ATOM 23501 C CA . VAL D 1 377 ? 76.426 12.084 55.243 1.00 18.02 377 VAL D CA 1
ATOM 23502 C C . VAL D 1 377 ? 75.808 13.405 54.803 1.00 17.64 377 VAL D C 1
ATOM 23503 O O . VAL D 1 377 ? 75.126 14.079 55.582 1.00 18.49 377 VAL D O 1
ATOM 23516 N N . TRP D 1 378 ? 76.049 13.802 53.552 1.00 17.81 378 TRP D N 1
ATOM 23517 C CA . TRP D 1 378 ? 75.588 15.105 53.085 1.00 17.66 378 TRP D CA 1
ATOM 23518 C C . TRP D 1 378 ? 74.071 15.217 53.144 1.00 17.93 378 TRP D C 1
ATOM 23519 O O . TRP D 1 378 ? 73.535 16.290 53.443 1.00 19.23 378 TRP D O 1
ATOM 23540 N N . THR D 1 379 ? 73.359 14.128 52.843 1.00 16.42 379 THR D N 1
ATOM 23541 C CA . THR D 1 379 ? 71.905 14.168 52.934 1.00 16.83 379 THR D CA 1
ATOM 23542 C C . THR D 1 379 ? 71.449 14.388 54.370 1.00 18.11 379 THR D C 1
ATOM 23543 O O . THR D 1 379 ? 70.417 15.027 54.604 1.00 18.68 379 THR D O 1
ATOM 23554 N N . ALA D 1 380 ? 72.211 13.883 55.341 1.00 22.60 380 ALA D N 1
ATOM 23555 C CA . ALA D 1 380 ? 71.815 13.998 56.737 1.00 23.93 380 ALA D CA 1
ATOM 23556 C C . ALA D 1 380 ? 72.194 15.344 57.340 1.00 24.34 380 ALA D C 1
ATOM 23557 O O . ALA D 1 380 ? 71.521 15.809 58.268 1.00 27.01 380 ALA D O 1
ATOM 23564 N N . ASN D 1 381 ? 73.252 15.981 56.843 1.00 23.07 381 ASN D N 1
ATOM 23565 C CA . ASN D 1 381 ? 73.722 17.247 57.402 1.00 25.03 381 ASN D CA 1
ATOM 23566 C C . ASN D 1 381 ? 74.088 18.204 56.278 1.00 24.82 381 ASN D C 1
ATOM 23567 O O . ASN D 1 381 ? 75.239 18.248 55.824 1.00 24.67 381 ASN D O 1
ATOM 23578 N N . PRO D 1 382 ? 73.123 18.989 55.800 1.00 20.51 382 PRO D N 1
ATOM 23579 C CA . PRO D 1 382 ? 73.435 20.002 54.778 1.00 20.10 382 PRO D CA 1
ATOM 23580 C C . PRO D 1 382 ? 74.575 20.929 55.157 1.00 20.96 382 PRO D C 1
ATOM 23581 O O . PRO D 1 382 ? 75.300 21.396 54.269 1.00 20.47 382 PRO D O 1
ATOM 23592 N N . GLN D 1 383 ? 74.756 21.220 56.448 1.00 22.45 383 GLN D N 1
ATOM 23593 C CA . GLN D 1 383 ? 75.878 22.056 56.862 1.00 23.53 383 GLN D CA 1
ATOM 23594 C C . GLN D 1 383 ? 77.201 21.381 56.519 1.00 22.66 383 GLN D C 1
ATOM 23595 O O . GLN D 1 383 ? 78.175 22.047 56.150 1.00 22.90 383 GLN D O 1
ATOM 23609 N N . GLN D 1 384 ? 77.253 20.053 56.642 1.00 37.38 384 GLN D N 1
ATOM 23610 C CA . GLN D 1 384 ? 78.432 19.309 56.217 1.00 37.49 384 GLN D CA 1
ATOM 23611 C C . GLN D 1 384 ? 78.653 19.448 54.716 1.00 37.14 384 GLN D C 1
ATOM 23612 O O . GLN D 1 384 ? 79.796 19.546 54.253 1.00 36.66 384 GLN D O 1
ATOM 23626 N N . PHE D 1 385 ? 77.568 19.440 53.938 1.00 18.81 385 PHE D N 1
ATOM 23627 C CA . PHE D 1 385 ? 77.680 19.597 52.491 1.00 17.75 385 PHE D CA 1
ATOM 23628 C C . PHE D 1 385 ? 78.268 20.956 52.128 1.00 18.45 385 PHE D C 1
ATOM 23629 O O . PHE D 1 385 ? 79.183 21.044 51.303 1.00 18.02 385 PHE D O 1
ATOM 23646 N N . VAL D 1 386 ? 77.749 22.033 52.727 1.00 19.74 386 VAL D N 1
ATOM 23647 C CA . VAL D 1 386 ? 78.285 23.361 52.443 1.00 20.78 386 VAL D CA 1
ATOM 23648 C C . VAL D 1 386 ? 79.749 23.431 52.850 1.00 21.35 386 VAL D C 1
ATOM 23649 O O . VAL D 1 386 ? 80.598 23.941 52.108 1.00 21.45 386 VAL D O 1
ATOM 23662 N N . GLU D 1 387 ? 80.066 22.908 54.033 1.00 50.52 387 GLU D N 1
ATOM 23663 C CA . GLU D 1 387 ? 81.431 22.948 54.539 1.00 51.65 387 GLU D CA 1
ATOM 23664 C C . GLU D 1 387 ? 82.363 22.103 53.681 1.00 51.99 387 GLU D C 1
ATOM 23665 O O . GLU D 1 387 ? 83.523 22.474 53.473 1.00 54.01 387 GLU D O 1
ATOM 23677 N N . ASP D 1 388 ? 81.878 20.965 53.173 1.00 43.65 388 ASP D N 1
ATOM 23678 C CA . ASP D 1 388 ? 82.742 20.065 52.417 1.00 41.93 388 ASP D CA 1
ATOM 23679 C C . ASP D 1 388 ? 82.959 20.533 50.980 1.00 42.88 388 ASP D C 1
ATOM 23680 O O . ASP D 1 388 ? 84.058 20.370 50.438 1.00 43.93 388 ASP D O 1
ATOM 23689 N N . GLU D 1 389 ? 81.939 21.116 50.348 1.00 52.27 389 GLU D N 1
ATOM 23690 C CA . GLU D 1 389 ? 82.031 21.525 48.952 1.00 53.65 389 GLU D CA 1
ATOM 23691 C C . GLU D 1 389 ? 82.403 22.995 48.796 1.00 55.36 389 GLU D C 1
ATOM 23692 O O . GLU D 1 389 ? 82.160 23.583 47.738 1.00 56.22 389 GLU D O 1
ATOM 23704 N N . ASP D 1 390 ? 82.981 23.598 49.828 1.00 79.97 390 ASP D N 1
ATOM 23705 C CA . ASP D 1 390 ? 83.546 24.933 49.711 1.00 82.35 390 ASP D CA 1
ATOM 23706 C C . ASP D 1 390 ? 84.952 24.840 49.131 1.00 82.28 390 ASP D C 1
ATOM 23707 O O . ASP D 1 390 ? 85.717 23.932 49.465 1.00 82.20 390 ASP D O 1
ATOM 23716 N N . ASP D 1 391 ? 85.291 25.788 48.252 1.00 63.21 391 ASP D N 1
ATOM 23717 C CA . ASP D 1 391 ? 86.623 25.792 47.656 1.00 63.84 391 ASP D CA 1
ATOM 23718 C C . ASP D 1 391 ? 87.711 25.884 48.718 1.00 64.74 391 ASP D C 1
ATOM 23719 O O . ASP D 1 391 ? 88.818 25.370 48.519 1.00 64.65 391 ASP D O 1
ATOM 23728 N N . ASP D 1 392 ? 87.418 26.529 49.848 1.00 63.50 392 ASP D N 1
ATOM 23729 C CA . ASP D 1 392 ? 88.382 26.718 50.925 1.00 64.68 392 ASP D CA 1
ATOM 23730 C C . ASP D 1 392 ? 88.124 25.786 52.106 1.00 62.35 392 ASP D C 1
ATOM 23731 O O . ASP D 1 392 ? 88.452 26.126 53.248 1.00 63.38 392 ASP D O 1
ATOM 23740 N N . THR D 1 393 ? 87.562 24.607 51.851 1.00 35.87 393 THR D N 1
ATOM 23741 C CA . THR D 1 393 ? 87.221 23.682 52.922 1.00 34.34 393 THR D CA 1
ATOM 23742 C C . THR D 1 393 ? 88.474 23.103 53.572 1.00 34.40 393 THR D C 1
ATOM 23743 O O . THR D 1 393 ? 89.525 22.967 52.941 1.00 34.87 393 THR D O 1
ATOM 23754 N N . PHE D 1 394 ? 88.348 22.760 54.856 1.00 56.16 394 PHE D N 1
ATOM 23755 C CA . PHE D 1 394 ? 89.403 22.065 55.577 1.00 57.60 394 PHE D CA 1
ATOM 23756 C C . PHE D 1 394 ? 89.282 20.548 55.484 1.00 55.84 394 PHE D C 1
ATOM 23757 O O . PHE D 1 394 ? 90.236 19.844 55.829 1.00 56.18 394 PHE D O 1
ATOM 23774 N N . SER D 1 395 ? 88.146 20.032 55.020 1.00 36.30 395 SER D N 1
ATOM 23775 C CA . SER D 1 395 ? 87.983 18.593 54.890 1.00 33.19 395 SER D CA 1
ATOM 23776 C C . SER D 1 395 ? 89.061 18.034 53.971 1.00 32.07 395 SER D C 1
ATOM 23777 O O . SER D 1 395 ? 89.594 18.734 53.105 1.00 32.29 395 SER D O 1
ATOM 23785 N N . TYR D 1 396 ? 89.400 16.766 54.181 1.00 24.04 396 TYR D N 1
ATOM 23786 C CA . TYR D 1 396 ? 90.382 16.085 53.344 1.00 23.25 396 TYR D CA 1
ATOM 23787 C C . TYR D 1 396 ? 89.882 14.676 53.060 1.00 21.67 396 TYR D C 1
ATOM 23788 O O . TYR D 1 396 ? 89.817 13.841 53.967 1.00 21.44 396 TYR D O 1
ATOM 23806 N N . THR D 1 397 ? 89.531 14.423 51.801 1.00 24.68 397 THR D N 1
ATOM 23807 C CA . THR D 1 397 ? 89.040 13.134 51.343 1.00 22.73 397 THR D CA 1
ATOM 23808 C C . THR D 1 397 ? 89.741 12.783 50.038 1.00 22.50 397 THR D C 1
ATOM 23809 O O . THR D 1 397 ? 90.410 13.618 49.423 1.00 23.23 397 THR D O 1
ATOM 23820 N N . VAL D 1 398 ? 89.591 11.525 49.616 1.00 17.19 398 VAL D N 1
ATOM 23821 C CA . VAL D 1 398 ? 90.126 11.113 48.321 1.00 17.32 398 VAL D CA 1
ATOM 23822 C C . VAL D 1 398 ? 89.631 12.051 47.230 1.00 16.66 398 VAL D C 1
ATOM 23823 O O . VAL D 1 398 ? 90.390 12.460 46.344 1.00 16.85 398 VAL D O 1
ATOM 23836 N N . ARG D 1 399 ? 88.345 12.403 47.281 1.00 16.60 399 ARG D N 1
ATOM 23837 C CA . ARG D 1 399 ? 87.764 13.293 46.281 1.00 16.04 399 ARG D CA 1
ATOM 23838 C C . ARG D 1 399 ? 88.455 14.649 46.278 1.00 16.11 399 ARG D C 1
ATOM 23839 O O . ARG D 1 399 ? 88.766 15.193 45.211 1.00 16.68 399 ARG D O 1
ATOM 23860 N N . ILE D 1 400 ? 88.704 15.214 47.461 1.00 18.52 400 ILE D N 1
ATOM 23861 C CA . ILE D 1 400 ? 89.347 16.521 47.540 1.00 19.29 400 ILE D CA 1
ATOM 23862 C C . ILE D 1 400 ? 90.832 16.407 47.218 1.00 20.44 400 ILE D C 1
ATOM 23863 O O . ILE D 1 400 ? 91.387 17.238 46.487 1.00 22.20 400 ILE D O 1
ATOM 23879 N N . ALA D 1 401 ? 91.499 15.381 47.750 1.00 17.12 401 ALA D N 1
ATOM 23880 C CA . ALA D 1 401 ? 92.900 15.157 47.410 1.00 17.94 401 ALA D CA 1
ATOM 23881 C C . ALA D 1 401 ? 93.069 14.964 45.909 1.00 17.93 401 ALA D C 1
ATOM 23882 O O . ALA D 1 401 ? 94.009 15.498 45.307 1.00 18.43 401 ALA D O 1
ATOM 23889 N N . ALA D 1 402 ? 92.174 14.192 45.289 1.00 22.01 402 ALA D N 1
ATOM 23890 C CA . ALA D 1 402 ? 92.219 14.015 43.842 1.00 21.66 402 ALA D CA 1
ATOM 23891 C C . ALA D 1 402 ? 92.018 15.344 43.127 1.00 22.21 402 ALA D C 1
ATOM 23892 O O . ALA D 1 402 ? 92.734 15.666 42.173 1.00 22.81 402 ALA D O 1
ATOM 23899 N N . GLN D 1 403 ? 91.032 16.127 43.572 1.00 26.91 403 GLN D N 1
ATOM 23900 C CA . GLN D 1 403 ? 90.796 17.434 42.968 1.00 27.73 403 GLN D CA 1
ATOM 23901 C C . GLN D 1 403 ? 92.016 18.333 43.115 1.00 27.83 403 GLN D C 1
ATOM 23902 O O . GLN D 1 403 ? 92.372 19.065 42.185 1.00 29.10 403 GLN D O 1
ATOM 23916 N N . ASP D 1 404 ? 92.671 18.291 44.278 1.00 28.64 404 ASP D N 1
ATOM 23917 C CA . ASP D 1 404 ? 93.857 19.115 44.488 1.00 29.61 404 ASP D CA 1
ATOM 23918 C C . ASP D 1 404 ? 94.971 18.734 43.522 1.00 30.29 404 ASP D C 1
ATOM 23919 O O . ASP D 1 404 ? 95.657 19.607 42.977 1.00 31.54 404 ASP D O 1
ATOM 23928 N N . LEU D 1 405 ? 95.177 17.434 43.303 1.00 20.89 405 LEU D N 1
ATOM 23929 C CA . LEU D 1 405 ? 96.183 17.006 42.338 1.00 20.80 405 LEU D CA 1
ATOM 23930 C C . LEU D 1 405 ? 95.841 17.501 40.941 1.00 21.69 405 LEU D C 1
ATOM 23931 O O . LEU D 1 405 ? 96.743 17.786 40.145 1.00 22.07 405 LEU D O 1
ATOM 23947 N N . LEU D 1 406 ? 94.549 17.606 40.622 1.00 27.53 406 LEU D N 1
ATOM 23948 C CA . LEU D 1 406 ? 94.146 18.168 39.339 1.00 27.65 406 LEU D CA 1
ATOM 23949 C C . LEU D 1 406 ? 94.528 19.640 39.252 1.00 27.82 406 LEU D C 1
ATOM 23950 O O . LEU D 1 406 ? 95.119 20.081 38.259 1.00 28.56 406 LEU D O 1
ATOM 23966 N N . LEU D 1 407 ? 94.199 20.417 40.288 1.00 31.68 407 LEU D N 1
ATOM 23967 C CA . LEU D 1 407 ? 94.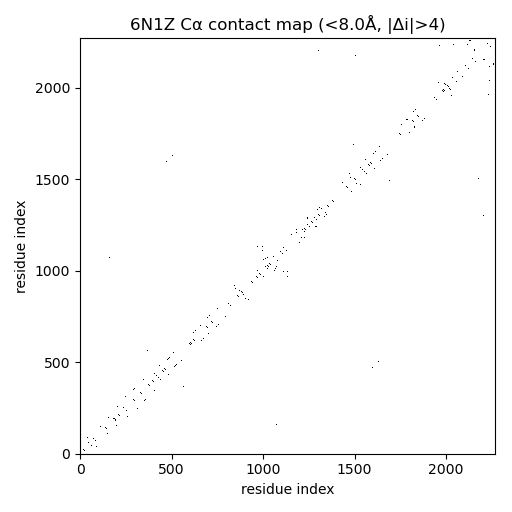574 21.826 40.300 1.00 32.10 407 LEU D CA 1
ATOM 23968 C C . LEU D 1 407 ? 96.086 21.984 40.214 1.00 33.43 407 LEU D C 1
ATOM 23969 O O . LEU D 1 407 ? 96.584 22.916 39.574 1.00 34.96 407 LEU D O 1
ATOM 23985 N N . ALA D 1 408 ? 96.833 21.068 40.832 1.00 31.76 408 ALA D N 1
ATOM 23986 C CA . ALA D 1 408 ? 98.288 21.165 40.833 1.00 31.87 408 ALA D CA 1
ATOM 23987 C C . ALA D 1 408 ? 98.838 21.096 39.416 1.00 31.99 408 ALA D C 1
ATOM 23988 O O . ALA D 1 408 ? 99.499 22.028 38.942 1.00 33.56 408 ALA D O 1
ATOM 23995 N N . VAL D 1 409 ? 98.570 19.994 38.716 1.00 25.24 409 VAL D N 1
ATOM 23996 C CA . VAL D 1 409 ? 99.050 19.863 37.343 1.00 26.13 409 VAL D CA 1
ATOM 23997 C C . VAL D 1 409 ? 98.445 20.943 36.461 1.00 26.34 409 VAL D C 1
ATOM 23998 O O . VAL D 1 409 ? 99.031 21.323 35.441 1.00 26.63 409 VAL D O 1
ATOM 24011 N N . ALA D 1 410 ? 97.277 21.460 36.833 1.00 35.43 410 ALA D N 1
ATOM 24012 C CA . ALA D 1 410 ? 96.617 22.453 35.996 1.00 35.14 410 ALA D CA 1
ATOM 24013 C C . ALA D 1 410 ? 97.326 23.800 36.041 1.00 36.31 410 ALA D C 1
ATOM 24014 O O . ALA D 1 410 ? 97.250 24.568 35.074 1.00 37.77 410 ALA D O 1
ATOM 24021 N N . THR D 1 411 ? 98.000 24.115 37.147 1.00 37.18 411 THR D N 1
ATOM 24022 C CA . THR D 1 411 ? 98.795 25.331 37.220 1.00 38.04 411 THR D CA 1
ATOM 24023 C C . THR D 1 411 ? 100.213 25.125 36.707 1.00 39.34 411 THR D C 1
ATOM 24024 O O . THR D 1 411 ? 100.862 26.093 36.295 1.00 41.01 411 THR D O 1
ATOM 24035 N N . ASP D 1 412 ? 100.698 23.887 36.733 1.00 42.89 412 ASP D N 1
ATOM 24036 C CA . ASP D 1 412 ? 102.044 23.548 36.299 1.00 45.29 412 ASP D CA 1
ATOM 24037 C C . ASP D 1 412 ? 102.117 23.281 34.804 1.00 46.51 412 ASP D C 1
ATOM 24038 O O . ASP D 1 412 ? 103.117 23.614 34.160 1.00 48.52 412 ASP D O 1
ATOM 24047 N N . PHE D 1 413 ? 101.078 22.665 34.248 1.00 46.40 413 PHE D N 1
ATOM 24048 C CA . PHE D 1 413 ? 101.008 22.358 32.825 1.00 45.80 413 PHE D CA 1
ATOM 24049 C C . PHE D 1 413 ? 99.662 22.832 32.290 1.00 44.41 413 PHE D C 1
ATOM 24050 O O . PHE D 1 413 ? 98.856 22.068 31.764 1.00 44.27 413 PHE D O 1
ATOM 24067 N N . GLN D 1 414 ? 99.450 24.146 32.425 1.00 34.92 414 GLN D N 1
ATOM 24068 C CA . GLN D 1 414 ? 98.236 24.820 31.989 1.00 34.86 414 GLN D CA 1
ATOM 24069 C C . GLN D 1 414 ? 97.647 24.271 30.703 1.00 35.01 414 GLN D C 1
ATOM 24070 O O . GLN D 1 414 ? 96.496 23.820 30.665 1.00 34.94 414 GLN D O 1
ATOM 24084 N N . ASN D 1 415 ? 98.422 24.337 29.623 1.00 43.92 415 ASN D N 1
ATOM 24085 C CA . ASN D 1 415 ? 97.913 23.985 28.305 1.00 44.50 415 ASN D CA 1
ATOM 24086 C C . ASN D 1 415 ? 97.793 22.481 28.135 1.00 43.50 415 ASN D C 1
ATOM 24087 O O . ASN D 1 415 ? 96.859 21.996 27.488 1.00 43.94 415 ASN D O 1
ATOM 24098 N N . GLU D 1 416 ? 98.734 21.732 28.701 1.00 42.87 416 GLU D N 1
ATOM 24099 C CA . GLU D 1 416 ? 98.711 20.288 28.555 1.00 42.64 416 GLU D CA 1
ATOM 24100 C C . GLU D 1 416 ? 97.605 19.676 29.400 1.00 41.41 416 GLU D C 1
ATOM 24101 O O . GLU D 1 416 ? 97.062 18.621 29.048 1.00 40.26 416 GLU D O 1
ATOM 24113 N N . SER D 1 417 ? 97.260 20.331 30.511 1.00 41.16 417 SER D N 1
ATOM 24114 C CA . SER D 1 417 ? 96.138 19.897 31.329 1.00 40.04 417 SER D CA 1
ATOM 24115 C C . SER D 1 417 ? 94.813 20.158 30.628 1.00 38.92 417 SER D C 1
ATOM 24116 O O . SER D 1 417 ? 93.903 19.323 30.675 1.00 37.80 417 SER D O 1
ATOM 24124 N N . ALA D 1 418 ? 94.692 21.307 29.965 1.00 30.47 418 ALA D N 1
ATOM 24125 C CA . ALA D 1 418 ? 93.464 21.625 29.253 1.00 29.44 418 ALA D CA 1
ATOM 24126 C C . ALA D 1 418 ? 93.148 20.568 28.204 1.00 28.28 418 ALA D C 1
ATOM 24127 O O . ALA D 1 418 ? 92.014 20.085 28.109 1.00 27.96 418 ALA D O 1
ATOM 24134 N N . ALA D 1 419 ? 94.144 20.201 27.401 1.00 23.46 419 ALA D N 1
ATOM 24135 C CA . ALA D 1 419 ? 93.930 19.182 26.385 1.00 23.75 419 ALA D CA 1
ATOM 24136 C C . ALA D 1 419 ? 93.646 17.823 27.013 1.00 23.02 419 ALA D C 1
ATOM 24137 O O . ALA D 1 419 ? 92.817 17.059 26.505 1.00 22.74 419 ALA D O 1
ATOM 24144 N N . ALA D 1 420 ? 94.329 17.503 28.117 1.00 27.20 420 ALA D N 1
ATOM 24145 C CA . ALA D 1 420 ? 94.180 16.189 28.732 1.00 26.18 420 ALA D CA 1
ATOM 24146 C C . ALA D 1 420 ? 92.825 16.039 29.409 1.00 23.98 420 ALA D C 1
ATOM 24147 O O . ALA D 1 420 ? 92.167 15.001 29.271 1.00 22.79 420 ALA D O 1
ATOM 24154 N N . LEU D 1 421 ? 92.396 17.058 30.156 1.00 23.64 421 LEU D N 1
ATOM 24155 C CA . LEU D 1 421 ? 91.089 16.999 30.797 1.00 22.55 421 LEU D CA 1
ATOM 24156 C C . LEU D 1 421 ? 89.980 16.922 29.757 1.00 23.65 421 LEU D C 1
ATOM 24157 O O . LEU D 1 421 ? 88.970 16.239 29.963 1.00 24.00 421 LEU D O 1
ATOM 24173 N N . ALA D 1 422 ? 90.155 17.612 28.628 1.00 24.72 422 ALA D N 1
ATOM 24174 C CA . ALA D 1 422 ? 89.157 17.568 27.566 1.00 24.55 422 ALA D CA 1
ATOM 24175 C C . ALA D 1 422 ? 89.015 16.156 27.013 1.00 24.79 422 ALA D C 1
ATOM 24176 O O . ALA D 1 422 ? 87.897 15.662 26.817 1.00 24.54 422 ALA D O 1
ATOM 24183 N N . ALA D 1 423 ? 90.141 15.489 26.749 1.00 21.05 423 ALA D N 1
ATOM 24184 C CA . ALA D 1 423 ? 90.093 14.122 26.242 1.00 21.32 423 ALA D CA 1
ATOM 24185 C C . ALA D 1 423 ? 89.499 13.172 27.275 1.00 20.49 423 ALA D C 1
ATOM 24186 O O . ALA D 1 423 ? 88.596 12.386 26.962 1.00 20.31 423 ALA D O 1
ATOM 24193 N N . ALA D 1 424 ? 89.985 13.241 28.518 1.00 20.08 424 ALA D N 1
ATOM 24194 C CA . ALA D 1 424 ? 89.526 12.317 29.550 1.00 19.44 424 ALA D CA 1
ATOM 24195 C C . ALA D 1 424 ? 88.049 12.529 29.854 1.00 18.62 424 ALA D C 1
ATOM 24196 O O . ALA D 1 424 ? 87.280 11.566 29.954 1.00 18.38 424 ALA D O 1
ATOM 24203 N N . ALA D 1 425 ? 87.633 13.787 30.016 1.00 20.37 425 ALA D N 1
ATOM 24204 C CA . ALA D 1 425 ? 86.218 14.068 30.232 1.00 20.89 425 ALA D CA 1
ATOM 24205 C C . ALA D 1 425 ? 85.385 13.577 29.055 1.00 22.12 425 ALA D C 1
ATOM 24206 O O . ALA D 1 425 ? 84.306 13.002 29.242 1.00 22.27 425 ALA D O 1
ATOM 24213 N N . THR D 1 426 ? 85.871 13.796 27.831 1.00 19.92 426 THR D N 1
ATOM 24214 C CA . THR D 1 426 ? 85.171 13.305 26.651 1.00 19.70 426 THR D CA 1
ATOM 24215 C C . THR D 1 426 ? 85.052 11.786 26.680 1.00 19.84 426 THR D C 1
ATOM 24216 O O . THR D 1 426 ? 83.978 11.228 26.431 1.00 19.69 426 THR D O 1
ATOM 24227 N N . ARG D 1 427 ? 86.155 11.099 26.985 1.00 27.77 427 ARG D N 1
ATOM 24228 C CA . ARG D 1 427 ? 86.134 9.642 27.072 1.00 27.20 427 ARG D CA 1
ATOM 24229 C C . ARG D 1 427 ? 85.156 9.173 28.143 1.00 27.04 427 ARG D C 1
ATOM 24230 O O . ARG D 1 427 ? 84.368 8.247 27.916 1.00 26.86 427 ARG D O 1
ATOM 24251 N N . HIS D 1 428 ? 85.198 9.795 29.323 1.00 18.98 428 HIS D N 1
ATOM 24252 C CA . HIS D 1 428 ? 84.289 9.413 30.399 1.00 18.18 428 HIS D CA 1
ATOM 24253 C C . HIS D 1 428 ? 82.832 9.581 29.981 1.00 17.94 428 HIS D C 1
ATOM 24254 O O . HIS D 1 428 ? 82.009 8.681 30.184 1.00 18.44 428 HIS D O 1
ATOM 24268 N N . LEU D 1 429 ? 82.489 10.737 29.402 1.00 17.29 429 LEU D N 1
ATOM 24269 C CA . LEU D 1 429 ? 81.096 11.002 29.056 1.00 17.12 429 LEU D CA 1
ATOM 24270 C C . LEU D 1 429 ? 80.596 10.053 27.975 1.00 17.75 429 LEU D C 1
ATOM 24271 O O . LEU D 1 429 ? 79.417 9.682 27.979 1.00 17.66 429 LEU D O 1
ATOM 24287 N N . GLN D 1 430 ? 81.465 9.652 27.046 1.00 22.48 430 GLN D N 1
ATOM 24288 C CA . GLN D 1 430 ? 81.094 8.627 26.078 1.00 23.11 430 GLN D CA 1
ATOM 24289 C C . GLN D 1 430 ? 80.873 7.285 26.764 1.00 22.46 430 GLN D C 1
ATOM 24290 O O . GLN D 1 430 ? 79.839 6.636 26.570 1.00 23.29 430 GLN D O 1
ATOM 24304 N N . GLU D 1 431 ? 81.843 6.850 27.570 1.00 18.96 431 GLU D N 1
ATOM 24305 C CA . GLU D 1 431 ? 81.704 5.589 28.287 1.00 18.99 431 GLU D CA 1
ATOM 24306 C C . GLU D 1 431 ? 80.481 5.590 29.193 1.00 18.39 431 GLU D C 1
ATOM 24307 O O . GLU D 1 431 ? 79.844 4.547 29.376 1.00 18.62 431 GLU D O 1
ATOM 24319 N N . ALA D 1 432 ? 80.129 6.747 29.757 1.00 20.68 432 ALA D N 1
ATOM 24320 C CA . ALA D 1 432 ? 79.004 6.800 30.683 1.00 19.11 432 ALA D CA 1
ATOM 24321 C C . ALA D 1 432 ? 77.671 6.675 29.958 1.00 19.38 432 ALA D C 1
ATOM 24322 O O . ALA D 1 432 ? 76.700 6.181 30.540 1.00 20.00 432 ALA D O 1
ATOM 24329 N N . GLU D 1 433 ? 77.590 7.127 28.704 1.00 21.08 433 GLU D N 1
ATOM 24330 C CA . GLU D 1 433 ? 76.357 6.936 27.947 1.00 21.28 433 GLU D CA 1
ATOM 24331 C C . GLU D 1 433 ? 76.113 5.454 27.688 1.00 21.55 433 GLU D C 1
ATOM 24332 O O . GLU D 1 433 ? 74.974 4.980 27.767 1.00 21.08 433 GLU D O 1
ATOM 24344 N N . GLN D 1 434 ? 77.178 4.708 27.378 1.00 19.30 434 GLN D N 1
ATOM 24345 C CA . GLN D 1 434 ? 77.078 3.256 27.286 1.00 19.93 434 GLN D CA 1
ATOM 24346 C C . GLN D 1 434 ? 76.637 2.661 28.617 1.00 19.58 434 GLN D C 1
ATOM 24347 O O . GLN D 1 434 ? 75.668 1.895 28.683 1.00 19.93 434 GLN D O 1
ATOM 24361 N N . THR D 1 435 ? 77.353 3.001 29.690 1.00 23.59 435 THR D N 1
ATOM 24362 C CA . THR D 1 435 ? 76.997 2.540 31.027 1.00 22.92 435 THR D CA 1
ATOM 24363 C C . THR D 1 435 ? 75.530 2.808 31.330 1.00 23.74 435 THR D C 1
ATOM 24364 O O . THR D 1 435 ? 74.813 1.930 31.825 1.00 25.82 435 THR D O 1
ATOM 24375 N N . LYS D 1 436 ? 75.064 4.023 31.031 1.00 23.00 436 LYS D N 1
ATOM 24376 C CA . LYS D 1 436 ? 73.674 4.382 31.285 1.00 22.50 436 LYS D CA 1
ATOM 24377 C C . LYS D 1 436 ? 72.717 3.502 30.495 1.00 23.03 436 LYS D C 1
ATOM 24378 O O . LYS D 1 436 ? 71.682 3.073 31.018 1.00 23.75 436 LYS D O 1
ATOM 24397 N N . ASN D 1 437 ? 73.041 3.219 29.232 1.00 29.49 437 ASN D N 1
ATOM 24398 C CA . ASN D 1 437 ? 72.165 2.392 28.416 1.00 30.82 437 ASN D CA 1
ATOM 24399 C C . ASN D 1 437 ? 72.139 0.944 28.886 1.00 31.19 437 ASN D C 1
ATOM 24400 O O . ASN D 1 437 ? 71.155 0.239 28.630 1.00 32.87 437 ASN D O 1
ATOM 24411 N N . SER D 1 438 ? 73.183 0.493 29.574 1.00 28.82 438 SER D N 1
ATOM 24412 C CA . SER D 1 438 ? 73.234 -0.869 30.087 1.00 29.00 438 SER D CA 1
ATOM 24413 C C . SER D 1 438 ? 72.457 -1.049 31.385 1.00 29.24 438 SER D C 1
ATOM 24414 O O . SER D 1 438 ? 72.437 -2.162 31.920 1.00 29.98 438 SER D O 1
ATOM 24422 N N . GLY D 1 439 ? 71.828 0.002 31.906 1.00 20.15 439 GLY D N 1
ATOM 24423 C CA . GLY D 1 439 ? 71.058 -0.094 33.126 1.00 19.98 439 GLY D CA 1
ATOM 24424 C C . GLY D 1 439 ? 71.831 0.148 34.403 1.00 19.37 439 GLY D C 1
ATOM 24425 O O . GLY D 1 439 ? 71.250 0.028 35.490 1.00 19.30 439 GLY D O 1
ATOM 24429 N N . THR D 1 440 ? 73.111 0.497 34.312 1.00 19.00 440 THR D N 1
ATOM 24430 C CA . THR D 1 440 ? 73.913 0.740 35.504 1.00 18.50 440 THR D CA 1
ATOM 24431 C C . THR D 1 440 ? 73.390 1.962 36.248 1.00 17.72 440 THR D C 1
ATOM 24432 O O . THR D 1 440 ? 73.253 3.042 35.669 1.00 17.28 440 THR D O 1
ATOM 24443 N N . GLU D 1 441 ? 73.100 1.791 37.541 1.00 38.20 441 GLU D N 1
ATOM 24444 C CA . GLU D 1 441 ? 72.488 2.869 38.308 1.00 38.41 441 GLU D CA 1
ATOM 24445 C C . GLU D 1 441 ? 73.432 4.054 38.467 1.00 37.70 441 GLU D C 1
ATOM 24446 O O . GLU D 1 441 ? 73.017 5.210 38.322 1.00 38.75 441 GLU D O 1
ATOM 24458 N N . HIS D 1 442 ? 74.704 3.791 38.770 1.00 27.55 442 HIS D N 1
ATOM 24459 C CA . HIS D 1 442 ? 75.644 4.832 39.155 1.00 26.98 442 HIS D CA 1
ATOM 24460 C C . HIS D 1 442 ? 76.359 5.463 37.964 1.00 27.24 442 HIS D C 1
ATOM 24461 O O . HIS D 1 442 ? 77.458 6.005 38.128 1.00 27.01 442 HIS D O 1
ATOM 24475 N N . TRP D 1 443 ? 75.758 5.414 36.773 1.00 19.99 443 TRP D N 1
ATOM 24476 C CA . TRP D 1 443 ? 76.336 6.100 35.623 1.00 19.06 443 TRP D CA 1
ATOM 24477 C C . TRP D 1 443 ? 76.505 7.589 35.899 1.00 18.19 443 TRP D C 1
ATOM 24478 O O . TRP D 1 443 ? 77.484 8.204 35.458 1.00 19.38 443 TRP D O 1
ATOM 24499 N N . TRP D 1 444 ? 75.556 8.190 36.621 1.00 19.01 444 TRP D N 1
ATOM 24500 C CA . TRP D 1 444 ? 75.554 9.638 36.791 1.00 19.40 444 TRP D CA 1
ATOM 24501 C C . TRP D 1 444 ? 76.770 10.127 37.564 1.00 18.29 444 TRP D C 1
ATOM 24502 O O . TRP D 1 444 ? 77.168 11.287 37.401 1.00 18.60 444 TRP D O 1
ATOM 24523 N N . LYS D 1 445 ? 77.373 9.275 38.392 1.00 14.10 445 LYS D N 1
ATOM 24524 C CA . LYS D 1 445 ? 78.533 9.704 39.161 1.00 13.95 445 LYS D CA 1
ATOM 24525 C C . LYS D 1 445 ? 79.681 10.126 38.256 1.00 14.11 445 LYS D C 1
ATOM 24526 O O . LYS D 1 445 ? 80.496 10.969 38.644 1.00 13.96 445 LYS D O 1
ATOM 24545 N N . ILE D 1 446 ? 79.764 9.561 37.050 1.00 14.51 446 ILE D N 1
ATOM 24546 C CA . ILE D 1 446 ? 80.797 9.978 36.108 1.00 14.77 446 ILE D CA 1
ATOM 24547 C C . ILE D 1 446 ? 80.507 11.383 35.592 1.00 14.51 446 ILE D C 1
ATOM 24548 O O . ILE D 1 446 ? 81.423 12.191 35.400 1.00 14.57 446 ILE D O 1
ATOM 24564 N N . HIS D 1 447 ? 79.231 11.696 35.354 1.00 15.57 447 HIS D N 1
ATOM 24565 C CA . HIS D 1 447 ? 78.868 13.051 34.954 1.00 15.58 447 HIS D CA 1
ATOM 24566 C C . HIS D 1 447 ? 79.194 14.044 36.059 1.00 15.85 447 HIS D C 1
ATOM 24567 O O . HIS D 1 447 ? 79.788 15.099 35.809 1.00 16.91 447 HIS D O 1
ATOM 24581 N N . GLU D 1 448 ? 78.812 13.718 37.297 1.00 13.64 448 GLU D N 1
ATOM 24582 C CA . GLU D 1 448 ? 79.064 14.621 38.414 1.00 13.30 448 GLU D CA 1
ATOM 24583 C C . GLU D 1 448 ? 80.555 14.897 38.568 1.00 13.49 448 GLU D C 1
ATOM 24584 O O . GLU D 1 448 ? 80.963 16.050 38.748 1.00 13.41 448 GLU D O 1
ATOM 24596 N N . ALA D 1 449 ? 81.385 13.854 38.481 1.00 13.57 449 ALA D N 1
ATOM 24597 C CA . ALA D 1 449 ? 82.826 14.041 38.615 1.00 13.87 449 ALA D CA 1
ATOM 24598 C C . ALA D 1 449 ? 83.396 14.817 37.434 1.00 14.17 449 ALA D C 1
ATOM 24599 O O . ALA D 1 449 ? 84.278 15.664 37.610 1.00 14.32 449 ALA D O 1
ATOM 24606 N N . CYS D 1 450 ? 82.907 14.543 36.220 1.00 18.28 450 CYS D N 1
ATOM 24607 C CA . CYS D 1 450 ? 83.387 15.270 35.050 1.00 18.56 450 CYS D CA 1
ATOM 24608 C C . CYS D 1 450 ? 83.017 16.745 35.128 1.00 18.69 450 CYS D C 1
ATOM 24609 O O . CYS D 1 450 ? 83.835 17.616 34.810 1.00 19.19 450 CYS D O 1
ATOM 24617 N N . MET D 1 451 ? 81.785 17.046 35.540 1.00 16.11 451 MET D N 1
ATOM 24618 C CA . MET D 1 451 ? 81.375 18.438 35.681 1.00 16.27 451 MET D CA 1
ATOM 24619 C C . MET D 1 451 ? 82.181 19.146 36.762 1.00 16.60 451 MET D C 1
ATOM 24620 O O . MET D 1 451 ? 82.460 20.344 36.644 1.00 18.43 451 MET D O 1
ATOM 24634 N N . LEU D 1 452 ? 82.550 18.431 37.827 1.00 13.90 452 LEU D N 1
ATOM 24635 C CA . LEU D 1 452 ? 83.369 19.028 38.878 1.00 13.91 452 LEU D CA 1
ATOM 24636 C C . LEU D 1 452 ? 84.783 19.310 38.382 1.00 14.60 452 LEU D C 1
ATOM 24637 O O . LEU D 1 452 ? 85.332 20.390 38.626 1.00 15.86 452 LEU D O 1
ATOM 24653 N N . ALA D 1 453 ? 85.398 18.339 37.701 1.00 19.30 453 ALA D N 1
ATOM 24654 C CA . ALA D 1 453 ? 86.750 18.533 37.184 1.00 18.87 453 ALA D CA 1
ATOM 24655 C C . ALA D 1 453 ? 86.796 19.687 36.189 1.00 20.72 453 ALA D C 1
ATOM 24656 O O . ALA D 1 453 ? 87.624 20.597 36.312 1.00 21.75 453 ALA D O 1
ATOM 24663 N N . LEU D 1 454 ? 85.921 19.656 35.180 1.00 21.47 454 LEU D N 1
ATOM 24664 C CA . LEU D 1 454 ? 85.935 20.693 34.154 1.00 22.44 454 LEU D CA 1
ATOM 24665 C C . LEU D 1 454 ? 85.706 22.073 34.759 1.00 23.66 454 LEU D C 1
ATOM 24666 O O . LEU D 1 454 ? 86.353 23.049 34.360 1.00 24.72 454 LEU D O 1
ATOM 24682 N N . GLY D 1 455 ? 84.792 22.177 35.726 1.00 27.19 455 GLY D N 1
ATOM 24683 C CA . GLY D 1 455 ? 84.528 23.460 36.351 1.00 27.73 455 GLY D CA 1
ATOM 24684 C C . GLY D 1 455 ? 85.643 23.931 37.262 1.00 29.07 455 GLY D C 1
ATOM 24685 O O . GLY D 1 455 ? 85.809 25.137 37.469 1.00 30.44 455 GLY D O 1
ATOM 24689 N N . SER D 1 456 ? 86.410 22.998 37.832 1.00 29.13 456 SER D N 1
ATOM 24690 C CA . SER D 1 456 ? 87.469 23.378 38.761 1.00 28.15 456 SER D CA 1
ATOM 24691 C C . SER D 1 456 ? 88.590 24.136 38.065 1.00 29.73 456 SER D C 1
ATOM 24692 O O . SER D 1 456 ? 89.179 25.049 38.656 1.00 30.10 456 SER D O 1
ATOM 24700 N N . VAL D 1 457 ? 88.883 23.786 36.817 1.00 32.44 457 VAL D N 1
ATOM 24701 C CA . VAL D 1 457 ? 89.943 24.422 36.042 1.00 32.48 457 VAL D CA 1
ATOM 24702 C C . VAL D 1 457 ? 89.272 25.026 34.816 1.00 34.00 457 VAL D C 1
ATOM 24703 O O . VAL D 1 457 ? 89.735 24.857 33.682 1.00 35.01 457 VAL D O 1
ATOM 24716 N N . LYS D 1 458 ? 88.163 25.729 35.047 1.00 41.47 458 LYS D N 1
ATOM 24717 C CA . LYS D 1 458 ? 87.266 26.112 33.962 1.00 42.05 458 LYS D CA 1
ATOM 24718 C C . LYS D 1 458 ? 87.863 27.184 33.062 1.00 42.88 458 LYS D C 1
ATOM 24719 O O . LYS D 1 458 ? 87.564 27.208 31.862 1.00 43.55 458 LYS D O 1
ATOM 24738 N N . ALA D 1 459 ? 88.700 28.066 33.600 1.00 33.59 459 ALA D N 1
ATOM 24739 C CA . ALA D 1 459 ? 89.227 29.161 32.791 1.00 34.66 459 ALA D CA 1
ATOM 24740 C C . ALA D 1 459 ? 90.187 28.667 31.715 1.00 35.26 459 ALA D C 1
ATOM 24741 O O . ALA D 1 459 ? 90.315 29.304 30.664 1.00 36.39 459 ALA D O 1
ATOM 24748 N N . ILE D 1 460 ? 90.872 27.548 31.958 1.00 43.00 460 ILE D N 1
ATOM 24749 C CA . ILE D 1 460 ? 91.825 27.033 30.980 1.00 43.42 460 ILE D CA 1
ATOM 24750 C C . ILE D 1 460 ? 91.138 26.196 29.908 1.00 42.91 460 ILE D C 1
ATOM 24751 O O . ILE D 1 460 ? 91.740 25.913 28.871 1.00 43.48 460 ILE D O 1
ATOM 24767 N N . ILE D 1 461 ? 89.905 25.762 30.155 1.00 33.07 461 ILE D N 1
ATOM 24768 C CA . ILE D 1 461 ? 89.144 25.043 29.140 1.00 32.13 461 ILE D CA 1
ATOM 24769 C C . ILE D 1 461 ? 88.519 26.018 28.154 1.00 32.06 461 ILE D C 1
ATOM 24770 O O . ILE D 1 461 ? 88.585 25.824 26.934 1.00 31.48 461 ILE D O 1
ATOM 24786 N N . THR D 1 462 ? 87.912 27.084 28.666 1.00 39.94 462 THR D N 1
ATOM 24787 C CA . THR D 1 462 ? 87.300 28.070 27.789 1.00 41.56 462 THR D CA 1
ATOM 24788 C C . THR D 1 462 ? 88.353 28.848 27.011 1.00 43.76 462 THR D C 1
ATOM 24789 O O . THR D 1 462 ? 88.187 29.099 25.811 1.00 44.76 462 THR D O 1
ATOM 24800 N N . ASP D 1 463 ? 89.446 29.237 27.672 1.00 54.00 463 ASP D N 1
ATOM 24801 C CA . ASP D 1 463 ? 90.501 29.975 26.986 1.00 54.95 463 ASP D CA 1
ATOM 24802 C C . ASP D 1 463 ? 91.091 29.158 25.843 1.00 54.10 463 ASP D C 1
ATOM 24803 O O . ASP D 1 463 ? 91.398 29.702 24.776 1.00 55.16 463 ASP D O 1
ATOM 24812 N N . SER D 1 464 ? 91.259 27.849 26.046 1.00 43.41 464 SER D N 1
ATOM 24813 C CA . SER D 1 464 ? 91.834 27.000 25.009 1.00 43.40 464 SER D CA 1
ATOM 24814 C C . SER D 1 464 ? 90.848 26.700 23.886 1.00 44.27 464 SER D C 1
ATOM 24815 O O . SER D 1 464 ? 91.263 26.564 22.728 1.00 44.98 464 SER D O 1
ATOM 24823 N N . VAL D 1 465 ? 89.554 26.594 24.196 1.00 56.60 465 VAL D N 1
ATOM 24824 C CA . VAL D 1 465 ? 88.564 26.327 23.156 1.00 56.34 465 VAL D CA 1
ATOM 24825 C C . VAL D 1 465 ? 88.375 27.554 22.274 1.00 57.55 465 VAL D C 1
ATOM 24826 O O . VAL D 1 465 ? 88.173 27.436 21.059 1.00 59.17 465 VAL D O 1
ATOM 24839 N N . LYS D 1 466 ? 88.425 28.750 22.866 1.00 55.64 466 LYS D N 1
ATOM 24840 C CA . LYS D 1 466 ? 88.280 29.971 22.080 1.00 56.73 466 LYS D CA 1
ATOM 24841 C C . LYS D 1 466 ? 89.434 30.136 21.097 1.00 57.62 466 LYS D C 1
ATOM 24842 O O . LYS D 1 466 ? 89.218 30.468 19.925 1.00 58.98 466 LYS D O 1
ATOM 24861 N N . ASN D 1 467 ? 90.668 29.911 21.553 1.00 51.81 467 ASN D N 1
ATOM 24862 C CA . ASN D 1 467 ? 91.850 30.066 20.716 1.00 53.01 467 ASN D CA 1
ATOM 24863 C C . ASN D 1 467 ? 92.172 28.809 19.908 1.00 53.43 467 ASN D C 1
ATOM 24864 O O . ASN D 1 467 ? 93.312 28.646 19.457 1.00 55.05 467 ASN D O 1
ATOM 24875 N N . GLY D 1 468 ? 91.198 27.917 19.730 1.00 40.73 468 GLY D N 1
ATOM 24876 C CA . GLY D 1 468 ? 91.370 26.752 18.884 1.00 40.50 468 GLY D CA 1
ATOM 24877 C C . GLY D 1 468 ? 92.541 25.866 19.231 1.00 41.28 468 GLY D C 1
ATOM 24878 O O . GLY D 1 468 ? 93.006 25.107 18.376 1.00 42.16 468 GLY D O 1
ATOM 24882 N N . ARG D 1 469 ? 93.022 25.914 20.474 1.00 54.05 469 ARG D N 1
ATOM 24883 C CA . ARG D 1 469 ? 94.170 25.096 20.844 1.00 54.01 469 ARG D CA 1
ATOM 24884 C C . ARG D 1 469 ? 93.786 23.640 21.074 1.00 52.80 469 ARG D C 1
ATOM 24885 O O . ARG D 1 469 ? 94.623 22.750 20.885 1.00 52.14 469 ARG D O 1
ATOM 24906 N N . ILE D 1 470 ? 92.538 23.374 21.467 1.00 36.73 470 ILE D N 1
ATOM 24907 C CA . ILE D 1 470 ? 92.085 22.016 21.731 1.00 35.85 470 ILE D CA 1
ATOM 24908 C C . ILE D 1 470 ? 90.749 21.773 21.040 1.00 35.34 470 ILE D C 1
ATOM 24909 O O . ILE D 1 470 ? 90.010 22.703 20.711 1.00 33.78 470 ILE D O 1
ATOM 24925 N N . HIS D 1 471 ? 90.448 20.492 20.834 1.00 88.03 471 HIS D N 1
ATOM 24926 C CA . HIS D 1 471 ? 89.165 20.050 20.300 1.00 89.71 471 HIS D CA 1
ATOM 24927 C C . HIS D 1 471 ? 88.314 19.528 21.453 1.00 86.90 471 HIS D C 1
ATOM 24928 O O . HIS D 1 471 ? 88.641 18.505 22.063 1.00 86.70 471 HIS D O 1
ATOM 24942 N N . PHE D 1 472 ? 87.229 20.236 21.755 1.00 23.62 472 PHE D N 1
ATOM 24943 C CA . PHE D 1 472 ? 86.327 19.846 22.830 1.00 22.37 472 PHE D CA 1
ATOM 24944 C C . PHE D 1 472 ? 84.930 20.345 22.500 1.00 22.20 472 PHE D C 1
ATOM 24945 O O . PHE D 1 472 ? 84.735 21.540 22.259 1.00 22.56 472 PHE D O 1
ATOM 24962 N N . ASP D 1 473 ? 83.963 19.428 22.505 1.00 21.73 473 ASP D N 1
ATOM 24963 C CA . ASP D 1 473 ? 82.595 19.743 22.116 1.00 21.70 473 ASP D CA 1
ATOM 24964 C C . ASP D 1 473 ? 81.916 20.557 23.209 1.00 20.83 473 ASP D C 1
ATOM 24965 O O . ASP D 1 473 ? 81.061 20.043 23.938 1.00 20.03 473 ASP D O 1
ATOM 24974 N N . MET D 1 474 ? 82.284 21.836 23.318 1.00 23.22 474 MET D N 1
ATOM 24975 C CA . MET D 1 474 ? 81.728 22.681 24.368 1.00 22.17 474 MET D CA 1
ATOM 24976 C C . MET D 1 474 ? 80.206 22.715 24.296 1.00 22.27 474 MET D C 1
ATOM 24977 O O . MET D 1 474 ? 79.521 22.558 25.313 1.00 23.16 474 MET D O 1
ATOM 24991 N N . HIS D 1 475 ? 79.657 22.927 23.099 1.00 23.74 475 HIS D N 1
ATOM 24992 C CA . HIS D 1 475 ? 78.209 23.008 22.966 1.00 24.10 475 HIS D CA 1
ATOM 24993 C C . HIS D 1 475 ? 77.540 21.696 23.356 1.00 23.26 475 HIS D C 1
ATOM 24994 O O . HIS D 1 475 ? 76.493 21.696 24.015 1.00 23.17 475 HIS D O 1
ATOM 25008 N N . GLY D 1 476 ? 78.127 20.565 22.963 1.00 33.19 476 GLY D N 1
ATOM 25009 C CA . GLY D 1 476 ? 77.558 19.287 23.353 1.00 33.40 476 GLY D CA 1
ATOM 25010 C C . GLY D 1 476 ? 77.613 19.078 24.852 1.00 32.82 476 GLY D C 1
ATOM 25011 O O . GLY D 1 476 ? 76.658 18.586 25.459 1.00 33.33 476 GLY D O 1
ATOM 25015 N N . PHE D 1 477 ? 78.722 19.479 25.473 1.00 18.64 477 PHE D N 1
ATOM 25016 C CA . PHE D 1 477 ? 78.848 19.384 26.922 1.00 17.72 477 PHE D CA 1
ATOM 25017 C C . PHE D 1 477 ? 77.772 20.204 27.622 1.00 17.25 477 PHE D C 1
ATOM 25018 O O . PHE D 1 477 ? 77.070 19.704 28.508 1.00 16.62 477 PHE D O 1
ATOM 25035 N N . LEU D 1 478 ? 77.619 21.471 27.231 1.00 18.08 478 LEU D N 1
ATOM 25036 C CA . LEU D 1 478 ? 76.656 22.336 27.903 1.00 17.94 478 LEU D CA 1
ATOM 25037 C C . LEU D 1 478 ? 75.225 21.849 27.704 1.00 18.52 478 LEU D C 1
ATOM 25038 O O . LEU D 1 478 ? 74.422 21.872 28.645 1.00 19.19 478 LEU D O 1
ATOM 25054 N N . THR D 1 479 ? 74.884 21.407 26.494 1.00 22.06 479 THR D N 1
ATOM 25055 C CA . THR D 1 479 ? 73.502 21.045 26.190 1.00 23.44 479 THR D CA 1
ATOM 25056 C C . THR D 1 479 ? 73.199 19.573 26.472 1.00 22.85 479 THR D C 1
ATOM 25057 O O . THR D 1 479 ? 72.163 19.259 27.067 1.00 23.50 479 THR D O 1
ATOM 25068 N N . ASN D 1 480 ? 74.074 18.659 26.044 1.00 18.97 480 ASN D N 1
ATOM 25069 C CA . ASN D 1 480 ? 73.786 17.237 26.180 1.00 19.53 480 ASN D CA 1
ATOM 25070 C C . ASN D 1 480 ? 74.182 16.656 27.529 1.00 18.76 480 ASN D C 1
ATOM 25071 O O . ASN D 1 480 ? 73.731 15.554 27.864 1.00 18.95 480 ASN D O 1
ATOM 25082 N N . VAL D 1 481 ? 75.015 17.350 28.300 1.00 18.88 481 VAL D N 1
ATOM 25083 C CA . VAL D 1 481 ? 75.396 16.868 29.622 1.00 18.03 481 VAL D CA 1
ATOM 25084 C C . VAL D 1 481 ? 74.745 17.744 30.685 1.00 18.93 481 VAL D C 1
ATOM 25085 O O . VAL D 1 481 ? 73.872 17.280 31.427 1.00 18.98 481 VAL D O 1
ATOM 25098 N N . ILE D 1 482 ? 75.144 19.015 30.762 1.00 15.88 482 ILE D N 1
ATOM 25099 C CA . ILE D 1 482 ? 74.677 19.861 31.859 1.00 16.56 482 ILE D CA 1
ATOM 25100 C C . ILE D 1 482 ? 73.177 20.099 31.741 1.00 16.67 482 ILE D C 1
ATOM 25101 O O . ILE D 1 482 ? 72.400 19.720 32.624 1.00 16.83 482 ILE D O 1
ATOM 25117 N N . LEU D 1 483 ? 72.748 20.732 30.647 1.00 20.09 483 LEU D N 1
ATOM 25118 C CA . LEU D 1 483 ? 71.331 21.036 30.475 1.00 19.83 483 LEU D CA 1
ATOM 25119 C C . LEU D 1 483 ? 70.487 19.774 30.588 1.00 19.97 483 LEU D C 1
ATOM 25120 O O . LEU D 1 483 ? 69.472 19.752 31.295 1.00 21.92 483 LEU D O 1
ATOM 25136 N N . ALA D 1 484 ? 70.892 18.708 29.896 1.00 15.94 484 ALA D N 1
ATOM 25137 C CA . ALA D 1 484 ? 70.148 17.456 29.961 1.00 16.02 484 ALA D CA 1
ATOM 25138 C C . ALA D 1 484 ? 70.083 16.922 31.387 1.00 16.15 484 ALA D C 1
ATOM 25139 O O . ALA D 1 484 ? 69.040 16.421 31.822 1.00 16.46 484 ALA D O 1
ATOM 25146 N N . ASP D 1 485 ? 71.188 17.018 32.133 1.00 28.23 485 ASP D N 1
ATOM 25147 C CA . ASP D 1 485 ? 71.221 16.489 33.491 1.00 27.65 485 ASP D CA 1
ATOM 25148 C C . ASP D 1 485 ? 70.365 17.298 34.456 1.00 27.52 485 ASP D C 1
ATOM 25149 O O . ASP D 1 485 ? 69.937 16.761 35.482 1.00 28.69 485 ASP D O 1
ATOM 25158 N N . LEU D 1 486 ? 70.108 18.573 34.158 1.00 29.69 486 LEU D N 1
ATOM 25159 C CA . LEU D 1 486 ? 69.192 19.347 34.987 1.00 29.33 486 LEU D CA 1
ATOM 25160 C C . LEU D 1 486 ? 67.773 18.801 34.901 1.00 28.80 486 LEU D C 1
ATOM 25161 O O . LEU D 1 486 ? 66.988 18.959 35.841 1.00 28.18 486 LEU D O 1
ATOM 25177 N N . ASN D 1 487 ? 67.428 18.165 33.783 1.00 50.45 487 ASN D N 1
ATOM 25178 C CA . ASN D 1 487 ? 66.079 17.685 33.527 1.00 51.89 487 ASN D CA 1
ATOM 25179 C C . ASN D 1 487 ? 65.924 16.189 33.778 1.00 52.08 487 ASN D C 1
ATOM 25180 O O . ASN D 1 487 ? 65.018 15.564 33.219 1.00 52.50 487 ASN D O 1
ATOM 25191 N N . LEU D 1 488 ? 66.802 15.598 34.581 1.00 41.07 488 LEU D N 1
ATOM 25192 C CA . LEU D 1 488 ? 66.681 14.206 34.988 1.00 39.29 488 LEU D CA 1
ATOM 25193 C C . LEU D 1 488 ? 66.399 14.125 36.484 1.00 38.86 488 LEU D C 1
ATOM 25194 O O . LEU D 1 488 ? 66.806 14.998 37.257 1.00 39.96 488 LEU D O 1
ATOM 25210 N N . SER D 1 489 ? 65.720 13.052 36.890 1.00 35.74 489 SER D N 1
ATOM 25211 C CA . SER D 1 489 ? 65.415 12.823 38.297 1.00 35.25 489 SER D CA 1
ATOM 25212 C C . SER D 1 489 ? 66.216 11.631 38.806 1.00 35.75 489 SER D C 1
ATOM 25213 O O . SER D 1 489 ? 65.645 10.640 39.274 1.00 35.18 489 SER D O 1
ATOM 25221 N N . VAL D 1 490 ? 67.542 11.723 38.717 1.00 46.34 490 VAL D N 1
ATOM 25222 C CA . VAL D 1 490 ? 68.414 10.619 39.075 1.00 45.40 490 VAL D CA 1
ATOM 25223 C C . VAL D 1 490 ? 69.155 10.855 40.388 1.00 43.38 490 VAL D C 1
ATOM 25224 O O . VAL D 1 490 ? 69.447 9.885 41.097 1.00 43.07 490 VAL D O 1
ATOM 25237 N N . SER D 1 491 ? 69.485 12.099 40.726 1.00 19.33 491 SER D N 1
ATOM 25238 C CA . SER D 1 491 ? 70.107 12.390 42.014 1.00 18.36 491 SER D CA 1
ATOM 25239 C C . SER D 1 491 ? 70.204 13.890 42.249 1.00 17.90 491 SER D C 1
ATOM 25240 O O . SER D 1 491 ? 70.610 14.631 41.347 1.00 19.26 491 SER D O 1
ATOM 25248 N N . PRO D 1 492 ? 69.855 14.377 43.444 1.00 13.01 492 PRO D N 1
ATOM 25249 C CA . PRO D 1 492 ? 70.026 15.816 43.710 1.00 12.68 492 PRO D CA 1
ATOM 25250 C C . PRO D 1 492 ? 71.467 16.283 43.630 1.00 12.43 492 PRO D C 1
ATOM 25251 O O . PRO D 1 492 ? 71.706 17.470 43.378 1.00 13.70 492 PRO D O 1
ATOM 25262 N N . PHE D 1 493 ? 72.441 15.398 43.849 1.00 12.05 493 PHE D N 1
ATOM 25263 C CA . PHE D 1 493 ? 73.840 15.798 43.737 1.00 11.93 493 PHE D CA 1
ATOM 25264 C C . PHE D 1 493 ? 74.290 15.923 42.290 1.00 11.99 493 PHE D C 1
ATOM 25265 O O . PHE D 1 493 ? 75.242 16.660 42.016 1.00 11.93 493 PHE D O 1
ATOM 25282 N N . LEU D 1 494 ? 73.627 15.235 41.360 1.00 12.20 494 LEU D N 1
ATOM 25283 C CA . LEU D 1 494 ? 73.851 15.507 39.945 1.00 12.35 494 LEU D CA 1
ATOM 25284 C C . LEU D 1 494 ? 73.216 16.835 39.554 1.00 12.27 494 LEU D C 1
ATOM 25285 O O . LEU D 1 494 ? 73.850 17.672 38.902 1.00 12.31 494 LEU D O 1
ATOM 25301 N N . LEU D 1 495 ? 71.954 17.040 39.944 1.00 21.03 495 LEU D N 1
ATOM 25302 C CA . LEU D 1 495 ? 71.261 18.286 39.636 1.00 21.18 495 LEU D CA 1
ATOM 25303 C C . LEU D 1 495 ? 72.022 19.489 40.177 1.00 21.02 495 LEU D C 1
ATOM 25304 O O . LEU D 1 495 ? 72.232 20.478 39.464 1.00 20.69 495 LEU D O 1
ATOM 25320 N N . GLY D 1 496 ? 72.441 19.425 41.441 1.00 16.01 496 GLY D N 1
ATOM 25321 C CA . GLY D 1 496 ? 73.154 20.544 42.029 1.00 15.38 496 GLY D CA 1
ATOM 25322 C C . GLY D 1 496 ? 74.490 20.800 41.361 1.00 16.37 496 GLY D C 1
ATOM 25323 O O . GLY D 1 496 ? 74.864 21.950 41.121 1.00 17.17 496 GLY D O 1
ATOM 25327 N N . ARG D 1 497 ? 75.232 19.730 41.060 1.00 11.85 497 ARG D N 1
ATOM 25328 C CA . ARG D 1 497 ? 76.501 19.890 40.359 1.00 12.04 497 ARG D CA 1
ATOM 25329 C C . ARG D 1 497 ? 76.285 20.526 38.993 1.00 12.30 497 ARG D C 1
ATOM 25330 O O . ARG D 1 497 ? 77.096 21.343 38.542 1.00 12.52 497 ARG D O 1
ATOM 25351 N N . ALA D 1 498 ? 75.184 20.174 38.327 1.00 14.67 498 ALA D N 1
ATOM 25352 C CA . ALA D 1 498 ? 74.885 20.751 37.023 1.00 15.26 498 ALA D CA 1
ATOM 25353 C C . ALA D 1 498 ? 74.634 22.251 37.134 1.00 14.89 498 ALA D C 1
ATOM 25354 O O . ALA D 1 498 ? 75.162 23.042 36.343 1.00 14.74 498 ALA D O 1
ATOM 25361 N N . LEU D 1 499 ? 73.823 22.665 38.112 1.00 12.56 499 LEU D N 1
ATOM 25362 C CA . LEU D 1 499 ? 73.615 24.092 38.332 1.00 12.67 499 LEU D CA 1
ATOM 25363 C C . LEU D 1 499 ? 74.937 24.798 38.603 1.00 12.73 499 LEU D C 1
ATOM 25364 O O . LEU D 1 499 ? 75.194 25.886 38.071 1.00 13.10 499 LEU D O 1
ATOM 25380 N N . TRP D 1 500 ? 75.787 24.192 39.435 1.00 14.50 500 TRP D N 1
ATOM 25381 C CA . TRP D 1 500 ? 77.090 24.773 39.735 1.00 14.96 500 TRP D CA 1
ATOM 25382 C C . TRP D 1 500 ? 77.948 24.869 38.480 1.00 16.09 500 TRP D C 1
ATOM 25383 O O . TRP D 1 500 ? 78.494 25.934 38.170 1.00 16.69 500 TRP D O 1
ATOM 25404 N N . ALA D 1 501 ? 78.067 23.765 37.737 1.00 19.30 501 ALA D N 1
ATOM 25405 C CA . ALA D 1 501 ? 78.944 23.745 36.570 1.00 19.86 501 ALA D CA 1
ATOM 25406 C C . ALA D 1 501 ? 78.512 24.771 35.532 1.00 20.13 501 ALA D C 1
ATOM 25407 O O . ALA D 1 501 ? 79.353 25.461 34.945 1.00 22.98 501 ALA D O 1
ATOM 25414 N N . ALA D 1 502 ? 77.206 24.884 35.285 1.00 14.25 502 ALA D N 1
ATOM 25415 C CA . ALA D 1 502 ? 76.716 25.876 34.334 1.00 14.79 502 ALA D CA 1
ATOM 25416 C C . ALA D 1 502 ? 77.211 27.273 34.692 1.00 15.06 502 ALA D C 1
ATOM 25417 O O . ALA D 1 502 ? 77.631 28.037 33.814 1.00 15.72 502 ALA D O 1
ATOM 25424 N N . SER D 1 503 ? 77.172 27.623 35.981 1.00 25.05 503 SER D N 1
ATOM 25425 C CA . SER D 1 503 ? 77.592 28.955 36.397 1.00 25.80 503 SER D CA 1
ATOM 25426 C C . SER D 1 503 ? 79.076 29.185 36.143 1.00 26.32 503 SER D C 1
ATOM 25427 O O . SER D 1 503 ? 79.495 30.324 35.908 1.00 26.62 503 SER D O 1
ATOM 25435 N N . ARG D 1 504 ? 79.886 28.126 36.189 1.00 30.16 504 ARG D N 1
ATOM 25436 C CA . ARG D 1 504 ? 81.316 28.289 35.958 1.00 30.39 504 ARG D CA 1
ATOM 25437 C C . ARG D 1 504 ? 81.616 28.574 34.490 1.00 32.00 504 ARG D C 1
ATOM 25438 O O . ARG D 1 504 ? 82.601 29.254 34.184 1.00 33.14 504 ARG D O 1
ATOM 25459 N N . PHE D 1 505 ? 80.785 28.073 33.574 1.00 16.39 505 PHE D N 1
ATOM 25460 C CA . PHE D 1 505 ? 81.022 28.214 32.143 1.00 17.18 505 PHE D CA 1
ATOM 25461 C C . PHE D 1 505 ? 80.160 29.296 31.501 1.00 17.78 505 PHE D C 1
ATOM 25462 O O . PHE D 1 505 ? 79.923 29.251 30.289 1.00 18.29 505 PHE D O 1
ATOM 25479 N N . THR D 1 506 ? 79.698 30.271 32.286 1.00 36.21 506 THR D N 1
ATOM 25480 C CA . THR D 1 506 ? 78.876 31.349 31.747 1.00 36.88 506 THR D CA 1
ATOM 25481 C C . THR D 1 506 ? 79.492 31.978 30.505 1.00 38.29 506 THR D C 1
ATOM 25482 O O . THR D 1 506 ? 78.767 32.400 29.596 1.00 38.67 506 THR D O 1
ATOM 25493 N N . VAL D 1 507 ? 80.824 32.050 30.446 1.00 31.46 507 VAL D N 1
ATOM 25494 C CA . VAL D 1 507 ? 81.491 32.799 29.391 1.00 32.17 507 VAL D CA 1
ATOM 25495 C C . VAL D 1 507 ? 81.390 32.125 28.030 1.00 32.23 507 VAL D C 1
ATOM 25496 O O . VAL D 1 507 ? 81.550 32.795 27.002 1.00 33.37 507 VAL D O 1
ATOM 25509 N N . ALA D 1 508 ? 81.117 30.822 27.986 1.00 38.99 508 ALA D N 1
ATOM 25510 C CA . ALA D 1 508 ? 81.147 30.071 26.739 1.00 38.36 508 ALA D CA 1
ATOM 25511 C C . ALA D 1 508 ? 79.768 29.839 26.136 1.00 37.46 508 ALA D C 1
ATOM 25512 O O . ALA D 1 508 ? 79.665 29.158 25.110 1.00 37.45 508 ALA D O 1
ATOM 25519 N N . MET D 1 509 ? 78.716 30.390 26.731 1.00 32.38 509 MET D N 1
ATOM 25520 C CA . MET D 1 509 ? 77.350 30.138 26.298 1.00 32.42 509 MET D CA 1
ATOM 25521 C C . MET D 1 509 ? 76.673 31.437 25.875 1.00 32.89 509 MET D C 1
ATOM 25522 O O . MET D 1 509 ? 77.076 32.535 26.268 1.00 33.04 509 MET D O 1
ATOM 25536 N N . SER D 1 510 ? 75.641 31.291 25.049 1.00 24.39 510 SER D N 1
ATOM 25537 C CA . SER D 1 510 ? 74.871 32.417 24.538 1.00 24.60 510 SER D CA 1
ATOM 25538 C C . SER D 1 510 ? 73.935 32.976 25.602 1.00 24.36 510 SER D C 1
ATOM 25539 O O . SER D 1 510 ? 73.684 32.343 26.628 1.00 24.29 510 SER D O 1
ATOM 25547 N N . PRO D 1 511 ? 73.397 34.181 25.383 1.00 26.57 511 PRO D N 1
ATOM 25548 C CA . PRO D 1 511 ? 72.418 34.722 26.342 1.00 26.74 511 PRO D CA 1
ATOM 25549 C C . PRO D 1 511 ? 71.185 33.850 26.484 1.00 26.10 511 PRO D C 1
ATOM 25550 O O . PRO D 1 511 ? 70.609 33.771 27.577 1.00 26.04 511 PRO D O 1
ATOM 25561 N N . GLU D 1 512 ? 70.751 33.199 25.400 1.00 30.74 512 GLU D N 1
ATOM 25562 C CA . GLU D 1 512 ? 69.613 32.292 25.488 1.00 29.80 512 GLU D CA 1
ATOM 25563 C C . GLU D 1 512 ? 69.928 31.108 26.394 1.00 29.08 512 GLU D C 1
ATOM 25564 O O . GLU D 1 512 ? 69.070 30.663 27.165 1.00 29.26 512 GLU D O 1
ATOM 25576 N N . LEU D 1 513 ? 71.157 30.587 26.324 1.00 27.23 513 LEU D N 1
ATOM 25577 C CA . LEU D 1 513 ? 71.525 29.460 27.175 1.00 25.91 513 LEU D CA 1
ATOM 25578 C C . LEU D 1 513 ? 71.641 29.893 28.630 1.00 25.05 513 LEU D C 1
ATOM 25579 O O . LEU D 1 513 ? 71.187 29.180 29.533 1.00 25.40 513 LEU D O 1
ATOM 25595 N N . ILE D 1 514 ? 72.261 31.050 28.880 1.00 20.90 514 ILE D N 1
ATOM 25596 C CA . ILE D 1 514 ? 72.357 31.556 30.245 1.00 20.53 514 ILE D CA 1
ATOM 25597 C C . ILE D 1 514 ? 70.966 31.715 30.845 1.00 20.23 514 ILE D C 1
ATOM 25598 O O . ILE D 1 514 ? 70.738 31.397 32.018 1.00 19.20 514 ILE D O 1
ATOM 25614 N N . GLN D 1 515 ? 70.010 32.189 30.045 1.00 21.89 515 GLN D N 1
ATOM 25615 C CA . GLN D 1 515 ? 68.647 32.347 30.539 1.00 21.29 515 GLN D CA 1
ATOM 25616 C C . GLN D 1 515 ? 68.076 31.010 30.993 1.00 19.52 515 GLN D C 1
ATOM 25617 O O . GLN D 1 515 ? 67.398 30.935 32.024 1.00 18.58 515 GLN D O 1
ATOM 25631 N N . GLN D 1 516 ? 68.343 29.941 30.240 1.00 31.57 516 GLN D N 1
ATOM 25632 C CA . GLN D 1 516 ? 67.828 28.630 30.618 1.00 32.56 516 GLN D CA 1
ATOM 25633 C C . GLN D 1 516 ? 68.433 28.155 31.932 1.00 31.72 516 GLN D C 1
ATOM 25634 O O . GLN D 1 516 ? 67.718 27.694 32.829 1.00 32.07 516 GLN D O 1
ATOM 25648 N N . PHE D 1 517 ? 69.756 28.258 32.064 1.00 18.49 517 PHE D N 1
ATOM 25649 C CA . PHE D 1 517 ? 70.404 27.801 33.285 1.00 18.38 517 PHE D CA 1
ATOM 25650 C C . PHE D 1 517 ? 69.999 28.662 34.473 1.00 18.32 517 PHE D C 1
ATOM 25651 O O . PHE D 1 517 ? 69.883 28.156 35.596 1.00 17.51 517 PHE D O 1
ATOM 25668 N N . LEU D 1 518 ? 69.776 29.959 34.249 1.00 22.75 518 LEU D N 1
ATOM 25669 C CA . LEU D 1 518 ? 69.289 30.819 35.321 1.00 21.67 518 LEU D CA 1
ATOM 25670 C C . LEU D 1 518 ? 67.891 30.406 35.760 1.00 20.91 518 LEU D C 1
ATOM 25671 O O . LEU D 1 518 ? 67.605 30.317 36.960 1.00 20.82 518 LEU D O 1
ATOM 25687 N N . GLN D 1 519 ? 67.000 30.153 34.798 1.00 19.01 519 GLN D N 1
ATOM 25688 C CA . GLN D 1 519 ? 65.657 29.698 35.138 1.00 18.23 519 GLN D CA 1
ATOM 25689 C C . GLN D 1 519 ? 65.711 28.388 35.910 1.00 17.26 519 GLN D C 1
ATOM 25690 O O . GLN D 1 519 ? 64.922 28.170 36.836 1.00 16.65 519 GLN D O 1
ATOM 25704 N N . ALA D 1 520 ? 66.632 27.497 35.535 1.00 15.02 520 ALA D N 1
ATOM 25705 C CA . ALA D 1 520 ? 66.794 26.248 36.266 1.00 14.43 520 ALA D CA 1
ATOM 25706 C C . ALA D 1 520 ? 67.406 26.484 37.640 1.00 13.87 520 ALA D C 1
ATOM 25707 O O . ALA D 1 520 ? 67.152 25.713 38.571 1.00 13.50 520 ALA D O 1
ATOM 25714 N N . THR D 1 521 ? 68.213 27.535 37.786 1.00 15.78 521 THR D N 1
ATOM 25715 C CA . THR D 1 521 ? 68.792 27.843 39.088 1.00 15.36 521 THR D CA 1
ATOM 25716 C C . THR D 1 521 ? 67.737 28.402 40.034 1.00 14.22 521 THR D C 1
ATOM 25717 O O . THR D 1 521 ? 67.670 28.009 41.204 1.00 14.13 521 THR D O 1
ATOM 25728 N N . VAL D 1 522 ? 66.899 29.319 39.545 1.00 15.47 522 VAL D N 1
ATOM 25729 C CA . VAL D 1 522 ? 65.782 29.805 40.348 1.00 15.60 522 VAL D CA 1
ATOM 25730 C C . VAL D 1 522 ? 64.868 28.649 40.728 1.00 15.44 522 VAL D C 1
ATOM 25731 O O . VAL D 1 522 ? 64.380 28.570 41.862 1.00 15.45 522 VAL D O 1
ATOM 25744 N N . SER D 1 523 ? 64.625 27.734 39.787 1.00 17.81 523 SER D N 1
ATOM 25745 C CA . SER D 1 523 ? 63.835 26.546 40.090 1.00 17.87 523 SER D CA 1
ATOM 25746 C C . SER D 1 523 ? 64.500 25.697 41.164 1.00 17.59 523 SER D C 1
ATOM 25747 O O . SER D 1 523 ? 63.808 25.057 41.965 1.00 17.65 523 SER D O 1
ATOM 25755 N N . GLY D 1 524 ? 65.836 25.687 41.204 1.00 15.36 524 GLY D N 1
ATOM 25756 C CA . GLY D 1 524 ? 66.563 24.934 42.211 1.00 14.79 524 GLY D CA 1
ATOM 25757 C C . GLY D 1 524 ? 66.506 25.532 43.602 1.00 15.24 524 GLY D C 1
ATOM 25758 O O . GLY D 1 524 ? 66.858 24.850 44.571 1.00 16.18 524 GLY D O 1
ATOM 25762 N N . LEU D 1 525 ? 66.090 26.795 43.724 1.00 22.61 525 LEU D N 1
ATOM 25763 C CA . LEU D 1 525 ? 65.953 27.419 45.034 1.00 22.87 525 LEU D CA 1
ATOM 25764 C C . LEU D 1 525 ? 64.659 27.028 45.735 1.00 23.60 525 LEU D C 1
ATOM 25765 O O . LEU D 1 525 ? 64.550 27.212 46.952 1.00 24.78 525 LEU D O 1
ATOM 25781 N N . HIS D 1 526 ? 63.686 26.492 45.004 1.00 22.24 526 HIS D N 1
ATOM 25782 C CA . HIS D 1 526 ? 62.366 26.256 45.569 1.00 22.41 526 HIS D CA 1
ATOM 25783 C C . HIS D 1 526 ? 62.466 25.346 46.787 1.00 21.90 526 HIS D C 1
ATOM 25784 O O . HIS D 1 526 ? 63.344 24.484 46.879 1.00 22.65 526 HIS D O 1
ATOM 25798 N N . GLU D 1 527 ? 61.551 25.548 47.736 1.00 28.59 527 GLU D N 1
ATOM 25799 C CA . GLU D 1 527 ? 61.600 24.798 48.984 1.00 29.66 527 GLU D CA 1
ATOM 25800 C C . GLU D 1 527 ? 61.320 23.313 48.788 1.00 29.29 527 GLU D C 1
ATOM 25801 O O . GLU D 1 527 ? 61.675 22.510 49.658 1.00 28.94 527 GLU D O 1
ATOM 25813 N N . THR D 1 528 ? 60.687 22.929 47.680 1.00 20.44 528 THR D N 1
ATOM 25814 C CA . THR D 1 528 ? 60.431 21.520 47.416 1.00 20.17 528 THR D CA 1
ATOM 25815 C C . THR D 1 528 ? 61.679 20.771 46.969 1.00 19.98 528 THR D C 1
ATOM 25816 O O . THR D 1 528 ? 61.641 19.540 46.875 1.00 20.75 528 THR D O 1
ATOM 25827 N N . GLN D 1 529 ? 62.776 21.478 46.696 1.00 24.21 529 GLN D N 1
ATOM 25828 C CA . GLN D 1 529 ? 64.021 20.824 46.336 1.00 23.17 529 GLN D CA 1
ATOM 25829 C C . GLN D 1 529 ? 64.775 20.433 47.605 1.00 23.49 529 GLN D C 1
ATOM 25830 O O . GLN D 1 529 ? 64.640 21.084 48.641 1.00 23.51 529 GLN D O 1
ATOM 25844 N N . PRO D 1 530 ? 65.577 19.359 47.548 1.00 13.50 530 PRO D N 1
ATOM 25845 C CA . PRO D 1 530 ? 66.348 18.989 48.733 1.00 13.43 530 PRO D CA 1
ATOM 25846 C C . PRO D 1 530 ? 67.437 20.007 49.004 1.00 13.33 530 PRO D C 1
ATOM 25847 O O . PRO D 1 530 ? 67.877 20.735 48.096 1.00 13.78 530 PRO D O 1
ATOM 25858 N N . PRO D 1 531 ? 67.896 20.116 50.255 1.00 17.47 531 PRO D N 1
ATOM 25859 C CA . PRO D 1 531 ? 68.831 21.200 50.606 1.00 17.18 531 PRO D CA 1
ATOM 25860 C C . PRO D 1 531 ? 70.057 21.292 49.715 1.00 18.86 531 PRO D C 1
ATOM 25861 O O . PRO D 1 531 ? 70.481 22.406 49.380 1.00 19.86 531 PRO D O 1
ATOM 25872 N N . SER D 1 532 ? 70.646 20.159 49.319 1.00 15.80 532 SER D N 1
ATOM 25873 C CA . SER D 1 532 ? 71.860 20.208 48.511 1.00 15.28 532 SER D CA 1
ATOM 25874 C C . SER D 1 532 ? 71.620 20.944 47.199 1.00 16.71 532 SER D C 1
ATOM 25875 O O . SER D 1 532 ? 72.488 21.689 46.727 1.00 16.39 532 SER D O 1
ATOM 25883 N N . VAL D 1 533 ? 70.446 20.751 46.596 1.00 21.68 533 VAL D N 1
ATOM 25884 C CA . VAL D 1 533 ? 70.128 21.449 45.356 1.00 20.03 533 VAL D CA 1
ATOM 25885 C C . VAL D 1 533 ? 69.997 22.945 45.609 1.00 19.96 533 VAL D C 1
ATOM 25886 O O . VAL D 1 533 ? 70.547 23.768 44.866 1.00 21.31 533 VAL D O 1
ATOM 25899 N N . ARG D 1 534 ? 69.264 23.320 46.660 1.00 20.76 534 ARG D N 1
ATOM 25900 C CA . ARG D 1 534 ? 69.084 24.733 46.969 1.00 20.50 534 ARG D CA 1
ATOM 25901 C C . ARG D 1 534 ? 70.413 25.397 47.296 1.00 20.90 534 ARG D C 1
ATOM 25902 O O . ARG D 1 534 ? 70.678 26.526 46.865 1.00 20.85 534 ARG D O 1
ATOM 25923 N N . ILE D 1 535 ? 71.268 24.708 48.053 1.00 14.47 535 ILE D N 1
ATOM 25924 C CA . ILE D 1 535 ? 72.577 25.256 48.387 1.00 13.60 535 ILE D CA 1
ATOM 25925 C C . ILE D 1 535 ? 73.411 25.447 47.128 1.00 14.33 535 ILE D C 1
ATOM 25926 O O . ILE D 1 535 ? 74.095 26.465 46.968 1.00 15.35 535 ILE D O 1
ATOM 25942 N N . SER D 1 536 ? 73.386 24.466 46.223 1.00 11.55 536 SER D N 1
ATOM 25943 C CA . SER D 1 536 ? 74.153 24.583 44.988 1.00 11.62 536 SER D CA 1
ATOM 25944 C C . SER D 1 536 ? 73.634 25.727 44.131 1.00 11.82 536 SER D C 1
ATOM 25945 O O . SER D 1 536 ? 74.416 26.440 43.491 1.00 12.03 536 SER D O 1
ATOM 25953 N N . ALA D 1 537 ? 72.311 25.917 44.102 1.00 13.71 537 ALA D N 1
ATOM 25954 C CA . ALA D 1 537 ? 71.739 27.014 43.331 1.00 13.57 537 ALA D CA 1
ATOM 25955 C C . ALA D 1 537 ? 72.227 28.360 43.853 1.00 14.00 537 ALA D C 1
ATOM 25956 O O . ALA D 1 537 ? 72.483 29.283 43.068 1.00 14.98 537 ALA D O 1
ATOM 25963 N N . VAL D 1 538 ? 72.374 28.490 45.175 1.00 16.06 538 VAL D N 1
ATOM 25964 C CA . VAL D 1 538 ? 72.870 29.739 45.748 1.00 16.05 538 VAL D CA 1
ATOM 25965 C C . VAL D 1 538 ? 74.300 30.003 45.291 1.00 16.71 538 VAL D C 1
ATOM 25966 O O . VAL D 1 538 ? 74.636 31.116 44.867 1.00 16.87 538 VAL D O 1
ATOM 25979 N N . ARG D 1 539 ? 75.171 28.993 45.390 1.00 20.73 539 ARG D N 1
ATOM 25980 C CA . ARG D 1 539 ? 76.528 29.145 44.875 1.00 21.21 539 ARG D CA 1
ATOM 25981 C C . ARG D 1 539 ? 76.502 29.558 43.408 1.00 22.04 539 ARG D C 1
ATOM 25982 O O . ARG D 1 539 ? 77.225 30.468 42.989 1.00 22.35 539 ARG D O 1
ATOM 26003 N N . ALA D 1 540 ? 75.667 28.889 42.609 1.00 18.23 540 ALA D N 1
ATOM 26004 C CA . ALA D 1 540 ? 75.569 29.216 41.192 1.00 18.64 540 ALA D CA 1
ATOM 26005 C C . ALA D 1 540 ? 75.190 30.677 41.000 1.00 18.83 540 ALA D C 1
ATOM 26006 O O . ALA D 1 540 ? 75.783 31.383 40.175 1.00 19.62 540 ALA D O 1
ATOM 26013 N N . ILE D 1 541 ? 74.199 31.151 41.758 1.00 18.11 541 ILE D N 1
ATOM 26014 C CA . ILE D 1 541 ? 73.792 32.549 41.659 1.00 17.93 541 ILE D CA 1
ATOM 26015 C C . ILE D 1 541 ? 74.950 33.466 42.022 1.00 17.75 541 ILE D C 1
ATOM 26016 O O . ILE D 1 541 ? 75.145 34.517 41.400 1.00 18.13 541 ILE D O 1
ATOM 26032 N N . TRP D 1 542 ? 75.737 33.091 43.033 1.00 19.20 542 TRP D N 1
ATOM 26033 C CA . TRP D 1 542 ? 76.916 33.884 43.356 1.00 19.97 542 TRP D CA 1
ATOM 26034 C C . TRP D 1 542 ? 77.847 33.980 42.153 1.00 20.50 542 TRP D C 1
ATOM 26035 O O . TRP D 1 542 ? 78.370 35.057 41.843 1.00 20.34 542 TRP D O 1
ATOM 26056 N N . GLY D 1 543 ? 78.064 32.861 41.458 1.00 15.11 543 GLY D N 1
ATOM 26057 C CA . GLY D 1 543 ? 78.914 32.889 40.283 1.00 15.59 543 GLY D CA 1
ATOM 26058 C C . GLY D 1 543 ? 78.339 33.742 39.170 1.00 16.16 543 GLY D C 1
ATOM 26059 O O . GLY D 1 543 ? 79.060 34.512 38.530 1.00 17.91 543 GLY D O 1
ATOM 26063 N N . TYR D 1 544 ? 77.031 33.625 38.928 1.00 16.89 544 TYR D N 1
ATOM 26064 C CA . TYR D 1 544 ? 76.399 34.428 37.887 1.00 17.79 544 TYR D CA 1
ATOM 26065 C C . TYR D 1 544 ? 76.574 35.916 38.165 1.00 17.96 544 TYR D C 1
ATOM 26066 O O . TYR D 1 544 ? 77.030 36.671 37.299 1.00 19.53 544 TYR D O 1
ATOM 26084 N N . CYS D 1 545 ? 76.224 36.357 39.375 1.00 23.50 545 CYS D N 1
ATOM 26085 C CA . CYS D 1 545 ? 76.423 37.757 39.733 1.00 24.70 545 CYS D CA 1
ATOM 26086 C C . CYS D 1 545 ? 77.871 38.180 39.520 1.00 25.06 545 CYS D C 1
ATOM 26087 O O . CYS D 1 545 ? 78.139 39.271 39.006 1.00 24.94 545 CYS D O 1
ATOM 26095 N N . ASP D 1 546 ? 78.820 37.325 39.907 1.00 32.21 546 ASP D N 1
ATOM 26096 C CA . ASP D 1 546 ? 80.227 37.708 39.867 1.00 32.91 546 ASP D CA 1
ATOM 26097 C C . ASP D 1 546 ? 80.746 37.801 38.436 1.00 33.61 546 ASP D C 1
ATOM 26098 O O . ASP D 1 546 ? 81.442 38.761 38.087 1.00 35.53 546 ASP D O 1
ATOM 26107 N N . GLN D 1 547 ? 80.421 36.818 37.591 1.00 37.53 547 GLN D N 1
ATOM 26108 C CA . GLN D 1 547 ? 80.951 36.804 36.231 1.00 40.21 547 GLN D CA 1
ATOM 26109 C C . GLN D 1 547 ? 80.222 37.786 35.323 1.00 42.50 547 GLN D C 1
ATOM 26110 O O . GLN D 1 547 ? 80.857 38.483 34.525 1.00 45.71 547 GLN D O 1
ATOM 26124 N N . LEU D 1 548 ? 78.893 37.851 35.422 1.00 27.44 548 LEU D N 1
ATOM 26125 C CA . LEU D 1 548 ? 78.125 38.739 34.557 1.00 28.94 548 LEU D CA 1
ATOM 26126 C C . LEU D 1 548 ? 78.341 40.206 34.902 1.00 30.25 548 LEU D C 1
ATOM 26127 O O . LEU D 1 548 ? 78.125 41.067 34.043 1.00 32.28 548 LEU D O 1
ATOM 26143 N N . LYS D 1 549 ? 78.761 40.512 36.131 1.00 56.70 549 LYS D N 1
ATOM 26144 C CA . LYS D 1 549 ? 79.201 41.867 36.437 1.00 57.22 549 LYS D CA 1
ATOM 26145 C C . LYS D 1 549 ? 80.494 42.192 35.700 1.00 58.71 549 LYS D C 1
ATOM 26146 O O . LYS D 1 549 ? 80.637 43.280 35.131 1.00 60.52 549 LYS D O 1
ATOM 26165 N N . VAL D 1 550 ? 81.449 41.259 35.709 1.00 55.04 550 VAL D N 1
ATOM 26166 C CA . VAL D 1 550 ? 82.718 41.473 35.018 1.00 57.17 550 VAL D CA 1
ATOM 26167 C C . VAL D 1 550 ? 82.498 41.596 33.515 1.00 58.54 550 VAL D C 1
ATOM 26168 O O . VAL D 1 550 ? 83.124 42.430 32.848 1.00 59.00 550 VAL D O 1
ATOM 26181 N N . SER D 1 551 ? 81.612 40.771 32.958 1.00 55.49 551 SER D N 1
ATOM 26182 C CA . SER D 1 551 ? 81.316 40.817 31.533 1.00 57.60 551 SER D CA 1
ATOM 26183 C C . SER D 1 551 ? 80.435 41.999 31.146 1.00 59.43 551 SER D C 1
ATOM 26184 O O . SER D 1 551 ? 80.118 42.150 29.961 1.00 60.02 551 SER D O 1
ATOM 26192 N N . GLU D 1 552 ? 80.031 42.832 32.108 1.00 72.55 552 GLU D N 1
ATOM 26193 C CA . GLU D 1 552 ? 79.126 43.952 31.842 1.00 73.80 552 GLU D CA 1
ATOM 26194 C C . GLU D 1 552 ? 77.863 43.477 31.126 1.00 73.82 552 GLU D C 1
ATOM 26195 O O . GLU D 1 552 ? 77.276 44.202 30.320 1.00 75.08 552 GLU D O 1
ATOM 26207 N N . SER D 1 553 ? 77.438 42.254 31.432 1.00 62.15 553 SER D N 1
ATOM 26208 C CA . SER D 1 553 ? 76.300 41.612 30.786 1.00 61.82 553 SER D CA 1
ATOM 26209 C C . SER D 1 553 ? 75.215 41.271 31.802 1.00 59.13 553 SER D C 1
ATOM 26210 O O . SER D 1 553 ? 74.548 40.239 31.704 1.00 57.14 553 SER D O 1
ATOM 26218 N N . THR D 1 554 ? 75.026 42.140 32.797 1.00 46.81 554 THR D N 1
ATOM 26219 C CA . THR D 1 554 ? 74.029 41.894 33.830 1.00 45.01 554 THR D CA 1
ATOM 26220 C C . THR D 1 554 ? 72.600 41.980 33.307 1.00 43.90 554 THR D C 1
ATOM 26221 O O . THR D 1 554 ? 71.672 41.613 34.036 1.00 42.14 554 THR D O 1
ATOM 26232 N N . HIS D 1 555 ? 72.401 42.442 32.070 1.00 41.69 555 HIS D N 1
ATOM 26233 C CA . HIS D 1 555 ? 71.049 42.621 31.552 1.00 41.47 555 HIS D CA 1
ATOM 26234 C C . HIS D 1 555 ? 70.302 41.296 31.443 1.00 39.57 555 HIS D C 1
ATOM 26235 O O . HIS D 1 555 ? 69.079 41.263 31.619 1.00 38.81 555 HIS D O 1
ATOM 26249 N N . VAL D 1 556 ? 71.006 40.202 31.137 1.00 34.66 556 VAL D N 1
ATOM 26250 C CA . VAL D 1 556 ? 70.361 38.895 31.056 1.00 33.43 556 VAL D CA 1
ATOM 26251 C C . VAL D 1 556 ? 69.961 38.375 32.434 1.00 31.38 556 VAL D C 1
ATOM 26252 O O . VAL D 1 556 ? 69.104 37.491 32.536 1.00 30.38 556 VAL D O 1
ATOM 26265 N N . LEU D 1 557 ? 70.566 38.903 33.490 1.00 28.74 557 LEU D N 1
ATOM 26266 C CA . LEU D 1 557 ? 70.259 38.512 34.859 1.00 26.24 557 LEU D CA 1
ATOM 26267 C C . LEU D 1 557 ? 69.148 39.346 35.468 1.00 25.05 557 LEU D C 1
ATOM 26268 O O . LEU D 1 557 ? 68.522 38.913 36.443 1.00 23.30 557 LEU D O 1
ATOM 26284 N N . GLN D 1 558 ? 68.872 40.512 34.893 1.00 39.16 558 GLN D N 1
ATOM 26285 C CA . GLN D 1 558 ? 67.906 41.433 35.479 1.00 39.70 558 GLN D CA 1
ATOM 26286 C C . GLN D 1 558 ? 66.536 40.811 35.701 1.00 37.82 558 GLN D C 1
ATOM 26287 O O . GLN D 1 558 ? 65.956 41.023 36.781 1.00 36.61 558 GLN D O 1
ATOM 26301 N N . PRO D 1 559 ? 65.967 40.067 34.759 1.00 25.48 559 PRO D N 1
ATOM 26302 C CA . PRO D 1 559 ? 64.615 39.525 34.971 1.00 24.29 559 PRO D CA 1
ATOM 26303 C C . PRO D 1 559 ? 64.524 38.530 36.107 1.00 23.07 559 PRO D C 1
ATOM 26304 O O . PRO D 1 559 ? 63.421 38.302 36.616 1.00 22.40 559 PRO D O 1
ATOM 26315 N N . PHE D 1 560 ? 65.640 37.937 36.533 1.00 20.48 560 PHE D N 1
ATOM 26316 C CA . PHE D 1 560 ? 65.617 36.926 37.580 1.00 18.63 560 PHE D CA 1
ATOM 26317 C C . PHE D 1 560 ? 65.797 37.498 38.981 1.00 18.34 560 PHE D C 1
ATOM 26318 O O . PHE D 1 560 ? 65.522 36.792 39.955 1.00 17.70 560 PHE D O 1
ATOM 26335 N N . LEU D 1 561 ? 66.232 38.753 39.102 1.00 18.22 561 LEU D N 1
ATOM 26336 C CA . LEU D 1 561 ? 66.569 39.298 40.414 1.00 18.01 561 LEU D CA 1
ATOM 26337 C C . LEU D 1 561 ? 65.428 39.196 41.415 1.00 18.03 561 LEU D C 1
ATOM 26338 O O . LEU D 1 561 ? 65.676 38.767 42.558 1.00 17.69 561 LEU D O 1
ATOM 26354 N N . PRO D 1 562 ? 64.185 39.562 41.088 1.00 22.64 562 PRO D N 1
ATOM 26355 C CA . PRO D 1 562 ? 63.113 39.441 42.093 1.00 22.81 562 PRO D CA 1
ATOM 26356 C C . PRO D 1 562 ? 63.010 38.047 42.689 1.00 21.92 562 PRO D C 1
ATOM 26357 O O . PRO D 1 562 ? 62.919 37.905 43.915 1.00 23.02 562 PRO D O 1
ATOM 26368 N N . SER D 1 563 ? 63.035 37.006 41.855 1.00 18.75 563 SER D N 1
ATOM 26369 C CA . SER D 1 563 ? 62.890 35.652 42.377 1.00 18.18 563 SER D CA 1
ATOM 26370 C C . SER D 1 563 ? 64.151 35.192 43.093 1.00 17.50 563 SER D C 1
ATOM 26371 O O . SER D 1 563 ? 64.068 34.408 44.046 1.00 17.91 563 SER D O 1
ATOM 26379 N N . ILE D 1 564 ? 65.323 35.661 42.657 1.00 23.10 564 ILE D N 1
ATOM 26380 C CA . ILE D 1 564 ? 66.556 35.345 43.372 1.00 22.27 564 ILE D CA 1
ATOM 26381 C C . ILE D 1 564 ? 66.486 35.891 44.792 1.00 22.01 564 ILE D C 1
ATOM 26382 O O . ILE D 1 564 ? 66.781 35.188 45.766 1.00 21.52 564 ILE D O 1
ATOM 26398 N N . LEU D 1 565 ? 66.085 37.156 44.929 1.00 20.58 565 LEU D N 1
ATOM 26399 C CA . LEU D 1 565 ? 65.983 37.763 46.251 1.00 21.08 565 LEU D CA 1
ATOM 26400 C C . LEU D 1 565 ? 65.011 36.994 47.138 1.00 21.46 565 LEU D C 1
ATOM 26401 O O . LEU D 1 565 ? 65.321 36.690 48.296 1.00 21.94 565 LEU D O 1
ATOM 26417 N N . ASP D 1 566 ? 63.824 36.670 46.615 1.00 21.94 566 ASP D N 1
ATOM 26418 C CA . ASP D 1 566 ? 62.845 35.944 47.419 1.00 21.46 566 ASP D CA 1
ATOM 26419 C C . ASP D 1 566 ? 63.358 34.559 47.793 1.00 20.54 566 ASP D C 1
ATOM 26420 O O . ASP D 1 566 ? 63.156 34.098 48.922 1.00 20.15 566 ASP D O 1
ATOM 26429 N N . GLY D 1 567 ? 64.035 33.882 46.864 1.00 15.93 567 GLY D N 1
ATOM 26430 C CA . GLY D 1 567 ? 64.556 32.561 47.166 1.00 15.25 567 GLY D CA 1
ATOM 26431 C C . GLY D 1 567 ? 65.606 32.587 48.258 1.00 14.98 567 GLY D C 1
ATOM 26432 O O . GLY D 1 567 ? 65.635 31.711 49.126 1.00 14.68 567 GLY D O 1
ATOM 26436 N N . LEU D 1 568 ? 66.480 33.597 48.236 1.00 17.65 568 LEU D N 1
ATOM 26437 C CA . LEU D 1 568 ? 67.508 33.715 49.264 1.00 16.71 568 LEU D CA 1
ATOM 26438 C C . LEU D 1 568 ? 66.883 33.993 50.623 1.00 17.09 568 LEU D C 1
ATOM 26439 O O . LEU D 1 568 ? 67.239 33.359 51.624 1.00 16.84 568 LEU D O 1
ATOM 26455 N N . ILE D 1 569 ? 65.940 34.935 50.679 1.00 20.45 569 ILE D N 1
ATOM 26456 C CA . ILE D 1 569 ? 65.286 35.247 51.944 1.00 21.02 569 ILE D CA 1
ATOM 26457 C C . ILE D 1 569 ? 64.576 34.012 52.485 1.00 20.77 569 ILE D C 1
ATOM 26458 O O . ILE D 1 569 ? 64.584 33.751 53.695 1.00 21.63 569 ILE D O 1
ATOM 26474 N N . HIS D 1 570 ? 63.968 33.225 51.604 1.00 41.38 570 HIS D N 1
ATOM 26475 C CA . HIS D 1 570 ? 63.242 32.053 52.068 1.00 41.85 570 HIS D CA 1
ATOM 26476 C C . HIS D 1 570 ? 64.194 30.965 52.547 1.00 41.91 570 HIS D C 1
ATOM 26477 O O . HIS D 1 570 ? 63.903 30.262 53.523 1.00 42.16 570 HIS D O 1
ATOM 26491 N N . LEU D 1 571 ? 65.335 30.802 51.876 1.00 18.83 571 LEU D N 1
ATOM 26492 C CA . LEU D 1 571 ? 66.288 29.786 52.309 1.00 17.99 571 LEU D CA 1
ATOM 26493 C C . LEU D 1 571 ? 66.910 30.160 53.648 1.00 17.81 571 LEU D C 1
ATOM 26494 O O . LEU D 1 571 ? 67.160 29.288 54.487 1.00 17.84 571 LEU D O 1
ATOM 26510 N N . ALA D 1 572 ? 67.146 31.452 53.877 1.00 26.68 572 ALA D N 1
ATOM 26511 C CA . ALA D 1 572 ? 67.705 31.895 55.147 1.00 26.71 572 ALA D CA 1
ATOM 26512 C C . ALA D 1 572 ? 66.784 31.608 56.325 1.00 26.37 572 ALA D C 1
ATOM 26513 O O . ALA D 1 572 ? 67.261 31.512 57.461 1.00 28.00 572 ALA D O 1
ATOM 26520 N N . ALA D 1 573 ? 65.481 31.483 56.091 1.00 23.09 573 ALA D N 1
ATOM 26521 C CA . ALA D 1 573 ? 64.536 31.249 57.172 1.00 24.06 573 ALA D CA 1
ATOM 26522 C C . ALA D 1 573 ? 64.509 29.803 57.653 1.00 24.79 573 ALA D C 1
ATOM 26523 O O . ALA D 1 573 ? 63.882 29.529 58.683 1.00 25.72 573 ALA D O 1
ATOM 26530 N N . GLN D 1 574 ? 65.153 28.878 56.939 1.00 45.16 574 GLN D N 1
ATOM 26531 C CA . GLN D 1 574 ? 65.141 27.470 57.307 1.00 44.68 574 GLN D CA 1
ATOM 26532 C C . GLN D 1 574 ? 66.506 26.940 57.712 1.00 44.03 574 GLN D C 1
ATOM 26533 O O . GLN D 1 574 ? 66.587 25.834 58.258 1.00 44.55 574 GLN D O 1
ATOM 26547 N N . PHE D 1 575 ? 67.575 27.687 57.459 1.00 24.60 575 PHE D N 1
ATOM 26548 C CA . PHE D 1 575 ? 68.918 27.230 57.771 1.00 24.81 575 PHE D CA 1
ATOM 26549 C C . PHE D 1 575 ? 69.695 28.35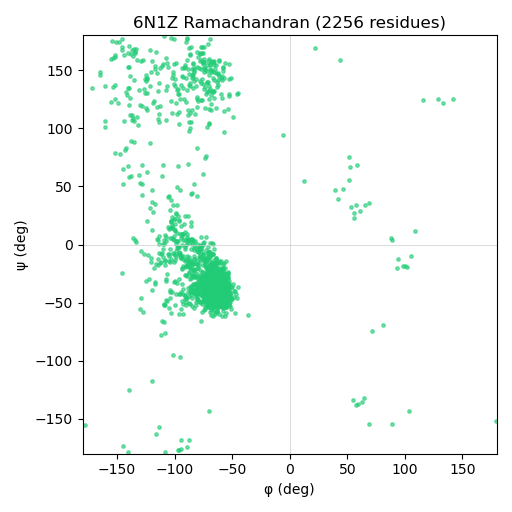6 58.424 1.00 25.40 575 PHE D C 1
ATOM 26550 O O . PHE D 1 575 ? 69.562 29.521 58.044 1.00 26.46 575 PHE D O 1
ATOM 26567 N N . SER D 1 576 ? 70.501 27.990 59.408 1.00 26.43 576 SER D N 1
ATOM 26568 C CA . SER D 1 576 ? 71.447 28.877 60.049 1.00 27.22 576 SER D CA 1
ATOM 26569 C C . SER D 1 576 ? 72.855 28.378 59.703 1.00 27.99 576 SER D C 1
ATOM 26570 O O . SER D 1 576 ? 73.050 27.696 58.688 1.00 28.05 576 SER D O 1
ATOM 26578 N N . SER D 1 577 ? 73.829 28.724 60.535 1.00 39.84 577 SER D N 1
ATOM 26579 C CA . SER D 1 577 ? 75.184 28.178 60.436 1.00 40.35 577 SER D CA 1
ATOM 26580 C C . SER D 1 577 ? 75.736 28.481 59.040 1.00 39.83 577 SER D C 1
ATOM 26581 O O . SER D 1 577 ? 75.504 29.579 58.518 1.00 38.86 577 SER D O 1
ATOM 26589 N N . GLU D 1 578 ? 76.430 27.523 58.404 1.00 44.56 578 GLU D N 1
ATOM 26590 C CA . GLU D 1 578 ? 77.179 27.803 57.184 1.00 44.26 578 GLU D CA 1
ATOM 26591 C C . GLU D 1 578 ? 76.267 28.091 56.000 1.00 42.84 578 GLU D C 1
ATOM 26592 O O . GLU D 1 578 ? 76.625 28.885 55.124 1.00 41.99 578 GLU D O 1
ATOM 26604 N N . VAL D 1 579 ? 75.104 27.439 55.939 1.00 19.30 579 VAL D N 1
ATOM 26605 C CA . VAL D 1 579 ? 74.169 27.697 54.850 1.00 17.55 579 VAL D CA 1
ATOM 26606 C C . VAL D 1 579 ? 73.765 29.164 54.848 1.00 17.93 579 VAL D C 1
ATOM 26607 O O . VAL D 1 579 ? 73.766 29.830 53.807 1.00 17.34 579 VAL D O 1
ATOM 26620 N N . LEU D 1 580 ? 73.420 29.691 56.025 1.00 21.60 580 LEU D N 1
ATOM 26621 C CA . LEU D 1 580 ? 72.997 31.083 56.123 1.00 19.87 580 LEU D CA 1
ATOM 26622 C C . LEU D 1 580 ? 74.115 32.028 55.708 1.00 18.35 580 LEU D C 1
ATOM 26623 O O . LEU D 1 580 ? 73.878 32.991 54.970 1.00 19.82 580 LEU D O 1
ATOM 26639 N N . ASN D 1 581 ? 75.342 31.774 56.171 1.00 16.56 581 ASN D N 1
ATOM 26640 C CA . ASN D 1 581 ? 76.464 32.624 55.782 1.00 16.99 581 ASN D CA 1
ATOM 26641 C C . ASN D 1 581 ? 76.608 32.684 54.267 1.00 16.74 581 ASN D C 1
ATOM 26642 O O . ASN D 1 581 ? 76.928 33.739 53.707 1.00 17.21 581 ASN D O 1
ATOM 26653 N N . LEU D 1 582 ? 76.381 31.559 53.586 1.00 15.15 582 LEU D N 1
ATOM 26654 C CA . LEU D 1 582 ? 76.437 31.554 52.129 1.00 14.92 582 LEU D CA 1
ATOM 26655 C C . LEU D 1 582 ? 75.307 32.381 51.534 1.00 15.15 582 LEU D C 1
ATOM 26656 O O . LEU D 1 582 ? 75.508 33.092 50.542 1.00 15.38 582 LEU D O 1
ATOM 26672 N N . VAL D 1 583 ? 74.112 32.301 52.122 1.00 16.24 583 VAL D N 1
ATOM 26673 C CA . VAL D 1 583 ? 72.991 33.092 51.630 1.00 16.37 583 VAL D CA 1
ATOM 26674 C C . VAL D 1 583 ? 73.261 34.578 51.837 1.00 16.84 583 VAL D C 1
ATOM 26675 O O . VAL D 1 583 ? 72.999 35.400 50.952 1.00 17.72 583 VAL D O 1
ATOM 26688 N N . MET D 1 584 ? 73.808 34.944 52.998 1.00 25.72 584 MET D N 1
ATOM 26689 C CA . MET D 1 584 ? 74.072 36.351 53.275 1.00 26.68 584 MET D CA 1
ATOM 26690 C C . MET D 1 584 ? 75.142 36.902 52.343 1.00 27.07 584 MET D C 1
ATOM 26691 O O . MET D 1 584 ? 75.022 38.030 51.852 1.00 28.19 584 MET D O 1
ATOM 26705 N N . GLU D 1 585 ? 76.199 36.123 52.090 1.00 30.09 585 GLU D N 1
ATOM 26706 C CA . GLU D 1 585 ? 77.205 36.544 51.124 1.00 29.62 585 GLU D CA 1
ATOM 26707 C C . GLU D 1 585 ? 76.585 36.774 49.755 1.00 29.19 585 GLU D C 1
ATOM 26708 O O . GLU D 1 585 ? 76.880 37.770 49.086 1.00 29.56 585 GLU D O 1
ATOM 26720 N N . THR D 1 586 ? 75.725 35.851 49.319 1.00 18.99 586 THR D N 1
ATOM 26721 C CA . THR D 1 586 ? 75.144 35.947 47.986 1.00 18.99 586 THR D CA 1
ATOM 26722 C C . THR D 1 586 ? 74.105 37.058 47.918 1.00 19.19 586 THR D C 1
ATOM 26723 O O . THR D 1 586 ? 73.988 37.740 46.894 1.00 20.22 586 THR D O 1
ATOM 26734 N N . LEU D 1 587 ? 73.336 37.253 48.991 1.00 16.14 587 LEU D N 1
ATOM 26735 C CA . LEU D 1 587 ? 72.436 38.400 49.041 1.00 16.78 587 LEU D CA 1
ATOM 26736 C C . LEU D 1 587 ? 73.204 39.701 48.850 1.00 17.51 587 LEU D C 1
ATOM 26737 O O . LEU D 1 587 ? 72.727 40.621 48.177 1.00 17.99 587 LEU D O 1
ATOM 26753 N N . CYS D 1 588 ? 74.403 39.793 49.429 1.00 17.99 588 CYS D N 1
ATOM 26754 C CA . CYS D 1 588 ? 75.174 41.025 49.329 1.00 18.79 588 CYS D CA 1
ATOM 26755 C C . CYS D 1 588 ? 75.603 41.294 47.893 1.00 18.87 588 CYS D C 1
ATOM 26756 O O . CYS D 1 588 ? 75.533 42.435 47.422 1.00 19.55 588 CYS D O 1
ATOM 26764 N N . ILE D 1 589 ? 76.069 40.264 47.183 1.00 18.48 589 ILE D N 1
ATOM 26765 C CA . ILE D 1 589 ? 76.519 40.478 45.812 1.00 18.58 589 ILE D CA 1
ATOM 26766 C C . ILE D 1 589 ? 75.327 40.722 44.895 1.00 18.55 589 ILE D C 1
ATOM 26767 O O . ILE D 1 589 ? 75.420 41.510 43.945 1.00 19.01 589 ILE D O 1
ATOM 26783 N N . VAL D 1 590 ? 74.189 40.072 45.161 1.00 17.52 590 VAL D N 1
ATOM 26784 C CA . VAL D 1 590 ? 72.968 40.395 44.428 1.00 17.65 590 VAL D CA 1
ATOM 26785 C C . VAL D 1 590 ? 72.648 41.880 44.570 1.00 18.54 590 VAL D C 1
ATOM 26786 O O . VAL D 1 590 ? 72.165 42.520 43.627 1.00 18.91 590 VAL D O 1
ATOM 26799 N N . CYS D 1 591 ? 72.915 42.453 45.748 1.00 20.57 591 CYS D N 1
ATOM 26800 C CA . CYS D 1 591 ? 72.637 43.867 45.969 1.00 21.48 591 CYS D CA 1
ATOM 26801 C C . CYS D 1 591 ? 73.487 44.776 45.092 1.00 22.07 591 CYS D C 1
ATOM 26802 O O . CYS D 1 591 ? 73.142 45.950 44.926 1.00 22.84 591 CYS D O 1
ATOM 26810 N N . THR D 1 592 ? 74.583 44.269 44.526 1.00 23.86 592 THR D N 1
ATOM 26811 C CA . THR D 1 592 ? 75.477 45.093 43.724 1.00 24.96 592 THR D CA 1
ATOM 26812 C C . THR D 1 592 ? 75.200 45.002 42.229 1.00 25.28 592 THR D C 1
ATOM 26813 O O . THR D 1 592 ? 75.794 45.764 41.459 1.00 26.47 592 THR D O 1
ATOM 26824 N N . VAL D 1 593 ? 74.304 44.112 41.802 1.00 23.57 593 VAL D N 1
ATOM 26825 C CA . VAL D 1 593 ? 74.093 43.899 40.374 1.00 24.14 593 VAL D CA 1
ATOM 26826 C C . VAL D 1 593 ? 73.406 45.107 39.753 1.00 26.34 593 VAL D C 1
ATOM 26827 O O . VAL D 1 593 ? 73.882 45.668 38.759 1.00 29.11 593 VAL D O 1
ATOM 26840 N N . ASP D 1 594 ? 72.277 45.522 40.322 1.00 33.95 594 ASP D N 1
ATOM 26841 C CA . ASP D 1 594 ? 71.497 46.625 39.776 1.00 36.27 594 ASP D CA 1
ATOM 26842 C C . ASP D 1 594 ? 71.032 47.550 40.894 1.00 35.28 594 ASP D C 1
ATOM 26843 O O . ASP D 1 594 ? 70.159 47.172 41.684 1.00 34.64 594 ASP D O 1
ATOM 26852 N N . PRO D 1 595 ? 71.586 48.760 41.005 1.00 32.37 595 PRO D N 1
ATOM 26853 C CA . PRO D 1 595 ? 71.135 49.661 42.081 1.00 33.01 595 PRO D CA 1
ATOM 26854 C C . PRO D 1 595 ? 69.651 49.983 42.017 1.00 33.27 595 PRO D C 1
ATOM 26855 O O . PRO D 1 595 ? 69.029 50.191 43.066 1.00 32.19 595 PRO D O 1
ATOM 26866 N N . GLU D 1 596 ? 69.061 50.043 40.820 1.00 52.02 596 GLU D N 1
ATOM 26867 C CA . GLU D 1 596 ? 67.623 50.263 40.725 1.00 53.55 596 GLU D CA 1
ATOM 26868 C C . GLU D 1 596 ? 66.855 49.164 41.446 1.00 50.93 596 GLU D C 1
ATOM 26869 O O . GLU D 1 596 ? 66.003 49.439 42.298 1.00 50.48 596 GLU D O 1
ATOM 26881 N N . PHE D 1 597 ? 67.155 47.904 41.126 1.00 34.41 597 PHE D N 1
ATOM 26882 C CA . PHE D 1 597 ? 66.452 46.798 41.764 1.00 31.82 597 PHE D CA 1
ATOM 26883 C C . PHE D 1 597 ? 66.651 46.833 43.273 1.00 30.76 597 PHE D C 1
ATOM 26884 O O . PHE D 1 597 ? 65.689 46.723 44.042 1.00 30.86 597 PHE D O 1
ATOM 26901 N N . THR D 1 598 ? 67.901 46.986 43.714 1.00 31.13 598 THR D N 1
ATOM 26902 C CA . THR D 1 598 ? 68.187 47.023 45.142 1.00 31.03 598 THR D CA 1
ATOM 26903 C C . THR D 1 598 ? 67.406 48.140 45.824 1.00 32.70 598 THR D C 1
ATOM 26904 O O . THR D 1 598 ? 66.781 47.931 46.870 1.00 32.69 598 THR D O 1
ATOM 26915 N N . ALA D 1 599 ? 67.408 49.333 45.229 1.00 30.25 599 ALA D N 1
ATOM 26916 C CA . ALA D 1 599 ? 66.661 50.439 45.811 1.00 30.29 599 ALA D CA 1
ATOM 26917 C C . ALA D 1 599 ? 65.175 50.112 45.881 1.00 30.20 599 ALA D C 1
ATOM 26918 O O . ALA D 1 599 ? 64.508 50.421 46.876 1.00 31.34 599 ALA D O 1
ATOM 26925 N N . SER D 1 600 ? 64.638 49.476 44.837 1.00 26.16 600 SER D N 1
ATOM 26926 C CA . SER D 1 600 ? 63.215 49.177 44.814 1.00 26.93 600 SER D CA 1
ATOM 26927 C C . SER D 1 600 ? 62.849 48.094 45.821 1.00 26.36 600 SER D C 1
ATOM 26928 O O . SER D 1 600 ? 61.718 48.073 46.322 1.00 26.98 600 SER D O 1
ATOM 26936 N N . MET D 1 601 ? 63.781 47.200 46.140 1.00 30.57 601 MET D N 1
ATOM 26937 C CA . MET D 1 601 ? 63.529 46.151 47.112 1.00 29.47 601 MET D CA 1
ATOM 26938 C C . MET D 1 601 ? 64.161 46.451 48.466 1.00 29.58 601 MET D C 1
ATOM 26939 O O . MET D 1 601 ? 64.271 45.548 49.300 1.00 29.58 601 MET D O 1
ATOM 26953 N N . GLU D 1 602 ? 64.572 47.700 48.703 1.00 28.16 602 GLU D N 1
ATOM 26954 C CA . GLU D 1 602 ? 65.101 48.081 50.009 1.00 28.56 602 GLU D CA 1
ATOM 26955 C C . GLU D 1 602 ? 64.141 47.709 51.132 1.00 28.77 602 GLU D C 1
ATOM 26956 O O . GLU D 1 602 ? 64.570 47.255 52.200 1.00 28.94 602 GLU D O 1
ATOM 26968 N N . SER D 1 603 ? 62.838 47.907 50.917 1.00 25.16 603 SER D N 1
ATOM 26969 C CA . SER D 1 603 ? 61.850 47.621 51.952 1.00 25.34 603 SER D CA 1
ATOM 26970 C C . SER D 1 603 ? 61.790 46.147 52.315 1.00 24.48 603 SER D C 1
ATOM 26971 O O . SER D 1 603 ? 61.179 45.801 53.333 1.00 24.57 603 SER D O 1
ATOM 26979 N N . LYS D 1 604 ? 62.405 45.277 51.518 1.00 33.96 604 LYS D N 1
ATOM 26980 C CA . LYS D 1 604 ? 62.492 43.855 51.819 1.00 33.00 604 LYS D CA 1
ATOM 26981 C C . LYS D 1 604 ? 63.873 43.459 52.312 1.00 31.89 604 LYS D C 1
ATOM 26982 O O . LYS D 1 604 ? 63.992 42.692 53.272 1.00 31.06 604 LYS D O 1
ATOM 27001 N N . ILE D 1 605 ? 64.920 44.003 51.693 1.00 22.02 605 ILE D N 1
ATOM 27002 C CA . ILE D 1 605 ? 66.285 43.654 52.064 1.00 21.60 605 ILE D CA 1
ATOM 27003 C C . ILE D 1 605 ? 66.619 44.176 53.455 1.00 22.11 605 ILE D C 1
ATOM 27004 O O . ILE D 1 605 ? 67.168 43.448 54.291 1.00 21.67 605 ILE D O 1
ATOM 27020 N N . CYS D 1 606 ? 66.304 45.446 53.723 1.00 24.92 606 CYS D N 1
ATOM 27021 C CA . CYS D 1 606 ? 66.798 46.064 54.951 1.00 25.12 606 CYS D CA 1
ATOM 27022 C C . CYS D 1 606 ? 66.146 45.469 56.192 1.00 24.92 606 CYS D C 1
ATOM 27023 O O . CYS D 1 606 ? 66.866 45.177 57.162 1.00 25.65 606 CYS D O 1
ATOM 27031 N N . PRO D 1 607 ? 64.826 45.257 56.247 1.00 30.45 607 PRO D N 1
ATOM 27032 C CA . PRO D 1 607 ? 64.257 44.601 57.439 1.00 30.71 607 PRO D CA 1
ATOM 27033 C C . PRO D 1 607 ? 64.746 43.174 57.608 1.00 29.47 607 PRO D C 1
ATOM 27034 O O . PRO D 1 607 ? 64.950 42.716 58.738 1.00 29.55 607 PRO D O 1
ATOM 27045 N N . PHE D 1 608 ? 64.935 42.451 56.501 1.00 23.91 608 PHE D N 1
ATOM 27046 C CA . PHE D 1 608 ? 65.502 41.110 56.583 1.00 23.00 608 PHE D CA 1
ATOM 27047 C C . PHE D 1 608 ? 66.887 41.146 57.218 1.00 23.35 608 PHE D C 1
ATOM 27048 O O . PHE D 1 608 ? 67.177 40.386 58.149 1.00 23.78 608 PHE D O 1
ATOM 27065 N N . THR D 1 609 ? 67.757 42.032 56.728 1.00 20.32 609 THR D N 1
ATOM 27066 C CA . THR D 1 609 ? 69.123 42.083 57.236 1.00 20.33 609 THR D CA 1
ATOM 27067 C C . THR D 1 609 ? 69.153 42.498 58.703 1.00 20.92 609 THR D C 1
ATOM 27068 O O . THR D 1 609 ? 69.963 41.983 59.483 1.00 20.76 609 THR D O 1
ATOM 27079 N N . ILE D 1 610 ? 68.283 43.433 59.098 1.00 21.66 610 ILE D N 1
ATOM 27080 C CA . ILE D 1 610 ? 68.212 43.834 60.502 1.00 22.28 610 ILE D CA 1
ATOM 27081 C C . ILE D 1 610 ? 67.808 42.648 61.370 1.00 21.81 610 ILE D C 1
ATOM 27082 O O . ILE D 1 610 ? 68.406 42.392 62.422 1.00 21.91 610 ILE D O 1
ATOM 27098 N N . ALA D 1 611 ? 66.779 41.908 60.943 1.00 21.36 611 ALA D N 1
ATOM 27099 C CA . ALA D 1 611 ? 66.306 40.769 61.724 1.00 20.98 611 ALA D CA 1
ATOM 27100 C C . ALA D 1 611 ? 67.393 39.715 61.880 1.00 20.28 611 ALA D C 1
ATOM 27101 O O . ALA D 1 611 ? 67.583 39.167 62.972 1.00 20.28 611 ALA D O 1
ATOM 27108 N N . ILE D 1 612 ? 68.110 39.406 60.796 1.00 19.72 612 ILE D N 1
ATOM 27109 C CA . ILE D 1 612 ? 69.245 38.491 60.888 1.00 19.13 612 ILE D CA 1
ATOM 27110 C C . ILE D 1 612 ? 70.306 39.067 61.819 1.00 19.66 612 ILE D C 1
ATOM 27111 O O . ILE D 1 612 ? 70.826 38.377 62.704 1.00 19.53 612 ILE D O 1
ATOM 27127 N N . PHE D 1 613 ? 70.646 40.344 61.623 1.00 20.33 613 PHE D N 1
ATOM 27128 C CA . PHE D 1 613 ? 71.645 41.006 62.455 1.00 20.99 613 PHE D CA 1
ATOM 27129 C C . PHE D 1 613 ? 71.349 40.807 63.936 1.00 21.35 613 PHE D C 1
ATOM 27130 O O . PHE D 1 613 ? 72.239 40.454 64.718 1.00 21.44 613 PHE D O 1
ATOM 27147 N N . LEU D 1 614 ? 70.093 41.010 64.336 1.00 23.27 614 LEU D N 1
ATOM 27148 C CA . LEU D 1 614 ? 69.722 40.884 65.740 1.00 23.71 614 LEU D CA 1
ATOM 27149 C C . LEU D 1 614 ? 69.607 39.426 66.167 1.00 23.02 614 LEU D C 1
ATOM 27150 O O . LEU D 1 614 ? 70.067 39.057 67.255 1.00 23.41 614 LEU D O 1
ATOM 27166 N N . LYS D 1 615 ? 68.996 38.584 65.329 1.00 24.29 615 LYS D N 1
ATOM 27167 C CA . LYS D 1 615 ? 68.752 37.199 65.718 1.00 23.14 615 LYS D CA 1
ATOM 27168 C C . LYS D 1 615 ? 70.056 36.472 66.012 1.00 23.28 615 LYS D C 1
ATOM 27169 O O . LYS D 1 615 ? 70.138 35.691 66.966 1.00 23.30 615 LYS D O 1
ATOM 27188 N N . TYR D 1 616 ? 71.083 36.712 65.203 1.00 29.69 616 TYR D N 1
ATOM 27189 C CA . TYR D 1 616 ? 72.409 36.142 65.411 1.00 28.99 616 TYR D CA 1
ATOM 27190 C C . TYR D 1 616 ? 73.380 37.199 65.928 1.00 30.05 616 TYR D C 1
ATOM 27191 O O . TYR D 1 616 ? 74.540 37.260 65.516 1.00 29.97 616 TYR D O 1
ATOM 27209 N N . SER D 1 617 ? 72.904 38.045 66.845 1.00 24.40 617 SER D N 1
ATOM 27210 C CA . SER D 1 617 ? 73.757 39.054 67.460 1.00 25.27 617 SER D CA 1
ATOM 27211 C C . SER D 1 617 ? 74.978 38.448 68.140 1.00 25.08 617 SER D C 1
ATOM 27212 O O . SER D 1 617 ? 75.929 39.176 68.444 1.00 24.54 617 SER D O 1
ATOM 27220 N N . ASN D 1 618 ? 74.975 37.140 68.381 1.00 45.14 618 ASN D N 1
ATOM 27221 C CA A ASN D 1 618 ? 76.065 36.427 69.032 0.50 46.02 618 ASN D CA 1
ATOM 27222 C CA B ASN D 1 618 ? 76.111 36.508 69.039 0.50 46.05 618 ASN D CA 1
ATOM 27223 C C . ASN D 1 618 ? 77.120 35.922 68.058 1.00 45.28 618 ASN D C 1
ATOM 27224 O O . ASN D 1 618 ? 78.143 35.389 68.499 1.00 45.90 618 ASN D O 1
ATOM 27245 N N . ASP D 1 619 ? 76.884 36.038 66.751 1.00 33.65 619 ASP D N 1
ATOM 27246 C CA . ASP D 1 619 ? 77.820 35.525 65.756 1.00 31.53 619 ASP D CA 1
ATOM 27247 C C . ASP D 1 619 ? 78.544 36.682 65.083 1.00 31.35 619 ASP D C 1
ATOM 27248 O O . ASP D 1 619 ? 77.932 37.401 64.277 1.00 31.47 619 ASP D O 1
ATOM 27257 N N . PRO D 1 620 ? 79.827 36.909 65.371 1.00 23.30 620 PRO D N 1
ATOM 27258 C CA . PRO D 1 620 ? 80.531 38.021 64.711 1.00 23.62 620 PRO D CA 1
ATOM 27259 C C . PRO D 1 620 ? 80.602 37.881 63.202 1.00 22.98 620 PRO D C 1
ATOM 27260 O O . PRO D 1 620 ? 80.713 38.894 62.500 1.00 23.77 620 PRO D O 1
ATOM 27271 N N . VAL D 1 621 ? 80.564 36.655 62.675 1.00 29.73 621 VAL D N 1
ATOM 27272 C CA . VAL D 1 621 ? 80.625 36.475 61.228 1.00 29.60 621 VAL D CA 1
ATOM 27273 C C . VAL D 1 621 ? 79.325 36.936 60.580 1.00 28.41 621 VAL D C 1
ATOM 27274 O O . VAL D 1 621 ? 79.338 37.573 59.520 1.00 28.72 621 VAL D O 1
ATOM 27287 N N . VAL D 1 622 ? 78.185 36.626 61.203 1.00 24.22 622 VAL D N 1
ATOM 27288 C CA . VAL D 1 622 ? 76.904 37.080 60.672 1.00 23.60 622 VAL D CA 1
ATOM 27289 C C . VAL D 1 622 ? 76.793 38.595 60.775 1.00 25.37 622 VAL D C 1
ATOM 27290 O O . VAL D 1 622 ? 76.322 39.262 59.846 1.00 25.82 622 VAL D O 1
ATOM 27303 N N . ALA D 1 623 ? 77.215 39.163 61.908 1.00 20.28 623 ALA D N 1
ATOM 27304 C CA . ALA D 1 623 ? 77.194 40.611 62.064 1.00 21.24 623 ALA D CA 1
ATOM 27305 C C . ALA D 1 623 ? 77.969 41.292 60.944 1.00 21.49 623 ALA D C 1
ATOM 27306 O O . ALA D 1 623 ? 77.532 42.315 60.405 1.00 21.91 623 ALA D O 1
ATOM 27313 N N . SER D 1 624 ? 79.128 40.738 60.584 1.00 21.47 624 SER D N 1
ATOM 27314 C CA . SER D 1 624 ? 79.929 41.325 59.516 1.00 21.76 624 SER D CA 1
ATOM 27315 C C . SER D 1 624 ? 79.233 41.190 58.169 1.00 21.10 624 SER D C 1
ATOM 27316 O O . SER D 1 624 ? 79.323 42.091 57.326 1.00 21.51 624 SER D O 1
ATOM 27324 N N . LEU D 1 625 ? 78.531 40.077 57.948 1.00 20.05 625 LEU D N 1
ATOM 27325 C CA . LEU D 1 625 ? 77.798 39.902 56.698 1.00 19.47 625 LEU D CA 1
ATOM 27326 C C . LEU D 1 625 ? 76.614 40.858 56.623 1.00 19.85 625 LEU D C 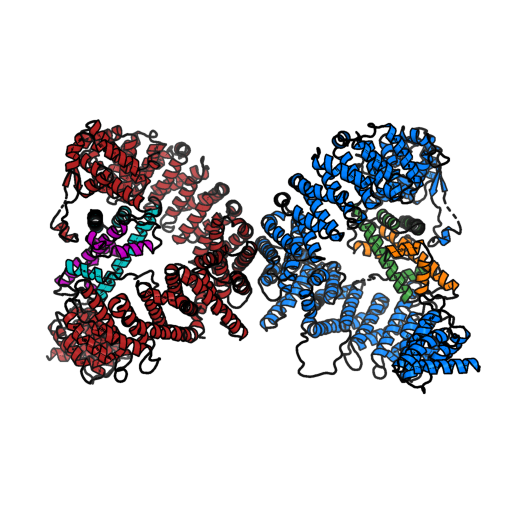1
ATOM 27327 O O . LEU D 1 625 ? 76.362 41.460 55.573 1.00 19.96 625 LEU D O 1
ATOM 27343 N N . ALA D 1 626 ? 75.874 41.010 57.723 1.00 21.41 626 ALA D N 1
ATOM 27344 C CA . ALA D 1 626 ? 74.852 42.048 57.784 1.00 21.96 626 ALA D CA 1
ATOM 27345 C C . ALA D 1 626 ? 75.457 43.413 57.487 1.00 22.88 626 ALA D C 1
ATOM 27346 O O . ALA D 1 626 ? 74.936 44.174 56.664 1.00 23.13 626 ALA D O 1
ATOM 27353 N N . GLN D 1 627 ? 76.581 43.726 58.138 1.00 22.05 627 GLN D N 1
ATOM 27354 C CA . GLN D 1 627 ? 77.243 45.007 57.929 1.00 23.03 627 GLN D CA 1
ATOM 27355 C C . GLN D 1 627 ? 77.607 45.214 56.465 1.00 22.90 627 GLN D C 1
ATOM 27356 O O . GLN D 1 627 ? 77.524 46.336 55.951 1.00 23.59 627 GLN D O 1
ATOM 27370 N N . ASP D 1 628 ? 78.020 44.147 55.777 1.00 25.27 628 ASP D N 1
ATOM 27371 C CA . ASP D 1 628 ? 78.355 44.274 54.362 1.00 25.14 628 ASP D CA 1
ATOM 27372 C C . ASP D 1 628 ? 77.123 44.631 53.537 1.00 25.83 628 ASP D C 1
ATOM 27373 O O . ASP D 1 628 ? 77.218 45.393 52.569 1.00 26.70 628 ASP D O 1
ATOM 27382 N N . ILE D 1 629 ? 75.959 44.087 53.899 1.00 21.25 629 ILE D N 1
ATOM 27383 C CA . ILE D 1 629 ? 74.732 44.415 53.179 1.00 21.18 629 ILE D CA 1
ATOM 27384 C C . ILE D 1 629 ? 74.320 45.854 53.462 1.00 22.19 629 ILE D C 1
ATOM 27385 O O . ILE D 1 629 ? 73.986 46.612 52.545 1.00 22.54 629 ILE D O 1
ATOM 27401 N N . PHE D 1 630 ? 74.325 46.250 54.739 1.00 22.71 630 PHE D N 1
ATOM 27402 C CA . PHE D 1 630 ? 74.011 47.632 55.083 1.00 23.76 630 PHE D CA 1
ATOM 27403 C C . PHE D 1 630 ? 74.914 48.599 54.329 1.00 24.46 630 PHE D C 1
ATOM 27404 O O . PHE D 1 630 ? 74.481 49.681 53.921 1.00 25.16 630 PHE D O 1
ATOM 27421 N N . LYS D 1 631 ? 76.181 48.224 54.135 1.00 30.60 631 LYS D N 1
ATOM 27422 C CA . LYS D 1 631 ? 77.100 49.086 53.402 1.00 31.82 631 LYS D CA 1
ATOM 27423 C C . LYS D 1 631 ? 76.677 49.234 51.945 1.00 31.69 631 LYS D C 1
ATOM 27424 O O . LYS D 1 631 ? 76.697 50.343 51.399 1.00 33.20 631 LYS D O 1
ATOM 27443 N N . GLU D 1 632 ? 76.293 48.131 51.297 1.00 28.08 632 GLU D N 1
ATOM 27444 C CA . GLU D 1 632 ? 75.902 48.210 49.894 1.00 28.67 632 GLU D CA 1
ATOM 27445 C C . GLU D 1 632 ? 74.636 49.040 49.713 1.00 29.35 632 GLU D C 1
ATOM 27446 O O . GLU D 1 632 ? 74.453 49.664 48.662 1.00 29.82 632 GLU D O 1
ATOM 27458 N N . LEU D 1 633 ? 73.755 49.060 50.720 1.00 33.25 633 LEU D N 1
ATOM 27459 C CA . LEU D 1 633 ? 72.571 49.911 50.649 1.00 34.04 633 LEU D CA 1
ATOM 27460 C C . LEU D 1 633 ? 72.928 51.374 50.885 1.00 35.69 633 LEU D C 1
ATOM 27461 O O . LEU D 1 633 ? 72.410 52.265 50.200 1.00 36.67 633 LEU D O 1
ATOM 27477 N N . SER D 1 634 ? 73.806 51.647 51.857 1.00 26.29 634 SER D N 1
ATOM 27478 C CA . SER D 1 634 ? 74.181 53.025 52.152 1.00 27.55 634 SER D CA 1
ATOM 27479 C C . SER D 1 634 ? 74.827 53.702 50.951 1.00 28.07 634 SER D C 1
ATOM 27480 O O . SER D 1 634 ? 74.773 54.929 50.829 1.00 29.13 634 SER D O 1
ATOM 27488 N N . GLN D 1 635 ? 75.438 52.927 50.060 1.00 36.29 635 GLN D N 1
ATOM 27489 C CA . GLN D 1 635 ? 76.101 53.472 48.884 1.00 36.61 635 GLN D CA 1
ATOM 27490 C C . GLN D 1 635 ? 75.143 53.694 47.720 1.00 37.16 635 GLN D C 1
ATOM 27491 O O . GLN D 1 635 ? 75.589 54.058 46.627 1.00 38.00 635 GLN D O 1
ATOM 27505 N N . ILE D 1 636 ? 73.848 53.478 47.929 1.00 32.71 636 ILE D N 1
ATOM 27506 C CA . ILE D 1 636 ? 72.820 53.755 46.931 1.00 32.63 636 ILE D CA 1
ATOM 27507 C C . ILE D 1 636 ? 71.940 54.866 47.488 1.00 34.41 636 ILE D C 1
ATOM 27508 O O . ILE D 1 636 ? 71.300 54.692 48.533 1.00 34.43 636 ILE D O 1
ATOM 27524 N N . GLU D 1 637 ? 71.908 56.006 46.792 1.00 51.82 637 GLU D N 1
ATOM 27525 C CA . GLU D 1 637 ? 71.201 57.170 47.316 1.00 53.54 637 GLU D CA 1
ATOM 27526 C C . GLU D 1 637 ? 69.724 56.871 47.549 1.00 53.07 637 GLU D C 1
ATOM 27527 O O . GLU D 1 637 ? 69.166 57.237 48.590 1.00 54.45 637 GLU D O 1
ATOM 27539 N N . ALA D 1 638 ? 69.069 56.209 46.592 1.00 35.07 638 ALA D N 1
ATOM 27540 C CA . ALA D 1 638 ? 67.637 55.954 46.716 1.00 34.34 638 ALA D CA 1
ATOM 27541 C C . ALA D 1 638 ? 67.299 55.048 47.895 1.00 32.64 638 ALA D C 1
ATOM 27542 O O . ALA D 1 638 ? 66.119 54.937 48.245 1.00 32.42 638 ALA D O 1
ATOM 27549 N N . CYS D 1 639 ? 68.292 54.405 48.511 1.00 42.19 639 CYS D N 1
ATOM 27550 C CA . CYS D 1 639 ? 68.060 53.609 49.707 1.00 41.73 639 CYS D CA 1
ATOM 27551 C C . CYS D 1 639 ? 68.203 54.412 50.994 1.00 43.38 639 CYS D C 1
ATOM 27552 O O . CYS D 1 639 ? 67.591 54.057 52.008 1.00 44.37 639 CYS D O 1
ATOM 27560 N N . GLN D 1 640 ? 68.995 55.486 50.974 1.00 37.79 640 GLN D N 1
ATOM 27561 C CA . GLN D 1 640 ? 69.476 56.084 52.216 1.00 38.30 640 GLN D CA 1
ATOM 27562 C C . GLN D 1 640 ? 68.327 56.526 53.113 1.00 37.57 640 GLN D C 1
ATOM 27563 O O . GLN D 1 640 ? 68.281 56.173 54.297 1.00 36.57 640 GLN D O 1
ATOM 27577 N N . GLY D 1 641 ? 67.387 57.293 52.571 1.00 30.79 641 GLY D N 1
ATOM 27578 C CA . GLY D 1 641 ? 66.293 57.817 53.353 1.00 31.41 641 GLY D CA 1
ATOM 27579 C C . GLY D 1 641 ? 65.493 56.734 54.051 1.00 30.63 641 GLY D C 1
ATOM 27580 O O . GLY D 1 641 ? 65.398 56.694 55.283 1.00 30.84 641 GLY D O 1
ATOM 27584 N N . PRO D 1 642 ? 64.888 55.835 53.269 1.00 36.11 642 PRO D N 1
ATOM 27585 C CA . PRO D 1 642 ? 64.084 54.765 53.887 1.00 35.26 642 PRO D CA 1
ATOM 27586 C C . PRO D 1 642 ? 64.898 53.835 54.770 1.00 34.91 642 PRO D C 1
ATOM 27587 O O . PRO D 1 642 ? 64.419 53.421 55.833 1.00 35.17 642 PRO D O 1
ATOM 27598 N N . MET D 1 643 ? 66.119 53.489 54.356 1.00 38.74 643 MET D N 1
ATOM 27599 C CA . MET D 1 643 ? 66.953 52.600 55.158 1.00 38.40 643 MET D CA 1
ATOM 27600 C C . MET D 1 643 ? 67.263 53.223 56.513 1.00 38.38 643 MET D C 1
ATOM 27601 O O . MET D 1 643 ? 67.118 52.576 57.557 1.00 36.27 643 MET D O 1
ATOM 27615 N N . GLN D 1 644 ? 67.683 54.491 56.514 1.00 32.56 644 GLN D N 1
ATOM 27616 C CA . GLN D 1 644 ? 68.047 55.152 57.762 1.00 32.64 644 GLN D CA 1
ATOM 27617 C C . GLN D 1 644 ? 66.850 55.237 58.697 1.00 32.64 644 GLN D C 1
ATOM 27618 O O . GLN D 1 644 ? 66.970 54.988 59.902 1.00 32.26 644 GLN D O 1
ATOM 27632 N N . MET D 1 645 ? 65.684 55.594 58.152 1.00 32.71 645 MET D N 1
ATOM 27633 C CA . MET D 1 645 ? 64.451 55.609 58.931 1.00 33.14 645 MET D CA 1
ATOM 27634 C C . MET D 1 645 ? 64.210 54.273 59.611 1.00 31.76 645 MET D C 1
ATOM 27635 O O . MET D 1 645 ? 63.574 54.214 60.670 1.00 31.67 645 MET D O 1
ATOM 27649 N N . ARG D 1 646 ? 64.721 53.196 59.023 1.00 37.56 646 ARG D N 1
ATOM 27650 C CA . ARG D 1 646 ? 64.574 51.834 59.513 1.00 35.96 646 ARG D CA 1
ATOM 27651 C C . ARG D 1 646 ? 65.710 51.442 60.449 1.00 35.68 646 ARG D C 1
ATOM 27652 O O . ARG D 1 646 ? 65.476 50.896 61.532 1.00 35.53 646 ARG D O 1
ATOM 27673 N N . LEU D 1 647 ? 66.942 51.727 60.033 1.00 27.82 647 LEU D N 1
ATOM 27674 C CA . LEU D 1 647 ? 68.151 51.195 60.642 1.00 27.53 647 LEU D CA 1
ATOM 27675 C C . LEU D 1 647 ? 68.644 52.020 61.823 1.00 28.52 647 LEU D C 1
ATOM 27676 O O . LEU D 1 647 ? 69.081 51.451 62.829 1.00 28.40 647 LEU D O 1
ATOM 27692 N N . ILE D 1 648 ? 68.587 53.349 61.726 1.00 32.18 648 ILE D N 1
ATOM 27693 C CA . ILE D 1 648 ? 69.100 54.176 62.814 1.00 33.34 648 ILE D CA 1
ATOM 27694 C C . ILE D 1 648 ? 68.393 53.881 64.125 1.00 33.37 648 ILE D C 1
ATOM 27695 O O . ILE D 1 648 ? 69.078 53.738 65.152 1.00 33.87 648 ILE D O 1
ATOM 27711 N N . PRO D 1 649 ? 67.061 53.769 64.181 1.00 30.73 649 PRO D N 1
ATOM 27712 C CA . PRO D 1 649 ? 66.420 53.425 65.462 1.00 30.92 649 PRO D CA 1
ATOM 27713 C C . PRO D 1 649 ? 66.917 52.119 66.054 1.00 30.08 649 PRO D C 1
ATOM 27714 O O . PRO D 1 649 ? 67.025 52.002 67.281 1.00 30.46 649 PRO D O 1
ATOM 27725 N N . THR D 1 650 ? 67.228 51.128 65.217 1.00 34.11 650 THR D N 1
ATOM 27726 C CA . THR D 1 650 ? 67.749 49.868 65.734 1.00 33.47 650 THR D CA 1
ATOM 27727 C C . THR D 1 650 ? 69.173 50.036 66.253 1.00 32.95 650 THR D C 1
ATOM 27728 O O . THR D 1 650 ? 69.508 49.536 67.333 1.00 32.23 650 THR D O 1
ATOM 27739 N N . LEU D 1 651 ? 70.024 50.742 65.504 1.00 28.81 651 LEU D N 1
ATOM 27740 C CA . LEU D 1 651 ? 71.377 51.003 65.981 1.00 29.30 651 LEU D CA 1
ATOM 27741 C C . LEU D 1 651 ? 71.346 51.769 67.298 1.00 30.45 651 LEU D C 1
ATOM 27742 O O . LEU D 1 651 ? 72.047 51.414 68.253 1.00 30.66 651 LEU D O 1
ATOM 27758 N N . VAL D 1 652 ? 70.528 52.823 67.370 1.00 31.28 652 VAL D N 1
ATOM 27759 C CA . VAL D 1 652 ? 70.416 53.595 68.604 1.00 32.45 652 VAL D CA 1
ATOM 27760 C C . VAL D 1 652 ? 69.974 52.697 69.752 1.00 32.18 652 VAL D C 1
ATOM 27761 O O . VAL D 1 652 ? 70.481 52.805 70.875 1.00 32.86 652 VAL D O 1
ATOM 27774 N N . SER D 1 653 ? 69.023 51.798 69.490 1.00 35.14 653 SER D N 1
ATOM 27775 C CA . SER D 1 653 ? 68.584 50.861 70.519 1.00 35.65 653 SER D CA 1
ATOM 27776 C C . SER D 1 653 ? 69.746 50.022 71.037 1.00 35.72 653 SER D C 1
ATOM 27777 O O . SER D 1 653 ? 69.823 49.727 72.235 1.00 36.34 653 SER D O 1
ATOM 27785 N N . ILE D 1 654 ? 70.657 49.625 70.147 1.00 29.95 654 ILE D N 1
ATOM 27786 C CA . ILE D 1 654 ? 71.792 48.805 70.555 1.00 29.62 654 ILE D CA 1
ATOM 27787 C C . ILE D 1 654 ? 72.725 49.592 71.464 1.00 30.81 654 ILE D C 1
ATOM 27788 O O . ILE D 1 654 ? 73.248 49.060 72.450 1.00 31.00 654 ILE D O 1
ATOM 27804 N N . MET D 1 655 ? 72.951 50.867 71.149 1.00 32.22 655 MET D N 1
ATOM 27805 C CA . MET D 1 655 ? 73.893 51.672 71.917 1.00 33.45 655 MET D CA 1
ATOM 27806 C C . MET D 1 655 ? 73.365 52.014 73.304 1.00 34.64 655 MET D C 1
ATOM 27807 O O . MET D 1 655 ? 74.164 52.297 74.204 1.00 35.60 655 MET D O 1
ATOM 27821 N N . GLN D 1 656 ? 72.048 51.997 73.497 1.00 59.90 656 GLN D N 1
ATOM 27822 C CA . GLN D 1 656 ? 71.456 52.290 74.794 1.00 60.83 656 GLN D CA 1
ATOM 27823 C C . GLN D 1 656 ? 71.178 51.044 75.623 1.00 60.36 656 GLN D C 1
ATOM 27824 O O . GLN D 1 656 ? 70.835 51.170 76.804 1.00 62.21 656 GLN D O 1
ATOM 27838 N N . ALA D 1 657 ? 71.306 49.852 75.045 1.00 42.85 657 ALA D N 1
ATOM 27839 C CA . ALA D 1 657 ? 71.112 48.633 75.812 1.00 41.88 657 ALA D CA 1
ATOM 27840 C C . ALA D 1 657 ? 72.236 48.475 76.836 1.00 43.23 657 ALA D C 1
ATOM 27841 O O . ALA D 1 657 ? 73.366 48.910 76.599 1.00 44.27 657 ALA D O 1
ATOM 27848 N N . PRO D 1 658 ? 71.954 47.859 77.986 1.00 48.73 658 PRO D N 1
ATOM 27849 C CA . PRO D 1 658 ? 73.028 47.622 78.959 1.00 48.86 658 PRO D CA 1
ATOM 27850 C C . PRO D 1 658 ? 74.085 46.699 78.373 1.00 48.19 658 PRO D C 1
ATOM 27851 O O . PRO D 1 658 ? 73.773 45.682 77.751 1.00 47.20 658 PRO D O 1
ATOM 27862 N N . ALA D 1 659 ? 75.352 47.065 78.578 1.00 50.02 659 ALA D N 1
ATOM 27863 C CA . ALA D 1 659 ? 76.445 46.336 77.942 1.00 49.66 659 ALA D CA 1
ATOM 27864 C C . ALA D 1 659 ? 76.515 44.890 78.418 1.00 49.29 659 ALA D C 1
ATOM 27865 O O . ALA D 1 659 ? 76.909 44.005 77.649 1.00 48.59 659 ALA D O 1
ATOM 27872 N N . ASP D 1 660 ? 76.158 44.630 79.674 1.00 71.79 660 ASP D N 1
ATOM 27873 C CA . ASP D 1 660 ? 76.223 43.280 80.220 1.00 72.15 660 ASP D CA 1
ATOM 27874 C C . ASP D 1 660 ? 75.080 42.386 79.751 1.00 70.24 660 ASP D C 1
ATOM 27875 O O . ASP D 1 660 ? 75.073 41.197 80.087 1.00 70.41 660 ASP D O 1
ATOM 27884 N N . LYS D 1 661 ? 74.122 42.920 78.989 1.00 50.32 661 LYS D N 1
ATOM 27885 C CA . LYS D 1 661 ? 72.949 42.159 78.582 1.00 49.33 661 LYS D CA 1
ATOM 27886 C C . LYS D 1 661 ? 72.884 41.859 77.090 1.00 46.61 661 LYS D C 1
ATOM 27887 O O . LYS D 1 661 ? 72.100 40.993 76.690 1.00 45.39 661 LYS D O 1
ATOM 27906 N N . ILE D 1 662 ? 73.666 42.547 76.264 1.00 29.74 662 ILE D N 1
ATOM 27907 C CA . ILE D 1 662 ? 73.723 42.240 74.835 1.00 28.44 662 ILE D CA 1
ATOM 27908 C C . ILE D 1 662 ? 75.093 41.640 74.535 1.00 28.14 662 ILE D C 1
ATOM 27909 O O . ILE D 1 662 ? 76.063 41.932 75.251 1.00 29.05 662 ILE D O 1
ATOM 27925 N N . PRO D 1 663 ? 75.229 40.818 73.497 1.00 36.02 663 PRO D N 1
ATOM 27926 C CA . PRO D 1 663 ? 76.508 40.138 73.259 1.00 35.84 663 PRO D CA 1
ATOM 27927 C C . PRO D 1 663 ? 77.618 41.107 72.881 1.00 37.12 663 PRO D C 1
ATOM 27928 O O . PRO D 1 663 ? 77.386 42.216 72.394 1.00 37.14 663 PRO D O 1
ATOM 27939 N N . ALA D 1 664 ? 78.849 40.661 73.125 1.00 60.15 664 ALA D N 1
ATOM 27940 C CA . ALA D 1 664 ? 80.021 41.487 72.873 1.00 62.21 664 ALA D CA 1
ATOM 27941 C C . ALA D 1 664 ? 80.266 41.630 71.376 1.00 60.64 664 ALA D C 1
ATOM 27942 O O . ALA D 1 664 ? 80.287 40.638 70.641 1.00 59.08 664 ALA D O 1
ATOM 27949 N N . GLY D 1 665 ? 80.471 42.868 70.931 1.00 37.39 665 GLY D N 1
ATOM 27950 C CA . GLY D 1 665 ? 80.721 43.165 69.542 1.00 34.63 665 GLY D CA 1
ATOM 27951 C C . GLY D 1 665 ? 79.519 43.680 68.780 1.00 34.05 665 GLY D C 1
ATOM 27952 O O . GLY D 1 665 ? 79.692 44.274 67.709 1.00 34.69 665 GLY D O 1
ATOM 27956 N N . LEU D 1 666 ? 78.307 43.460 69.292 1.00 31.50 666 LEU D N 1
ATOM 27957 C CA . LEU D 1 666 ? 77.123 43.994 68.627 1.00 30.75 666 LEU D CA 1
ATOM 27958 C C . LEU D 1 666 ? 77.142 45.517 68.643 1.00 32.65 666 LEU D C 1
ATOM 27959 O O . LEU D 1 666 ? 76.886 46.167 67.623 1.00 32.96 666 LEU D O 1
ATOM 27975 N N . CYS D 1 667 ? 77.462 46.106 69.798 1.00 36.69 667 CYS D N 1
ATOM 27976 C CA . CYS D 1 667 ? 77.485 47.560 69.907 1.00 37.69 667 CYS D CA 1
ATOM 27977 C C . CYS D 1 667 ? 78.572 48.155 69.022 1.00 38.15 667 CYS D C 1
ATOM 27978 O O . CYS D 1 667 ? 78.338 49.135 68.305 1.00 38.22 667 CYS D O 1
ATOM 27986 N N . ALA D 1 668 ? 79.773 47.567 69.053 1.00 29.78 668 ALA D N 1
ATOM 27987 C CA . ALA D 1 668 ? 80.875 48.086 68.249 1.00 30.21 668 ALA D CA 1
ATOM 27988 C C . ALA D 1 668 ? 80.575 47.969 66.761 1.00 29.32 668 ALA D C 1
ATOM 27989 O O . ALA D 1 668 ? 80.913 48.865 65.980 1.00 29.84 668 ALA D O 1
ATOM 27996 N N . THR D 1 669 ? 79.939 46.871 66.348 1.00 28.05 669 THR D N 1
ATOM 27997 C CA . THR D 1 669 ? 79.520 46.748 64.957 1.00 27.24 669 THR D CA 1
ATOM 27998 C C . THR D 1 669 ? 78.443 47.773 64.621 1.00 27.57 669 THR D C 1
ATOM 27999 O O . THR D 1 669 ? 78.444 48.348 63.527 1.00 27.61 669 THR D O 1
ATOM 28010 N N . ALA D 1 670 ? 77.519 48.019 65.554 1.00 27.87 670 ALA D N 1
ATOM 28011 C CA . ALA D 1 670 ? 76.471 49.006 65.320 1.00 28.29 670 ALA D CA 1
ATOM 28012 C C . ALA D 1 670 ? 77.064 50.380 65.043 1.00 29.46 670 ALA D C 1
ATOM 28013 O O . ALA D 1 670 ? 76.618 51.086 64.130 1.00 29.58 670 ALA D O 1
ATOM 28020 N N . ILE D 1 671 ? 78.074 50.778 65.820 1.00 30.39 671 ILE D N 1
ATOM 28021 C CA . ILE D 1 671 ? 78.724 52.065 65.594 1.00 31.61 671 ILE D CA 1
ATOM 28022 C C . ILE D 1 671 ? 79.357 52.099 64.208 1.00 31.31 671 ILE D C 1
ATOM 28023 O O . ILE D 1 671 ? 79.254 53.100 63.487 1.00 31.89 671 ILE D O 1
ATOM 28039 N N . ASP D 1 672 ? 80.022 51.009 63.812 1.00 37.32 672 ASP D N 1
ATOM 28040 C CA . ASP D 1 672 ? 80.639 50.959 62.491 1.00 37.66 672 ASP D CA 1
ATOM 28041 C C . ASP D 1 672 ? 79.595 51.103 61.392 1.00 37.25 672 ASP D C 1
ATOM 28042 O O . ASP D 1 672 ? 79.815 51.815 60.405 1.00 38.28 672 ASP D O 1
ATOM 28051 N N . ILE D 1 673 ? 78.450 50.435 61.543 1.00 28.63 673 ILE D N 1
ATOM 28052 C CA . ILE D 1 673 ? 77.377 50.573 60.563 1.00 28.13 673 ILE D CA 1
ATOM 28053 C C . ILE D 1 673 ? 76.934 52.025 60.476 1.00 29.21 673 ILE D C 1
ATOM 28054 O O . ILE D 1 673 ? 76.677 52.548 59.385 1.00 29.28 673 ILE D O 1
ATOM 28070 N N . LEU D 1 674 ? 76.838 52.698 61.624 1.00 30.14 674 LEU D N 1
ATOM 28071 C CA . LEU D 1 674 ? 76.460 54.106 61.638 1.00 31.29 674 LEU D CA 1
ATOM 28072 C C . LEU D 1 674 ? 77.496 54.955 60.915 1.00 32.13 674 LEU D C 1
ATOM 28073 O O . LEU D 1 674 ? 77.148 55.829 60.113 1.00 32.59 674 LEU D O 1
ATOM 28089 N N . THR D 1 675 ? 78.780 54.712 61.189 1.00 32.40 675 THR D N 1
ATOM 28090 C CA . THR D 1 675 ? 79.837 55.480 60.539 1.00 33.30 675 THR D CA 1
ATOM 28091 C C . THR D 1 675 ? 79.729 55.390 59.022 1.00 32.72 675 THR D C 1
ATOM 28092 O O . THR D 1 675 ? 79.892 56.394 58.319 1.00 33.55 675 THR D O 1
ATOM 28103 N N . THR D 1 676 ? 79.456 54.192 58.499 1.00 31.34 676 THR D N 1
ATOM 28104 C CA . THR D 1 676 ? 79.337 54.017 57.057 1.00 30.76 676 THR D CA 1
ATOM 28105 C C . THR D 1 676 ? 78.139 54.771 56.495 1.00 30.93 676 THR D C 1
ATOM 28106 O O . THR D 1 676 ? 78.192 55.255 55.360 1.00 31.13 676 THR D O 1
ATOM 28117 N N . VAL D 1 677 ? 77.054 54.876 57.265 1.00 32.00 677 VAL D N 1
ATOM 28118 C CA . VAL D 1 677 ? 75.911 55.680 56.838 1.00 32.34 677 VAL D CA 1
ATOM 28119 C C . VAL D 1 677 ? 76.307 57.149 56.746 1.00 33.82 677 VAL D C 1
ATOM 28120 O O . VAL D 1 677 ? 76.026 57.827 55.750 1.00 34.17 677 VAL D O 1
ATOM 28133 N N . VAL D 1 678 ? 76.960 57.666 57.791 1.00 33.65 678 VAL D N 1
ATOM 28134 C CA . VAL D 1 678 ? 77.379 59.065 57.797 1.00 35.19 678 VAL D CA 1
ATOM 28135 C C . VAL D 1 678 ? 78.328 59.340 56.638 1.00 35.51 678 VAL D C 1
ATOM 28136 O O . VAL D 1 678 ? 78.171 60.319 55.899 1.00 36.31 678 VAL D O 1
ATOM 28149 N N . ARG D 1 679 ? 79.328 58.471 56.458 1.00 35.82 679 ARG D N 1
ATOM 28150 C CA . ARG D 1 679 ? 80.327 58.685 55.417 1.00 36.21 679 ARG D CA 1
ATOM 28151 C C . ARG D 1 679 ? 79.708 58.702 54.024 1.00 35.69 679 ARG D C 1
ATOM 28152 O O . ARG D 1 679 ? 80.258 59.330 53.112 1.00 36.41 679 ARG D O 1
ATOM 28173 N N . ASN D 1 680 ? 78.570 58.029 53.838 1.00 35.60 680 ASN D N 1
ATOM 28174 C CA . ASN D 1 680 ? 77.968 57.890 52.519 1.00 34.85 680 ASN D CA 1
ATOM 28175 C C . ASN D 1 680 ? 76.750 58.777 52.300 1.00 35.32 680 ASN D C 1
ATOM 28176 O O . ASN D 1 680 ? 76.278 58.876 51.163 1.00 35.12 680 ASN D O 1
ATOM 28187 N N . THR D 1 681 ? 76.233 59.419 53.341 1.00 38.02 681 THR D N 1
ATOM 28188 C CA . THR D 1 681 ? 75.099 60.324 53.199 1.00 40.24 681 THR D CA 1
ATOM 28189 C C . THR D 1 681 ? 75.627 61.729 52.933 1.00 43.04 681 THR D C 1
ATOM 28190 O O . THR D 1 681 ? 76.409 62.264 53.727 1.00 43.76 681 THR D O 1
ATOM 28201 N N . LYS D 1 682 ? 75.209 62.321 51.812 1.00 64.53 682 LYS D N 1
ATOM 28202 C CA . LYS D 1 682 ? 75.677 63.661 51.477 1.00 66.48 682 LYS D CA 1
ATOM 28203 C C . LYS D 1 682 ? 74.965 64.697 52.345 1.00 65.91 682 LYS D C 1
ATOM 28204 O O . LYS D 1 682 ? 73.756 64.598 52.564 1.00 64.88 682 LYS D O 1
ATOM 28223 N N . PRO D 1 683 ? 75.685 65.696 52.847 1.00 50.86 683 PRO D N 1
ATOM 28224 C CA . PRO D 1 683 ? 75.085 66.639 53.801 1.00 52.36 683 PRO D CA 1
ATOM 28225 C C . PRO D 1 683 ? 74.187 67.637 53.096 1.00 53.00 683 PRO D C 1
ATOM 28226 O O . PRO D 1 683 ? 74.328 67.865 51.885 1.00 53.02 683 PRO D O 1
ATOM 28237 N N . PRO D 1 684 ? 73.251 68.270 53.824 1.00 53.19 684 PRO D N 1
ATOM 28238 C CA . PRO D 1 684 ? 73.046 68.094 55.269 1.00 52.98 684 PRO D CA 1
ATOM 28239 C C . PRO D 1 684 ? 72.381 66.772 55.628 1.00 50.61 684 PRO D C 1
ATOM 28240 O O . PRO D 1 684 ? 71.570 66.255 54.860 1.00 49.89 684 PRO D O 1
ATOM 28251 N N . LEU D 1 685 ? 72.722 66.240 56.797 1.00 41.48 685 LEU D N 1
ATOM 28252 C CA . LEU D 1 685 ? 72.174 64.969 57.237 1.00 39.98 685 LEU D CA 1
ATOM 28253 C C . LEU D 1 685 ? 70.811 65.182 57.884 1.00 40.11 685 LEU D C 1
ATOM 28254 O O . LEU D 1 685 ? 70.522 66.246 58.439 1.00 41.41 685 LEU D O 1
ATOM 28270 N N . SER D 1 686 ? 69.968 64.157 57.794 1.00 41.43 686 SER D N 1
ATOM 28271 C CA . SER D 1 686 ? 68.648 64.213 58.402 1.00 41.47 686 SER D CA 1
ATOM 28272 C C . SER D 1 686 ? 68.758 64.515 59.894 1.00 42.22 686 SER D C 1
ATOM 28273 O O . SER D 1 686 ? 69.784 64.266 60.533 1.00 42.27 686 SER D O 1
ATOM 28281 N N . GLN D 1 687 ? 67.679 65.067 60.450 1.00 52.85 687 GLN D N 1
ATOM 28282 C CA . GLN D 1 687 ? 67.613 65.266 61.893 1.00 54.24 687 GLN D CA 1
ATOM 28283 C C . GLN D 1 687 ? 67.602 63.940 62.639 1.00 52.21 687 GLN D C 1
ATOM 28284 O O . GLN D 1 687 ? 67.896 63.912 63.839 1.00 51.94 687 GLN D O 1
ATOM 28298 N N . LEU D 1 688 ? 67.260 62.846 61.956 1.00 48.99 688 LEU D N 1
ATOM 28299 C CA . LEU D 1 688 ? 67.371 61.524 62.561 1.00 47.49 688 LEU D CA 1
ATOM 28300 C C . LEU D 1 688 ? 68.820 61.201 62.898 1.00 46.94 688 LEU D C 1
ATOM 28301 O O . LEU D 1 688 ? 69.111 60.671 63.978 1.00 46.36 688 LEU D O 1
ATOM 28317 N N . LEU D 1 689 ? 69.746 61.523 61.990 1.00 37.23 689 LEU D N 1
ATOM 28318 C CA . LEU D 1 689 ? 71.157 61.255 62.237 1.00 37.23 689 LEU D CA 1
ATOM 28319 C C . LEU D 1 689 ? 71.757 62.235 63.238 1.00 38.70 689 LEU D C 1
ATOM 28320 O O . LEU D 1 689 ? 72.660 61.866 63.997 1.00 38.76 689 LEU D O 1
ATOM 28336 N N . ILE D 1 690 ? 71.277 63.475 63.258 1.00 39.93 690 ILE D N 1
ATOM 28337 C CA . ILE D 1 690 ? 71.898 64.505 64.084 1.00 41.48 690 ILE D CA 1
ATOM 28338 C C . ILE D 1 690 ? 71.330 64.507 65.498 1.00 41.91 690 ILE D C 1
ATOM 28339 O O . ILE D 1 690 ? 72.081 64.605 66.470 1.00 42.57 690 ILE D O 1
ATOM 28355 N N . CYS D 1 691 ? 70.010 64.401 65.645 1.00 46.84 691 CYS D N 1
ATOM 28356 C CA . CYS D 1 691 ? 69.384 64.562 66.951 1.00 47.45 691 CYS D CA 1
ATOM 28357 C C . CYS D 1 691 ? 69.175 63.251 67.697 1.00 46.33 691 CYS D C 1
ATOM 28358 O O . CYS D 1 691 ? 69.011 63.278 68.922 1.00 46.89 691 CYS D O 1
ATOM 28366 N N . GLN D 1 692 ? 69.174 62.113 67.005 1.00 61.33 692 GLN D N 1
ATOM 28367 C CA . GLN D 1 692 ? 69.048 60.816 67.661 1.00 60.79 692 GLN D CA 1
ATOM 28368 C C . GLN D 1 692 ? 70.346 60.021 67.649 1.00 59.09 692 GLN D C 1
ATOM 28369 O O . GLN D 1 692 ? 70.806 59.573 68.704 1.00 59.01 692 GLN D O 1
ATOM 28383 N N . ALA D 1 693 ? 70.964 59.846 66.479 1.00 45.47 693 ALA D N 1
ATOM 28384 C CA . ALA D 1 693 ? 72.133 58.978 66.383 1.00 44.95 693 ALA D CA 1
ATOM 28385 C C . ALA D 1 693 ? 73.345 59.600 67.064 1.00 46.84 693 ALA D C 1
ATOM 28386 O O . ALA D 1 693 ? 73.971 58.977 67.931 1.00 46.91 693 ALA D O 1
ATOM 28393 N N . PHE D 1 694 ? 73.696 60.830 66.681 1.00 38.98 694 PHE D N 1
ATOM 28394 C CA . PHE D 1 694 ? 74.910 61.452 67.207 1.00 40.18 694 PHE D CA 1
ATOM 28395 C C . PHE D 1 694 ? 74.933 61.504 68.728 1.00 40.93 694 PHE D C 1
ATOM 28396 O O . PHE D 1 694 ? 75.961 61.134 69.320 1.00 41.13 694 PHE D O 1
ATOM 28413 N N . PRO D 1 695 ? 73.878 61.941 69.418 1.00 45.72 695 PRO D N 1
ATOM 28414 C CA . PRO D 1 695 ? 73.922 61.910 70.888 1.00 46.43 695 PRO D CA 1
ATOM 28415 C C . PRO D 1 695 ? 74.065 60.506 71.442 1.00 45.28 695 PRO D C 1
ATOM 28416 O O . PRO D 1 695 ? 74.720 60.316 72.474 1.00 45.92 695 PRO D O 1
ATOM 28427 N N . ALA D 1 696 ? 73.461 59.512 70.787 1.00 39.49 696 ALA D N 1
ATOM 28428 C CA . ALA D 1 696 ? 73.525 58.146 71.293 1.00 38.41 696 ALA D CA 1
ATOM 28429 C C . ALA D 1 696 ? 74.934 57.579 71.184 1.00 38.15 696 ALA D C 1
ATOM 28430 O O . ALA D 1 696 ? 75.418 56.927 72.117 1.00 38.15 696 ALA D O 1
ATOM 28437 N N . VAL D 1 697 ? 75.611 57.816 70.057 1.00 39.70 697 VAL D N 1
ATOM 28438 C CA . VAL D 1 697 ? 76.956 57.280 69.879 1.00 39.50 697 VAL D CA 1
ATOM 28439 C C . VAL D 1 697 ? 77.940 58.014 70.781 1.00 41.49 697 VAL D C 1
ATOM 28440 O O . VAL D 1 697 ? 78.860 57.407 71.344 1.00 42.05 697 VAL D O 1
ATOM 28453 N N . ALA D 1 698 ? 77.764 59.328 70.939 1.00 49.12 698 ALA D N 1
ATOM 28454 C CA . ALA D 1 698 ? 78.602 60.080 71.867 1.00 50.72 698 ALA D CA 1
ATOM 28455 C C . ALA D 1 698 ? 78.386 59.603 73.298 1.00 50.86 698 ALA D C 1
ATOM 28456 O O . ALA D 1 698 ? 79.348 59.347 74.033 1.00 51.78 698 ALA D O 1
ATOM 28463 N N . GLN D 1 699 ? 77.122 59.475 73.712 1.00 57.45 699 GLN D N 1
ATOM 28464 C CA . GLN D 1 699 ? 76.829 58.958 75.044 1.00 58.30 699 GLN D CA 1
ATOM 28465 C C . GLN D 1 699 ? 77.351 57.538 75.212 1.00 56.98 699 GLN D C 1
ATOM 28466 O O . GLN D 1 699 ? 77.924 57.196 76.252 1.00 57.16 699 GLN D O 1
ATOM 28480 N N . CYS D 1 700 ? 77.170 56.698 74.191 1.00 46.30 700 CYS D N 1
ATOM 28481 C CA . CYS D 1 700 ? 77.565 55.298 74.299 1.00 44.35 700 CYS D CA 1
ATOM 28482 C C . CYS D 1 700 ? 79.059 55.156 74.558 1.00 44.22 700 CYS D C 1
ATOM 28483 O O . CYS D 1 700 ? 79.482 54.290 75.333 1.00 43.43 700 CYS D O 1
ATOM 28491 N N . THR D 1 701 ? 79.875 55.990 73.914 1.00 52.52 701 THR D N 1
ATOM 28492 C CA . THR D 1 701 ? 81.321 55.873 74.050 1.00 54.19 701 THR D CA 1
ATOM 28493 C C . THR D 1 701 ? 81.831 56.488 75.344 1.00 56.29 701 THR D C 1
ATOM 28494 O O . THR D 1 701 ? 82.818 56.002 75.908 1.00 57.06 701 THR D O 1
ATOM 28505 N N . LEU D 1 702 ? 81.188 57.553 75.824 1.00 54.92 702 LEU D N 1
ATOM 28506 C CA . LEU D 1 702 ? 81.607 58.161 77.078 1.00 56.47 702 LEU D CA 1
ATOM 28507 C C . LEU D 1 702 ? 81.308 57.262 78.270 1.00 56.51 702 LEU D C 1
ATOM 28508 O O . LEU D 1 702 ? 81.903 57.451 79.336 1.00 58.78 702 LEU D O 1
ATOM 28524 N N . HIS D 1 703 ? 80.420 56.278 78.105 1.00 54.23 703 HIS D N 1
ATOM 28525 C CA . HIS D 1 703 ? 79.999 55.414 79.197 1.00 54.07 703 HIS D CA 1
ATOM 28526 C C . HIS D 1 703 ? 80.502 53.981 79.074 1.00 52.43 703 HIS D C 1
ATOM 28527 O O . HIS D 1 703 ? 80.270 53.182 79.989 1.00 52.15 703 HIS D O 1
ATOM 28541 N N . THR D 1 704 ? 81.184 53.631 77.989 1.00 50.23 704 THR D N 1
ATOM 28542 C CA . THR D 1 704 ? 81.536 52.240 77.742 1.00 49.84 704 THR D CA 1
ATOM 28543 C C . THR D 1 704 ? 82.898 51.896 78.332 1.00 50.60 704 THR D C 1
ATOM 28544 O O . THR D 1 704 ? 83.762 52.761 78.509 1.00 51.67 704 THR D O 1
ATOM 28555 N N . ASP D 1 705 ? 83.076 50.611 78.635 1.00 74.08 705 ASP D N 1
ATOM 28556 C CA . ASP D 1 705 ? 84.340 50.076 79.119 1.00 75.78 705 ASP D CA 1
ATOM 28557 C C . ASP D 1 705 ? 85.051 49.227 78.075 1.00 74.88 705 ASP D C 1
ATOM 28558 O O . ASP D 1 705 ? 86.110 48.663 78.370 1.00 75.68 705 ASP D O 1
ATOM 28567 N N . ASP D 1 706 ? 84.500 49.120 76.869 1.00 59.73 706 ASP D N 1
ATOM 28568 C CA . ASP D 1 706 ? 85.037 48.249 75.831 1.00 57.34 706 ASP D CA 1
ATOM 28569 C C . ASP D 1 706 ? 85.911 49.059 74.884 1.00 57.26 706 ASP D C 1
ATOM 28570 O O . ASP D 1 706 ? 85.491 50.109 74.388 1.00 57.22 706 ASP D O 1
ATOM 28579 N N . ASN D 1 707 ? 87.125 48.563 74.633 1.00 41.71 707 ASN D N 1
ATOM 28580 C CA . ASN D 1 707 ? 88.066 49.297 73.794 1.00 40.58 707 ASN D CA 1
ATOM 28581 C C . ASN D 1 707 ? 87.588 49.374 72.349 1.00 38.80 707 ASN D C 1
ATOM 28582 O O . ASN D 1 707 ? 87.741 50.413 71.696 1.00 38.35 707 ASN D O 1
ATOM 28593 N N . ALA D 1 708 ? 87.004 48.292 71.829 1.00 40.15 708 ALA D N 1
ATOM 28594 C CA . ALA D 1 708 ? 86.513 48.314 70.455 1.00 38.58 708 ALA D CA 1
ATOM 28595 C C . ALA D 1 708 ? 85.382 49.324 70.292 1.00 39.60 708 ALA D C 1
ATOM 28596 O O . ALA D 1 708 ? 85.320 50.042 69.287 1.00 39.27 708 ALA D O 1
ATOM 28603 N N . THR D 1 709 ? 84.473 49.389 71.268 1.00 42.05 709 THR D N 1
ATOM 28604 C CA . THR D 1 709 ? 83.371 50.343 71.193 1.00 42.71 709 THR D CA 1
ATOM 28605 C C . THR D 1 709 ? 83.889 51.775 71.236 1.00 43.77 709 THR D C 1
ATOM 28606 O O . THR D 1 709 ? 83.474 52.624 70.437 1.00 43.73 709 THR D O 1
ATOM 28617 N N . MET D 1 710 ? 84.786 52.065 72.180 1.00 47.55 710 MET D N 1
ATOM 28618 C CA . MET D 1 710 ? 85.359 53.402 72.290 1.00 48.38 710 MET D CA 1
ATOM 28619 C C . MET D 1 710 ? 86.042 53.816 70.992 1.00 46.91 710 MET D C 1
ATOM 28620 O O . MET D 1 710 ? 85.797 54.910 70.468 1.00 46.83 710 MET D O 1
ATOM 28634 N N . GLN D 1 711 ? 86.917 52.955 70.466 1.00 38.06 711 GLN D N 1
ATOM 28635 C CA . GLN D 1 711 ? 87.621 53.267 69.227 1.00 37.23 711 GLN D CA 1
ATOM 28636 C C . GLN D 1 711 ? 86.640 53.566 68.098 1.00 36.75 711 GLN D C 1
ATOM 28637 O O . GLN D 1 711 ? 86.800 54.548 67.364 1.00 36.99 711 GLN D O 1
ATOM 28651 N N . ASN D 1 712 ? 85.616 52.722 67.942 1.00 35.23 712 ASN D N 1
ATOM 28652 C CA . ASN D 1 712 ? 84.684 52.892 66.833 1.00 34.74 712 ASN D CA 1
ATOM 28653 C C . ASN D 1 712 ? 83.878 54.177 66.973 1.00 36.05 712 ASN D C 1
ATOM 28654 O O . ASN D 1 712 ? 83.676 54.899 65.992 1.00 36.04 712 ASN D O 1
ATOM 28665 N N . GLY D 1 713 ? 83.410 54.479 68.184 1.00 36.18 713 GLY D N 1
ATOM 28666 C CA . GLY D 1 713 ? 82.654 55.703 68.387 1.00 37.60 713 GLY D CA 1
ATOM 28667 C C . GLY D 1 713 ? 83.450 56.944 68.035 1.00 38.26 713 GLY D C 1
ATOM 28668 O O . GLY D 1 713 ? 82.936 57.862 67.391 1.00 38.80 713 GLY D O 1
ATOM 28672 N N . GLY D 1 714 ? 84.714 56.995 68.458 1.00 38.31 714 GLY D N 1
ATOM 28673 C CA . GLY D 1 714 ? 85.554 58.119 68.088 1.00 38.91 714 GLY D CA 1
ATOM 28674 C C . GLY D 1 714 ? 85.686 58.254 66.585 1.00 37.94 714 GLY D C 1
ATOM 28675 O O . GLY D 1 714 ? 85.664 59.363 66.045 1.00 38.67 714 GLY D O 1
ATOM 28679 N N . GLU D 1 715 ? 85.815 57.123 65.886 1.00 36.82 715 GLU D N 1
ATOM 28680 C CA . GLU D 1 715 ? 85.831 57.150 64.429 1.00 35.93 715 GLU D CA 1
ATOM 28681 C C . GLU D 1 715 ? 84.490 57.600 63.866 1.00 36.29 715 GLU D C 1
ATOM 28682 O O . GLU D 1 715 ? 84.441 58.183 62.777 1.00 36.24 715 GLU D O 1
ATOM 28694 N N . CYS D 1 716 ? 83.396 57.344 64.587 1.00 36.32 716 CYS D N 1
ATOM 28695 C CA . CYS D 1 716 ? 82.083 57.776 64.120 1.00 36.81 716 CYS D CA 1
ATOM 28696 C C . CYS D 1 716 ? 81.929 59.285 64.263 1.00 38.44 716 CYS D C 1
ATOM 28697 O O . CYS D 1 716 ? 81.483 59.966 63.333 1.00 38.74 716 CYS D O 1
ATOM 28705 N N . LEU D 1 717 ? 82.291 59.824 65.428 1.00 39.61 717 LEU D N 1
ATOM 28706 C CA . LEU D 1 717 ? 82.264 61.269 65.619 1.00 41.28 717 LEU D CA 1
ATOM 28707 C C . LEU D 1 717 ? 83.211 61.972 64.653 1.00 41.14 717 LEU D C 1
ATOM 28708 O O . LEU D 1 717 ? 82.908 63.067 64.165 1.00 42.16 717 LEU D O 1
ATOM 28724 N N . ARG D 1 718 ? 84.367 61.365 64.365 1.00 39.98 718 ARG D N 1
ATOM 28725 C CA . ARG D 1 718 ? 85.232 61.917 63.329 1.00 39.75 718 ARG D CA 1
ATOM 28726 C C . ARG D 1 718 ? 84.493 62.016 62.001 1.00 39.32 718 ARG D C 1
ATOM 28727 O O . ARG D 1 718 ? 84.681 62.977 61.246 1.00 39.95 718 ARG D O 1
ATOM 28748 N N . ALA D 1 719 ? 83.655 61.022 61.693 1.00 38.32 719 ALA D N 1
ATOM 28749 C CA . ALA D 1 719 ? 82.876 61.068 60.461 1.00 37.98 719 ALA D CA 1
ATOM 28750 C C . ALA D 1 719 ? 81.881 62.222 60.485 1.00 39.57 719 ALA D C 1
ATOM 28751 O O . ALA D 1 719 ? 81.737 62.945 59.493 1.00 39.98 719 ALA D O 1
ATOM 28758 N N . TYR D 1 720 ? 81.183 62.412 61.608 1.00 40.57 720 TYR D N 1
ATOM 28759 C CA . TYR D 1 720 ? 80.280 63.552 61.731 1.00 42.28 720 TYR D CA 1
ATOM 28760 C C . TYR D 1 720 ? 81.028 64.862 61.513 1.00 43.45 720 TYR D C 1
ATOM 28761 O O . TYR D 1 720 ? 80.629 65.691 60.686 1.00 44.21 720 TYR D O 1
ATOM 28779 N N . VAL D 1 721 ? 82.120 65.066 62.255 1.00 43.68 721 VAL D N 1
ATOM 28780 C CA . VAL D 1 721 ? 82.886 66.303 62.139 1.00 44.88 721 VAL D CA 1
ATOM 28781 C C . VAL D 1 721 ? 83.379 66.494 60.711 1.00 44.23 721 VAL D C 1
ATOM 28782 O O . VAL D 1 721 ? 83.388 67.613 60.185 1.00 45.40 721 VAL D O 1
ATOM 28795 N N . SER D 1 722 ? 83.790 65.407 60.059 1.00 44.10 722 SER D N 1
ATOM 28796 C CA . SER D 1 722 ? 84.352 65.513 58.719 1.00 43.50 722 SER D CA 1
ATOM 28797 C C . SER D 1 722 ? 83.281 65.751 57.663 1.00 43.70 722 SER D C 1
ATOM 28798 O O . SER D 1 722 ? 83.561 66.383 56.638 1.00 44.04 722 SER D O 1
ATOM 28806 N N . VAL D 1 723 ? 82.062 65.270 57.893 1.00 41.96 723 VAL D N 1
ATOM 28807 C CA . VAL D 1 723 ? 81.015 65.333 56.879 1.00 42.05 723 VAL D CA 1
ATOM 28808 C C . VAL D 1 723 ? 80.162 66.586 57.028 1.00 44.00 723 VAL D C 1
ATOM 28809 O O . VAL D 1 723 ? 79.752 67.185 56.031 1.00 44.61 723 VAL D O 1
ATOM 28822 N N . THR D 1 724 ? 79.865 67.003 58.264 1.00 48.26 724 THR D N 1
ATOM 28823 C CA . THR D 1 724 ? 78.984 68.154 58.472 1.00 50.25 724 THR D CA 1
ATOM 28824 C C . THR D 1 724 ? 79.365 68.820 59.797 1.00 51.54 724 THR D C 1
ATOM 28825 O O . THR D 1 724 ? 78.705 68.668 60.827 1.00 52.13 724 THR D O 1
ATOM 28836 N N . LEU D 1 725 ? 80.451 69.597 59.760 1.00 52.71 725 LEU D N 1
ATOM 28837 C CA . LEU D 1 725 ? 80.896 70.299 60.958 1.00 54.06 725 LEU D CA 1
ATOM 28838 C C . LEU D 1 725 ? 79.833 71.270 61.460 1.00 56.15 725 LEU D C 1
ATOM 28839 O O . LEU D 1 725 ? 79.611 71.382 62.672 1.00 57.07 725 LEU D O 1
ATOM 28855 N N . GLU D 1 726 ? 79.168 71.982 60.546 1.00 72.06 726 GLU D N 1
ATOM 28856 C CA . GLU D 1 726 ? 78.168 72.964 60.953 1.00 75.21 726 GLU D CA 1
ATOM 28857 C C . GLU D 1 726 ? 77.104 72.336 61.846 1.00 75.79 726 GLU D C 1
ATOM 28858 O O . GLU D 1 726 ? 76.835 72.820 62.951 1.00 76.79 726 GLU D O 1
ATOM 28870 N N . GLN D 1 727 ? 76.483 71.249 61.376 1.00 65.74 727 GLN D N 1
ATOM 28871 C CA . GLN D 1 727 ? 75.389 70.640 62.124 1.00 65.09 727 GLN D CA 1
ATOM 28872 C C . GLN D 1 727 ? 75.862 70.097 63.464 1.00 64.68 727 GLN D C 1
ATOM 28873 O O . GLN D 1 727 ? 75.084 70.051 64.424 1.00 65.39 727 GLN D O 1
ATOM 28887 N N . VAL D 1 728 ? 77.126 69.678 63.552 1.00 52.66 728 VAL D N 1
ATOM 28888 C CA . VAL D 1 728 ? 77.673 69.244 64.832 1.00 52.55 728 VAL D CA 1
ATOM 28889 C C . VAL D 1 728 ? 77.824 70.434 65.772 1.00 54.76 728 VAL D C 1
ATOM 28890 O O . VAL D 1 728 ? 77.524 70.342 66.969 1.00 55.62 728 VAL D O 1
ATOM 28903 N N . ALA D 1 729 ? 78.278 71.573 65.245 1.00 65.29 729 ALA D N 1
ATOM 28904 C CA . ALA D 1 729 ? 78.425 72.768 66.068 1.00 68.13 729 ALA D CA 1
ATOM 28905 C C . ALA D 1 729 ? 77.067 73.362 66.424 1.00 70.05 729 ALA D C 1
ATOM 28906 O O . ALA D 1 729 ? 76.849 73.786 67.565 1.00 71.17 729 ALA D O 1
ATOM 28913 N N . GLN D 1 730 ? 76.144 73.405 65.461 1.00 86.29 730 GLN D N 1
ATOM 28914 C CA . GLN D 1 730 ? 74.838 74.009 65.690 1.00 88.27 730 GLN D CA 1
ATOM 28915 C C . GLN D 1 730 ? 73.928 73.153 66.560 1.00 87.50 730 GLN D C 1
ATOM 28916 O O . GLN D 1 730 ? 72.903 73.658 67.030 1.00 90.08 730 GLN D O 1
ATOM 28930 N N . TRP D 1 731 ? 74.267 71.887 66.788 1.00 59.67 731 TRP D N 1
ATOM 28931 C CA . TRP D 1 731 ? 73.458 71.036 67.649 1.00 59.56 731 TRP D CA 1
ATOM 28932 C C . TRP D 1 731 ? 73.841 71.264 69.105 1.00 60.78 731 TRP D C 1
ATOM 28933 O O . TRP D 1 731 ? 75.010 71.493 69.424 1.00 60.64 731 TRP D O 1
ATOM 28954 N N . HIS D 1 732 ? 72.847 71.204 69.988 1.00 65.53 732 HIS D N 1
ATOM 28955 C CA . HIS D 1 732 ? 73.074 71.389 71.412 1.00 67.70 732 HIS D CA 1
ATOM 28956 C C . HIS D 1 732 ? 72.224 70.394 72.188 1.00 67.46 732 HIS D C 1
ATOM 28957 O O . HIS D 1 732 ? 71.171 69.955 71.716 1.00 67.13 732 HIS D O 1
ATOM 28971 N N . ASP D 1 733 ? 72.691 70.038 73.380 1.00 83.71 733 ASP D N 1
ATOM 28972 C CA . ASP D 1 733 ? 71.851 69.328 74.331 1.00 85.69 733 ASP D CA 1
ATOM 28973 C C . ASP D 1 733 ? 71.131 70.347 75.216 1.00 90.05 733 ASP D C 1
ATOM 28974 O O . ASP D 1 733 ? 71.388 71.552 75.156 1.00 92.05 733 ASP D O 1
ATOM 28983 N N . GLU D 1 734 ? 70.226 69.850 76.060 1.00 116.31 734 GLU D N 1
ATOM 28984 C CA . GLU D 1 734 ? 69.389 70.747 76.848 1.00 120.48 734 GLU D CA 1
ATOM 28985 C C . GLU D 1 734 ? 70.198 71.585 77.830 1.00 121.81 734 GLU D C 1
ATOM 28986 O O . GLU D 1 734 ? 69.741 72.663 78.228 1.00 123.17 734 GLU D O 1
ATOM 28998 N N . GLN D 1 735 ? 71.384 71.130 78.221 1.00 108.42 735 GLN D N 1
ATOM 28999 C CA . GLN D 1 735 ? 72.211 71.861 79.170 1.00 109.28 735 GLN D CA 1
ATOM 29000 C C . GLN D 1 735 ? 73.080 72.927 78.509 1.00 108.66 735 GLN D C 1
ATOM 29001 O O . GLN D 1 735 ? 73.833 73.612 79.209 1.00 109.64 735 GLN D O 1
ATOM 29015 N N . GLY D 1 736 ? 72.995 73.085 77.186 1.00 74.91 736 GLY D N 1
ATOM 29016 C CA . GLY D 1 736 ? 73.766 74.072 76.461 1.00 74.65 736 GLY D CA 1
ATOM 29017 C C . GLY D 1 736 ? 74.978 73.527 75.730 1.00 71.99 736 GLY D C 1
ATOM 29018 O O . GLY D 1 736 ? 75.481 74.193 74.816 1.00 71.76 736 GLY D O 1
ATOM 29022 N N . HIS D 1 737 ? 75.460 72.345 76.106 1.00 82.54 737 HIS D N 1
ATOM 29023 C CA . HIS D 1 737 ? 76.626 71.760 75.455 1.00 79.26 737 HIS D CA 1
ATOM 29024 C C . HIS D 1 737 ? 76.316 71.412 74.003 1.00 76.57 737 HIS D C 1
ATOM 29025 O O . HIS D 1 737 ? 75.295 70.782 73.710 1.00 76.43 737 HIS D O 1
ATOM 29039 N N . ASN D 1 738 ? 77.205 71.808 73.093 1.00 72.10 738 ASN D N 1
ATOM 29040 C CA . ASN D 1 738 ? 77.022 71.546 71.674 1.00 70.31 738 ASN D CA 1
ATOM 29041 C C . ASN D 1 738 ? 77.800 70.292 71.264 1.00 68.06 738 ASN D C 1
ATOM 29042 O O . ASN D 1 738 ? 78.420 69.611 72.085 1.00 67.08 738 ASN D O 1
ATOM 29053 N N . GLY D 1 739 ? 77.764 69.987 69.965 1.00 68.03 739 GLY D N 1
ATOM 29054 C CA . GLY D 1 739 ? 78.374 68.756 69.488 1.00 66.13 739 GLY D CA 1
ATOM 29055 C C . GLY D 1 739 ? 79.872 68.717 69.718 1.00 65.11 739 GLY D C 1
ATOM 29056 O O . GLY D 1 739 ? 80.408 67.740 70.249 1.00 63.40 739 GLY D O 1
ATOM 29060 N N . LEU D 1 740 ? 80.572 69.780 69.317 1.00 57.56 740 LEU D N 1
ATOM 29061 C CA . LEU D 1 740 ? 82.015 69.844 69.526 1.00 57.19 740 LEU D CA 1
ATOM 29062 C C . LEU D 1 740 ? 82.385 69.727 70.997 1.00 58.09 740 LEU D C 1
ATOM 29063 O O . LEU D 1 740 ? 83.509 69.322 71.309 1.00 57.37 740 LEU D O 1
ATOM 29079 N N . TRP D 1 741 ? 81.472 70.071 71.909 1.00 57.29 741 TRP D N 1
ATOM 29080 C CA . TRP D 1 741 ? 81.716 69.799 73.321 1.00 58.09 741 TRP D CA 1
ATOM 29081 C C . TRP D 1 741 ? 81.769 68.298 73.579 1.00 56.29 741 TRP D C 1
ATOM 29082 O O . TRP D 1 741 ? 82.632 67.819 74.323 1.00 56.03 741 TRP D O 1
ATOM 29103 N N . TYR D 1 742 ? 80.849 67.541 72.973 1.00 57.64 742 TYR D N 1
ATOM 29104 C CA . TYR D 1 742 ? 80.844 66.092 73.145 1.00 55.79 742 TYR D CA 1
ATOM 29105 C C . TYR D 1 742 ? 82.055 65.449 72.482 1.00 53.89 742 TYR D C 1
ATOM 29106 O O . TYR D 1 742 ? 82.648 64.516 73.036 1.00 53.05 742 TYR D O 1
ATOM 29124 N N . VAL D 1 743 ? 82.430 65.926 71.293 1.00 50.93 743 VAL D N 1
ATOM 29125 C CA . VAL D 1 743 ? 83.644 65.439 70.646 1.00 49.36 743 VAL D CA 1
ATOM 29126 C C . VAL D 1 743 ? 84.838 65.610 71.575 1.00 49.97 743 VAL D C 1
ATOM 29127 O O . VAL D 1 743 ? 85.658 64.698 71.740 1.00 48.80 743 VAL D O 1
ATOM 29140 N N . MET D 1 744 ? 84.949 66.785 72.202 1.00 62.42 744 MET D N 1
ATOM 29141 C CA . MET D 1 744 ? 86.084 67.056 73.075 1.00 62.32 744 MET D CA 1
ATOM 29142 C C . MET D 1 744 ? 86.082 66.128 74.283 1.00 61.40 744 MET D C 1
ATOM 29143 O O . MET D 1 744 ? 87.137 65.631 74.693 1.00 61.72 744 MET D O 1
ATOM 29157 N N . GLN D 1 745 ? 84.907 65.886 74.870 1.00 57.47 745 GLN D N 1
ATOM 29158 C CA . GLN D 1 745 ? 84.824 64.966 75.999 1.00 57.52 745 GLN D CA 1
ATOM 29159 C C . GLN D 1 745 ? 85.312 63.578 75.608 1.00 55.69 745 GLN D C 1
ATOM 29160 O O . GLN D 1 745 ? 85.963 62.892 76.404 1.00 55.23 745 GLN D O 1
ATOM 29174 N N . VAL D 1 746 ? 85.002 63.146 74.384 1.00 49.62 746 VAL D N 1
ATOM 29175 C CA . VAL D 1 746 ? 85.497 61.861 73.902 1.00 47.61 746 VAL D CA 1
ATOM 29176 C C . VAL D 1 746 ? 87.004 61.921 73.693 1.00 47.12 746 VAL D C 1
ATOM 29177 O O . VAL D 1 746 ? 87.745 61.041 74.146 1.00 46.47 746 VAL D O 1
ATOM 29190 N N . VAL D 1 747 ? 87.481 62.961 73.003 1.00 47.51 747 VAL D N 1
ATOM 29191 C CA . VAL D 1 747 ? 88.920 63.146 72.837 1.00 47.29 747 VAL D CA 1
ATOM 29192 C C . VAL D 1 747 ? 89.612 63.116 74.189 1.00 48.40 747 VAL D C 1
ATOM 29193 O O . VAL D 1 747 ? 90.742 62.626 74.310 1.00 47.83 747 VAL D O 1
ATOM 29206 N N . SER D 1 748 ? 88.946 63.625 75.229 1.00 57.44 748 SER D N 1
ATOM 29207 C CA . SER D 1 748 ? 89.515 63.581 76.571 1.00 58.65 748 SER D CA 1
ATOM 29208 C C . SER D 1 748 ? 89.581 62.153 77.096 1.00 58.31 748 SER D C 1
ATOM 29209 O O . SER D 1 748 ? 90.621 61.716 77.605 1.00 59.22 748 SER D O 1
ATOM 29217 N N . GLN D 1 749 ? 88.483 61.403 76.977 1.00 77.24 749 GLN D N 1
ATOM 29218 C CA . GLN D 1 749 ? 88.456 60.061 77.546 1.00 76.89 749 GLN D CA 1
ATOM 29219 C C . GLN D 1 749 ? 89.403 59.121 76.813 1.00 74.83 749 GLN D C 1
ATOM 29220 O O . GLN D 1 749 ? 89.979 58.219 77.432 1.00 74.49 749 GLN D O 1
ATOM 29234 N N . LEU D 1 750 ? 89.580 59.311 75.503 1.00 50.89 750 LEU D N 1
ATOM 29235 C CA . LEU D 1 750 ? 90.471 58.436 74.748 1.00 48.98 750 LEU D CA 1
ATOM 29236 C C . LEU D 1 750 ? 91.929 58.663 75.129 1.00 48.93 750 LEU D C 1
ATOM 29237 O O . LEU D 1 750 ? 92.737 57.730 75.057 1.00 47.54 750 LEU D O 1
ATOM 29253 N N . LEU D 1 751 ? 92.283 59.882 75.531 1.00 46.16 751 LEU D N 1
ATOM 29254 C CA . LEU D 1 751 ? 93.645 60.215 75.927 1.00 46.83 751 LEU D CA 1
ATOM 29255 C C . LEU D 1 751 ? 93.875 60.093 77.432 1.00 48.25 751 LEU D C 1
ATOM 29256 O O . LEU D 1 751 ? 94.934 60.504 77.918 1.00 49.16 751 LEU D O 1
ATOM 29272 N N . ASP D 1 752 ? 92.921 59.547 78.172 1.00 57.89 752 ASP D N 1
ATOM 29273 C CA . ASP D 1 752 ? 93.049 59.442 79.624 1.00 60.58 752 ASP D CA 1
ATOM 29274 C C . ASP D 1 752 ? 94.112 58.417 79.994 1.00 60.51 752 ASP D C 1
ATOM 29275 O O . ASP D 1 752 ? 93.944 57.230 79.689 1.00 59.16 752 ASP D O 1
ATOM 29284 N N . PRO D 1 753 ? 95.212 58.816 80.646 1.00 71.13 753 PRO D N 1
ATOM 29285 C CA . PRO D 1 753 ? 96.278 57.845 80.951 1.00 71.00 753 PRO D CA 1
ATOM 29286 C C . PRO D 1 753 ? 95.882 56.771 81.952 1.00 71.41 753 PRO D C 1
ATOM 29287 O O . PRO D 1 753 ? 96.662 55.831 82.154 1.00 70.96 753 PRO D O 1
ATOM 29298 N N . ARG D 1 754 ? 94.716 56.874 82.592 1.00 81.63 754 ARG D N 1
ATOM 29299 C CA . ARG D 1 754 ? 94.323 55.870 83.572 1.00 82.96 754 ARG D CA 1
ATOM 29300 C C . ARG D 1 754 ? 93.697 54.633 82.938 1.00 80.84 754 ARG D C 1
ATOM 29301 O O . ARG D 1 754 ? 93.725 53.562 83.555 1.00 80.37 754 ARG D O 1
ATOM 29322 N N . THR D 1 755 ? 93.150 54.745 81.729 1.00 82.39 755 THR D N 1
ATOM 29323 C CA . THR D 1 755 ? 92.537 53.613 81.053 1.00 80.43 755 THR D CA 1
ATOM 29324 C C . THR D 1 755 ? 93.549 52.954 80.120 1.00 77.83 755 THR D C 1
ATOM 29325 O O . THR D 1 755 ? 94.713 53.353 80.037 1.00 77.69 755 THR D O 1
ATOM 29336 N N . SER D 1 756 ? 93.086 51.953 79.379 1.00 59.32 756 SER D N 1
ATOM 29337 C CA . SER D 1 756 ? 93.982 51.184 78.531 1.00 57.09 756 SER D CA 1
ATOM 29338 C C . SER D 1 756 ? 94.690 52.082 77.524 1.00 56.19 756 SER D C 1
ATOM 29339 O O . SER D 1 756 ? 94.182 53.127 77.110 1.00 56.21 756 SER D O 1
ATOM 29347 N N . GLU D 1 757 ? 95.883 51.651 77.125 1.00 54.48 757 GLU D N 1
ATOM 29348 C CA . GLU D 1 757 ? 96.631 52.364 76.099 1.00 53.64 757 GLU D CA 1
ATOM 29349 C C . GLU D 1 757 ? 95.867 52.391 74.787 1.00 51.41 757 GLU D C 1
ATOM 29350 O O . GLU D 1 757 ? 95.918 53.386 74.055 1.00 50.20 757 GLU D O 1
ATOM 29362 N N . PHE D 1 758 ? 95.133 51.327 74.499 1.00 52.01 758 PHE D N 1
ATOM 29363 C CA . PHE D 1 758 ? 94.465 51.142 73.225 1.00 50.11 758 PHE D CA 1
ATOM 29364 C C . PHE D 1 758 ? 93.299 52.088 72.995 1.00 50.06 758 PHE D C 1
ATOM 29365 O O . PHE D 1 758 ? 92.793 52.148 71.870 1.00 49.11 758 PHE D O 1
ATOM 29382 N N . THR D 1 759 ? 92.856 52.824 74.011 1.00 42.05 759 THR D N 1
ATOM 29383 C CA . THR D 1 759 ? 91.818 53.816 73.779 1.00 42.56 759 THR D CA 1
ATOM 29384 C C . THR D 1 759 ? 92.274 54.886 72.795 1.00 42.50 759 THR D C 1
ATOM 29385 O O . THR D 1 759 ? 91.432 55.525 72.155 1.00 42.46 759 THR D O 1
ATOM 29396 N N . ALA D 1 760 ? 93.585 55.083 72.646 1.00 39.22 760 ALA D N 1
ATOM 29397 C CA . ALA D 1 760 ? 94.136 56.101 71.763 1.00 39.29 760 ALA D CA 1
ATOM 29398 C C . ALA D 1 760 ? 94.595 55.528 70.426 1.00 37.76 760 ALA D C 1
ATOM 29399 O O . ALA D 1 760 ? 95.368 56.177 69.712 1.00 37.77 760 ALA D O 1
ATOM 29406 N N . ALA D 1 761 ? 94.136 54.324 70.072 1.00 36.52 761 ALA D N 1
ATOM 29407 C CA . ALA D 1 761 ? 94.582 53.695 68.834 1.00 35.14 761 ALA D CA 1
ATOM 29408 C C . ALA D 1 761 ? 94.221 54.524 67.609 1.00 34.85 761 ALA D C 1
ATOM 29409 O O . ALA D 1 761 ? 94.900 54.429 66.579 1.00 34.14 761 ALA D O 1
ATOM 29416 N N . PHE D 1 762 ? 93.163 55.338 67.694 1.00 35.50 762 PHE D N 1
ATOM 29417 C CA . PHE D 1 762 ? 92.731 56.142 66.561 1.00 35.37 762 PHE D CA 1
ATOM 29418 C C . PHE D 1 762 ? 92.419 57.589 66.916 1.00 36.84 762 PHE D C 1
ATOM 29419 O O . PHE D 1 762 ? 91.979 58.338 66.037 1.00 36.94 762 PHE D O 1
ATOM 29436 N N . VAL D 1 763 ? 92.631 58.007 68.167 1.00 42.02 763 VAL D N 1
ATOM 29437 C CA . VAL D 1 763 ? 92.317 59.378 68.553 1.00 43.56 763 VAL D CA 1
ATOM 29438 C C . VAL D 1 763 ? 93.063 60.375 67.680 1.00 43.77 763 VAL D C 1
ATOM 29439 O O . VAL D 1 763 ? 92.555 61.465 67.392 1.00 45.65 763 VAL D O 1
ATOM 29452 N N . GLY D 1 764 ? 94.272 60.023 67.242 1.00 39.29 764 GLY D N 1
ATOM 29453 C CA . GLY D 1 764 ? 95.061 60.950 66.451 1.00 39.67 764 GLY D CA 1
ATOM 29454 C C . GLY D 1 764 ? 94.327 61.452 65.225 1.00 39.37 764 GLY D C 1
ATOM 29455 O O . GLY D 1 764 ? 94.395 62.637 64.891 1.00 40.36 764 GLY D O 1
ATOM 29459 N N . ARG D 1 765 ? 93.615 60.560 64.535 1.00 53.79 765 ARG D N 1
ATOM 29460 C CA . ARG D 1 765 ? 92.859 60.988 63.364 1.00 53.91 765 ARG D CA 1
ATOM 29461 C C . ARG D 1 765 ? 91.725 61.928 63.757 1.00 54.23 765 ARG D C 1
ATOM 29462 O O . ARG D 1 765 ? 91.463 62.914 63.060 1.00 54.41 765 ARG D O 1
ATOM 29483 N N . LEU D 1 766 ? 91.046 61.648 64.872 1.00 39.45 766 LEU D N 1
ATOM 29484 C CA . LEU D 1 766 ? 89.989 62.544 65.333 1.00 40.77 766 LEU D CA 1
ATOM 29485 C C . LEU D 1 766 ? 90.547 63.933 65.623 1.00 42.39 766 LEU D C 1
ATOM 29486 O O . LEU D 1 766 ? 89.999 64.942 65.167 1.00 43.31 766 LEU D O 1
ATOM 29502 N N . VAL D 1 767 ? 91.645 64.002 66.380 1.00 42.85 767 VAL D N 1
ATOM 29503 C CA . VAL D 1 767 ? 92.262 65.289 66.689 1.00 44.44 767 VAL D CA 1
ATOM 29504 C C . VAL D 1 767 ? 92.709 65.988 65.412 1.00 44.39 767 VAL D C 1
ATOM 29505 O O . VAL D 1 767 ? 92.527 67.202 65.256 1.00 45.73 767 VAL D O 1
ATOM 29518 N N . SER D 1 768 ? 93.307 65.241 64.481 1.00 44.17 768 SER D N 1
ATOM 29519 C CA . SER D 1 768 ? 93.795 65.849 63.247 1.00 44.80 768 SER D CA 1
ATOM 29520 C C . SER D 1 768 ? 92.648 66.414 62.418 1.00 45.70 768 SER D C 1
ATOM 29521 O O . SER D 1 768 ? 92.762 67.511 61.857 1.00 47.38 768 SER D O 1
ATOM 29529 N N . THR D 1 769 ? 91.531 65.685 62.332 1.00 42.38 769 THR D N 1
ATOM 29530 C CA . THR D 1 769 ? 90.365 66.211 61.630 1.00 42.77 769 THR D CA 1
ATOM 29531 C C . THR D 1 769 ? 89.767 67.396 62.378 1.00 44.65 769 THR D C 1
ATOM 29532 O O . THR D 1 769 ? 89.382 68.398 61.764 1.00 45.65 769 THR D O 1
ATOM 29543 N N . LEU D 1 770 ? 89.695 67.302 63.708 1.00 50.93 770 LEU D N 1
ATOM 29544 C CA . LEU D 1 770 ? 89.131 68.384 64.508 1.00 52.95 770 LEU D CA 1
ATOM 29545 C C . LEU D 1 770 ? 89.957 69.657 64.367 1.00 55.30 770 LEU D C 1
ATOM 29546 O O . LEU D 1 770 ? 89.404 70.753 64.222 1.00 57.30 770 LEU D O 1
ATOM 29562 N N . ILE D 1 771 ? 91.285 69.533 64.418 1.00 59.63 771 ILE D N 1
ATOM 29563 C CA . ILE D 1 771 ? 92.154 70.683 64.190 1.00 61.39 771 ILE D CA 1
ATOM 29564 C C . ILE D 1 771 ? 91.915 71.265 62.803 1.00 62.02 771 ILE D C 1
ATOM 29565 O O . ILE D 1 771 ? 91.925 72.488 62.615 1.00 64.53 771 ILE D O 1
ATOM 29581 N N . SER D 1 772 ? 91.698 70.401 61.809 1.00 61.62 772 SER D N 1
ATOM 29582 C CA . SER D 1 772 ? 91.584 70.863 60.431 1.00 62.11 772 SER D CA 1
ATOM 29583 C C . SER D 1 772 ? 90.250 71.557 60.180 1.00 63.87 772 SER D C 1
ATOM 29584 O O . SER D 1 772 ? 90.210 72.663 59.626 1.00 65.54 772 SER D O 1
ATOM 29592 N N . LYS D 1 773 ? 89.148 70.936 60.606 1.00 67.73 773 LYS D N 1
ATOM 29593 C CA . LYS D 1 773 ? 87.827 71.492 60.342 1.00 68.51 773 LYS D CA 1
ATOM 29594 C C . LYS D 1 773 ? 87.522 72.639 61.295 1.00 70.52 773 LYS D C 1
ATOM 29595 O O . LYS D 1 773 ? 87.087 73.716 60.875 1.00 71.64 773 LYS D O 1
ATOM 29614 N N . ALA D 1 774 ? 87.734 72.412 62.588 1.00 70.07 774 ALA D N 1
ATOM 29615 C CA . ALA D 1 774 ? 87.444 73.411 63.603 1.00 72.34 774 ALA D CA 1
ATOM 29616 C C . ALA D 1 774 ? 88.706 74.195 63.934 1.00 74.99 774 ALA D C 1
ATOM 29617 O O . ALA D 1 774 ? 89.071 75.130 63.213 1.00 76.04 774 ALA D O 1
ATOM 29624 N N . GLY D 1 775 ? 89.394 73.804 64.999 1.00 88.94 775 GLY D N 1
ATOM 29625 C CA . GLY D 1 775 ? 90.613 74.482 65.378 1.00 90.52 775 GLY D CA 1
ATOM 29626 C C . GLY D 1 775 ? 90.331 75.748 66.152 1.00 93.38 775 GLY D C 1
ATOM 29627 O O . GLY D 1 775 ? 90.609 75.826 67.353 1.00 93.93 775 GLY D O 1
ATOM 29631 N N . ARG D 1 776 ? 89.788 76.756 65.472 1.00 105.54 776 ARG D N 1
ATOM 29632 C CA . ARG D 1 776 ? 89.414 77.985 66.162 1.00 108.49 776 ARG D CA 1
ATOM 29633 C C . ARG D 1 776 ? 88.401 77.707 67.269 1.00 109.80 776 ARG D C 1
ATOM 29634 O O . ARG D 1 776 ? 88.557 78.195 68.394 1.00 111.68 776 ARG D O 1
ATOM 29655 N N . GLU D 1 777 ? 87.346 76.935 66.968 1.00 116.43 777 GLU D N 1
ATOM 29656 C CA . GLU D 1 777 ? 86.362 76.571 67.983 1.00 117.42 777 GLU D CA 1
ATOM 29657 C C . GLU D 1 777 ? 87.078 76.041 69.217 1.00 117.94 777 GLU D C 1
ATOM 29658 O O . GLU D 1 777 ? 87.658 74.950 69.188 1.00 115.57 777 GLU D O 1
ATOM 29670 N N . LEU D 1 778 ? 87.045 76.813 70.298 1.00 152.56 778 LEU D N 1
ATOM 29671 C CA . LEU D 1 778 ? 87.783 76.508 71.517 1.00 152.47 778 LEU D CA 1
ATOM 29672 C C . LEU D 1 778 ? 89.256 76.256 71.187 1.00 150.24 778 LEU D C 1
ATOM 29673 O O . LEU D 1 778 ? 89.781 75.149 71.313 1.00 147.56 778 LEU D O 1
ATOM 29689 N N . GLY D 1 779 ? 89.915 77.333 70.748 1.00 109.78 779 GLY D N 1
ATOM 29690 C CA . GLY D 1 779 ? 91.316 77.255 70.367 1.00 108.46 779 GLY D CA 1
ATOM 29691 C C . GLY D 1 779 ? 92.248 77.067 71.543 1.00 108.36 779 GLY D C 1
ATOM 29692 O O . GLY D 1 779 ? 93.371 76.584 71.365 1.00 107.13 779 GLY D O 1
ATOM 29696 N N . GLU D 1 780 ? 91.806 77.453 72.741 1.00 106.70 780 GLU D N 1
ATOM 29697 C CA . GLU D 1 780 ? 92.556 77.154 73.954 1.00 107.24 780 GLU D CA 1
ATOM 29698 C C . GLU D 1 780 ? 92.463 75.684 74.344 1.00 104.93 780 GLU D C 1
ATOM 29699 O O . GLU D 1 780 ? 93.263 75.228 75.167 1.00 104.09 780 GLU D O 1
ATOM 29711 N N . ASN D 1 781 ? 91.495 74.936 73.800 1.00 91.53 781 ASN D N 1
ATOM 29712 C CA . ASN D 1 781 ? 91.467 73.494 74.021 1.00 88.44 781 ASN D CA 1
ATOM 29713 C C . ASN D 1 781 ? 92.592 72.770 73.287 1.00 84.74 781 ASN D C 1
ATOM 29714 O O . ASN D 1 781 ? 92.964 71.664 73.692 1.00 82.53 781 ASN D O 1
ATOM 29725 N N . LEU D 1 782 ? 93.124 73.355 72.211 1.00 65.17 782 LEU D N 1
ATOM 29726 C CA . LEU D 1 782 ? 94.218 72.721 71.481 1.00 63.22 782 LEU D CA 1
ATOM 29727 C C . LEU D 1 782 ? 95.389 72.407 72.405 1.00 63.87 782 LEU D C 1
ATOM 29728 O O . LEU D 1 782 ? 95.802 71.248 72.536 1.00 62.82 782 LEU D O 1
ATOM 29744 N N . ASP D 1 783 ? 95.942 73.434 73.057 1.00 60.04 783 ASP D N 1
ATOM 29745 C CA . ASP D 1 783 ? 97.042 73.206 73.989 1.00 60.53 783 ASP D CA 1
ATOM 29746 C C . ASP D 1 783 ? 96.652 72.191 75.056 1.00 60.18 783 ASP D C 1
ATOM 29747 O O . ASP D 1 783 ? 97.481 71.378 75.480 1.00 59.51 783 ASP D O 1
ATOM 29756 N N . GLN D 1 784 ? 95.398 72.230 75.513 1.00 96.37 784 GLN D N 1
ATOM 29757 C CA . GLN D 1 784 ? 94.944 71.263 76.504 1.00 97.18 784 GLN D CA 1
ATOM 29758 C C . GLN D 1 784 ? 94.968 69.842 75.954 1.00 94.34 784 GLN D C 1
ATOM 29759 O O . GLN D 1 784 ? 95.237 68.893 76.700 1.00 93.17 784 GLN D O 1
ATOM 29773 N N . ILE D 1 785 ? 94.698 69.676 74.657 1.00 62.88 785 ILE D N 1
ATOM 29774 C CA . ILE D 1 785 ? 94.716 68.347 74.054 1.00 60.04 785 ILE D CA 1
ATOM 29775 C C . ILE D 1 785 ? 96.142 67.816 73.978 1.00 57.92 785 ILE D C 1
ATOM 29776 O O . ILE D 1 785 ? 96.412 66.661 74.327 1.00 55.92 785 ILE D O 1
ATOM 29792 N N . LEU D 1 786 ? 97.076 68.653 73.518 1.00 54.82 786 LEU D N 1
ATOM 29793 C CA . LEU D 1 786 ? 98.446 68.196 73.318 1.00 54.15 786 LEU D CA 1
ATOM 29794 C C . LEU D 1 786 ? 99.073 67.740 74.631 1.00 54.86 786 LEU D C 1
ATOM 29795 O O . LEU D 1 786 ? 99.793 66.736 74.666 1.00 53.81 786 LEU D O 1
ATOM 29811 N N . ARG D 1 787 ? 98.811 68.462 75.724 1.00 56.05 787 ARG D N 1
ATOM 29812 C CA . ARG D 1 787 ? 99.284 68.010 77.029 1.00 56.86 787 ARG D CA 1
ATOM 29813 C C . ARG D 1 787 ? 98.741 66.625 77.359 1.00 55.58 787 ARG D C 1
ATOM 29814 O O . ARG D 1 787 ? 99.448 65.797 77.945 1.00 55.33 787 ARG D O 1
ATOM 29835 N N . ALA D 1 788 ? 97.486 66.353 76.988 1.00 54.29 788 ALA D N 1
ATOM 29836 C CA . ALA D 1 788 ? 96.919 65.029 77.220 1.00 53.05 788 ALA D CA 1
ATOM 29837 C C . ALA D 1 788 ? 97.561 63.991 76.308 1.00 51.03 788 ALA D C 1
ATOM 29838 O O . ALA D 1 788 ? 97.808 62.855 76.728 1.00 50.30 788 ALA D O 1
ATOM 29845 N N . ILE D 1 789 ? 97.837 64.362 75.054 1.00 50.21 789 ILE D N 1
ATOM 29846 C CA . ILE D 1 789 ? 98.550 63.462 74.154 1.00 48.49 789 ILE D CA 1
ATOM 29847 C C . ILE D 1 789 ? 99.898 63.083 74.754 1.00 48.82 789 ILE D C 1
ATOM 29848 O O . ILE D 1 789 ? 100.252 61.901 74.836 1.00 47.79 789 ILE D O 1
ATOM 29864 N N . LEU D 1 790 ? 100.669 64.085 75.187 1.00 50.36 790 LEU D N 1
ATOM 29865 C CA . LEU D 1 790 ? 101.959 63.818 75.814 1.00 50.91 790 LEU D CA 1
ATOM 29866 C C . LEU D 1 790 ? 101.816 62.837 76.973 1.00 51.06 790 LEU D C 1
ATOM 29867 O O . LEU D 1 790 ? 102.567 61.861 77.070 1.00 50.38 790 LEU D O 1
ATOM 29883 N N . SER D 1 791 ? 100.855 63.083 77.867 1.00 53.24 791 SER D N 1
ATOM 29884 C CA . SER D 1 791 ? 100.642 62.163 78.978 1.00 53.50 791 SER D CA 1
ATOM 29885 C C . SER D 1 791 ? 100.284 60.766 78.488 1.00 51.65 791 SER D C 1
ATOM 29886 O O . SER D 1 791 ? 100.657 59.772 79.120 1.00 51.67 791 SER D O 1
ATOM 29894 N N . LYS D 1 792 ? 99.575 60.668 77.361 1.00 49.42 792 LYS D N 1
ATOM 29895 C CA . LYS D 1 792 ? 99.187 59.363 76.836 1.00 47.65 792 LYS D CA 1
ATOM 29896 C C . LYS D 1 792 ? 100.359 58.680 76.141 1.00 46.55 792 LYS D C 1
ATOM 29897 O O . LYS D 1 792 ? 100.491 57.452 76.206 1.00 45.62 792 LYS D O 1
ATOM 29916 N N . MET D 1 793 ? 101.219 59.455 75.472 1.00 46.34 793 MET D N 1
ATOM 29917 C CA . MET D 1 793 ? 102.404 58.874 74.849 1.00 45.51 793 MET D CA 1
ATOM 29918 C C . MET D 1 793 ? 103.306 58.211 75.883 1.00 46.19 793 MET D C 1
ATOM 29919 O O . MET D 1 793 ? 103.946 57.195 75.585 1.00 45.28 793 MET D O 1
ATOM 29933 N N . GLN D 1 794 ? 103.380 58.771 77.095 1.00 51.61 794 GLN D N 1
ATOM 29934 C CA . GLN D 1 794 ? 104.193 58.155 78.138 1.00 52.42 794 GLN D CA 1
ATOM 29935 C C . GLN D 1 794 ? 103.626 56.798 78.540 1.00 51.62 794 GLN D C 1
ATOM 29936 O O . GLN D 1 794 ? 104.380 55.840 78.746 1.00 51.35 794 GLN D O 1
ATOM 29950 N N . GLN D 1 795 ? 102.298 56.697 78.644 1.00 69.00 795 GLN D N 1
ATOM 29951 C CA . GLN D 1 795 ? 101.674 55.440 79.040 1.00 68.57 795 GLN D CA 1
ATOM 29952 C C . GLN D 1 795 ? 101.784 54.391 77.938 1.00 66.89 795 GLN D C 1
ATOM 29953 O O . GLN D 1 795 ? 101.944 53.198 78.221 1.00 66.72 795 GLN D O 1
ATOM 29967 N N . ALA D 1 796 ? 101.705 54.816 76.680 1.00 57.71 796 ALA D N 1
ATOM 29968 C CA . ALA D 1 796 ? 101.613 53.886 75.564 1.00 56.13 796 ALA D CA 1
ATOM 29969 C C . ALA D 1 796 ? 102.961 53.250 75.252 1.00 55.04 796 ALA D C 1
ATOM 29970 O O . ALA D 1 796 ? 104.007 53.898 75.335 1.00 55.52 796 ALA D O 1
ATOM 29977 N N . GLU D 1 797 ? 102.922 51.963 74.896 1.00 60.70 797 GLU D N 1
ATOM 29978 C CA . GLU D 1 797 ? 104.098 51.218 74.478 1.00 60.12 797 GLU D CA 1
ATOM 29979 C C . GLU D 1 797 ? 104.022 50.716 73.041 1.00 59.17 797 GLU D C 1
ATOM 29980 O O . GLU D 1 797 ? 105.049 50.684 72.358 1.00 58.95 797 GLU D O 1
ATOM 29992 N N . THR D 1 798 ? 102.836 50.360 72.560 1.00 45.56 798 THR D N 1
ATOM 29993 C CA . THR D 1 798 ? 102.710 49.672 71.286 1.00 43.62 798 THR D CA 1
ATOM 29994 C C . THR D 1 798 ? 102.800 50.653 70.123 1.00 42.64 798 THR D C 1
ATOM 29995 O O . THR D 1 798 ? 102.467 51.835 70.246 1.00 43.09 798 THR D O 1
ATOM 30006 N N . LEU D 1 799 ? 103.263 50.140 68.980 1.00 39.18 799 LEU D N 1
ATOM 30007 C CA . LEU D 1 799 ? 103.505 50.986 67.816 1.00 38.23 799 LEU D CA 1
ATOM 30008 C C . LEU D 1 799 ? 102.229 51.669 67.343 1.00 38.85 799 LEU D C 1
ATOM 30009 O O . LEU D 1 799 ? 102.222 52.878 67.082 1.00 39.68 799 LEU D O 1
ATOM 30025 N N . SER D 1 800 ? 101.142 50.908 67.200 1.00 37.87 800 SER D N 1
ATOM 30026 C CA . SER D 1 800 ? 99.919 51.462 66.629 1.00 38.60 800 SER D CA 1
ATOM 30027 C C . SER D 1 800 ? 99.467 52.709 67.380 1.00 38.92 800 SER D C 1
ATOM 30028 O O . SER D 1 800 ? 99.159 53.738 66.770 1.00 39.19 800 SER D O 1
ATOM 30036 N N . VAL D 1 801 ? 99.428 52.637 68.712 1.00 35.70 801 VAL D N 1
ATOM 30037 C CA . VAL D 1 801 ? 98.996 53.786 69.501 1.00 36.79 801 VAL D CA 1
ATOM 30038 C C . VAL D 1 801 ? 99.982 54.938 69.351 1.00 36.68 801 VAL D C 1
ATOM 30039 O O . VAL D 1 801 ? 99.589 56.085 69.103 1.00 37.42 801 VAL D O 1
ATOM 30052 N N . MET D 1 802 ? 101.279 54.656 69.512 1.00 36.03 802 MET D N 1
ATOM 30053 C CA . MET D 1 802 ? 102.277 55.716 69.431 1.00 36.04 802 MET D CA 1
ATOM 30054 C C . MET D 1 802 ? 102.222 56.422 68.082 1.00 35.90 802 MET D C 1
ATOM 30055 O O . MET D 1 802 ? 102.335 57.651 68.013 1.00 36.56 802 MET D O 1
ATOM 30069 N N . GLN D 1 803 ? 102.054 55.664 66.997 1.00 35.09 803 GLN D N 1
ATOM 30070 C CA . GLN D 1 803 ? 101.929 56.288 65.685 1.00 35.10 803 GLN D CA 1
ATOM 30071 C C . GLN D 1 803 ? 100.708 57.197 65.628 1.00 36.21 803 GLN D C 1
ATOM 30072 O O . GLN D 1 803 ? 100.777 58.310 65.095 1.00 36.75 803 GLN D O 1
ATOM 30086 N N . SER D 1 804 ? 99.579 56.742 66.175 1.00 36.71 804 SER D N 1
ATOM 30087 C CA . SER D 1 804 ? 98.372 57.561 66.170 1.00 37.97 804 SER D CA 1
ATOM 30088 C C . SER D 1 804 ? 98.614 58.890 66.872 1.00 38.97 804 SER D C 1
ATOM 30089 O O . SER D 1 804 ? 98.232 59.953 66.369 1.00 39.86 804 SER D O 1
ATOM 30097 N N . LEU D 1 805 ? 99.262 58.850 68.038 1.00 38.97 805 LEU D N 1
ATOM 30098 C CA . LEU D 1 805 ? 99.527 60.073 68.787 1.00 40.05 805 LEU D CA 1
ATOM 30099 C C . LEU D 1 805 ? 100.581 60.927 68.092 1.00 39.79 805 LEU D C 1
ATOM 30100 O O . LEU D 1 805 ? 100.370 62.123 67.859 1.00 40.85 805 LEU D O 1
ATOM 30116 N N . ILE D 1 806 ? 101.724 60.329 67.752 1.00 38.54 806 ILE D N 1
ATOM 30117 C CA . ILE D 1 806 ? 102.820 61.089 67.157 1.00 38.39 806 ILE D CA 1
ATOM 30118 C C . ILE D 1 806 ? 102.397 61.728 65.843 1.00 38.72 806 ILE D C 1
ATOM 30119 O O . ILE D 1 806 ? 102.920 62.783 65.462 1.00 39.30 806 ILE D O 1
ATOM 30135 N N . MET D 1 807 ? 101.451 61.113 65.128 1.00 38.50 807 MET D N 1
ATOM 30136 C CA . MET D 1 807 ? 101.034 61.661 63.842 1.00 38.89 807 MET D CA 1
ATOM 30137 C C . MET D 1 807 ? 100.373 63.024 63.998 1.00 40.50 807 MET D C 1
ATOM 30138 O O . MET D 1 807 ? 100.384 63.827 63.058 1.00 41.09 807 MET D O 1
ATOM 30152 N N . VAL D 1 808 ? 99.789 63.304 65.166 1.00 41.40 808 VAL D N 1
ATOM 30153 C CA . VAL D 1 808 ? 99.210 64.623 65.402 1.00 43.16 808 VAL D CA 1
ATOM 30154 C C . VAL D 1 808 ? 100.276 65.697 65.227 1.00 43.56 808 VAL D C 1
ATOM 30155 O O . VAL D 1 808 ? 100.078 66.690 64.516 1.00 44.60 808 VAL D O 1
ATOM 30168 N N . PHE D 1 809 ? 101.431 65.510 65.874 1.00 42.86 809 PHE D N 1
ATOM 30169 C CA . PHE D 1 809 ? 102.521 66.467 65.732 1.00 43.26 809 PHE D CA 1
ATOM 30170 C C . PHE D 1 809 ? 103.091 66.456 64.320 1.00 42.62 809 PHE D C 1
ATOM 30171 O O . PHE D 1 809 ? 103.523 67.502 63.822 1.00 43.50 809 PHE D O 1
ATOM 30188 N N . ALA D 1 810 ? 103.098 65.297 63.657 1.00 41.26 810 ALA D N 1
ATOM 30189 C CA . ALA D 1 810 ? 103.544 65.251 62.270 1.00 40.84 810 ALA D CA 1
ATOM 30190 C C . ALA D 1 810 ? 102.660 66.119 61.383 1.00 42.07 810 ALA D C 1
ATOM 30191 O O . ALA D 1 810 ? 103.159 66.846 60.518 1.00 42.60 810 ALA D O 1
ATOM 30198 N N . HIS D 1 811 ? 101.341 66.072 61.594 1.00 55.34 811 HIS D N 1
ATOM 30199 C CA . HIS D 1 811 ? 100.438 66.904 60.807 1.00 57.28 811 HIS D CA 1
ATOM 30200 C C . HIS D 1 811 ? 100.670 68.385 61.085 1.00 58.38 811 HIS D C 1
ATOM 30201 O O . HIS D 1 811 ? 100.712 69.199 60.155 1.00 58.33 811 HIS D O 1
ATOM 30215 N N . LEU D 1 812 ? 100.834 68.752 62.359 1.00 46.17 812 LEU D N 1
ATOM 30216 C CA . LEU D 1 812 ? 101.014 70.153 62.714 1.00 47.91 812 LEU D CA 1
ATOM 30217 C C . LEU D 1 812 ? 102.301 70.734 62.146 1.00 47.87 812 LEU D C 1
ATOM 30218 O O . LEU D 1 812 ? 102.399 71.955 61.987 1.00 49.47 812 LEU D O 1
ATOM 30234 N N . VAL D 1 813 ? 103.286 69.890 61.828 1.00 53.84 813 VAL D N 1
ATOM 30235 C CA . VAL D 1 813 ? 104.544 70.384 61.278 1.00 53.66 813 VAL D CA 1
ATOM 30236 C C . VAL D 1 813 ? 104.315 71.095 59.952 1.00 55.42 813 VAL D C 1
ATOM 30237 O O . VAL D 1 813 ? 105.066 72.011 59.593 1.00 57.19 813 VAL D O 1
ATOM 30250 N N . HIS D 1 814 ? 103.273 70.705 59.214 1.00 62.50 814 HIS D N 1
ATOM 30251 C CA . HIS D 1 814 ? 103.018 71.280 57.901 1.00 63.70 814 HIS D CA 1
ATOM 30252 C C . HIS D 1 814 ? 102.224 72.581 57.958 1.00 65.62 814 HIS D C 1
ATOM 30253 O O . HIS D 1 814 ? 102.185 73.309 56.960 1.00 66.92 814 HIS D O 1
ATOM 30267 N N . THR D 1 815 ? 101.589 72.885 59.090 1.00 51.10 815 THR D N 1
ATOM 30268 C CA . THR D 1 815 ? 100.635 73.986 59.149 1.00 53.30 815 THR D CA 1
ATOM 30269 C C . THR D 1 815 ? 100.974 74.996 60.238 1.00 54.68 815 THR D C 1
ATOM 30270 O O . THR D 1 815 ? 100.680 76.186 60.093 1.00 56.78 815 THR D O 1
ATOM 30281 N N . GLN D 1 816 ? 101.576 74.536 61.335 1.00 75.46 816 GLN D N 1
ATOM 30282 C CA . GLN D 1 816 ? 101.913 75.398 62.465 1.00 76.90 816 GLN D CA 1
ATOM 30283 C C . GLN D 1 816 ? 103.296 75.016 62.998 1.00 75.92 816 GLN D C 1
ATOM 30284 O O . GLN D 1 816 ? 103.479 74.685 64.166 1.00 75.91 816 GLN D O 1
ATOM 30298 N N . LEU D 1 817 ? 104.301 75.084 62.122 1.00 58.34 817 LEU D N 1
ATOM 30299 C CA . LEU D 1 817 ? 105.628 74.587 62.473 1.00 56.87 817 LEU D CA 1
ATOM 30300 C C . LEU D 1 817 ? 106.197 75.332 63.677 1.00 57.79 817 LEU D C 1
ATOM 30301 O O . LEU D 1 817 ? 106.658 74.712 64.643 1.00 56.17 817 LEU D O 1
ATOM 30317 N N . GLU D 1 818 ? 106.173 76.661 63.640 1.00 69.82 818 GLU D N 1
ATOM 30318 C CA . GLU D 1 818 ? 106.859 77.448 64.660 1.00 71.36 818 GLU D CA 1
ATOM 30319 C C . GLU D 1 818 ? 106.026 77.555 65.933 1.00 71.63 818 GLU D C 1
ATOM 30320 O O . GLU D 1 818 ? 106.586 77.505 67.036 1.00 71.40 818 GLU D O 1
ATOM 30332 N N . PRO D 1 819 ? 104.701 77.715 65.840 1.00 62.53 819 PRO D N 1
ATOM 30333 C CA . PRO D 1 819 ? 103.888 77.581 67.062 1.00 63.30 819 PRO D CA 1
ATOM 30334 C C . PRO D 1 819 ? 104.082 76.236 67.740 1.00 61.32 819 PRO D C 1
ATOM 30335 O O . PRO D 1 819 ? 104.118 76.162 68.975 1.00 60.84 819 PRO D O 1
ATOM 30346 N N . LEU D 1 820 ? 104.219 75.166 66.952 1.00 54.44 820 LEU D N 1
ATOM 30347 C CA . LEU D 1 820 ? 104.448 73.842 67.519 1.00 52.49 820 LEU D CA 1
ATOM 30348 C C . LEU D 1 820 ? 105.759 73.798 68.292 1.00 52.09 820 LEU D C 1
ATOM 30349 O O . LEU D 1 820 ? 105.790 73.399 69.462 1.00 51.99 820 LEU D O 1
ATOM 30365 N N . LEU D 1 821 ? 106.858 74.201 67.649 1.00 51.99 821 LEU D N 1
ATOM 30366 C CA . LEU D 1 821 ? 108.148 74.207 68.329 1.00 51.79 821 LEU D CA 1
ATOM 30367 C C . LEU D 1 821 ? 108.102 75.089 69.570 1.00 53.65 821 LEU D C 1
ATOM 30368 O O . LEU D 1 821 ? 108.548 74.687 70.651 1.00 53.39 821 LEU D O 1
ATOM 30384 N N . GLU D 1 822 ? 107.559 76.300 69.434 1.00 73.15 822 GLU D N 1
ATOM 30385 C CA . GLU D 1 822 ? 107.454 77.189 70.584 1.00 76.45 822 GLU D CA 1
ATOM 30386 C C . GLU D 1 822 ? 106.596 76.565 71.677 1.00 75.54 822 GLU D C 1
ATOM 30387 O O . GLU D 1 822 ? 106.895 76.707 72.869 1.00 76.15 822 GLU D O 1
ATOM 30399 N N . PHE D 1 823 ? 105.517 75.878 71.293 1.00 56.89 823 PHE D N 1
ATOM 30400 C CA . PHE D 1 823 ? 104.661 75.242 72.288 1.00 56.92 823 PHE D CA 1
ATOM 30401 C C . PHE D 1 823 ? 105.396 74.121 73.016 1.00 55.22 823 PHE D C 1
ATOM 30402 O O . PHE D 1 823 ? 105.332 74.021 74.247 1.00 55.94 823 PHE D O 1
ATOM 30419 N N . LEU D 1 824 ? 106.101 73.265 72.270 1.00 56.33 824 LEU D N 1
ATOM 30420 C CA . LEU D 1 824 ? 106.701 72.076 72.870 1.00 54.71 824 LEU D CA 1
ATOM 30421 C C . LEU D 1 824 ? 107.937 72.407 73.700 1.00 55.19 824 LEU D C 1
ATOM 30422 O O . LEU D 1 824 ? 108.283 71.650 74.614 1.00 54.62 824 LEU D O 1
ATOM 30438 N N . CYS D 1 825 ? 108.626 73.506 73.393 1.00 59.28 825 CYS D N 1
ATOM 30439 C CA . CYS D 1 825 ? 109.729 73.946 74.238 1.00 60.65 825 CYS D CA 1
ATOM 30440 C C . CYS D 1 825 ? 109.246 74.641 75.502 1.00 62.53 825 CYS D C 1
ATOM 30441 O O . CYS D 1 825 ? 110.049 74.871 76.412 1.00 62.94 825 CYS D O 1
ATOM 30449 N N . SER D 1 826 ? 107.956 74.955 75.585 1.00 81.04 826 SER D N 1
ATOM 30450 C CA . SER D 1 826 ? 107.408 75.756 76.668 1.00 83.57 826 SER D CA 1
ATOM 30451 C C . SER D 1 826 ? 106.959 74.922 77.860 1.00 83.38 826 SER D C 1
ATOM 30452 O O . SER D 1 826 ? 106.371 75.473 78.796 1.00 85.38 826 SER D O 1
ATOM 30460 N N . LEU D 1 827 ? 107.216 73.619 77.855 1.00 72.20 827 LEU D N 1
ATOM 30461 C CA . LEU D 1 827 ? 106.852 72.767 78.979 1.00 72.22 827 LEU D CA 1
ATOM 30462 C C . LEU D 1 827 ? 107.763 71.550 78.978 1.00 70.70 827 LEU D C 1
ATOM 30463 O O . LEU D 1 827 ? 108.353 71.213 77.945 1.00 69.23 827 LEU D O 1
ATOM 30479 N N . PRO D 1 828 ? 107.898 70.868 80.120 1.00 92.36 828 PRO D N 1
ATOM 30480 C CA . PRO D 1 828 ? 108.722 69.652 80.159 1.00 91.43 828 PRO D CA 1
ATOM 30481 C C . PRO D 1 828 ? 107.993 68.420 79.648 1.00 90.48 828 PRO D C 1
ATOM 30482 O O . PRO D 1 828 ? 108.546 67.641 78.864 1.00 88.21 828 PRO D O 1
ATOM 30493 N N . GLY D 1 829 ? 106.741 68.251 80.065 1.00 129.01 829 GLY D N 1
ATOM 30494 C CA . GLY D 1 829 ? 105.965 67.084 79.718 1.00 128.12 829 GLY D CA 1
ATOM 30495 C C . GLY D 1 829 ? 106.139 65.958 80.715 1.00 127.61 829 GLY D C 1
ATOM 30496 O O . GLY D 1 829 ? 106.454 66.183 81.888 1.00 129.49 829 GLY D O 1
ATOM 30500 N N . PRO D 1 830 ? 105.928 64.713 80.271 1.00 102.45 830 PRO D N 1
ATOM 30501 C CA . PRO D 1 830 ? 106.151 63.567 81.166 1.00 102.01 830 PRO D CA 1
ATOM 30502 C C . PRO D 1 830 ? 107.621 63.189 81.270 1.00 101.56 830 PRO D C 1
ATOM 30503 O O . PRO D 1 830 ? 107.975 62.005 81.261 1.00 99.78 830 PRO D O 1
ATOM 30514 N N . THR D 1 831 ? 108.486 64.197 81.370 1.00 100.39 831 THR D N 1
ATOM 30515 C CA . THR D 1 831 ? 109.924 63.983 81.399 1.00 99.37 831 THR D CA 1
ATOM 30516 C C . THR D 1 831 ? 110.576 65.104 82.194 1.00 100.63 831 THR D C 1
ATOM 30517 O O . THR D 1 831 ? 109.918 66.060 82.615 1.00 102.43 831 THR D O 1
ATOM 30528 N N . GLY D 1 832 ? 111.883 64.976 82.400 1.00 81.44 832 GLY D N 1
ATOM 30529 C CA . GLY D 1 832 ? 112.664 66.065 82.933 1.00 82.93 832 GLY D CA 1
ATOM 30530 C C . GLY D 1 832 ? 113.264 66.965 81.880 1.00 82.91 832 GLY D C 1
ATOM 30531 O O . GLY D 1 832 ? 113.882 67.983 82.217 1.00 83.92 832 GLY D O 1
ATOM 30535 N N . LYS D 1 833 ? 113.059 66.645 80.611 1.00 117.20 833 LYS D N 1
ATOM 30536 C CA . LYS D 1 833 ? 113.561 67.414 79.488 1.00 116.47 833 LYS D CA 1
ATOM 30537 C C . LYS D 1 833 ? 112.413 68.156 78.816 1.00 114.83 833 LYS D C 1
ATOM 30538 O O . LYS D 1 833 ? 111.242 67.800 78.996 1.00 113.59 833 LYS D O 1
ATOM 30557 N N . PRO D 1 834 ? 112.706 69.200 78.044 1.00 55.30 834 PRO D N 1
ATOM 30558 C CA . PRO D 1 834 ? 111.644 69.860 77.275 1.00 55.68 834 PRO D CA 1
ATOM 30559 C C . PRO D 1 834 ? 110.845 68.846 76.467 1.00 54.49 834 PRO D C 1
ATOM 30560 O O . PRO D 1 834 ? 111.387 67.864 75.956 1.00 53.68 834 PRO D O 1
ATOM 30571 N N . ALA D 1 835 ? 109.535 69.089 76.361 1.00 54.19 835 ALA D N 1
ATOM 30572 C CA . ALA D 1 835 ? 108.667 68.157 75.652 1.00 52.82 835 ALA D CA 1
ATOM 30573 C C . ALA D 1 835 ? 109.162 67.888 74.239 1.00 51.40 835 ALA D C 1
ATOM 30574 O O . ALA D 1 835 ? 108.992 66.778 73.721 1.00 49.88 835 ALA D O 1
ATOM 30581 N N . LEU D 1 836 ? 109.786 68.881 73.600 1.00 46.91 836 LEU D N 1
ATOM 30582 C CA . LEU D 1 836 ? 110.256 68.680 72.236 1.00 45.79 836 LEU D CA 1
ATOM 30583 C C . LEU D 1 836 ? 111.276 67.555 72.166 1.00 44.30 836 LEU D C 1
ATOM 30584 O O . LEU D 1 836 ? 111.320 66.815 71.175 1.00 43.02 836 LEU D O 1
ATOM 30600 N N . GLU D 1 837 ? 112.092 67.394 73.205 1.00 50.18 837 GLU D N 1
ATOM 30601 C CA . GLU D 1 837 ? 113.022 66.271 73.224 1.00 48.94 837 GLU D CA 1
ATOM 30602 C C . GLU D 1 837 ? 112.280 64.951 73.369 1.00 47.76 837 GLU D C 1
ATOM 30603 O O . GLU D 1 837 ? 112.736 63.921 72.862 1.00 46.53 837 GLU D O 1
ATOM 30615 N N . PHE D 1 838 ? 111.137 64.969 74.048 1.00 42.55 838 PHE D N 1
ATOM 30616 C CA . PHE D 1 838 ? 110.375 63.748 74.270 1.00 41.66 838 PHE D CA 1
ATOM 30617 C C . PHE D 1 838 ? 109.664 63.300 73.003 1.00 40.65 838 PHE D C 1
ATOM 30618 O O . PHE D 1 838 ? 109.656 62.108 72.676 1.00 39.45 838 PHE D O 1
ATOM 30635 N N . VAL D 1 839 ? 109.059 64.239 72.282 1.00 42.47 839 VAL D N 1
ATOM 30636 C CA . VAL D 1 839 ? 108.369 63.893 71.047 1.00 41.69 839 VAL D CA 1
ATOM 30637 C C . VAL D 1 839 ? 109.360 63.357 70.019 1.00 40.55 839 VAL D C 1
ATOM 30638 O O . VAL D 1 839 ? 109.138 62.306 69.402 1.00 39.44 839 VAL D O 1
ATOM 30651 N N . MET D 1 840 ? 110.470 64.071 69.816 1.00 39.70 840 MET D N 1
ATOM 30652 C CA . MET D 1 840 ? 111.420 63.671 68.784 1.00 38.90 840 MET D CA 1
ATOM 30653 C C . MET D 1 840 ? 112.127 62.370 69.142 1.00 37.92 840 MET D C 1
ATOM 30654 O O . MET D 1 840 ? 112.553 61.635 68.246 1.00 37.09 840 MET D O 1
ATOM 30668 N N . ALA D 1 841 ? 112.268 62.067 70.433 1.00 38.15 841 ALA D N 1
ATOM 30669 C CA . ALA D 1 841 ? 112.857 60.793 70.829 1.00 37.37 841 ALA D CA 1
ATOM 30670 C C . ALA D 1 841 ? 111.912 59.636 70.524 1.00 36.45 841 ALA D C 1
ATOM 30671 O O . ALA D 1 841 ? 112.327 58.608 69.977 1.00 35.62 841 ALA D O 1
ATOM 30678 N N . GLU D 1 842 ? 110.631 59.782 70.875 1.00 43.27 842 GLU D N 1
ATOM 30679 C CA . GLU D 1 842 ? 109.669 58.725 70.587 1.00 42.55 842 GLU D CA 1
ATOM 30680 C C . GLU D 1 842 ? 109.391 58.631 69.092 1.00 41.95 842 GLU D C 1
ATOM 30681 O O . GLU D 1 842 ? 109.185 57.531 68.568 1.00 41.16 842 GLU D O 1
ATOM 30693 N N . TRP D 1 843 ? 109.395 59.767 68.395 1.00 35.92 843 TRP D N 1
ATOM 30694 C CA . TRP D 1 843 ? 109.139 59.766 66.959 1.00 35.54 843 TRP D CA 1
ATOM 30695 C C . TRP D 1 843 ? 110.299 59.136 66.194 1.00 34.88 843 TRP D C 1
ATOM 30696 O O . TRP D 1 843 ? 110.095 58.215 65.395 1.00 34.20 843 TRP D O 1
ATOM 30717 N N . THR D 1 844 ? 111.527 59.606 66.430 1.00 35.22 844 THR D N 1
ATOM 30718 C CA . THR D 1 844 ? 112.648 59.127 65.625 1.00 34.86 844 THR D CA 1
ATOM 30719 C C . THR D 1 844 ? 112.965 57.661 65.903 1.00 34.13 844 THR D C 1
ATOM 30720 O O . THR D 1 844 ? 113.511 56.974 65.033 1.00 33.77 844 THR D O 1
ATOM 30731 N N . SER D 1 845 ? 112.649 57.164 67.100 1.00 34.05 845 SER D N 1
ATOM 30732 C CA . SER D 1 845 ? 112.907 55.764 67.410 1.00 33.51 845 SER D CA 1
ATOM 30733 C C . SER D 1 845 ? 111.843 54.829 66.845 1.00 32.91 845 SER D C 1
ATOM 30734 O O . SER D 1 845 ? 111.998 53.607 66.954 1.00 32.54 845 SER D O 1
ATOM 30742 N N . ARG D 1 846 ? 110.776 55.369 66.250 1.00 33.31 846 ARG D N 1
ATOM 30743 C CA . ARG D 1 846 ? 109.707 54.557 65.683 1.00 32.89 846 ARG D CA 1
ATOM 30744 C C . ARG D 1 846 ? 109.387 54.883 64.231 1.00 32.83 846 ARG D C 1
ATOM 30745 O O . ARG D 1 846 ? 108.607 54.147 63.617 1.00 32.53 846 ARG D O 1
ATOM 30766 N N . GLN D 1 847 ? 109.956 55.951 63.666 1.00 35.04 847 GLN D N 1
ATOM 30767 C CA . GLN D 1 847 ? 109.636 56.338 62.296 1.00 35.18 847 GLN D CA 1
ATOM 30768 C C . GLN D 1 847 ? 109.781 55.168 61.333 1.00 34.71 847 GLN D C 1
ATOM 30769 O O . GLN D 1 847 ? 108.999 55.035 60.384 1.00 35.46 847 GLN D O 1
ATOM 30783 N N . HIS D 1 848 ? 110.774 54.308 61.558 1.00 37.30 848 HIS D N 1
ATOM 30784 C CA . HIS D 1 848 ? 111.026 53.200 60.646 1.00 37.06 848 HIS D CA 1
ATOM 30785 C C . HIS D 1 848 ? 109.953 52.123 60.710 1.00 36.96 848 HIS D C 1
ATOM 30786 O O . HIS D 1 848 ? 109.970 51.213 59.874 1.00 37.36 848 HIS D O 1
ATOM 30800 N N . LEU D 1 849 ? 109.021 52.204 61.664 1.00 34.79 849 LEU D N 1
ATOM 30801 C CA . LEU D 1 849 ? 107.973 51.204 61.808 1.00 34.26 849 LEU D CA 1
ATOM 30802 C C . LEU D 1 849 ? 106.593 51.699 61.394 1.00 34.85 849 LEU D C 1
ATOM 30803 O O . LEU D 1 849 ? 105.685 50.875 61.237 1.00 35.80 849 LEU D O 1
ATOM 30819 N N . PHE D 1 850 ? 106.409 53.004 61.205 1.00 31.94 850 PHE D N 1
ATOM 30820 C CA . PHE D 1 850 ? 105.093 53.524 60.852 1.00 32.33 850 PHE D CA 1
ATOM 30821 C C . PHE D 1 850 ? 104.611 52.897 59.548 1.00 32.31 850 PHE D C 1
ATOM 30822 O O . PHE D 1 850 ? 105.393 52.674 58.619 1.00 32.22 850 PHE D O 1
ATOM 30839 N N . TYR D 1 851 ? 103.314 52.608 59.486 1.00 58.50 851 TYR D N 1
ATOM 30840 C CA . TYR D 1 851 ? 102.709 51.951 58.336 1.00 59.09 851 TYR D CA 1
ATOM 30841 C C . TYR D 1 851 ? 101.534 52.767 57.822 1.00 58.33 851 TYR D C 1
ATOM 30842 O O . TYR D 1 851 ? 100.783 53.356 58.606 1.00 57.55 851 TYR D O 1
ATOM 30860 N N . GLY D 1 852 ? 101.385 52.795 56.500 1.00 35.74 852 GLY D N 1
ATOM 30861 C CA . GLY D 1 852 ? 100.332 53.552 55.858 1.00 36.54 852 GLY D CA 1
ATOM 30862 C C . GLY D 1 852 ? 100.895 54.446 54.775 1.00 37.20 852 GLY D C 1
ATOM 30863 O O . GLY D 1 852 ? 101.812 55.230 55.037 1.00 38.33 852 GLY D O 1
ATOM 30867 N N . GLN D 1 853 ? 100.376 54.334 53.549 1.00 63.95 853 GLN D N 1
ATOM 30868 C CA . GLN D 1 853 ? 100.887 55.167 52.468 1.00 65.94 853 GLN D CA 1
ATOM 30869 C C . GLN D 1 853 ? 100.686 56.646 52.770 1.00 65.92 853 GLN D C 1
ATOM 30870 O O . GLN D 1 853 ? 101.587 57.463 52.547 1.00 67.58 853 GLN D O 1
ATOM 30884 N N . TYR D 1 854 ? 99.507 57.009 53.276 1.00 57.58 854 TYR D N 1
ATOM 30885 C CA . TYR D 1 854 ? 99.238 58.405 53.597 1.00 58.38 854 TYR D CA 1
ATOM 30886 C C . TYR D 1 854 ? 100.044 58.849 54.811 1.00 56.64 854 TYR D C 1
ATOM 30887 O O . TYR D 1 854 ? 100.715 59.887 54.777 1.00 57.27 854 TYR D O 1
ATOM 30905 N N . GLU D 1 855 ? 99.982 58.078 55.899 1.00 59.56 855 GLU D N 1
ATOM 30906 C CA . GLU D 1 855 ? 100.766 58.411 57.082 1.00 58.70 855 GLU D CA 1
ATOM 30907 C C . GLU D 1 855 ? 102.258 58.413 56.774 1.00 58.90 855 GLU D C 1
ATOM 30908 O O . GLU D 1 855 ? 103.016 59.173 57.386 1.00 59.22 855 GLU D O 1
ATOM 30920 N N . GLY D 1 856 ? 102.695 57.594 55.817 1.00 39.34 856 GLY D N 1
ATOM 30921 C CA . GLY D 1 856 ? 104.100 57.594 55.449 1.00 39.06 856 GLY D CA 1
ATOM 30922 C C . GLY D 1 856 ? 104.533 58.908 54.830 1.00 39.93 856 GLY D C 1
ATOM 30923 O O . GLY D 1 856 ? 105.609 59.426 55.145 1.00 40.08 856 GLY D O 1
ATOM 30927 N N . LYS D 1 857 ? 103.707 59.466 53.944 1.00 52.82 857 LYS D N 1
ATOM 30928 C CA . LYS D 1 857 ? 104.044 60.738 53.314 1.00 55.01 857 LYS D CA 1
ATOM 30929 C C . LYS D 1 857 ? 104.009 61.878 54.324 1.00 54.25 857 LYS D C 1
ATOM 30930 O O . LYS D 1 857 ? 104.950 62.676 54.408 1.00 55.36 857 LYS D O 1
ATOM 30949 N N . VAL D 1 858 ? 102.925 61.975 55.098 1.00 43.93 858 VAL D N 1
ATOM 30950 C CA . VAL D 1 858 ? 102.831 63.015 56.119 1.00 43.84 858 VAL D CA 1
ATOM 30951 C C . VAL D 1 858 ? 103.973 62.884 57.115 1.00 43.10 858 VAL D C 1
ATOM 30952 O O . VAL D 1 858 ? 104.478 63.889 57.630 1.00 44.17 858 VAL D O 1
ATOM 30965 N N . SER D 1 859 ? 104.392 61.653 57.412 1.00 53.74 859 SER D N 1
ATOM 30966 C CA . SER D 1 859 ? 105.501 61.446 58.336 1.00 51.89 859 SER D CA 1
ATOM 30967 C C . SER D 1 859 ? 106.824 61.853 57.699 1.00 52.64 859 SER D C 1
ATOM 30968 O O . SER D 1 859 ? 107.635 62.556 58.316 1.00 52.19 859 SER D O 1
ATOM 30976 N N . SER D 1 860 ? 107.047 61.438 56.451 1.00 45.99 860 SER D N 1
ATOM 30977 C CA . SER D 1 860 ? 108.332 61.661 55.799 1.00 47.91 860 SER D CA 1
ATOM 30978 C C . SER D 1 860 ? 108.625 63.149 55.640 1.00 49.81 860 SER D C 1
ATOM 30979 O O . SER D 1 860 ? 109.655 63.647 56.107 1.00 50.59 860 SER D O 1
ATOM 30987 N N . VAL D 1 861 ? 107.727 63.878 54.972 1.00 54.69 861 VAL D N 1
ATOM 30988 C CA . VAL D 1 861 ? 108.014 65.274 54.663 1.00 56.51 861 VAL D CA 1
ATOM 30989 C C . VAL D 1 861 ? 108.046 66.113 55.935 1.00 55.53 861 VAL D C 1
ATOM 30990 O O . VAL D 1 861 ? 108.799 67.091 56.021 1.00 57.37 861 VAL D O 1
ATOM 31003 N N . ALA D 1 862 ? 107.242 65.754 56.941 1.00 40.61 862 ALA D N 1
ATOM 31004 C CA . ALA D 1 862 ? 107.336 66.427 58.232 1.00 41.04 862 ALA D CA 1
ATOM 31005 C C . ALA D 1 862 ? 108.764 66.378 58.761 1.00 40.71 862 ALA D C 1
ATOM 31006 O O . ALA D 1 862 ? 109.260 67.353 59.338 1.00 41.61 862 ALA D O 1
ATOM 31013 N N . LEU D 1 863 ? 109.441 65.242 58.571 1.00 39.57 863 LEU D N 1
ATOM 31014 C CA . LEU D 1 863 ? 110.840 65.135 58.965 1.00 39.38 863 LEU D CA 1
ATOM 31015 C C . LEU D 1 863 ? 111.734 65.968 58.055 1.00 40.37 863 LEU D C 1
ATOM 31016 O O . LEU D 1 863 ? 112.697 66.588 58.522 1.00 40.96 863 LEU D O 1
ATOM 31032 N N . CYS D 1 864 ? 111.439 65.990 56.753 1.00 48.90 864 CYS D N 1
ATOM 31033 C CA . CYS D 1 864 ? 112.222 66.811 55.837 1.00 52.29 864 CYS D CA 1
ATOM 31034 C C . CYS D 1 864 ? 112.123 68.286 56.202 1.00 54.65 864 CYS D C 1
ATOM 31035 O O . CYS D 1 864 ? 113.129 69.006 56.192 1.00 56.21 864 CYS D O 1
ATOM 31043 N N . LYS D 1 865 ? 110.918 68.754 56.533 1.00 51.99 865 LYS D N 1
ATOM 31044 C CA . LYS D 1 865 ? 110.741 70.160 56.876 1.00 53.26 865 LYS D CA 1
ATOM 31045 C C . LYS D 1 865 ? 111.359 70.479 58.231 1.00 52.15 865 LYS D C 1
ATOM 31046 O O . LYS D 1 865 ? 111.916 71.566 58.423 1.00 54.10 865 LYS D O 1
ATOM 31065 N N . LEU D 1 866 ? 111.273 69.548 59.185 1.00 50.82 866 LEU D N 1
ATOM 31066 C CA . LEU D 1 866 ? 111.983 69.728 60.445 1.00 48.99 866 LEU D CA 1
ATOM 31067 C C . LEU D 1 866 ? 113.487 69.840 60.221 1.00 50.03 866 LEU D C 1
ATOM 31068 O O . LEU D 1 866 ? 114.175 70.550 60.963 1.00 50.86 866 LEU D O 1
ATOM 31084 N N . LEU D 1 867 ? 114.016 69.145 59.210 1.00 45.99 867 LEU D N 1
ATOM 31085 C CA . LEU D 1 867 ? 115.454 69.156 58.966 1.00 46.33 867 LEU D CA 1
ATOM 31086 C C . LEU D 1 867 ? 115.895 70.420 58.237 1.00 49.80 867 LEU D C 1
ATOM 31087 O O . LEU D 1 867 ? 116.873 71.062 58.636 1.00 50.47 867 LEU D O 1
ATOM 31103 N N . GLN D 1 868 ? 115.188 70.799 57.167 1.00 80.39 868 GLN D N 1
ATOM 31104 C CA . GLN D 1 868 ? 115.571 72.000 56.430 1.00 83.04 868 GLN D CA 1
ATOM 31105 C C . GLN D 1 868 ? 115.365 73.256 57.267 1.00 82.86 868 GLN D C 1
ATOM 31106 O O . GLN D 1 868 ? 116.025 74.271 57.028 1.00 84.72 868 GLN D O 1
ATOM 31120 N N . HIS D 1 869 ? 114.440 73.219 58.234 1.00 61.81 869 HIS D N 1
ATOM 31121 C CA . HIS D 1 869 ? 114.225 74.370 59.105 1.00 62.28 869 HIS D CA 1
ATOM 31122 C C . HIS D 1 869 ? 115.276 74.442 60.207 1.00 61.77 869 HIS D C 1
ATOM 31123 O O . HIS D 1 869 ? 115.756 75.531 60.539 1.00 64.49 869 HIS D O 1
ATOM 31137 N N . GLY D 1 870 ? 115.640 73.297 60.789 1.00 67.01 870 GLY D N 1
ATOM 31138 C CA . GLY D 1 870 ? 116.665 73.282 61.817 1.00 67.74 870 GLY D CA 1
ATOM 31139 C C . GLY D 1 870 ? 118.016 73.774 61.341 1.00 68.80 870 GLY D C 1
ATOM 31140 O O . GLY D 1 870 ? 118.882 74.082 62.168 1.00 69.16 870 GLY D O 1
ATOM 31144 N N . ILE D 1 871 ? 118.212 73.864 60.027 1.00 73.97 871 ILE D N 1
ATOM 31145 C CA . ILE D 1 871 ? 119.469 74.321 59.449 1.00 75.60 871 ILE D CA 1
ATOM 31146 C C . ILE D 1 871 ? 119.324 75.753 58.959 1.00 78.59 871 ILE D C 1
ATOM 31147 O O . ILE D 1 871 ? 120.055 76.650 59.396 1.00 80.50 871 ILE D O 1
ATOM 31163 N N . ASN D 1 872 ? 118.378 75.972 58.043 1.00 68.45 872 ASN D N 1
ATOM 31164 C CA . ASN D 1 872 ? 118.227 77.286 57.428 1.00 70.30 872 ASN D CA 1
ATOM 31165 C C . ASN D 1 872 ? 118.029 78.372 58.476 1.00 71.21 872 ASN D C 1
ATOM 31166 O O . ASN D 1 872 ? 118.540 79.489 58.325 1.00 74.04 872 ASN D O 1
ATOM 31177 N N . ALA D 1 873 ? 117.289 78.070 59.540 1.00 64.69 873 ALA D N 1
ATOM 31178 C CA . ALA D 1 873 ? 117.069 79.016 60.623 1.00 66.04 873 ALA D CA 1
ATOM 31179 C C . ALA D 1 873 ? 117.968 78.773 61.832 1.00 66.57 873 ALA D C 1
ATOM 31180 O O . ALA D 1 873 ? 117.728 79.364 62.890 1.00 68.20 873 ALA D O 1
ATOM 31187 N N . ASP D 1 874 ? 118.995 77.936 61.697 1.00 82.43 874 ASP D N 1
ATOM 31188 C CA . ASP D 1 874 ? 119.915 77.618 62.792 1.00 82.50 874 ASP D CA 1
ATOM 31189 C C . ASP D 1 874 ? 119.155 77.483 64.110 1.00 81.67 874 ASP D C 1
ATOM 31190 O O . ASP D 1 874 ? 119.532 78.034 65.147 1.00 82.21 874 ASP D O 1
ATOM 31199 N N . ASP D 1 875 ? 118.051 76.743 64.050 1.00 64.91 875 ASP D N 1
ATOM 31200 C CA . ASP D 1 875 ? 117.164 76.560 65.196 1.00 64.08 875 ASP D CA 1
ATOM 31201 C C . ASP D 1 875 ? 117.848 75.664 66.220 1.00 62.75 875 ASP D C 1
ATOM 31202 O O . ASP D 1 875 ? 117.868 74.439 66.081 1.00 61.20 875 ASP D O 1
ATOM 31211 N N . LYS D 1 876 ? 118.402 76.278 67.269 1.00 63.16 876 LYS D N 1
ATOM 31212 C CA . LYS D 1 876 ? 119.097 75.520 68.300 1.00 62.49 876 LYS D CA 1
ATOM 31213 C C . LYS D 1 876 ? 118.149 74.641 69.106 1.00 60.44 876 LYS D C 1
ATOM 31214 O O . LYS D 1 876 ? 118.610 73.735 69.808 1.00 58.66 876 LYS D O 1
ATOM 31233 N N . ARG D 1 877 ? 116.838 74.878 69.014 1.00 55.90 877 ARG D N 1
ATOM 31234 C CA . ARG D 1 877 ? 115.882 74.028 69.713 1.00 54.64 877 ARG D CA 1
ATOM 31235 C C . ARG D 1 877 ? 115.930 72.597 69.197 1.00 52.36 877 ARG D C 1
ATOM 31236 O O . ARG D 1 877 ? 115.678 71.653 69.955 1.00 51.44 877 ARG D O 1
ATOM 31257 N N . LEU D 1 878 ? 116.248 72.417 67.916 1.00 48.36 878 LEU D N 1
ATOM 31258 C CA . LEU D 1 878 ? 116.366 71.095 67.315 1.00 46.56 878 LEU D CA 1
ATOM 31259 C C . LEU D 1 878 ? 117.800 70.574 67.353 1.00 46.23 878 LEU D C 1
ATOM 31260 O O . LEU D 1 878 ? 118.037 69.433 67.762 1.00 45.06 878 LEU D O 1
ATOM 31276 N N . GLN D 1 879 ? 118.764 71.399 66.937 1.00 47.76 879 GLN D N 1
ATOM 31277 C CA . GLN D 1 879 ? 120.152 70.956 66.850 1.00 47.66 879 GLN D CA 1
ATOM 31278 C C . GLN D 1 879 ? 120.640 70.368 68.169 1.00 47.41 879 GLN D C 1
ATOM 31279 O O . GLN D 1 879 ? 121.216 69.275 68.201 1.00 46.43 879 GLN D O 1
ATOM 31293 N N . ASP D 1 880 ? 120.416 71.081 69.272 1.00 48.06 880 ASP D N 1
ATOM 31294 C CA . ASP D 1 880 ? 120.992 70.705 70.558 1.00 48.22 880 ASP D CA 1
ATOM 31295 C C . ASP D 1 880 ? 120.431 69.407 71.130 1.00 46.74 880 ASP D C 1
ATOM 31296 O O . ASP D 1 880 ? 120.837 69.023 72.234 1.00 46.89 880 ASP D O 1
ATOM 31305 N N . ILE D 1 881 ? 119.528 68.725 70.435 1.00 45.45 881 ILE D N 1
ATOM 31306 C CA . ILE D 1 881 ? 118.926 67.497 70.943 1.00 44.16 881 ILE D CA 1
ATOM 31307 C C . ILE D 1 881 ? 119.720 66.298 70.448 1.00 43.08 881 ILE D C 1
ATOM 31308 O O . ILE D 1 881 ? 120.227 66.290 69.320 1.00 42.93 881 ILE D O 1
ATOM 31324 N N . ARG D 1 882 ? 119.824 65.276 71.294 1.00 42.48 882 ARG D N 1
ATOM 31325 C CA . ARG D 1 882 ? 120.468 64.019 70.941 1.00 41.54 882 ARG D CA 1
ATOM 31326 C C . ARG D 1 882 ? 119.499 62.869 71.178 1.00 40.35 882 ARG D C 1
ATOM 31327 O O . ARG D 1 882 ? 118.749 62.867 72.159 1.00 40.47 882 ARG D O 1
ATOM 31348 N N . VAL D 1 883 ? 119.518 61.896 70.267 1.00 39.35 883 VAL D N 1
ATOM 31349 C CA . VAL D 1 883 ? 118.655 60.724 70.339 1.00 38.27 883 VAL D CA 1
ATOM 31350 C C . VAL D 1 883 ? 119.480 59.495 69.981 1.00 37.74 883 VAL D C 1
ATOM 31351 O O . VAL D 1 883 ? 120.596 59.593 69.467 1.00 38.16 883 VAL D O 1
ATOM 31364 N N . LYS D 1 884 ? 118.909 58.325 70.254 1.00 52.75 884 LYS D N 1
ATOM 31365 C CA . LYS D 1 884 ? 119.514 57.078 69.812 1.00 52.05 884 LYS D CA 1
ATOM 31366 C C . LYS D 1 884 ? 119.646 57.085 68.294 1.00 52.60 884 LYS D C 1
ATOM 31367 O O . LYS D 1 884 ? 118.799 57.623 67.576 1.00 53.14 884 LYS D O 1
ATOM 31386 N N . GLY D 1 885 ? 120.719 56.476 67.806 1.00 36.45 885 GLY D N 1
ATOM 31387 C CA . GLY D 1 885 ? 120.967 56.439 66.381 1.00 36.42 885 GLY D CA 1
ATOM 31388 C C . GLY D 1 885 ? 120.746 55.062 65.799 1.00 35.81 885 GLY D C 1
ATOM 31389 O O . GLY D 1 885 ? 119.732 54.810 65.142 1.00 35.16 885 GLY D O 1
ATOM 31393 N N . GLU D 1 886 ? 121.695 54.162 66.034 1.00 36.93 886 GLU D N 1
ATOM 31394 C CA . GLU D 1 886 ? 121.619 52.815 65.492 1.00 36.61 886 GLU D CA 1
ATOM 31395 C C . GLU D 1 886 ? 122.395 51.871 66.396 1.00 37.03 886 GLU D C 1
ATOM 31396 O O . GLU D 1 886 ? 123.245 52.291 67.185 1.00 37.72 886 GLU D O 1
ATOM 31408 N N . GLU D 1 887 ? 122.095 50.582 66.264 1.00 60.19 887 GLU D N 1
ATOM 31409 C CA . GLU D 1 887 ? 122.868 49.540 66.922 1.00 62.86 887 GLU D CA 1
ATOM 31410 C C . GLU D 1 887 ? 124.029 49.137 66.023 1.00 65.32 887 GLU D C 1
ATOM 31411 O O . GLU D 1 887 ? 123.872 49.011 64.804 1.00 64.38 887 GLU D O 1
ATOM 31423 N N . ILE D 1 888 ? 125.196 48.957 66.627 1.00 60.14 888 ILE D N 1
ATOM 31424 C CA . ILE D 1 888 ? 126.390 48.520 65.915 1.00 62.84 888 ILE D CA 1
ATOM 31425 C C . ILE D 1 888 ? 126.512 47.017 66.127 1.00 64.07 888 ILE D C 1
ATOM 31426 O O . ILE D 1 888 ? 126.755 46.557 67.249 1.00 64.66 888 ILE D O 1
ATOM 31442 N N . TYR D 1 889 ? 126.339 46.247 65.056 1.00 78.67 889 TYR D N 1
ATOM 31443 C CA . TYR D 1 889 ? 126.404 44.796 65.122 1.00 79.57 889 TYR D CA 1
ATOM 31444 C C . TYR D 1 889 ? 127.555 44.279 64.270 1.00 81.35 889 TYR D C 1
ATOM 31445 O O . TYR D 1 889 ? 127.941 44.896 63.273 1.00 81.75 889 TYR D O 1
ATOM 31463 N N . SER D 1 890 ? 128.099 43.137 64.680 1.00 85.44 890 SER D N 1
ATOM 31464 C CA . SER D 1 890 ? 129.127 42.459 63.910 1.00 87.19 890 SER D CA 1
ATOM 31465 C C . SER D 1 890 ? 128.490 41.590 62.831 1.00 87.61 890 SER D C 1
ATOM 31466 O O . SER D 1 890 ? 127.329 41.183 62.925 1.00 86.42 890 SER D O 1
ATOM 31474 N N . MET D 1 891 ? 129.266 41.320 61.786 1.00 115.26 891 MET D N 1
ATOM 31475 C CA . MET D 1 891 ? 128.832 40.466 60.690 1.00 115.53 891 MET D CA 1
ATOM 31476 C C . MET D 1 891 ? 129.295 39.022 60.846 1.00 116.01 891 MET D C 1
ATOM 31477 O O . MET D 1 891 ? 128.978 38.191 59.989 1.00 116.27 891 MET D O 1
ATOM 31491 N N . ASP D 1 892 ? 130.049 38.707 61.904 1.00 132.55 892 ASP D N 1
ATOM 31492 C CA . ASP D 1 892 ? 130.596 37.372 62.098 1.00 133.91 892 ASP D CA 1
ATOM 31493 C C . ASP D 1 892 ? 129.998 36.609 63.274 1.00 133.78 892 ASP D C 1
ATOM 31494 O O . ASP D 1 892 ? 130.281 35.414 63.417 1.00 134.77 892 ASP D O 1
ATOM 31503 N N . GLU D 1 893 ? 129.171 37.247 64.105 1.00 117.12 893 GLU D N 1
ATOM 31504 C CA . GLU D 1 893 ? 128.699 36.592 65.321 1.00 116.79 893 GLU D CA 1
ATOM 31505 C C . GLU D 1 893 ? 127.555 35.621 65.050 1.00 114.33 893 GLU D C 1
ATOM 31506 O O . GLU D 1 893 ? 127.412 34.628 65.773 1.00 114.48 893 GLU D O 1
ATOM 31518 N N . GLY D 1 894 ? 126.738 35.882 64.032 1.00 94.42 894 GLY D N 1
ATOM 31519 C CA . GLY D 1 894 ? 125.635 35.001 63.707 1.00 91.84 894 GLY D CA 1
ATOM 31520 C C . GLY D 1 894 ? 124.289 35.528 64.154 1.00 88.99 894 GLY D C 1
ATOM 31521 O O . GLY D 1 894 ? 124.039 36.736 64.099 1.00 88.85 894 GLY D O 1
ATOM 31525 N N . ILE D 1 895 ? 123.411 34.632 64.598 1.00 59.54 895 ILE D N 1
ATOM 31526 C CA . ILE D 1 895 ? 122.062 35.013 65.002 1.00 56.26 895 ILE D CA 1
ATOM 31527 C C . ILE D 1 895 ? 122.117 35.579 66.416 1.00 56.23 895 ILE D C 1
ATOM 31528 O O . ILE D 1 895 ? 122.470 34.870 67.363 1.00 57.16 895 ILE D O 1
ATOM 31544 N N . ARG D 1 896 ? 121.738 36.847 66.564 1.00 77.48 896 ARG D N 1
ATOM 31545 C CA . ARG D 1 896 ? 121.812 37.541 67.850 1.00 76.37 896 ARG D CA 1
ATOM 31546 C C . ARG D 1 896 ? 120.534 37.258 68.630 1.00 74.59 896 ARG D C 1
ATOM 31547 O O . ARG D 1 896 ? 119.491 37.867 68.382 1.00 72.88 896 ARG D O 1
ATOM 31568 N N . THR D 1 897 ? 120.615 36.327 69.575 1.00 52.44 897 THR D N 1
ATOM 31569 C CA . THR D 1 897 ? 119.493 36.016 70.445 1.00 52.14 897 THR D CA 1
ATOM 31570 C C . THR D 1 897 ? 119.474 36.967 71.640 1.00 52.70 897 THR D C 1
ATOM 31571 O O . THR D 1 897 ? 120.413 37.732 71.879 1.00 53.54 897 THR D O 1
ATOM 31582 N N . ARG D 1 898 ? 118.373 36.919 72.394 1.00 41.78 898 ARG D N 1
ATOM 31583 C CA . ARG D 1 898 ? 118.235 37.783 73.561 1.00 41.58 898 ARG D CA 1
ATOM 31584 C C . ARG D 1 898 ? 119.345 37.536 74.575 1.00 42.77 898 ARG D C 1
ATOM 31585 O O . ARG D 1 898 ? 119.840 38.478 75.205 1.00 42.77 898 ARG D O 1
ATOM 31606 N N . SER D 1 899 ? 119.751 36.276 74.751 1.00 50.70 899 SER D N 1
ATOM 31607 C CA . SER D 1 899 ? 120.807 35.981 75.713 1.00 52.03 899 SER D CA 1
ATOM 31608 C C . SER D 1 899 ? 122.137 36.573 75.267 1.00 52.32 899 SER D C 1
ATOM 31609 O O . SER D 1 899 ? 122.923 37.044 76.098 1.00 53.43 899 SER D O 1
ATOM 31617 N N . LYS D 1 900 ? 122.409 36.558 73.957 1.00 73.54 900 LYS D N 1
ATOM 31618 C CA . LYS D 1 900 ? 123.654 37.128 73.458 1.00 75.80 900 LYS D CA 1
ATOM 31619 C C . LYS D 1 900 ? 123.630 38.649 73.493 1.00 75.27 900 LYS D C 1
ATOM 31620 O O . LYS D 1 900 ? 124.683 39.282 73.637 1.00 76.65 900 LYS D O 1
ATOM 31639 N N . SER D 1 901 ? 122.445 39.250 73.388 1.00 78.07 901 SER D N 1
ATOM 31640 C CA . SER D 1 901 ? 122.322 40.700 73.455 1.00 77.25 901 SER D CA 1
ATOM 31641 C C . SER D 1 901 ? 122.286 41.201 74.890 1.00 78.00 901 SER D C 1
ATOM 31642 O O . SER D 1 901 ? 122.583 42.375 75.132 1.00 78.49 901 SER D O 1
ATOM 31650 N N . ALA D 1 902 ? 121.932 40.334 75.841 1.00 85.81 902 ALA D N 1
ATOM 31651 C CA . ALA D 1 902 ? 121.920 40.710 77.246 1.00 86.06 902 ALA D CA 1
ATOM 31652 C C . ALA D 1 902 ? 123.308 40.660 77.869 1.00 89.38 902 ALA D C 1
ATOM 31653 O O . ALA D 1 902 ? 123.532 41.299 78.902 1.00 90.01 902 ALA D O 1
ATOM 31660 N N . LYS D 1 903 ? 124.237 39.928 77.261 1.00 79.63 903 LYS D N 1
ATOM 31661 C CA . LYS D 1 903 ? 125.618 39.875 77.722 1.00 82.22 903 LYS D CA 1
ATOM 31662 C C . LYS D 1 903 ? 126.504 40.887 77.009 1.00 83.86 903 LYS D C 1
ATOM 31663 O O . LYS D 1 903 ? 127.695 40.980 77.319 1.00 86.33 903 LYS D O 1
ATOM 31682 N N . ASN D 1 904 ? 125.946 41.662 76.084 1.00 98.36 904 ASN D N 1
ATOM 31683 C CA . ASN D 1 904 ? 126.706 42.678 75.369 1.00 99.38 904 ASN D CA 1
ATOM 31684 C C . ASN D 1 904 ? 125.832 43.895 75.075 1.00 97.33 904 ASN D C 1
ATOM 31685 O O . ASN D 1 904 ? 125.765 44.353 73.927 1.00 96.78 904 ASN D O 1
ATOM 31696 N N . PRO D 1 905 ? 125.153 44.460 76.090 1.00 117.74 905 PRO D N 1
ATOM 31697 C CA . PRO D 1 905 ? 124.302 45.641 75.893 1.00 115.81 905 PRO D CA 1
ATOM 31698 C C . PRO D 1 905 ? 125.105 46.930 75.748 1.00 117.52 905 PRO D C 1
ATOM 31699 O O . PRO D 1 905 ? 124.558 48.008 75.982 1.00 118.92 905 PRO D O 1
ATOM 31710 N N . TRP D 1 908 ? 124.695 50.829 71.029 1.00 82.47 908 TRP D N 1
ATOM 31711 C CA . TRP D 1 908 ? 123.759 51.816 70.505 1.00 79.87 908 TRP D CA 1
ATOM 31712 C C . TRP D 1 908 ? 124.380 53.204 70.556 1.00 78.80 908 TRP D C 1
ATOM 31713 O O . TRP D 1 908 ? 124.808 53.649 71.618 1.00 78.21 908 TRP D O 1
ATOM 31733 N N . THR D 1 909 ? 124.426 53.875 69.407 1.00 38.34 909 THR D N 1
ATOM 31734 C CA . THR D 1 909 ? 125.012 55.201 69.304 1.00 39.07 909 THR D CA 1
ATOM 31735 C C . THR D 1 909 ? 124.043 56.274 69.797 1.00 38.78 909 THR D C 1
ATOM 31736 O O . THR D 1 909 ? 122.833 56.062 69.905 1.00 37.93 909 THR D O 1
ATOM 31747 N N . ASN D 1 910 ? 124.607 57.441 70.105 1.00 34.26 910 ASN D N 1
ATOM 31748 C CA . ASN D 1 910 ? 123.852 58.626 70.501 1.00 34.30 910 ASN D CA 1
ATOM 31749 C C . ASN D 1 910 ? 124.318 59.780 69.627 1.00 34.68 910 ASN D C 1
ATOM 31750 O O . ASN D 1 910 ? 125.502 60.133 69.647 1.00 36.22 910 ASN D O 1
ATOM 31761 N N . ILE D 1 911 ? 123.401 60.357 68.857 1.00 31.25 911 ILE D N 1
ATOM 31762 C CA . ILE D 1 911 ? 123.777 61.279 67.786 1.00 31.63 911 ILE D CA 1
ATOM 31763 C C . ILE D 1 911 ? 122.831 62.468 67.771 1.00 31.83 911 ILE D C 1
ATOM 31764 O O . ILE D 1 911 ? 121.751 62.436 68.376 1.00 31.35 911 ILE D O 1
ATOM 31780 N N . PRO D 1 912 ? 123.219 63.544 67.081 1.00 32.90 912 PRO D N 1
ATOM 31781 C CA . PRO D 1 912 ? 122.336 64.714 66.989 1.00 33.49 912 PRO D CA 1
ATOM 31782 C C . PRO D 1 912 ? 121.034 64.376 66.280 1.00 31.92 912 PRO D C 1
ATOM 31783 O O . PRO D 1 912 ? 120.989 63.540 65.376 1.00 30.66 912 PRO D O 1
ATOM 31794 N N . LEU D 1 913 ? 119.964 65.052 66.706 1.00 34.09 913 LEU D N 1
ATOM 31795 C CA . LEU D 1 913 ? 118.643 64.805 66.138 1.00 33.12 913 LEU D CA 1
ATOM 31796 C C . LEU D 1 913 ? 118.645 64.976 64.624 1.00 32.92 913 LEU D C 1
ATOM 31797 O O . LEU D 1 913 ? 118.091 64.144 63.896 1.00 31.76 913 LEU D O 1
ATOM 31813 N N . LEU D 1 914 ? 119.259 66.052 64.127 1.00 32.72 914 LEU D N 1
ATOM 31814 C CA . LEU D 1 914 ? 119.204 66.322 62.694 1.00 33.00 914 LEU D CA 1
ATOM 31815 C C . LEU D 1 914 ? 119.921 65.243 61.891 1.00 31.86 914 LEU D C 1
ATOM 31816 O O . LEU D 1 914 ? 119.500 64.922 60.773 1.00 31.47 914 LEU D O 1
ATOM 31832 N N . VAL D 1 915 ? 120.996 64.672 62.438 1.00 36.42 915 VAL D N 1
ATOM 31833 C CA . VAL D 1 915 ? 121.650 63.547 61.778 1.00 35.86 915 VAL D CA 1
ATOM 31834 C C . VAL D 1 915 ? 120.705 62.355 61.723 1.00 33.48 915 VAL D C 1
ATOM 31835 O O . VAL D 1 915 ? 120.533 61.719 60.677 1.00 34.46 915 VAL D O 1
ATOM 31848 N N . LYS D 1 916 ? 120.080 62.035 62.858 1.00 29.06 916 LYS D N 1
ATOM 31849 C CA . LYS D 1 916 ? 119.134 60.927 62.899 1.00 27.82 916 LYS D CA 1
ATOM 31850 C C . LYS D 1 916 ? 117.989 61.137 61.918 1.00 27.78 916 LYS D C 1
ATOM 31851 O O . LYS D 1 916 ? 117.491 60.169 61.333 1.00 27.13 916 LYS D O 1
ATOM 31870 N N . ILE D 1 917 ? 117.555 62.385 61.726 1.00 30.14 917 ILE D N 1
ATOM 31871 C CA . ILE D 1 917 ? 116.450 62.643 60.809 1.00 30.55 917 ILE D CA 1
ATOM 31872 C C . ILE D 1 917 ? 116.877 62.389 59.368 1.00 32.26 917 ILE D C 1
ATOM 31873 O O . ILE D 1 917 ? 116.130 61.790 58.585 1.00 32.65 917 ILE D O 1
ATOM 31889 N N . LEU D 1 918 ? 118.078 62.837 58.990 1.00 33.28 918 LEU D N 1
ATOM 31890 C CA . LEU D 1 918 ? 118.578 62.536 57.653 1.00 35.84 918 LEU D CA 1
ATOM 31891 C C . LEU D 1 918 ? 118.630 61.030 57.422 1.00 35.93 918 LEU D C 1
ATOM 31892 O O . LEU D 1 918 ? 118.329 60.552 56.323 1.00 38.71 918 LEU D O 1
ATOM 31908 N N . LYS D 1 919 ? 119.004 60.266 58.452 1.00 37.25 919 LYS D N 1
ATOM 31909 C CA . LYS D 1 919 ? 119.055 58.815 58.314 1.00 37.40 919 LYS D CA 1
ATOM 31910 C C . LYS D 1 919 ? 117.663 58.230 58.108 1.00 37.10 919 LYS D C 1
ATOM 31911 O O . LYS D 1 919 ? 117.480 57.320 57.291 1.00 38.48 919 LYS D O 1
ATOM 31930 N N . LEU D 1 920 ? 116.672 58.723 58.855 1.00 26.42 920 LEU D N 1
ATOM 31931 C CA . LEU D 1 920 ? 115.307 58.241 58.677 1.00 26.52 920 LEU D CA 1
ATOM 31932 C C . LEU D 1 920 ? 114.786 58.584 57.288 1.00 27.56 920 LEU D C 1
ATOM 31933 O O . LEU D 1 920 ? 114.100 57.773 56.656 1.00 27.92 920 LEU D O 1
ATOM 31949 N N . ILE D 1 921 ? 115.111 59.780 56.793 1.00 31.25 921 ILE D N 1
ATOM 31950 C CA . ILE D 1 921 ? 114.674 60.182 55.460 1.00 33.66 921 ILE D CA 1
ATOM 31951 C C . ILE D 1 921 ? 115.282 59.264 54.407 1.00 35.34 921 ILE D C 1
ATOM 31952 O O . ILE D 1 921 ? 114.594 58.801 53.490 1.00 37.82 921 ILE D O 1
ATOM 31968 N N . ILE D 1 922 ? 116.584 58.990 54.521 1.00 31.32 922 ILE D N 1
ATOM 31969 C CA . ILE D 1 922 ? 117.238 58.092 53.575 1.00 33.94 922 ILE D CA 1
ATOM 31970 C C . ILE D 1 922 ? 116.598 56.713 53.622 1.00 34.03 922 ILE D C 1
ATOM 31971 O O . ILE D 1 922 ? 116.513 56.021 52.599 1.00 36.93 922 ILE D O 1
ATOM 31987 N N . ASN D 1 923 ? 116.133 56.293 54.800 1.00 41.39 923 ASN D N 1
ATOM 31988 C CA . ASN D 1 923 ? 115.457 55.007 54.914 1.00 40.77 923 ASN D CA 1
ATOM 31989 C C . ASN D 1 923 ? 114.067 55.053 54.287 1.00 42.55 923 ASN D C 1
ATOM 31990 O O . ASN D 1 923 ? 113.611 54.061 53.708 1.00 44.04 923 ASN D O 1
ATOM 32001 N N . GLU D 1 924 ? 113.365 56.187 54.408 1.00 50.90 924 GLU D N 1
ATOM 32002 C CA . GLU D 1 924 ? 112.067 56.316 53.751 1.00 52.44 924 GLU D CA 1
ATOM 32003 C C . GLU D 1 924 ? 112.207 56.273 52.235 1.00 56.13 924 GLU D C 1
ATOM 32004 O O . GLU D 1 924 ? 111.300 55.800 51.541 1.00 58.11 924 GLU D O 1
ATOM 32016 N N . LEU D 1 925 ? 113.326 56.769 51.701 1.00 40.84 925 LEU D N 1
ATOM 32017 C CA . LEU D 1 925 ? 113.583 56.635 50.271 1.00 44.57 925 LEU D CA 1
ATOM 32018 C C . LEU D 1 925 ? 113.908 55.191 49.908 1.00 45.98 925 LEU D C 1
ATOM 32019 O O . LEU D 1 925 ? 113.506 54.705 48.846 1.00 49.24 925 LEU D O 1
ATOM 32035 N N . SER D 1 926 ? 114.656 54.493 50.765 1.00 46.54 926 SER D N 1
ATOM 32036 C CA . SER D 1 926 ? 114.944 53.088 50.504 1.00 46.88 926 SER D CA 1
ATOM 32037 C C . SER D 1 926 ? 113.659 52.273 50.442 1.00 46.29 926 SER D C 1
ATOM 32038 O O . SER D 1 926 ? 113.489 51.433 49.550 1.00 48.71 926 SER D O 1
ATOM 32046 N N . ASN D 1 927 ? 112.738 52.505 51.383 1.00 44.91 927 ASN D N 1
ATOM 32047 C CA . ASN D 1 927 ? 111.506 51.726 51.418 1.00 44.74 927 ASN D CA 1
ATOM 32048 C C . ASN D 1 927 ? 110.581 52.071 50.256 1.00 47.82 927 ASN D C 1
ATOM 32049 O O . ASN D 1 927 ? 109.840 51.203 49.782 1.00 49.02 927 ASN D O 1
ATOM 32060 N N . VAL D 1 928 ? 110.599 53.320 49.785 1.00 50.93 928 VAL D N 1
ATOM 32061 C CA . VAL D 1 928 ? 109.734 53.685 48.669 1.00 53.89 928 VAL D CA 1
ATOM 32062 C C . VAL D 1 928 ? 110.311 53.174 47.351 1.00 57.25 928 VAL D C 1
ATOM 32063 O O . VAL D 1 928 ? 109.558 52.865 46.421 1.00 60.35 928 VAL D O 1
ATOM 32076 N N . MET D 1 929 ? 111.639 53.069 47.244 1.00 56.10 929 MET D N 1
ATOM 32077 C CA . MET D 1 929 ? 112.238 52.467 46.057 1.00 59.23 929 MET D CA 1
ATOM 32078 C C . MET D 1 929 ? 111.963 50.968 46.012 1.00 59.05 929 MET D C 1
ATOM 32079 O O . MET D 1 929 ? 111.584 50.426 44.967 1.00 61.95 929 MET D O 1
ATOM 32093 N N . GLU D 1 930 ? 112.147 50.280 47.143 1.00 53.17 930 GLU D N 1
ATOM 32094 C CA . GLU D 1 930 ? 111.869 48.849 47.193 1.00 52.50 930 GLU D CA 1
ATOM 32095 C C . GLU D 1 930 ? 110.412 48.550 46.872 1.00 53.24 930 GLU D C 1
ATOM 32096 O O . GLU D 1 930 ? 110.105 47.491 46.312 1.00 54.51 930 GLU D O 1
ATOM 32108 N N . ALA D 1 931 ? 109.501 49.460 47.223 1.00 44.38 931 ALA D N 1
ATOM 32109 C CA . ALA D 1 931 ? 108.086 49.233 46.963 1.00 46.72 931 ALA D CA 1
ATOM 32110 C C . ALA D 1 931 ? 107.724 49.506 45.510 1.00 49.65 931 ALA D C 1
ATOM 32111 O O . ALA D 1 931 ? 106.795 48.886 44.980 1.00 52.48 931 ALA D O 1
ATOM 32118 N N . ASN D 1 932 ? 108.435 50.425 44.854 1.00 65.86 932 ASN D N 1
ATOM 32119 C CA . ASN D 1 932 ? 108.185 50.696 43.443 1.00 69.43 932 ASN D CA 1
ATOM 32120 C C . ASN D 1 932 ? 108.875 49.678 42.544 1.00 71.74 932 ASN D C 1
ATOM 32121 O O . ASN D 1 932 ? 108.346 49.338 41.480 1.00 74.95 932 ASN D O 1
ATOM 32132 N N . ALA D 1 933 ? 110.047 49.187 42.947 1.00 62.92 933 ALA D N 1
ATOM 32133 C CA . ALA D 1 933 ? 110.759 48.152 42.205 1.00 64.00 933 ALA D CA 1
ATOM 32134 C C . ALA D 1 933 ? 110.109 46.777 42.327 1.00 64.23 933 ALA D C 1
ATOM 32135 O O . ALA D 1 933 ? 110.704 45.801 41.852 1.00 65.09 933 ALA D O 1
ATOM 32142 N N . ALA D 1 934 ? 108.937 46.667 42.954 1.00 97.55 934 ALA D N 1
ATOM 32143 C CA . ALA D 1 934 ? 108.232 45.401 43.094 1.00 98.63 934 ALA D CA 1
ATOM 32144 C C . ALA D 1 934 ? 107.065 45.267 42.120 1.00 103.41 934 ALA D C 1
ATOM 32145 O O . ALA D 1 934 ? 106.198 44.408 42.318 1.00 104.36 934 ALA D O 1
ATOM 32152 N N . ARG D 1 935 ? 107.024 46.093 41.078 1.00 132.73 935 ARG D N 1
ATOM 32153 C CA . ARG D 1 935 ? 105.911 46.087 40.133 1.00 135.36 935 ARG D CA 1
ATOM 32154 C C . ARG D 1 935 ? 106.386 45.763 38.720 1.00 137.76 935 ARG D C 1
ATOM 32155 O O . ARG D 1 935 ? 107.287 46.413 38.192 1.00 138.36 935 ARG D O 1
ATOM 32176 N N . ASP D 1 997 ? 94.411 66.521 52.039 1.00 98.38 997 ASP D N 1
ATOM 32177 C CA . ASP D 1 997 ? 95.405 67.520 51.660 1.00 97.51 997 ASP D CA 1
ATOM 32178 C C . ASP D 1 997 ? 96.171 67.097 50.409 1.00 96.91 997 ASP D C 1
ATOM 32179 O O . ASP D 1 997 ? 96.054 65.956 49.962 1.00 96.00 997 ASP D O 1
ATOM 32187 N N . PRO D 1 998 ? 96.951 68.022 49.838 1.00 102.90 998 PRO D N 1
ATOM 32188 C CA . PRO D 1 998 ? 97.731 67.671 48.641 1.00 103.13 998 PRO D CA 1
ATOM 32189 C C . PRO D 1 998 ? 98.856 66.689 48.912 1.00 98.89 998 PRO D C 1
ATOM 32190 O O . PRO D 1 998 ? 99.354 66.076 47.960 1.00 99.12 998 PRO D O 1
ATOM 32201 N N . LEU D 1 999 ? 99.261 66.507 50.173 1.00 115.91 999 LEU D N 1
ATOM 32202 C CA . LEU D 1 999 ? 100.297 65.526 50.479 1.00 112.58 999 LEU D CA 1
ATOM 32203 C C . LEU D 1 999 ? 99.892 64.128 50.035 1.00 113.16 999 LEU D C 1
ATOM 32204 O O . LEU D 1 999 ? 100.755 63.303 49.710 1.00 112.03 999 LEU D O 1
ATOM 32220 N N . TYR D 1 1000 ? 98.589 63.841 50.017 1.00 118.42 1000 TYR D N 1
ATOM 32221 C CA . TYR D 1 1000 ? 98.114 62.542 49.553 1.00 119.00 1000 TYR D CA 1
ATOM 32222 C C . TYR D 1 1000 ? 98.584 62.256 48.132 1.00 120.64 1000 TYR D C 1
ATOM 32223 O O . TYR D 1 1000 ? 98.750 61.089 47.758 1.00 120.31 1000 TYR D O 1
ATOM 32241 N N . GLN D 1 1001 ? 98.790 63.298 47.327 1.00 100.77 1001 GLN D N 1
ATOM 32242 C CA . GLN D 1 1001 ? 99.091 63.152 45.908 1.00 103.63 1001 GLN D CA 1
ATOM 32243 C C . GLN D 1 1001 ? 100.561 63.383 45.560 1.00 101.93 1001 GLN D C 1
ATOM 32244 O O . GLN D 1 1001 ? 100.932 63.234 44.392 1.00 103.70 1001 GLN D O 1
ATOM 32258 N N . ILE D 1 1002 ? 101.400 63.755 46.526 1.00 87.39 1002 ILE D N 1
ATOM 32259 C CA . ILE D 1 1002 ? 102.814 63.985 46.243 1.00 86.13 1002 ILE D CA 1
ATOM 32260 C C . ILE D 1 1002 ? 103.505 62.656 45.965 1.00 84.37 1002 ILE D C 1
ATOM 32261 O O . ILE D 1 1002 ? 103.346 61.686 46.717 1.00 81.88 1002 ILE D O 1
ATOM 32277 N N . ASP D 1 1003 ? 104.278 62.605 44.881 1.00 80.81 1003 ASP D N 1
ATOM 32278 C CA . ASP D 1 1003 ? 105.125 61.448 44.590 1.00 79.82 1003 ASP D CA 1
ATOM 32279 C C . ASP D 1 1003 ? 106.258 61.424 45.609 1.00 76.27 1003 ASP D C 1
ATOM 32280 O O . ASP D 1 1003 ? 107.202 62.214 45.527 1.00 76.98 1003 ASP D O 1
ATOM 32289 N N . LEU D 1 1004 ? 106.164 60.515 46.582 1.00 54.11 1004 LEU D N 1
ATOM 32290 C CA . LEU D 1 1004 ? 107.097 60.527 47.704 1.00 49.32 1004 LEU D CA 1
ATOM 32291 C C . LEU D 1 1004 ? 108.533 60.326 47.236 1.00 49.87 1004 LEU D C 1
ATOM 32292 O O . LEU D 1 1004 ? 109.438 61.066 47.641 1.00 48.80 1004 LEU D O 1
ATOM 32308 N N . GLN D 1 1005 ? 108.762 59.334 46.371 1.00 50.42 1005 GLN D N 1
ATOM 32309 C CA . GLN D 1 1005 ? 110.116 59.080 45.888 1.00 51.70 1005 GLN D CA 1
ATOM 32310 C C . GLN D 1 1005 ? 110.700 60.316 45.215 1.00 56.15 1005 GLN D C 1
ATOM 32311 O O . GLN D 1 1005 ? 111.886 60.623 45.385 1.00 56.42 1005 GLN D O 1
ATOM 32325 N N . ALA D 1 1006 ? 109.883 61.039 44.446 1.00 66.97 1006 ALA D N 1
ATOM 32326 C CA . ALA D 1 1006 ? 110.366 62.243 43.779 1.00 70.13 1006 ALA D CA 1
ATOM 32327 C C . ALA D 1 1006 ? 110.684 63.338 44.789 1.00 66.97 1006 ALA D C 1
ATOM 32328 O O . ALA D 1 1006 ? 111.772 63.925 44.761 1.00 68.25 1006 ALA D O 1
ATOM 32335 N N . TYR D 1 1007 ? 109.750 63.619 45.700 1.00 68.82 1007 TYR D N 1
ATOM 32336 C CA . TYR D 1 1007 ? 109.973 64.663 46.694 1.00 67.19 1007 TYR D CA 1
ATOM 32337 C C . TYR D 1 1007 ? 111.199 64.350 47.544 1.00 65.17 1007 TYR D C 1
ATOM 32338 O O . TYR D 1 1007 ? 112.059 65.212 47.758 1.00 65.63 1007 TYR D O 1
ATOM 32356 N N . LEU D 1 1008 ? 111.290 63.117 48.047 1.00 57.25 1008 LEU D N 1
ATOM 32357 C CA . LEU D 1 1008 ? 112.440 62.734 48.859 1.00 53.12 1008 LEU D CA 1
ATOM 32358 C C . LEU D 1 1008 ? 113.733 62.797 48.055 1.00 55.70 1008 LEU D C 1
ATOM 32359 O O . LEU D 1 1008 ? 114.760 63.268 48.556 1.00 54.88 1008 LEU D O 1
ATOM 32375 N N . THR D 1 1009 ? 113.706 62.321 46.809 1.00 54.65 1009 THR D N 1
ATOM 32376 C CA . THR D 1 1009 ? 114.904 62.371 45.977 1.00 58.78 1009 THR D CA 1
ATOM 32377 C C . THR D 1 1009 ? 115.365 63.810 45.773 1.00 60.75 1009 THR D C 1
ATOM 32378 O O . THR D 1 1009 ? 116.556 64.117 45.904 1.00 60.71 1009 THR D O 1
ATOM 32389 N N . ASP D 1 1010 ? 114.433 64.711 45.454 1.00 69.05 1010 ASP D N 1
ATOM 32390 C CA . ASP D 1 1010 ? 114.802 66.110 45.276 1.00 70.74 1010 ASP D CA 1
ATOM 32391 C C . ASP D 1 1010 ? 115.367 66.691 46.565 1.00 66.96 1010 ASP D C 1
ATOM 32392 O O . ASP D 1 1010 ? 116.358 67.430 46.541 1.00 67.97 1010 ASP D O 1
ATOM 32401 N N . PHE D 1 1011 ? 114.757 66.358 47.705 1.00 64.01 1011 PHE D N 1
ATOM 32402 C CA . PHE D 1 1011 ? 115.208 66.911 48.977 1.00 59.89 1011 PHE D CA 1
ATOM 32403 C C . PHE D 1 1011 ? 116.644 66.498 49.275 1.00 58.99 1011 PHE D C 1
ATOM 32404 O O . PHE D 1 1011 ? 117.478 67.332 49.646 1.00 59.80 1011 PHE D O 1
ATOM 32421 N N . LEU D 1 1012 ? 116.952 65.210 49.116 1.00 49.14 1012 LEU D N 1
ATOM 32422 C CA . LEU D 1 1012 ? 118.287 64.726 49.446 1.00 47.65 1012 LEU D CA 1
ATOM 32423 C C . LEU D 1 1012 ? 119.336 65.294 48.499 1.00 52.34 1012 LEU D C 1
ATOM 32424 O O . LEU D 1 1012 ? 120.496 65.466 48.892 1.00 51.81 1012 LEU D O 1
ATOM 32440 N N . CYS D 1 1013 ? 118.961 65.574 47.250 1.00 59.68 1013 CYS D N 1
ATOM 32441 C CA . CYS D 1 1013 ? 119.907 66.160 46.308 1.00 63.74 1013 CYS D CA 1
ATOM 32442 C C . CYS D 1 1013 ? 120.234 67.602 46.682 1.00 63.66 1013 CYS D C 1
ATOM 32443 O O . CYS D 1 1013 ? 121.401 68.007 46.673 1.00 64.99 1013 CYS D O 1
ATOM 32451 N N . GLN D 1 1014 ? 119.212 68.399 47.011 1.00 94.19 1014 GLN D N 1
ATOM 32452 C CA . GLN D 1 1014 ? 119.461 69.773 47.432 1.00 95.47 1014 GLN D CA 1
ATOM 32453 C C . GLN D 1 1014 ? 120.160 69.817 48.786 1.00 92.08 1014 GLN D C 1
ATOM 32454 O O . GLN D 1 1014 ? 120.915 70.755 49.065 1.00 93.58 1014 GLN D O 1
ATOM 32468 N N . PHE D 1 1015 ? 119.917 68.817 49.638 1.00 64.18 1015 PHE D N 1
ATOM 32469 C CA . PHE D 1 1015 ? 120.538 68.800 50.957 1.00 59.40 1015 PHE D CA 1
ATOM 32470 C C . PHE D 1 1015 ? 122.024 68.473 50.865 1.00 60.66 1015 PHE D C 1
ATOM 32471 O O . PHE D 1 1015 ? 122.845 69.096 51.548 1.00 60.49 1015 PHE D O 1
ATOM 32488 N N . ALA D 1 1016 ? 122.389 67.508 50.019 1.00 55.41 1016 ALA D N 1
ATOM 32489 C CA . ALA D 1 1016 ? 123.778 67.086 49.903 1.00 56.77 1016 ALA D CA 1
ATOM 32490 C C . ALA D 1 1016 ? 124.675 68.160 49.300 1.00 61.74 1016 ALA D C 1
ATOM 32491 O O . ALA D 1 1016 ? 125.897 67.976 49.275 1.00 63.27 1016 ALA D O 1
ATOM 32498 N N . GLN D 1 1017 ? 124.106 69.255 48.799 1.00 95.42 1017 GLN D N 1
ATOM 32499 C CA . GLN D 1 1017 ? 124.883 70.365 48.262 1.00 99.07 1017 GLN D CA 1
ATOM 32500 C C . GLN D 1 1017 ? 125.041 71.512 49.251 1.00 97.32 1017 GLN D C 1
ATOM 32501 O O . GLN D 1 1017 ? 125.833 72.425 48.995 1.00 100.14 1017 GLN D O 1
ATOM 32515 N N . GLN D 1 1018 ? 124.310 71.494 50.365 1.00 110.77 1018 GLN D N 1
ATOM 32516 C CA . GLN D 1 1018 ? 124.497 72.493 51.405 1.00 110.72 1018 GLN D CA 1
ATOM 32517 C C . GLN D 1 1018 ? 125.797 72.223 52.166 1.00 110.08 1018 GLN D C 1
ATOM 32518 O O . GLN D 1 1018 ? 126.249 71.078 52.254 1.00 108.90 1018 GLN D O 1
ATOM 32532 N N . PRO D 1 1019 ? 126.420 73.263 52.729 1.00 105.06 1019 PRO D N 1
ATOM 32533 C CA . PRO D 1 1019 ? 127.758 73.071 53.314 1.00 104.41 1019 PRO D CA 1
ATOM 32534 C C . PRO D 1 1019 ? 127.772 72.159 54.528 1.00 99.76 1019 PRO D C 1
ATOM 32535 O O . PRO D 1 1019 ? 128.739 71.407 54.712 1.00 99.53 1019 PRO D O 1
ATOM 32546 N N . CYS D 1 1020 ? 126.727 72.185 55.353 1.00 104.15 1020 CYS D N 1
ATOM 32547 C CA . CYS D 1 1020 ? 126.714 71.375 56.563 1.00 100.80 1020 CYS D CA 1
ATOM 32548 C C . CYS D 1 1020 ? 126.708 69.884 56.262 1.00 98.52 1020 CYS D C 1
ATOM 32549 O O . CYS D 1 1020 ? 126.986 69.082 57.159 1.00 96.74 1020 CYS D O 1
ATOM 32557 N N . TYR D 1 1021 ? 126.394 69.493 55.025 1.00 51.63 1021 TYR D N 1
ATOM 32558 C CA . TYR D 1 1021 ? 126.378 68.079 54.677 1.00 49.98 1021 TYR D CA 1
ATOM 32559 C C . TYR D 1 1021 ? 127.738 67.421 54.869 1.00 51.22 1021 TYR D C 1
ATOM 32560 O O . TYR D 1 1021 ? 127.802 66.197 55.034 1.00 49.56 1021 TYR D O 1
ATOM 32578 N N . ILE D 1 1022 ? 128.821 68.202 54.858 1.00 92.05 1022 ILE D N 1
ATOM 32579 C CA . ILE D 1 1022 ? 130.163 67.632 54.970 1.00 93.64 1022 ILE D CA 1
ATOM 32580 C C . ILE D 1 1022 ? 130.271 66.754 56.211 1.00 90.56 1022 ILE D C 1
ATOM 32581 O O . ILE D 1 1022 ? 130.787 65.632 56.156 1.00 90.45 1022 ILE D O 1
ATOM 32597 N N . MET D 1 1023 ? 129.785 67.250 57.349 1.00 85.79 1023 MET D N 1
ATOM 32598 C CA . MET D 1 1023 ? 129.851 66.487 58.590 1.00 83.04 1023 MET D CA 1
ATOM 32599 C C . MET D 1 1023 ? 128.636 65.597 58.818 1.00 79.41 1023 MET D C 1
ATOM 32600 O O . MET D 1 1023 ? 128.719 64.662 59.624 1.00 77.78 1023 MET D O 1
ATOM 32614 N N . PHE D 1 1024 ? 127.518 65.848 58.131 1.00 62.52 1024 PHE D N 1
ATOM 32615 C CA . PHE D 1 1024 ? 126.412 64.900 58.177 1.00 59.59 1024 PHE D CA 1
ATOM 32616 C C . PHE D 1 1024 ? 126.813 63.576 57.537 1.00 60.01 1024 PHE D C 1
ATOM 32617 O O . PHE D 1 1024 ? 126.522 62.501 58.073 1.00 58.97 1024 PHE D O 1
ATOM 32634 N N . SER D 1 1025 ? 127.494 63.641 56.388 1.00 39.53 1025 SER D N 1
ATOM 32635 C CA . SER D 1 1025 ? 127.837 62.432 55.647 1.00 39.34 1025 SER D CA 1
ATOM 32636 C C . SER D 1 1025 ? 128.645 61.468 56.503 1.00 39.03 1025 SER D C 1
ATOM 32637 O O . SER D 1 1025 ? 128.400 60.257 56.485 1.00 37.70 1025 SER D O 1
ATOM 32645 N N . GLY D 1 1026 ? 129.612 61.987 57.262 1.00 46.28 1026 GLY D N 1
ATOM 32646 C CA . GLY D 1 1026 ? 130.440 61.124 58.086 1.00 45.27 1026 GLY D CA 1
ATOM 32647 C C . GLY D 1 1026 ? 129.640 60.217 58.997 1.00 42.49 1026 GLY D C 1
ATOM 32648 O O . GLY D 1 1026 ? 130.113 59.145 59.383 1.00 42.98 1026 GLY D O 1
ATOM 32652 N N . HIS D 1 1027 ? 128.418 60.622 59.342 1.00 36.11 1027 HIS D N 1
ATOM 32653 C CA . HIS D 1 1027 ? 127.573 59.838 60.230 1.00 34.02 1027 HIS D CA 1
ATOM 32654 C C . HIS D 1 1027 ? 126.808 58.740 59.507 1.00 33.74 1027 HIS D C 1
ATOM 32655 O O . HIS D 1 1027 ? 126.233 57.872 60.173 1.00 33.33 1027 HIS D O 1
ATOM 32669 N N . LEU D 1 1028 ? 126.777 58.756 58.177 1.00 44.67 1028 LEU D N 1
ATOM 32670 C CA . LEU D 1 1028 ? 126.008 57.772 57.431 1.00 45.72 1028 LEU D CA 1
ATOM 32671 C C . LEU D 1 1028 ? 126.753 56.446 57.370 1.00 47.20 1028 LEU D C 1
ATOM 32672 O O . LEU D 1 1028 ? 127.978 56.410 57.223 1.00 48.57 1028 LEU D O 1
ATOM 32688 N N . ASN D 1 1029 ? 126.004 55.353 57.487 1.00 40.36 1029 ASN D N 1
ATOM 32689 C CA . ASN D 1 1029 ? 126.583 54.024 57.396 1.00 41.25 1029 ASN D CA 1
ATOM 32690 C C . ASN D 1 1029 ? 126.583 53.569 55.937 1.00 44.69 1029 ASN D C 1
ATOM 32691 O O . ASN D 1 1029 ? 126.093 54.262 55.042 1.00 45.94 1029 ASN D O 1
ATOM 32702 N N . ASP D 1 1030 ? 127.141 52.382 55.695 1.00 58.82 1030 ASP D N 1
ATOM 32703 C CA . ASP D 1 1030 ? 127.323 51.912 54.325 1.00 61.15 1030 ASP D CA 1
ATOM 32704 C C . ASP D 1 1030 ? 125.989 51.787 53.596 1.00 60.34 1030 ASP D C 1
ATOM 32705 O O . ASP D 1 1030 ? 125.860 52.219 52.445 1.00 63.63 1030 ASP D O 1
ATOM 32714 N N . ASN D 1 1031 ? 124.984 51.193 54.244 1.00 47.39 1031 ASN D N 1
ATOM 32715 C CA . ASN D 1 1031 ? 123.695 51.021 53.581 1.00 47.81 1031 ASN D CA 1
ATOM 32716 C C . ASN D 1 1031 ? 123.083 52.367 53.209 1.00 48.97 1031 ASN D C 1
ATOM 32717 O O . ASN D 1 1031 ? 122.540 52.528 52.109 1.00 51.58 1031 ASN D O 1
ATOM 32728 N N . GLU D 1 1032 ? 123.152 53.346 54.115 1.00 40.91 1032 GLU D N 1
ATOM 32729 C CA . GLU D 1 1032 ? 122.653 54.682 53.807 1.00 40.96 1032 GLU D CA 1
ATOM 32730 C C . GLU D 1 1032 ? 123.452 55.306 52.670 1.00 45.11 1032 GLU D C 1
ATOM 32731 O O . GLU D 1 1032 ? 122.885 55.877 51.732 1.00 46.41 1032 GLU D O 1
ATOM 32743 N N . ARG D 1 1033 ? 124.780 55.195 52.737 1.00 53.29 1033 ARG D N 1
ATOM 32744 C CA . ARG D 1 1033 ? 125.630 55.684 51.658 1.00 57.52 1033 ARG D CA 1
ATOM 32745 C C . ARG D 1 1033 ? 125.305 54.985 50.347 1.00 62.18 1033 ARG D C 1
ATOM 32746 O O . ARG D 1 1033 ? 125.265 55.620 49.287 1.00 66.25 1033 ARG D O 1
ATOM 32767 N N . ARG D 1 1034 ? 125.069 53.673 50.403 1.00 78.16 1034 ARG D N 1
ATOM 32768 C CA . ARG D 1 1034 ? 124.689 52.927 49.209 1.00 80.75 1034 ARG D CA 1
ATOM 32769 C C . ARG D 1 1034 ? 123.413 53.492 48.596 1.00 81.82 1034 ARG D C 1
ATOM 32770 O O . ARG D 1 1034 ? 123.333 53.702 47.381 1.00 86.35 1034 ARG D O 1
ATOM 32791 N N . VAL D 1 1035 ? 122.401 53.749 49.429 1.00 50.81 1035 VAL D N 1
ATOM 32792 C CA . VAL D 1 1035 ? 121.117 54.228 48.924 1.00 50.44 1035 VAL D CA 1
ATOM 32793 C C . VAL D 1 1035 ? 121.273 55.579 48.241 1.00 53.78 1035 VAL D C 1
ATOM 32794 O O . VAL D 1 1035 ? 120.677 55.828 47.185 1.00 57.47 1035 VAL D O 1
ATOM 32807 N N . LEU D 1 1036 ? 122.077 56.472 48.821 1.00 59.21 1036 LEU D N 1
ATOM 32808 C CA . LEU D 1 1036 ? 122.274 57.786 48.222 1.00 62.04 1036 LEU D CA 1
ATOM 32809 C C . LEU D 1 1036 ? 123.006 57.703 46.890 1.00 68.62 1036 LEU D C 1
ATOM 32810 O O . LEU D 1 1036 ? 122.885 58.622 46.072 1.00 71.05 1036 LEU D O 1
ATOM 32826 N N . GLN D 1 1037 ? 123.768 56.634 46.659 1.00 82.86 1037 GLN D N 1
ATOM 32827 C CA . GLN D 1 1037 ? 124.460 56.470 45.387 1.00 88.27 1037 GLN D CA 1
ATOM 32828 C C . GLN D 1 1037 ? 123.500 56.066 44.278 1.00 90.44 1037 GLN D C 1
ATOM 32829 O O . GLN D 1 1037 ? 123.711 56.439 43.118 1.00 94.11 1037 GLN D O 1
ATOM 32843 N N . THR D 1 1038 ? 122.444 55.316 44.607 1.00 66.85 1038 THR D N 1
ATOM 32844 C CA . THR D 1 1038 ? 121.389 55.049 43.639 1.00 68.18 1038 THR D CA 1
ATOM 32845 C C . THR D 1 1038 ? 120.777 56.340 43.115 1.00 70.23 1038 THR D C 1
ATOM 32846 O O . THR D 1 1038 ? 120.223 56.356 42.010 1.00 73.00 1038 THR D O 1
ATOM 32857 N N . ILE D 1 1039 ? 120.887 57.425 43.883 1.00 77.14 1039 ILE D N 1
ATOM 32858 C CA . ILE D 1 1039 ? 120.301 58.706 43.519 1.00 77.50 1039 ILE D CA 1
ATOM 32859 C C . ILE D 1 1039 ? 121.337 59.660 42.960 1.00 79.88 1039 ILE D C 1
ATOM 32860 O O . ILE D 1 1039 ? 121.017 60.825 42.675 1.00 79.93 1039 ILE D O 1
ATOM 32876 N N . GLY D 1 1040 ? 122.576 59.203 42.788 1.00 70.68 1040 GLY D N 1
ATOM 32877 C CA . GLY D 1 1040 ? 123.616 59.991 42.170 1.00 74.06 1040 GLY D CA 1
ATOM 32878 C C . GLY D 1 1040 ? 124.489 60.770 43.125 1.00 72.90 1040 GLY D C 1
ATOM 32879 O O . GLY D 1 1040 ? 125.538 61.278 42.705 1.00 75.38 1040 GLY D O 1
ATOM 32883 N N . ILE D 1 1041 ? 124.099 60.885 44.388 1.00 80.27 1041 ILE D N 1
ATOM 32884 C CA . ILE D 1 1041 ? 124.886 61.628 45.362 1.00 76.97 1041 ILE D CA 1
ATOM 32885 C C . ILE D 1 1041 ? 126.117 60.810 45.742 1.00 76.19 1041 ILE D C 1
ATOM 32886 O O . ILE D 1 1041 ? 126.104 59.579 45.682 1.00 76.42 1041 ILE D O 1
ATOM 32903 N N . THR E 2 17 ? 122.315 30.767 46.294 1.00 73.16 17 THR E N 1
ATOM 32904 C CA . THR E 2 17 ? 123.215 31.673 46.997 1.00 73.66 17 THR E CA 1
ATOM 32905 C C . THR E 2 17 ? 122.453 32.861 47.585 1.00 72.15 17 THR E C 1
ATOM 32906 O O . THR E 2 17 ? 123.027 33.669 48.314 1.00 73.52 17 THR E O 1
ATOM 32916 N N . ARG E 2 18 ? 121.161 32.973 47.256 1.00 57.43 18 ARG E N 1
ATOM 32917 C CA . ARG E 2 18 ? 120.357 34.069 47.789 1.00 56.82 18 ARG E CA 1
ATOM 32918 C C . ARG E 2 18 ? 120.404 34.087 49.311 1.00 54.79 18 ARG E C 1
ATOM 32919 O O . ARG E 2 18 ? 120.724 35.112 49.925 1.00 56.42 18 ARG E O 1
ATOM 32940 N N . SER E 2 19 ? 120.099 32.950 49.939 1.00 56.39 19 SER E N 1
ATOM 32941 C CA . SER E 2 19 ? 120.268 32.842 51.381 1.00 53.93 19 SER E CA 1
ATOM 32942 C C . SER E 2 19 ? 121.708 33.136 51.773 1.00 55.05 19 SER E C 1
ATOM 32943 O O . SER E 2 19 ? 121.967 33.770 52.802 1.00 55.24 19 SER E O 1
ATOM 32951 N N . SER E 2 20 ? 122.660 32.701 50.945 1.00 52.66 20 SER E N 1
ATOM 32952 C CA . SER E 2 20 ? 124.069 32.868 51.274 1.00 55.03 20 SER E CA 1
ATOM 32953 C C . SER E 2 20 ? 124.474 34.335 51.255 1.00 57.55 20 SER E C 1
ATOM 32954 O O . SER E 2 20 ? 125.185 34.798 52.154 1.00 58.36 20 SER E O 1
ATOM 32962 N N . ARG E 2 21 ? 124.040 35.083 50.242 1.00 70.82 21 ARG E N 1
ATOM 32963 C CA . ARG E 2 21 ? 124.356 36.506 50.188 1.00 74.27 21 ARG E CA 1
ATOM 32964 C C . ARG E 2 21 ? 123.436 37.339 51.071 1.00 73.12 21 ARG E C 1
ATOM 32965 O O . ARG E 2 21 ? 123.637 38.553 51.176 1.00 76.00 21 ARG E O 1
ATOM 32986 N N . ALA E 2 22 ? 122.446 36.716 51.708 1.00 47.81 22 ALA E N 1
ATOM 32987 C CA . ALA E 2 22 ? 121.707 37.329 52.802 1.00 45.96 22 ALA E CA 1
ATOM 32988 C C . ALA E 2 22 ? 122.234 36.898 54.165 1.00 44.23 22 ALA E C 1
ATOM 32989 O O . ALA E 2 22 ? 121.729 37.369 55.189 1.00 42.92 22 ALA E O 1
ATOM 32996 N N . GLY E 2 23 ? 123.237 36.025 54.200 1.00 48.15 23 GLY E N 1
ATOM 32997 C CA . GLY E 2 23 ? 123.779 35.532 55.453 1.00 46.74 23 GLY E CA 1
ATOM 32998 C C . GLY E 2 23 ? 122.833 34.633 56.217 1.00 43.78 23 GLY E C 1
ATOM 32999 O O . GLY E 2 23 ? 122.814 34.669 57.455 1.00 42.85 23 GLY E O 1
ATOM 33003 N N . LEU E 2 24 ? 122.053 33.817 55.511 1.00 47.01 24 LEU E N 1
ATOM 33004 C CA . LEU E 2 24 ? 121.006 33.015 56.122 1.00 44.39 24 LEU E CA 1
ATOM 33005 C C . LEU E 2 24 ? 121.183 31.540 55.796 1.00 43.55 24 LEU E C 1
ATOM 33006 O O . LEU E 2 24 ? 121.638 31.174 54.707 1.00 44.99 24 LEU E O 1
ATOM 33022 N N . GLN E 2 25 ? 120.817 30.695 56.760 1.00 46.68 25 GLN E N 1
ATOM 33023 C CA . GLN E 2 25 ? 120.698 29.266 56.503 1.00 46.07 25 GLN E CA 1
ATOM 33024 C C . GLN E 2 25 ? 119.348 28.922 55.886 1.00 44.39 25 GLN E C 1
ATOM 33025 O O . GLN E 2 25 ? 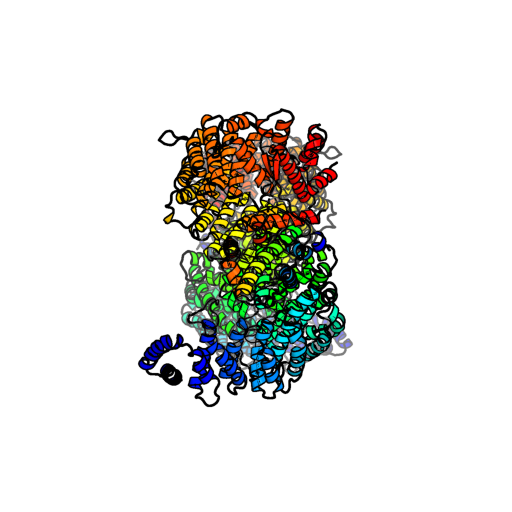119.261 28.003 55.065 1.00 44.81 25 GLN E O 1
ATOM 33039 N N . PHE E 2 26 ? 118.293 29.639 56.269 1.00 39.23 26 PHE E N 1
ATOM 33040 C CA . PHE E 2 26 ? 116.953 29.321 55.804 1.00 37.36 26 PHE E CA 1
ATOM 33041 C C . PHE E 2 26 ? 116.796 29.666 54.325 1.00 38.27 26 PHE E C 1
ATOM 33042 O O . PHE E 2 26 ? 117.534 30.493 53.783 1.00 39.73 26 PHE E O 1
ATOM 33059 N N . PRO E 2 27 ? 115.827 29.040 53.650 1.00 36.44 27 PRO E N 1
ATOM 33060 C CA . PRO E 2 27 ? 115.754 29.150 52.187 1.00 37.86 27 PRO E CA 1
ATOM 33061 C C . PRO E 2 27 ? 114.990 30.370 51.704 1.00 38.11 27 PRO E C 1
ATOM 33062 O O . PRO E 2 27 ? 113.757 30.404 51.760 1.00 37.80 27 PRO E O 1
ATOM 33073 N N . VAL E 2 28 ? 115.717 31.375 51.214 1.00 44.66 28 VAL E N 1
ATOM 33074 C CA . VAL E 2 28 ? 115.073 32.583 50.708 1.00 42.79 28 VAL E CA 1
ATOM 33075 C C . VAL E 2 28 ? 114.235 32.265 49.477 1.00 44.33 28 VAL E C 1
ATOM 33076 O O . VAL E 2 28 ? 113.117 32.772 49.321 1.00 44.10 28 VAL E O 1
ATOM 33089 N N . GLY E 2 29 ? 114.758 31.426 48.582 1.00 46.72 29 GLY E N 1
ATOM 33090 C CA . GLY E 2 29 ? 114.014 31.092 47.379 1.00 48.98 29 GLY E CA 1
ATOM 33091 C C . GLY E 2 29 ? 112.689 30.424 47.687 1.00 50.80 29 GLY E C 1
ATOM 33092 O O . GLY E 2 29 ? 111.642 30.823 47.170 1.00 51.30 29 GLY E O 1
ATOM 33096 N N . ARG E 2 30 ? 112.715 29.398 48.542 1.00 70.42 30 ARG E N 1
ATOM 33097 C CA . ARG E 2 30 ? 111.488 28.682 48.868 1.00 71.82 30 ARG E CA 1
ATOM 33098 C C . ARG E 2 30 ? 110.474 29.615 49.516 1.00 70.60 30 ARG E C 1
ATOM 33099 O O . ARG E 2 30 ? 109.297 29.632 49.140 1.00 72.73 30 ARG E O 1
ATOM 33120 N N . VAL E 2 31 ? 110.921 30.417 50.485 1.00 52.80 31 VAL E N 1
ATOM 33121 C CA . VAL E 2 31 ? 110.015 31.337 51.165 1.00 51.28 31 VAL E CA 1
ATOM 33122 C C . VAL E 2 31 ? 109.369 32.277 50.157 1.00 51.49 31 VAL E C 1
ATOM 33123 O O . VAL E 2 31 ? 108.186 32.620 50.272 1.00 52.38 31 VAL E O 1
ATOM 33136 N N . HIS E 2 32 ? 110.137 32.710 49.155 1.00 53.47 32 HIS E N 1
ATOM 33137 C CA . HIS E 2 32 ? 109.586 33.565 48.110 1.00 54.40 32 HIS E CA 1
ATOM 33138 C C . HIS E 2 32 ? 108.497 32.841 47.328 1.00 58.35 32 HIS E C 1
ATOM 33139 O O . HIS E 2 32 ? 107.434 33.411 47.055 1.00 60.71 32 HIS E O 1
ATOM 33153 N N . ARG E 2 33 ? 108.738 31.578 46.971 1.00 64.58 33 ARG E N 1
ATOM 33154 C CA . ARG E 2 33 ? 107.761 30.832 46.185 1.00 69.22 33 ARG E CA 1
ATOM 33155 C C . ARG E 2 33 ? 106.475 30.594 46.969 1.00 70.86 33 ARG E C 1
ATOM 33156 O O . ARG E 2 33 ? 105.384 30.599 46.392 1.00 74.56 33 ARG E O 1
ATOM 33177 N N . LEU E 2 34 ? 106.577 30.374 48.285 1.00 64.48 34 LEU E N 1
ATOM 33178 C CA . LEU E 2 34 ? 105.374 30.167 49.088 1.00 65.97 34 LEU E CA 1
ATOM 33179 C C . LEU E 2 34 ? 104.557 31.449 49.218 1.00 65.13 34 LEU E C 1
ATOM 33180 O O . LEU E 2 34 ? 103.321 31.401 49.230 1.00 67.77 34 LEU E O 1
ATOM 33196 N N . LEU E 2 35 ? 105.220 32.603 49.321 1.00 62.37 35 LEU E N 1
ATOM 33197 C CA . LEU E 2 35 ? 104.486 33.863 49.394 1.00 62.43 35 LEU E CA 1
ATOM 33198 C C . LEU E 2 35 ? 103.693 34.102 48.113 1.00 66.47 35 LEU E C 1
ATOM 33199 O O . LEU E 2 35 ? 102.540 34.547 48.159 1.00 68.67 35 LEU E O 1
ATOM 33215 N N . ARG E 2 36 ? 104.301 33.821 46.958 1.00 74.27 36 ARG E N 1
ATOM 33216 C CA . ARG E 2 36 ? 103.599 33.970 45.688 1.00 78.13 36 ARG E CA 1
ATOM 33217 C C . ARG E 2 36 ? 102.476 32.949 45.540 1.00 83.45 36 ARG E C 1
ATOM 33218 O O . ARG E 2 36 ? 101.391 33.284 45.048 1.00 86.71 36 ARG E O 1
ATOM 33239 N N . LYS E 2 37 ? 102.711 31.700 45.954 1.00 79.26 37 LYS E N 1
ATOM 33240 C CA . LYS E 2 37 ? 101.721 30.653 45.723 1.00 84.12 37 LYS E CA 1
ATOM 33241 C C . LYS E 2 37 ? 100.413 30.947 46.446 1.00 85.26 37 LYS E C 1
ATOM 33242 O O . LYS E 2 37 ? 99.330 30.672 45.918 1.00 90.89 37 LYS E O 1
ATOM 33261 N N . GLY E 2 38 ? 100.489 31.516 47.645 1.00 72.19 38 GLY E N 1
ATOM 33262 C CA . GLY E 2 38 ? 99.285 31.867 48.362 1.00 73.82 38 GLY E CA 1
ATOM 33263 C C . GLY E 2 38 ? 98.742 33.211 47.915 1.00 77.16 38 GLY E C 1
ATOM 33264 O O . GLY E 2 38 ? 99.484 34.122 47.546 1.00 76.01 38 GLY E O 1
ATOM 33268 N N . ASN E 2 39 ? 97.419 33.338 47.968 1.00 125.90 39 ASN E N 1
ATOM 33269 C CA . ASN E 2 39 ? 96.769 34.579 47.564 1.00 129.44 39 ASN E CA 1
ATOM 33270 C C . ASN E 2 39 ? 96.964 35.638 48.643 1.00 126.28 39 ASN E C 1
ATOM 33271 O O . ASN E 2 39 ? 95.996 36.129 49.231 1.00 128.38 39 ASN E O 1
ATOM 33282 N N . TYR E 2 40 ? 98.221 35.980 48.914 1.00 90.60 40 TYR E N 1
ATOM 33283 C CA . TYR E 2 40 ? 98.571 36.993 49.902 1.00 87.85 40 TYR E CA 1
ATOM 33284 C C . TYR E 2 40 ? 98.654 38.374 49.262 1.00 90.18 40 TYR E C 1
ATOM 33285 O O . TYR E 2 40 ? 98.036 39.328 49.745 1.00 90.93 40 TYR E O 1
ATOM 33303 N N . ALA E 2 41 ? 99.416 38.488 48.179 1.00 124.51 41 ALA E N 1
ATOM 33304 C CA . ALA E 2 41 ? 99.454 39.690 47.363 1.00 127.24 41 ALA E CA 1
ATOM 33305 C C . ALA E 2 41 ? 99.662 39.256 45.918 1.00 130.55 41 ALA E C 1
ATOM 33306 O O . ALA E 2 41 ? 99.793 38.065 45.620 1.00 130.47 41 ALA E O 1
ATOM 33313 N N . GLU E 2 42 ? 99.666 40.230 45.013 1.00 113.80 42 GLU E N 1
ATOM 33314 C CA . GLU E 2 42 ? 99.990 39.987 43.613 1.00 115.93 42 GLU E CA 1
ATOM 33315 C C . GLU E 2 42 ? 101.355 40.552 43.242 1.00 113.94 42 GLU E C 1
ATOM 33316 O O . GLU E 2 42 ? 101.712 40.570 42.060 1.00 116.59 42 GLU E O 1
ATOM 33328 N N . ARG E 2 43 ? 102.117 41.019 44.228 1.00 119.66 43 ARG E N 1
ATOM 33329 C CA . ARG E 2 43 ? 103.467 41.522 44.023 1.00 119.04 43 ARG E CA 1
ATOM 33330 C C . ARG E 2 43 ? 104.227 41.342 45.330 1.00 112.98 43 ARG E C 1
ATOM 33331 O O . ARG E 2 43 ? 103.696 41.634 46.405 1.00 111.28 43 ARG E O 1
ATOM 33352 N N . VAL E 2 44 ? 105.464 40.861 45.234 1.00 74.37 44 VAL E N 1
ATOM 33353 C CA . VAL E 2 44 ? 106.293 40.615 46.409 1.00 69.83 44 VAL E CA 1
ATOM 33354 C C . VAL E 2 44 ? 107.710 41.076 46.101 1.00 70.03 44 VAL E C 1
ATOM 33355 O O . VAL E 2 44 ? 108.304 40.658 45.100 1.00 70.71 44 VAL E O 1
ATOM 33368 N N . GLY E 2 45 ? 108.250 41.937 46.958 1.00 82.17 45 GLY E N 1
ATOM 33369 C CA . GLY E 2 45 ? 109.595 42.426 46.746 1.00 83.49 45 GLY E CA 1
ATOM 33370 C C . GLY E 2 45 ? 110.633 41.369 47.066 1.00 80.51 45 GLY E C 1
ATOM 33371 O O . GLY E 2 45 ? 110.435 40.500 47.915 1.00 74.90 45 GLY E O 1
ATOM 33375 N N . ALA E 2 46 ? 111.765 41.449 46.365 1.00 68.69 46 ALA E N 1
ATOM 33376 C CA . ALA E 2 46 ? 112.858 40.521 46.621 1.00 67.59 46 ALA E CA 1
ATOM 33377 C C . ALA E 2 46 ? 113.352 40.620 48.055 1.00 66.46 46 ALA E C 1
ATOM 33378 O O . ALA E 2 46 ? 113.976 39.676 48.552 1.00 65.75 46 ALA E O 1
ATOM 33385 N N . GLY E 2 47 ? 113.090 41.743 48.731 1.00 50.87 47 GLY E N 1
ATOM 33386 C CA . GLY E 2 47 ? 113.493 41.901 50.115 1.00 48.54 47 GLY E CA 1
ATOM 33387 C C . GLY E 2 47 ? 112.556 41.270 51.119 1.00 45.71 47 GLY E C 1
ATOM 33388 O O . GLY E 2 47 ? 112.939 41.093 52.280 1.00 44.28 47 GLY E O 1
ATOM 33392 N N . ALA E 2 48 ? 111.331 40.930 50.702 1.00 48.96 48 ALA E N 1
ATOM 33393 C CA . ALA E 2 48 ? 110.388 40.319 51.636 1.00 47.61 48 ALA E CA 1
ATOM 33394 C C . ALA E 2 48 ? 110.826 38.920 52.044 1.00 46.63 48 ALA E C 1
ATOM 33395 O O . ALA E 2 48 ? 110.932 38.657 53.255 1.00 45.79 48 ALA E O 1
ATOM 33402 N N . PRO E 2 49 ? 111.099 37.991 51.124 1.00 44.43 49 PRO E N 1
ATOM 33403 C CA . PRO E 2 49 ? 111.519 36.647 51.555 1.00 42.49 49 PRO E CA 1
ATOM 33404 C C . PRO E 2 49 ? 112.805 36.660 52.358 1.00 40.55 49 PRO E C 1
ATOM 33405 O O . PRO E 2 49 ? 112.988 35.809 53.238 1.00 38.65 49 PRO E O 1
ATOM 33416 N N . VAL E 2 50 ? 113.713 37.594 52.068 1.00 49.85 50 VAL E N 1
ATOM 33417 C CA . VAL E 2 50 ? 114.950 37.690 52.837 1.00 50.15 50 VAL E CA 1
ATOM 33418 C C . VAL E 2 50 ? 114.634 38.066 54.278 1.00 49.47 50 VAL E C 1
ATOM 33419 O O . VAL E 2 50 ? 115.129 37.447 55.227 1.00 48.49 50 VAL E O 1
ATOM 33432 N N . TYR E 2 51 ? 113.802 39.094 54.459 1.00 51.02 51 TYR E N 1
ATOM 33433 C CA . TYR E 2 51 ? 113.426 39.526 55.800 1.00 49.78 51 TYR E CA 1
ATOM 33434 C C . TYR E 2 51 ? 112.696 38.418 56.547 1.00 47.07 51 TYR E C 1
ATOM 33435 O O . TYR E 2 51 ? 113.075 38.050 57.664 1.00 46.53 51 TYR E O 1
ATOM 33453 N N . LEU E 2 52 ? 111.642 37.870 55.938 1.00 39.24 52 LEU E N 1
ATOM 33454 C CA . LEU E 2 52 ? 110.866 36.826 56.598 1.00 38.15 52 LEU E CA 1
ATOM 33455 C C . LEU E 2 52 ? 111.731 35.613 56.911 1.00 37.53 52 LEU E C 1
ATOM 33456 O O . LEU E 2 52 ? 111.599 35.006 57.981 1.00 37.18 52 LEU E O 1
ATOM 33472 N N . ALA E 2 53 ? 112.623 35.242 55.990 1.00 41.44 53 ALA E N 1
ATOM 33473 C CA . ALA E 2 53 ? 113.506 34.108 56.235 1.00 40.44 53 ALA E CA 1
ATOM 33474 C C . ALA E 2 53 ? 114.382 34.351 57.457 1.00 39.92 53 ALA E C 1
ATOM 33475 O O . ALA E 2 53 ? 114.577 33.449 58.280 1.00 39.45 53 ALA E O 1
ATOM 33482 N N . ALA E 2 54 ? 114.915 35.568 57.596 1.00 37.84 54 ALA E N 1
ATOM 33483 C CA . ALA E 2 54 ? 115.747 35.884 58.752 1.00 36.97 54 ALA E CA 1
ATOM 33484 C C . ALA E 2 54 ? 114.947 35.800 60.046 1.00 36.20 54 ALA E C 1
ATOM 33485 O O . ALA E 2 54 ? 115.477 35.388 61.086 1.00 35.73 54 ALA E O 1
ATOM 33492 N N . VAL E 2 55 ? 113.668 36.175 60.002 1.00 40.69 55 VAL E N 1
ATOM 33493 C CA . VAL E 2 55 ? 112.830 36.099 61.194 1.00 40.85 55 VAL E CA 1
ATOM 33494 C C . VAL E 2 55 ? 112.623 34.645 61.602 1.00 39.20 55 VAL E C 1
ATOM 33495 O O . VAL E 2 55 ? 112.853 34.266 62.756 1.00 38.59 55 VAL E O 1
ATOM 33508 N N . LEU E 2 56 ? 112.184 33.810 60.657 1.00 33.54 56 LEU E N 1
ATOM 33509 C CA . LEU E 2 56 ? 112.025 32.387 60.934 1.00 32.23 56 LEU E CA 1
ATOM 33510 C C . LEU E 2 56 ? 113.306 31.802 61.510 1.00 31.81 56 LEU E C 1
ATOM 33511 O O . LEU E 2 56 ? 113.285 31.104 62.529 1.00 31.59 56 LEU E O 1
ATOM 33527 N N . GLU E 2 57 ? 114.440 32.091 60.871 1.00 32.48 57 GLU E N 1
ATOM 33528 C CA . GLU E 2 57 ? 115.711 31.557 61.342 1.00 32.40 57 GLU E CA 1
ATOM 33529 C C . GLU E 2 57 ? 116.029 32.049 62.746 1.00 32.48 57 GLU E C 1
ATOM 33530 O O . GLU E 2 57 ? 116.626 31.314 63.541 1.00 32.26 57 GLU E O 1
ATOM 33542 N N . TYR E 2 58 ? 115.635 33.282 63.072 1.00 30.78 58 TYR E N 1
ATOM 33543 C CA . TYR E 2 58 ? 115.878 33.804 64.411 1.00 31.12 58 TYR E CA 1
ATOM 33544 C C . TYR E 2 58 ? 114.998 33.113 65.445 1.00 30.41 58 TYR E C 1
ATOM 33545 O O . TYR E 2 58 ? 115.461 32.789 66.545 1.00 30.48 58 TYR E O 1
ATOM 33563 N N . LEU E 2 59 ? 113.726 32.879 65.114 1.00 34.54 59 LEU E N 1
ATOM 33564 C CA . LEU E 2 59 ? 112.817 32.273 66.081 1.00 33.85 59 LEU E CA 1
ATOM 33565 C C . LEU E 2 59 ? 113.218 30.835 66.383 1.00 33.62 59 LEU E C 1
ATOM 33566 O O . LEU E 2 59 ? 113.151 30.397 67.537 1.00 34.61 59 LEU E O 1
ATOM 33582 N N . THR E 2 60 ? 113.635 30.083 65.363 1.00 37.62 60 THR E N 1
ATOM 33583 C CA . THR E 2 60 ? 114.068 28.712 65.602 1.00 37.86 60 THR E CA 1
ATOM 33584 C C . THR E 2 60 ? 115.344 28.675 66.433 1.00 37.80 60 THR E C 1
ATOM 33585 O O . THR E 2 60 ? 115.529 27.760 67.243 1.00 38.34 60 THR E O 1
ATOM 33596 N N . ALA E 2 61 ? 116.233 29.656 66.247 1.00 27.96 61 ALA E N 1
ATOM 33597 C CA . ALA E 2 61 ? 117.450 29.715 67.048 1.00 28.69 61 ALA E CA 1
ATOM 33598 C C . ALA E 2 61 ? 117.147 30.046 68.502 1.00 29.04 61 ALA E C 1
ATOM 33599 O O . ALA E 2 61 ? 117.877 29.613 69.400 1.00 29.60 61 ALA E O 1
ATOM 33606 N N . GLU E 2 62 ? 116.089 30.820 68.754 1.00 37.98 62 GLU E N 1
ATOM 33607 C CA . GLU E 2 62 ? 115.724 31.152 70.126 1.00 38.21 62 GLU E CA 1
ATOM 33608 C C . GLU E 2 62 ? 115.110 29.948 70.833 1.00 38.09 62 GLU E C 1
ATOM 33609 O O . GLU E 2 62 ? 115.380 29.710 72.016 1.00 39.65 62 GLU E O 1
ATOM 33621 N N . ILE E 2 63 ? 114.289 29.174 70.121 1.00 31.53 63 ILE E N 1
ATOM 33622 C CA . ILE E 2 63 ? 113.681 27.987 70.713 1.00 31.26 63 ILE E CA 1
ATOM 33623 C C . ILE E 2 63 ? 114.732 26.903 70.918 1.00 31.37 63 ILE E C 1
ATOM 33624 O O . ILE E 2 63 ? 114.797 26.270 71.979 1.00 32.12 63 ILE E O 1
ATOM 33640 N N . LEU E 2 64 ? 115.570 26.669 69.904 1.00 30.51 64 LEU E N 1
ATOM 33641 C CA . LEU E 2 64 ? 116.590 25.631 70.013 1.00 30.86 64 LEU E CA 1
ATOM 33642 C C . LEU E 2 64 ? 117.614 25.968 71.092 1.00 32.17 64 LEU E C 1
ATOM 33643 O O . LEU E 2 64 ? 118.055 25.083 71.835 1.00 33.07 64 LEU E O 1
ATOM 33659 N N . GLU E 2 65 ? 118.006 27.240 71.197 1.00 31.50 65 GLU E N 1
ATOM 33660 C CA . GLU E 2 65 ? 118.946 27.638 72.240 1.00 33.95 65 GLU E CA 1
ATOM 33661 C C . GLU E 2 65 ? 118.378 27.339 73.622 1.00 33.31 65 GLU E C 1
ATOM 33662 O O . GLU E 2 65 ? 119.070 26.788 74.487 1.00 34.43 65 GLU E O 1
ATOM 33674 N N . LEU E 2 66 ? 117.116 27.706 73.851 1.00 31.95 66 LEU E N 1
ATOM 33675 C CA . LEU E 2 66 ? 116.489 27.475 75.146 1.00 32.64 66 LEU E CA 1
ATOM 33676 C C . LEU E 2 66 ? 116.112 26.014 75.348 1.00 32.41 66 LEU E C 1
ATOM 33677 O O . LEU E 2 66 ? 116.179 25.513 76.477 1.00 33.43 66 LEU E O 1
ATOM 33693 N N . ALA E 2 67 ? 115.711 25.317 74.281 1.00 35.98 67 ALA E N 1
ATOM 33694 C CA . ALA E 2 67 ? 115.402 23.898 74.409 1.00 35.75 67 ALA E CA 1
ATOM 33695 C C . ALA E 2 67 ? 116.671 23.082 74.615 1.00 37.59 67 ALA E C 1
ATOM 33696 O O . ALA E 2 67 ? 116.681 22.123 75.397 1.00 39.49 67 ALA E O 1
ATOM 33703 N N . GLY E 2 68 ? 117.755 23.448 73.927 1.00 35.27 68 GLY E N 1
ATOM 33704 C CA . GLY E 2 68 ? 119.026 22.793 74.168 1.00 37.95 68 GLY E CA 1
ATOM 33705 C C . GLY E 2 68 ? 119.562 23.063 75.557 1.00 40.46 68 GLY E C 1
ATOM 33706 O O . GLY E 2 68 ? 120.222 22.204 76.150 1.00 42.13 68 GLY E O 1
ATOM 33710 N N . ASN E 2 69 ? 119.299 24.258 76.092 1.00 45.04 69 ASN E N 1
ATOM 33711 C CA . ASN E 2 69 ? 119.649 24.543 77.478 1.00 46.53 69 ASN E CA 1
ATOM 33712 C C . ASN E 2 69 ? 118.910 23.611 78.429 1.00 46.39 69 ASN E C 1
ATOM 33713 O O . ASN E 2 69 ? 119.507 23.070 79.370 1.00 48.33 69 ASN E O 1
ATOM 33724 N N . ALA E 2 70 ? 117.611 23.409 78.202 1.00 35.41 70 ALA E N 1
ATOM 33725 C CA . ALA E 2 70 ? 116.838 22.526 79.067 1.00 36.08 70 ALA E CA 1
ATOM 33726 C C . ALA E 2 70 ? 117.368 21.100 79.003 1.00 36.58 70 ALA E C 1
ATOM 33727 O O . ALA E 2 70 ? 117.380 20.387 80.014 1.00 38.01 70 ALA E O 1
ATOM 33734 N N . ALA E 2 71 ? 117.805 20.662 77.820 1.00 35.40 71 ALA E N 1
ATOM 33735 C CA . ALA E 2 71 ? 118.421 19.346 77.705 1.00 36.12 71 ALA E CA 1
ATOM 33736 C C . ALA E 2 71 ? 119.757 19.302 78.437 1.00 37.92 71 ALA E C 1
ATOM 33737 O O . ALA E 2 71 ? 120.052 18.338 79.153 1.00 39.40 71 ALA E O 1
ATOM 33744 N N . ARG E 2 72 ? 120.573 20.346 78.276 1.00 65.54 72 ARG E N 1
ATOM 33745 C CA . ARG E 2 72 ? 121.868 20.400 78.945 1.00 69.26 72 ARG E CA 1
ATOM 33746 C C . ARG E 2 72 ? 121.719 20.482 80.458 1.00 69.14 72 ARG E C 1
ATOM 33747 O O . ARG E 2 72 ? 122.588 19.995 81.190 1.00 71.21 72 ARG E O 1
ATOM 33768 N N . ASP E 2 73 ? 120.633 21.088 80.947 1.00 61.31 73 ASP E N 1
ATOM 33769 C CA . ASP E 2 73 ? 120.424 21.197 82.385 1.00 61.68 73 ASP E CA 1
ATOM 33770 C C . ASP E 2 73 ? 120.040 19.867 83.023 1.00 63.24 73 ASP E C 1
ATOM 33771 O O . ASP E 2 73 ? 120.189 19.715 84.240 1.00 65.89 73 ASP E O 1
ATOM 33780 N N . ASN E 2 74 ? 119.549 18.909 82.237 1.00 61.07 74 ASN E N 1
ATOM 33781 C CA . ASN E 2 74 ? 119.276 17.561 82.718 1.00 61.86 74 ASN E CA 1
ATOM 33782 C C . ASN E 2 74 ? 120.348 16.567 82.282 1.00 63.69 74 ASN E C 1
ATOM 33783 O O . ASN E 2 74 ? 120.103 15.355 82.283 1.00 63.22 74 ASN E O 1
ATOM 33794 N N . LYS E 2 75 ? 121.529 17.058 81.916 1.00 83.51 75 LYS E N 1
ATOM 33795 C CA . LYS E 2 75 ? 122.635 16.226 81.450 1.00 86.25 75 LYS E CA 1
ATOM 33796 C C . LYS E 2 75 ? 122.172 15.284 80.336 1.00 83.20 75 LYS E C 1
ATOM 33797 O O . LYS E 2 75 ? 122.301 14.062 80.417 1.00 84.21 75 LYS E O 1
ATOM 33816 N N . LYS E 2 76 ? 121.596 15.882 79.294 1.00 55.08 76 LYS E N 1
ATOM 33817 C CA . LYS E 2 76 ? 121.172 15.150 78.110 1.00 51.15 76 LYS E CA 1
ATOM 33818 C C . LYS E 2 76 ? 121.710 15.815 76.850 1.00 51.04 76 LYS E C 1
ATOM 33819 O O . LYS E 2 76 ? 122.051 17.000 76.837 1.00 51.86 76 LYS E O 1
ATOM 33838 N N . THR E 2 77 ? 121.777 15.018 75.783 1.00 47.48 77 THR E N 1
ATOM 33839 C CA . THR E 2 77 ? 122.366 15.434 74.521 1.00 48.44 77 THR E CA 1
ATOM 33840 C C . THR E 2 77 ? 121.367 15.501 73.376 1.00 43.56 77 THR E C 1
ATOM 33841 O O . THR E 2 77 ? 121.773 15.748 72.234 1.00 43.37 77 THR E O 1
ATOM 33852 N N . ARG E 2 78 ? 120.083 15.276 73.639 1.00 39.30 78 ARG E N 1
ATOM 33853 C CA . ARG E 2 78 ? 119.057 15.275 72.606 1.00 35.54 78 ARG E CA 1
ATOM 33854 C C . ARG E 2 78 ? 117.899 16.153 73.049 1.00 33.99 78 ARG E C 1
ATOM 33855 O O . ARG E 2 78 ? 117.426 16.036 74.184 1.00 35.16 78 ARG E O 1
ATOM 33876 N N . ILE E 2 79 ? 117.443 17.023 72.155 1.00 36.58 79 ILE E N 1
ATOM 33877 C CA . ILE E 2 79 ? 116.234 17.801 72.401 1.00 35.40 79 ILE E CA 1
ATOM 33878 C C . ILE E 2 79 ? 115.034 16.909 72.104 1.00 33.04 79 ILE E C 1
ATOM 33879 O O . ILE E 2 79 ? 114.909 16.365 71.002 1.00 32.12 79 ILE E O 1
ATOM 33895 N N . ILE E 2 80 ? 114.157 16.751 73.090 1.00 32.31 80 ILE E N 1
ATOM 33896 C CA . ILE E 2 80 ? 112.931 15.974 72.924 1.00 30.81 80 ILE E CA 1
ATOM 33897 C C . ILE E 2 80 ? 111.758 16.932 73.102 1.00 31.24 80 ILE E C 1
ATOM 33898 O O . ILE E 2 80 ? 111.951 18.055 73.590 1.00 32.48 80 ILE E O 1
ATOM 33914 N N . PRO E 2 81 ? 110.537 16.543 72.727 1.00 31.38 81 PRO E N 1
ATOM 33915 C CA . PRO E 2 81 ? 109.420 17.504 72.776 1.00 33.44 81 PRO E CA 1
ATOM 33916 C C . PRO E 2 81 ? 109.242 18.187 74.121 1.00 35.90 81 PRO E C 1
ATOM 33917 O O . PRO E 2 81 ? 108.880 19.370 74.159 1.00 38.20 81 PRO E O 1
ATOM 33928 N N . ARG E 2 82 ? 109.496 17.487 75.229 1.00 39.19 82 ARG E N 1
ATOM 33929 C CA . ARG E 2 82 ? 109.352 18.114 76.539 1.00 40.74 82 ARG E CA 1
ATOM 33930 C C . ARG E 2 82 ? 110.306 19.292 76.701 1.00 39.75 82 ARG E C 1
ATOM 33931 O O . ARG E 2 82 ? 109.991 20.250 77.416 1.00 40.81 82 ARG E O 1
ATOM 33952 N N . HIS E 2 83 ? 111.472 19.240 76.053 1.00 33.07 83 HIS E N 1
ATOM 33953 C CA . HIS E 2 83 ? 112.411 20.353 76.136 1.00 32.81 83 HIS E CA 1
ATOM 33954 C C . HIS E 2 83 ? 111.889 21.570 75.383 1.00 33.69 83 HIS E C 1
ATOM 33955 O O . HIS E 2 83 ? 112.061 22.706 75.839 1.00 35.86 83 HIS E O 1
ATOM 33969 N N . LEU E 2 84 ? 111.261 21.360 74.224 1.00 34.88 84 LEU E N 1
ATOM 33970 C CA . LEU E 2 84 ? 110.577 22.461 73.554 1.00 36.42 84 LEU E CA 1
ATOM 33971 C C . LEU E 2 84 ? 109.468 23.014 74.441 1.00 38.88 84 LEU E C 1
ATOM 33972 O O . LEU E 2 84 ? 109.320 24.231 74.595 1.00 41.04 84 LEU E O 1
ATOM 33988 N N . GLN E 2 85 ? 108.679 22.118 75.039 1.00 39.66 85 GLN E N 1
ATOM 33989 C CA . GLN E 2 85 ? 107.595 22.537 75.919 1.00 43.26 85 GLN E CA 1
ATOM 33990 C C . GLN E 2 85 ? 108.123 23.378 77.073 1.00 42.86 85 GLN E C 1
ATOM 33991 O O . GLN E 2 85 ? 107.527 24.401 77.428 1.00 45.23 85 GLN E O 1
ATOM 34005 N N . LEU E 2 86 ? 109.247 22.966 77.667 1.00 35.59 86 LEU E N 1
ATOM 34006 C CA . LEU E 2 86 ? 109.836 23.732 78.760 1.00 36.80 86 LEU E CA 1
ATOM 34007 C C . LEU E 2 86 ? 110.390 25.065 78.269 1.00 38.04 86 LEU E C 1
ATOM 34008 O O . LEU E 2 86 ? 110.176 26.107 78.898 1.00 41.00 86 LEU E O 1
ATOM 34024 N N . ALA E 2 87 ? 111.123 25.049 77.153 1.00 39.94 87 ALA E N 1
ATOM 34025 C CA . ALA E 2 87 ? 111.732 26.277 76.656 1.00 41.38 87 ALA E CA 1
ATOM 34026 C C . ALA E 2 87 ? 110.683 27.350 76.399 1.00 43.09 87 ALA E C 1
ATOM 34027 O O . ALA E 2 87 ? 110.869 28.514 76.775 1.00 45.68 87 ALA E O 1
ATOM 34034 N N . VAL E 2 88 ? 109.571 26.979 75.763 1.00 36.07 88 VAL E N 1
ATOM 34035 C CA . VAL E 2 88 ? 108.549 27.961 75.415 1.00 39.66 88 VAL E CA 1
ATOM 34036 C C . VAL E 2 88 ? 107.811 28.432 76.665 1.00 43.28 88 VAL E C 1
ATOM 34037 O O . VAL E 2 88 ? 107.702 29.637 76.924 1.00 45.61 88 VAL E O 1
ATOM 34050 N N . ARG E 2 89 ? 107.292 27.490 77.457 1.00 58.60 89 ARG E N 1
ATOM 34051 C CA . ARG E 2 89 ? 106.457 27.862 78.595 1.00 60.54 89 ARG E CA 1
ATOM 34052 C C . ARG E 2 89 ? 107.235 28.686 79.613 1.00 61.17 89 ARG E C 1
ATOM 34053 O O . ARG E 2 89 ? 106.733 29.698 80.117 1.00 65.72 89 ARG E O 1
ATOM 34074 N N . ASN E 2 90 ? 108.459 28.274 79.927 1.00 48.36 90 ASN E N 1
ATOM 34075 C CA . ASN E 2 90 ? 109.278 28.972 80.911 1.00 50.81 90 ASN E CA 1
ATOM 34076 C C . ASN E 2 90 ? 109.897 30.257 80.370 1.00 52.29 90 ASN E C 1
ATOM 34077 O O . ASN E 2 90 ? 110.709 30.874 81.069 1.00 54.69 90 ASN E O 1
ATOM 34088 N N . ASP E 2 91 ? 109.541 30.669 79.156 1.00 57.52 91 ASP E N 1
ATOM 34089 C CA . ASP E 2 91 ? 109.969 31.945 78.590 1.00 59.77 91 ASP E CA 1
ATOM 34090 C C . ASP E 2 91 ? 108.726 32.787 78.334 1.00 62.82 91 ASP E C 1
ATOM 34091 O O . ASP E 2 91 ? 107.816 32.354 77.619 1.00 60.23 91 ASP E O 1
ATOM 34100 N N . GLU E 2 92 ? 108.691 33.986 78.919 1.00 80.68 92 GLU E N 1
ATOM 34101 C CA . GLU E 2 92 ? 107.475 34.792 78.892 1.00 80.96 92 GLU E CA 1
ATOM 34102 C C . GLU E 2 92 ? 107.068 35.142 77.466 1.00 76.46 92 GLU E C 1
ATOM 34103 O O . GLU E 2 92 ? 105.917 34.930 77.066 1.00 73.85 92 GLU E O 1
ATOM 34115 N N . GLU E 2 93 ? 108.001 35.683 76.680 1.00 63.50 93 GLU E N 1
ATOM 34116 C CA . GLU E 2 93 ? 107.652 36.168 75.348 1.00 60.67 93 GLU E CA 1
ATOM 34117 C C . GLU E 2 93 ? 107.374 35.016 74.389 1.00 59.19 93 GLU E C 1
ATOM 34118 O O . GLU E 2 93 ? 106.424 35.077 73.600 1.00 57.48 93 GLU E O 1
ATOM 34130 N N . LEU E 2 94 ? 108.185 33.957 74.441 1.00 59.86 94 LEU E N 1
ATOM 34131 C CA . LEU E 2 94 ? 107.944 32.805 73.578 1.00 58.63 94 LEU E CA 1
ATOM 34132 C C . LEU E 2 94 ? 106.620 32.127 73.917 1.00 59.26 94 LEU E C 1
ATOM 34133 O O . LEU E 2 94 ? 105.927 31.622 73.027 1.00 57.63 94 LEU E O 1
ATOM 34149 N N . ASN E 2 95 ? 106.254 32.093 75.202 1.00 63.60 95 ASN E N 1
ATOM 34150 C CA . ASN E 2 95 ? 104.960 31.529 75.573 1.00 65.04 95 ASN E CA 1
ATOM 34151 C C . ASN E 2 95 ? 103.835 32.351 74.964 1.00 63.67 95 ASN E C 1
ATOM 34152 O O . ASN E 2 95 ? 102.899 31.810 74.362 1.00 64.95 95 ASN E O 1
ATOM 34163 N N . LYS E 2 96 ? 103.927 33.671 75.100 1.00 66.58 96 LYS E N 1
ATOM 34164 C CA . LYS E 2 96 ? 102.913 34.547 74.538 1.00 65.36 96 LYS E CA 1
ATOM 34165 C C . LYS E 2 96 ? 102.829 34.394 73.028 1.00 63.76 96 LYS E C 1
ATOM 34166 O O . LYS E 2 96 ? 101.729 34.357 72.461 1.00 64.96 96 LYS E O 1
ATOM 34185 N N . LEU E 2 97 ? 103.979 34.305 72.355 1.00 73.10 97 LEU E N 1
ATOM 34186 C CA . LEU E 2 97 ? 103.960 34.192 70.902 1.00 71.16 97 LEU E CA 1
ATOM 34187 C C . LEU E 2 97 ? 103.281 32.903 70.470 1.00 73.30 97 LEU E C 1
ATOM 34188 O O . LEU E 2 97 ? 102.546 32.879 69.477 1.00 73.06 97 LEU E O 1
ATOM 34204 N N . LEU E 2 98 ? 103.516 31.820 71.201 1.00 78.61 98 LEU E N 1
ATOM 34205 C CA . LEU E 2 98 ? 102.970 30.535 70.802 1.00 81.53 98 LEU E CA 1
ATOM 34206 C C . LEU E 2 98 ? 101.478 30.420 71.078 1.00 85.97 98 LEU E C 1
ATOM 34207 O O . LEU E 2 98 ? 100.826 29.541 70.508 1.00 87.59 98 LEU E O 1
ATOM 34223 N N . GLY E 2 99 ? 100.922 31.277 71.934 1.00 95.00 99 GLY E N 1
ATOM 34224 C CA . GLY E 2 99 ? 99.480 31.314 72.089 1.00 98.44 99 GLY E CA 1
ATOM 34225 C C . GLY E 2 99 ? 98.787 31.893 70.873 1.00 97.81 99 GLY E C 1
ATOM 34226 O O . GLY E 2 99 ? 97.679 31.474 70.523 1.00 99.48 99 GLY E O 1
ATOM 34230 N N . ARG E 2 100 ? 99.432 32.855 70.213 1.00 104.68 100 ARG E N 1
ATOM 34231 C CA . ARG E 2 100 ? 98.850 33.477 69.034 1.00 104.40 100 ARG E CA 1
ATOM 34232 C C . ARG E 2 100 ? 98.515 32.436 67.982 1.00 105.07 100 ARG E C 1
ATOM 34233 O O . ARG E 2 100 ? 97.437 32.466 67.374 1.00 106.61 100 ARG E O 1
ATOM 34254 N N . VAL E 2 101 ? 99.435 31.511 67.750 1.00 101.50 101 VAL E N 1
ATOM 34255 C CA . VAL E 2 101 ? 99.260 30.503 66.736 1.00 100.04 101 VAL E CA 1
ATOM 34256 C C . VAL E 2 101 ? 98.785 29.207 67.380 1.00 101.59 101 VAL E C 1
ATOM 34257 O O . VAL E 2 101 ? 98.512 28.226 66.691 1.00 100.71 101 VAL E O 1
ATOM 34270 N N . LYS F 3 25 ? 94.246 13.847 58.858 1.00 113.72 25 LYS F N 1
ATOM 34271 C CA . LYS F 3 25 ? 95.079 14.525 57.872 1.00 111.74 25 LYS F CA 1
ATOM 34272 C C . LYS F 3 25 ? 94.357 15.737 57.293 1.00 111.98 25 LYS F C 1
ATOM 34273 O O . LYS F 3 25 ? 93.185 15.971 57.587 1.00 114.31 25 LYS F O 1
ATOM 34291 N N . LYS F 3 26 ? 95.065 16.507 56.468 1.00 105.84 26 LYS F N 1
ATOM 34292 C CA . LYS F 3 26 ? 94.506 17.717 55.877 1.00 107.80 26 LYS F CA 1
ATOM 34293 C C . LYS F 3 26 ? 95.185 17.967 54.539 1.00 105.21 26 LYS F C 1
ATOM 34294 O O . LYS F 3 26 ? 96.260 17.428 54.255 1.00 102.41 26 LYS F O 1
ATOM 34313 N N . ARG F 3 27 ? 94.550 18.810 53.719 1.00 91.02 27 ARG F N 1
ATOM 34314 C CA . ARG F 3 27 ? 95.021 19.031 52.360 1.00 88.69 27 ARG F CA 1
ATOM 34315 C C . ARG F 3 27 ? 96.348 19.799 52.383 1.00 88.21 27 ARG F C 1
ATOM 34316 O O . ARG F 3 27 ? 96.854 20.199 53.436 1.00 90.06 27 ARG F O 1
ATOM 34337 N N . ARG F 3 28 ? 96.915 20.007 51.190 1.00 92.45 28 ARG F N 1
ATOM 34338 C CA . ARG F 3 28 ? 98.287 20.494 51.044 1.00 90.59 28 ARG F CA 1
ATOM 34339 C C . ARG F 3 28 ? 98.479 21.910 51.570 1.00 93.70 28 ARG F C 1
ATOM 34340 O O . ARG F 3 28 ? 99.617 22.405 51.577 1.00 91.90 28 ARG F O 1
ATOM 34361 N N . LYS F 3 29 ? 97.418 22.573 52.011 1.00 127.71 29 LYS F N 1
ATOM 34362 C CA . LYS F 3 29 ? 97.505 23.957 52.445 1.00 130.09 29 LYS F CA 1
ATOM 34363 C C . LYS F 3 29 ? 98.068 24.119 53.854 1.00 132.56 29 LYS F C 1
ATOM 34364 O O . LYS F 3 29 ? 98.239 25.260 54.298 1.00 134.50 29 LYS F O 1
ATOM 34383 N N . THR F 3 30 ? 98.359 23.030 54.565 1.00 170.37 30 THR F N 1
ATOM 34384 C CA . THR F 3 30 ? 98.956 23.110 55.892 1.00 170.69 30 THR F CA 1
ATOM 34385 C C . THR F 3 30 ? 99.994 22.005 56.046 1.00 167.83 30 THR F C 1
ATOM 34386 O O . THR F 3 30 ? 100.030 21.051 55.263 1.00 165.73 30 THR F O 1
ATOM 34397 N N . ARG F 3 31 ? 100.836 22.142 57.076 1.00 140.77 31 ARG F N 1
ATOM 34398 C CA . ARG F 3 31 ? 101.975 21.247 57.265 1.00 137.18 31 ARG F CA 1
ATOM 34399 C C . ARG F 3 31 ? 102.646 20.991 55.922 1.00 132.80 31 ARG F C 1
ATOM 34400 O O . ARG F 3 31 ? 103.086 19.872 55.639 1.00 130.86 31 ARG F O 1
ATOM 34421 N N . LYS F 3 32 ? 102.743 22.034 55.099 1.00 116.22 32 LYS F N 1
ATOM 34422 C CA . LYS F 3 32 ? 103.106 21.859 53.698 1.00 112.55 32 LYS F CA 1
ATOM 34423 C C . LYS F 3 32 ? 104.613 21.753 53.518 1.00 108.26 32 LYS F C 1
ATOM 34424 O O . LYS F 3 32 ? 105.114 20.774 52.954 1.00 105.46 32 LYS F O 1
ATOM 34443 N N . GLU F 3 33 ? 105.353 22.738 54.011 1.00 91.97 33 GLU F N 1
ATOM 34444 C CA . GLU F 3 33 ? 106.782 22.818 53.757 1.00 85.92 33 GLU F CA 1
ATOM 34445 C C . GLU F 3 33 ? 107.553 22.113 54.865 1.00 83.29 33 GLU F C 1
ATOM 34446 O O . GLU F 3 33 ? 107.097 22.023 56.008 1.00 84.98 33 GLU F O 1
ATOM 34458 N N . SER F 3 34 ? 108.730 21.609 54.509 1.00 62.53 34 SER F N 1
ATOM 34459 C CA . SER F 3 34 ? 109.620 20.932 55.446 1.00 60.51 34 SER F CA 1
ATOM 34460 C C . SER F 3 34 ? 110.875 21.779 55.614 1.00 56.96 34 SER F C 1
ATOM 34461 O O . SER F 3 34 ? 111.656 21.938 54.668 1.00 53.86 34 SER F O 1
ATOM 34469 N N . TYR F 3 35 ? 111.054 22.334 56.810 1.00 48.86 35 TYR F N 1
ATOM 34470 C CA . TYR F 3 35 ? 112.236 23.113 57.147 1.00 47.07 35 TYR F CA 1
ATOM 34471 C C . TYR F 3 35 ? 113.243 22.313 57.964 1.00 46.97 35 TYR F C 1
ATOM 34472 O O . TYR F 3 35 ? 114.173 22.899 58.527 1.00 45.97 35 TYR F O 1
ATOM 34490 N N . ALA F 3 36 ? 113.080 20.990 58.035 1.00 34.54 36 ALA F N 1
ATOM 34491 C CA . ALA F 3 36 ? 113.885 20.180 58.945 1.00 33.18 36 ALA F CA 1
ATOM 34492 C C . ALA F 3 36 ? 115.377 20.358 58.688 1.00 32.70 36 ALA F C 1
ATOM 34493 O O . ALA F 3 36 ? 116.162 20.520 59.630 1.00 32.50 36 ALA F O 1
ATOM 34500 N N . ILE F 3 37 ? 115.793 20.321 57.419 1.00 32.43 37 ILE F N 1
ATOM 34501 C CA . ILE F 3 37 ? 117.220 20.417 57.124 1.00 32.82 37 ILE F CA 1
ATOM 34502 C C . ILE F 3 37 ? 117.764 21.775 57.544 1.00 31.84 37 ILE F C 1
ATOM 34503 O O . ILE F 3 37 ? 118.945 21.901 57.892 1.00 31.91 37 ILE F O 1
ATOM 34519 N N . TYR F 3 38 ? 116.923 22.811 57.522 1.00 31.84 38 TYR F N 1
ATOM 34520 C CA . TYR F 3 38 ? 117.369 24.145 57.907 1.00 31.46 38 TYR F CA 1
ATOM 34521 C C . TYR F 3 38 ? 117.317 24.327 59.419 1.00 32.09 38 TYR F C 1
ATOM 34522 O O . TYR F 3 38 ? 118.208 24.956 60.002 1.00 32.08 38 TYR F O 1
ATOM 34540 N N . VAL F 3 39 ? 116.284 23.784 60.069 1.00 28.06 39 VAL F N 1
ATOM 34541 C CA . VAL F 3 39 ? 116.274 23.718 61.527 1.00 27.85 39 VAL F CA 1
ATOM 34542 C C . VAL F 3 39 ? 117.540 23.037 62.023 1.00 27.01 39 VAL F C 1
ATOM 34543 O O . VAL F 3 39 ? 118.143 23.454 63.020 1.00 27.37 39 VAL F O 1
ATOM 34556 N N . TYR F 3 40 ? 117.966 21.978 61.330 1.00 36.10 40 TYR F N 1
ATOM 34557 C CA . TYR F 3 40 ? 119.157 21.244 61.740 1.00 35.75 40 TYR F CA 1
ATOM 34558 C C . TYR F 3 40 ? 120.409 22.101 61.604 1.00 34.80 40 TYR F C 1
ATOM 34559 O O . TYR F 3 40 ? 121.272 22.089 62.488 1.00 33.91 40 TYR F O 1
ATOM 34577 N N . LYS F 3 41 ? 120.526 22.850 60.505 1.00 37.70 41 LYS F N 1
ATOM 34578 C CA . LYS F 3 41 ? 121.646 23.772 60.352 1.00 38.54 41 LYS F CA 1
ATOM 34579 C C . LYS F 3 41 ? 121.699 24.759 61.513 1.00 38.37 41 LYS F C 1
ATOM 34580 O O . LYS F 3 41 ? 122.751 24.953 62.134 1.00 37.92 41 LYS F O 1
ATOM 34599 N N . VAL F 3 42 ? 120.567 25.398 61.818 1.00 31.10 42 VAL F N 1
ATOM 34600 C CA . VAL F 3 42 ? 120.519 26.352 62.922 1.00 31.48 42 VAL F CA 1
ATOM 34601 C C . VAL F 3 42 ? 120.862 25.666 64.238 1.00 31.46 42 VAL F C 1
ATOM 34602 O O . VAL F 3 42 ? 121.549 26.238 65.093 1.00 31.56 42 VAL F O 1
ATOM 34615 N N . LEU F 3 43 ? 120.394 24.430 64.424 1.00 30.81 43 LEU F N 1
ATOM 34616 C CA . LEU F 3 43 ? 120.688 23.715 65.661 1.00 30.68 43 LEU F CA 1
ATOM 34617 C C . LEU F 3 43 ? 122.189 23.524 65.838 1.00 29.89 43 LEU F C 1
ATOM 34618 O O . LEU F 3 43 ? 122.721 23.716 66.938 1.00 30.26 43 LEU F O 1
ATOM 34634 N N . LYS F 3 44 ? 122.889 23.157 64.768 1.00 51.17 44 LYS F N 1
ATOM 34635 C CA . LYS F 3 44 ? 124.322 22.904 64.853 1.00 50.46 44 LYS F CA 1
ATOM 34636 C C . LYS F 3 44 ? 125.141 24.184 64.945 1.00 51.74 44 LYS F C 1
ATOM 34637 O O . LYS F 3 44 ? 126.373 24.106 64.999 1.00 52.41 44 LYS F O 1
ATOM 34656 N N . GLN F 3 45 ? 124.497 25.350 64.962 1.00 58.19 45 GLN F N 1
ATOM 34657 C CA . GLN F 3 45 ? 125.168 26.607 65.273 1.00 58.98 45 GLN F CA 1
ATOM 34658 C C . GLN F 3 45 ? 124.970 27.036 66.721 1.00 59.91 45 GLN F C 1
ATOM 34659 O O . GLN F 3 45 ? 125.924 27.488 67.361 1.00 60.97 45 GLN F O 1
ATOM 34673 N N . VAL F 3 46 ? 123.753 26.906 67.255 1.00 48.15 46 VAL F N 1
ATOM 34674 C CA . VAL F 3 46 ? 123.505 27.300 68.638 1.00 49.15 46 VAL F CA 1
ATOM 34675 C C . VAL F 3 46 ? 123.984 26.226 69.612 1.00 48.95 46 VAL F C 1
ATOM 34676 O O . VAL F 3 46 ? 124.432 26.543 70.720 1.00 49.34 46 VAL F O 1
ATOM 34689 N N . HIS F 3 47 ? 123.892 24.953 69.230 1.00 40.15 47 HIS F N 1
ATOM 34690 C CA . HIS F 3 47 ? 124.340 23.838 70.066 1.00 39.04 47 HIS F CA 1
ATOM 34691 C C . HIS F 3 47 ? 124.958 22.784 69.159 1.00 37.98 47 HIS F C 1
ATOM 34692 O O . HIS F 3 47 ? 124.315 21.790 68.798 1.00 36.91 47 HIS F O 1
ATOM 34706 N N . PRO F 3 48 ? 126.222 22.968 68.770 1.00 45.71 48 PRO F N 1
ATOM 34707 C CA . PRO F 3 48 ? 126.822 22.061 67.775 1.00 43.38 48 PRO F CA 1
ATOM 34708 C C . PRO F 3 48 ? 126.891 20.605 68.205 1.00 40.47 48 PRO F C 1
ATOM 34709 O O . PRO F 3 48 ? 127.027 19.732 67.338 1.00 39.11 48 PRO F O 1
ATOM 34720 N N . ASP F 3 49 ? 126.811 20.308 69.502 1.00 52.74 49 ASP F N 1
ATOM 34721 C CA . ASP F 3 49 ? 126.930 18.940 69.993 1.00 51.82 49 ASP F CA 1
ATOM 34722 C C . ASP F 3 49 ? 125.605 18.359 70.471 1.00 50.80 49 ASP F C 1
ATOM 34723 O O . ASP F 3 49 ? 125.585 17.243 71.001 1.00 49.83 49 ASP F O 1
ATOM 34732 N N . THR F 3 50 ? 124.502 19.074 70.283 1.00 34.81 50 THR F N 1
ATOM 34733 C CA . THR F 3 50 ? 123.192 18.610 70.710 1.00 35.09 50 THR F CA 1
ATOM 34734 C C . THR F 3 50 ? 122.376 18.194 69.495 1.00 35.37 50 THR F C 1
ATOM 34735 O O . THR F 3 50 ? 122.371 18.883 68.470 1.00 36.19 50 THR F O 1
ATOM 34746 N N . GLY F 3 51 ? 121.692 17.056 69.617 1.00 29.38 51 GLY F N 1
ATOM 34747 C CA . GLY F 3 51 ? 120.804 16.577 68.586 1.00 29.55 51 GLY F CA 1
ATOM 34748 C C . GLY F 3 51 ? 119.353 16.884 68.920 1.00 32.25 51 GLY F C 1
ATOM 34749 O O . GLY F 3 51 ? 119.021 17.426 69.971 1.00 34.49 51 GLY F O 1
ATOM 34753 N N . ILE F 3 52 ? 118.478 16.523 67.988 1.00 22.89 52 ILE F N 1
ATOM 34754 C CA . ILE F 3 52 ? 117.044 16.736 68.146 1.00 23.23 52 ILE F CA 1
ATOM 34755 C C . ILE F 3 52 ? 116.320 15.511 67.608 1.00 22.27 52 ILE F C 1
ATOM 34756 O O . ILE F 3 52 ? 116.651 15.013 66.527 1.00 21.52 52 ILE F O 1
ATOM 34772 N N . SER F 3 53 ? 115.339 15.024 68.363 1.00 35.16 53 SER F N 1
ATOM 34773 C CA . SER F 3 53 ? 114.627 13.812 67.995 1.00 32.06 53 SER F CA 1
ATOM 34774 C C . SER F 3 53 ? 113.632 14.094 66.873 1.00 32.35 53 SER F C 1
ATOM 34775 O O . SER F 3 53 ? 113.292 15.244 66.578 1.00 35.50 53 SER F O 1
ATOM 34783 N N . SER F 3 54 ? 113.163 13.013 66.241 1.00 32.45 54 SER F N 1
ATOM 34784 C CA . SER F 3 54 ? 112.258 13.155 65.106 1.00 32.93 54 SER F CA 1
ATOM 34785 C C . SER F 3 54 ? 110.982 13.883 65.505 1.00 36.06 54 SER F C 1
ATOM 34786 O O . SER F 3 54 ? 110.513 14.773 64.784 1.00 38.82 54 SER F O 1
ATOM 34794 N N . LYS F 3 55 ? 110.401 13.521 66.651 1.00 36.15 55 LYS F N 1
ATOM 34795 C CA . LYS F 3 55 ? 109.164 14.166 67.075 1.00 37.54 55 LYS F CA 1
ATOM 34796 C C . LYS F 3 55 ? 109.411 15.627 67.435 1.00 40.73 55 LYS F C 1
ATOM 34797 O O . LYS F 3 55 ? 108.569 16.491 67.161 1.00 41.70 55 LYS F O 1
ATOM 34816 N N . ALA F 3 56 ? 110.557 15.923 68.053 1.00 28.04 56 ALA F N 1
ATOM 34817 C CA . ALA F 3 56 ? 110.906 17.310 68.339 1.00 31.15 56 ALA F CA 1
ATOM 34818 C C . ALA F 3 56 ? 111.065 18.102 67.049 1.00 30.70 56 ALA F C 1
ATOM 34819 O O . ALA F 3 56 ? 110.542 19.215 66.917 1.00 30.76 56 ALA F O 1
ATOM 34826 N N . MET F 3 57 ? 111.788 17.537 66.078 1.00 31.43 57 MET F N 1
ATOM 34827 C CA . MET F 3 57 ? 111.935 18.194 64.786 1.00 31.32 57 MET F CA 1
ATOM 34828 C C . MET F 3 57 ? 110.579 18.436 64.139 1.00 30.63 57 MET F C 1
ATOM 34829 O O . MET F 3 57 ? 110.329 19.513 63.585 1.00 32.20 57 MET F O 1
ATOM 34843 N N . SER F 3 58 ? 109.689 17.442 64.193 1.00 31.31 58 SER F N 1
ATOM 34844 C CA . SER F 3 58 ? 108.365 17.599 63.602 1.00 31.16 58 SER F CA 1
ATOM 34845 C C . SER F 3 58 ? 107.610 18.759 64.238 1.00 33.33 58 SER F C 1
ATOM 34846 O O . SER F 3 58 ? 106.870 19.479 63.556 1.00 34.15 58 SER F O 1
ATOM 34854 N N . ILE F 3 59 ? 107.779 18.953 65.546 1.00 30.65 59 ILE F N 1
ATOM 34855 C CA . ILE F 3 59 ? 107.143 20.078 66.222 1.00 32.48 59 ILE F CA 1
ATOM 34856 C C . ILE F 3 59 ? 107.789 21.390 65.794 1.00 32.62 59 ILE F C 1
ATOM 34857 O O . ILE F 3 59 ? 107.098 22.387 65.553 1.00 34.29 59 ILE F O 1
ATOM 34873 N N . MET F 3 60 ? 109.123 21.414 65.696 1.00 34.83 60 MET F N 1
ATOM 34874 C CA . MET F 3 60 ? 109.804 22.602 65.192 1.00 34.59 60 MET F CA 1
ATOM 34875 C C . MET F 3 60 ? 109.340 22.945 63.782 1.00 34.57 60 MET F C 1
ATOM 34876 O O . MET F 3 60 ? 109.139 24.121 63.454 1.00 35.33 60 MET F O 1
ATOM 34890 N N . ASN F 3 61 ? 109.172 21.932 62.931 1.00 39.90 61 ASN F N 1
ATOM 34891 C CA . ASN F 3 61 ? 108.705 22.180 61.572 1.00 41.09 61 ASN F CA 1
ATOM 34892 C C . ASN F 3 61 ? 107.276 22.712 61.568 1.00 42.76 61 ASN F C 1
ATOM 34893 O O . ASN F 3 61 ? 106.931 23.571 60.749 1.00 43.23 61 ASN F O 1
ATOM 34904 N N . SER F 3 62 ? 106.426 22.208 62.467 1.00 52.85 62 SER F N 1
ATOM 34905 C CA . SER F 3 62 ? 105.067 22.730 62.564 1.00 52.95 62 SER F CA 1
ATOM 34906 C C . SER F 3 62 ? 105.067 24.173 63.051 1.00 54.45 62 SER F C 1
ATOM 34907 O O . SER F 3 62 ? 104.300 25.003 62.551 1.00 55.92 62 SER F O 1
ATOM 34915 N N . PHE F 3 63 ? 105.916 24.490 64.031 1.00 58.49 63 PHE F N 1
ATOM 34916 C CA . PHE F 3 63 ? 105.990 25.858 64.531 1.00 59.39 63 PHE F CA 1
ATOM 34917 C C . PHE F 3 63 ? 106.423 26.826 63.435 1.00 60.10 63 PHE F C 1
ATOM 34918 O O . PHE F 3 63 ? 105.878 27.930 63.321 1.00 61.79 63 PHE F O 1
ATOM 34935 N N . VAL F 3 64 ? 107.419 26.441 62.632 1.00 38.85 64 VAL F N 1
ATOM 34936 C CA . VAL F 3 64 ? 107.913 27.329 61.585 1.00 38.22 64 VAL F CA 1
ATOM 34937 C C . VAL F 3 64 ? 106.845 27.564 60.524 1.00 40.41 64 VAL F C 1
ATOM 34938 O O . VAL F 3 64 ? 106.657 28.695 60.057 1.00 41.72 64 VAL F O 1
ATOM 34951 N N . ASN F 3 65 ? 106.137 26.507 60.113 1.00 50.04 65 ASN F N 1
ATOM 34952 C CA . ASN F 3 65 ? 105.079 26.676 59.122 1.00 50.55 65 ASN F CA 1
ATOM 34953 C C . ASN F 3 65 ? 103.973 27.567 59.661 1.00 52.95 65 ASN F C 1
ATOM 34954 O O . ASN F 3 65 ? 103.384 28.365 58.923 1.00 54.71 65 ASN F O 1
ATOM 34965 N N . ASP F 3 66 ? 103.679 27.444 60.954 1.00 78.10 66 ASP F N 1
ATOM 34966 C CA . ASP F 3 66 ? 102.600 28.221 61.549 1.00 79.42 66 ASP F CA 1
ATOM 34967 C C . ASP F 3 66 ? 102.951 29.702 61.587 1.00 79.83 66 ASP F C 1
ATOM 34968 O O . ASP F 3 66 ? 102.143 30.551 61.194 1.00 81.85 66 ASP F O 1
ATOM 34977 N N . VAL F 3 67 ? 104.155 30.036 62.059 1.00 55.03 67 VAL F N 1
ATOM 34978 C CA . VAL F 3 67 ? 104.562 31.437 62.113 1.00 54.52 67 VAL F CA 1
ATOM 34979 C C . VAL F 3 67 ? 104.636 32.028 60.713 1.00 55.75 67 VAL F C 1
ATOM 34980 O O . VAL F 3 67 ? 104.434 33.234 60.530 1.00 56.74 67 VAL F O 1
ATOM 34993 N N . PHE F 3 68 ? 104.933 31.204 59.705 1.00 67.14 68 PHE F N 1
ATOM 34994 C CA . PHE F 3 68 ? 104.918 31.688 58.327 1.00 67.88 68 PHE F CA 1
ATOM 34995 C C . PHE F 3 68 ? 103.496 32.014 57.883 1.00 69.75 68 PHE F C 1
ATOM 34996 O O . PHE F 3 68 ? 103.241 33.078 57.307 1.00 71.56 68 PHE F O 1
ATOM 35013 N N . GLU F 3 69 ? 102.558 31.098 58.137 1.00 89.52 69 GLU F N 1
ATOM 35014 C CA . GLU F 3 69 ? 101.172 31.324 57.751 1.00 91.00 69 GLU F CA 1
ATOM 35015 C C . GLU F 3 69 ? 100.636 32.613 58.349 1.00 92.59 69 GLU F C 1
ATOM 35016 O O . GLU F 3 69 ? 99.876 33.343 57.701 1.00 95.17 69 GLU F O 1
ATOM 35028 N N . ARG F 3 70 ? 101.032 32.914 59.582 1.00 70.73 70 ARG F N 1
ATOM 35029 C CA . ARG F 3 70 ? 100.463 34.050 60.283 1.00 73.07 70 ARG F CA 1
ATOM 35030 C C . ARG F 3 70 ? 101.131 35.355 59.887 1.00 73.68 70 ARG F C 1
ATOM 35031 O O . ARG F 3 70 ? 100.450 36.374 59.729 1.00 77.42 70 ARG F O 1
ATOM 35052 N N . ILE F 3 71 ? 102.452 35.361 59.722 1.00 58.47 71 ILE F N 1
ATOM 35053 C CA . ILE F 3 71 ? 103.087 36.578 59.235 1.00 57.99 71 ILE F CA 1
ATOM 35054 C C . ILE F 3 71 ? 102.658 36.863 57.803 1.00 59.63 71 ILE F C 1
ATOM 35055 O O . ILE F 3 71 ? 102.574 38.025 57.391 1.00 61.33 71 ILE F O 1
ATOM 35071 N N . ALA F 3 72 ? 102.391 35.817 57.021 1.00 58.68 72 ALA F N 1
ATOM 35072 C CA . ALA F 3 72 ? 101.925 35.995 55.654 1.00 60.67 72 ALA F CA 1
ATOM 35073 C C . ALA F 3 72 ? 100.453 36.376 55.581 1.00 64.70 72 ALA F C 1
ATOM 35074 O O . ALA F 3 72 ? 99.986 36.773 54.510 1.00 66.62 72 ALA F O 1
ATOM 35081 N N . GLY F 3 73 ? 99.717 36.265 56.685 1.00 91.59 73 GLY F N 1
ATOM 35082 C CA . GLY F 3 73 ? 98.339 36.704 56.725 1.00 95.40 73 GLY F CA 1
ATOM 35083 C C . GLY F 3 73 ? 98.236 38.162 57.119 1.00 97.21 73 GLY F C 1
ATOM 35084 O O . GLY F 3 73 ? 97.437 38.912 56.550 1.00 101.42 73 GLY F O 1
ATOM 35088 N N . GLU F 3 74 ? 99.045 38.576 58.096 1.00 82.33 74 GLU F N 1
ATOM 35089 C CA . GLU F 3 74 ? 99.066 39.979 58.498 1.00 84.36 74 GLU F CA 1
ATOM 35090 C C . GLU F 3 74 ? 99.653 40.849 57.394 1.00 85.00 74 GLU F C 1
ATOM 35091 O O . GLU F 3 74 ? 99.009 41.791 56.918 1.00 87.93 74 GLU F O 1
ATOM 35103 N N . ALA F 3 75 ? 100.879 40.540 56.963 1.00 85.92 75 ALA F N 1
ATOM 35104 C CA . ALA F 3 75 ? 101.487 41.289 55.870 1.00 85.69 75 ALA F CA 1
ATOM 35105 C C . ALA F 3 75 ? 100.614 41.279 54.623 1.00 87.89 75 ALA F C 1
ATOM 35106 O O . ALA F 3 75 ? 100.773 42.150 53.761 1.00 88.84 75 ALA F O 1
ATOM 35113 N N . SER F 3 76 ? 99.689 40.323 54.514 1.00 92.33 76 SER F N 1
ATOM 35114 C CA . SER F 3 76 ? 98.791 40.278 53.367 1.00 95.54 76 SER F CA 1
ATOM 35115 C C . SER F 3 76 ? 97.725 41.363 53.466 1.00 100.57 76 SER F C 1
ATOM 35116 O O . SER F 3 76 ? 97.577 42.190 52.559 1.00 102.90 76 SER F O 1
ATOM 35124 N N . ARG F 3 77 ? 96.964 41.375 54.563 1.00 115.72 77 ARG F N 1
ATOM 35125 C CA . ARG F 3 77 ? 95.925 42.388 54.715 1.00 119.35 77 ARG F CA 1
ATOM 35126 C C . ARG F 3 77 ? 96.520 43.763 54.995 1.00 118.98 77 ARG F C 1
ATOM 35127 O O . ARG F 3 77 ? 95.894 44.781 54.679 1.00 122.93 77 ARG F O 1
ATOM 35148 N N . LEU F 3 78 ? 97.719 43.819 55.580 1.00 90.86 78 LEU F N 1
ATOM 35149 C CA . LEU F 3 78 ? 98.385 45.103 55.764 1.00 90.49 78 LEU F CA 1
ATOM 35150 C C . LEU F 3 78 ? 98.823 45.693 54.430 1.00 91.10 78 LEU F C 1
ATOM 35151 O O . LEU F 3 78 ? 99.130 46.887 54.363 1.00 91.27 78 LEU F O 1
ATOM 35167 N N . ALA F 3 79 ? 98.890 44.871 53.380 1.00 93.71 79 ALA F N 1
ATOM 35168 C CA . ALA F 3 79 ? 99.092 45.373 52.026 1.00 95.05 79 ALA F CA 1
ATOM 35169 C C . ALA F 3 79 ? 97.851 46.058 51.470 1.00 98.66 79 ALA F C 1
ATOM 35170 O O . ALA F 3 79 ? 97.942 46.698 50.416 1.00 101.18 79 ALA F O 1
ATOM 35177 N N . HIS F 3 80 ? 96.697 45.923 52.135 1.00 115.27 80 HIS F N 1
ATOM 35178 C CA . HIS F 3 80 ? 95.511 46.670 51.731 1.00 116.27 80 HIS F CA 1
ATOM 35179 C C . HIS F 3 80 ? 95.524 48.082 52.306 1.00 118.28 80 HIS F C 1
ATOM 35180 O O . HIS F 3 80 ? 95.165 49.042 51.616 1.00 119.90 80 HIS F O 1
ATOM 35194 N N . TYR F 3 81 ? 95.930 48.222 53.571 1.00 126.62 81 TYR F N 1
ATOM 35195 C CA . TYR F 3 81 ? 96.021 49.527 54.213 1.00 129.92 81 TYR F CA 1
ATOM 35196 C C . TYR F 3 81 ? 97.171 50.372 53.677 1.00 130.26 81 TYR F C 1
ATOM 35197 O O . TYR F 3 81 ? 97.277 51.547 54.047 1.00 132.58 81 TYR F O 1
ATOM 35215 N N . ASN F 3 82 ? 98.031 49.804 52.834 1.00 177.76 82 ASN F N 1
ATOM 35216 C CA . ASN F 3 82 ? 99.182 50.507 52.272 1.00 178.87 82 ASN F CA 1
ATOM 35217 C C . ASN F 3 82 ? 99.241 50.194 50.784 1.00 178.75 82 ASN F C 1
ATOM 35218 O O . ASN F 3 82 ? 99.616 49.082 50.400 1.00 176.16 82 ASN F O 1
ATOM 35229 N N . LYS F 3 83 ? 98.878 51.163 49.953 1.00 151.92 83 LYS F N 1
ATOM 35230 C CA . LYS F 3 83 ? 98.824 50.961 48.495 1.00 151.15 83 LYS F CA 1
ATOM 35231 C C . LYS F 3 83 ? 97.828 49.824 48.241 1.00 148.42 83 LYS F C 1
ATOM 35232 O O . LYS F 3 83 ? 96.756 49.794 48.866 1.00 147.81 83 LYS F O 1
ATOM 35251 N N . ARG F 3 84 ? 98.137 48.888 47.346 1.00 137.94 84 ARG F N 1
ATOM 35252 C CA . ARG F 3 84 ? 97.298 47.712 47.141 1.00 137.05 84 ARG F CA 1
ATOM 35253 C C . ARG F 3 84 ? 98.183 46.555 46.705 1.00 133.14 84 ARG F C 1
ATOM 35254 O O . ARG F 3 84 ? 98.878 46.656 45.689 1.00 133.25 84 ARG F O 1
ATOM 35275 N N . SER F 3 85 ? 98.156 45.465 47.472 1.00 108.08 85 SER F N 1
ATOM 35276 C CA . SER F 3 85 ? 98.861 44.241 47.111 1.00 103.52 85 SER F CA 1
ATOM 35277 C C . SER F 3 85 ? 100.323 44.500 46.772 1.00 101.38 85 SER F C 1
ATOM 35278 O O . SER F 3 85 ? 100.710 44.479 45.599 1.00 100.56 85 SER F O 1
ATOM 35286 N N . THR F 3 86 ? 101.144 44.737 47.798 1.00 137.67 86 THR F N 1
ATOM 35287 C CA . THR F 3 86 ? 102.577 44.947 47.601 1.00 135.23 86 THR F CA 1
ATOM 35288 C C . THR F 3 86 ? 103.261 44.693 48.945 1.00 133.05 86 THR F C 1
ATOM 35289 O O . THR F 3 86 ? 103.240 45.561 49.821 1.00 136.56 86 THR F O 1
ATOM 35300 N N . ILE F 3 87 ? 103.858 43.514 49.092 1.00 78.49 87 ILE F N 1
ATOM 35301 C CA . ILE F 3 87 ? 104.560 43.133 50.313 1.00 75.73 87 ILE F CA 1
ATOM 35302 C C . ILE F 3 87 ? 106.047 43.388 50.115 1.00 75.18 87 ILE F C 1
ATOM 35303 O O . ILE F 3 87 ? 106.617 43.017 49.080 1.00 74.51 87 ILE F O 1
ATOM 35319 N N . THR F 3 88 ? 106.676 44.016 51.107 1.00 75.65 88 THR F N 1
ATOM 35320 C CA . THR F 3 88 ? 108.092 44.344 51.056 1.00 75.41 88 THR F CA 1
ATOM 35321 C C . THR F 3 88 ? 108.697 44.107 52.434 1.00 73.33 88 THR F C 1
ATOM 35322 O O . THR F 3 88 ? 108.015 43.671 53.368 1.00 72.17 88 THR F O 1
ATOM 35333 N N . SER F 3 89 ? 109.994 44.402 52.564 1.00 68.52 89 SER F N 1
ATOM 35334 C CA . SER F 3 89 ? 110.674 44.178 53.834 1.00 65.38 89 SER F CA 1
ATOM 35335 C C . SER F 3 89 ? 110.113 45.069 54.935 1.00 67.02 89 SER F C 1
ATOM 35336 O O . SER F 3 89 ? 110.203 44.721 56.118 1.00 66.11 89 SER F O 1
ATOM 35344 N N . ARG F 3 90 ? 109.521 46.208 54.572 1.00 88.37 90 ARG F N 1
ATOM 35345 C CA . ARG F 3 90 ? 108.914 47.085 55.567 1.00 88.58 90 ARG F CA 1
ATOM 35346 C C . ARG F 3 90 ? 107.571 46.548 56.045 1.00 89.38 90 ARG F C 1
ATOM 35347 O O . ARG F 3 90 ? 107.225 46.719 57.219 1.00 88.98 90 ARG F O 1
ATOM 35368 N N . GLU F 3 91 ? 106.806 45.900 55.162 1.00 98.52 91 GLU F N 1
ATOM 35369 C CA . GLU F 3 91 ? 105.488 45.412 55.547 1.00 100.40 91 GLU F CA 1
ATOM 35370 C C . GLU F 3 91 ? 105.563 44.078 56.278 1.00 97.11 91 GLU F C 1
ATOM 35371 O O . GLU F 3 91 ? 104.686 43.775 57.093 1.00 97.24 91 GLU F O 1
ATOM 35383 N N . ILE F 3 92 ? 106.595 43.277 56.012 1.00 68.89 92 ILE F N 1
ATOM 35384 C CA . ILE F 3 92 ? 106.838 42.101 56.838 1.00 63.81 92 ILE F CA 1
ATOM 35385 C C . ILE F 3 92 ? 107.465 42.521 58.161 1.00 62.99 92 ILE F C 1
ATOM 35386 O O . ILE F 3 92 ? 107.210 41.902 59.200 1.00 61.75 92 ILE F O 1
ATOM 35402 N N . GLN F 3 93 ? 108.286 43.574 58.145 1.00 69.75 93 GLN F N 1
ATOM 35403 C CA . GLN F 3 93 ? 108.837 44.114 59.382 1.00 68.91 93 GLN F CA 1
ATOM 35404 C C . GLN F 3 93 ? 107.732 44.588 60.317 1.00 71.08 93 GLN F C 1
ATOM 35405 O O . GLN F 3 93 ? 107.837 44.438 61.540 1.00 70.98 93 GLN F O 1
ATOM 35419 N N . THR F 3 94 ? 106.669 45.171 59.763 1.00 70.67 94 THR F N 1
ATOM 35420 C CA . THR F 3 94 ? 105.566 45.659 60.585 1.00 71.88 94 THR F CA 1
ATOM 35421 C C . THR F 3 94 ? 104.703 44.514 61.108 1.00 70.25 94 THR F C 1
ATOM 35422 O O . THR F 3 94 ? 104.352 44.485 62.292 1.00 69.92 94 THR F O 1
ATOM 35433 N N . ALA F 3 95 ? 104.337 43.567 60.240 1.00 78.31 95 ALA F N 1
ATOM 35434 C CA . ALA F 3 95 ? 103.601 42.396 60.704 1.00 77.50 95 ALA F CA 1
ATOM 35435 C C . ALA F 3 95 ? 104.382 41.616 61.755 1.00 74.06 95 ALA F C 1
ATOM 35436 O O . ALA F 3 95 ? 103.785 40.830 62.498 1.00 73.44 95 ALA F O 1
ATOM 35443 N N . VAL F 3 96 ? 105.702 41.806 61.824 1.00 65.87 96 VAL F N 1
ATOM 35444 C CA . VAL F 3 96 ? 106.509 41.122 62.831 1.00 63.34 96 VAL F CA 1
ATOM 35445 C C . VAL F 3 96 ? 106.464 41.859 64.166 1.00 64.33 96 VAL F C 1
ATOM 35446 O O . VAL F 3 96 ? 106.349 41.233 65.223 1.00 63.48 96 VAL F O 1
ATOM 35459 N N . ARG F 3 97 ? 106.537 43.193 64.144 1.00 79.89 97 ARG F N 1
ATOM 35460 C CA . ARG F 3 97 ? 106.460 43.952 65.389 1.00 80.60 97 ARG F CA 1
ATOM 35461 C C . ARG F 3 97 ? 105.076 43.842 66.011 1.00 80.66 97 ARG F C 1
ATOM 35462 O O . ARG F 3 97 ? 104.933 43.939 67.237 1.00 80.45 97 ARG F O 1
ATOM 35483 N N . LEU F 3 98 ? 104.053 43.632 65.189 1.00 76.17 98 LEU F N 1
ATOM 35484 C CA . LEU F 3 98 ? 102.700 43.508 65.709 1.00 78.34 98 LEU F CA 1
ATOM 35485 C C . LEU F 3 98 ? 102.417 42.131 66.299 1.00 76.63 98 LEU F C 1
ATOM 35486 O O . LEU F 3 98 ? 101.742 42.026 67.327 1.00 77.52 98 LEU F O 1
ATOM 35502 N N . LEU F 3 99 ? 102.911 41.073 65.668 1.00 82.77 99 LEU F N 1
ATOM 35503 C CA . LEU F 3 99 ? 102.593 39.724 66.109 1.00 80.78 99 LEU F CA 1
ATOM 35504 C C . LEU F 3 99 ? 103.540 39.239 67.195 1.00 78.08 99 LEU F C 1
ATOM 35505 O O . LEU F 3 99 ? 103.150 38.414 68.026 1.00 76.38 99 LEU F O 1
ATOM 35521 N N . LEU F 3 100 ? 104.786 39.722 67.199 1.00 59.35 100 LEU F N 1
ATOM 35522 C CA . LEU F 3 100 ? 105.744 39.296 68.202 1.00 57.77 100 LEU F CA 1
ATOM 35523 C C . LEU F 3 100 ? 105.757 40.255 69.391 1.00 58.73 100 LEU F C 1
ATOM 35524 O O . LEU F 3 100 ? 105.583 41.462 69.231 1.00 60.51 100 LEU F O 1
ATOM 35540 N N . PRO F 3 101 ? 105.970 39.731 70.613 1.00 54.82 101 PRO F N 1
ATOM 35541 C CA . PRO F 3 101 ? 105.993 40.614 71.783 1.00 55.83 101 PRO F CA 1
ATOM 35542 C C . PRO F 3 101 ? 107.397 40.976 72.248 1.00 55.36 101 PRO F C 1
ATOM 35543 O O . PRO F 3 101 ? 108.278 40.113 72.312 1.00 53.77 101 PRO F O 1
ATOM 35554 N N . GLY F 3 102 ? 107.613 42.248 72.574 1.00 61.42 102 GLY F N 1
ATOM 35555 C CA . GLY F 3 102 ? 108.806 42.645 73.301 1.00 61.72 102 GLY F CA 1
ATOM 35556 C C . GLY F 3 102 ? 110.092 42.373 72.550 1.00 61.58 102 GLY F C 1
ATOM 35557 O O . GLY F 3 102 ? 110.210 42.631 71.347 1.00 63.11 102 GLY F O 1
ATOM 35561 N N . GLU F 3 103 ? 111.077 41.832 73.275 1.00 57.53 103 GLU F N 1
ATOM 35562 C CA . GLU F 3 103 ? 112.416 41.673 72.717 1.00 57.61 103 GLU F CA 1
ATOM 35563 C C . GLU F 3 103 ? 112.417 40.745 71.509 1.00 55.83 103 GLU F C 1
ATOM 35564 O O . GLU F 3 103 ? 113.198 40.950 70.572 1.00 55.54 103 GLU F O 1
ATOM 35576 N N . LEU F 3 104 ? 111.559 39.721 71.510 1.00 55.10 104 LEU F N 1
ATOM 35577 C CA . LEU F 3 104 ? 111.426 38.873 70.331 1.00 54.48 104 LEU F CA 1
ATOM 35578 C C . LEU F 3 104 ? 111.118 39.706 69.093 1.00 56.18 104 LEU F C 1
ATOM 35579 O O . LEU F 3 104 ? 111.690 39.480 68.020 1.00 55.96 104 LEU F O 1
ATOM 35595 N N . ALA F 3 105 ? 110.214 40.679 69.225 1.00 54.91 105 ALA F N 1
ATOM 35596 C CA . ALA F 3 105 ? 109.891 41.542 68.096 1.00 56.02 105 ALA F CA 1
ATOM 35597 C C . ALA F 3 105 ? 111.066 42.443 67.742 1.00 56.50 105 ALA F C 1
ATOM 35598 O O . ALA F 3 105 ? 111.347 42.669 66.560 1.00 57.48 105 ALA F O 1
ATOM 35605 N N . LYS F 3 106 ? 111.764 42.967 68.751 1.00 66.49 106 LYS F N 1
ATOM 35606 C CA . LYS F 3 106 ? 112.895 43.851 68.491 1.00 68.49 106 LYS F CA 1
ATOM 35607 C C . LYS F 3 106 ? 114.064 43.087 67.879 1.00 67.20 106 LYS F C 1
ATOM 35608 O O . LYS F 3 106 ? 114.611 43.494 66.847 1.00 68.08 106 LYS F O 1
ATOM 35627 N N . HIS F 3 107 ? 114.466 41.975 68.504 1.00 54.26 107 HIS F N 1
ATOM 35628 C CA . HIS F 3 107 ? 115.566 41.185 67.962 1.00 53.22 107 HIS F CA 1
ATOM 35629 C C . HIS F 3 107 ? 115.237 40.660 66.570 1.00 52.66 107 HIS F C 1
ATOM 35630 O O . HIS F 3 107 ? 116.097 40.655 65.681 1.00 52.71 107 HIS F O 1
ATOM 35644 N N . ALA F 3 108 ? 113.998 40.207 66.363 1.00 52.28 108 ALA F N 1
ATOM 35645 C CA . ALA F 3 108 ? 113.594 39.733 65.044 1.00 52.00 108 ALA F CA 1
ATOM 35646 C C . ALA F 3 108 ? 113.798 40.815 63.992 1.00 53.43 108 ALA F C 1
ATOM 35647 O O . ALA F 3 108 ? 114.403 40.572 62.941 1.00 53.24 108 ALA F O 1
ATOM 35654 N N . VAL F 3 109 ? 113.304 42.025 64.266 1.00 55.03 109 VAL F N 1
ATOM 35655 C CA . VAL F 3 109 ? 113.484 43.136 63.337 1.00 56.70 109 VAL F CA 1
ATOM 35656 C C . VAL F 3 109 ? 114.965 43.421 63.131 1.00 56.79 109 VAL F C 1
ATOM 35657 O O . VAL F 3 109 ? 115.399 43.769 62.026 1.00 57.46 109 VAL F O 1
ATOM 35670 N N . SER F 3 110 ? 115.762 43.282 64.191 1.00 56.27 110 SER F N 1
ATOM 35671 C CA . SER F 3 110 ? 117.197 43.513 64.072 1.00 56.54 110 SER F CA 1
ATOM 35672 C C . SER F 3 110 ? 117.834 42.531 63.097 1.00 55.41 110 SER F C 1
ATOM 35673 O O . SER F 3 110 ? 118.680 42.915 62.280 1.00 56.12 110 SER F O 1
ATOM 35681 N N . GLU F 3 111 ? 117.443 41.257 63.167 1.00 55.05 111 GLU F N 1
ATOM 35682 C CA . GLU F 3 111 ? 117.984 40.252 62.259 1.00 54.09 111 GLU F CA 1
ATOM 35683 C C . GLU F 3 111 ? 117.401 40.375 60.859 1.00 54.52 111 GLU F C 1
ATOM 35684 O O . GLU F 3 111 ? 118.101 40.106 59.876 1.00 54.51 111 GLU F O 1
ATOM 35696 N N . GLY F 3 112 ? 116.136 40.780 60.747 1.00 55.91 112 GLY F N 1
ATOM 35697 C CA . GLY F 3 112 ? 115.550 40.978 59.432 1.00 57.39 112 GLY F CA 1
ATOM 35698 C C . GLY F 3 112 ? 116.256 42.070 58.652 1.00 60.65 112 GLY F C 1
ATOM 35699 O O . GLY F 3 112 ? 116.543 41.919 57.463 1.00 61.93 112 GLY F O 1
ATOM 35703 N N . THR F 3 113 ? 116.529 43.199 59.316 1.00 63.12 113 THR F N 1
ATOM 35704 C CA . THR F 3 113 ? 117.200 44.312 58.648 1.00 64.83 113 THR F CA 1
ATOM 35705 C C . THR F 3 113 ? 118.683 44.033 58.429 1.00 63.90 113 THR F C 1
ATOM 35706 O O . THR F 3 113 ? 119.276 44.573 57.490 1.00 65.49 113 THR F O 1
ATOM 35717 N N . LYS F 3 114 ? 119.304 43.218 59.287 1.00 72.35 114 LYS F N 1
ATOM 35718 C CA . LYS F 3 114 ? 120.686 42.813 59.046 1.00 73.04 114 LYS F CA 1
ATOM 35719 C C . LYS F 3 114 ? 120.802 41.963 57.787 1.00 72.48 114 LYS F C 1
ATOM 35720 O O . LYS F 3 114 ? 121.825 42.017 57.095 1.00 72.99 114 LYS F O 1
ATOM 35739 N N . ALA F 3 115 ? 119.770 41.174 57.476 1.00 60.75 115 ALA F N 1
ATOM 35740 C CA . ALA F 3 115 ? 119.804 40.328 56.287 1.00 59.95 115 ALA F CA 1
ATOM 35741 C C . ALA F 3 115 ? 119.630 41.152 55.016 1.00 61.31 115 ALA F C 1
ATOM 35742 O O . ALA F 3 115 ? 120.378 40.979 54.047 1.00 62.04 115 ALA F O 1
ATOM 35749 N N . VAL F 3 116 ? 118.635 42.042 54.994 1.00 57.40 116 VAL F N 1
ATOM 35750 C CA . VAL F 3 116 ? 118.418 42.881 53.818 1.00 59.09 116 VAL F CA 1
ATOM 35751 C C . VAL F 3 116 ? 119.637 43.758 53.560 1.00 60.34 116 VAL F C 1
ATOM 35752 O O . VAL F 3 116 ? 120.043 43.961 52.409 1.00 61.24 116 VAL F O 1
ATOM 35765 N N . THR F 3 117 ? 120.239 44.291 54.625 1.00 92.46 117 THR F N 1
ATOM 35766 C CA . THR F 3 117 ? 121.443 45.102 54.470 1.00 94.66 117 THR F CA 1
ATOM 35767 C C . THR F 3 117 ? 122.542 44.309 53.773 1.00 93.86 117 THR F C 1
ATOM 35768 O O . THR F 3 117 ? 123.159 44.788 52.815 1.00 95.91 117 THR F O 1
ATOM 35779 N N . LYS F 3 118 ? 122.804 43.088 54.246 1.00 74.55 118 LYS F N 1
ATOM 35780 C CA . LYS F 3 118 ? 123.820 42.249 53.619 1.00 73.75 118 LYS F CA 1
ATOM 35781 C C . LYS F 3 118 ? 123.374 41.764 52.245 1.00 73.17 118 LYS F C 1
ATOM 35782 O O . LYS F 3 118 ? 124.214 41.513 51.373 1.00 73.37 118 LYS F O 1
ATOM 35801 N N . TYR F 3 119 ? 122.061 41.633 52.031 1.00 59.40 119 TYR F N 1
ATOM 35802 C CA . TYR F 3 119 ? 121.543 41.133 50.761 1.00 59.44 119 TYR F CA 1
ATOM 35803 C C . TYR F 3 119 ? 121.685 42.158 49.643 1.00 61.35 119 TYR F C 1
ATOM 35804 O O . TYR F 3 119 ? 121.897 41.781 48.485 1.00 61.68 119 TYR F O 1
ATOM 35822 N N . THR F 3 120 ? 121.577 43.447 49.962 1.00 63.25 120 THR F N 1
ATOM 35823 C CA . THR F 3 120 ? 121.638 44.506 48.963 1.00 65.34 120 THR F CA 1
ATOM 35824 C C . THR F 3 120 ? 122.998 45.194 48.907 1.00 66.49 120 THR F C 1
ATOM 35825 O O . THR F 3 120 ? 123.143 46.198 48.203 1.00 68.45 120 THR F O 1
ATOM 35836 N N . SER F 3 121 ? 123.990 44.685 49.631 1.00 70.35 121 SER F N 1
ATOM 35837 C CA . SER F 3 121 ? 125.321 45.285 49.633 1.00 71.41 121 SER F CA 1
ATOM 35838 C C . SER F 3 121 ? 126.141 44.844 48.424 1.00 72.17 121 SER F C 1
ATOM 35839 O O . SER F 3 121 ? 125.645 44.133 47.550 1.00 71.84 121 SER F O 1
#

Solvent-accessible surface area: 96319 Å² total; per-residue (Å²): 68,122,111,23,122,35,61,49,120,38,1,50,102,2,0,78,6,44,77,22,130,79,119,120,68,116,62,48,1,88,102,85,18,113,110,16,39,89,26,71,41,4,0,3,12,0,0,48,28,0,17,72,100,170,44,63,89,56,24,2,67,31,0,0,62,38,1,54,121,9,1,37,10,0,1,13,39,76,11,107,115,58,120,96,44,70,4,50,121,158,0,18,94,47,0,28,134,43,0,13,92,1,1,90,17,83,54,50,131,0,22,31,10,1,1,113,0,1,17,15,0,2,44,29,7,7,21,62,43,16,89,115,1,15,74,51,2,22,103,3,3,97,60,62,59,75,41,0,1,60,0,0,0,105,0,0,16,78,2,1,80,17,0,1,16,71,43,0,59,117,3,0,59,72,0,1,62,19,0,70,116,0,8,60,67,33,140,63,27,39,28,116,7,9,10,52,0,0,59,1,0,25,21,0,1,89,11,0,6,11,24,23,92,73,131,174,41,16,0,147,112,22,1,37,95,42,1,63,84,1,2,79,14,0,6,116,13,7,97,61,111,75,32,134,47,1,28,6,23,1,21,29,33,0,0,97,1,0,9,8,0,1,111,32,9,25,162,54,2,79,86,11,13,163,117,0,45,72,18,4,75,93,13,5,27,120,6,0,47,69,11,26,186,42,74,0,36,95,53,128,136,102,148,100,139,121,137,97,150,64,113,77,145,36,16,82,80,4,0,25,5,0,3,52,3,10,11,3,6,10,111,21,99,100,10,78,64,47,6,92,183,35,1,61,85,6,0,17,43,2,0,28,1,0,5,2,12,64,101,28,39,141,57,7,92,85,57,26,38,47,10,6,80,18,33,59,120,105,11,190,25,45,40,4,3,15,4,0,39,21,0,0,68,26,0,6,86,62,17,108,71,72,1,0,46,2,1,3,56,4,0,76,91,3,32,109,52,2,92,124,47,76,114,86,61,42,150,65,18,16,1,24,17,1,0,0,0,6,0,0,0,24,10,36,62,20,0,8,69,1,35,124,93,63,111,19,183,30,102,17,112,9,8,0,18,93,12,0,11,40,2,14,54,55,73,61,16,53,11,1,34,1,22,0,1,37,0,0,3,74,0,10,78,23,25,37,102,93,5,15,23,24,1,2,1,9,1,2,5,2,2,16,106,65,32,55,46,9,0,8,1,8,0,0,45,0,2,102,10,0,0,53,32,8,79,120,65,164,48,26,145,34,0,60,64,4,0,64,34,1,0,60,10,0,35,79,0,6,84,79,36,44,61,68,0,0,30,20,0,0,83,0,0,18,21,0,2,36,12,23,74,146,21,0,23,71,52,5,72,75,1,0,49,31,0,16,58,13,0,75,153,48,25,125,55,98,83,3,6,56,23,0,44,57,0,1,92,37,0,1,91,24,135,68,0,23,46,57,1,9,114,74,0,0,55,26,0,7,71,9,11,128,31,79,90,118,152,40,34,101,44,11,18,10,26,0,0,49,3,0,20,28,2,0,96,51,17,161,72,112,5,52,118,49,0,7,68,73,0,2,23,7,0,0,71,15,0,43,138,21,141,69,46,47,8,9,30,28,0,3,29,0,0,53,0,0,0,41,32,9,28,129,28,2,28,129,31,105,38,170,134,47,64,31,0,5,77,21,0,27,73,0,0,62,44,3,1,33,51,220,52,48,30,88,2,0,16,72,2,3,105,1,4,18,28,16,36,84,94,4,14,203,65,90,38,152,41,35,64,117,16,4,115,26,0,2,48,0,1,98,62,5,145,48,25,36,0,0,3,10,0,0,4,1,1,0,30,10,5,39,88,70,42,87,73,11,1,102,24,2,45,74,22,83,25,44,41,87,123,66,0,3,34,18,2,4,30,40,3,2,38,48,0,57,14,2,66,15,103,72,36,8,23,0,0,0,3,0,0,0,70,3,0,68,40,0,33,110,44,98,13,124,72,0,55,112,15,131,7,111,3,35,56,128,73,58,96,153,94,38,11,42,0,32,63,69,40,92,178,167,169,50,84,10,40,0,7,8,24,0,2,10,9,0,1,52,3,0,24,22,26,31,40,40,98,94,35,76,118,25,152,164,58,82,15,50,53,66,0,34,88,18,9,58,129,4,42,164,43,125,35,45,131,149,19,29,67,76,5,57,117,44,24,104,81,2,32,146,84,48,90,151,72,21,84,126,3,49,18,63,0,12,1,13,65,0,18,122,27,5,128,153,21,131,49,13,150,154,28,6,51,5,0,0,0,2,0,0,2,0,2,4,0,0,0,0,1,4,0,14,42,0,1,38,17,0,123,109,48,171,44,65,9,0,3,30,39,8,8,54,31,6,18,125,123,30,144,34,0,72,114,0,56,53,104,17,150,197,89,72,205,109,29,70,1,24,25,30,0,9,34,0,0,36,91,26,27,83,122,18,0,4,0,25,91,0,12,44,58,2,26,20,17,0,5,62,0,9,87,76,0,1,34,41,0,14,158,15,1,124,146,59,66,33,2,5,16,31,15,0,12,6,0,0,63,77,6,5,19,45,69,0,2,114,6,0,12,23,11,0,55,21,3,20,27,60,19,48,114,71,116,113,20,120,39,66,60,118,38,2,50,104,3,0,74,4,20,84,28,122,82,110,147,65,118,62,44,2,76,104,87,15,118,105,14,39,93,35,84,45,4,0,3,14,0,0,50,25,0,25,65,88,160,30,67,102,59,22,1,61,34,0,2,76,33,2,46,118,10,0,50,9,2,0,10,37,76,12,105,123,57,119,99,50,71,5,52,106,170,1,27,96,48,0,21,128,42,0,9,90,1,0,91,13,83,47,51,128,0,20,30,8,2,2,110,0,0,19,11,0,2,49,30,5,8,21,66,45,16,91,113,0,11,77,50,0,20,112,6,1,98,37,87,49,84,48,0,2,50,0,0,0,100,0,0,12,86,3,0,83,17,0,0,13,58,51,2,46,113,2,2,69,77,0,4,80,25,0,71,82,0,3,62,47,32,138,65,15,37,31,114,8,13,8,49,0,1,68,0,4,25,21,0,8,87,14,10,8,11,8,32,94,84,111,182,66,33,17,176,37,35,75,38,8,62,85,4,2,62,11,0,1,112,7,8,106,78,105,91,34,132,44,1,40,16,20,2,18,25,33,0,0,83,1,0,8,10,1,2,111,41,14,31,178,80,1,87,88,6,11,163,82,0,43,81,23,4,80,84,10,6,23,113,7,0,51,101,10,26,184,46,74,0,33,150,154,174,40,28,60,41,5,0,8,4,0,2,51,4,10,13,4,7,10,109,28,72,156,11,79,66,46,6,90,179,34,1,67,81,5,0,20,44,2,0,30,1,0,5,0,12,65,105,25,40,147,51,10,97,86,66,23,34,57,9,8,82,21,33,60,120,94,9,147,26,36,40,6,6,17,4,0,34,17,0,0,62,24,0,6,101,74,18,105,76,65,2,0,47,3,0,2,56,3,0,49,94,2,23,119,71,2,95,133,44,78,132,92,60,42,150,71,19,19,1,24,7,3,0,0,0,5,0,0,0,23,11,34,57,24,0,9,68,2,43,133,89,61,115,22,184,25,100,17,122,8,6,2,18,107,13,0,20,41,2,17,63,64,122,52,17,52,14,0,34,1,21,0,1,34,0,0,2,68,0,6,70,34,20,51,75,82,14,12,12,16,0,0,25,20,0,7,14,3,6,42,100,92,41,58,45,10,0,6,0,8,0,0,49,0,0,101,10,0,0,55,28,2,79,124,62,158,32,32,119,19,0,68,15,2,0,40,11,0,0,25,13,0,37,84,0,6,82,84,36,42,60,64,1,1,32,19,0,0,85,0,0,19,19,0,2,42,14,18,76,139,22,0,23,79,37,6,68,75,1,0,52,28,0,16,57,14,0,76,151,46,25,126,51,100,83,2,6,54,21,0,45,58,0,2,95,46,0,2,92,24,146,69,0,23,46,55,0,8,112,73,0,0,54,27,0,7,69,8,14,130,32,81,89,116,154,38,36,104,39,9,20,8,23,0,0,50,3,0,22,29,1,0,102,48,15,175,74,114,5,51,114,52,0,7,69,66,0,3,25,7,0,0,75,14,0,41,131,22,140,69,46,47,6,7,32,26,0,3,30,0,0,44,0,0,0,36,31,12,34,123,25,2,27,121,34,109,29,180,140,54,66,39,0,6,79,24,0,24,70,1,2,69,45,3,1,27,58,216,50,46,22,87,1,0,15,72,1,2,106,1,0,20,26,10,36,88,102,13,26,198,42,109,38,165,31,34,56,115,15,5,115,32,0,2,44,0,1,110,61,3,125,48,7,35,0,0,7,11,0,0,8,1,2,0,45,7,4,40,106,64,35,103,74,10,2,122,26,3,49,88,29,77,28,32,51,84,114,71,0,4,25,16,2,3,14,39,2,0,39,33,0,56,6,3,70,17,69,69,36,12,20,0,0,0,1,0,0,0,57,3,0,76,24,0,33,115,58,90,10,120,88,0,52,96,16,129,4,88,4,45,38,132,70,68,93,143,116,32,14,70,1,35,61,75,20,77,179,134,150,193,45,83,11,35,0,8,9,24,0,1,12,8,0,1,47,9,0,22,24,17,35,38,11,58,93,16,168,100,111,20,150,164,50,90,19,50,43,63,0,28,85,22,2,35,111,4,20,148,52,117,44,32,123,138,20,24,60,68,7,52,121,41,19,105,82,1,6,134,88,34,69,75,142,70,22,81,122,2,39,18,61,0,12,0,15,107,0,20,116,22,7,134,145,18,147,55,22,151,77,28,4,52,8,0,0,0,2,0,0,2,0,1,5,0,1,0,0,2,4,0,21,43,0,0,40,15,0,134,98,45,177,42,64,6,0,3,29,40,5,8,57,37,8,21,124,123,28,152,34,0,70,107,1,57,65,90,64,166,81,17,62,102,36,202,81,26,75,1,18,33,26,0,10,31,0,0,30,90,37,30,84,120,16,0,4,0,25,99,0,15,54,61,2,24,36,15,0,7,46,0,9,65,93,0,1,34,30,1,15,104,14,0,117,158,26,43,198,28,0,3,5,10,30,13,1,13,1,0,0,44,69,10,5,19,39,76,0,0,118,7,0,14,11,12,0,53,23,3,25,31,54,20,50,112

InterPro domains:
  IPR001494 Importin-beta, N-terminal domain [PF03810] (43-117)
  IPR001494 Importin-beta, N-terminal domain [PS50166] (43-119)
  IPR001494 Importin-beta, N-terminal domain [SM00913] (43-119)
  IPR011989 Armadillo-like helical [G3DSA:1.25.10.10] (23-1039)
  IPR016024 Armadillo-type fold [SSF48371] (23-1037)
  IPR056840 Importin-9, central HEAT repeats [PF25018] (355-604)
  IPR058669 Importin-7/11-like, TPR repeats [PF25758] (627-881)

Foldseek 3Di:
DVVVVVLLVLVVLLLVQCVDPPVVSNVVSVVSVVVLLQDQCSLVSLLVQQQDQPHDPSSNLVSLVVNLVSLLAAQDPPHDNHDDDHRDLVNCVSSLVRLLNSLLHPDDSSNLSSLSSVLSNCLPQPPPNPVCPLVSLLCLLPVPRLSSLVSSLSNLLSNLLSDAPVCLVVRQQRLLVSLLVQLQPLVPDFLVSNLSSLSSLLSSLVRLLVVCVVPNDSCVNGPLVVVVVLLVSLLVLLQDPDDRRDALSSNLSSLVSVLSCCQRPVVSCPVPVVSRVVSLVVVLQVLLVVCCDPWAEDDPPDDDPDDDPDDHPCSQVSLLSSLSSLVSLCPDPPSVVVCLVCLLVLLLSLLSQQFHTPVNVVVCLVDVVVVLQVPDPPHPDDGSNVSSLVSLVSCCVVPVQSNLQSLQNSLVVLVVVLVVCVVVVNLRSLRSLLSSLVNCLSSVVSNVVCVVVVVHDHDPVCCLVVRLVVQCPDDRDLSSVLSSLLSCLSNVVVDDLVSVLSSLVSLLVQLDPVHRSSSNLSSLNSLQSNLVVCVVVVNLPSVVVCLVSLLVSLLVVCVPDDDSSNLSSLVSNLSSCVSDVVVVLVCLVPPLVSLLCQCQVVVQDVSSVVSSLSNLLSQLQRQSNLVVNCVVLLVVLLVLLPDDPVPGHPPSNLSSLLSLLSNLLRDAPPDDCSCQVRVLVSLLVSLLPDQDLSSVQSSLSSLLSCCQRCVPSQQPDDDPVRQGNVNSNLSSLCVLLPLVHDLSSQLASLSSLQSCCVRPCVPPVVVNLVSLLSLLSSCVSHDDLSNNLSSLLNVLQCLVPPVPVSLVSQQPDQRPHPHGNVLVSLQSCLVRLLPDDDPVSNLSNLVSLLSVLVCCPVDVPVSQFVHKYWADDDDDPPDDDCDPVNVVVDTDIGRSSLSSLQSLLSSLVVLVVVVVVVVSSVDPSNVVSLVSVVVVCPPPVVVVSVVPDDDVSVVSVVVRD/DLCVVLVAPFDLVVQVVVCCVDPPDPDDDSVPSSVVRVVVRVVVCQLCVQLCVVCVVVVHRDRDPVSSVCSQVVDPVSVVVVVVVD/DPCLPDQCLVVVQVVCCVVPVPDDDDPVRSSVVSVVVVVVVVQLVVQLCVCVVVVNPGDLVSSLVSLDVPDDDVSNVVVVVVSVVVVVVVVD/DVVVVVLLVVLLLLLVQCPDPDVVSNVVSVVSVVVLLADQCSLVSLLVQLQVQVHDPSSNLSSLVVNLVSLQAAQDPPHPNHDDDHHDPVNVVNSLVRLLSSLLHPDPSSNLSSLSSNLSNCLPCPPPNPVCVQVSLLVLLPDPRLSSLVSSLSNLLSNLLSDALVCLLVRVVSVLVSLLVQLLCLPRHFLVSNLSSLSSVLSSVVRVLVQCVVPVPSNVPCVSVVSLLVSLLVLLPDPDDRRDDLQSNLSSLLSVLSCCQRVVVSCPVPVVVRVVSLVCVLVVLLVVCCDCWAEPCVSSQSSLLSSLSSLVSLCPDPPSVVVVLVCLLVLLLSLLSQQFQTPVNVVVCLVPVLVVLLVPDPPHPDDGSNVSSLVSLVSVCVVVVQSNLQSLQNSLVVLVVVLVVVVVVVNLCSLRSLLSSLVSCLSSVVSNVVCVVVVVHDHPVVCCLVVRLVVQCPDDRDLSSNLSSLLSCLSNVVVDDLVSVLSSLVSLLVQLDPPHRSSSNLSSLNSLLSNLVVCVVVVNCPSVVVCLVSLLVSLLVQCVPDDDSSVLSSLQSNLSSLVSDVVVNLVCLVPVLVSLLCQCQVPVQDVSSLVSSLSNLLSQLQRQSNLVVNCVVLQVVLLVLLPDDPVPGHPPSNLSSLQSLLSNLLSDADPDDCSCLVRVLVSLLVSLLPDQDLSSLQSSLSSLLSCCQRPVPSQQPAADPVGHGNVNSNLSSLQVLLDLVHDLSSQLASLSSLQSCCVRPCVPPVVVNLVSLLSLLSSCVSDDDLSNNLSSLLNVLQCLVPPVPVSLVSQQVDCHPHPHGNVLVSLQSCLVCLLPDDDPLSVLSSQVSLLSVLVCCPVVVPCSQQVHKYWADDDDDPPPPDCDPVNCVVPPTDIGGSSLSSLVSLLVSLVVLVVVVVVVVCSSVDPSNVVSLVSVVVVCPDPVVVVSVVPDDPVSVVSVVVSVD/DLCVVLVHPFDLVVQVVVCCVDVPDPDDDSVVSSVVRVVVRVVVCQLCVQLCVQQVVVVHDDRDVVSSVCSQVVDVVSVVVVVVD/DDDCPALNDQCLVVVVVVCCVVPVPDDADPVRSSVVSRVVRVVVVQLCVQLQVVCVVPPHGDGDLVSSLVSLLVVDDDPSNVVVSVVSVVVVVVVVD

Nearest PDB structures (foldseek):
  6n1z-assembly1_C  TM=1.011E+00  e=2.937E-13  Xenopus laevis
  6n1z-assembly2_F  TM=1.006E+00  e=9.877E-12  Xenopus laevis
  6kbb-assembly1_D  TM=9.688E-01  e=1.029E-10  Homo sapiens
  8f0x-assembly1_C  TM=9.728E-01  e=3.077E-09  Saccharomyces cerevisiae S288C
  8qz0-assembly1_G  TM=8.901E-01  e=1.587E-08  Saccharomyces cerevisiae S288C

Secondary structure (DSSP, 8-state):
-HHHHHHHHHHHHHHHHHT-SSHHHHHHHHHHHHHHTTSTTHHHHHHHHHH-TTS-HHHHHHHHHHHHHHHHHHS-TTSTT--SSPPPHHHHHHHHHHGGGGGG-SSHHHHHHHHHHHHHHHHHHTTTT-TTHHHHHHHHHHTS-HHHHHHHHHHHHHHHTT--TTTHHHHHHHHHHHHHHHHH-TTTS-HHHHHHHHHHHHHHHHHHHHHHHHSSSSSTTTTHHHHHHHHHHHHHHHT--SBTTB-HHHHHHHHHHHHHHHHHSHHHHTTTHHHHHHHHHHHHHHHHHHHIIIIIT--TTPPPSS-------SHHHHHHHHHHHHHHHHTSTTTHHHHHHHHHHHHHHHHHHTSPPHHHHHHHHH-HHHHHHHTSTT-----HHHHHHHHHHHHHHHSHHHHHHHHHHHHHHHHHHHHHHHHTT-GGGHHHHHHHHHHHHHTHHHHHHHHHTT-S---HHHIIIIIIIHHHT--S-HHHHHHHHHHHHHTGGG--HHHHHHHHHHHHHHHSTTS-HHHHHHHHHHHHHHHHHHHHTT-GGGGGGGHHHHHHHHHHHHTT--HHHHHHHHHHHHHHTTT-HHHHHHTHHHHHHHHHHHHHHTTT-HHHHHHHHHHHHHHHTSHHHHHHHHHHHHHHHHHHHHS-GGGS-TTHHHHHHHHHHHHHHHSPSSPPHIIIIIIHHHHHHHHHH---HHHHHHHHHHHHHHHHH-HHHHHH-B-TTS-BHHHHHHHHHHHHT-TTS-GGGGTTHHHHHHHHHHHSSSTT-HHHHHHHHHHHHHHHH--SHHHHHHHHHHHHHHHHH-HHHHHHHHHT--TTSSS-HHHHHHHHHHTTGGG---HHHHHHHHHHHHHHHHHHHHS--HHHHT-EEE------SSS----HHHHHT---EEEHHHHHHHHHHHHHHHHHHHH---GGGGS-HHHHHHHHHHHHHTSTTHHHHHTT--HHHHHHHHTT-/-TTGGGT-SS-HHHHHHHHHHTTS-S-B-THHHHHHHHHHHHHHHHHHHHHHHHHHHTT-SEE-HHHHHHHHHTSHHHHHHHHHH-/--------HHHHHHHHHHH-TT-EE-HHHHHHHHHHHHHHHHHHHHHHHHHHHH---B-HHHHHHHHHHHS-THHHHHHHHHHHHHHHHHT-/-HHHHHHHHHHHHHHHHHTSS-HHHHHHHHHHHHHHTTSTTHHHHHHHHHH-TTS-HHHHHHHHHHHHHHHHHHS-TTSTT--SSPPPHHHHHHHHHHGGGGGG-SSHHHHHHHHHHHHHHHHHHTTTT-TTHHHHHHHHHHSS-HHHHHHHHHHHHHHHTT--TTTHHHHHHHHHHHHHHHHH-TTTS-HHHHHHHHHHHHHHHHHHHHHHHH-TT----THHHHHHHHHHHHHHTS-SBTTB-HHHHHHHHHHHHHHHHHSHHHHGGGHHHHHHHHHHHHHHHHHHHIIIIIT---TTHHHHHHHHHHHHHHHTSTTTHHHHHTTHHHHHHHHHHHTSPPHHHHHHHHH-HHHHHHHTSTT-----HHHHHHHHHHHHHHHSHHHHHHHHHHHHHHHHHHHHHHHHTT-GGGHHHHHHHHHHHHHTHHHHHHHHHTT-S---HHHIIIIIIIHHHT--S-HHHHHHHHHHHHHTGGGS-HHHHHHHHHHHHHHHSTTS-HHHHHHHHHHHHHHHHHHHHTT-GGGTGGGHHHHHHHHHHHHTT--HHHHHHHHHHHHHHHHH-HHHHHHTHHHHHHHHHHHHHHTTT-HHHHHHHHHHHHHHHTSHHHHHHHHHHHHHHHHHHHHS-TTTS-TTHHHHHHHHHHHHHHHSPSSPPHIIIIIIHHHHHHHHHH---HHHHHHHHHHHHHHHHH-HHHHHH-B-TTS-BHHHHHHHHHHHHT-TTS-GGGGTTHHHHHHHHHHHTSSTTTHHHHHHHHHHHHHHHH--SHHHHHHHHHHHHHHHTT-HHHHHHHHHT---SSSS-HHHHHHHHHHTTGGG---HHHHHHHHHHHHHHHHHHHHT--HHHHT-EEE------SSS-S--HHHHHS----EEEHHHHHHHHHHHHHHHHHHHHTT--GGGGS-HHHHHHHHHHHHTTSTTHHHHHTT--HHHHHHHHHTT-/-HHHHTT-SS-HHHHHHHHHHTTT-S-B-THHHHHHHHHHHHHHHHHHHHHHHHHHHTT-SEE-HHHHHHHHHTSHHHHHHHHH-/---TTSS----HHHHHHHHHHH-TT-EE-HHHHHHHHHHHHHHHHHHHHHHHHTTTSSSSS-B-HHHHHHHHHHHS-HHHHHHHHHHHHHHHHHH--

GO terms:
  GO:0061608 nuclear import signal receptor activity (F, IDA)
  GO:0042393 histone binding (F, IDA)
  GO:0031144 proteasome localization (P, IDA)
  GO:0006606 protein import into nucleus (P, IDA)
  GO:0140713 histone chaperone activity (F, IDA)
  GO:0005634 nucleus (C, EXP)
  GO:0005515 protein binding (F, IPI)
  GO:0005654 nucleoplasm (C, IDA)
  GO:0005829 cytosol (C, IDA)
  GO:0005737 cytoplasm (C, IDA)
  GO:0016020 membrane (C, HDA)

B-factor: mean 57.13, std 30.98, range [8.98, 223.02]

Sequence (2270 aa):
GPVAQGLKEALVDTLTGILSPVQEVRAAAEEQIKVLEVTEEFGVHLAELTVDPQGALAIRQLASVILKQYVETHWCAQSEKFRPPETTERAKIVIRELLPNGLRESISKVRSSVAYAVSAIAHWDWPEAWPQLFNLLMEMLVSGDLNAVHGAMRVLTEFTREVTDTQMPLVAPVILPEMYKIFTMAEVYGIRTRSRAVEIFTTCAHMICNMEELEKGAAKVLIFPVVQQFTEAFVQALQIPDGPTSDSGFKMEVLKAVTALVKNFPKHMVSSMQQILPIVWNTLTESAAFYVRTEVNYTEEVEDPVDSDGEVLGFENLVFSIFEFVHALLENSKFKSTVKKALPELIYYIILYMQITEEQIKVWTANPQQFVEDEDDDTFSYTVRIAAQDLLLAVATDFQNESAAALAAAATRHLQEAEQTKNSGTEHWWKIHEACMLALGSVKAIITDSVKNGRIHFDMHGFLTNVILADLNLSVSPFLLGRALWAASRFTVAMSPELIQQFLQATVSGLHETQPPSVRISAVRAIWGYCDQLKVSESTHVLQPFLPSILDGLIHLAAQFSSEVLNLVMETLCIVCTVDPEFTASMESKICPFTIAIFLKYSNDPVVASLAQDIFKELSQIEACQGPMQMRLIPTLVSIMQAPADKIPAGLCATAIDILTTVVRNTKPPLSQLLICQAFPAVAQCTLHTDDNATMQNGGECLRAYVSVTLEQVAQWHDEQGHNGLWYVMQVVSQLLDPRTSEFTAAFVGRLVSTLISKAGRELGENLDQILRAILSKMQQAETLSVMQSLIMVFAHLVHTQLEEPLLEFLCSLPGPTGKPALEFVMAEWTSRQHLFYGQYEGKVSSVALCKLLQHGINADDKRLQDIRVKGEEIYSMDEGIRTRSKSAKNWTNIPLLVKILKLIINELSNVMEANAADPLYQIDLQAYLTDFLCQFAQQPCYIMFSGHLNDNERRVLQTIGTRSSRAGLQFPVGRVHRLLRKGNYAERVGAGAPVYLAAVLEYLTAEILELAGNAARDNKKTRIIPRHLQLAVRNDEELNKLLGRVTKRRRKESYAIYVYKVLKQVHPDTGISSKAMSIMNSFVNDVFERIAGEASRLAHYNSTITSREIQTAVRLLLPGELAKHAVSEGTKAVTKYTSGPVAQGLKEALVDTLTGILSPVQEVRAAAEEQIKVLEVTEEFGVHLAELTVDPQGALAIRQLASVILKQYVETHWCAQSEKFRPPETTERAKIVIRELLPNGLRESISKVRSSVAYAVSAIAHWDWPEAWPQLFNLLMEMLVSGDLNAVHGAMRVLTEFTREVTDTQMPLVAPVILPEMYKIFTMAEVYGIRTRSRAVEIFTTCAHMICNMEELEKGAALIFPVVQQFTEAFVQALQIPDGPTSDSGFKMEVLKAVTALVKNFPKHMVSSMQQILPIVWNTLTESAAFYVRTEVNYTLGFENLVFSIFEFVHALLENSKFKSTVKKALPELIYYIILYMQITEEQIKVWTANPQQFVEDEDDDTFSYTVRIAAQDLLLAVATDFQNESAAALAAAATRHLQEAEQTKNSGTEHWWKIHEACMLALGSVKAIITDSVKNGRIHFDMHGFLTNVILADLNLSVSPFLLGRALWAASRFTVAMSPELIQQFLQATVSGLHETQPPSVRISAVRAIWGYCDQLKVSESTHVLQPFLPSILDGLIHLAAQFSSEVLNLVMETLCIVCTVDPEFTASMESKICPFTIAIFLKYSNNDPVVASLAQDIFKELSQIEACQGPMQMRLIPTLVSIMQAPADKIPAGLCATAIDILTTVVRNTKPPLSQLLICQAFPAVAQCTLHTDDNATMQNGGECLRAYVSVTLEQVAQWHDEQGHNGLWYVMQVVSQLLDPRTSEFTAAFVGRLVSTLISKAGRELGENLDQILRAILSKMQQAETLSVMQSLIMVFAHLVHTQLEPLLEFLCSLPGPTGKPALEFVMAEWTSRQHLFYGQYEGKVSSVALCKLLQHGINADDKRLQDIRVKGEEIYSMDEGIRTRSKSAKNPWTNIPLLVKILKLIINELSNVMEANAARDPLYQIDLQAYLTDFLCQFAQQPCYIMFSGHLNDNERRVLQTIGITRSSRAGLQFPVGRVHRLLRKGNYAERVGAGAPVYLAAVLEYLTAEILELAGNAARDNKKTRIIPRHLQLAVRNDEELNKLLGRVKKRRKTRKESYAIYVYKVLKQVHPDTGISSKAMSIMNSFVNDVFERIAGEASRLAHYNKRSTITSREIQTAVRLLLPGELAKHAVSEGTKAVTKYTS

Organism: Homo sapiens (NCBI:txid9606)